Protein 1V9X (pdb70)

Organism: Arabidopsis thaliana (NCBI:txid3702)

Nearest PDB structures (foldseek):
  1v9x-assembly1_A  TM=8.102E-01  e=5.855E-21  Arabidopsis thaliana
  2dmj-assembly1_A  TM=7.346E-01  e=1.736E-09  Homo sapiens
  4dqy-assembly2_D  TM=8.410E-01  e=2.761E-08  Homo sapiens
  4oqa-assembly1_A  TM=8.417E-01  e=1.176E-07  Homo sapiens
  2l30-assembly1_A  TM=7.712E-01  e=5.699E-08  Homo sapiens

Foldseek 3Di:
DDDPPPDAFQKEWDFADAQPDAADLVRGTRGGPAIWMWGFDQDVVSPPTDTRIHRLVSQLQDAPRDQALVSYYCLVVDDPVSVCSGRVRNVDHRHDDPDDPDDDDDDDDDDDPD

Sequence (114 aa):
GSSGSSGHKPWRAEYAKSSRSSCKTCKSVINKENFRLGKLVQSTHFDGIMPMWNHASCILKKTKQIKSVDDVEGIESLRWEDQQKIRKYVESGAGSNTSTSTGTSTSSSGPSSGGSSGSSGHKPWRAEYAKSSRSSCKTCKSVINKENFRLGKLVQSTHFDGIMPMWNHASCILKKTKQIKSVDDVEGIESLRWEDQQKIRKYVESGAGSNTSTSTGTSTSSSGPSSGGSSGSSGHKPWRAEYAKSSRSSCKTCKSVINKENFRLGKLVQSTHFDGIMPMWNHASCILKKTKQIKSVDDVEGIESLRWEDQQKIRKYVESGAGSNTSTSTGTSTSSSGPSSGGSSGSSGHKPWRAEYAKSSRSSCKTCKSVINKENFRLGKLVQSTHFDGIMPMWNHASCILKKTKQIKSVDDVEGIESLRWEDQQKIRKYVESGAGSNTSTSTGTSTSSSGPSSGGSSGSSGHKPWRAEYAKSSRSSCKTCKSVINKENFRLGKLVQSTHFDGIMPMWNHASCILKKTKQIKSVDDVEGIESLRWEDQQKIRKYVESGAGSNTSTSTGTSTSSSGPSSGGSSGSSGHKPWRAEYAKSSRSSCKTCKSVINKENFRLGKLVQSTHFDGIMPMWNHASCILKKTKQIKSVDDVEGIESLRWEDQQKIRKYVESGAGSNTSTSTGTSTSSSGPSSGGSSGSSGHKPWRAEYAKSSRSSCKTCKSVINKENFRLGKLVQSTHFDGIMPMWNHASCILKKTKQIKSVDDVEGIESLRWEDQQKIRKYVESGAGSNTSTSTGTSTSSSGPSSGGSSGSSGHKPWRAEYAKSSRSSCKTCKSVINKENFRLGKLVQSTHFDGIMPMWNHASCILKKTKQIKSVDDVEGIESLRWEDQQKIRKYVESGAGSNTSTSTGTSTSSSGPSSGGSSGSSGHKPWRAEYAKSSRSSCKTCKSVINKENFRLGKLVQSTHFDGIMPMWNHASCILKKTKQIKSVDDVEGIESLRWEDQQKIRKYVESGAGSNTSTSTGTSTSSSGPSSGGSSGSSGHKPWRAEYAKSSRSSCKTCKSVINKENFRLGKLVQSTHFDGIMPMWNHASCILKKTKQIKSVDDVEGIESLRWEDQQKIRKYVESGAGSNTSTSTGTSTSSSGPSSGGSSGSSGHKPWRAEYAKSSRSSCKTCKSVINKENFRLGKLVQSTHFDGIMPMWNHASCILKKTKQIKSVDDVEGIESLRWEDQQKIRKYVESGAGSNTSTSTGTSTSSSGPSSGGSSGSSGHKPWRAEYAKSSRSSCKTCKSVINKENFRLGKLVQSTHFDGIMPMWNHASCILKKTKQIKSVDDVEGIESLRWEDQQKIRKYVESGAGSNTSTSTGTSTSSSGPSSGGSSGSSGHKPWRAEYAKSSRSSCKTCKSVINKENFRLGKLVQSTHFDGIMPMWNHASCILKKTKQIKSVDDVEGIESLRWEDQQKIRKYVESGAGSNTSTSTGTSTSSSGPSSGGSSGSSGHKPWRAEYAKSSRSSCKTCKSVINKENFRLGKLVQSTHFDGIMPMWNHASCILKKTKQIKSVDDVEGIESLRWEDQQKIRKYVESGAGSNTSTSTGTSTSSSGPSSGGSSGSSGHKPWRAEYAKSSRSSCKTCKSVINKENFRLGKLVQSTHFDGIMPMWNHASCILKKTKQIKSVDDVEGIESLRWEDQQKIRKYVESGAGSNTSTSTGTSTSSSGPSSGGSSGSSGHKPWRAEYAKSSRSSCKTCKSVINKENFRLGKLVQSTHFDGIMPMWNHASCILKKTKQIKSVDDVEGIESLRWEDQQKIRKYVESGAGSNTSTSTGTSTSSSGPSSGGSSGSSGHKPWRAEYAKSSRSSCKTCKSVINKENFRLGKLVQSTHFDGIMPMWNHASCILKKTKQIKSVDDVEGIESLRWEDQQKIRKYVESGAGSNTSTSTGTSTSSSGPSSGGSSGSSGHKPWRAEYAKSSRSSCKTCKSVINKENFRLGKLVQSTHFDGIMPMWNHASCILKKTKQIKSVDDVEGIESLRWEDQQKIRKYVESGAGSNTSTSTGTSTSSSGPSSGGSSGSSGHKPWRAEYAKSSRSSCKTCKSVINKENFRLGKLVQSTHFDGIMPMWNHASCILKKTKQIKSVDDVEGIESLRWEDQQKIRKYVESGAGSNTSTSTGTSTSSSGPSSGGSSGSSGHKPWRAEYAKSSRSSCKTCKSVINKENFRLGKLVQSTHFDGIMPMWNHASCILKKTKQIKSVDDVEGIESLRWEDQQKIRKYVESGAGSNTSTSTGTSTSSSGPSSG

Solvent-accessible surface area: 8678 Å² total; per-residue (Å²): 137,124,111,79,72,122,62,117,77,51,4,61,3,65,82,2,184,47,47,220,32,55,2,103,50,56,131,50,74,0,88,96,132,71,23,18,0,0,68,42,63,148,87,135,148,192,117,60,108,129,46,83,45,6,42,4,80,12,3,24,116,48,24,188,30,14,160,25,37,112,40,3,89,24,25,149,87,6,172,190,100,8,45,43,84,0,121,141,15,26,152,74,68,32,27,81,146,139,79,90,90,142,57,121,98,123,75,94,95,59,113,82,124,106

Structure (mmCIF, N/CA/C/O backbone):
data_1V9X
#
_entry.id   1V9X
#
loop_
_entity.id
_entity.type
_entity.pdbx_description
1 polymer 'poly (ADP-ribose) polymerase'
2 non-polymer 'ZINC ION'
#
loop_
_atom_site.group_PDB
_atom_site.id
_atom_site.type_symbol
_atom_site.label_atom_id
_atom_site.label_alt_id
_atom_site.label_comp_id
_atom_site.label_asym_id
_atom_site.label_entity_id
_atom_site.label_seq_id
_atom_site.pdbx_PDB_ins_code
_atom_site.Cartn_x
_atom_site.Cartn_y
_atom_site.Cartn_z
_atom_site.occupancy
_atom_site.B_iso_or_equiv
_atom_site.auth_seq_id
_atom_site.auth_comp_id
_atom_site.auth_asym_id
_atom_site.auth_atom_id
_atom_site.pdbx_PDB_model_num
ATOM 1 N N . GLY A 1 1 ? -3.907 21.243 9.790 1.00 0.00 1 GLY A N 1
ATOM 2 C CA . GLY A 1 1 ? -3.115 20.517 10.766 1.00 0.00 1 GLY A CA 1
ATOM 3 C C . GLY A 1 1 ? -1.731 21.109 10.946 1.00 0.00 1 GLY A C 1
ATOM 4 O O . GLY A 1 1 ? -1.104 21.544 9.980 1.00 0.00 1 GLY A O 1
ATOM 8 N N . SER A 1 2 ? -1.253 21.127 12.186 1.00 0.00 2 SER A N 1
ATOM 9 C CA . SER A 1 2 ? 0.063 21.675 12.490 1.00 0.00 2 SER A CA 1
ATOM 10 C C . SER A 1 2 ? 1.081 20.558 12.702 1.00 0.00 2 SER A C 1
ATOM 11 O O . SER A 1 2 ? 0.720 19.431 13.041 1.00 0.00 2 SER A O 1
ATOM 19 N N . SER A 1 3 ? 2.354 20.880 12.499 1.00 0.00 3 SER A N 1
ATOM 20 C CA . SER A 1 3 ? 3.425 19.904 12.664 1.00 0.00 3 SER A CA 1
ATOM 21 C C . SER A 1 3 ? 4.790 20.586 12.647 1.00 0.00 3 SER A C 1
ATOM 22 O O . SER A 1 3 ? 4.892 21.789 12.410 1.00 0.00 3 SER A O 1
ATOM 30 N N . GLY A 1 4 ? 5.837 19.807 12.901 1.00 0.00 4 GLY A N 1
ATOM 31 C CA . GLY A 1 4 ? 7.182 20.353 12.910 1.00 0.00 4 GLY A CA 1
ATOM 32 C C . GLY A 1 4 ? 8.246 19.273 12.871 1.00 0.00 4 GLY A C 1
ATOM 33 O O . GLY A 1 4 ? 9.060 19.161 13.787 1.00 0.00 4 GLY A O 1
ATOM 37 N N . SER A 1 5 ? 8.238 18.477 11.807 1.00 0.00 5 SER A N 1
ATOM 38 C CA . SER A 1 5 ? 9.207 17.397 11.654 1.00 0.00 5 SER A CA 1
ATOM 39 C C . SER A 1 5 ? 9.925 17.498 10.312 1.00 0.00 5 SER A C 1
ATOM 40 O O . SER A 1 5 ? 9.572 16.812 9.353 1.00 0.00 5 SER A O 1
ATOM 48 N N . SER A 1 6 ? 10.937 18.358 10.253 1.00 0.00 6 SER A N 1
ATOM 49 C CA . SER A 1 6 ? 11.704 18.553 9.028 1.00 0.00 6 SER A CA 1
ATOM 50 C C . SER A 1 6 ? 11.984 17.218 8.344 1.00 0.00 6 SER A C 1
ATOM 51 O O . SER A 1 6 ? 12.270 16.219 9.002 1.00 0.00 6 SER A O 1
ATOM 59 N N . GLY A 1 7 ? 11.899 17.210 7.017 1.00 0.00 7 GLY A N 1
ATOM 60 C CA . GLY A 1 7 ? 12.145 15.994 6.265 1.00 0.00 7 GLY A CA 1
ATOM 61 C C . GLY A 1 7 ? 10.930 15.089 6.211 1.00 0.00 7 GLY A C 1
ATOM 62 O O . GLY A 1 7 ? 10.373 14.771 7.261 1.00 0.00 7 GLY A O 1
ATOM 66 N N . HIS A 1 8 ? 10.542 14.697 5.007 1.00 0.00 8 HIS A N 1
ATOM 67 C CA . HIS A 1 8 ? 9.388 13.830 4.838 1.00 0.00 8 HIS A CA 1
ATOM 68 C C . HIS A 1 8 ? 9.605 12.917 3.629 1.00 0.00 8 HIS A C 1
ATOM 69 O O . HIS A 1 8 ? 9.933 13.358 2.527 1.00 0.00 8 HIS A O 1
ATOM 83 N N . LYS A 1 9 ? 9.412 11.623 3.861 1.00 0.00 9 LYS A N 1
ATOM 84 C CA . LYS A 1 9 ? 9.577 10.624 2.812 1.00 0.00 9 LYS A CA 1
ATOM 85 C C . LYS A 1 9 ? 8.527 10.803 1.720 1.00 0.00 9 LYS A C 1
ATOM 86 O O . LYS A 1 9 ? 7.381 11.171 1.982 1.00 0.00 9 LYS A O 1
ATOM 105 N N . PRO A 1 10 ? 8.922 10.535 0.467 1.00 0.00 10 PRO A N 1
ATOM 106 C CA . PRO A 1 10 ? 8.029 10.657 -0.689 1.00 0.00 10 PRO A CA 1
ATOM 107 C C . PRO A 1 10 ? 6.943 9.586 -0.698 1.00 0.00 10 PRO A C 1
ATOM 108 O O . PRO A 1 10 ? 5.803 9.849 -1.079 1.00 0.00 10 PRO A O 1
ATOM 119 N N . TRP A 1 11 ? 7.305 8.380 -0.276 1.00 0.00 11 TRP A N 1
ATOM 120 C CA . TRP A 1 11 ? 6.361 7.269 -0.235 1.00 0.00 11 TRP A CA 1
ATOM 121 C C . TRP A 1 11 ? 6.093 6.834 1.201 1.00 0.00 11 TRP A C 1
ATOM 122 O O . TRP A 1 11 ? 6.952 6.975 2.072 1.00 0.00 11 TRP A O 1
ATOM 143 N N . ARG A 1 12 ? 4.898 6.305 1.442 1.00 0.00 12 ARG A N 1
ATOM 144 C CA . ARG A 1 12 ? 4.519 5.850 2.774 1.00 0.00 12 ARG A CA 1
ATOM 145 C C . ARG A 1 12 ? 4.059 4.395 2.741 1.00 0.00 12 ARG A C 1
ATOM 146 O O . ARG A 1 12 ? 3.509 3.930 1.744 1.00 0.00 12 ARG A O 1
ATOM 167 N N . ALA A 1 13 ? 4.290 3.682 3.839 1.00 0.00 13 ALA A N 1
ATOM 168 C CA . ALA A 1 13 ? 3.899 2.282 3.937 1.00 0.00 13 ALA A CA 1
ATOM 169 C C . ALA A 1 13 ? 3.175 2.004 5.250 1.00 0.00 13 ALA A C 1
ATOM 170 O O . ALA A 1 13 ? 3.700 2.281 6.328 1.00 0.00 13 ALA A O 1
ATOM 177 N N . GLU A 1 14 ? 1.968 1.456 5.151 1.00 0.00 14 GLU A N 1
ATOM 178 C CA . GLU A 1 14 ? 1.173 1.143 6.332 1.00 0.00 14 GLU A CA 1
ATOM 179 C C . GLU A 1 14 ? -0.105 0.403 5.947 1.00 0.00 14 GLU A C 1
ATOM 180 O O . GLU A 1 14 ? -0.679 0.645 4.885 1.00 0.00 14 GLU A O 1
ATOM 192 N N . TYR A 1 15 ? -0.545 -0.498 6.818 1.00 0.00 15 TYR A N 1
ATOM 193 C CA . TYR A 1 15 ? -1.754 -1.275 6.569 1.00 0.00 15 TYR A CA 1
ATOM 194 C C . TYR A 1 15 ? -3.001 -0.413 6.740 1.00 0.00 15 TYR A C 1
ATOM 195 O O . TYR A 1 15 ? -3.219 0.180 7.796 1.00 0.00 15 TYR A O 1
ATOM 213 N N . ALA A 1 16 ? -3.816 -0.349 5.693 1.00 0.00 16 ALA A N 1
ATOM 214 C CA . ALA A 1 16 ? -5.043 0.437 5.727 1.00 0.00 16 ALA A CA 1
ATOM 215 C C . ALA A 1 16 ? -5.943 0.002 6.878 1.00 0.00 16 ALA A C 1
ATOM 216 O O . ALA A 1 16 ? -6.295 -1.172 6.995 1.00 0.00 16 ALA A O 1
ATOM 223 N N . LYS A 1 17 ? -6.312 0.954 7.728 1.00 0.00 17 LYS A N 1
ATOM 224 C CA . LYS A 1 17 ? -7.171 0.670 8.871 1.00 0.00 17 LYS A CA 1
ATOM 225 C C . LYS A 1 17 ? -8.638 0.898 8.519 1.00 0.00 17 LYS A C 1
ATOM 226 O O . LYS A 1 17 ? -9.458 1.182 9.391 1.00 0.00 17 LYS A O 1
ATOM 245 N N . SER A 1 18 ? -8.960 0.771 7.236 1.00 0.00 18 SER A N 1
ATOM 246 C CA . SER A 1 18 ? -10.328 0.966 6.769 1.00 0.00 18 SER A CA 1
ATOM 247 C C . SER A 1 18 ? -10.451 0.616 5.289 1.00 0.00 18 SER A C 1
ATOM 248 O O . SER A 1 18 ? -9.463 0.291 4.632 1.00 0.00 18 SER A O 1
ATOM 256 N N . SER A 1 19 ? -11.674 0.685 4.771 1.00 0.00 19 SER A N 1
ATOM 257 C CA . SER A 1 19 ? -11.929 0.372 3.370 1.00 0.00 19 SER A CA 1
ATOM 258 C C . SER A 1 19 ? -12.676 1.513 2.686 1.00 0.00 19 SER A C 1
ATOM 259 O O . SER A 1 19 ? -13.464 1.291 1.767 1.00 0.00 19 SER A O 1
ATOM 267 N N . ARG A 1 20 ? -12.421 2.735 3.141 1.00 0.00 20 ARG A N 1
ATOM 268 C CA . ARG A 1 20 ? -13.069 3.912 2.575 1.00 0.00 20 ARG A CA 1
ATOM 269 C C . ARG A 1 20 ? -12.257 4.474 1.412 1.00 0.00 20 ARG A C 1
ATOM 270 O O . ARG A 1 20 ? -12.815 4.972 0.435 1.00 0.00 20 ARG A O 1
ATOM 291 N N . SER A 1 21 ? -10.935 4.390 1.525 1.00 0.00 21 SER A N 1
ATOM 292 C CA . SER A 1 21 ? -10.045 4.894 0.486 1.00 0.00 21 SER A CA 1
ATOM 293 C C . SER A 1 21 ? -10.102 4.007 -0.754 1.00 0.00 21 SER A C 1
ATOM 294 O O . SER A 1 21 ? -10.335 2.802 -0.659 1.00 0.00 21 SER A O 1
ATOM 302 N N . SER A 1 22 ? -9.887 4.613 -1.918 1.00 0.00 22 SER A N 1
ATOM 303 C CA . SER A 1 22 ? -9.917 3.880 -3.178 1.00 0.00 22 SER A CA 1
ATOM 304 C C . SER A 1 22 ? -8.679 4.188 -4.015 1.00 0.00 22 SER A C 1
ATOM 305 O O . SER A 1 22 ? -8.329 5.350 -4.223 1.00 0.00 22 SER A O 1
ATOM 313 N N . CYS A 1 23 ? -8.019 3.138 -4.493 1.00 0.00 23 CYS A N 1
ATOM 314 C CA . CYS A 1 23 ? -6.819 3.293 -5.306 1.00 0.00 23 CYS A CA 1
ATOM 315 C C . CYS A 1 23 ? -7.062 4.271 -6.452 1.00 0.00 23 CYS A C 1
ATOM 316 O O . CYS A 1 23 ? -8.204 4.517 -6.842 1.00 0.00 23 CYS A O 1
ATOM 323 N N . LYS A 1 24 ? -5.981 4.826 -6.989 1.00 0.00 24 LYS A N 1
ATOM 324 C CA . LYS A 1 24 ? -6.074 5.775 -8.091 1.00 0.00 24 LYS A CA 1
ATOM 325 C C . LYS A 1 24 ? -5.590 5.146 -9.394 1.00 0.00 24 LYS A C 1
ATOM 326 O O . LYS A 1 24 ? -6.054 5.501 -10.478 1.00 0.00 24 LYS A O 1
ATOM 345 N N . THR A 1 25 ? -4.654 4.209 -9.281 1.00 0.00 25 THR A N 1
ATOM 346 C CA . THR A 1 25 ? -4.107 3.530 -10.449 1.00 0.00 25 THR A CA 1
ATOM 347 C C . THR A 1 25 ? -5.147 2.619 -11.092 1.00 0.00 25 THR A C 1
ATOM 348 O O . THR A 1 25 ? -5.357 2.658 -12.305 1.00 0.00 25 THR A O 1
ATOM 359 N N . CYS A 1 26 ? -5.796 1.799 -10.272 1.00 0.00 26 CYS A N 1
ATOM 360 C CA . CYS A 1 26 ? -6.815 0.877 -10.761 1.00 0.00 26 CYS A CA 1
ATOM 361 C C . CYS A 1 26 ? -8.215 1.423 -10.494 1.00 0.00 26 CYS A C 1
ATOM 362 O O . CYS A 1 26 ? -9.190 0.988 -11.107 1.00 0.00 26 CYS A O 1
ATOM 369 N N . LYS A 1 27 ? -8.306 2.379 -9.576 1.00 0.00 27 LYS A N 1
ATOM 370 C CA . LYS A 1 27 ? -9.585 2.987 -9.228 1.00 0.00 27 LYS A CA 1
ATOM 371 C C . LYS A 1 27 ? -10.481 1.990 -8.500 1.00 0.00 27 LYS A C 1
ATOM 372 O O . LYS A 1 27 ? -11.671 1.880 -8.794 1.00 0.00 27 LYS A O 1
ATOM 391 N N . SER A 1 28 ? -9.901 1.268 -7.546 1.00 0.00 28 SER A N 1
ATOM 392 C CA . SER A 1 28 ? -10.647 0.278 -6.777 1.00 0.00 28 SER A CA 1
ATOM 393 C C . SER A 1 28 ? -10.586 0.592 -5.285 1.00 0.00 28 SER A C 1
ATOM 394 O O . SER A 1 28 ? -9.898 1.521 -4.862 1.00 0.00 28 SER A O 1
ATOM 402 N N . VAL A 1 29 ? -11.313 -0.189 -4.492 1.00 0.00 29 VAL A N 1
ATOM 403 C CA . VAL A 1 29 ? -11.342 0.003 -3.048 1.00 0.00 29 VAL A CA 1
ATOM 404 C C . VAL A 1 29 ? -10.200 -0.746 -2.370 1.00 0.00 29 VAL A C 1
ATOM 405 O O . VAL A 1 29 ? -9.855 -1.860 -2.765 1.00 0.00 29 VAL A O 1
ATOM 418 N N . ILE A 1 30 ? -9.618 -0.128 -1.348 1.00 0.00 30 ILE A N 1
ATOM 419 C CA . ILE A 1 30 ? -8.515 -0.737 -0.615 1.00 0.00 30 ILE A CA 1
ATOM 420 C C . ILE A 1 30 ? -8.970 -1.222 0.758 1.00 0.00 30 ILE A C 1
ATOM 421 O O . ILE A 1 30 ? -8.900 -0.487 1.741 1.00 0.00 30 ILE A O 1
ATOM 437 N N . ASN A 1 31 ? -9.435 -2.466 0.816 1.00 0.00 31 ASN A N 1
ATOM 438 C CA . ASN A 1 31 ? -9.900 -3.050 2.069 1.00 0.00 31 ASN A CA 1
ATOM 439 C C . ASN A 1 31 ? -8.815 -2.977 3.139 1.00 0.00 31 ASN A C 1
ATOM 440 O O . ASN A 1 31 ? -7.634 -3.182 2.857 1.00 0.00 31 ASN A O 1
ATOM 451 N N . LYS A 1 32 ? -9.224 -2.683 4.369 1.00 0.00 32 LYS A N 1
ATOM 452 C CA . LYS A 1 32 ? -8.289 -2.584 5.483 1.00 0.00 32 LYS A CA 1
ATOM 453 C C . LYS A 1 32 ? -7.508 -3.883 5.656 1.00 0.00 32 LYS A C 1
ATOM 454 O O . LYS A 1 32 ? -7.896 -4.925 5.128 1.00 0.00 32 LYS A O 1
ATOM 473 N N . GLU A 1 33 ? -6.408 -3.814 6.399 1.00 0.00 33 GLU A N 1
ATOM 474 C CA . GLU A 1 33 ? -5.575 -4.986 6.641 1.00 0.00 33 GLU A CA 1
ATOM 475 C C . GLU A 1 33 ? -4.789 -5.362 5.389 1.00 0.00 33 GLU A C 1
ATOM 476 O O . GLU A 1 33 ? -4.402 -6.516 5.210 1.00 0.00 33 GLU A O 1
ATOM 488 N N . ASN A 1 34 ? -4.558 -4.379 4.524 1.00 0.00 34 ASN A N 1
ATOM 489 C CA . ASN A 1 34 ? -3.819 -4.606 3.288 1.00 0.00 34 ASN A CA 1
ATOM 490 C C . ASN A 1 34 ? -2.647 -3.637 3.168 1.00 0.00 34 ASN A C 1
ATOM 491 O O . ASN A 1 34 ? -2.683 -2.532 3.711 1.00 0.00 34 ASN A O 1
ATOM 502 N N . PHE A 1 35 ? -1.609 -4.058 2.453 1.00 0.00 35 PHE A N 1
ATOM 503 C CA . PHE A 1 35 ? -0.425 -3.227 2.262 1.00 0.00 35 PHE A CA 1
ATOM 504 C C . PHE A 1 35 ? -0.584 -2.327 1.041 1.00 0.00 35 PHE A C 1
ATOM 505 O O . PHE A 1 35 ? -0.661 -2.805 -0.091 1.00 0.00 35 PHE A O 1
ATOM 522 N N . ARG A 1 36 ? -0.633 -1.020 1.279 1.00 0.00 36 ARG A N 1
ATOM 523 C CA . ARG A 1 36 ? -0.785 -0.052 0.200 1.00 0.00 36 ARG A CA 1
ATOM 524 C C . ARG A 1 36 ? 0.383 0.929 0.181 1.00 0.00 36 ARG A C 1
ATOM 525 O O . ARG A 1 36 ? 1.273 0.868 1.031 1.00 0.00 36 ARG A O 1
ATOM 546 N N . LEU A 1 37 ? 0.375 1.833 -0.792 1.00 0.00 37 LEU A N 1
ATOM 547 C CA . LEU A 1 37 ? 1.434 2.827 -0.922 1.00 0.00 37 LEU A CA 1
ATOM 548 C C . LEU A 1 37 ? 0.852 4.212 -1.187 1.00 0.00 37 LEU A C 1
ATOM 549 O O . LEU A 1 37 ? -0.046 4.371 -2.012 1.00 0.00 37 LEU A O 1
ATOM 565 N N . GLY A 1 38 ? 1.371 5.212 -0.481 1.00 0.00 38 GLY A N 1
ATOM 566 C CA . GLY A 1 38 ? 0.892 6.571 -0.656 1.00 0.00 38 GLY A CA 1
ATOM 567 C C . GLY A 1 38 ? 1.984 7.516 -1.115 1.00 0.00 38 GLY A C 1
ATOM 568 O O . GLY A 1 38 ? 2.921 7.804 -0.369 1.00 0.00 38 GLY A O 1
ATOM 572 N N . LYS A 1 39 ? 1.866 8.000 -2.347 1.00 0.00 39 LYS A N 1
ATOM 573 C CA . LYS A 1 39 ? 2.851 8.918 -2.906 1.00 0.00 39 LYS A CA 1
ATOM 574 C C . LYS A 1 39 ? 2.591 10.347 -2.438 1.00 0.00 39 LYS A C 1
ATOM 575 O O . LYS A 1 39 ? 1.722 11.037 -2.971 1.00 0.00 39 LYS A O 1
ATOM 594 N N . LEU A 1 40 ? 3.349 10.784 -1.438 1.00 0.00 40 LEU A N 1
ATOM 595 C CA . LEU A 1 40 ? 3.201 12.131 -0.899 1.00 0.00 40 LEU A CA 1
ATOM 596 C C . LEU A 1 40 ? 3.789 13.167 -1.852 1.00 0.00 40 LEU A C 1
ATOM 597 O O . LEU A 1 40 ? 4.972 13.115 -2.190 1.00 0.00 40 LEU A O 1
ATOM 613 N N . VAL A 1 41 ? 2.955 14.109 -2.281 1.00 0.00 41 VAL A N 1
ATOM 614 C CA . VAL A 1 41 ? 3.393 15.159 -3.193 1.00 0.00 41 VAL A CA 1
ATOM 615 C C . VAL A 1 41 ? 3.132 16.541 -2.604 1.00 0.00 41 VAL A C 1
ATOM 616 O O . VAL A 1 41 ? 1.983 16.961 -2.467 1.00 0.00 41 VAL A O 1
ATOM 629 N N . GLN A 1 42 ? 4.206 17.244 -2.260 1.00 0.00 42 GLN A N 1
ATOM 630 C CA . GLN A 1 42 ? 4.093 18.580 -1.686 1.00 0.00 42 GLN A CA 1
ATOM 631 C C . GLN A 1 42 ? 3.529 19.564 -2.705 1.00 0.00 42 GLN A C 1
ATOM 632 O O . GLN A 1 42 ? 3.719 19.402 -3.910 1.00 0.00 42 GLN A O 1
ATOM 646 N N . SER A 1 43 ? 2.833 20.584 -2.213 1.00 0.00 43 SER A N 1
ATOM 647 C CA . SER A 1 43 ? 2.238 21.593 -3.081 1.00 0.00 43 SER A CA 1
ATOM 648 C C . SER A 1 43 ? 2.698 22.992 -2.683 1.00 0.00 43 SER A C 1
ATOM 649 O O . SER A 1 43 ? 3.307 23.183 -1.630 1.00 0.00 43 SER A O 1
ATOM 657 N N . THR A 1 44 ? 2.401 23.970 -3.534 1.00 0.00 44 THR A N 1
ATOM 658 C CA . THR A 1 44 ? 2.784 25.352 -3.273 1.00 0.00 44 THR A CA 1
ATOM 659 C C . THR A 1 44 ? 1.638 26.130 -2.636 1.00 0.00 44 THR A C 1
ATOM 660 O O . THR A 1 44 ? 1.893 27.064 -1.878 1.00 0.00 44 THR A O 1
ATOM 671 N N . HIS A 1 45 ? 0.414 25.732 -2.952 1.00 0.00 45 HIS A N 1
ATOM 672 C CA . HIS A 1 45 ? -0.754 26.399 -2.403 1.00 0.00 45 HIS A CA 1
ATOM 673 C C . HIS A 1 45 ? -1.023 25.882 -0.988 1.00 0.00 45 HIS A C 1
ATOM 674 O O . HIS A 1 45 ? -0.426 24.911 -0.523 1.00 0.00 45 HIS A O 1
ATOM 688 N N . PHE A 1 46 ? -1.943 26.558 -0.309 1.00 0.00 46 PHE A N 1
ATOM 689 C CA . PHE A 1 46 ? -2.312 26.190 1.053 1.00 0.00 46 PHE A CA 1
ATOM 690 C C . PHE A 1 46 ? -3.400 25.120 1.052 1.00 0.00 46 PHE A C 1
ATOM 691 O O . PHE A 1 46 ? -4.568 25.408 0.789 1.00 0.00 46 PHE A O 1
ATOM 708 N N . ASP A 1 47 ? -3.008 23.886 1.347 1.00 0.00 47 ASP A N 1
ATOM 709 C CA . ASP A 1 47 ? -3.948 22.772 1.380 1.00 0.00 47 ASP A CA 1
ATOM 710 C C . ASP A 1 47 ? -3.275 21.507 1.903 1.00 0.00 47 ASP A C 1
ATOM 711 O O . ASP A 1 47 ? -2.146 21.193 1.529 1.00 0.00 47 ASP A O 1
ATOM 720 N N . GLY A 1 48 ? -3.975 20.786 2.773 1.00 0.00 48 GLY A N 1
ATOM 721 C CA . GLY A 1 48 ? -3.429 19.564 3.334 1.00 0.00 48 GLY A CA 1
ATOM 722 C C . GLY A 1 48 ? -2.885 18.630 2.271 1.00 0.00 48 GLY A C 1
ATOM 723 O O . GLY A 1 48 ? -3.507 18.439 1.226 1.00 0.00 48 GLY A O 1
ATOM 727 N N . ILE A 1 49 ? -1.720 18.049 2.537 1.00 0.00 49 ILE A N 1
ATOM 728 C CA . ILE A 1 49 ? -1.093 17.130 1.594 1.00 0.00 49 ILE A CA 1
ATOM 729 C C . ILE A 1 49 ? -2.086 16.082 1.104 1.00 0.00 49 ILE A C 1
ATOM 730 O O . ILE A 1 49 ? -2.939 15.619 1.861 1.00 0.00 49 ILE A O 1
ATOM 746 N N . MET A 1 50 ? -1.968 15.712 -0.166 1.00 0.00 50 MET A N 1
ATOM 747 C CA . MET A 1 50 ? -2.854 14.715 -0.757 1.00 0.00 50 MET A CA 1
ATOM 748 C C . MET A 1 50 ? -2.097 13.425 -1.058 1.00 0.00 50 MET A C 1
ATOM 749 O O . MET A 1 50 ? -1.486 13.269 -2.116 1.00 0.00 50 MET A O 1
ATOM 763 N N . PRO A 1 51 ? -2.137 12.479 -0.109 1.00 0.00 51 PRO A N 1
ATOM 764 C CA . PRO A 1 51 ? -1.460 11.186 -0.251 1.00 0.00 51 PRO A CA 1
ATOM 765 C C . PRO A 1 51 ? -2.120 10.299 -1.301 1.00 0.00 51 PRO A C 1
ATOM 766 O O . PRO A 1 51 ? -3.213 9.775 -1.086 1.00 0.00 51 PRO A O 1
ATOM 777 N N . MET A 1 52 ? -1.449 10.134 -2.436 1.00 0.00 52 MET A N 1
ATOM 778 C CA . MET A 1 52 ? -1.970 9.308 -3.519 1.00 0.00 52 MET A CA 1
ATOM 779 C C . MET A 1 52 ? -2.034 7.842 -3.102 1.00 0.00 52 MET A C 1
ATOM 780 O O . MET A 1 52 ? -1.041 7.120 -3.184 1.00 0.00 52 MET A O 1
ATOM 794 N N . TRP A 1 53 ? -3.207 7.410 -2.654 1.00 0.00 53 TRP A N 1
ATOM 795 C CA . TRP A 1 53 ? -3.400 6.030 -2.224 1.00 0.00 53 TRP A CA 1
ATOM 796 C C . TRP A 1 53 ? -3.440 5.087 -3.421 1.00 0.00 53 TRP A C 1
ATOM 797 O O . TRP A 1 53 ? -4.248 5.261 -4.332 1.00 0.00 53 TRP A O 1
ATOM 818 N N . ASN A 1 54 ? -2.563 4.089 -3.412 1.00 0.00 54 ASN A N 1
ATOM 819 C CA . ASN A 1 54 ? -2.498 3.118 -4.499 1.00 0.00 54 ASN A CA 1
ATOM 820 C C . ASN A 1 54 ? -1.981 1.773 -3.997 1.00 0.00 54 ASN A C 1
ATOM 821 O O . ASN A 1 54 ? -0.984 1.741 -3.277 1.00 0.00 54 ASN A O 1
ATOM 832 N N . HIS A 1 55 ? -2.662 0.704 -4.384 1.00 0.00 55 HIS A N 1
ATOM 833 C CA . HIS A 1 55 ? -2.261 -0.629 -3.968 1.00 0.00 55 HIS A CA 1
ATOM 834 C C . HIS A 1 55 ? -0.755 -0.801 -4.176 1.00 0.00 55 HIS A C 1
ATOM 835 O O . HIS A 1 55 ? -0.182 -0.372 -5.177 1.00 0.00 55 HIS A O 1
ATOM 849 N N . ALA A 1 56 ? -0.123 -1.443 -3.199 1.00 0.00 56 ALA A N 1
ATOM 850 C CA . ALA A 1 56 ? 1.313 -1.688 -3.250 1.00 0.00 56 ALA A CA 1
ATOM 851 C C . ALA A 1 56 ? 1.696 -2.440 -4.520 1.00 0.00 56 ALA A C 1
ATOM 852 O O . ALA A 1 56 ? 2.856 -2.428 -4.933 1.00 0.00 56 ALA A O 1
ATOM 859 N N . SER A 1 57 ? 0.716 -3.095 -5.133 1.00 0.00 57 SER A N 1
ATOM 860 C CA . SER A 1 57 ? 0.952 -3.857 -6.354 1.00 0.00 57 SER A CA 1
ATOM 861 C C . SER A 1 57 ? 0.634 -3.019 -7.588 1.00 0.00 57 SER A C 1
ATOM 862 O O . SER A 1 57 ? 1.083 -3.324 -8.693 1.00 0.00 57 SER A O 1
ATOM 870 N N . CYS A 1 58 ? -0.144 -1.959 -7.392 1.00 0.00 58 CYS A N 1
ATOM 871 C CA . CYS A 1 58 ? -0.524 -1.075 -8.487 1.00 0.00 58 CYS A CA 1
ATOM 872 C C . CYS A 1 58 ? 0.612 -0.116 -8.831 1.00 0.00 58 CYS A C 1
ATOM 873 O O . CYS A 1 58 ? 0.720 0.353 -9.964 1.00 0.00 58 CYS A O 1
ATOM 880 N N . ILE A 1 59 ? 1.456 0.170 -7.845 1.00 0.00 59 ILE A N 1
ATOM 881 C CA . ILE A 1 59 ? 2.585 1.071 -8.044 1.00 0.00 59 ILE A CA 1
ATOM 882 C C . ILE A 1 59 ? 3.828 0.307 -8.485 1.00 0.00 59 ILE A C 1
ATOM 883 O O . ILE A 1 59 ? 4.473 0.665 -9.471 1.00 0.00 59 ILE A O 1
ATOM 899 N N . LEU A 1 60 ? 4.158 -0.749 -7.750 1.00 0.00 60 LEU A N 1
ATOM 900 C CA . LEU A 1 60 ? 5.324 -1.567 -8.066 1.00 0.00 60 LEU A CA 1
ATOM 901 C C . LEU A 1 60 ? 5.305 -1.999 -9.529 1.00 0.00 60 LEU A C 1
ATOM 902 O O . LEU A 1 60 ? 6.354 -2.147 -10.158 1.00 0.00 60 LEU A O 1
ATOM 918 N N . LYS A 1 61 ? 4.107 -2.199 -10.067 1.00 0.00 61 LYS A N 1
ATOM 919 C CA . LYS A 1 61 ? 3.950 -2.611 -11.457 1.00 0.00 61 LYS A CA 1
ATOM 920 C C . LYS A 1 61 ? 4.404 -1.506 -12.406 1.00 0.00 61 LYS A C 1
ATOM 921 O O . LYS A 1 61 ? 4.808 -1.773 -13.538 1.00 0.00 61 LYS A O 1
ATOM 940 N N . LYS A 1 62 ? 4.337 -0.265 -11.937 1.00 0.00 62 LYS A N 1
ATOM 941 C CA . LYS A 1 62 ? 4.744 0.881 -12.742 1.00 0.00 62 LYS A CA 1
ATOM 942 C C . LYS A 1 62 ? 6.260 1.049 -12.722 1.00 0.00 62 LYS A C 1
ATOM 943 O O . LYS A 1 62 ? 6.978 0.234 -12.142 1.00 0.00 62 LYS A O 1
ATOM 962 N N . THR A 1 63 ? 6.741 2.112 -13.359 1.00 0.00 63 THR A N 1
ATOM 963 C CA . THR A 1 63 ? 8.171 2.387 -13.414 1.00 0.00 63 THR A CA 1
ATOM 964 C C . THR A 1 63 ? 8.480 3.795 -12.918 1.00 0.00 63 THR A C 1
ATOM 965 O O . THR A 1 63 ? 7.603 4.659 -12.884 1.00 0.00 63 THR A O 1
ATOM 976 N N . LYS A 1 64 ? 9.732 4.021 -12.534 1.00 0.00 64 LYS A N 1
ATOM 977 C CA . LYS A 1 64 ? 10.158 5.326 -12.041 1.00 0.00 64 LYS A CA 1
ATOM 978 C C . LYS A 1 64 ? 9.195 5.847 -10.980 1.00 0.00 64 LYS A C 1
ATOM 979 O O . LYS A 1 64 ? 8.699 6.969 -11.077 1.00 0.00 64 LYS A O 1
ATOM 998 N N . GLN A 1 65 ? 8.937 5.026 -9.967 1.00 0.00 65 GLN A N 1
ATOM 999 C CA . GLN A 1 65 ? 8.034 5.407 -8.887 1.00 0.00 65 GLN A CA 1
ATOM 1000 C C . GLN A 1 65 ? 8.791 5.560 -7.572 1.00 0.00 65 GLN A C 1
ATOM 1001 O O . GLN A 1 65 ? 8.696 6.592 -6.907 1.00 0.00 65 GLN A O 1
ATOM 1015 N N . ILE A 1 66 ? 9.543 4.528 -7.205 1.00 0.00 66 ILE A N 1
ATOM 1016 C CA . ILE A 1 66 ? 10.317 4.549 -5.970 1.00 0.00 66 ILE A CA 1
ATOM 1017 C C . ILE A 1 66 ? 11.812 4.448 -6.256 1.00 0.00 66 ILE A C 1
ATOM 1018 O O . ILE A 1 66 ? 12.245 3.639 -7.077 1.00 0.00 66 ILE A O 1
ATOM 1034 N N . LYS A 1 67 ? 12.596 5.275 -5.573 1.00 0.00 67 LYS A N 1
ATOM 1035 C CA . LYS A 1 67 ? 14.044 5.278 -5.750 1.00 0.00 67 LYS A CA 1
ATOM 1036 C C . LYS A 1 67 ? 14.696 4.179 -4.918 1.00 0.00 67 LYS A C 1
ATOM 1037 O O . LYS A 1 67 ? 15.526 3.419 -5.418 1.00 0.00 67 LYS A O 1
ATOM 1056 N N . SER A 1 68 ? 14.315 4.099 -3.647 1.00 0.00 68 SER A N 1
ATOM 1057 C CA . SER A 1 68 ? 14.865 3.094 -2.746 1.00 0.00 68 SER A CA 1
ATOM 1058 C C . SER A 1 68 ? 13.942 2.872 -1.551 1.00 0.00 68 SER A C 1
ATOM 1059 O O . SER A 1 68 ? 13.131 3.733 -1.211 1.00 0.00 68 SER A O 1
ATOM 1067 N N . VAL A 1 69 ? 14.072 1.711 -0.918 1.00 0.00 69 VAL A N 1
ATOM 1068 C CA . VAL A 1 69 ? 13.252 1.374 0.239 1.00 0.00 69 VAL A CA 1
ATOM 1069 C C . VAL A 1 69 ? 13.382 2.430 1.330 1.00 0.00 69 VAL A C 1
ATOM 1070 O O . VAL A 1 69 ? 12.479 2.607 2.149 1.00 0.00 69 VAL A O 1
ATOM 1083 N N . ASP A 1 70 ? 14.510 3.131 1.336 1.00 0.00 70 ASP A N 1
ATOM 1084 C CA . ASP A 1 70 ? 14.758 4.173 2.327 1.00 0.00 70 ASP A CA 1
ATOM 1085 C C . ASP A 1 70 ? 13.782 5.332 2.153 1.00 0.00 70 ASP A C 1
ATOM 1086 O O . ASP A 1 70 ? 13.432 6.012 3.117 1.00 0.00 70 ASP A O 1
ATOM 1095 N N . ASP A 1 71 ? 13.347 5.552 0.917 1.00 0.00 71 ASP A N 1
ATOM 1096 C CA . ASP A 1 71 ? 12.411 6.629 0.616 1.00 0.00 71 ASP A CA 1
ATOM 1097 C C . ASP A 1 71 ? 11.018 6.301 1.144 1.00 0.00 71 ASP A C 1
ATOM 1098 O O . ASP A 1 71 ? 10.189 7.192 1.332 1.00 0.00 71 ASP A O 1
ATOM 1107 N N . VAL A 1 72 ? 10.767 5.018 1.381 1.00 0.00 72 VAL A N 1
ATOM 1108 C CA . VAL A 1 72 ? 9.474 4.572 1.887 1.00 0.00 72 VAL A CA 1
ATOM 1109 C C . VAL A 1 72 ? 9.424 4.649 3.409 1.00 0.00 72 VAL A C 1
ATOM 1110 O O . VAL A 1 72 ? 10.310 4.140 4.095 1.00 0.00 72 VAL A O 1
ATOM 1123 N N . GLU A 1 73 ? 8.381 5.287 3.930 1.00 0.00 73 GLU A N 1
ATOM 1124 C CA . GLU A 1 73 ? 8.216 5.430 5.372 1.00 0.00 73 GLU A CA 1
ATOM 1125 C C . GLU A 1 73 ? 7.334 4.317 5.931 1.00 0.00 73 GLU A C 1
ATOM 1126 O O . GLU A 1 73 ? 6.379 3.884 5.288 1.00 0.00 73 GLU A O 1
ATOM 1138 N N . GLY A 1 74 ? 7.662 3.859 7.136 1.00 0.00 74 GLY A N 1
ATOM 1139 C CA . GLY A 1 74 ? 6.891 2.800 7.762 1.00 0.00 74 GLY A CA 1
ATOM 1140 C C . GLY A 1 74 ? 7.055 1.469 7.057 1.00 0.00 74 GLY A C 1
ATOM 1141 O O . GLY A 1 74 ? 6.347 0.508 7.359 1.00 0.00 74 GLY A O 1
ATOM 1145 N N . ILE A 1 75 ? 7.990 1.411 6.114 1.00 0.00 75 ILE A N 1
ATOM 1146 C CA . ILE A 1 75 ? 8.244 0.187 5.364 1.00 0.00 75 ILE A CA 1
ATOM 1147 C C . ILE A 1 75 ? 8.686 -0.942 6.289 1.00 0.00 75 ILE A C 1
ATOM 1148 O O . ILE A 1 75 ? 8.566 -2.118 5.948 1.00 0.00 75 ILE A O 1
ATOM 1164 N N . GLU A 1 76 ? 9.197 -0.575 7.460 1.00 0.00 76 GLU A N 1
ATOM 1165 C CA . GLU A 1 76 ? 9.657 -1.558 8.434 1.00 0.00 76 GLU A CA 1
ATOM 1166 C C . GLU A 1 76 ? 8.477 -2.186 9.171 1.00 0.00 76 GLU A C 1
ATOM 1167 O O . GLU A 1 76 ? 8.626 -3.199 9.854 1.00 0.00 76 GLU A O 1
ATOM 1179 N N . SER A 1 77 ? 7.305 -1.577 9.027 1.00 0.00 77 SER A N 1
ATOM 1180 C CA . SER A 1 77 ? 6.100 -2.072 9.682 1.00 0.00 77 SER A CA 1
ATOM 1181 C C . SER A 1 77 ? 5.368 -3.070 8.790 1.00 0.00 77 SER A C 1
ATOM 1182 O O . SER A 1 77 ? 4.510 -3.823 9.254 1.00 0.00 77 SER A O 1
ATOM 1190 N N . LEU A 1 78 ? 5.712 -3.070 7.507 1.00 0.00 78 LEU A N 1
ATOM 1191 C CA . LEU A 1 78 ? 5.088 -3.974 6.548 1.00 0.00 78 LEU A CA 1
ATOM 1192 C C . LEU A 1 78 ? 5.579 -5.405 6.749 1.00 0.00 78 LEU A C 1
ATOM 1193 O O . LEU A 1 78 ? 6.627 -5.632 7.353 1.00 0.00 78 LEU A O 1
ATOM 1209 N N . ARG A 1 79 ? 4.815 -6.364 6.238 1.00 0.00 79 ARG A N 1
ATOM 1210 C CA . ARG A 1 79 ? 5.172 -7.772 6.362 1.00 0.00 79 ARG A CA 1
ATOM 1211 C C . ARG A 1 79 ? 6.412 -8.093 5.532 1.00 0.00 79 ARG A C 1
ATOM 1212 O O . ARG A 1 79 ? 6.636 -7.499 4.478 1.00 0.00 79 ARG A O 1
ATOM 1233 N N . TRP A 1 80 ? 7.213 -9.036 6.015 1.00 0.00 80 TRP A N 1
ATOM 1234 C CA . TRP A 1 80 ? 8.430 -9.435 5.319 1.00 0.00 80 TRP A CA 1
ATOM 1235 C C . TRP A 1 80 ? 8.205 -9.479 3.811 1.00 0.00 80 TRP A C 1
ATOM 1236 O O . TRP A 1 80 ? 8.870 -8.772 3.055 1.00 0.00 80 TRP A O 1
ATOM 1257 N N . GLU A 1 81 ? 7.264 -10.315 3.382 1.00 0.00 81 GLU A N 1
ATOM 1258 C CA . GLU A 1 81 ? 6.954 -10.450 1.963 1.00 0.00 81 GLU A CA 1
ATOM 1259 C C . GLU A 1 81 ? 6.746 -9.082 1.319 1.00 0.00 81 GLU A C 1
ATOM 1260 O O . GLU A 1 81 ? 7.190 -8.839 0.197 1.00 0.00 81 GLU A O 1
ATOM 1272 N N . ASP A 1 82 ? 6.068 -8.194 2.037 1.00 0.00 82 ASP A N 1
ATOM 1273 C CA . ASP A 1 82 ? 5.801 -6.850 1.536 1.00 0.00 82 ASP A CA 1
ATOM 1274 C C . ASP A 1 82 ? 7.095 -6.053 1.405 1.00 0.00 82 ASP A C 1
ATOM 1275 O O . ASP A 1 82 ? 7.396 -5.513 0.340 1.00 0.00 82 ASP A O 1
ATOM 1284 N N . GLN A 1 83 ? 7.854 -5.982 2.493 1.00 0.00 83 GLN A N 1
ATOM 1285 C CA . GLN A 1 83 ? 9.114 -5.248 2.499 1.00 0.00 83 GLN A CA 1
ATOM 1286 C C . GLN A 1 83 ? 10.002 -5.683 1.338 1.00 0.00 83 GLN A C 1
ATOM 1287 O O . GLN A 1 83 ? 10.754 -4.881 0.785 1.00 0.00 83 GLN A O 1
ATOM 1301 N N . GLN A 1 84 ? 9.911 -6.959 0.975 1.00 0.00 84 GLN A N 1
ATOM 1302 C CA . GLN A 1 84 ? 10.708 -7.500 -0.120 1.00 0.00 84 GLN A CA 1
ATOM 1303 C C . GLN A 1 84 ? 10.265 -6.914 -1.457 1.00 0.00 84 GLN A C 1
ATOM 1304 O O . GLN A 1 84 ? 11.089 -6.638 -2.329 1.00 0.00 84 GLN A O 1
ATOM 1318 N N . LYS A 1 85 ? 8.959 -6.726 -1.611 1.00 0.00 85 LYS A N 1
ATOM 1319 C CA . LYS A 1 85 ? 8.405 -6.172 -2.841 1.00 0.00 85 LYS A CA 1
ATOM 1320 C C . LYS A 1 85 ? 9.017 -4.810 -3.148 1.00 0.00 85 LYS A C 1
ATOM 1321 O O . LYS A 1 85 ? 9.117 -4.411 -4.309 1.00 0.00 85 LYS A O 1
ATOM 1340 N N . ILE A 1 86 ? 9.427 -4.101 -2.102 1.00 0.00 86 ILE A N 1
ATOM 1341 C CA . ILE A 1 86 ? 10.032 -2.784 -2.261 1.00 0.00 86 ILE A CA 1
ATOM 1342 C C . ILE A 1 86 ? 11.493 -2.898 -2.685 1.00 0.00 86 ILE A C 1
ATOM 1343 O O . ILE A 1 86 ? 11.858 -2.517 -3.797 1.00 0.00 86 ILE A O 1
ATOM 1359 N N . ARG A 1 87 ? 12.323 -3.426 -1.792 1.00 0.00 87 ARG A N 1
ATOM 1360 C CA . ARG A 1 87 ? 13.744 -3.591 -2.074 1.00 0.00 87 ARG A CA 1
ATOM 1361 C C . ARG A 1 87 ? 13.955 -4.371 -3.369 1.00 0.00 87 ARG A C 1
ATOM 1362 O O . ARG A 1 87 ? 14.839 -4.050 -4.163 1.00 0.00 87 ARG A O 1
ATOM 1383 N N . LYS A 1 88 ? 13.136 -5.397 -3.575 1.00 0.00 88 LYS A N 1
ATOM 1384 C CA . LYS 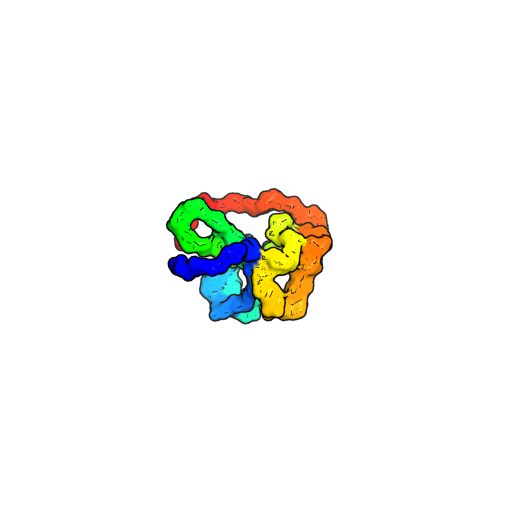A 1 88 ? 13.231 -6.223 -4.773 1.00 0.00 88 LYS A CA 1
ATOM 1385 C C . LYS A 1 88 ? 12.694 -5.478 -5.991 1.00 0.00 88 LYS A C 1
ATOM 1386 O O . LYS A 1 88 ? 12.642 -6.026 -7.092 1.00 0.00 88 LYS A O 1
ATOM 1405 N N . TYR A 1 89 ? 12.297 -4.227 -5.786 1.00 0.00 89 TYR A N 1
ATOM 1406 C CA . TYR A 1 89 ? 11.764 -3.408 -6.868 1.00 0.00 89 TYR A CA 1
ATOM 1407 C C . TYR A 1 89 ? 12.678 -2.221 -7.154 1.00 0.00 89 TYR A C 1
ATOM 1408 O O . TYR A 1 89 ? 12.902 -1.858 -8.309 1.00 0.00 89 TYR A O 1
ATOM 1426 N N . VAL A 1 90 ? 13.204 -1.618 -6.092 1.00 0.00 90 VAL A N 1
ATOM 1427 C CA . VAL A 1 90 ? 14.096 -0.473 -6.227 1.00 0.00 90 VAL A CA 1
ATOM 1428 C C . VAL A 1 90 ? 15.483 -0.907 -6.688 1.00 0.00 90 VAL A C 1
ATOM 1429 O O . VAL A 1 90 ? 16.158 -0.184 -7.420 1.00 0.00 90 VAL A O 1
ATOM 1442 N N . GLU A 1 91 ? 15.900 -2.092 -6.254 1.00 0.00 91 GLU A N 1
ATOM 1443 C CA . GLU A 1 91 ? 17.208 -2.622 -6.623 1.00 0.00 91 GLU A CA 1
ATOM 1444 C C . GLU A 1 91 ? 17.198 -3.144 -8.057 1.00 0.00 91 GLU A C 1
ATOM 1445 O O . GLU A 1 91 ? 18.069 -2.804 -8.858 1.00 0.00 91 GLU A O 1
ATOM 1457 N N . SER A 1 92 ? 16.208 -3.972 -8.373 1.00 0.00 92 SER A N 1
ATOM 1458 C CA . SER A 1 92 ? 16.087 -4.545 -9.708 1.00 0.00 92 SER A CA 1
ATOM 1459 C C . SER A 1 92 ? 15.359 -3.587 -10.647 1.00 0.00 92 SER A C 1
ATOM 1460 O O . SER A 1 92 ? 14.713 -2.638 -10.204 1.00 0.00 92 SER A O 1
ATOM 1468 N N . GLY A 1 93 ? 15.470 -3.843 -11.947 1.00 0.00 93 GLY A N 1
ATOM 1469 C CA . GLY A 1 93 ? 14.818 -2.995 -12.928 1.00 0.00 93 GLY A CA 1
ATOM 1470 C C . GLY A 1 93 ? 13.317 -2.928 -12.731 1.00 0.00 93 GLY A C 1
ATOM 1471 O O . GLY A 1 93 ? 12.602 -3.885 -13.027 1.00 0.00 93 GLY A O 1
ATOM 1475 N N . ALA A 1 94 ? 12.838 -1.796 -12.228 1.00 0.00 94 ALA A N 1
ATOM 1476 C CA . ALA A 1 94 ? 11.412 -1.608 -11.992 1.00 0.00 94 ALA A CA 1
ATOM 1477 C C . ALA A 1 94 ? 10.592 -2.050 -13.199 1.00 0.00 94 ALA A C 1
ATOM 1478 O O . ALA A 1 94 ? 10.940 -1.752 -14.341 1.00 0.00 94 ALA A O 1
ATOM 1485 N N . GLY A 1 95 ? 9.501 -2.764 -12.939 1.00 0.00 95 GLY A N 1
ATOM 1486 C CA . GLY A 1 95 ? 8.650 -3.237 -14.015 1.00 0.00 95 GLY A CA 1
ATOM 1487 C C . GLY A 1 95 ? 9.126 -4.554 -14.595 1.00 0.00 95 GLY A C 1
ATOM 1488 O O . GLY A 1 95 ? 10.287 -4.929 -14.430 1.00 0.00 95 GLY A O 1
ATOM 1492 N N . SER A 1 96 ? 8.227 -5.260 -15.274 1.00 0.00 96 SER A N 1
ATOM 1493 C CA . SER A 1 96 ? 8.560 -6.546 -15.875 1.00 0.00 96 SER A CA 1
ATOM 1494 C C . SER A 1 96 ? 8.396 -6.495 -17.391 1.00 0.00 96 SER A C 1
ATOM 1495 O O . SER A 1 96 ? 7.864 -5.529 -17.937 1.00 0.00 96 SER A O 1
ATOM 1503 N N . ASN A 1 97 ? 8.859 -7.543 -18.065 1.00 0.00 97 ASN A N 1
ATOM 1504 C CA . ASN A 1 97 ? 8.765 -7.619 -19.519 1.00 0.00 97 ASN A CA 1
ATOM 1505 C C . ASN A 1 97 ? 9.078 -6.268 -20.155 1.00 0.00 97 ASN A C 1
ATOM 1506 O O . ASN A 1 97 ? 8.368 -5.811 -21.051 1.00 0.00 97 ASN A O 1
ATOM 1517 N N . THR A 1 98 ? 10.148 -5.633 -19.686 1.00 0.00 98 THR A N 1
ATOM 1518 C CA . THR A 1 98 ? 10.557 -4.335 -20.208 1.00 0.00 98 THR A CA 1
ATOM 1519 C C . THR A 1 98 ? 9.346 -3.491 -20.590 1.00 0.00 98 THR A C 1
ATOM 1520 O O . THR A 1 98 ? 9.260 -2.981 -21.707 1.00 0.00 98 THR A O 1
ATOM 1531 N N . SER A 1 99 ? 8.413 -3.346 -19.655 1.00 0.00 99 SER A N 1
ATOM 1532 C CA . SER A 1 99 ? 7.205 -2.565 -19.894 1.00 0.00 99 SER A CA 1
ATOM 1533 C C . SER A 1 99 ? 7.289 -1.208 -19.202 1.00 0.00 99 SER A C 1
ATOM 1534 O O . SER A 1 99 ? 6.850 -1.050 -18.062 1.00 0.00 99 SER A O 1
ATOM 1542 N N . THR A 1 100 ? 7.857 -0.229 -19.900 1.00 0.00 100 THR A N 1
ATOM 1543 C CA . THR A 1 100 ? 8.001 1.114 -19.354 1.00 0.00 100 THR A CA 1
ATOM 1544 C C . THR A 1 100 ? 7.111 2.107 -20.094 1.00 0.00 100 THR A C 1
ATOM 1545 O O . THR A 1 100 ? 7.009 2.069 -21.320 1.00 0.00 100 THR A O 1
ATOM 1556 N N . SER A 1 101 ? 6.470 2.995 -19.341 1.00 0.00 101 SER A N 1
ATOM 1557 C CA . SER A 1 101 ? 5.586 3.996 -19.926 1.00 0.00 101 SER A CA 1
ATOM 1558 C C . SER A 1 101 ? 5.732 5.335 -19.209 1.00 0.00 101 SER A C 1
ATOM 1559 O O . SER A 1 101 ? 5.985 5.384 -18.005 1.00 0.00 101 SER A O 1
ATOM 1567 N N . THR A 1 102 ? 5.570 6.421 -19.959 1.00 0.00 102 THR A N 1
ATOM 1568 C CA . THR A 1 102 ? 5.685 7.761 -19.397 1.00 0.00 102 THR A CA 1
ATOM 1569 C C . THR A 1 102 ? 4.470 8.105 -18.544 1.00 0.00 102 THR A C 1
ATOM 1570 O O . THR A 1 102 ? 3.417 8.472 -19.064 1.00 0.00 102 THR A O 1
ATOM 1581 N N . GLY A 1 103 ? 4.623 7.986 -17.228 1.00 0.00 103 GLY A N 1
ATOM 1582 C CA . GLY A 1 103 ? 3.529 8.289 -16.324 1.00 0.00 103 GLY A CA 1
ATOM 1583 C C . GLY A 1 103 ? 2.224 7.651 -16.757 1.00 0.00 103 GLY A C 1
ATOM 1584 O O . GLY A 1 103 ? 2.219 6.693 -17.531 1.00 0.00 103 GLY A O 1
ATOM 1588 N N . THR A 1 104 ? 1.113 8.182 -16.257 1.00 0.00 104 THR A N 1
ATOM 1589 C CA . THR A 1 104 ? -0.204 7.658 -16.595 1.00 0.00 104 THR A CA 1
ATOM 1590 C C . THR A 1 104 ? -1.002 8.663 -17.418 1.00 0.00 104 THR A C 1
ATOM 1591 O O . THR A 1 104 ? -0.758 9.867 -17.350 1.00 0.00 104 THR A O 1
ATOM 1602 N N . SER A 1 105 ? -1.956 8.160 -18.195 1.00 0.00 105 SER A N 1
ATOM 1603 C CA . SER A 1 105 ? -2.788 9.014 -19.035 1.00 0.00 105 SER A CA 1
ATOM 1604 C C . SER A 1 105 ? -3.576 10.007 -18.186 1.00 0.00 105 SER A C 1
ATOM 1605 O O . SER A 1 105 ? -3.697 9.845 -16.971 1.00 0.00 105 SER A O 1
ATOM 1613 N N . THR A 1 106 ? -4.113 11.036 -18.835 1.00 0.00 106 THR A N 1
ATOM 1614 C CA . THR A 1 106 ? -4.889 12.056 -18.142 1.00 0.00 106 THR A CA 1
ATOM 1615 C C . THR A 1 106 ? -6.372 11.701 -18.124 1.00 0.00 106 THR A C 1
ATOM 1616 O O . THR A 1 106 ? -6.934 11.295 -19.141 1.00 0.00 106 THR A O 1
ATOM 1627 N N . SER A 1 107 ? -6.999 11.857 -16.963 1.00 0.00 107 SER A N 1
ATOM 1628 C CA . SER A 1 107 ? -8.417 11.550 -16.813 1.00 0.00 107 SER A CA 1
ATOM 1629 C C . SER A 1 107 ? -9.152 12.700 -16.131 1.00 0.00 107 SER A C 1
ATOM 1630 O O . SER A 1 107 ? -9.233 12.759 -14.904 1.00 0.00 107 SER A O 1
ATOM 1638 N N . SER A 1 108 ? -9.687 13.613 -16.936 1.00 0.00 108 SER A N 1
ATOM 1639 C CA . SER A 1 108 ? -10.413 14.763 -16.411 1.00 0.00 108 SER A CA 1
ATOM 1640 C C . SER A 1 108 ? -9.763 15.278 -15.130 1.00 0.00 108 SER A C 1
ATOM 1641 O O . SER A 1 108 ? -10.448 15.602 -14.160 1.00 0.00 108 SER A O 1
ATOM 1649 N N . SER A 1 109 ? -8.436 15.349 -15.135 1.00 0.00 109 SER A N 1
ATOM 1650 C CA . SER A 1 109 ? -7.691 15.820 -13.973 1.00 0.00 109 SER A CA 1
ATOM 1651 C C . SER A 1 109 ? -7.940 17.306 -13.735 1.00 0.00 109 SER A C 1
ATOM 1652 O O . SER A 1 109 ? -7.396 18.158 -14.436 1.00 0.00 109 SER A O 1
ATOM 1660 N N . GLY A 1 110 ? -8.767 17.610 -12.739 1.00 0.00 110 GLY A N 1
ATOM 1661 C CA . GLY A 1 110 ? -9.074 18.993 -12.425 1.00 0.00 110 GLY A CA 1
ATOM 1662 C C . GLY A 1 110 ? -10.344 19.134 -11.609 1.00 0.00 110 GLY A C 1
ATOM 1663 O O . GLY A 1 110 ? -10.308 19.320 -10.393 1.00 0.00 110 GLY A O 1
ATOM 1667 N N . PRO A 1 111 ? -11.499 19.046 -12.285 1.00 0.00 111 PRO A N 1
ATOM 1668 C CA . PRO A 1 111 ? -12.808 19.164 -11.635 1.00 0.00 111 PRO A CA 1
ATOM 1669 C C . PRO A 1 111 ? -13.124 17.966 -10.747 1.00 0.00 111 PRO A C 1
ATOM 1670 O O . PRO A 1 111 ? -14.203 17.883 -10.160 1.00 0.00 111 PRO A O 1
ATOM 1681 N N . SER A 1 112 ? -12.175 17.039 -10.652 1.00 0.00 112 SER A N 1
ATOM 1682 C CA . SER A 1 112 ? -12.354 15.843 -9.837 1.00 0.00 112 SER A CA 1
ATOM 1683 C C . SER A 1 112 ? -13.184 16.151 -8.595 1.00 0.00 112 SER A C 1
ATOM 1684 O O . SER A 1 112 ? -12.811 16.995 -7.779 1.00 0.00 112 SER A O 1
ATOM 1692 N N . SER A 1 113 ? -14.312 15.461 -8.457 1.00 0.00 113 SER A N 1
ATOM 1693 C CA . SER A 1 113 ? -15.197 15.663 -7.317 1.00 0.00 113 SER A CA 1
ATOM 1694 C C . SER A 1 113 ? -14.626 15.008 -6.063 1.00 0.00 113 SER A C 1
ATOM 1695 O O . SER A 1 113 ? -14.500 13.787 -5.989 1.00 0.00 113 SER A O 1
ATOM 1703 N N . GLY A 1 114 ? -14.282 15.831 -5.077 1.00 0.00 114 GLY A N 1
ATOM 1704 C CA . GLY A 1 114 ? -13.728 15.315 -3.839 1.00 0.00 114 GLY A CA 1
ATOM 1705 C C . GLY A 1 114 ? -12.218 15.439 -3.784 1.00 0.00 114 GLY A C 1
ATOM 1706 O O . GLY A 1 114 ? -11.553 14.482 -3.389 1.00 0.00 114 GLY A O 1
ATOM 1711 N N . GLY A 1 1 ? 3.980 22.416 17.751 1.00 0.00 1 GLY A N 2
ATOM 1712 C CA . GLY A 1 1 ? 4.033 23.698 18.429 1.00 0.00 1 GLY A CA 2
ATOM 1713 C C . GLY A 1 1 ? 5.319 24.450 18.148 1.00 0.00 1 GLY A C 2
ATOM 1714 O O . GLY A 1 1 ? 5.290 25.610 17.738 1.00 0.00 1 GLY A O 2
ATOM 1718 N N . SER A 1 2 ? 6.450 23.788 18.372 1.00 0.00 2 SER A N 2
ATOM 1719 C CA . SER A 1 2 ? 7.752 24.404 18.146 1.00 0.00 2 SER A CA 2
ATOM 1720 C C . SER A 1 2 ? 8.447 23.777 16.941 1.00 0.00 2 SER A C 2
ATOM 1721 O O . SER A 1 2 ? 8.987 24.480 16.087 1.00 0.00 2 SER A O 2
ATOM 1729 N N . SER A 1 3 ? 8.430 22.449 16.880 1.00 0.00 3 SER A N 2
ATOM 1730 C CA . SER A 1 3 ? 9.061 21.726 15.782 1.00 0.00 3 SER A CA 2
ATOM 1731 C C . SER A 1 3 ? 8.592 22.266 14.435 1.00 0.00 3 SER A C 2
ATOM 1732 O O . SER A 1 3 ? 7.606 22.998 14.356 1.00 0.00 3 SER A O 2
ATOM 1740 N N . GLY A 1 4 ? 9.306 21.898 13.376 1.00 0.00 4 GLY A N 2
ATOM 1741 C CA . GLY A 1 4 ? 8.949 22.354 12.045 1.00 0.00 4 GLY A CA 2
ATOM 1742 C C . GLY A 1 4 ? 9.791 21.706 10.964 1.00 0.00 4 GLY A C 2
ATOM 1743 O O . GLY A 1 4 ? 9.297 20.886 10.191 1.00 0.00 4 GLY A O 2
ATOM 1747 N N . SER A 1 5 ? 11.067 22.075 10.909 1.00 0.00 5 SER A N 2
ATOM 1748 C CA . SER A 1 5 ? 11.978 21.528 9.911 1.00 0.00 5 SER A CA 2
ATOM 1749 C C . SER A 1 5 ? 12.106 20.015 10.063 1.00 0.00 5 SER A C 2
ATOM 1750 O O . SER A 1 5 ? 12.476 19.516 11.126 1.00 0.00 5 SER A O 2
ATOM 1758 N N . SER A 1 6 ? 11.797 19.291 8.992 1.00 0.00 6 SER A N 2
ATOM 1759 C CA . SER A 1 6 ? 11.872 17.834 9.007 1.00 0.00 6 SER A CA 2
ATOM 1760 C C . SER A 1 6 ? 11.736 17.269 7.596 1.00 0.00 6 SER A C 2
ATOM 1761 O O . SER A 1 6 ? 10.845 17.659 6.843 1.00 0.00 6 SER A O 2
ATOM 1769 N N . GLY A 1 7 ? 12.628 16.347 7.246 1.00 0.00 7 GLY A N 2
ATOM 1770 C CA . GLY A 1 7 ? 12.592 15.743 5.927 1.00 0.00 7 GLY A CA 2
ATOM 1771 C C . GLY A 1 7 ? 11.601 14.599 5.841 1.00 0.00 7 GLY A C 2
ATOM 1772 O O . GLY A 1 7 ? 11.899 13.511 6.332 1.00 0.00 7 GLY A O 2
ATOM 1776 N N . HIS A 1 8 ? 10.455 14.858 5.229 1.00 0.00 8 HIS A N 2
ATOM 1777 C CA . HIS A 1 8 ? 9.432 13.835 5.091 1.00 0.00 8 HIS A CA 2
ATOM 1778 C C . HIS A 1 8 ? 9.755 12.945 3.889 1.00 0.00 8 HIS A C 2
ATOM 1779 O O . HIS A 1 8 ? 10.269 13.393 2.864 1.00 0.00 8 HIS A O 2
ATOM 1793 N N . LYS A 1 9 ? 9.441 11.663 4.039 1.00 0.00 9 LYS A N 2
ATOM 1794 C CA . LYS A 1 9 ? 9.685 10.687 2.984 1.00 0.00 9 LYS A CA 2
ATOM 1795 C C . LYS A 1 9 ? 8.654 10.822 1.868 1.00 0.00 9 LYS A C 2
ATOM 1796 O O . LYS A 1 9 ? 7.504 11.198 2.096 1.00 0.00 9 LYS A O 2
ATOM 1815 N N . PRO A 1 10 ? 9.072 10.509 0.633 1.00 0.00 10 PRO A N 2
ATOM 1816 C CA . PRO A 1 10 ? 8.200 10.586 -0.542 1.00 0.00 10 PRO A CA 2
ATOM 1817 C C . PRO A 1 10 ? 7.116 9.514 -0.531 1.00 0.00 10 PRO A C 2
ATOM 1818 O O . PRO A 1 10 ? 5.953 9.791 -0.823 1.00 0.00 10 PRO A O 2
ATOM 1829 N N . TRP A 1 11 ? 7.505 8.290 -0.191 1.00 0.00 11 TRP A N 2
ATOM 1830 C CA . TRP A 1 11 ? 6.565 7.176 -0.142 1.00 0.00 11 TRP A CA 2
ATOM 1831 C C . TRP A 1 11 ? 6.301 6.750 1.298 1.00 0.00 11 TRP A C 2
ATOM 1832 O O . TRP A 1 11 ? 7.166 6.885 2.164 1.00 0.00 11 TRP A O 2
ATOM 1853 N N . ARG A 1 12 ? 5.102 6.234 1.548 1.00 0.00 12 ARG A N 2
ATOM 1854 C CA . ARG A 1 12 ? 4.726 5.788 2.884 1.00 0.00 12 ARG A CA 2
ATOM 1855 C C . ARG A 1 12 ? 4.255 4.337 2.861 1.00 0.00 12 ARG A C 2
ATOM 1856 O O . ARG A 1 12 ? 3.768 3.848 1.842 1.00 0.00 12 ARG A O 2
ATOM 1877 N N . ALA A 1 13 ? 4.405 3.654 3.991 1.00 0.00 13 ALA A N 2
ATOM 1878 C CA . ALA A 1 13 ? 3.994 2.260 4.101 1.00 0.00 13 ALA A CA 2
ATOM 1879 C C . ALA A 1 13 ? 3.189 2.023 5.374 1.00 0.00 13 ALA A C 2
ATOM 1880 O O . ALA A 1 13 ? 3.655 2.310 6.476 1.00 0.00 13 ALA A O 2
ATOM 1887 N N . GLU A 1 14 ? 1.977 1.499 5.213 1.00 0.00 14 GLU A N 2
ATOM 1888 C CA . GLU A 1 14 ? 1.107 1.227 6.351 1.00 0.00 14 GLU A CA 2
ATOM 1889 C C . GLU A 1 14 ? -0.147 0.478 5.909 1.00 0.00 14 GLU A C 2
ATOM 1890 O O . GLU A 1 14 ? -0.638 0.669 4.796 1.00 0.00 14 GLU A O 2
ATOM 1902 N N . TYR A 1 15 ? -0.660 -0.376 6.788 1.00 0.00 15 TYR A N 2
ATOM 1903 C CA . TYR A 1 15 ? -1.855 -1.156 6.489 1.00 0.00 15 TYR A CA 2
ATOM 1904 C C . TYR A 1 15 ? -3.115 -0.318 6.681 1.00 0.00 15 TYR A C 2
ATOM 1905 O O . TYR A 1 15 ? -3.347 0.237 7.755 1.00 0.00 15 TYR A O 2
ATOM 1923 N N . ALA A 1 16 ? -3.926 -0.231 5.632 1.00 0.00 16 ALA A N 2
ATOM 1924 C CA . ALA A 1 16 ? -5.164 0.536 5.684 1.00 0.00 16 ALA A CA 2
ATOM 1925 C C . ALA A 1 16 ? -6.042 0.082 6.845 1.00 0.00 16 ALA A C 2
ATOM 1926 O O . ALA A 1 16 ? -6.227 -1.115 7.067 1.00 0.00 16 ALA A O 2
ATOM 1933 N N . LYS A 1 17 ? -6.582 1.045 7.584 1.00 0.00 17 LYS A N 2
ATOM 1934 C CA . LYS A 1 17 ? -7.442 0.746 8.723 1.00 0.00 17 LYS A CA 2
ATOM 1935 C C . LYS A 1 17 ? -8.910 0.945 8.363 1.00 0.00 17 LYS A C 2
ATOM 1936 O O . LYS A 1 17 ? -9.735 1.245 9.226 1.00 0.00 17 LYS A O 2
ATOM 1955 N N . SER A 1 18 ? -9.230 0.775 7.084 1.00 0.00 18 SER A N 2
ATOM 1956 C CA . SER A 1 18 ? -10.599 0.939 6.610 1.00 0.00 18 SER A CA 2
ATOM 1957 C C . SER A 1 18 ? -10.710 0.572 5.133 1.00 0.00 18 SER A C 2
ATOM 1958 O O . SER A 1 18 ? -9.727 0.182 4.503 1.00 0.00 18 SER A O 2
ATOM 1966 N N . SER A 1 19 ? -11.915 0.700 4.587 1.00 0.00 19 SER A N 2
ATOM 1967 C CA . SER A 1 19 ? -12.157 0.378 3.186 1.00 0.00 19 SER A CA 2
ATOM 1968 C C . SER A 1 19 ? -12.944 1.492 2.501 1.00 0.00 19 SER A C 2
ATOM 1969 O O . SER A 1 19 ? -13.760 1.236 1.615 1.00 0.00 19 SER A O 2
ATOM 1977 N N . ARG A 1 20 ? -12.692 2.728 2.918 1.00 0.00 20 ARG A N 2
ATOM 1978 C CA . ARG A 1 20 ? -13.377 3.882 2.346 1.00 0.00 20 ARG A CA 2
ATOM 1979 C C . ARG A 1 20 ? -12.581 4.464 1.182 1.00 0.00 20 ARG A C 2
ATOM 1980 O O . ARG A 1 20 ? -13.155 4.955 0.210 1.00 0.00 20 ARG A O 2
ATOM 2001 N N . SER A 1 21 ? -11.258 4.406 1.288 1.00 0.00 21 SER A N 2
ATOM 2002 C CA . SER A 1 21 ? -10.383 4.931 0.246 1.00 0.00 21 SER A CA 2
ATOM 2003 C C . SER A 1 21 ? -10.418 4.041 -0.992 1.00 0.00 21 SER A C 2
ATOM 2004 O O . SER A 1 21 ? -10.748 2.858 -0.910 1.00 0.00 21 SER A O 2
ATOM 2012 N N . SER A 1 22 ? -10.074 4.619 -2.139 1.00 0.00 22 SER A N 2
ATOM 2013 C CA . SER A 1 22 ? -10.069 3.879 -3.396 1.00 0.00 22 SER A CA 2
ATOM 2014 C C . SER A 1 22 ? -8.814 4.193 -4.205 1.00 0.00 22 SER A C 2
ATOM 2015 O O . SER A 1 22 ? -8.461 5.356 -4.399 1.00 0.00 22 SER A O 2
ATOM 2023 N N . CYS A 1 23 ? -8.144 3.146 -4.675 1.00 0.00 23 CYS A N 2
ATOM 2024 C CA . CYS A 1 23 ? -6.928 3.307 -5.463 1.00 0.00 23 CYS A CA 2
ATOM 2025 C C . CYS A 1 23 ? -7.160 4.258 -6.633 1.00 0.00 23 CYS A C 2
ATOM 2026 O O . CYS A 1 23 ? -8.300 4.534 -7.007 1.00 0.00 23 CYS A O 2
ATOM 2033 N N . LYS A 1 24 ? -6.071 4.757 -7.208 1.00 0.00 24 LYS A N 2
ATOM 2034 C CA . LYS A 1 24 ? -6.153 5.677 -8.336 1.00 0.00 24 LYS A CA 2
ATOM 2035 C C . LYS A 1 24 ? -5.642 5.018 -9.613 1.00 0.00 24 LYS A C 2
ATOM 2036 O O . LYS A 1 24 ? -6.112 5.318 -10.711 1.00 0.00 24 LYS A O 2
ATOM 2055 N N . THR A 1 25 ? -4.676 4.116 -9.463 1.00 0.00 25 THR A N 2
ATOM 2056 C CA . THR A 1 25 ? -4.102 3.415 -10.604 1.00 0.00 25 THR A CA 2
ATOM 2057 C C . THR A 1 25 ? -5.117 2.471 -11.238 1.00 0.00 25 THR A C 2
ATOM 2058 O O . THR A 1 25 ? -5.163 2.321 -12.459 1.00 0.00 25 THR A O 2
ATOM 2069 N N . CYS A 1 26 ? -5.932 1.837 -10.401 1.00 0.00 26 CYS A N 2
ATOM 2070 C CA . CYS A 1 26 ? -6.948 0.908 -10.879 1.00 0.00 26 CYS A CA 2
ATOM 2071 C C . CYS A 1 26 ? -8.350 1.451 -10.616 1.00 0.00 26 CYS A C 2
ATOM 2072 O O . CYS A 1 26 ? -9.320 1.028 -11.243 1.00 0.00 26 CYS A O 2
ATOM 2079 N N . LYS A 1 27 ? -8.447 2.393 -9.683 1.00 0.00 27 LYS A N 2
ATOM 2080 C CA . LYS A 1 27 ? -9.728 2.997 -9.336 1.00 0.00 27 LYS A CA 2
ATOM 2081 C C . LYS A 1 27 ? -10.615 2.002 -8.594 1.00 0.00 27 LYS A C 2
ATOM 2082 O O . LYS A 1 27 ? -11.812 1.901 -8.864 1.00 0.00 27 LYS A O 2
ATOM 2101 N N . SER A 1 28 ? -10.021 1.270 -7.657 1.00 0.00 28 SER A N 2
ATOM 2102 C CA . SER A 1 28 ? -10.757 0.282 -6.877 1.00 0.00 28 SER A CA 2
ATOM 2103 C C . SER A 1 28 ? -10.720 0.625 -5.391 1.00 0.00 28 SER A C 2
ATOM 2104 O O . SER A 1 28 ? -10.077 1.591 -4.981 1.00 0.00 28 SER A O 2
ATOM 2112 N N . VAL A 1 29 ? -11.415 -0.175 -4.588 1.00 0.00 29 VAL A N 2
ATOM 2113 C CA . VAL A 1 29 ? -11.461 0.041 -3.147 1.00 0.00 29 VAL A CA 2
ATOM 2114 C C . VAL A 1 29 ? -10.324 -0.691 -2.444 1.00 0.00 29 VAL A C 2
ATOM 2115 O O . VAL A 1 29 ? -10.014 -1.837 -2.772 1.00 0.00 29 VAL A O 2
ATOM 2128 N N . ILE A 1 30 ? -9.705 -0.022 -1.477 1.00 0.00 30 ILE A N 2
ATOM 2129 C CA . ILE A 1 30 ? -8.603 -0.610 -0.727 1.00 0.00 30 ILE A CA 2
ATOM 2130 C C . ILE A 1 30 ? -9.061 -1.073 0.652 1.00 0.00 30 ILE A C 2
ATOM 2131 O O . ILE A 1 30 ? -9.001 -0.320 1.623 1.00 0.00 30 ILE A O 2
ATOM 2147 N N . ASN A 1 31 ? -9.517 -2.319 0.730 1.00 0.00 31 ASN A N 2
ATOM 2148 C CA . ASN A 1 31 ? -9.985 -2.884 1.990 1.00 0.00 31 ASN A CA 2
ATOM 2149 C C . ASN A 1 31 ? -8.892 -2.823 3.053 1.00 0.00 31 ASN A C 2
ATOM 2150 O O . ASN A 1 31 ? -7.711 -3.009 2.757 1.00 0.00 31 ASN A O 2
ATOM 2161 N N . LYS A 1 32 ? -9.293 -2.562 4.292 1.00 0.00 32 LYS A N 2
ATOM 2162 C CA . LYS A 1 32 ? -8.350 -2.477 5.401 1.00 0.00 32 LYS A CA 2
ATOM 2163 C C . LYS A 1 32 ? -7.572 -3.780 5.553 1.00 0.00 32 LYS A C 2
ATOM 2164 O O . LYS A 1 32 ? -7.972 -4.817 5.025 1.00 0.00 32 LYS A O 2
ATOM 2183 N N . GLU A 1 33 ? -6.460 -3.719 6.279 1.00 0.00 33 GLU A N 2
ATOM 2184 C CA . GLU A 1 33 ? -5.627 -4.896 6.501 1.00 0.00 33 GLU A CA 2
ATOM 2185 C C . GLU A 1 33 ? -4.857 -5.263 5.236 1.00 0.00 33 GLU A C 2
ATOM 2186 O O . GLU A 1 33 ? -4.475 -6.416 5.042 1.00 0.00 33 GLU A O 2
ATOM 2198 N N . ASN A 1 34 ? -4.633 -4.273 4.378 1.00 0.00 34 ASN A N 2
ATOM 2199 C CA . ASN A 1 34 ? -3.910 -4.491 3.131 1.00 0.00 34 ASN A CA 2
ATOM 2200 C C . ASN A 1 34 ? -2.723 -3.539 3.016 1.00 0.00 34 ASN A C 2
ATOM 2201 O O . ASN A 1 34 ? -2.805 -2.377 3.415 1.00 0.00 34 ASN A O 2
ATOM 2212 N N . PHE A 1 35 ? -1.621 -4.040 2.468 1.00 0.00 35 PHE A N 2
ATOM 2213 C CA . PHE A 1 35 ? -0.416 -3.234 2.301 1.00 0.00 35 PHE A CA 2
ATOM 2214 C C . PHE A 1 35 ? -0.541 -2.315 1.090 1.00 0.00 35 PHE A C 2
ATOM 2215 O O . PHE A 1 35 ? -0.455 -2.762 -0.054 1.00 0.00 35 PHE A O 2
ATOM 2232 N N . ARG A 1 36 ? -0.745 -1.027 1.350 1.00 0.00 36 ARG A N 2
ATOM 2233 C CA . ARG A 1 36 ? -0.883 -0.044 0.283 1.00 0.00 36 ARG A CA 2
ATOM 2234 C C . ARG A 1 36 ? 0.298 0.921 0.276 1.00 0.00 36 ARG A C 2
ATOM 2235 O O . ARG A 1 36 ? 1.201 0.821 1.109 1.00 0.00 36 ARG A O 2
ATOM 2256 N N . LEU A 1 37 ? 0.287 1.856 -0.668 1.00 0.00 37 LEU A N 2
ATOM 2257 C CA . LEU A 1 37 ? 1.357 2.840 -0.783 1.00 0.00 37 LEU A CA 2
ATOM 2258 C C . LEU A 1 37 ? 0.794 4.223 -1.095 1.00 0.00 37 LEU A C 2
ATOM 2259 O O . LEU A 1 37 ? 0.001 4.388 -2.021 1.00 0.00 37 LEU A O 2
ATOM 2275 N N . GLY A 1 38 ? 1.212 5.216 -0.315 1.00 0.00 38 GLY A N 2
ATOM 2276 C CA . GLY A 1 38 ? 0.740 6.572 -0.525 1.00 0.00 38 GLY A CA 2
ATOM 2277 C C . GLY A 1 38 ? 1.844 7.506 -0.980 1.00 0.00 38 GLY A C 2
ATOM 2278 O O . GLY A 1 38 ? 2.732 7.856 -0.203 1.00 0.00 38 GLY A O 2
ATOM 2282 N N . LYS A 1 39 ? 1.791 7.909 -2.245 1.00 0.00 39 LYS A N 2
ATOM 2283 C CA . LYS A 1 39 ? 2.794 8.807 -2.805 1.00 0.00 39 LYS A CA 2
ATOM 2284 C C . LYS A 1 39 ? 2.564 10.240 -2.336 1.00 0.00 39 LYS A C 2
ATOM 2285 O O . LYS A 1 39 ? 1.699 10.944 -2.858 1.00 0.00 39 LYS A O 2
ATOM 2304 N N . LEU A 1 40 ? 3.345 10.667 -1.349 1.00 0.00 40 LEU A N 2
ATOM 2305 C CA . LEU A 1 40 ? 3.227 12.017 -0.810 1.00 0.00 40 LEU A CA 2
ATOM 2306 C C . LEU A 1 40 ? 3.800 13.044 -1.782 1.00 0.00 40 LEU A C 2
ATOM 2307 O O . LEU A 1 40 ? 4.985 13.007 -2.114 1.00 0.00 40 LEU A O 2
ATOM 2323 N N . VAL A 1 41 ? 2.951 13.961 -2.235 1.00 0.00 41 VAL A N 2
ATOM 2324 C CA . VAL A 1 41 ? 3.373 15.000 -3.167 1.00 0.00 41 VAL A CA 2
ATOM 2325 C C . VAL A 1 41 ? 3.015 16.386 -2.643 1.00 0.00 41 VAL A C 2
ATOM 2326 O O . VAL A 1 41 ? 1.871 16.641 -2.267 1.00 0.00 41 VAL A O 2
ATOM 2339 N N . GLN A 1 42 ? 4.001 17.277 -2.623 1.00 0.00 42 GLN A N 2
ATOM 2340 C CA . GLN A 1 42 ? 3.789 18.638 -2.145 1.00 0.00 42 GLN A CA 2
ATOM 2341 C C . GLN A 1 42 ? 3.123 19.495 -3.217 1.00 0.00 42 GLN A C 2
ATOM 2342 O O . GLN A 1 42 ? 3.644 19.637 -4.323 1.00 0.00 42 GLN A O 2
ATOM 2356 N N . SER A 1 43 ? 1.969 20.062 -2.882 1.00 0.00 43 SER A N 2
ATOM 2357 C CA . SER A 1 43 ? 1.230 20.901 -3.818 1.00 0.00 43 SER A CA 2
ATOM 2358 C C . SER A 1 43 ? 1.806 22.314 -3.853 1.00 0.00 43 SER A C 2
ATOM 2359 O O . SER A 1 43 ? 2.556 22.714 -2.962 1.00 0.00 43 SER A O 2
ATOM 2367 N N . THR A 1 44 ? 1.449 23.066 -4.889 1.00 0.00 44 THR A N 2
ATOM 2368 C CA . THR A 1 44 ? 1.929 24.434 -5.042 1.00 0.00 44 THR A CA 2
ATOM 2369 C C . THR A 1 44 ? 1.975 25.154 -3.700 1.00 0.00 44 THR A C 2
ATOM 2370 O O . THR A 1 44 ? 3.033 25.654 -3.320 1.00 0.00 44 THR A O 2
ATOM 2381 N N . HIS A 1 45 ? 0.839 25.193 -3.017 1.00 0.00 45 HIS A N 2
ATOM 2382 C CA . HIS A 1 45 ? 0.765 25.852 -1.725 1.00 0.00 45 HIS A CA 2
ATOM 2383 C C . HIS A 1 45 ? 0.830 24.806 -0.610 1.00 0.00 45 HIS A C 2
ATOM 2384 O O . HIS A 1 45 ? 0.922 23.602 -0.849 1.00 0.00 45 HIS A O 2
ATOM 2398 N N . PHE A 1 46 ? 0.779 25.297 0.624 1.00 0.00 46 PHE A N 2
ATOM 2399 C CA . PHE A 1 46 ? 0.831 24.429 1.794 1.00 0.00 46 PHE A CA 2
ATOM 2400 C C . PHE A 1 46 ? -0.565 24.206 2.369 1.00 0.00 46 PHE A C 2
ATOM 2401 O O . PHE A 1 46 ? -0.750 24.176 3.585 1.00 0.00 46 PHE A O 2
ATOM 2418 N N . ASP A 1 47 ? -1.544 24.050 1.484 1.00 0.00 47 ASP A N 2
ATOM 2419 C CA . ASP A 1 47 ? -2.923 23.830 1.902 1.00 0.00 47 ASP A CA 2
ATOM 2420 C C . ASP A 1 47 ? -3.170 22.355 2.205 1.00 0.00 47 ASP A C 2
ATOM 2421 O O . ASP A 1 47 ? -4.163 21.777 1.763 1.00 0.00 47 ASP A O 2
ATOM 2430 N N . GLY A 1 48 ? -2.259 21.751 2.961 1.00 0.00 48 GLY A N 2
ATOM 2431 C CA . GLY A 1 48 ? -2.395 20.348 3.309 1.00 0.00 48 GLY A CA 2
ATOM 2432 C C . GLY A 1 48 ? -1.664 19.437 2.343 1.00 0.00 48 GLY A C 2
ATOM 2433 O O . GLY A 1 48 ? -1.012 19.907 1.409 1.00 0.00 48 GLY A O 2
ATOM 2437 N N . ILE A 1 49 ? -1.772 18.132 2.566 1.00 0.00 49 ILE A N 2
ATOM 2438 C CA . ILE A 1 49 ? -1.115 17.154 1.708 1.00 0.00 49 ILE A CA 2
ATOM 2439 C C . ILE A 1 49 ? -2.118 16.149 1.152 1.00 0.00 49 ILE A C 2
ATOM 2440 O O . ILE A 1 49 ? -3.055 15.746 1.841 1.00 0.00 49 ILE A O 2
ATOM 2456 N N . MET A 1 50 ? -1.914 15.747 -0.098 1.00 0.00 50 MET A N 2
ATOM 2457 C CA . MET A 1 50 ? -2.799 14.786 -0.746 1.00 0.00 50 MET A CA 2
ATOM 2458 C C . MET A 1 50 ? -2.091 13.452 -0.960 1.00 0.00 50 MET A C 2
ATOM 2459 O O . MET A 1 50 ? -1.414 13.236 -1.965 1.00 0.00 50 MET A O 2
ATOM 2473 N N . PRO A 1 51 ? -2.248 12.536 0.007 1.00 0.00 51 PRO A N 2
ATOM 2474 C CA . PRO A 1 51 ? -1.630 11.208 -0.053 1.00 0.00 51 PRO A CA 2
ATOM 2475 C C . PRO A 1 51 ? -2.258 10.325 -1.127 1.00 0.00 51 PRO A C 2
ATOM 2476 O O . PRO A 1 51 ? -3.333 9.761 -0.929 1.00 0.00 51 PRO A O 2
ATOM 2487 N N . MET A 1 52 ? -1.579 10.210 -2.264 1.00 0.00 52 MET A N 2
ATOM 2488 C CA . MET A 1 52 ? -2.070 9.395 -3.368 1.00 0.00 52 MET A CA 2
ATOM 2489 C C . MET A 1 52 ? -2.092 7.918 -2.986 1.00 0.00 52 MET A C 2
ATOM 2490 O O . MET A 1 52 ? -1.078 7.227 -3.084 1.00 0.00 52 MET A O 2
ATOM 2504 N N . TRP A 1 53 ? -3.252 7.442 -2.550 1.00 0.00 53 TRP A N 2
ATOM 2505 C CA . TRP A 1 53 ? -3.405 6.047 -2.152 1.00 0.00 53 TRP A CA 2
ATOM 2506 C C . TRP A 1 53 ? -3.424 5.132 -3.372 1.00 0.00 53 TRP A C 2
ATOM 2507 O O . TRP A 1 53 ? -4.166 5.368 -4.324 1.00 0.00 53 TRP A O 2
ATOM 2528 N N . ASN A 1 54 ? -2.603 4.087 -3.336 1.00 0.00 54 ASN A N 2
ATOM 2529 C CA . ASN A 1 54 ? -2.527 3.137 -4.440 1.00 0.00 54 ASN A CA 2
ATOM 2530 C C . ASN A 1 54 ? -2.035 1.777 -3.954 1.00 0.00 54 ASN A C 2
ATOM 2531 O O . ASN A 1 54 ? -1.031 1.718 -3.245 1.00 0.00 54 ASN A O 2
ATOM 2542 N N . HIS A 1 55 ? -2.743 0.727 -4.341 1.00 0.00 55 HIS A N 2
ATOM 2543 C CA . HIS A 1 55 ? -2.368 -0.618 -3.940 1.00 0.00 55 HIS A CA 2
ATOM 2544 C C . HIS A 1 55 ? -0.861 -0.806 -4.119 1.00 0.00 55 HIS A C 2
ATOM 2545 O O . HIS A 1 55 ? -0.272 -0.424 -5.130 1.00 0.00 55 HIS A O 2
ATOM 2559 N N . ALA A 1 56 ? -0.245 -1.408 -3.107 1.00 0.00 56 ALA A N 2
ATOM 2560 C CA . ALA A 1 56 ? 1.190 -1.662 -3.128 1.00 0.00 56 ALA A CA 2
ATOM 2561 C C . ALA A 1 56 ? 1.594 -2.425 -4.384 1.00 0.00 56 ALA A C 2
ATOM 2562 O O . ALA A 1 56 ? 2.766 -2.440 -4.763 1.00 0.00 56 ALA A O 2
ATOM 2569 N N . SER A 1 57 ? 0.618 -3.059 -5.026 1.00 0.00 57 SER A N 2
ATOM 2570 C CA . SER A 1 57 ? 0.874 -3.829 -6.238 1.00 0.00 57 SER A CA 2
ATOM 2571 C C . SER A 1 57 ? 0.591 -2.993 -7.482 1.00 0.00 57 SER A C 2
ATOM 2572 O O . SER A 1 57 ? 1.093 -3.285 -8.568 1.00 0.00 57 SER A O 2
ATOM 2580 N N . CYS A 1 58 ? -0.217 -1.951 -7.316 1.00 0.00 58 CYS A N 2
ATOM 2581 C CA . CYS A 1 58 ? -0.568 -1.071 -8.424 1.00 0.00 58 CYS A CA 2
ATOM 2582 C C . CYS A 1 58 ? 0.573 -0.108 -8.738 1.00 0.00 58 CYS A C 2
ATOM 2583 O O . CYS A 1 58 ? 0.683 0.397 -9.855 1.00 0.00 58 CYS A O 2
ATOM 2590 N N . ILE A 1 59 ? 1.420 0.140 -7.744 1.00 0.00 59 ILE A N 2
ATOM 2591 C CA . ILE A 1 59 ? 2.554 1.040 -7.914 1.00 0.00 59 ILE A CA 2
ATOM 2592 C C . ILE A 1 59 ? 3.802 0.277 -8.343 1.00 0.00 59 ILE A C 2
ATOM 2593 O O . ILE A 1 59 ? 4.437 0.615 -9.343 1.00 0.00 59 ILE A O 2
ATOM 2609 N N . LEU A 1 60 ? 4.149 -0.754 -7.581 1.00 0.00 60 LEU A N 2
ATOM 2610 C CA . LEU A 1 60 ? 5.322 -1.568 -7.882 1.00 0.00 60 LEU A CA 2
ATOM 2611 C C . LEU A 1 60 ? 5.313 -2.016 -9.340 1.00 0.00 60 LEU A C 2
ATOM 2612 O O . LEU A 1 60 ? 6.366 -2.172 -9.959 1.00 0.00 60 LEU A O 2
ATOM 2628 N N . LYS A 1 61 ? 4.118 -2.220 -9.884 1.00 0.00 61 LYS A N 2
ATOM 2629 C CA . LYS A 1 61 ? 3.971 -2.647 -11.270 1.00 0.00 61 LYS A CA 2
ATOM 2630 C C . LYS A 1 61 ? 4.425 -1.550 -12.228 1.00 0.00 61 LYS A C 2
ATOM 2631 O O . LYS A 1 61 ? 4.951 -1.831 -13.306 1.00 0.00 61 LYS A O 2
ATOM 2650 N N . LYS A 1 62 ? 4.221 -0.300 -11.828 1.00 0.00 62 LYS A N 2
ATOM 2651 C CA . LYS A 1 62 ? 4.612 0.840 -12.649 1.00 0.00 62 LYS A CA 2
ATOM 2652 C C . LYS A 1 62 ? 6.127 1.016 -12.651 1.00 0.00 62 LYS A C 2
ATOM 2653 O O . LYS A 1 62 ? 6.858 0.202 -12.085 1.00 0.00 62 LYS A O 2
ATOM 2672 N N . THR A 1 63 ? 6.594 2.084 -13.289 1.00 0.00 63 THR A N 2
ATOM 2673 C CA . THR A 1 63 ? 8.022 2.367 -13.364 1.00 0.00 63 THR A CA 2
ATOM 2674 C C . THR A 1 63 ? 8.331 3.772 -12.861 1.00 0.00 63 THR A C 2
ATOM 2675 O O . THR A 1 63 ? 7.445 4.622 -12.778 1.00 0.00 63 THR A O 2
ATOM 2686 N N . LYS A 1 64 ? 9.595 4.012 -12.527 1.00 0.00 64 LYS A N 2
ATOM 2687 C CA . LYS A 1 64 ? 10.023 5.315 -12.035 1.00 0.00 64 LYS A CA 2
ATOM 2688 C C . LYS A 1 64 ? 9.097 5.809 -10.928 1.00 0.00 64 LYS A C 2
ATOM 2689 O O . LYS A 1 64 ? 8.624 6.945 -10.964 1.00 0.00 64 LYS A O 2
ATOM 2708 N N . GLN A 1 65 ? 8.845 4.950 -9.946 1.00 0.00 65 GLN A N 2
ATOM 2709 C CA . GLN A 1 65 ? 7.977 5.301 -8.828 1.00 0.00 65 GLN A CA 2
ATOM 2710 C C . GLN A 1 65 ? 8.785 5.492 -7.549 1.00 0.00 65 GLN A C 2
ATOM 2711 O O . GLN A 1 65 ? 8.682 6.525 -6.887 1.00 0.00 65 GLN A O 2
ATOM 2725 N N . ILE A 1 66 ? 9.589 4.491 -7.208 1.00 0.00 66 ILE A N 2
ATOM 2726 C CA . ILE A 1 66 ? 10.415 4.550 -6.009 1.00 0.00 66 ILE A CA 2
ATOM 2727 C C . ILE A 1 66 ? 11.897 4.464 -6.358 1.00 0.00 66 ILE A C 2
ATOM 2728 O O . ILE A 1 66 ? 12.286 3.775 -7.302 1.00 0.00 66 ILE A O 2
ATOM 2744 N N . LYS A 1 67 ? 12.722 5.165 -5.588 1.00 0.00 67 LYS A N 2
ATOM 2745 C CA . LYS A 1 67 ? 14.163 5.167 -5.812 1.00 0.00 67 LYS A CA 2
ATOM 2746 C C . LYS A 1 67 ? 14.848 4.105 -4.958 1.00 0.00 67 LYS A C 2
ATOM 2747 O O . LYS A 1 67 ? 15.678 3.340 -5.449 1.00 0.00 67 LYS A O 2
ATOM 2766 N N . SER A 1 68 ? 14.493 4.062 -3.678 1.00 0.00 68 SER A N 2
ATOM 2767 C CA . SER A 1 68 ? 15.076 3.095 -2.755 1.00 0.00 68 SER A CA 2
ATOM 2768 C C . SER A 1 68 ? 14.156 2.863 -1.560 1.00 0.00 68 SER A C 2
ATOM 2769 O O . SER A 1 68 ? 13.357 3.727 -1.199 1.00 0.00 68 SER A O 2
ATOM 2777 N N . VAL A 1 69 ? 14.275 1.688 -0.949 1.00 0.00 69 VAL A N 2
ATOM 2778 C CA . VAL A 1 69 ? 13.456 1.340 0.206 1.00 0.00 69 VAL A CA 2
ATOM 2779 C C . VAL A 1 69 ? 13.627 2.358 1.328 1.00 0.00 69 VAL A C 2
ATOM 2780 O O . VAL A 1 69 ? 12.797 2.447 2.232 1.00 0.00 69 VAL A O 2
ATOM 2793 N N . ASP A 1 70 ? 14.710 3.125 1.262 1.00 0.00 70 ASP A N 2
ATOM 2794 C CA . ASP A 1 70 ? 14.991 4.139 2.272 1.00 0.00 70 ASP A CA 2
ATOM 2795 C C . ASP A 1 70 ? 14.024 5.313 2.146 1.00 0.00 70 ASP A C 2
ATOM 2796 O O . ASP A 1 70 ? 13.751 6.012 3.122 1.00 0.00 70 ASP A O 2
ATOM 2805 N N . ASP A 1 71 ? 13.512 5.524 0.939 1.00 0.00 71 ASP A N 2
ATOM 2806 C CA . ASP A 1 71 ? 12.576 6.614 0.685 1.00 0.00 71 ASP A CA 2
ATOM 2807 C C . ASP A 1 71 ? 11.176 6.252 1.171 1.00 0.00 71 ASP A C 2
ATOM 2808 O O . ASP A 1 71 ? 10.295 7.107 1.251 1.00 0.00 71 ASP A O 2
ATOM 2817 N N . VAL A 1 72 ? 10.979 4.977 1.494 1.00 0.00 72 VAL A N 2
ATOM 2818 C CA . VAL A 1 72 ? 9.686 4.502 1.972 1.00 0.00 72 VAL A CA 2
ATOM 2819 C C . VAL A 1 72 ? 9.591 4.601 3.490 1.00 0.00 72 VAL A C 2
ATOM 2820 O O . VAL A 1 72 ? 10.456 4.102 4.210 1.00 0.00 72 VAL A O 2
ATOM 2833 N N . GLU A 1 73 ? 8.534 5.247 3.971 1.00 0.00 73 GLU A N 2
ATOM 2834 C CA . GLU A 1 73 ? 8.326 5.412 5.405 1.00 0.00 73 GLU A CA 2
ATOM 2835 C C . GLU A 1 73 ? 7.450 4.292 5.960 1.00 0.00 73 GLU A C 2
ATOM 2836 O O . GLU A 1 73 ? 6.495 3.859 5.316 1.00 0.00 73 GLU A O 2
ATOM 2848 N N . GLY A 1 74 ? 7.784 3.827 7.160 1.00 0.00 74 GLY A N 2
ATOM 2849 C CA . GLY A 1 74 ? 7.019 2.762 7.782 1.00 0.00 74 GLY A CA 2
ATOM 2850 C C . GLY A 1 74 ? 7.217 1.427 7.092 1.00 0.00 74 GLY A C 2
ATOM 2851 O O . GLY A 1 74 ? 6.484 0.472 7.351 1.00 0.00 74 GLY A O 2
ATOM 2855 N N . ILE A 1 75 ? 8.209 1.360 6.210 1.00 0.00 75 ILE A N 2
ATOM 2856 C CA . ILE A 1 75 ? 8.500 0.132 5.480 1.00 0.00 75 ILE A CA 2
ATOM 2857 C C . ILE A 1 75 ? 8.971 -0.969 6.424 1.00 0.00 75 ILE A C 2
ATOM 2858 O O . ILE A 1 75 ? 8.864 -2.154 6.112 1.00 0.00 75 ILE A O 2
ATOM 2874 N N . GLU A 1 76 ? 9.491 -0.568 7.580 1.00 0.00 76 GLU A N 2
ATOM 2875 C CA . GLU A 1 76 ? 9.978 -1.522 8.569 1.00 0.00 76 GLU A CA 2
ATOM 2876 C C . GLU A 1 76 ? 8.819 -2.128 9.357 1.00 0.00 76 GLU A C 2
ATOM 2877 O O . GLU A 1 76 ? 9.011 -3.037 10.164 1.00 0.00 76 GLU A O 2
ATOM 2889 N N . SER A 1 77 ? 7.616 -1.616 9.117 1.00 0.00 77 SER A N 2
ATOM 2890 C CA . SER A 1 77 ? 6.427 -2.102 9.806 1.00 0.00 77 SER A CA 2
ATOM 2891 C C . SER A 1 77 ? 5.672 -3.108 8.942 1.00 0.00 77 SER A C 2
ATOM 2892 O O . SER A 1 77 ? 4.782 -3.812 9.423 1.00 0.00 77 SER A O 2
ATOM 2900 N N . LEU A 1 78 ? 6.033 -3.170 7.666 1.00 0.00 78 LEU A N 2
ATOM 2901 C CA . LEU A 1 78 ? 5.390 -4.090 6.733 1.00 0.00 78 LEU A CA 2
ATOM 2902 C C . LEU A 1 78 ? 5.933 -5.505 6.903 1.00 0.00 78 LEU A C 2
ATOM 2903 O O . LEU A 1 78 ? 7.027 -5.702 7.432 1.00 0.00 78 LEU A O 2
ATOM 2919 N N . ARG A 1 79 ? 5.160 -6.488 6.451 1.00 0.00 79 ARG A N 2
ATOM 2920 C CA . ARG A 1 79 ? 5.564 -7.885 6.553 1.00 0.00 79 ARG A CA 2
ATOM 2921 C C . ARG A 1 79 ? 6.761 -8.173 5.651 1.00 0.00 79 ARG A C 2
ATOM 2922 O O . ARG A 1 79 ? 6.898 -7.584 4.579 1.00 0.00 79 ARG A O 2
ATOM 2943 N N . TRP A 1 80 ? 7.623 -9.080 6.094 1.00 0.00 80 TRP A N 2
ATOM 2944 C CA . TRP A 1 80 ? 8.809 -9.445 5.327 1.00 0.00 80 TRP A CA 2
ATOM 2945 C C . TRP A 1 80 ? 8.499 -9.494 3.835 1.00 0.00 80 TRP A C 2
ATOM 2946 O O . TRP A 1 80 ? 9.140 -8.812 3.036 1.00 0.00 80 TRP A O 2
ATOM 2967 N N . GLU A 1 81 ? 7.512 -10.305 3.466 1.00 0.00 81 GLU A N 2
ATOM 2968 C CA . GLU A 1 81 ? 7.118 -10.442 2.069 1.00 0.00 81 GLU A CA 2
ATOM 2969 C C . GLU A 1 81 ? 6.875 -9.075 1.435 1.00 0.00 81 GLU A C 2
ATOM 2970 O O . GLU A 1 81 ? 7.231 -8.843 0.280 1.00 0.00 81 GLU A O 2
ATOM 2982 N N . ASP A 1 82 ? 6.267 -8.175 2.200 1.00 0.00 82 ASP A N 2
ATOM 2983 C CA . ASP A 1 82 ? 5.976 -6.831 1.715 1.00 0.00 82 ASP A CA 2
ATOM 2984 C C . ASP A 1 82 ? 7.262 -6.033 1.523 1.00 0.00 82 ASP A C 2
ATOM 2985 O O . ASP A 1 82 ? 7.513 -5.493 0.446 1.00 0.00 82 ASP A O 2
ATOM 2994 N N . GLN A 1 83 ? 8.071 -5.962 2.576 1.00 0.00 83 GLN A N 2
ATOM 2995 C CA . GLN A 1 83 ? 9.330 -5.227 2.523 1.00 0.00 83 GLN A CA 2
ATOM 2996 C C . GLN A 1 83 ? 10.186 -5.699 1.353 1.00 0.00 83 GLN A C 2
ATOM 2997 O O . GLN A 1 83 ? 10.981 -4.935 0.806 1.00 0.00 83 GLN A O 2
ATOM 3011 N N . GLN A 1 84 ? 10.019 -6.962 0.974 1.00 0.00 84 GLN A N 2
ATOM 3012 C CA . GLN A 1 84 ? 10.778 -7.535 -0.131 1.00 0.00 84 GLN A CA 2
ATOM 3013 C C . GLN A 1 84 ? 10.335 -6.939 -1.463 1.00 0.00 84 GLN A C 2
ATOM 3014 O O . GLN A 1 84 ? 11.162 -6.614 -2.316 1.00 0.00 84 GLN A O 2
ATOM 3028 N N . LYS A 1 85 ? 9.025 -6.797 -1.636 1.00 0.00 85 LYS A N 2
ATOM 3029 C CA . LYS A 1 85 ? 8.471 -6.238 -2.863 1.00 0.00 85 LYS A CA 2
ATOM 3030 C C . LYS A 1 85 ? 9.071 -4.867 -3.157 1.00 0.00 85 LYS A C 2
ATOM 3031 O O . LYS A 1 85 ? 9.176 -4.460 -4.314 1.00 0.00 85 LYS A O 2
ATOM 3050 N N . ILE A 1 86 ? 9.464 -4.160 -2.102 1.00 0.00 86 ILE A N 2
ATOM 3051 C CA . ILE A 1 86 ? 10.055 -2.836 -2.249 1.00 0.00 86 ILE A CA 2
ATOM 3052 C C . ILE A 1 86 ? 11.502 -2.930 -2.723 1.00 0.00 86 ILE A C 2
ATOM 3053 O O . ILE A 1 86 ? 11.829 -2.515 -3.835 1.00 0.00 86 ILE A O 2
ATOM 3069 N N . ARG A 1 87 ? 12.363 -3.478 -1.873 1.00 0.00 87 ARG A N 2
ATOM 3070 C CA . ARG A 1 87 ? 13.775 -3.627 -2.205 1.00 0.00 87 ARG A CA 2
ATOM 3071 C C . ARG A 1 87 ? 13.947 -4.366 -3.529 1.00 0.00 87 ARG A C 2
ATOM 3072 O O . ARG A 1 87 ? 14.811 -4.024 -4.336 1.00 0.00 87 ARG A O 2
ATOM 3093 N N . LYS A 1 88 ? 13.118 -5.382 -3.746 1.00 0.00 88 LYS A N 2
ATOM 3094 C CA . LYS A 1 88 ? 13.176 -6.170 -4.971 1.00 0.00 88 LYS A CA 2
ATOM 3095 C C . LYS A 1 88 ? 12.596 -5.391 -6.147 1.00 0.00 88 LYS A C 2
ATOM 3096 O O . LYS A 1 88 ? 12.481 -5.915 -7.255 1.00 0.00 88 LYS A O 2
ATOM 3115 N N . TYR A 1 89 ? 12.232 -4.138 -5.899 1.00 0.00 89 TYR A N 2
ATOM 3116 C CA . TYR A 1 89 ? 11.663 -3.287 -6.937 1.00 0.00 89 TYR A CA 2
ATOM 3117 C C . TYR A 1 89 ? 12.569 -2.093 -7.221 1.00 0.00 89 TYR A C 2
ATOM 3118 O O . TYR A 1 89 ? 12.741 -1.688 -8.371 1.00 0.00 89 TYR A O 2
ATOM 3136 N N . VAL A 1 90 ? 13.147 -1.532 -6.163 1.00 0.00 90 VAL A N 2
ATOM 3137 C CA . VAL A 1 90 ? 14.037 -0.386 -6.296 1.00 0.00 90 VAL A CA 2
ATOM 3138 C C . VAL A 1 90 ? 15.419 -0.815 -6.776 1.00 0.00 90 VAL A C 2
ATOM 3139 O O . VAL A 1 90 ? 16.113 -0.060 -7.455 1.00 0.00 90 VAL A O 2
ATOM 3152 N N . GLU A 1 91 ? 15.811 -2.034 -6.418 1.00 0.00 91 GLU A N 2
ATOM 3153 C CA . GLU A 1 91 ? 17.111 -2.564 -6.812 1.00 0.00 91 GLU A CA 2
ATOM 3154 C C . GLU A 1 91 ? 17.077 -3.073 -8.250 1.00 0.00 91 GLU A C 2
ATOM 3155 O O . GLU A 1 91 ? 17.920 -2.707 -9.069 1.00 0.00 91 GLU A O 2
ATOM 3167 N N . SER A 1 92 ? 16.098 -3.921 -8.548 1.00 0.00 92 SER A N 2
ATOM 3168 C CA . SER A 1 92 ? 15.956 -4.485 -9.885 1.00 0.00 92 SER A CA 2
ATOM 3169 C C . SER A 1 92 ? 15.083 -3.592 -10.762 1.00 0.00 92 SER A C 2
ATOM 3170 O O . SER A 1 92 ? 14.663 -2.514 -10.345 1.00 0.00 92 SER A O 2
ATOM 3178 N N . GLY A 1 93 ? 14.813 -4.051 -11.980 1.00 0.00 93 GLY A N 2
ATOM 3179 C CA . GLY A 1 93 ? 13.991 -3.283 -12.897 1.00 0.00 93 GLY A CA 2
ATOM 3180 C C . GLY A 1 93 ? 12.558 -3.154 -12.422 1.00 0.00 93 GLY A C 2
ATOM 3181 O O . GLY A 1 93 ? 11.869 -4.154 -12.226 1.00 0.00 93 GLY A O 2
ATOM 3185 N N . ALA A 1 94 ? 12.108 -1.917 -12.234 1.00 0.00 94 ALA A N 2
ATOM 3186 C CA . ALA A 1 94 ? 10.747 -1.661 -11.779 1.00 0.00 94 ALA A CA 2
ATOM 3187 C C . ALA A 1 94 ? 9.732 -2.415 -12.631 1.00 0.00 94 ALA A C 2
ATOM 3188 O O . ALA A 1 94 ? 8.815 -3.047 -12.107 1.00 0.00 94 ALA A O 2
ATOM 3195 N N . GLY A 1 95 ? 9.902 -2.345 -13.948 1.00 0.00 95 GLY A N 2
ATOM 3196 C CA . GLY A 1 95 ? 8.992 -3.025 -14.851 1.00 0.00 95 GLY A CA 2
ATOM 3197 C C . GLY A 1 95 ? 9.548 -4.345 -15.348 1.00 0.00 95 GLY A C 2
ATOM 3198 O O . GLY A 1 95 ? 10.061 -5.144 -14.565 1.00 0.00 95 GLY A O 2
ATOM 3202 N N . SER A 1 96 ? 9.444 -4.575 -16.653 1.00 0.00 96 SER A N 2
ATOM 3203 C CA . SER A 1 96 ? 9.935 -5.810 -17.253 1.00 0.00 96 SER A CA 2
ATOM 3204 C C . SER A 1 96 ? 10.851 -5.512 -18.437 1.00 0.00 96 SER A C 2
ATOM 3205 O O . SER A 1 96 ? 11.948 -6.059 -18.540 1.00 0.00 96 SER A O 2
ATOM 3213 N N . ASN A 1 97 ? 10.390 -4.640 -19.328 1.00 0.00 97 ASN A N 2
ATOM 3214 C CA . ASN A 1 97 ? 11.167 -4.268 -20.505 1.00 0.00 97 ASN A CA 2
ATOM 3215 C C . ASN A 1 97 ? 11.743 -2.863 -20.356 1.00 0.00 97 ASN A C 2
ATOM 3216 O O . ASN A 1 97 ? 11.063 -1.870 -20.619 1.00 0.00 97 ASN A O 2
ATOM 3227 N N . THR A 1 98 ? 13.001 -2.787 -19.934 1.00 0.00 98 THR A N 2
ATOM 3228 C CA . THR A 1 98 ? 13.669 -1.505 -19.749 1.00 0.00 98 THR A CA 2
ATOM 3229 C C . THR A 1 98 ? 13.208 -0.490 -20.789 1.00 0.00 98 THR A C 2
ATOM 3230 O O . THR A 1 98 ? 12.705 0.580 -20.446 1.00 0.00 98 THR A O 2
ATOM 3241 N N . SER A 1 99 ? 13.382 -0.833 -22.061 1.00 0.00 99 SER A N 2
ATOM 3242 C CA . SER A 1 99 ? 12.986 0.050 -23.152 1.00 0.00 99 SER A CA 2
ATOM 3243 C C . SER A 1 99 ? 11.521 -0.163 -23.519 1.00 0.00 99 SER A C 2
ATOM 3244 O O . SER A 1 99 ? 11.190 -1.031 -24.328 1.00 0.00 99 SER A O 2
ATOM 3252 N N . THR A 1 100 ? 10.644 0.637 -22.919 1.00 0.00 100 THR A N 2
ATOM 3253 C CA . THR A 1 100 ? 9.214 0.537 -23.180 1.00 0.00 100 THR A CA 2
ATOM 3254 C C . THR A 1 100 ? 8.712 1.747 -23.959 1.00 0.00 100 THR A C 2
ATOM 3255 O O . THR A 1 100 ? 9.305 2.824 -23.901 1.00 0.00 100 THR A O 2
ATOM 3266 N N . SER A 1 101 ? 7.615 1.563 -24.686 1.00 0.00 101 SER A N 2
ATOM 3267 C CA . SER A 1 101 ? 7.034 2.640 -25.480 1.00 0.00 101 SER A CA 2
ATOM 3268 C C . SER A 1 101 ? 5.605 2.935 -25.032 1.00 0.00 101 SER A C 2
ATOM 3269 O O . SER A 1 101 ? 4.717 2.091 -25.153 1.00 0.00 101 SER A O 2
ATOM 3277 N N . THR A 1 102 ? 5.391 4.140 -24.513 1.00 0.00 102 THR A N 2
ATOM 3278 C CA . THR A 1 102 ? 4.072 4.547 -24.046 1.00 0.00 102 THR A CA 2
ATOM 3279 C C . THR A 1 102 ? 3.474 5.617 -24.952 1.00 0.00 102 THR A C 2
ATOM 3280 O O . THR A 1 102 ? 4.150 6.147 -25.833 1.00 0.00 102 THR A O 2
ATOM 3291 N N . GLY A 1 103 ? 2.201 5.930 -24.731 1.00 0.00 103 GLY A N 2
ATOM 3292 C CA . GLY A 1 103 ? 1.533 6.936 -25.536 1.00 0.00 103 GLY A CA 2
ATOM 3293 C C . GLY A 1 103 ? 0.530 7.744 -24.738 1.00 0.00 103 GLY A C 2
ATOM 3294 O O . GLY A 1 103 ? 0.781 8.902 -24.401 1.00 0.00 103 GLY A O 2
ATOM 3298 N N . THR A 1 104 ? -0.613 7.136 -24.437 1.00 0.00 104 THR A N 2
ATOM 3299 C CA . THR A 1 104 ? -1.659 7.807 -23.676 1.00 0.00 104 THR A CA 2
ATOM 3300 C C . THR A 1 104 ? -1.067 8.661 -22.562 1.00 0.00 104 THR A C 2
ATOM 3301 O O . THR A 1 104 ? 0.054 8.423 -22.113 1.00 0.00 104 THR A O 2
ATOM 3312 N N . SER A 1 105 ? -1.828 9.657 -22.117 1.00 0.00 105 SER A N 2
ATOM 3313 C CA . SER A 1 105 ? -1.376 10.549 -21.056 1.00 0.00 105 SER A CA 2
ATOM 3314 C C . SER A 1 105 ? -2.521 10.886 -20.106 1.00 0.00 105 SER A C 2
ATOM 3315 O O . SER A 1 105 ? -3.500 11.523 -20.495 1.00 0.00 105 SER A O 2
ATOM 3323 N N . THR A 1 106 ? -2.391 10.454 -18.855 1.00 0.00 106 THR A N 2
ATOM 3324 C CA . THR A 1 106 ? -3.413 10.708 -17.848 1.00 0.00 106 THR A CA 2
ATOM 3325 C C . THR A 1 106 ? -3.110 11.980 -17.065 1.00 0.00 106 THR A C 2
ATOM 3326 O O . THR A 1 106 ? -2.124 12.049 -16.332 1.00 0.00 106 THR A O 2
ATOM 3337 N N . SER A 1 107 ? -3.964 12.986 -17.226 1.00 0.00 107 SER A N 2
ATOM 3338 C CA . SER A 1 107 ? -3.785 14.258 -16.536 1.00 0.00 107 SER A CA 2
ATOM 3339 C C . SER A 1 107 ? -4.763 14.387 -15.372 1.00 0.00 107 SER A C 2
ATOM 3340 O O . SER A 1 107 ? -5.943 14.057 -15.498 1.00 0.00 107 SER A O 2
ATOM 3348 N N . SER A 1 108 ? -4.264 14.869 -14.238 1.00 0.00 108 SER A N 2
ATOM 3349 C CA . SER A 1 108 ? -5.091 15.038 -13.049 1.00 0.00 108 SER A CA 2
ATOM 3350 C C . SER A 1 108 ? -6.135 16.130 -13.264 1.00 0.00 108 SER A C 2
ATOM 3351 O O . SER A 1 108 ? -5.827 17.320 -13.197 1.00 0.00 108 SER A O 2
ATOM 3359 N N . SER A 1 109 ? -7.371 15.716 -13.523 1.00 0.00 109 SER A N 2
ATOM 3360 C CA . SER A 1 109 ? -8.460 16.657 -13.753 1.00 0.00 109 SER A CA 2
ATOM 3361 C C . SER A 1 109 ? -9.404 16.698 -12.554 1.00 0.00 109 SER A C 2
ATOM 3362 O O . SER A 1 109 ? -10.418 16.003 -12.525 1.00 0.00 109 SER A O 2
ATOM 3370 N N . GLY A 1 110 ? -9.061 17.520 -11.567 1.00 0.00 110 GLY A N 2
ATOM 3371 C CA . GLY A 1 110 ? -9.887 17.638 -10.379 1.00 0.00 110 GLY A CA 2
ATOM 3372 C C . GLY A 1 110 ? -9.166 17.185 -9.125 1.00 0.00 110 GLY A C 2
ATOM 3373 O O . GLY A 1 110 ? -9.469 16.137 -8.553 1.00 0.00 110 GLY A O 2
ATOM 3377 N N . PRO A 1 111 ? -8.186 17.984 -8.679 1.00 0.00 111 PRO A N 2
ATOM 3378 C CA . PRO A 1 111 ? -7.399 17.680 -7.481 1.00 0.00 111 PRO A CA 2
ATOM 3379 C C . PRO A 1 111 ? -8.219 17.807 -6.201 1.00 0.00 111 PRO A C 2
ATOM 3380 O O . PRO A 1 111 ? -8.446 18.911 -5.706 1.00 0.00 111 PRO A O 2
ATOM 3391 N N . SER A 1 112 ? -8.659 16.671 -5.670 1.00 0.00 112 SER A N 2
ATOM 3392 C CA . SER A 1 112 ? -9.457 16.657 -4.449 1.00 0.00 112 SER A CA 2
ATOM 3393 C C . SER A 1 112 ? -9.681 15.228 -3.964 1.00 0.00 112 SER A C 2
ATOM 3394 O O . SER A 1 112 ? -9.809 14.302 -4.764 1.00 0.00 112 SER A O 2
ATOM 3402 N N . SER A 1 113 ? -9.727 15.058 -2.646 1.00 0.00 113 SER A N 2
ATOM 3403 C CA . SER A 1 113 ? -9.931 13.742 -2.052 1.00 0.00 113 SER A CA 2
ATOM 3404 C C . SER A 1 113 ? -11.381 13.564 -1.612 1.00 0.00 113 SER A C 2
ATOM 3405 O O . SER A 1 113 ? -12.046 14.523 -1.224 1.00 0.00 113 SER A O 2
ATOM 3413 N N . GLY A 1 114 ? -11.865 12.327 -1.677 1.00 0.00 114 GLY A N 2
ATOM 3414 C CA . GLY A 1 114 ? -13.233 12.044 -1.284 1.00 0.00 114 GLY A CA 2
ATOM 3415 C C . GLY A 1 114 ? -13.312 11.236 -0.004 1.00 0.00 114 GLY A C 2
ATOM 3416 O O . GLY A 1 114 ? -12.712 10.165 0.067 1.00 0.00 114 GLY A O 2
ATOM 3421 N N . GLY A 1 1 ? 10.776 31.991 11.742 1.00 0.00 1 GLY A N 3
ATOM 3422 C CA . GLY A 1 1 ? 10.047 31.024 12.541 1.00 0.00 1 GLY A CA 3
ATOM 3423 C C . GLY A 1 1 ? 8.771 30.560 11.869 1.00 0.00 1 GLY A C 3
ATOM 3424 O O . GLY A 1 1 ? 7.694 30.612 12.462 1.00 0.00 1 GLY A O 3
ATOM 3428 N N . SER A 1 2 ? 8.890 30.106 10.625 1.00 0.00 2 SER A N 3
ATOM 3429 C CA . SER A 1 2 ? 7.736 29.637 9.868 1.00 0.00 2 SER A CA 3
ATOM 3430 C C . SER A 1 2 ? 7.567 28.127 10.016 1.00 0.00 2 SER A C 3
ATOM 3431 O O . SER A 1 2 ? 8.076 27.352 9.207 1.00 0.00 2 SER A O 3
ATOM 3439 N N . SER A 1 3 ? 6.848 27.718 11.056 1.00 0.00 3 SER A N 3
ATOM 3440 C CA . SER A 1 3 ? 6.614 26.302 11.314 1.00 0.00 3 SER A CA 3
ATOM 3441 C C . SER A 1 3 ? 6.058 25.609 10.074 1.00 0.00 3 SER A C 3
ATOM 3442 O O . SER A 1 3 ? 5.712 26.258 9.088 1.00 0.00 3 SER A O 3
ATOM 3450 N N . GLY A 1 4 ? 5.975 24.283 10.131 1.00 0.00 4 GLY A N 3
ATOM 3451 C CA . GLY A 1 4 ? 5.461 23.522 9.007 1.00 0.00 4 GLY A CA 3
ATOM 3452 C C . GLY A 1 4 ? 6.529 22.674 8.345 1.00 0.00 4 GLY A C 3
ATOM 3453 O O . GLY A 1 4 ? 6.396 21.453 8.258 1.00 0.00 4 GLY A O 3
ATOM 3457 N N . SER A 1 5 ? 7.589 23.322 7.874 1.00 0.00 5 SER A N 3
ATOM 3458 C CA . SER A 1 5 ? 8.681 22.620 7.210 1.00 0.00 5 SER A CA 3
ATOM 3459 C C . SER A 1 5 ? 9.055 21.353 7.972 1.00 0.00 5 SER A C 3
ATOM 3460 O O . SER A 1 5 ? 9.548 21.415 9.098 1.00 0.00 5 SER A O 3
ATOM 3468 N N . SER A 1 6 ? 8.816 20.203 7.349 1.00 0.00 6 SER A N 3
ATOM 3469 C CA . SER A 1 6 ? 9.124 18.919 7.969 1.00 0.00 6 SER A CA 3
ATOM 3470 C C . SER A 1 6 ? 9.918 18.032 7.015 1.00 0.00 6 SER A C 3
ATOM 3471 O O . SER A 1 6 ? 9.974 18.287 5.813 1.00 0.00 6 SER A O 3
ATOM 3479 N N . GLY A 1 7 ? 10.532 16.987 7.562 1.00 0.00 7 GLY A N 3
ATOM 3480 C CA . GLY A 1 7 ? 11.316 16.077 6.747 1.00 0.00 7 GLY A CA 3
ATOM 3481 C C . GLY A 1 7 ? 10.688 14.700 6.649 1.00 0.00 7 GLY A C 3
ATOM 3482 O O . GLY A 1 7 ? 11.161 13.778 7.311 1.00 0.00 7 GLY A O 3
ATOM 3486 N N . HIS A 1 8 ? 9.647 14.585 5.837 1.00 0.00 8 HIS A N 3
ATOM 3487 C CA . HIS A 1 8 ? 8.968 13.312 5.668 1.00 0.00 8 HIS A CA 3
ATOM 3488 C C . HIS A 1 8 ? 9.418 12.660 4.360 1.00 0.00 8 HIS A C 3
ATOM 3489 O O . HIS A 1 8 ? 9.886 13.316 3.429 1.00 0.00 8 HIS A O 3
ATOM 3503 N N . LYS A 1 9 ? 9.265 11.341 4.308 1.00 0.00 9 LYS A N 3
ATOM 3504 C CA . LYS A 1 9 ? 9.646 10.572 3.129 1.00 0.00 9 LYS A CA 3
ATOM 3505 C C . LYS A 1 9 ? 8.653 10.792 1.992 1.00 0.00 9 LYS A C 3
ATOM 3506 O O . LYS A 1 9 ? 7.507 11.190 2.204 1.00 0.00 9 LYS A O 3
ATOM 3525 N N . PRO A 1 10 ? 9.100 10.527 0.755 1.00 0.00 10 PRO A N 3
ATOM 3526 C CA . PRO A 1 10 ? 8.265 10.688 -0.439 1.00 0.00 10 PRO A CA 3
ATOM 3527 C C . PRO A 1 10 ? 7.153 9.648 -0.513 1.00 0.00 10 PRO A C 3
ATOM 3528 O O . PRO A 1 10 ? 6.033 9.952 -0.923 1.00 0.00 10 PRO A O 3
ATOM 3539 N N . TRP A 1 11 ? 7.468 8.421 -0.112 1.00 0.00 11 TRP A N 3
ATOM 3540 C CA . TRP A 1 11 ? 6.494 7.336 -0.133 1.00 0.00 11 TRP A CA 3
ATOM 3541 C C . TRP A 1 11 ? 6.131 6.904 1.284 1.00 0.00 11 TRP A C 3
ATOM 3542 O O . TRP A 1 11 ? 6.944 7.009 2.202 1.00 0.00 11 TRP A O 3
ATOM 3563 N N . ARG A 1 12 ? 4.906 6.417 1.454 1.00 0.00 12 ARG A N 3
ATOM 3564 C CA . ARG A 1 12 ? 4.437 5.969 2.760 1.00 0.00 12 ARG A CA 3
ATOM 3565 C C . ARG A 1 12 ? 3.983 4.513 2.704 1.00 0.00 12 ARG A C 3
ATOM 3566 O O . ARG A 1 12 ? 3.434 4.061 1.700 1.00 0.00 12 ARG A O 3
ATOM 3587 N N . ALA A 1 13 ? 4.217 3.784 3.791 1.00 0.00 13 ALA A N 3
ATOM 3588 C CA . ALA A 1 13 ? 3.832 2.381 3.866 1.00 0.00 13 ALA A CA 3
ATOM 3589 C C . ALA A 1 13 ? 3.102 2.081 5.172 1.00 0.00 13 ALA A C 3
ATOM 3590 O O . ALA A 1 13 ? 3.611 2.363 6.256 1.00 0.00 13 ALA A O 3
ATOM 3597 N N . GLU A 1 14 ? 1.907 1.510 5.059 1.00 0.00 14 GLU A N 3
ATOM 3598 C CA . GLU A 1 14 ? 1.108 1.174 6.232 1.00 0.00 14 GLU A CA 3
ATOM 3599 C C . GLU A 1 14 ? -0.160 0.425 5.830 1.00 0.00 14 GLU A C 3
ATOM 3600 O O . GLU A 1 14 ? -0.696 0.630 4.741 1.00 0.00 14 GLU A O 3
ATOM 3612 N N . TYR A 1 15 ? -0.633 -0.443 6.717 1.00 0.00 15 TYR A N 3
ATOM 3613 C CA . TYR A 1 15 ? -1.835 -1.225 6.455 1.00 0.00 15 TYR A CA 3
ATOM 3614 C C . TYR A 1 15 ? -3.090 -0.390 6.691 1.00 0.00 15 TYR A C 3
ATOM 3615 O O . TYR A 1 15 ? -3.264 0.202 7.756 1.00 0.00 15 TYR A O 3
ATOM 3633 N N . ALA A 1 16 ? -3.962 -0.349 5.690 1.00 0.00 16 ALA A N 3
ATOM 3634 C CA . ALA A 1 16 ? -5.203 0.410 5.788 1.00 0.00 16 ALA A CA 3
ATOM 3635 C C . ALA A 1 16 ? -5.998 0.005 7.024 1.00 0.00 16 ALA A C 3
ATOM 3636 O O . ALA A 1 16 ? -5.909 -1.132 7.487 1.00 0.00 16 ALA A O 3
ATOM 3643 N N . LYS A 1 17 ? -6.774 0.943 7.556 1.00 0.00 17 LYS A N 3
ATOM 3644 C CA . LYS A 1 17 ? -7.586 0.685 8.739 1.00 0.00 17 LYS A CA 3
ATOM 3645 C C . LYS A 1 17 ? -9.058 0.532 8.367 1.00 0.00 17 LYS A C 3
ATOM 3646 O O . LYS A 1 17 ? -9.846 -0.025 9.130 1.00 0.00 17 LYS A O 3
ATOM 3665 N N . SER A 1 18 ? -9.420 1.030 7.189 1.00 0.00 18 SER A N 3
ATOM 3666 C CA . SER A 1 18 ? -10.797 0.951 6.716 1.00 0.00 18 SER A CA 3
ATOM 3667 C C . SER A 1 18 ? -10.843 0.791 5.200 1.00 0.00 18 SER A C 3
ATOM 3668 O O . SER A 1 18 ? -9.829 0.941 4.518 1.00 0.00 18 SER A O 3
ATOM 3676 N N . SER A 1 19 ? -12.027 0.485 4.679 1.00 0.00 19 SER A N 3
ATOM 3677 C CA . SER A 1 19 ? -12.206 0.301 3.244 1.00 0.00 19 SER A CA 3
ATOM 3678 C C . SER A 1 19 ? -12.876 1.520 2.618 1.00 0.00 19 SER A C 3
ATOM 3679 O O . SER A 1 19 ? -13.738 1.391 1.750 1.00 0.00 19 SER A O 3
ATOM 3687 N N . ARG A 1 20 ? -12.472 2.704 3.067 1.00 0.00 20 ARG A N 3
ATOM 3688 C CA . ARG A 1 20 ? -13.033 3.948 2.554 1.00 0.00 20 ARG A CA 3
ATOM 3689 C C . ARG A 1 20 ? -12.192 4.489 1.401 1.00 0.00 20 ARG A C 3
ATOM 3690 O O . ARG A 1 20 ? -12.725 5.010 0.422 1.00 0.00 20 ARG A O 3
ATOM 3711 N N . SER A 1 21 ? -10.875 4.362 1.526 1.00 0.00 21 SER A N 3
ATOM 3712 C CA . SER A 1 21 ? -9.960 4.842 0.497 1.00 0.00 21 SER A CA 3
ATOM 3713 C C . SER A 1 21 ? -10.014 3.947 -0.738 1.00 0.00 21 SER A C 3
ATOM 3714 O O . SER A 1 21 ? -10.172 2.731 -0.631 1.00 0.00 21 SER A O 3
ATOM 3722 N N . SER A 1 22 ? -9.880 4.559 -1.910 1.00 0.00 22 SER A N 3
ATOM 3723 C CA . SER A 1 22 ? -9.918 3.820 -3.167 1.00 0.00 22 SER A CA 3
ATOM 3724 C C . SER A 1 22 ? -8.683 4.121 -4.010 1.00 0.00 22 SER A C 3
ATOM 3725 O O . SER A 1 22 ? -8.297 5.278 -4.179 1.00 0.00 22 SER A O 3
ATOM 3733 N N . CYS A 1 23 ? -8.065 3.070 -4.539 1.00 0.00 23 CYS A N 3
ATOM 3734 C CA . CYS A 1 23 ? -6.873 3.218 -5.365 1.00 0.00 23 CYS A CA 3
ATOM 3735 C C . CYS A 1 23 ? -7.133 4.168 -6.530 1.00 0.00 23 CYS A C 3
ATOM 3736 O O . CYS A 1 23 ? -8.280 4.391 -6.920 1.00 0.00 23 CYS A O 3
ATOM 3743 N N . LYS A 1 24 ? -6.061 4.726 -7.083 1.00 0.00 24 LYS A N 3
ATOM 3744 C CA . LYS A 1 24 ? -6.172 5.651 -8.204 1.00 0.00 24 LYS A CA 3
ATOM 3745 C C . LYS A 1 24 ? -5.699 4.995 -9.498 1.00 0.00 24 LYS A C 3
ATOM 3746 O O . LYS A 1 24 ? -6.156 5.345 -10.587 1.00 0.00 24 LYS A O 3
ATOM 3765 N N . THR A 1 25 ? -4.781 4.042 -9.373 1.00 0.00 25 THR A N 3
ATOM 3766 C CA . THR A 1 25 ? -4.247 3.338 -10.532 1.00 0.00 25 THR A CA 3
ATOM 3767 C C . THR A 1 25 ? -5.313 2.466 -11.184 1.00 0.00 25 THR A C 3
ATOM 3768 O O . THR A 1 25 ? -5.514 2.517 -12.398 1.00 0.00 25 THR A O 3
ATOM 3779 N N . CYS A 1 26 ? -5.995 1.665 -10.372 1.00 0.00 26 CYS A N 3
ATOM 3780 C CA . CYS A 1 26 ? -7.041 0.781 -10.870 1.00 0.00 26 CYS A CA 3
ATOM 3781 C C . CYS A 1 26 ? -8.424 1.357 -10.579 1.00 0.00 26 CYS A C 3
ATOM 3782 O O . CYS A 1 26 ? -9.421 0.937 -11.167 1.00 0.00 26 CYS A O 3
ATOM 3789 N N . LYS A 1 27 ? -8.477 2.322 -9.667 1.00 0.00 27 LYS A N 3
ATOM 3790 C CA . LYS A 1 27 ? -9.736 2.959 -9.298 1.00 0.00 27 LYS A CA 3
ATOM 3791 C C . LYS A 1 27 ? -10.625 1.994 -8.519 1.00 0.00 27 LYS A C 3
ATOM 3792 O O . LYS A 1 27 ? -11.836 1.942 -8.733 1.00 0.00 27 LYS A O 3
ATOM 3811 N N . SER A 1 28 ? -10.016 1.234 -7.615 1.00 0.00 28 SER A N 3
ATOM 3812 C CA . SER A 1 28 ? -10.753 0.270 -6.806 1.00 0.00 28 SER A CA 3
ATOM 3813 C C . SER A 1 28 ? -10.699 0.646 -5.329 1.00 0.00 28 SER A C 3
ATOM 3814 O O . SER A 1 28 ? -10.073 1.637 -4.951 1.00 0.00 28 SER A O 3
ATOM 3822 N N . VAL A 1 29 ? -11.360 -0.152 -4.496 1.00 0.00 29 VAL A N 3
ATOM 3823 C CA . VAL A 1 29 ? -11.387 0.095 -3.060 1.00 0.00 29 VAL A CA 3
ATOM 3824 C C . VAL A 1 29 ? -10.267 -0.659 -2.351 1.00 0.00 29 VAL A C 3
ATOM 3825 O O . VAL A 1 29 ? -9.965 -1.804 -2.689 1.00 0.00 29 VAL A O 3
ATOM 3838 N N . ILE A 1 30 ? -9.654 -0.009 -1.368 1.00 0.00 30 ILE A N 3
ATOM 3839 C CA . ILE A 1 30 ? -8.568 -0.619 -0.611 1.00 0.00 30 ILE A CA 3
ATOM 3840 C C . ILE A 1 30 ? -9.026 -1.010 0.790 1.00 0.00 30 ILE A C 3
ATOM 3841 O O . ILE A 1 30 ? -8.918 -0.225 1.731 1.00 0.00 30 ILE A O 3
ATOM 3857 N N . ASN A 1 31 ? -9.537 -2.230 0.921 1.00 0.00 31 ASN A N 3
ATOM 3858 C CA . ASN A 1 31 ? -10.011 -2.727 2.207 1.00 0.00 31 ASN A CA 3
ATOM 3859 C C . ASN A 1 31 ? -8.898 -2.687 3.250 1.00 0.00 31 ASN A C 3
ATOM 3860 O O . ASN A 1 31 ? -7.716 -2.773 2.916 1.00 0.00 31 ASN A O 3
ATOM 3871 N N . LYS A 1 32 ? -9.283 -2.556 4.514 1.00 0.00 32 LYS A N 3
ATOM 3872 C CA . LYS A 1 32 ? -8.320 -2.506 5.607 1.00 0.00 32 LYS A CA 3
ATOM 3873 C C . LYS A 1 32 ? -7.548 -3.818 5.712 1.00 0.00 32 LYS A C 3
ATOM 3874 O O . LYS A 1 32 ? -7.971 -4.841 5.176 1.00 0.00 32 LYS A O 3
ATOM 3893 N N . GLU A 1 33 ? -6.415 -3.779 6.407 1.00 0.00 33 GLU A N 3
ATOM 3894 C CA . GLU A 1 33 ? -5.586 -4.965 6.582 1.00 0.00 33 GLU A CA 3
ATOM 3895 C C . GLU A 1 33 ? -4.851 -5.311 5.289 1.00 0.00 33 GLU A C 3
ATOM 3896 O O . GLU A 1 33 ? -4.484 -6.462 5.061 1.00 0.00 33 GLU A O 3
ATOM 3908 N N . ASN A 1 34 ? -4.643 -4.304 4.447 1.00 0.00 34 ASN A N 3
ATOM 3909 C CA . ASN A 1 34 ? -3.954 -4.501 3.176 1.00 0.00 34 ASN A CA 3
ATOM 3910 C C . ASN A 1 34 ? -2.763 -3.556 3.051 1.00 0.00 34 ASN A C 3
ATOM 3911 O O . ASN A 1 34 ? -2.817 -2.410 3.498 1.00 0.00 34 ASN A O 3
ATOM 3922 N N . PHE A 1 35 ? -1.689 -4.044 2.439 1.00 0.00 35 PHE A N 3
ATOM 3923 C CA . PHE A 1 35 ? -0.484 -3.243 2.255 1.00 0.00 35 PHE A CA 3
ATOM 3924 C C . PHE A 1 35 ? -0.613 -2.340 1.032 1.00 0.00 35 PHE A C 3
ATOM 3925 O O . PHE A 1 35 ? -0.667 -2.817 -0.102 1.00 0.00 35 PHE A O 3
ATOM 3942 N N . ARG A 1 36 ? -0.663 -1.034 1.271 1.00 0.00 36 ARG A N 3
ATOM 3943 C CA . ARG A 1 36 ? -0.788 -0.063 0.190 1.00 0.00 36 ARG A CA 3
ATOM 3944 C C . ARG A 1 36 ? 0.369 0.932 0.217 1.00 0.00 36 ARG A C 3
ATOM 3945 O O . ARG A 1 36 ? 1.228 0.878 1.097 1.00 0.00 36 ARG A O 3
ATOM 3966 N N . LEU A 1 37 ? 0.384 1.838 -0.754 1.00 0.00 37 LEU A N 3
ATOM 3967 C CA . LEU A 1 37 ? 1.436 2.846 -0.843 1.00 0.00 37 LEU A CA 3
ATOM 3968 C C . LEU A 1 37 ? 0.845 4.226 -1.114 1.00 0.00 37 LEU A C 3
ATOM 3969 O O . LEU A 1 37 ? -0.027 4.383 -1.966 1.00 0.00 37 LEU A O 3
ATOM 3985 N N . GLY A 1 38 ? 1.330 5.226 -0.383 1.00 0.00 38 GLY A N 3
ATOM 3986 C CA . GLY A 1 38 ? 0.840 6.580 -0.560 1.00 0.00 38 GLY A CA 3
ATOM 3987 C C . GLY A 1 38 ? 1.942 7.549 -0.940 1.00 0.00 38 GLY A C 3
ATOM 3988 O O . GLY A 1 38 ? 2.868 7.785 -0.163 1.00 0.00 38 GLY A O 3
ATOM 3992 N N . LYS A 1 39 ? 1.845 8.113 -2.139 1.00 0.00 39 LYS A N 3
ATOM 3993 C CA . LYS A 1 39 ? 2.840 9.062 -2.622 1.00 0.00 39 LYS A CA 3
ATOM 3994 C C . LYS A 1 39 ? 2.571 10.460 -2.074 1.00 0.00 39 LYS A C 3
ATOM 3995 O O . LYS A 1 39 ? 1.569 11.089 -2.415 1.00 0.00 39 LYS A O 3
ATOM 4014 N N . LEU A 1 40 ? 3.471 10.940 -1.223 1.00 0.00 40 LEU A N 3
ATOM 4015 C CA . LEU A 1 40 ? 3.332 12.265 -0.628 1.00 0.00 40 LEU A CA 3
ATOM 4016 C C . LEU A 1 40 ? 3.848 13.344 -1.574 1.00 0.00 40 LEU A C 3
ATOM 4017 O O . LEU A 1 40 ? 5.055 13.498 -1.758 1.00 0.00 40 LEU A O 3
ATOM 4033 N N . VAL A 1 41 ? 2.924 14.091 -2.172 1.00 0.00 41 VAL A N 3
ATOM 4034 C CA . VAL A 1 41 ? 3.286 15.158 -3.097 1.00 0.00 41 VAL A CA 3
ATOM 4035 C C . VAL A 1 41 ? 2.860 16.519 -2.558 1.00 0.00 41 VAL A C 3
ATOM 4036 O O . VAL A 1 41 ? 1.669 16.797 -2.418 1.00 0.00 41 VAL A O 3
ATOM 4049 N N . GLN A 1 42 ? 3.841 17.365 -2.259 1.00 0.00 42 GLN A N 3
ATOM 4050 C CA . GLN A 1 42 ? 3.567 18.698 -1.735 1.00 0.00 42 GLN A CA 3
ATOM 4051 C C . GLN A 1 42 ? 3.260 19.674 -2.866 1.00 0.00 42 GLN A C 3
ATOM 4052 O O . GLN A 1 42 ? 4.156 20.092 -3.599 1.00 0.00 42 GLN A O 3
ATOM 4066 N N . SER A 1 43 ? 1.988 20.034 -3.002 1.00 0.00 43 SER A N 3
ATOM 4067 C CA . SER A 1 43 ? 1.562 20.958 -4.046 1.00 0.00 43 SER A CA 3
ATOM 4068 C C . SER A 1 43 ? 0.795 22.135 -3.450 1.00 0.00 43 SER A C 3
ATOM 4069 O O . SER A 1 43 ? 1.315 23.247 -3.355 1.00 0.00 43 SER A O 3
ATOM 4077 N N . THR A 1 44 ? -0.448 21.881 -3.050 1.00 0.00 44 THR A N 3
ATOM 4078 C CA . THR A 1 44 ? -1.288 22.918 -2.464 1.00 0.00 44 THR A CA 3
ATOM 4079 C C . THR A 1 44 ? -0.531 23.704 -1.400 1.00 0.00 44 THR A C 3
ATOM 4080 O O . THR A 1 44 ? -0.576 24.933 -1.414 1.00 0.00 44 THR A O 3
ATOM 4091 N N . HIS A 1 45 ? 0.141 22.987 -0.511 1.00 0.00 45 HIS A N 3
ATOM 4092 C CA . HIS A 1 45 ? 0.900 23.630 0.549 1.00 0.00 45 HIS A CA 3
ATOM 4093 C C . HIS A 1 45 ? -0.047 24.431 1.445 1.00 0.00 45 HIS A C 3
ATOM 4094 O O . HIS A 1 45 ? 0.294 25.488 1.976 1.00 0.00 45 HIS A O 3
ATOM 4108 N N . PHE A 1 46 ? -1.255 23.899 1.603 1.00 0.00 46 PHE A N 3
ATOM 4109 C CA . PHE A 1 46 ? -2.271 24.542 2.427 1.00 0.00 46 PHE A CA 3
ATOM 4110 C C . PHE A 1 46 ? -2.485 23.772 3.726 1.00 0.00 46 PHE A C 3
ATOM 4111 O O . PHE A 1 46 ? -3.619 23.486 4.112 1.00 0.00 46 PHE A O 3
ATOM 4128 N N . ASP A 1 47 ? -1.388 23.439 4.397 1.00 0.00 47 ASP A N 3
ATOM 4129 C CA . ASP A 1 47 ? -1.453 22.702 5.654 1.00 0.00 47 ASP A CA 3
ATOM 4130 C C . ASP A 1 47 ? -2.192 21.380 5.471 1.00 0.00 47 ASP A C 3
ATOM 4131 O O . ASP A 1 47 ? -2.945 20.952 6.344 1.00 0.00 47 ASP A O 3
ATOM 4140 N N . GLY A 1 48 ? -1.970 20.737 4.328 1.00 0.00 48 GLY A N 3
ATOM 4141 C CA . GLY A 1 48 ? -2.622 19.471 4.050 1.00 0.00 48 GLY A CA 3
ATOM 4142 C C . GLY A 1 48 ? -2.128 18.833 2.767 1.00 0.00 48 GLY A C 3
ATOM 4143 O O . GLY A 1 48 ? -2.318 19.380 1.681 1.00 0.00 48 GLY A O 3
ATOM 4147 N N . ILE A 1 49 ? -1.491 17.674 2.892 1.00 0.00 49 ILE A N 3
ATOM 4148 C CA . ILE A 1 49 ? -0.967 16.962 1.733 1.00 0.00 49 ILE A CA 3
ATOM 4149 C C . ILE A 1 49 ? -1.968 15.931 1.223 1.00 0.00 49 ILE A C 3
ATOM 4150 O O . ILE A 1 49 ? -2.833 15.470 1.967 1.00 0.00 49 ILE A O 3
ATOM 4166 N N . MET A 1 50 ? -1.843 15.573 -0.051 1.00 0.00 50 MET A N 3
ATOM 4167 C CA . MET A 1 50 ? -2.735 14.593 -0.660 1.00 0.00 50 MET A CA 3
ATOM 4168 C C . MET A 1 50 ? -1.975 13.326 -1.039 1.00 0.00 50 MET A C 3
ATOM 4169 O O . MET A 1 50 ? -1.449 13.196 -2.144 1.00 0.00 50 MET A O 3
ATOM 4183 N N . PRO A 1 51 ? -1.914 12.369 -0.102 1.00 0.00 51 PRO A N 3
ATOM 4184 C CA . PRO A 1 51 ? -1.220 11.095 -0.315 1.00 0.00 51 PRO A CA 3
ATOM 4185 C C . PRO A 1 51 ? -1.942 10.203 -1.319 1.00 0.00 51 PRO A C 3
ATOM 4186 O O . PRO A 1 51 ? -3.028 9.694 -1.042 1.00 0.00 51 PRO A O 3
ATOM 4197 N N . MET A 1 52 ? -1.331 10.017 -2.484 1.00 0.00 52 MET A N 3
ATOM 4198 C CA . MET A 1 52 ? -1.916 9.184 -3.529 1.00 0.00 52 MET A CA 3
ATOM 4199 C C . MET A 1 52 ? -1.974 7.724 -3.091 1.00 0.00 52 MET A C 3
ATOM 4200 O O . MET A 1 52 ? -0.991 6.993 -3.206 1.00 0.00 52 MET A O 3
ATOM 4214 N N . TRP A 1 53 ? -3.131 7.308 -2.589 1.00 0.00 53 TRP A N 3
ATOM 4215 C CA . TRP A 1 53 ? -3.316 5.935 -2.134 1.00 0.00 53 TRP A CA 3
ATOM 4216 C C . TRP A 1 53 ? -3.457 4.983 -3.317 1.00 0.00 53 TRP A C 3
ATOM 4217 O O . TRP A 1 53 ? -4.371 5.119 -4.128 1.00 0.00 53 TRP A O 3
ATOM 4238 N N . ASN A 1 54 ? -2.545 4.020 -3.408 1.00 0.00 54 ASN A N 3
ATOM 4239 C CA . ASN A 1 54 ? -2.568 3.046 -4.493 1.00 0.00 54 ASN A CA 3
ATOM 4240 C C . ASN A 1 54 ? -2.040 1.695 -4.022 1.00 0.00 54 ASN A C 3
ATOM 4241 O O . ASN A 1 54 ? -1.028 1.653 -3.324 1.00 0.00 54 ASN A O 3
ATOM 4252 N N . HIS A 1 55 ? -2.729 0.631 -4.409 1.00 0.00 55 HIS A N 3
ATOM 4253 C CA . HIS A 1 55 ? -2.319 -0.708 -4.021 1.00 0.00 55 HIS A CA 3
ATOM 4254 C C . HIS A 1 55 ? -0.816 -0.873 -4.254 1.00 0.00 55 HIS A C 3
ATOM 4255 O O . HIS A 1 55 ? -0.268 -0.472 -5.280 1.00 0.00 55 HIS A O 3
ATOM 4269 N N . ALA A 1 56 ? -0.158 -1.477 -3.271 1.00 0.00 56 ALA A N 3
ATOM 4270 C CA . ALA A 1 56 ? 1.279 -1.711 -3.344 1.00 0.00 56 ALA A CA 3
ATOM 4271 C C . ALA A 1 56 ? 1.652 -2.441 -4.630 1.00 0.00 56 ALA A C 3
ATOM 4272 O O . ALA A 1 56 ? 2.789 -2.361 -5.093 1.00 0.00 56 ALA A O 3
ATOM 4279 N N . SER A 1 57 ? 0.686 -3.153 -5.202 1.00 0.00 57 SER A N 3
ATOM 4280 C CA . SER A 1 57 ? 0.915 -3.902 -6.432 1.00 0.00 57 SER A CA 3
ATOM 4281 C C . SER A 1 57 ? 0.593 -3.048 -7.655 1.00 0.00 57 SER A C 3
ATOM 4282 O O . SER A 1 57 ? 1.049 -3.332 -8.763 1.00 0.00 57 SER A O 3
ATOM 4290 N N . CYS A 1 58 ? -0.196 -1.999 -7.445 1.00 0.00 58 CYS A N 3
ATOM 4291 C CA . CYS A 1 58 ? -0.581 -1.103 -8.529 1.00 0.00 58 CYS A CA 3
ATOM 4292 C C . CYS A 1 58 ? 0.551 -0.135 -8.862 1.00 0.00 58 CYS A C 3
ATOM 4293 O O . CYS A 1 58 ? 0.658 0.347 -9.990 1.00 0.00 58 CYS A O 3
ATOM 4300 N N . ILE A 1 59 ? 1.394 0.144 -7.873 1.00 0.00 59 ILE A N 3
ATOM 4301 C CA . ILE A 1 59 ? 2.518 1.053 -8.061 1.00 0.00 59 ILE A CA 3
ATOM 4302 C C . ILE A 1 59 ? 3.767 0.297 -8.501 1.00 0.00 59 ILE A C 3
ATOM 4303 O O . ILE A 1 59 ? 4.423 0.672 -9.474 1.00 0.00 59 ILE A O 3
ATOM 4319 N N . LEU A 1 60 ? 4.092 -0.769 -7.778 1.00 0.00 60 LEU A N 3
ATOM 4320 C CA . LEU A 1 60 ? 5.263 -1.580 -8.094 1.00 0.00 60 LEU A CA 3
ATOM 4321 C C . LEU A 1 60 ? 5.261 -1.990 -9.563 1.00 0.00 60 LEU A C 3
ATOM 4322 O O . LEU A 1 60 ? 6.307 -2.023 -10.211 1.00 0.00 60 LEU A O 3
ATOM 4338 N N . LYS A 1 61 ? 4.078 -2.299 -10.085 1.00 0.00 61 LYS A N 3
ATOM 4339 C CA . LYS A 1 61 ? 3.938 -2.703 -11.479 1.00 0.00 61 LYS A CA 3
ATOM 4340 C C . LYS A 1 61 ? 4.449 -1.613 -12.415 1.00 0.00 61 LYS A C 3
ATOM 4341 O O . LYS A 1 61 ? 4.892 -1.893 -13.529 1.00 0.00 61 LYS A O 3
ATOM 4360 N N . LYS A 1 62 ? 4.385 -0.367 -11.956 1.00 0.00 62 LYS A N 3
ATOM 4361 C CA . LYS A 1 62 ? 4.843 0.766 -12.751 1.00 0.00 62 LYS A CA 3
ATOM 4362 C C . LYS A 1 62 ? 6.354 0.936 -12.636 1.00 0.00 62 LYS A C 3
ATOM 4363 O O . LYS A 1 62 ? 7.032 0.138 -11.988 1.00 0.00 62 LYS A O 3
ATOM 4382 N N . THR A 1 63 ? 6.878 1.982 -13.268 1.00 0.00 63 THR A N 3
ATOM 4383 C CA . THR A 1 63 ? 8.309 2.256 -13.237 1.00 0.00 63 THR A CA 3
ATOM 4384 C C . THR A 1 63 ? 8.584 3.692 -12.803 1.00 0.00 63 THR A C 3
ATOM 4385 O O . THR A 1 63 ? 7.701 4.549 -12.861 1.00 0.00 63 THR A O 3
ATOM 4396 N N . LYS A 1 64 ? 9.813 3.948 -12.369 1.00 0.00 64 LYS A N 3
ATOM 4397 C CA . LYS A 1 64 ? 10.206 5.281 -11.927 1.00 0.00 64 LYS A CA 3
ATOM 4398 C C . LYS A 1 64 ? 9.264 5.795 -10.843 1.00 0.00 64 LYS A C 3
ATOM 4399 O O . LYS A 1 64 ? 8.782 6.925 -10.913 1.00 0.00 64 LYS A O 3
ATOM 4418 N N . GLN A 1 65 ? 9.007 4.958 -9.843 1.00 0.00 65 GLN A N 3
ATOM 4419 C CA . GLN A 1 65 ? 8.123 5.330 -8.745 1.00 0.00 65 GLN A CA 3
ATOM 4420 C C . GLN A 1 65 ? 8.901 5.459 -7.440 1.00 0.00 65 GLN A C 3
ATOM 4421 O O . GLN A 1 65 ? 8.779 6.457 -6.729 1.00 0.00 65 GLN A O 3
ATOM 4435 N N . ILE A 1 66 ? 9.701 4.444 -7.130 1.00 0.00 66 ILE A N 3
ATOM 4436 C CA . ILE A 1 66 ? 10.499 4.445 -5.911 1.00 0.00 66 ILE A CA 3
ATOM 4437 C C . ILE A 1 66 ? 11.982 4.283 -6.225 1.00 0.00 66 ILE A C 3
ATOM 4438 O O . ILE A 1 66 ? 12.375 3.399 -6.986 1.00 0.00 66 ILE A O 3
ATOM 4454 N N . LYS A 1 67 ? 12.804 5.143 -5.6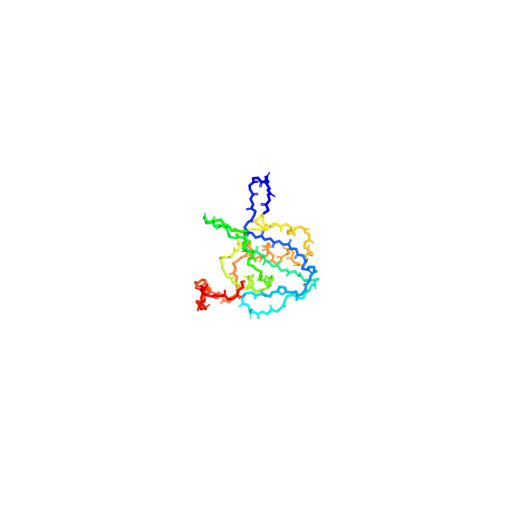32 1.00 0.00 67 LYS A N 3
ATOM 4455 C CA . LYS A 1 67 ? 14.246 5.095 -5.844 1.00 0.00 67 LYS A CA 3
ATOM 4456 C C . LYS A 1 67 ? 14.891 4.032 -4.961 1.00 0.00 67 LYS A C 3
ATOM 4457 O O . LYS A 1 67 ? 15.743 3.268 -5.415 1.00 0.00 67 LYS A O 3
ATOM 4476 N N . SER A 1 68 ? 14.479 3.989 -3.698 1.00 0.00 68 SER A N 3
ATOM 4477 C CA . SER A 1 68 ? 15.019 3.020 -2.751 1.00 0.00 68 SER A CA 3
ATOM 4478 C C . SER A 1 68 ? 14.082 2.845 -1.560 1.00 0.00 68 SER A C 3
ATOM 4479 O O . SER A 1 68 ? 13.317 3.748 -1.218 1.00 0.00 68 SER A O 3
ATOM 4487 N N . VAL A 1 69 ? 14.146 1.676 -0.931 1.00 0.00 69 VAL A N 3
ATOM 4488 C CA . VAL A 1 69 ? 13.305 1.381 0.223 1.00 0.00 69 VAL A CA 3
ATOM 4489 C C . VAL A 1 69 ? 13.485 2.428 1.316 1.00 0.00 69 VAL A C 3
ATOM 4490 O O . VAL A 1 69 ? 12.624 2.592 2.181 1.00 0.00 69 VAL A O 3
ATOM 4503 N N . ASP A 1 70 ? 14.608 3.136 1.271 1.00 0.00 70 ASP A N 3
ATOM 4504 C CA . ASP A 1 70 ? 14.901 4.170 2.257 1.00 0.00 70 ASP A CA 3
ATOM 4505 C C . ASP A 1 70 ? 13.942 5.347 2.110 1.00 0.00 70 ASP A C 3
ATOM 4506 O O . ASP A 1 70 ? 13.687 6.076 3.069 1.00 0.00 70 ASP A O 3
ATOM 4515 N N . ASP A 1 71 ? 13.415 5.527 0.904 1.00 0.00 71 ASP A N 3
ATOM 4516 C CA . ASP A 1 71 ? 12.484 6.616 0.632 1.00 0.00 71 ASP A CA 3
ATOM 4517 C C . ASP A 1 71 ? 11.067 6.239 1.053 1.00 0.00 71 ASP A C 3
ATOM 4518 O O . ASP A 1 71 ? 10.153 7.061 1.002 1.00 0.00 71 ASP A O 3
ATOM 4527 N N . VAL A 1 72 ? 10.892 4.988 1.469 1.00 0.00 72 VAL A N 3
ATOM 4528 C CA . VAL A 1 72 ? 9.587 4.501 1.899 1.00 0.00 72 VAL A CA 3
ATOM 4529 C C . VAL A 1 72 ? 9.457 4.545 3.417 1.00 0.00 72 VAL A C 3
ATOM 4530 O O . VAL A 1 72 ? 10.272 3.970 4.137 1.00 0.00 72 VAL A O 3
ATOM 4543 N N . GLU A 1 73 ? 8.426 5.233 3.897 1.00 0.00 73 GLU A N 3
ATOM 4544 C CA . GLU A 1 73 ? 8.189 5.353 5.331 1.00 0.00 73 GLU A CA 3
ATOM 4545 C C . GLU A 1 73 ? 7.389 4.162 5.852 1.00 0.00 73 GLU A C 3
ATOM 4546 O O . GLU A 1 73 ? 6.738 3.455 5.085 1.00 0.00 73 GLU A O 3
ATOM 4558 N N . GLY A 1 74 ? 7.445 3.948 7.163 1.00 0.00 74 GLY A N 3
ATOM 4559 C CA . GLY A 1 74 ? 6.723 2.842 7.765 1.00 0.00 74 GLY A CA 3
ATOM 4560 C C . GLY A 1 74 ? 6.909 1.545 7.003 1.00 0.00 74 GLY A C 3
ATOM 4561 O O . GLY A 1 74 ? 6.081 0.638 7.097 1.00 0.00 74 GLY A O 3
ATOM 4565 N N . ILE A 1 75 ? 7.997 1.456 6.246 1.00 0.00 75 ILE A N 3
ATOM 4566 C CA . ILE A 1 75 ? 8.288 0.261 5.464 1.00 0.00 75 ILE A CA 3
ATOM 4567 C C . ILE A 1 75 ? 8.807 -0.864 6.353 1.00 0.00 75 ILE A C 3
ATOM 4568 O O . ILE A 1 75 ? 8.719 -2.039 5.999 1.00 0.00 75 ILE A O 3
ATOM 4584 N N . GLU A 1 76 ? 9.347 -0.495 7.511 1.00 0.00 76 GLU A N 3
ATOM 4585 C CA . GLU A 1 76 ? 9.880 -1.474 8.451 1.00 0.00 76 GLU A CA 3
ATOM 4586 C C . GLU A 1 76 ? 8.758 -2.116 9.261 1.00 0.00 76 GLU A C 3
ATOM 4587 O O . GLU A 1 76 ? 8.985 -3.064 10.014 1.00 0.00 76 GLU A O 3
ATOM 4599 N N . SER A 1 77 ? 7.546 -1.593 9.102 1.00 0.00 77 SER A N 3
ATOM 4600 C CA . SER A 1 77 ? 6.389 -2.112 9.822 1.00 0.00 77 SER A CA 3
ATOM 4601 C C . SER A 1 77 ? 5.640 -3.138 8.978 1.00 0.00 77 SER A C 3
ATOM 4602 O O . SER A 1 77 ? 4.828 -3.909 9.492 1.00 0.00 77 SER A O 3
ATOM 4610 N N . LEU A 1 78 ? 5.918 -3.143 7.679 1.00 0.00 78 LEU A N 3
ATOM 4611 C CA . LEU A 1 78 ? 5.271 -4.074 6.761 1.00 0.00 78 LEU A CA 3
ATOM 4612 C C . LEU A 1 78 ? 5.827 -5.484 6.934 1.00 0.00 78 LEU A C 3
ATOM 4613 O O . LEU A 1 78 ? 6.913 -5.670 7.482 1.00 0.00 78 LEU A O 3
ATOM 4629 N N . ARG A 1 79 ? 5.075 -6.473 6.462 1.00 0.00 79 ARG A N 3
ATOM 4630 C CA . ARG A 1 79 ? 5.493 -7.866 6.564 1.00 0.00 79 ARG A CA 3
ATOM 4631 C C . ARG A 1 79 ? 6.677 -8.147 5.643 1.00 0.00 79 ARG A C 3
ATOM 4632 O O . ARG A 1 79 ? 6.793 -7.559 4.568 1.00 0.00 79 ARG A O 3
ATOM 4653 N N . TRP A 1 80 ? 7.553 -9.049 6.073 1.00 0.00 80 TRP A N 3
ATOM 4654 C CA . TRP A 1 80 ? 8.728 -9.407 5.287 1.00 0.00 80 TRP A CA 3
ATOM 4655 C C . TRP A 1 80 ? 8.400 -9.432 3.798 1.00 0.00 80 TRP A C 3
ATOM 4656 O O . TRP A 1 80 ? 9.035 -8.740 3.003 1.00 0.00 80 TRP A O 3
ATOM 4677 N N . GLU A 1 81 ? 7.407 -10.234 3.428 1.00 0.00 81 GLU A N 3
ATOM 4678 C CA . GLU A 1 81 ? 6.997 -10.348 2.034 1.00 0.00 81 GLU A CA 3
ATOM 4679 C C . GLU A 1 81 ? 6.794 -8.969 1.411 1.00 0.00 81 GLU A C 3
ATOM 4680 O O . GLU A 1 81 ? 7.211 -8.720 0.280 1.00 0.00 81 GLU A O 3
ATOM 4692 N N . ASP A 1 82 ? 6.152 -8.078 2.158 1.00 0.00 82 ASP A N 3
ATOM 4693 C CA . ASP A 1 82 ? 5.895 -6.724 1.682 1.00 0.00 82 ASP A CA 3
ATOM 4694 C C . ASP A 1 82 ? 7.200 -5.959 1.486 1.00 0.00 82 ASP A C 3
ATOM 4695 O O . ASP A 1 82 ? 7.473 -5.447 0.401 1.00 0.00 82 ASP A O 3
ATOM 4704 N N . GLN A 1 83 ? 8.001 -5.885 2.544 1.00 0.00 83 GLN A N 3
ATOM 4705 C CA . GLN A 1 83 ? 9.277 -5.181 2.489 1.00 0.00 83 GLN A CA 3
ATOM 4706 C C . GLN A 1 83 ? 10.116 -5.668 1.313 1.00 0.00 83 GLN A C 3
ATOM 4707 O O . GLN A 1 83 ? 10.948 -4.930 0.785 1.00 0.00 83 GLN A O 3
ATOM 4721 N N . GLN A 1 84 ? 9.893 -6.914 0.908 1.00 0.00 84 GLN A N 3
ATOM 4722 C CA . GLN A 1 84 ? 10.631 -7.500 -0.205 1.00 0.00 84 GLN A CA 3
ATOM 4723 C C . GLN A 1 84 ? 10.169 -6.910 -1.534 1.00 0.00 84 GLN A C 3
ATOM 4724 O O . GLN A 1 84 ? 10.982 -6.611 -2.409 1.00 0.00 84 GLN A O 3
ATOM 4738 N N . LYS A 1 85 ? 8.859 -6.746 -1.679 1.00 0.00 85 LYS A N 3
ATOM 4739 C CA . LYS A 1 85 ? 8.287 -6.192 -2.900 1.00 0.00 85 LYS A CA 3
ATOM 4740 C C . LYS A 1 85 ? 8.873 -4.816 -3.199 1.00 0.00 85 LYS A C 3
ATOM 4741 O O . LYS A 1 85 ? 8.902 -4.380 -4.351 1.00 0.00 85 LYS A O 3
ATOM 4760 N N . ILE A 1 86 ? 9.339 -4.137 -2.156 1.00 0.00 86 ILE A N 3
ATOM 4761 C CA . ILE A 1 86 ? 9.926 -2.811 -2.309 1.00 0.00 86 ILE A CA 3
ATOM 4762 C C . ILE A 1 86 ? 11.389 -2.903 -2.730 1.00 0.00 86 ILE A C 3
ATOM 4763 O O . ILE A 1 86 ? 11.756 -2.486 -3.829 1.00 0.00 86 ILE A O 3
ATOM 4779 N N . ARG A 1 87 ? 12.219 -3.454 -1.850 1.00 0.00 87 ARG A N 3
ATOM 4780 C CA . ARG A 1 87 ? 13.642 -3.601 -2.131 1.00 0.00 87 ARG A CA 3
ATOM 4781 C C . ARG A 1 87 ? 13.862 -4.342 -3.447 1.00 0.00 87 ARG A C 3
ATOM 4782 O O . ARG A 1 87 ? 14.746 -3.991 -4.229 1.00 0.00 87 ARG A O 3
ATOM 4803 N N . LYS A 1 88 ? 13.053 -5.369 -3.684 1.00 0.00 88 LYS A N 3
ATOM 4804 C CA . LYS A 1 88 ? 13.158 -6.160 -4.905 1.00 0.00 88 LYS A CA 3
ATOM 4805 C C . LYS A 1 88 ? 12.666 -5.367 -6.111 1.00 0.00 88 LYS A C 3
ATOM 4806 O O . LYS A 1 88 ? 12.676 -5.863 -7.238 1.00 0.00 88 LYS A O 3
ATOM 4825 N N . TYR A 1 89 ? 12.238 -4.134 -5.867 1.00 0.00 89 TYR A N 3
ATOM 4826 C CA . TYR A 1 89 ? 11.741 -3.272 -6.934 1.00 0.00 89 TYR A CA 3
ATOM 4827 C C . TYR A 1 89 ? 12.698 -2.111 -7.186 1.00 0.00 89 TYR A C 3
ATOM 4828 O O . TYR A 1 89 ? 12.961 -1.745 -8.332 1.00 0.00 89 TYR A O 3
ATOM 4846 N N . VAL A 1 90 ? 13.216 -1.534 -6.106 1.00 0.00 90 VAL A N 3
ATOM 4847 C CA . VAL A 1 90 ? 14.145 -0.415 -6.208 1.00 0.00 90 VAL A CA 3
ATOM 4848 C C . VAL A 1 90 ? 15.507 -0.876 -6.714 1.00 0.00 90 VAL A C 3
ATOM 4849 O O . VAL A 1 90 ? 16.222 -0.122 -7.373 1.00 0.00 90 VAL A O 3
ATOM 4862 N N . GLU A 1 91 ? 15.859 -2.119 -6.400 1.00 0.00 91 GLU A N 3
ATOM 4863 C CA . GLU A 1 91 ? 17.137 -2.680 -6.824 1.00 0.00 91 GLU A CA 3
ATOM 4864 C C . GLU A 1 91 ? 17.103 -3.056 -8.302 1.00 0.00 91 GLU A C 3
ATOM 4865 O O . GLU A 1 91 ? 18.005 -2.708 -9.063 1.00 0.00 91 GLU A O 3
ATOM 4877 N N . SER A 1 92 ? 16.055 -3.771 -8.700 1.00 0.00 92 SER A N 3
ATOM 4878 C CA . SER A 1 92 ? 15.904 -4.199 -10.086 1.00 0.00 92 SER A CA 3
ATOM 4879 C C . SER A 1 92 ? 15.998 -3.009 -11.036 1.00 0.00 92 SER A C 3
ATOM 4880 O O . SER A 1 92 ? 16.271 -1.885 -10.616 1.00 0.00 92 SER A O 3
ATOM 4888 N N . GLY A 1 93 ? 15.770 -3.265 -12.321 1.00 0.00 93 GLY A N 3
ATOM 4889 C CA . GLY A 1 93 ? 15.833 -2.206 -13.311 1.00 0.00 93 GLY A CA 3
ATOM 4890 C C . GLY A 1 93 ? 14.572 -1.367 -13.344 1.00 0.00 93 GLY A C 3
ATOM 4891 O O . GLY A 1 93 ? 14.101 -0.983 -14.415 1.00 0.00 93 GLY A O 3
ATOM 4895 N N . ALA A 1 94 ? 14.021 -1.081 -12.168 1.00 0.00 94 ALA A N 3
ATOM 4896 C CA . ALA A 1 94 ? 12.807 -0.282 -12.067 1.00 0.00 94 ALA A CA 3
ATOM 4897 C C . ALA A 1 94 ? 13.130 1.208 -12.046 1.00 0.00 94 ALA A C 3
ATOM 4898 O O . ALA A 1 94 ? 12.811 1.936 -12.984 1.00 0.00 94 ALA A O 3
ATOM 4905 N N . GLY A 1 95 ? 13.766 1.655 -10.967 1.00 0.00 95 GLY A N 3
ATOM 4906 C CA . GLY A 1 95 ? 14.121 3.057 -10.843 1.00 0.00 95 GLY A CA 3
ATOM 4907 C C . GLY A 1 95 ? 15.617 3.267 -10.714 1.00 0.00 95 GLY A C 3
ATOM 4908 O O . GLY A 1 95 ? 16.140 3.394 -9.607 1.00 0.00 95 GLY A O 3
ATOM 4912 N N . SER A 1 96 ? 16.308 3.302 -11.849 1.00 0.00 96 SER A N 3
ATOM 4913 C CA . SER A 1 96 ? 17.753 3.492 -11.859 1.00 0.00 96 SER A CA 3
ATOM 4914 C C . SER A 1 96 ? 18.208 4.138 -13.164 1.00 0.00 96 SER A C 3
ATOM 4915 O O . SER A 1 96 ? 17.424 4.292 -14.099 1.00 0.00 96 SER A O 3
ATOM 4923 N N . ASN A 1 97 ? 19.481 4.515 -13.218 1.00 0.00 97 ASN A N 3
ATOM 4924 C CA . ASN A 1 97 ? 20.042 5.146 -14.408 1.00 0.00 97 ASN A CA 3
ATOM 4925 C C . ASN A 1 97 ? 21.496 4.730 -14.610 1.00 0.00 97 ASN A C 3
ATOM 4926 O O . ASN A 1 97 ? 22.075 4.031 -13.778 1.00 0.00 97 ASN A O 3
ATOM 4937 N N . THR A 1 98 ? 22.081 5.166 -15.722 1.00 0.00 98 THR A N 3
ATOM 4938 C CA . THR A 1 98 ? 23.466 4.839 -16.034 1.00 0.00 98 THR A CA 3
ATOM 4939 C C . THR A 1 98 ? 24.426 5.819 -15.369 1.00 0.00 98 THR A C 3
ATOM 4940 O O . THR A 1 98 ? 24.572 6.958 -15.814 1.00 0.00 98 THR A O 3
ATOM 4951 N N . SER A 1 99 ? 25.078 5.370 -14.302 1.00 0.00 99 SER A N 3
ATOM 4952 C CA . SER A 1 99 ? 26.022 6.209 -13.573 1.00 0.00 99 SER A CA 3
ATOM 4953 C C . SER A 1 99 ? 27.069 5.357 -12.862 1.00 0.00 99 SER A C 3
ATOM 4954 O O . SER A 1 99 ? 26.748 4.577 -11.966 1.00 0.00 99 SER A O 3
ATOM 4962 N N . THR A 1 100 ? 28.326 5.513 -13.269 1.00 0.00 100 THR A N 3
ATOM 4963 C CA . THR A 1 100 ? 29.421 4.759 -12.673 1.00 0.00 100 THR A CA 3
ATOM 4964 C C . THR A 1 100 ? 29.225 4.600 -11.169 1.00 0.00 100 THR A C 3
ATOM 4965 O O . THR A 1 100 ? 28.554 5.411 -10.532 1.00 0.00 100 THR A O 3
ATOM 4976 N N . SER A 1 101 ? 29.815 3.549 -10.608 1.00 0.00 101 SER A N 3
ATOM 4977 C CA . SER A 1 101 ? 29.703 3.282 -9.179 1.00 0.00 101 SER A CA 3
ATOM 4978 C C . SER A 1 101 ? 31.080 3.234 -8.525 1.00 0.00 101 SER A C 3
ATOM 4979 O O . SER A 1 101 ? 31.390 4.034 -7.642 1.00 0.00 101 SER A O 3
ATOM 4987 N N . THR A 1 102 ? 31.905 2.289 -8.966 1.00 0.00 102 THR A N 3
ATOM 4988 C CA . THR A 1 102 ? 33.249 2.134 -8.424 1.00 0.00 102 THR A CA 3
ATOM 4989 C C . THR A 1 102 ? 34.171 1.452 -9.428 1.00 0.00 102 THR A C 3
ATOM 4990 O O . THR A 1 102 ? 33.924 0.322 -9.845 1.00 0.00 102 THR A O 3
ATOM 5001 N N . GLY A 1 103 ? 35.237 2.148 -9.813 1.00 0.00 103 GLY A N 3
ATOM 5002 C CA . GLY A 1 103 ? 36.181 1.593 -10.765 1.00 0.00 103 GLY A CA 3
ATOM 5003 C C . GLY A 1 103 ? 37.157 2.630 -11.285 1.00 0.00 103 GLY A C 3
ATOM 5004 O O . GLY A 1 103 ? 36.829 3.409 -12.180 1.00 0.00 103 GLY A O 3
ATOM 5008 N N . THR A 1 104 ? 38.362 2.641 -10.722 1.00 0.00 104 THR A N 3
ATOM 5009 C CA . THR A 1 104 ? 39.388 3.591 -11.132 1.00 0.00 104 THR A CA 3
ATOM 5010 C C . THR A 1 104 ? 40.436 2.922 -12.013 1.00 0.00 104 THR A C 3
ATOM 5011 O O . THR A 1 104 ? 40.880 3.494 -13.009 1.00 0.00 104 THR A O 3
ATOM 5022 N N . SER A 1 105 ? 40.828 1.708 -11.642 1.00 0.00 105 SER A N 3
ATOM 5023 C CA . SER A 1 105 ? 41.827 0.962 -12.398 1.00 0.00 105 SER A CA 3
ATOM 5024 C C . SER A 1 105 ? 41.488 -0.526 -12.425 1.00 0.00 105 SER A C 3
ATOM 5025 O O . SER A 1 105 ? 41.103 -1.107 -11.410 1.00 0.00 105 SER A O 3
ATOM 5033 N N . THR A 1 106 ? 41.634 -1.138 -13.596 1.00 0.00 106 THR A N 3
ATOM 5034 C CA . THR A 1 106 ? 41.343 -2.557 -13.759 1.00 0.00 106 THR A CA 3
ATOM 5035 C C . THR A 1 106 ? 42.399 -3.416 -13.073 1.00 0.00 106 THR A C 3
ATOM 5036 O O . THR A 1 106 ? 43.555 -3.013 -12.947 1.00 0.00 106 THR A O 3
ATOM 5047 N N . SER A 1 107 ? 41.994 -4.603 -12.632 1.00 0.00 107 SER A N 3
ATOM 5048 C CA . SER A 1 107 ? 42.905 -5.519 -11.956 1.00 0.00 107 SER A CA 3
ATOM 5049 C C . SER A 1 107 ? 43.715 -6.325 -12.968 1.00 0.00 107 SER A C 3
ATOM 5050 O O . SER A 1 107 ? 43.712 -7.555 -12.943 1.00 0.00 107 SER A O 3
ATOM 5058 N N . SER A 1 108 ? 44.408 -5.621 -13.857 1.00 0.00 108 SER A N 3
ATOM 5059 C CA . SER A 1 108 ? 45.221 -6.269 -14.880 1.00 0.00 108 SER A CA 3
ATOM 5060 C C . SER A 1 108 ? 46.174 -7.283 -14.255 1.00 0.00 108 SER A C 3
ATOM 5061 O O . SER A 1 108 ? 46.320 -8.401 -14.750 1.00 0.00 108 SER A O 3
ATOM 5069 N N . SER A 1 109 ? 46.820 -6.884 -13.164 1.00 0.00 109 SER A N 3
ATOM 5070 C CA . SER A 1 109 ? 47.762 -7.756 -12.472 1.00 0.00 109 SER A CA 3
ATOM 5071 C C . SER A 1 109 ? 47.361 -7.940 -11.012 1.00 0.00 109 SER A C 3
ATOM 5072 O O . SER A 1 109 ? 47.747 -7.156 -10.146 1.00 0.00 109 SER A O 3
ATOM 5080 N N . GLY A 1 110 ? 46.581 -8.984 -10.746 1.00 0.00 110 GLY A N 3
ATOM 5081 C CA . GLY A 1 110 ? 46.139 -9.254 -9.391 1.00 0.00 110 GLY A CA 3
ATOM 5082 C C . GLY A 1 110 ? 47.189 -9.979 -8.572 1.00 0.00 110 GLY A C 3
ATOM 5083 O O . GLY A 1 110 ? 48.357 -10.061 -8.953 1.00 0.00 110 GLY A O 3
ATOM 5087 N N . PRO A 1 111 ? 46.774 -10.521 -7.417 1.00 0.00 111 PRO A N 3
ATOM 5088 C CA . PRO A 1 111 ? 47.672 -11.252 -6.518 1.00 0.00 111 PRO A CA 3
ATOM 5089 C C . PRO A 1 111 ? 48.113 -12.590 -7.101 1.00 0.00 111 PRO A C 3
ATOM 5090 O O . PRO A 1 111 ? 47.406 -13.189 -7.911 1.00 0.00 111 PRO A O 3
ATOM 5101 N N . SER A 1 112 ? 49.286 -13.055 -6.683 1.00 0.00 112 SER A N 3
ATOM 5102 C CA . SER A 1 112 ? 49.823 -14.321 -7.167 1.00 0.00 112 SER A CA 3
ATOM 5103 C C . SER A 1 112 ? 50.069 -15.284 -6.009 1.00 0.00 112 SER A C 3
ATOM 5104 O O . SER A 1 112 ? 49.700 -16.457 -6.073 1.00 0.00 112 SER A O 3
ATOM 5112 N N . SER A 1 113 ? 50.696 -14.780 -4.951 1.00 0.00 113 SER A N 3
ATOM 5113 C CA . SER A 1 113 ? 50.996 -15.595 -3.780 1.00 0.00 113 SER A CA 3
ATOM 5114 C C . SER A 1 113 ? 49.802 -16.468 -3.406 1.00 0.00 113 SER A C 3
ATOM 5115 O O . SER A 1 113 ? 48.861 -16.010 -2.760 1.00 0.00 113 SER A O 3
ATOM 5123 N N . GLY A 1 114 ? 49.849 -17.732 -3.818 1.00 0.00 114 GLY A N 3
ATOM 5124 C CA . GLY A 1 114 ? 48.767 -18.651 -3.518 1.00 0.00 114 GLY A CA 3
ATOM 5125 C C . GLY A 1 114 ? 48.871 -19.945 -4.300 1.00 0.00 114 GLY A C 3
ATOM 5126 O O . GLY A 1 114 ? 48.179 -20.094 -5.306 1.00 0.00 114 GLY A O 3
ATOM 5131 N N . GLY A 1 1 ? 18.825 26.756 17.497 1.00 0.00 1 GLY A N 4
ATOM 5132 C CA . GLY A 1 1 ? 18.543 26.409 16.116 1.00 0.00 1 GLY A CA 4
ATOM 5133 C C . GLY A 1 1 ? 17.104 25.982 15.908 1.00 0.00 1 GLY A C 4
ATOM 5134 O O . GLY A 1 1 ? 16.525 25.296 16.750 1.00 0.00 1 GLY A O 4
ATOM 5138 N N . SER A 1 2 ? 16.524 26.388 14.783 1.00 0.00 2 SER A N 4
ATOM 5139 C CA . SER A 1 2 ? 15.141 26.048 14.470 1.00 0.00 2 SER A CA 4
ATOM 5140 C C . SER A 1 2 ? 15.073 25.100 13.276 1.00 0.00 2 SER A C 4
ATOM 5141 O O . SER A 1 2 ? 15.046 25.534 12.125 1.00 0.00 2 SER A O 4
ATOM 5149 N N . SER A 1 3 ? 15.045 23.802 13.560 1.00 0.00 3 SER A N 4
ATOM 5150 C CA . SER A 1 3 ? 14.984 22.791 12.511 1.00 0.00 3 SER A CA 4
ATOM 5151 C C . SER A 1 3 ? 13.635 22.078 12.522 1.00 0.00 3 SER A C 4
ATOM 5152 O O . SER A 1 3 ? 13.473 21.042 13.165 1.00 0.00 3 SER A O 4
ATOM 5160 N N . GLY A 1 4 ? 12.668 22.642 11.804 1.00 0.00 4 GLY A N 4
ATOM 5161 C CA . GLY A 1 4 ? 11.346 22.048 11.743 1.00 0.00 4 GLY A CA 4
ATOM 5162 C C . GLY A 1 4 ? 11.247 20.956 10.697 1.00 0.00 4 GLY A C 4
ATOM 5163 O O . GLY A 1 4 ? 11.651 19.818 10.937 1.00 0.00 4 GLY A O 4
ATOM 5167 N N . SER A 1 5 ? 10.708 21.301 9.532 1.00 0.00 5 SER A N 4
ATOM 5168 C CA . SER A 1 5 ? 10.553 20.340 8.446 1.00 0.00 5 SER A CA 4
ATOM 5169 C C . SER A 1 5 ? 11.741 20.403 7.491 1.00 0.00 5 SER A C 4
ATOM 5170 O O . SER A 1 5 ? 11.905 21.372 6.750 1.00 0.00 5 SER A O 4
ATOM 5178 N N . SER A 1 6 ? 12.567 19.362 7.515 1.00 0.00 6 SER A N 4
ATOM 5179 C CA . SER A 1 6 ? 13.743 19.300 6.654 1.00 0.00 6 SER A CA 4
ATOM 5180 C C . SER A 1 6 ? 13.443 18.513 5.381 1.00 0.00 6 SER A C 4
ATOM 5181 O O . SER A 1 6 ? 13.533 19.044 4.275 1.00 0.00 6 SER A O 4
ATOM 5189 N N . GLY A 1 7 ? 13.087 17.243 5.548 1.00 0.00 7 GLY A N 4
ATOM 5190 C CA . GLY A 1 7 ? 12.779 16.403 4.405 1.00 0.00 7 GLY A CA 4
ATOM 5191 C C . GLY A 1 7 ? 11.944 15.195 4.782 1.00 0.00 7 GLY A C 4
ATOM 5192 O O . GLY A 1 7 ? 12.401 14.375 5.576 1.00 0.00 7 GLY A O 4
ATOM 5196 N N . HIS A 1 8 ? 10.749 15.107 4.216 1.00 0.00 8 HIS A N 4
ATOM 5197 C CA . HIS A 1 8 ? 9.864 13.992 4.506 1.00 0.00 8 HIS A CA 4
ATOM 5198 C C . HIS A 1 8 ? 9.986 12.939 3.403 1.00 0.00 8 HIS A C 4
ATOM 5199 O O . HIS A 1 8 ? 10.520 13.185 2.321 1.00 0.00 8 HIS A O 4
ATOM 5213 N N . LYS A 1 9 ? 9.474 11.750 3.702 1.00 0.00 9 LYS A N 4
ATOM 5214 C CA . LYS A 1 9 ? 9.509 10.641 2.756 1.00 0.00 9 LYS A CA 4
ATOM 5215 C C . LYS A 1 9 ? 8.433 10.803 1.687 1.00 0.00 9 LYS A C 4
ATOM 5216 O O . LYS A 1 9 ? 7.284 11.141 1.975 1.00 0.00 9 LYS A O 4
ATOM 5235 N N . PRO A 1 10 ? 8.810 10.556 0.424 1.00 0.00 10 PRO A N 4
ATOM 5236 C CA . PRO A 1 10 ? 7.891 10.667 -0.713 1.00 0.00 10 PRO A CA 4
ATOM 5237 C C . PRO A 1 10 ? 6.832 9.569 -0.711 1.00 0.00 10 PRO A C 4
ATOM 5238 O O . PRO A 1 10 ? 5.666 9.819 -1.014 1.00 0.00 10 PRO A O 4
ATOM 5249 N N . TRP A 1 11 ? 7.246 8.355 -0.367 1.00 0.00 11 TRP A N 4
ATOM 5250 C CA . TRP A 1 11 ? 6.332 7.219 -0.326 1.00 0.00 11 TRP A CA 4
ATOM 5251 C C . TRP A 1 11 ? 6.093 6.766 1.110 1.00 0.00 11 TRP A C 4
ATOM 5252 O O . TRP A 1 11 ? 6.965 6.903 1.968 1.00 0.00 11 TRP A O 4
ATOM 5273 N N . ARG A 1 12 ? 4.906 6.224 1.365 1.00 0.00 12 ARG A N 4
ATOM 5274 C CA . ARG A 1 12 ? 4.553 5.751 2.698 1.00 0.00 12 ARG A CA 4
ATOM 5275 C C . ARG A 1 12 ? 4.035 4.317 2.647 1.00 0.00 12 ARG A C 4
ATOM 5276 O O . ARG A 1 12 ? 3.455 3.891 1.648 1.00 0.00 12 ARG A O 4
ATOM 5297 N N . ALA A 1 13 ? 4.250 3.576 3.729 1.00 0.00 13 ALA A N 4
ATOM 5298 C CA . ALA A 1 13 ? 3.804 2.191 3.808 1.00 0.00 13 ALA A CA 4
ATOM 5299 C C . ALA A 1 13 ? 3.101 1.915 5.133 1.00 0.00 13 ALA A C 4
ATOM 5300 O O . ALA A 1 13 ? 3.638 2.205 6.202 1.00 0.00 13 ALA A O 4
ATOM 5307 N N . GLU A 1 14 ? 1.899 1.353 5.055 1.00 0.00 14 GLU A N 4
ATOM 5308 C CA . GLU A 1 14 ? 1.123 1.040 6.249 1.00 0.00 14 GLU A CA 4
ATOM 5309 C C . GLU A 1 14 ? -0.158 0.295 5.886 1.00 0.00 14 GLU A C 4
ATOM 5310 O O . GLU A 1 14 ? -0.764 0.551 4.846 1.00 0.00 14 GLU A O 4
ATOM 5322 N N . TYR A 1 15 ? -0.563 -0.629 6.751 1.00 0.00 15 TYR A N 4
ATOM 5323 C CA . TYR A 1 15 ? -1.770 -1.414 6.521 1.00 0.00 15 TYR A CA 4
ATOM 5324 C C . TYR A 1 15 ? -3.020 -0.566 6.733 1.00 0.00 15 TYR A C 4
ATOM 5325 O O . TYR A 1 15 ? -3.211 0.021 7.797 1.00 0.00 15 TYR A O 4
ATOM 5343 N N . ALA A 1 16 ? -3.869 -0.509 5.712 1.00 0.00 16 ALA A N 4
ATOM 5344 C CA . ALA A 1 16 ? -5.102 0.264 5.787 1.00 0.00 16 ALA A CA 4
ATOM 5345 C C . ALA A 1 16 ? -5.927 -0.135 7.006 1.00 0.00 16 ALA A C 4
ATOM 5346 O O . ALA A 1 16 ? -5.969 -1.305 7.385 1.00 0.00 16 ALA A O 4
ATOM 5353 N N . LYS A 1 17 ? -6.582 0.846 7.618 1.00 0.00 17 LYS A N 4
ATOM 5354 C CA . LYS A 1 17 ? -7.406 0.599 8.794 1.00 0.00 17 LYS A CA 4
ATOM 5355 C C . LYS A 1 17 ? -8.886 0.566 8.425 1.00 0.00 17 LYS A C 4
ATOM 5356 O O . LYS A 1 17 ? -9.724 0.139 9.218 1.00 0.00 17 LYS A O 4
ATOM 5375 N N . SER A 1 18 ? -9.199 1.019 7.215 1.00 0.00 18 SER A N 4
ATOM 5376 C CA . SER A 1 18 ? -10.578 1.043 6.741 1.00 0.00 18 SER A CA 4
ATOM 5377 C C . SER A 1 18 ? -10.639 0.811 5.235 1.00 0.00 18 SER A C 4
ATOM 5378 O O . SER A 1 18 ? -9.609 0.679 4.574 1.00 0.00 18 SER A O 4
ATOM 5386 N N . SER A 1 19 ? -11.855 0.763 4.699 1.00 0.00 19 SER A N 4
ATOM 5387 C CA . SER A 1 19 ? -12.052 0.544 3.270 1.00 0.00 19 SER A CA 4
ATOM 5388 C C . SER A 1 19 ? -12.622 1.791 2.603 1.00 0.00 19 SER A C 4
ATOM 5389 O O . SER A 1 19 ? -13.421 1.700 1.671 1.00 0.00 19 SER A O 4
ATOM 5397 N N . ARG A 1 20 ? -12.205 2.957 3.086 1.00 0.00 20 ARG A N 4
ATOM 5398 C CA . ARG A 1 20 ? -12.674 4.224 2.538 1.00 0.00 20 ARG A CA 4
ATOM 5399 C C . ARG A 1 20 ? -11.775 4.688 1.396 1.00 0.00 20 ARG A C 4
ATOM 5400 O O . ARG A 1 20 ? -12.257 5.152 0.362 1.00 0.00 20 ARG A O 4
ATOM 5421 N N . SER A 1 21 ? -10.466 4.560 1.590 1.00 0.00 21 SER A N 4
ATOM 5422 C CA . SER A 1 21 ? -9.499 4.971 0.579 1.00 0.00 21 SER A CA 4
ATOM 5423 C C . SER A 1 21 ? -9.597 4.082 -0.658 1.00 0.00 21 SER A C 4
ATOM 5424 O O . SER A 1 21 ? -9.776 2.869 -0.551 1.00 0.00 21 SER A O 4
ATOM 5432 N N . SER A 1 22 ? -9.477 4.696 -1.831 1.00 0.00 22 SER A N 4
ATOM 5433 C CA . SER A 1 22 ? -9.556 3.963 -3.089 1.00 0.00 22 SER A CA 4
ATOM 5434 C C . SER A 1 22 ? -8.335 4.245 -3.959 1.00 0.00 22 SER A C 4
ATOM 5435 O O . SER A 1 22 ? -7.926 5.395 -4.122 1.00 0.00 22 SER A O 4
ATOM 5443 N N . CYS A 1 23 ? -7.756 3.187 -4.516 1.00 0.00 23 CYS A N 4
ATOM 5444 C CA . CYS A 1 23 ? -6.581 3.318 -5.370 1.00 0.00 23 CYS A CA 4
ATOM 5445 C C . CYS A 1 23 ? -6.851 4.282 -6.521 1.00 0.00 23 CYS A C 4
ATOM 5446 O O . CYS A 1 23 ? -8.001 4.527 -6.885 1.00 0.00 23 CYS A O 4
ATOM 5453 N N . LYS A 1 24 ? -5.782 4.827 -7.092 1.00 0.00 24 LYS A N 4
ATOM 5454 C CA . LYS A 1 24 ? -5.900 5.764 -8.203 1.00 0.00 24 LYS A CA 4
ATOM 5455 C C . LYS A 1 24 ? -5.453 5.117 -9.510 1.00 0.00 24 LYS A C 4
ATOM 5456 O O . LYS A 1 24 ? -5.943 5.461 -10.586 1.00 0.00 24 LYS A O 4
ATOM 5475 N N . THR A 1 25 ? -4.519 4.175 -9.410 1.00 0.00 25 THR A N 4
ATOM 5476 C CA . THR A 1 25 ? -4.006 3.480 -10.583 1.00 0.00 25 THR A CA 4
ATOM 5477 C C . THR A 1 25 ? -5.078 2.597 -11.212 1.00 0.00 25 THR A C 4
ATOM 5478 O O . THR A 1 25 ? -5.231 2.562 -12.434 1.00 0.00 25 THR A O 4
ATOM 5489 N N . CYS A 1 26 ? -5.820 1.885 -10.371 1.00 0.00 26 CYS A N 4
ATOM 5490 C CA . CYS A 1 26 ? -6.879 1.002 -10.843 1.00 0.00 26 CYS A CA 4
ATOM 5491 C C . CYS A 1 26 ? -8.254 1.604 -10.568 1.00 0.00 26 CYS A C 4
ATOM 5492 O O . CYS A 1 26 ? -9.253 1.195 -11.158 1.00 0.00 26 CYS A O 4
ATOM 5499 N N . LYS A 1 27 ? -8.296 2.579 -9.666 1.00 0.00 27 LYS A N 4
ATOM 5500 C CA . LYS A 1 27 ? -9.546 3.241 -9.312 1.00 0.00 27 LYS A CA 4
ATOM 5501 C C . LYS A 1 27 ? -10.451 2.304 -8.517 1.00 0.00 27 LYS A C 4
ATOM 5502 O O . LYS A 1 27 ? -11.669 2.309 -8.690 1.00 0.00 27 LYS A O 4
ATOM 5521 N N . SER A 1 28 ? -9.846 1.503 -7.646 1.00 0.00 28 SER A N 4
ATOM 5522 C CA . SER A 1 28 ? -10.598 0.560 -6.826 1.00 0.00 28 SER A CA 4
ATOM 5523 C C . SER A 1 28 ? -10.484 0.914 -5.347 1.00 0.00 28 SER A C 4
ATOM 5524 O O . SER A 1 28 ? -9.750 1.828 -4.970 1.00 0.00 28 SER A O 4
ATOM 5532 N N . VAL A 1 29 ? -11.216 0.184 -4.512 1.00 0.00 29 VAL A N 4
ATOM 5533 C CA . VAL A 1 29 ? -11.198 0.419 -3.073 1.00 0.00 29 VAL A CA 4
ATOM 5534 C C . VAL A 1 29 ? -10.107 -0.402 -2.396 1.00 0.00 29 VAL A C 4
ATOM 5535 O O . VAL A 1 29 ? -9.860 -1.550 -2.767 1.00 0.00 29 VAL A O 4
ATOM 5548 N N . ILE A 1 30 ? -9.457 0.193 -1.401 1.00 0.00 30 ILE A N 4
ATOM 5549 C CA . ILE A 1 30 ? -8.393 -0.485 -0.671 1.00 0.00 30 ILE A CA 4
ATOM 5550 C C . ILE A 1 30 ? -8.860 -0.902 0.720 1.00 0.00 30 ILE A C 4
ATOM 5551 O O . ILE A 1 30 ? -8.716 -0.153 1.684 1.00 0.00 30 ILE A O 4
ATOM 5567 N N . ASN A 1 31 ? -9.419 -2.104 0.814 1.00 0.00 31 ASN A N 4
ATOM 5568 C CA . ASN A 1 31 ? -9.906 -2.622 2.087 1.00 0.00 31 ASN A CA 4
ATOM 5569 C C . ASN A 1 31 ? -8.787 -2.660 3.124 1.00 0.00 31 ASN A C 4
ATOM 5570 O O . ASN A 1 31 ? -7.623 -2.880 2.789 1.00 0.00 31 ASN A O 4
ATOM 5581 N N . LYS A 1 32 ? -9.147 -2.443 4.384 1.00 0.00 32 LYS A N 4
ATOM 5582 C CA . LYS A 1 32 ? -8.176 -2.453 5.471 1.00 0.00 32 LYS A CA 4
ATOM 5583 C C . LYS A 1 32 ? -7.490 -3.812 5.575 1.00 0.00 32 LYS A C 4
ATOM 5584 O O . LYS A 1 32 ? -7.954 -4.796 5.001 1.00 0.00 32 LYS A O 4
ATOM 5603 N N . GLU A 1 33 ? -6.384 -3.857 6.311 1.00 0.00 33 GLU A N 4
ATOM 5604 C CA . GLU A 1 33 ? -5.636 -5.096 6.490 1.00 0.00 33 GLU A CA 4
ATOM 5605 C C . GLU A 1 33 ? -4.897 -5.475 5.210 1.00 0.00 33 GLU A C 4
ATOM 5606 O O . GLU A 1 33 ? -4.622 -6.648 4.964 1.00 0.00 33 GLU A O 4
ATOM 5618 N N . ASN A 1 34 ? -4.580 -4.471 4.398 1.00 0.00 34 ASN A N 4
ATOM 5619 C CA . ASN A 1 34 ? -3.874 -4.698 3.142 1.00 0.00 34 ASN A CA 4
ATOM 5620 C C . ASN A 1 34 ? -2.685 -3.752 3.007 1.00 0.00 34 ASN A C 4
ATOM 5621 O O . ASN A 1 34 ? -2.730 -2.611 3.468 1.00 0.00 34 ASN A O 4
ATOM 5632 N N . PHE A 1 35 ? -1.621 -4.234 2.373 1.00 0.00 35 PHE A N 4
ATOM 5633 C CA . PHE A 1 35 ? -0.419 -3.433 2.178 1.00 0.00 35 PHE A CA 4
ATOM 5634 C C . PHE A 1 35 ? -0.578 -2.495 0.984 1.00 0.00 35 PHE A C 4
ATOM 5635 O O . PHE A 1 35 ? -0.671 -2.941 -0.160 1.00 0.00 35 PHE A O 4
ATOM 5652 N N . ARG A 1 36 ? -0.608 -1.196 1.260 1.00 0.00 36 ARG A N 4
ATOM 5653 C CA . ARG A 1 36 ? -0.757 -0.195 0.210 1.00 0.00 36 ARG A CA 4
ATOM 5654 C C . ARG A 1 36 ? 0.400 0.799 0.238 1.00 0.00 36 ARG A C 4
ATOM 5655 O O . ARG A 1 36 ? 1.254 0.749 1.123 1.00 0.00 36 ARG A O 4
ATOM 5676 N N . LEU A 1 37 ? 0.421 1.701 -0.737 1.00 0.00 37 LEU A N 4
ATOM 5677 C CA . LEU A 1 37 ? 1.473 2.708 -0.825 1.00 0.00 37 LEU A CA 4
ATOM 5678 C C . LEU A 1 37 ? 0.881 4.097 -1.038 1.00 0.00 37 LEU A C 4
ATOM 5679 O O . LEU A 1 37 ? -0.046 4.274 -1.827 1.00 0.00 37 LEU A O 4
ATOM 5695 N N . GLY A 1 38 ? 1.426 5.082 -0.330 1.00 0.00 38 GLY A N 4
ATOM 5696 C CA . GLY A 1 38 ? 0.940 6.444 -0.457 1.00 0.00 38 GLY A CA 4
ATOM 5697 C C . GLY A 1 38 ? 2.015 7.400 -0.933 1.00 0.00 38 GLY A C 4
ATOM 5698 O O . GLY A 1 38 ? 2.943 7.724 -0.192 1.00 0.00 38 GLY A O 4
ATOM 5702 N N . LYS A 1 39 ? 1.892 7.854 -2.176 1.00 0.00 39 LYS A N 4
ATOM 5703 C CA . LYS A 1 39 ? 2.860 8.780 -2.752 1.00 0.00 39 LYS A CA 4
ATOM 5704 C C . LYS A 1 39 ? 2.574 10.212 -2.311 1.00 0.00 39 LYS A C 4
ATOM 5705 O O . LYS A 1 39 ? 1.774 10.915 -2.929 1.00 0.00 39 LYS A O 4
ATOM 5724 N N . LEU A 1 40 ? 3.234 10.638 -1.239 1.00 0.00 40 LEU A N 4
ATOM 5725 C CA . LEU A 1 40 ? 3.051 11.988 -0.716 1.00 0.00 40 LEU A CA 4
ATOM 5726 C C . LEU A 1 40 ? 3.552 13.030 -1.711 1.00 0.00 40 LEU A C 4
ATOM 5727 O O . LEU A 1 40 ? 4.732 13.054 -2.061 1.00 0.00 40 LEU A O 4
ATOM 5743 N N . VAL A 1 41 ? 2.646 13.892 -2.162 1.00 0.00 41 VAL A N 4
ATOM 5744 C CA . VAL A 1 41 ? 2.996 14.940 -3.114 1.00 0.00 41 VAL A CA 4
ATOM 5745 C C . VAL A 1 41 ? 2.868 16.321 -2.483 1.00 0.00 41 VAL A C 4
ATOM 5746 O O . VAL A 1 41 ? 1.944 16.579 -1.713 1.00 0.00 41 VAL A O 4
ATOM 5759 N N . GLN A 1 42 ? 3.802 17.206 -2.815 1.00 0.00 42 GLN A N 4
ATOM 5760 C CA . GLN A 1 42 ? 3.794 18.563 -2.280 1.00 0.00 42 GLN A CA 4
ATOM 5761 C C . GLN A 1 42 ? 3.149 19.532 -3.264 1.00 0.00 42 GLN A C 4
ATOM 5762 O O . GLN A 1 42 ? 3.659 19.746 -4.364 1.00 0.00 42 GLN A O 4
ATOM 5776 N N . SER A 1 43 ? 2.025 20.116 -2.862 1.00 0.00 43 SER A N 4
ATOM 5777 C CA . SER A 1 43 ? 1.307 21.060 -3.711 1.00 0.00 43 SER A CA 4
ATOM 5778 C C . SER A 1 43 ? 1.675 22.498 -3.355 1.00 0.00 43 SER A C 4
ATOM 5779 O O . SER A 1 43 ? 2.455 22.743 -2.434 1.00 0.00 43 SER A O 4
ATOM 5787 N N . THR A 1 44 ? 1.108 23.447 -4.094 1.00 0.00 44 THR A N 4
ATOM 5788 C CA . THR A 1 44 ? 1.375 24.860 -3.859 1.00 0.00 44 THR A CA 4
ATOM 5789 C C . THR A 1 44 ? 1.402 25.174 -2.368 1.00 0.00 44 THR A C 4
ATOM 5790 O O . THR A 1 44 ? 2.368 25.774 -1.896 1.00 0.00 44 THR A O 4
ATOM 5801 N N . HIS A 1 45 ? 0.355 24.768 -1.665 1.00 0.00 45 HIS A N 4
ATOM 5802 C CA . HIS A 1 45 ? 0.274 25.012 -0.235 1.00 0.00 45 HIS A CA 4
ATOM 5803 C C . HIS A 1 45 ? 1.329 24.175 0.490 1.00 0.00 45 HIS A C 4
ATOM 5804 O O . HIS A 1 45 ? 1.820 23.164 -0.014 1.00 0.00 45 HIS A O 4
ATOM 5818 N N . PHE A 1 46 ? 1.670 24.621 1.695 1.00 0.00 46 PHE A N 4
ATOM 5819 C CA . PHE A 1 46 ? 2.664 23.933 2.511 1.00 0.00 46 PHE A CA 4
ATOM 5820 C C . PHE A 1 46 ? 1.991 23.028 3.539 1.00 0.00 46 PHE A C 4
ATOM 5821 O O . PHE A 1 46 ? 2.340 21.855 3.671 1.00 0.00 46 PHE A O 4
ATOM 5838 N N . ASP A 1 47 ? 1.025 23.581 4.264 1.00 0.00 47 ASP A N 4
ATOM 5839 C CA . ASP A 1 47 ? 0.302 22.825 5.279 1.00 0.00 47 ASP A CA 4
ATOM 5840 C C . ASP A 1 47 ? -0.773 21.950 4.642 1.00 0.00 47 ASP A C 4
ATOM 5841 O O . ASP A 1 47 ? -1.677 22.448 3.973 1.00 0.00 47 ASP A O 4
ATOM 5850 N N . GLY A 1 48 ? -0.667 20.641 4.855 1.00 0.00 48 GLY A N 4
ATOM 5851 C CA . GLY A 1 48 ? -1.636 19.718 4.294 1.00 0.00 48 GLY A CA 4
ATOM 5852 C C . GLY A 1 48 ? -1.132 19.045 3.032 1.00 0.00 48 GLY A C 4
ATOM 5853 O O . GLY A 1 48 ? -0.745 19.716 2.075 1.00 0.00 48 GLY A O 4
ATOM 5857 N N . ILE A 1 49 ? -1.136 17.716 3.030 1.00 0.00 49 ILE A N 4
ATOM 5858 C CA . ILE A 1 49 ? -0.675 16.953 1.877 1.00 0.00 49 ILE A CA 4
ATOM 5859 C C . ILE A 1 49 ? -1.681 15.873 1.496 1.00 0.00 49 ILE A C 4
ATOM 5860 O O . ILE A 1 49 ? -2.330 15.282 2.359 1.00 0.00 49 ILE A O 4
ATOM 5876 N N . MET A 1 50 ? -1.805 15.619 0.197 1.00 0.00 50 MET A N 4
ATOM 5877 C CA . MET A 1 50 ? -2.730 14.606 -0.299 1.00 0.00 50 MET A CA 4
ATOM 5878 C C . MET A 1 50 ? -1.987 13.328 -0.675 1.00 0.00 50 MET A C 4
ATOM 5879 O O . MET A 1 50 ? -1.436 13.201 -1.768 1.00 0.00 50 MET A O 4
ATOM 5893 N N . PRO A 1 51 ? -1.969 12.358 0.252 1.00 0.00 51 PRO A N 4
ATOM 5894 C CA . PRO A 1 51 ? -1.297 11.073 0.040 1.00 0.00 51 PRO A CA 4
ATOM 5895 C C . PRO A 1 51 ? -2.012 10.208 -0.993 1.00 0.00 51 PRO A C 4
ATOM 5896 O O . PRO A 1 51 ? -3.118 9.725 -0.754 1.00 0.00 51 PRO A O 4
ATOM 5907 N N . MET A 1 52 ? -1.372 10.017 -2.143 1.00 0.00 52 MET A N 4
ATOM 5908 C CA . MET A 1 52 ? -1.947 9.209 -3.212 1.00 0.00 52 MET A CA 4
ATOM 5909 C C . MET A 1 52 ? -1.983 7.735 -2.819 1.00 0.00 52 MET A C 4
ATOM 5910 O O . MET A 1 52 ? -0.993 7.020 -2.968 1.00 0.00 52 MET A O 4
ATOM 5924 N N . TRP A 1 53 ? -3.129 7.289 -2.318 1.00 0.00 53 TRP A N 4
ATOM 5925 C CA . TRP A 1 53 ? -3.293 5.900 -1.904 1.00 0.00 53 TRP A CA 4
ATOM 5926 C C . TRP A 1 53 ? -3.392 4.979 -3.116 1.00 0.00 53 TRP A C 4
ATOM 5927 O O . TRP A 1 53 ? -4.271 5.143 -3.961 1.00 0.00 53 TRP A O 4
ATOM 5948 N N . ASN A 1 54 ? -2.484 4.011 -3.193 1.00 0.00 54 ASN A N 4
ATOM 5949 C CA . ASN A 1 54 ? -2.470 3.064 -4.302 1.00 0.00 54 ASN A CA 4
ATOM 5950 C C . ASN A 1 54 ? -1.984 1.694 -3.841 1.00 0.00 54 ASN A C 4
ATOM 5951 O O . ASN A 1 54 ? -1.051 1.622 -3.043 1.00 0.00 54 ASN A O 4
ATOM 5962 N N . HIS A 1 55 ? -2.620 0.647 -4.347 1.00 0.00 55 HIS A N 4
ATOM 5963 C CA . HIS A 1 55 ? -2.243 -0.707 -3.980 1.00 0.00 55 HIS A CA 4
ATOM 5964 C C . HIS A 1 55 ? -0.744 -0.903 -4.211 1.00 0.00 55 HIS A C 4
ATOM 5965 O O . HIS A 1 55 ? -0.175 -0.469 -5.212 1.00 0.00 55 HIS A O 4
ATOM 5979 N N . ALA A 1 56 ? -0.111 -1.572 -3.253 1.00 0.00 56 ALA A N 4
ATOM 5980 C CA . ALA A 1 56 ? 1.320 -1.842 -3.327 1.00 0.00 56 ALA A CA 4
ATOM 5981 C C . ALA A 1 56 ? 1.676 -2.565 -4.621 1.00 0.00 56 ALA A C 4
ATOM 5982 O O . ALA A 1 56 ? 2.820 -2.523 -5.073 1.00 0.00 56 ALA A O 4
ATOM 5989 N N . SER A 1 57 ? 0.688 -3.230 -5.213 1.00 0.00 57 SER A N 4
ATOM 5990 C CA . SER A 1 57 ? 0.899 -3.967 -6.454 1.00 0.00 57 SER A CA 4
ATOM 5991 C C . SER A 1 57 ? 0.630 -3.079 -7.665 1.00 0.00 57 SER A C 4
ATOM 5992 O O . SER A 1 57 ? 1.159 -3.314 -8.752 1.00 0.00 57 SER A O 4
ATOM 6000 N N . CYS A 1 58 ? -0.195 -2.056 -7.469 1.00 0.00 58 CYS A N 4
ATOM 6001 C CA . CYS A 1 58 ? -0.536 -1.132 -8.544 1.00 0.00 58 CYS A CA 4
ATOM 6002 C C . CYS A 1 58 ? 0.606 -0.154 -8.803 1.00 0.00 58 CYS A C 4
ATOM 6003 O O . CYS A 1 58 ? 0.751 0.369 -9.909 1.00 0.00 58 CYS A O 4
ATOM 6010 N N . ILE A 1 59 ? 1.415 0.088 -7.777 1.00 0.00 59 ILE A N 4
ATOM 6011 C CA . ILE A 1 59 ? 2.545 1.001 -7.894 1.00 0.00 59 ILE A CA 4
ATOM 6012 C C . ILE A 1 59 ? 3.809 0.260 -8.315 1.00 0.00 59 ILE A C 4
ATOM 6013 O O . ILE A 1 59 ? 4.464 0.630 -9.290 1.00 0.00 59 ILE A O 4
ATOM 6029 N N . LEU A 1 60 ? 4.147 -0.790 -7.574 1.00 0.00 60 LEU A N 4
ATOM 6030 C CA . LEU A 1 60 ? 5.333 -1.586 -7.870 1.00 0.00 60 LEU A CA 4
ATOM 6031 C C . LEU A 1 60 ? 5.307 -2.086 -9.311 1.00 0.00 60 LEU A C 4
ATOM 6032 O O . LEU A 1 60 ? 6.349 -2.218 -9.954 1.00 0.00 60 LEU A O 4
ATOM 6048 N N . LYS A 1 61 ? 4.108 -2.362 -9.814 1.00 0.00 61 LYS A N 4
ATOM 6049 C CA . LYS A 1 61 ? 3.944 -2.844 -11.181 1.00 0.00 61 LYS A CA 4
ATOM 6050 C C . LYS A 1 61 ? 4.358 -1.776 -12.188 1.00 0.00 61 LYS A C 4
ATOM 6051 O O . LYS A 1 61 ? 4.787 -2.089 -13.299 1.00 0.00 61 LYS A O 4
ATOM 6070 N N . LYS A 1 62 ? 4.228 -0.515 -11.793 1.00 0.00 62 LYS A N 4
ATOM 6071 C CA . LYS A 1 62 ? 4.591 0.600 -12.660 1.00 0.00 62 LYS A CA 4
ATOM 6072 C C . LYS A 1 62 ? 6.104 0.790 -12.697 1.00 0.00 62 LYS A C 4
ATOM 6073 O O . LYS A 1 62 ? 6.855 -0.002 -12.126 1.00 0.00 62 LYS A O 4
ATOM 6092 N N . THR A 1 63 ? 6.547 1.847 -13.371 1.00 0.00 63 THR A N 4
ATOM 6093 C CA . THR A 1 63 ? 7.971 2.141 -13.482 1.00 0.00 63 THR A CA 4
ATOM 6094 C C . THR A 1 63 ? 8.281 3.550 -12.989 1.00 0.00 63 THR A C 4
ATOM 6095 O O . THR A 1 63 ? 7.419 4.428 -13.004 1.00 0.00 63 THR A O 4
ATOM 6106 N N . LYS A 1 64 ? 9.518 3.759 -12.553 1.00 0.00 64 LYS A N 4
ATOM 6107 C CA . LYS A 1 64 ? 9.945 5.062 -12.056 1.00 0.00 64 LYS A CA 4
ATOM 6108 C C . LYS A 1 64 ? 8.991 5.574 -10.981 1.00 0.00 64 LYS A C 4
ATOM 6109 O O . LYS A 1 64 ? 8.515 6.707 -11.050 1.00 0.00 64 LYS A O 4
ATOM 6128 N N . GLN A 1 65 ? 8.717 4.731 -9.990 1.00 0.00 65 GLN A N 4
ATOM 6129 C CA . GLN A 1 65 ? 7.821 5.100 -8.901 1.00 0.00 65 GLN A CA 4
ATOM 6130 C C . GLN A 1 65 ? 8.603 5.374 -7.621 1.00 0.00 65 GLN A C 4
ATOM 6131 O O . GLN A 1 65 ? 8.432 6.416 -6.988 1.00 0.00 65 GLN A O 4
ATOM 6145 N N . ILE A 1 66 ? 9.461 4.431 -7.245 1.00 0.00 66 ILE A N 4
ATOM 6146 C CA . ILE A 1 66 ? 10.270 4.572 -6.040 1.00 0.00 66 ILE A CA 4
ATOM 6147 C C . ILE A 1 66 ? 11.757 4.457 -6.360 1.00 0.00 66 ILE A C 4
ATOM 6148 O O . ILE A 1 66 ? 12.160 3.671 -7.218 1.00 0.00 66 ILE A O 4
ATOM 6164 N N . LYS A 1 67 ? 12.569 5.244 -5.663 1.00 0.00 67 LYS A N 4
ATOM 6165 C CA . LYS A 1 67 ? 14.012 5.230 -5.869 1.00 0.00 67 LYS A CA 4
ATOM 6166 C C . LYS A 1 67 ? 14.675 4.164 -5.003 1.00 0.00 67 LYS A C 4
ATOM 6167 O O . LYS A 1 67 ? 15.496 3.382 -5.483 1.00 0.00 67 LYS A O 4
ATOM 6186 N N . SER A 1 68 ? 14.313 4.138 -3.724 1.00 0.00 68 SER A N 4
ATOM 6187 C CA . SER A 1 68 ? 14.875 3.169 -2.790 1.00 0.00 68 SER A CA 4
ATOM 6188 C C . SER A 1 68 ? 13.949 2.968 -1.594 1.00 0.00 68 SER A C 4
ATOM 6189 O O . SER A 1 68 ? 13.144 3.839 -1.264 1.00 0.00 68 SER A O 4
ATOM 6197 N N . VAL A 1 69 ? 14.070 1.813 -0.948 1.00 0.00 69 VAL A N 4
ATOM 6198 C CA . VAL A 1 69 ? 13.246 1.496 0.213 1.00 0.00 69 VAL A CA 4
ATOM 6199 C C . VAL A 1 69 ? 13.388 2.560 1.295 1.00 0.00 69 VAL A C 4
ATOM 6200 O O . VAL A 1 69 ? 12.528 2.694 2.165 1.00 0.00 69 VAL A O 4
ATOM 6213 N N . ASP A 1 70 ? 14.480 3.315 1.234 1.00 0.00 70 ASP A N 4
ATOM 6214 C CA . ASP A 1 70 ? 14.735 4.370 2.208 1.00 0.00 70 ASP A CA 4
ATOM 6215 C C . ASP A 1 70 ? 13.737 5.513 2.046 1.00 0.00 70 ASP A C 4
ATOM 6216 O O . ASP A 1 70 ? 13.444 6.235 3.000 1.00 0.00 70 ASP A O 4
ATOM 6225 N N . ASP A 1 71 ? 13.218 5.671 0.833 1.00 0.00 71 ASP A N 4
ATOM 6226 C CA . ASP A 1 71 ? 12.253 6.725 0.546 1.00 0.00 71 ASP A CA 4
ATOM 6227 C C . ASP A 1 71 ? 10.851 6.312 0.983 1.00 0.00 71 ASP A C 4
ATOM 6228 O O . ASP A 1 71 ? 9.948 7.144 1.074 1.00 0.00 71 ASP A O 4
ATOM 6237 N N . VAL A 1 72 ? 10.676 5.022 1.251 1.00 0.00 72 VAL A N 4
ATOM 6238 C CA . VAL A 1 72 ? 9.384 4.498 1.678 1.00 0.00 72 VAL A CA 4
ATOM 6239 C C . VAL A 1 72 ? 9.250 4.536 3.196 1.00 0.00 72 VAL A C 4
ATOM 6240 O O . VAL A 1 72 ? 10.104 4.020 3.916 1.00 0.00 72 VAL A O 4
ATOM 6253 N N . GLU A 1 73 ? 8.172 5.149 3.675 1.00 0.00 73 GLU A N 4
ATOM 6254 C CA . GLU A 1 73 ? 7.928 5.253 5.108 1.00 0.00 73 GLU A CA 4
ATOM 6255 C C . GLU A 1 73 ? 7.112 4.065 5.609 1.00 0.00 73 GLU A C 4
ATOM 6256 O O . GLU A 1 73 ? 6.543 3.312 4.820 1.00 0.00 73 GLU A O 4
ATOM 6268 N N . GLY A 1 74 ? 7.061 3.903 6.928 1.00 0.00 74 GLY A N 4
ATOM 6269 C CA . GLY A 1 74 ? 6.314 2.804 7.512 1.00 0.00 74 GLY A CA 4
ATOM 6270 C C . GLY A 1 74 ? 6.590 1.483 6.822 1.00 0.00 74 GLY A C 4
ATOM 6271 O O . GLY A 1 74 ? 5.806 0.541 6.935 1.00 0.00 74 GLY A O 4
ATOM 6275 N N . ILE A 1 75 ? 7.706 1.415 6.104 1.00 0.00 75 ILE A N 4
ATOM 6276 C CA . ILE A 1 75 ? 8.083 0.200 5.393 1.00 0.00 75 ILE A CA 4
ATOM 6277 C C . ILE A 1 75 ? 8.521 -0.892 6.363 1.00 0.00 75 ILE A C 4
ATOM 6278 O O . ILE A 1 75 ? 8.408 -2.081 6.067 1.00 0.00 75 ILE A O 4
ATOM 6294 N N . GLU A 1 76 ? 9.020 -0.479 7.524 1.00 0.00 76 GLU A N 4
ATOM 6295 C CA . GLU A 1 76 ? 9.474 -1.423 8.538 1.00 0.00 76 GLU A CA 4
ATOM 6296 C C . GLU A 1 76 ? 8.289 -2.071 9.249 1.00 0.00 76 GLU A C 4
ATOM 6297 O O . GLU A 1 76 ? 8.457 -2.999 10.039 1.00 0.00 76 GLU A O 4
ATOM 6309 N N . SER A 1 77 ? 7.091 -1.573 8.962 1.00 0.00 77 SER A N 4
ATOM 6310 C CA . SER A 1 77 ? 5.877 -2.099 9.575 1.00 0.00 77 SER A CA 4
ATOM 6311 C C . SER A 1 77 ? 5.227 -3.149 8.680 1.00 0.00 77 SER A C 4
ATOM 6312 O O . SER A 1 77 ? 4.374 -3.919 9.124 1.00 0.00 77 SER A O 4
ATOM 6320 N N . LEU A 1 78 ? 5.634 -3.173 7.416 1.00 0.00 78 LEU A N 4
ATOM 6321 C CA . LEU A 1 78 ? 5.092 -4.128 6.455 1.00 0.00 78 LEU A CA 4
ATOM 6322 C C . LEU A 1 78 ? 5.705 -5.510 6.656 1.00 0.00 78 LEU A C 4
ATOM 6323 O O . LEU A 1 78 ? 6.864 -5.634 7.053 1.00 0.00 78 LEU A O 4
ATOM 6339 N N . ARG A 1 79 ? 4.921 -6.546 6.376 1.00 0.00 79 ARG A N 4
ATOM 6340 C CA . ARG A 1 79 ? 5.388 -7.919 6.525 1.00 0.00 79 ARG A CA 4
ATOM 6341 C C . ARG A 1 79 ? 6.643 -8.160 5.691 1.00 0.00 79 ARG A C 4
ATOM 6342 O O . ARG A 1 79 ? 6.803 -7.589 4.612 1.00 0.00 79 ARG A O 4
ATOM 6363 N N . TRP A 1 80 ? 7.530 -9.008 6.199 1.00 0.00 80 TRP A N 4
ATOM 6364 C CA . TRP A 1 80 ? 8.772 -9.324 5.502 1.00 0.00 80 TRP A CA 4
ATOM 6365 C C . TRP A 1 80 ? 8.547 -9.398 3.996 1.00 0.00 80 TRP A C 4
ATOM 6366 O O . TRP A 1 80 ? 9.214 -8.708 3.226 1.00 0.00 80 TRP A O 4
ATOM 6387 N N . GLU A 1 81 ? 7.602 -10.237 3.583 1.00 0.00 81 GLU A N 4
ATOM 6388 C CA . GLU A 1 81 ? 7.291 -10.400 2.168 1.00 0.00 81 GLU A CA 4
ATOM 6389 C C . GLU A 1 81 ? 7.042 -9.048 1.507 1.00 0.00 81 GLU A C 4
ATOM 6390 O O . GLU A 1 81 ? 7.527 -8.785 0.406 1.00 0.00 81 GLU A O 4
ATOM 6402 N N . ASP A 1 82 ? 6.284 -8.194 2.186 1.00 0.00 82 ASP A N 4
ATOM 6403 C CA . ASP A 1 82 ? 5.970 -6.869 1.665 1.00 0.00 82 ASP A CA 4
ATOM 6404 C C . ASP A 1 82 ? 7.237 -6.032 1.510 1.00 0.00 82 ASP A C 4
ATOM 6405 O O . ASP A 1 82 ? 7.493 -5.469 0.446 1.00 0.00 82 ASP A O 4
ATOM 6414 N N . GLN A 1 83 ? 8.024 -5.956 2.579 1.00 0.00 83 GLN A N 4
ATOM 6415 C CA . GLN A 1 83 ? 9.262 -5.186 2.561 1.00 0.00 83 GLN A CA 4
ATOM 6416 C C . GLN A 1 83 ? 10.156 -5.620 1.404 1.00 0.00 83 GLN A C 4
ATOM 6417 O O . GLN A 1 83 ? 10.953 -4.832 0.895 1.00 0.00 83 GLN A O 4
ATOM 6431 N N . GLN A 1 84 ? 10.017 -6.877 0.994 1.00 0.00 84 GLN A N 4
ATOM 6432 C CA . GLN A 1 84 ? 10.813 -7.414 -0.102 1.00 0.00 84 GLN A CA 4
ATOM 6433 C C . GLN A 1 84 ? 10.336 -6.864 -1.443 1.00 0.00 84 GLN A C 4
ATOM 6434 O O . GLN A 1 84 ? 11.140 -6.580 -2.331 1.00 0.00 84 GLN A O 4
ATOM 6448 N N . LYS A 1 85 ? 9.023 -6.717 -1.582 1.00 0.00 85 LYS A N 4
ATOM 6449 C CA . LYS A 1 85 ? 8.437 -6.200 -2.813 1.00 0.00 85 LYS A CA 4
ATOM 6450 C C . LYS A 1 85 ? 8.981 -4.811 -3.133 1.00 0.00 85 LYS A C 4
ATOM 6451 O O . LYS A 1 85 ? 8.958 -4.376 -4.285 1.00 0.00 85 LYS A O 4
ATOM 6470 N N . ILE A 1 86 ? 9.471 -4.122 -2.109 1.00 0.00 86 ILE A N 4
ATOM 6471 C CA . ILE A 1 86 ? 10.024 -2.785 -2.283 1.00 0.00 86 ILE A CA 4
ATOM 6472 C C . ILE A 1 86 ? 11.485 -2.845 -2.713 1.00 0.00 86 ILE A C 4
ATOM 6473 O O . ILE A 1 86 ? 11.834 -2.439 -3.822 1.00 0.00 86 ILE A O 4
ATOM 6489 N N . ARG A 1 87 ? 12.336 -3.356 -1.830 1.00 0.00 87 ARG A N 4
ATOM 6490 C CA . ARG A 1 87 ? 13.761 -3.470 -2.118 1.00 0.00 87 ARG A CA 4
ATOM 6491 C C . ARG A 1 87 ? 13.992 -4.223 -3.425 1.00 0.00 87 ARG A C 4
ATOM 6492 O O . ARG A 1 87 ? 14.846 -3.848 -4.228 1.00 0.00 87 ARG A O 4
ATOM 6513 N N . LYS A 1 88 ? 13.224 -5.288 -3.632 1.00 0.00 88 LYS A N 4
ATOM 6514 C CA . LYS A 1 88 ? 13.344 -6.094 -4.841 1.00 0.00 88 LYS A CA 4
ATOM 6515 C C . LYS A 1 88 ? 12.742 -5.368 -6.041 1.00 0.00 88 LYS A C 4
ATOM 6516 O O . LYS A 1 88 ? 12.699 -5.907 -7.147 1.00 0.00 88 LYS A O 4
ATOM 6535 N N . TYR A 1 89 ? 12.282 -4.143 -5.815 1.00 0.00 89 TYR A N 4
ATOM 6536 C CA . TYR A 1 89 ? 11.682 -3.344 -6.877 1.00 0.00 89 TYR A CA 4
ATOM 6537 C C . TYR A 1 89 ? 12.515 -2.097 -7.157 1.00 0.00 89 TYR A C 4
ATOM 6538 O O . TYR A 1 89 ? 12.620 -1.650 -8.299 1.00 0.00 89 TYR A O 4
ATOM 6556 N N . VAL A 1 90 ? 13.107 -1.540 -6.105 1.00 0.00 90 VAL A N 4
ATOM 6557 C CA . VAL A 1 90 ? 13.933 -0.346 -6.236 1.00 0.00 90 VAL A CA 4
ATOM 6558 C C . VAL A 1 90 ? 15.343 -0.700 -6.697 1.00 0.00 90 VAL A C 4
ATOM 6559 O O . VAL A 1 90 ? 15.974 0.057 -7.434 1.00 0.00 90 VAL A O 4
ATOM 6572 N N . GLU A 1 91 ? 15.830 -1.857 -6.258 1.00 0.00 91 GLU A N 4
ATOM 6573 C CA . GLU A 1 91 ? 17.166 -2.311 -6.627 1.00 0.00 91 GLU A CA 4
ATOM 6574 C C . GLU A 1 91 ? 17.200 -2.780 -8.078 1.00 0.00 91 GLU A C 4
ATOM 6575 O O . GLU A 1 91 ? 18.079 -2.391 -8.847 1.00 0.00 91 GLU A O 4
ATOM 6587 N N . SER A 1 92 ? 16.236 -3.619 -8.446 1.00 0.00 92 SER A N 4
ATOM 6588 C CA . SER A 1 92 ? 16.158 -4.145 -9.804 1.00 0.00 92 SER A CA 4
ATOM 6589 C C . SER A 1 92 ? 15.276 -3.260 -10.679 1.00 0.00 92 SER A C 4
ATOM 6590 O O . SER A 1 92 ? 14.515 -2.434 -10.178 1.00 0.00 92 SER A O 4
ATOM 6598 N N . GLY A 1 93 ? 15.385 -3.441 -11.992 1.00 0.00 93 GLY A N 4
ATOM 6599 C CA . GLY A 1 93 ? 14.592 -2.653 -12.917 1.00 0.00 93 GLY A CA 4
ATOM 6600 C C . GLY A 1 93 ? 13.103 -2.818 -12.692 1.00 0.00 93 GLY A C 4
ATOM 6601 O O . GLY A 1 93 ? 12.562 -3.912 -12.848 1.00 0.00 93 GLY A O 4
ATOM 6605 N N . ALA A 1 94 ? 12.438 -1.728 -12.321 1.00 0.00 94 ALA A N 4
ATOM 6606 C CA . ALA A 1 94 ? 11.001 -1.757 -12.074 1.00 0.00 94 ALA A CA 4
ATOM 6607 C C . ALA A 1 94 ? 10.266 -2.490 -13.191 1.00 0.00 94 ALA A C 4
ATOM 6608 O O . ALA A 1 94 ? 10.856 -2.832 -14.215 1.00 0.00 94 ALA A O 4
ATOM 6615 N N . GLY A 1 95 ? 8.974 -2.728 -12.987 1.00 0.00 95 GLY A N 4
ATOM 6616 C CA . GLY A 1 95 ? 8.180 -3.419 -13.986 1.00 0.00 95 GLY A CA 4
ATOM 6617 C C . GLY A 1 95 ? 8.202 -2.719 -15.330 1.00 0.00 95 GLY A C 4
ATOM 6618 O O . GLY A 1 95 ? 9.243 -2.645 -15.982 1.00 0.00 95 GLY A O 4
ATOM 6622 N N . SER A 1 96 ? 7.049 -2.205 -15.746 1.00 0.00 96 SER A N 4
ATOM 6623 C CA . SER A 1 96 ? 6.938 -1.512 -17.025 1.00 0.00 96 SER A CA 4
ATOM 6624 C C . SER A 1 96 ? 5.660 -0.682 -17.084 1.00 0.00 96 SER A C 4
ATOM 6625 O O . SER A 1 96 ? 4.675 -0.990 -16.413 1.00 0.00 96 SER A O 4
ATOM 6633 N N . ASN A 1 97 ? 5.683 0.373 -17.892 1.00 0.00 97 ASN A N 4
ATOM 6634 C CA . ASN A 1 97 ? 4.527 1.249 -18.039 1.00 0.00 97 ASN A CA 4
ATOM 6635 C C . ASN A 1 97 ? 4.561 1.975 -19.380 1.00 0.00 97 ASN A C 4
ATOM 6636 O O . ASN A 1 97 ? 5.632 2.262 -19.917 1.00 0.00 97 ASN A O 4
ATOM 6647 N N . THR A 1 98 ? 3.382 2.271 -19.918 1.00 0.00 98 THR A N 4
ATOM 6648 C CA . THR A 1 98 ? 3.276 2.962 -21.196 1.00 0.00 98 THR A CA 4
ATOM 6649 C C . THR A 1 98 ? 2.844 4.411 -21.004 1.00 0.00 98 THR A C 4
ATOM 6650 O O . THR A 1 98 ? 2.607 4.854 -19.880 1.00 0.00 98 THR A O 4
ATOM 6661 N N . SER A 1 99 ? 2.742 5.146 -22.107 1.00 0.00 99 SER A N 4
ATOM 6662 C CA . SER A 1 99 ? 2.341 6.547 -22.059 1.00 0.00 99 SER A CA 4
ATOM 6663 C C . SER A 1 99 ? 0.965 6.696 -21.416 1.00 0.00 99 SER A C 4
ATOM 6664 O O . SER A 1 99 ? -0.002 6.060 -21.837 1.00 0.00 99 SER A O 4
ATOM 6672 N N . THR A 1 100 ? 0.885 7.541 -20.393 1.00 0.00 100 THR A N 4
ATOM 6673 C CA . THR A 1 100 ? -0.371 7.774 -19.691 1.00 0.00 100 THR A CA 4
ATOM 6674 C C . THR A 1 100 ? -0.448 9.202 -19.162 1.00 0.00 100 THR A C 4
ATOM 6675 O O . THR A 1 100 ? 0.433 9.652 -18.431 1.00 0.00 100 THR A O 4
ATOM 6686 N N . SER A 1 101 ? -1.509 9.909 -19.537 1.00 0.00 101 SER A N 4
ATOM 6687 C CA . SER A 1 101 ? -1.701 11.288 -19.103 1.00 0.00 101 SER A CA 4
ATOM 6688 C C . SER A 1 101 ? -1.858 11.364 -17.588 1.00 0.00 101 SER A C 4
ATOM 6689 O O . SER A 1 101 ? -2.783 10.785 -17.017 1.00 0.00 101 SER A O 4
ATOM 6697 N N . THR A 1 102 ? -0.946 12.082 -16.939 1.00 0.00 102 THR A N 4
ATOM 6698 C CA . THR A 1 102 ? -0.981 12.234 -15.490 1.00 0.00 102 THR A CA 4
ATOM 6699 C C . THR A 1 102 ? -2.047 13.239 -15.068 1.00 0.00 102 THR A C 4
ATOM 6700 O O . THR A 1 102 ? -2.214 14.282 -15.698 1.00 0.00 102 THR A O 4
ATOM 6711 N N . GLY A 1 103 ? -2.765 12.918 -13.996 1.00 0.00 103 GLY A N 4
ATOM 6712 C CA . GLY A 1 103 ? -3.806 13.804 -13.508 1.00 0.00 103 GLY A CA 4
ATOM 6713 C C . GLY A 1 103 ? -3.339 14.663 -12.349 1.00 0.00 103 GLY A C 4
ATOM 6714 O O . GLY A 1 103 ? -2.543 14.221 -11.520 1.00 0.00 103 GLY A O 4
ATOM 6718 N N . THR A 1 104 ? -3.835 15.895 -12.291 1.00 0.00 104 THR A N 4
ATOM 6719 C CA . THR A 1 104 ? -3.462 16.819 -11.227 1.00 0.00 104 THR A CA 4
ATOM 6720 C C . THR A 1 104 ? -4.576 16.947 -10.195 1.00 0.00 104 THR A C 4
ATOM 6721 O O . THR A 1 104 ? -5.752 16.770 -10.512 1.00 0.00 104 THR A O 4
ATOM 6732 N N . SER A 1 105 ? -4.199 17.257 -8.959 1.00 0.00 105 SER A N 4
ATOM 6733 C CA . SER A 1 105 ? -5.167 17.407 -7.879 1.00 0.00 105 SER A CA 4
ATOM 6734 C C . SER A 1 105 ? -5.872 18.757 -7.964 1.00 0.00 105 SER A C 4
ATOM 6735 O O . SER A 1 105 ? -5.314 19.787 -7.584 1.00 0.00 105 SER A O 4
ATOM 6743 N N . THR A 1 106 ? -7.103 18.745 -8.466 1.00 0.00 106 THR A N 4
ATOM 6744 C CA . THR A 1 106 ? -7.885 19.967 -8.603 1.00 0.00 106 THR A CA 4
ATOM 6745 C C . THR A 1 106 ? -9.294 19.783 -8.052 1.00 0.00 106 THR A C 4
ATOM 6746 O O . THR A 1 106 ? -9.992 18.834 -8.412 1.00 0.00 106 THR A O 4
ATOM 6757 N N . SER A 1 107 ? -9.708 20.695 -7.179 1.00 0.00 107 SER A N 4
ATOM 6758 C CA . SER A 1 107 ? -11.034 20.631 -6.576 1.00 0.00 107 SER A CA 4
ATOM 6759 C C . SER A 1 107 ? -11.401 21.962 -5.928 1.00 0.00 107 SER A C 4
ATOM 6760 O O . SER A 1 107 ? -10.745 22.408 -4.986 1.00 0.00 107 SER A O 4
ATOM 6768 N N . SER A 1 108 ? -12.454 22.592 -6.439 1.00 0.00 108 SER A N 4
ATOM 6769 C CA . SER A 1 108 ? -12.907 23.874 -5.913 1.00 0.00 108 SER A CA 4
ATOM 6770 C C . SER A 1 108 ? -14.075 23.684 -4.949 1.00 0.00 108 SER A C 4
ATOM 6771 O O . SER A 1 108 ? -15.074 24.399 -5.019 1.00 0.00 108 SER A O 4
ATOM 6779 N N . SER A 1 109 ? -13.940 22.714 -4.050 1.00 0.00 109 SER A N 4
ATOM 6780 C CA . SER A 1 109 ? -14.984 22.426 -3.074 1.00 0.00 109 SER A CA 4
ATOM 6781 C C . SER A 1 109 ? -14.541 22.827 -1.670 1.00 0.00 109 SER A C 4
ATOM 6782 O O . SER A 1 109 ? -13.390 22.621 -1.288 1.00 0.00 109 SER A O 4
ATOM 6790 N N . GLY A 1 110 ? -15.465 23.400 -0.905 1.00 0.00 110 GLY A N 4
ATOM 6791 C CA . GLY A 1 110 ? -15.152 23.821 0.448 1.00 0.00 110 GLY A CA 4
ATOM 6792 C C . GLY A 1 110 ? -14.199 25.000 0.483 1.00 0.00 110 GLY A C 4
ATOM 6793 O O . GLY A 1 110 ? -13.285 25.111 -0.335 1.00 0.00 110 GLY A O 4
ATOM 6797 N N . PRO A 1 111 ? -14.411 25.908 1.447 1.00 0.00 111 PRO A N 4
ATOM 6798 C CA . PRO A 1 111 ? -13.574 27.101 1.607 1.00 0.00 111 PRO A CA 4
ATOM 6799 C C . PRO A 1 111 ? -12.170 26.763 2.097 1.00 0.00 111 PRO A C 4
ATOM 6800 O O . PRO A 1 111 ? -11.180 27.261 1.561 1.00 0.00 111 PRO A O 4
ATOM 6811 N N . SER A 1 112 ? -12.092 25.915 3.117 1.00 0.00 112 SER A N 4
ATOM 6812 C CA . SER A 1 112 ? -10.808 25.513 3.680 1.00 0.00 112 SER A CA 4
ATOM 6813 C C . SER A 1 112 ? -9.812 25.176 2.576 1.00 0.00 112 SER A C 4
ATOM 6814 O O . SER A 1 112 ? -8.697 25.697 2.550 1.00 0.00 112 SER A O 4
ATOM 6822 N N . SER A 1 113 ? -10.222 24.299 1.665 1.00 0.00 113 SER A N 4
ATOM 6823 C CA . SER A 1 113 ? -9.365 23.888 0.559 1.00 0.00 113 SER A CA 4
ATOM 6824 C C . SER A 1 113 ? -8.094 23.221 1.076 1.00 0.00 113 SER A C 4
ATOM 6825 O O . SER A 1 113 ? -7.004 23.444 0.550 1.00 0.00 113 SER A O 4
ATOM 6833 N N . GLY A 1 114 ? -8.242 22.401 2.112 1.00 0.00 114 GLY A N 4
ATOM 6834 C CA . GLY A 1 114 ? -7.099 21.715 2.684 1.00 0.00 114 GLY A CA 4
ATOM 6835 C C . GLY A 1 114 ? -6.901 22.041 4.151 1.00 0.00 114 GLY A C 4
ATOM 6836 O O . GLY A 1 114 ? -7.855 21.941 4.922 1.00 0.00 114 GLY A O 4
ATOM 6841 N N . GLY A 1 1 ? -0.180 14.288 12.505 1.00 0.00 1 GLY A N 5
ATOM 6842 C CA . GLY A 1 1 ? -0.082 15.649 12.999 1.00 0.00 1 GLY A CA 5
ATOM 6843 C C . GLY A 1 1 ? 1.285 15.961 13.574 1.00 0.00 1 GLY A C 5
ATOM 6844 O O . GLY A 1 1 ? 2.183 16.398 12.855 1.00 0.00 1 GLY A O 5
ATOM 6848 N N . SER A 1 2 ? 1.444 15.737 14.875 1.00 0.00 2 SER A N 5
ATOM 6849 C CA . SER A 1 2 ? 2.710 16.003 15.547 1.00 0.00 2 SER A CA 5
ATOM 6850 C C . SER A 1 2 ? 3.845 15.215 14.899 1.00 0.00 2 SER A C 5
ATOM 6851 O O . SER A 1 2 ? 3.820 13.985 14.865 1.00 0.00 2 SER A O 5
ATOM 6859 N N . SER A 1 3 ? 4.838 15.934 14.386 1.00 0.00 3 SER A N 5
ATOM 6860 C CA . SER A 1 3 ? 5.981 15.303 13.735 1.00 0.00 3 SER A CA 5
ATOM 6861 C C . SER A 1 3 ? 7.239 15.450 14.585 1.00 0.00 3 SER A C 5
ATOM 6862 O O . SER A 1 3 ? 7.216 16.071 15.647 1.00 0.00 3 SER A O 5
ATOM 6870 N N . GLY A 1 4 ? 8.338 14.872 14.109 1.00 0.00 4 GLY A N 5
ATOM 6871 C CA . GLY A 1 4 ? 9.591 14.949 14.837 1.00 0.00 4 GLY A CA 5
ATOM 6872 C C . GLY A 1 4 ? 10.789 15.082 13.917 1.00 0.00 4 GLY A C 5
ATOM 6873 O O . GLY A 1 4 ? 11.207 16.192 13.587 1.00 0.00 4 GLY A O 5
ATOM 6877 N N . SER A 1 5 ? 11.344 13.947 13.503 1.00 0.00 5 SER A N 5
ATOM 6878 C CA . SER A 1 5 ? 12.504 13.941 12.620 1.00 0.00 5 SER A CA 5
ATOM 6879 C C . SER A 1 5 ? 12.265 14.829 11.403 1.00 0.00 5 SER A C 5
ATOM 6880 O O . SER A 1 5 ? 11.128 15.010 10.967 1.00 0.00 5 SER A O 5
ATOM 6888 N N . SER A 1 6 ? 13.345 15.380 10.859 1.00 0.00 6 SER A N 5
ATOM 6889 C CA . SER A 1 6 ? 13.254 16.252 9.694 1.00 0.00 6 SER A CA 5
ATOM 6890 C C . SER A 1 6 ? 13.215 15.436 8.406 1.00 0.00 6 SER A C 5
ATOM 6891 O O . SER A 1 6 ? 13.615 14.273 8.382 1.00 0.00 6 SER A O 5
ATOM 6899 N N . GLY A 1 7 ? 12.730 16.055 7.334 1.00 0.00 7 GLY A N 5
ATOM 6900 C CA . GLY A 1 7 ? 12.647 15.372 6.056 1.00 0.00 7 GLY A CA 5
ATOM 6901 C C . GLY A 1 7 ? 11.420 14.488 5.950 1.00 0.00 7 GLY A C 5
ATOM 6902 O O . GLY A 1 7 ? 11.200 13.661 6.834 1.00 0.00 7 GLY A O 5
ATOM 6906 N N . HIS A 1 8 ? 10.651 14.674 4.888 1.00 0.00 8 HIS A N 5
ATOM 6907 C CA . HIS A 1 8 ? 9.449 13.883 4.686 1.00 0.00 8 HIS A CA 5
ATOM 6908 C C . HIS A 1 8 ? 9.653 12.931 3.506 1.00 0.00 8 HIS A C 5
ATOM 6909 O O . HIS A 1 8 ? 9.959 13.337 2.384 1.00 0.00 8 HIS A O 5
ATOM 6923 N N . LYS A 1 9 ? 9.475 11.644 3.785 1.00 0.00 9 LYS A N 5
ATOM 6924 C CA . LYS A 1 9 ? 9.631 10.612 2.767 1.00 0.00 9 LYS A CA 5
ATOM 6925 C C . LYS A 1 9 ? 8.574 10.758 1.677 1.00 0.00 9 LYS A C 5
ATOM 6926 O O . LYS A 1 9 ? 7.430 11.134 1.934 1.00 0.00 9 LYS A O 5
ATOM 6945 N N . PRO A 1 10 ? 8.963 10.453 0.430 1.00 0.00 10 PRO A N 5
ATOM 6946 C CA . PRO A 1 10 ? 8.063 10.541 -0.724 1.00 0.00 10 PRO A CA 5
ATOM 6947 C C . PRO A 1 10 ? 6.978 9.471 -0.695 1.00 0.00 10 PRO A C 5
ATOM 6948 O O . PRO A 1 10 ? 5.800 9.762 -0.905 1.00 0.00 10 PRO A O 5
ATOM 6959 N N . TRP A 1 11 ? 7.381 8.232 -0.435 1.00 0.00 11 TRP A N 5
ATOM 6960 C CA . TRP A 1 11 ? 6.441 7.118 -0.379 1.00 0.00 11 TRP A CA 5
ATOM 6961 C C . TRP A 1 11 ? 6.186 6.694 1.063 1.00 0.00 11 TRP A C 5
ATOM 6962 O O . TRP A 1 11 ? 7.057 6.827 1.922 1.00 0.00 11 TRP A O 5
ATOM 6983 N N . ARG A 1 12 ? 4.987 6.182 1.321 1.00 0.00 12 ARG A N 5
ATOM 6984 C CA . ARG A 1 12 ? 4.618 5.738 2.660 1.00 0.00 12 ARG A CA 5
ATOM 6985 C C . ARG A 1 12 ? 4.107 4.301 2.635 1.00 0.00 12 ARG A C 5
ATOM 6986 O O . ARG A 1 12 ? 3.542 3.850 1.639 1.00 0.00 12 ARG A O 5
ATOM 7007 N N . ALA A 1 13 ? 4.310 3.587 3.737 1.00 0.00 13 ALA A N 5
ATOM 7008 C CA . ALA A 1 13 ? 3.869 2.202 3.842 1.00 0.00 13 ALA A CA 5
ATOM 7009 C C . ALA A 1 13 ? 3.131 1.958 5.155 1.00 0.00 13 ALA A C 5
ATOM 7010 O O . ALA A 1 13 ? 3.657 2.236 6.232 1.00 0.00 13 ALA A O 5
ATOM 7017 N N . GLU A 1 14 ? 1.912 1.439 5.056 1.00 0.00 14 GLU A N 5
ATOM 7018 C CA . GLU A 1 14 ? 1.103 1.160 6.236 1.00 0.00 14 GLU A CA 5
ATOM 7019 C C . GLU A 1 14 ? -0.181 0.427 5.856 1.00 0.00 14 GLU A C 5
ATOM 7020 O O . GLU A 1 14 ? -0.729 0.635 4.774 1.00 0.00 14 GLU A O 5
ATOM 7032 N N . TYR A 1 15 ? -0.652 -0.431 6.753 1.00 0.00 15 TYR A N 5
ATOM 7033 C CA . TYR A 1 15 ? -1.869 -1.198 6.512 1.00 0.00 15 TYR A CA 5
ATOM 7034 C C . TYR A 1 15 ? -3.108 -0.333 6.720 1.00 0.00 15 TYR A C 5
ATOM 7035 O O . TYR A 1 15 ? -3.248 0.333 7.746 1.00 0.00 15 TYR A O 5
ATOM 7053 N N . ALA A 1 16 ? -4.006 -0.350 5.740 1.00 0.00 16 ALA A N 5
ATOM 7054 C CA . ALA A 1 16 ? -5.235 0.429 5.816 1.00 0.00 16 ALA A CA 5
ATOM 7055 C C . ALA A 1 16 ? -6.059 0.037 7.038 1.00 0.00 16 ALA A C 5
ATOM 7056 O O . ALA A 1 16 ? -5.985 -1.097 7.512 1.00 0.00 16 ALA A O 5
ATOM 7063 N N . LYS A 1 17 ? -6.845 0.981 7.544 1.00 0.00 17 LYS A N 5
ATOM 7064 C CA . LYS A 1 17 ? -7.684 0.735 8.710 1.00 0.00 17 LYS A CA 5
ATOM 7065 C C . LYS A 1 17 ? -9.148 0.591 8.306 1.00 0.00 17 LYS A C 5
ATOM 7066 O O . LYS A 1 17 ? -9.951 0.016 9.041 1.00 0.00 17 LYS A O 5
ATOM 7085 N N . SER A 1 18 ? -9.488 1.116 7.133 1.00 0.00 18 SER A N 5
ATOM 7086 C CA . SER A 1 18 ? -10.856 1.047 6.633 1.00 0.00 18 SER A CA 5
ATOM 7087 C C . SER A 1 18 ? -10.873 0.930 5.112 1.00 0.00 18 SER A C 5
ATOM 7088 O O . SER A 1 18 ? -9.896 1.264 4.442 1.00 0.00 18 SER A O 5
ATOM 7096 N N . SER A 1 19 ? -11.991 0.453 4.574 1.00 0.00 19 SER A N 5
ATOM 7097 C CA . SER A 1 19 ? -12.136 0.288 3.132 1.00 0.00 19 SER A CA 5
ATOM 7098 C C . SER A 1 19 ? -12.770 1.525 2.505 1.00 0.00 19 SER A C 5
ATOM 7099 O O . SER A 1 19 ? -13.520 1.426 1.533 1.00 0.00 19 SER A O 5
ATOM 7107 N N . ARG A 1 20 ? -12.465 2.689 3.068 1.00 0.00 20 ARG A N 5
ATOM 7108 C CA . ARG A 1 20 ? -13.006 3.946 2.565 1.00 0.00 20 ARG A CA 5
ATOM 7109 C C . ARG A 1 20 ? -12.137 4.500 1.439 1.00 0.00 20 ARG A C 5
ATOM 7110 O O . ARG A 1 20 ? -12.645 5.067 0.471 1.00 0.00 20 ARG A O 5
ATOM 7131 N N . SER A 1 21 ? -10.826 4.334 1.574 1.00 0.00 21 SER A N 5
ATOM 7132 C CA . SER A 1 21 ? -9.886 4.821 0.571 1.00 0.00 21 SER A CA 5
ATOM 7133 C C . SER A 1 21 ? -9.975 3.990 -0.705 1.00 0.00 21 SER A C 5
ATOM 7134 O O . SER A 1 21 ? -10.232 2.787 -0.660 1.00 0.00 21 SER A O 5
ATOM 7142 N N . SER A 1 22 ? -9.759 4.641 -1.844 1.00 0.00 22 SER A N 5
ATOM 7143 C CA . SER A 1 22 ? -9.818 3.964 -3.134 1.00 0.00 22 SER A CA 5
ATOM 7144 C C . SER A 1 22 ? -8.571 4.261 -3.961 1.00 0.00 22 SER A C 5
ATOM 7145 O O . SER A 1 22 ? -8.144 5.411 -4.072 1.00 0.00 22 SER A O 5
ATOM 7153 N N . CYS A 1 23 ? -7.989 3.215 -4.540 1.00 0.00 23 CYS A N 5
ATOM 7154 C CA . CYS A 1 23 ? -6.790 3.361 -5.356 1.00 0.00 23 CYS A CA 5
ATOM 7155 C C . CYS A 1 23 ? -7.032 4.331 -6.509 1.00 0.00 23 CYS A C 5
ATOM 7156 O O . CYS A 1 23 ? -8.175 4.612 -6.870 1.00 0.00 23 CYS A O 5
ATOM 7163 N N . LYS A 1 24 ? -5.948 4.840 -7.084 1.00 0.00 24 LYS A N 5
ATOM 7164 C CA . LYS A 1 24 ? -6.040 5.777 -8.197 1.00 0.00 24 LYS A CA 5
ATOM 7165 C C . LYS A 1 24 ? -5.545 5.136 -9.490 1.00 0.00 24 LYS A C 5
ATOM 7166 O O . LYS A 1 24 ? -5.989 5.493 -10.582 1.00 0.00 24 LYS A O 5
ATOM 7185 N N . THR A 1 25 ? -4.625 4.186 -9.360 1.00 0.00 25 THR A N 5
ATOM 7186 C CA . THR A 1 25 ? -4.071 3.495 -10.518 1.00 0.00 25 THR A CA 5
ATOM 7187 C C . THR A 1 25 ? -5.110 2.588 -11.166 1.00 0.00 25 THR A C 5
ATOM 7188 O O . THR A 1 25 ? -5.214 2.522 -12.392 1.00 0.00 25 THR A O 5
ATOM 7199 N N . CYS A 1 26 ? -5.879 1.890 -10.337 1.00 0.00 26 CYS A N 5
ATOM 7200 C CA . CYS A 1 26 ? -6.912 0.987 -10.829 1.00 0.00 26 CYS A CA 5
ATOM 7201 C C . CYS A 1 26 ? -8.304 1.546 -10.549 1.00 0.00 26 CYS A C 5
ATOM 7202 O O . CYS A 1 26 ? -9.295 1.092 -11.120 1.00 0.00 26 CYS A O 5
ATOM 7209 N N . LYS A 1 27 ? -8.370 2.537 -9.666 1.00 0.00 27 LYS A N 5
ATOM 7210 C CA . LYS A 1 27 ? -9.638 3.161 -9.310 1.00 0.00 27 LYS A CA 5
ATOM 7211 C C . LYS A 1 27 ? -10.538 2.180 -8.565 1.00 0.00 27 LYS A C 5
ATOM 7212 O O . LYS A 1 27 ? -11.744 2.125 -8.804 1.00 0.00 27 LYS A O 5
ATOM 7231 N N . SER A 1 28 ? -9.943 1.407 -7.662 1.00 0.00 28 SER A N 5
ATOM 7232 C CA . SER A 1 28 ? -10.691 0.426 -6.884 1.00 0.00 28 SER A CA 5
ATOM 7233 C C . SER A 1 28 ? -10.655 0.769 -5.398 1.00 0.00 28 SER A C 5
ATOM 7234 O O . SER A 1 28 ? -10.027 1.747 -4.989 1.00 0.00 28 SER A O 5
ATOM 7242 N N . VAL A 1 29 ? -11.333 -0.043 -4.593 1.00 0.00 29 VAL A N 5
ATOM 7243 C CA . VAL A 1 29 ? -11.378 0.173 -3.151 1.00 0.00 29 VAL A CA 5
ATOM 7244 C C . VAL A 1 29 ? -10.257 -0.583 -2.447 1.00 0.00 29 VAL A C 5
ATOM 7245 O O . VAL A 1 29 ? -9.954 -1.726 -2.791 1.00 0.00 29 VAL A O 5
ATOM 7258 N N . ILE A 1 30 ? -9.646 0.062 -1.459 1.00 0.00 30 ILE A N 5
ATOM 7259 C CA . ILE A 1 30 ? -8.559 -0.551 -0.705 1.00 0.00 30 ILE A CA 5
ATOM 7260 C C . ILE A 1 30 ? -9.028 -0.988 0.678 1.00 0.00 30 ILE A C 5
ATOM 7261 O O . ILE A 1 30 ? -8.944 -0.227 1.642 1.00 0.00 30 ILE A O 5
ATOM 7277 N N . ASN A 1 31 ? -9.520 -2.219 0.769 1.00 0.00 31 ASN A N 5
ATOM 7278 C CA . ASN A 1 31 ? -10.001 -2.758 2.035 1.00 0.00 31 ASN A CA 5
ATOM 7279 C C . ASN A 1 31 ? -8.908 -2.708 3.099 1.00 0.00 31 ASN A C 5
ATOM 7280 O O . ASN A 1 31 ? -7.721 -2.803 2.789 1.00 0.00 31 ASN A O 5
ATOM 7291 N N . LYS A 1 32 ? -9.318 -2.558 4.354 1.00 0.00 32 LYS A N 5
ATOM 7292 C CA . LYS A 1 32 ? -8.376 -2.496 5.465 1.00 0.00 32 LYS A CA 5
ATOM 7293 C C . LYS A 1 32 ? -7.612 -3.809 5.604 1.00 0.00 32 LYS A C 5
ATOM 7294 O O . LYS A 1 32 ? -8.025 -4.837 5.067 1.00 0.00 32 LYS A O 5
ATOM 7313 N N . GLU A 1 33 ? -6.499 -3.767 6.329 1.00 0.00 33 GLU A N 5
ATOM 7314 C CA . GLU A 1 33 ? -5.679 -4.955 6.538 1.00 0.00 33 GLU A CA 5
ATOM 7315 C C . GLU A 1 33 ? -4.918 -5.321 5.267 1.00 0.00 33 GLU A C 5
ATOM 7316 O O . GLU A 1 33 ? -4.550 -6.478 5.063 1.00 0.00 33 GLU A O 5
ATOM 7328 N N . ASN A 1 34 ? -4.685 -4.327 4.416 1.00 0.00 34 ASN A N 5
ATOM 7329 C CA . ASN A 1 34 ? -3.969 -4.544 3.165 1.00 0.00 34 ASN A CA 5
ATOM 7330 C C . ASN A 1 34 ? -2.787 -3.588 3.042 1.00 0.00 34 ASN A C 5
ATOM 7331 O O . ASN A 1 34 ? -2.870 -2.426 3.442 1.00 0.00 34 ASN A O 5
ATOM 7342 N N . PHE A 1 35 ? -1.687 -4.084 2.485 1.00 0.00 35 PHE A N 5
ATOM 7343 C CA . PHE A 1 35 ? -0.487 -3.274 2.309 1.00 0.00 35 PHE A CA 5
ATOM 7344 C C . PHE A 1 35 ? -0.612 -2.375 1.082 1.00 0.00 35 PHE A C 5
ATOM 7345 O O . PHE A 1 35 ? -0.596 -2.851 -0.054 1.00 0.00 35 PHE A O 5
ATOM 7362 N N . ARG A 1 36 ? -0.738 -1.074 1.319 1.00 0.00 36 ARG A N 5
ATOM 7363 C CA . ARG A 1 36 ? -0.868 -0.108 0.234 1.00 0.00 36 ARG A CA 5
ATOM 7364 C C . ARG A 1 36 ? 0.306 0.866 0.230 1.00 0.00 36 ARG A C 5
ATOM 7365 O O . ARG A 1 36 ? 1.200 0.782 1.074 1.00 0.00 36 ARG A O 5
ATOM 7386 N N . LEU A 1 37 ? 0.298 1.790 -0.724 1.00 0.00 37 LEU A N 5
ATOM 7387 C CA . LEU A 1 37 ? 1.362 2.782 -0.839 1.00 0.00 37 LEU A CA 5
ATOM 7388 C C . LEU A 1 37 ? 0.785 4.176 -1.065 1.00 0.00 37 LEU A C 5
ATOM 7389 O O . LEU A 1 37 ? -0.059 4.375 -1.937 1.00 0.00 37 LEU A O 5
ATOM 7405 N N . GLY A 1 38 ? 1.250 5.138 -0.274 1.00 0.00 38 GLY A N 5
ATOM 7406 C CA . GLY A 1 38 ? 0.771 6.502 -0.405 1.00 0.00 38 GLY A CA 5
ATOM 7407 C C . GLY A 1 38 ? 1.843 7.447 -0.912 1.00 0.00 38 GLY A C 5
ATOM 7408 O O . GLY A 1 38 ? 2.739 7.839 -0.164 1.00 0.00 38 GLY A O 5
ATOM 7412 N N . LYS A 1 39 ? 1.753 7.812 -2.186 1.00 0.00 39 LYS A N 5
ATOM 7413 C CA . LYS A 1 39 ? 2.722 8.716 -2.793 1.00 0.00 39 LYS A CA 5
ATOM 7414 C C . LYS A 1 39 ? 2.475 10.155 -2.351 1.00 0.00 39 LYS A C 5
ATOM 7415 O O . LYS A 1 39 ? 1.596 10.836 -2.882 1.00 0.00 39 LYS A O 5
ATOM 7434 N N . LEU A 1 40 ? 3.255 10.613 -1.378 1.00 0.00 40 LEU A N 5
ATOM 7435 C CA . LEU A 1 40 ? 3.122 11.972 -0.866 1.00 0.00 40 LEU A CA 5
ATOM 7436 C C . LEU A 1 40 ? 3.666 12.987 -1.867 1.00 0.00 40 LEU A C 5
ATOM 7437 O O . LEU A 1 40 ? 4.849 12.969 -2.204 1.00 0.00 40 LEU A O 5
ATOM 7453 N N . VAL A 1 41 ? 2.793 13.872 -2.338 1.00 0.00 41 VAL A N 5
ATOM 7454 C CA . VAL A 1 41 ? 3.185 14.897 -3.297 1.00 0.00 41 VAL A CA 5
ATOM 7455 C C . VAL A 1 41 ? 2.929 16.295 -2.745 1.00 0.00 41 VAL A C 5
ATOM 7456 O O . VAL A 1 41 ? 2.218 16.459 -1.754 1.00 0.00 41 VAL A O 5
ATOM 7469 N N . GLN A 1 42 ? 3.511 17.298 -3.394 1.00 0.00 42 GLN A N 5
ATOM 7470 C CA . GLN A 1 42 ? 3.345 18.682 -2.967 1.00 0.00 42 GLN A CA 5
ATOM 7471 C C . GLN A 1 42 ? 2.551 19.478 -3.997 1.00 0.00 42 GLN A C 5
ATOM 7472 O O . GLN A 1 42 ? 3.070 19.835 -5.055 1.00 0.00 42 GLN A O 5
ATOM 7486 N N . SER A 1 43 ? 1.290 19.753 -3.681 1.00 0.00 43 SER A N 5
ATOM 7487 C CA . SER A 1 43 ? 0.422 20.503 -4.581 1.00 0.00 43 SER A CA 5
ATOM 7488 C C . SER A 1 43 ? 0.419 21.986 -4.222 1.00 0.00 43 SER A C 5
ATOM 7489 O O . SER A 1 43 ? 0.864 22.377 -3.142 1.00 0.00 43 SER A O 5
ATOM 7497 N N . THR A 1 44 ? -0.087 22.809 -5.135 1.00 0.00 44 THR A N 5
ATOM 7498 C CA . THR A 1 44 ? -0.148 24.249 -4.917 1.00 0.00 44 THR A CA 5
ATOM 7499 C C . THR A 1 44 ? -1.371 24.628 -4.089 1.00 0.00 44 THR A C 5
ATOM 7500 O O . THR A 1 44 ? -1.985 25.658 -4.361 1.00 0.00 44 THR A O 5
ATOM 7511 N N . HIS A 1 45 ? -1.694 23.799 -3.108 1.00 0.00 45 HIS A N 5
ATOM 7512 C CA . HIS A 1 45 ? -2.840 24.060 -2.254 1.00 0.00 45 HIS A CA 5
ATOM 7513 C C . HIS A 1 45 ? -2.361 24.385 -0.838 1.00 0.00 45 HIS A C 5
ATOM 7514 O O . HIS A 1 45 ? -1.303 23.944 -0.389 1.00 0.00 45 HIS A O 5
ATOM 7528 N N . PHE A 1 46 ? -3.170 25.174 -0.138 1.00 0.00 46 PHE A N 5
ATOM 7529 C CA . PHE A 1 46 ? -2.854 25.576 1.227 1.00 0.00 46 PHE A CA 5
ATOM 7530 C C . PHE A 1 46 ? -2.426 24.373 2.063 1.00 0.00 46 PHE A C 5
ATOM 7531 O O . PHE A 1 46 ? -2.588 23.226 1.647 1.00 0.00 46 PHE A O 5
ATOM 7548 N N . ASP A 1 47 ? -1.880 24.645 3.243 1.00 0.00 47 ASP A N 5
ATOM 7549 C CA . ASP A 1 47 ? -1.429 23.586 4.139 1.00 0.00 47 ASP A CA 5
ATOM 7550 C C . ASP A 1 47 ? -2.366 22.384 4.074 1.00 0.00 47 ASP A C 5
ATOM 7551 O O . ASP A 1 47 ? -3.482 22.425 4.591 1.00 0.00 47 ASP A O 5
ATOM 7560 N N . GLY A 1 48 ? -1.905 21.313 3.435 1.00 0.00 48 GLY A N 5
ATOM 7561 C CA . GLY A 1 48 ? -2.715 20.115 3.313 1.00 0.00 48 GLY A CA 5
ATOM 7562 C C . GLY A 1 48 ? -2.242 19.206 2.197 1.00 0.00 48 GLY A C 5
ATOM 7563 O O . GLY A 1 48 ? -2.611 19.393 1.037 1.00 0.00 48 GLY A O 5
ATOM 7567 N N . ILE A 1 49 ? -1.422 18.221 2.545 1.00 0.00 49 ILE A N 5
ATOM 7568 C CA . ILE A 1 49 ? -0.897 17.280 1.563 1.00 0.00 49 ILE A CA 5
ATOM 7569 C C . ILE A 1 49 ? -1.935 16.221 1.207 1.00 0.00 49 ILE A C 5
ATOM 7570 O O . ILE A 1 49 ? -2.745 15.825 2.045 1.00 0.00 49 ILE A O 5
ATOM 7586 N N . MET A 1 50 ? -1.904 15.765 -0.041 1.00 0.00 50 MET A N 5
ATOM 7587 C CA . MET A 1 50 ? -2.840 14.749 -0.507 1.00 0.00 50 MET A CA 5
ATOM 7588 C C . MET A 1 50 ? -2.125 13.426 -0.761 1.00 0.00 50 MET A C 5
ATOM 7589 O O . MET A 1 50 ? -1.484 13.228 -1.794 1.00 0.00 50 MET A O 5
ATOM 7603 N N . PRO A 1 51 ? -2.234 12.498 0.201 1.00 0.00 51 PRO A N 5
ATOM 7604 C CA . PRO A 1 51 ? -1.605 11.178 0.103 1.00 0.00 51 PRO A CA 5
ATOM 7605 C C . PRO A 1 51 ? -2.262 10.299 -0.956 1.00 0.00 51 PRO A C 5
ATOM 7606 O O . PRO A 1 51 ? -3.352 9.769 -0.746 1.00 0.00 51 PRO A O 5
ATOM 7617 N N . MET A 1 52 ? -1.590 10.148 -2.093 1.00 0.00 52 MET A N 5
ATOM 7618 C CA . MET A 1 52 ? -2.109 9.332 -3.184 1.00 0.00 52 MET A CA 5
ATOM 7619 C C . MET A 1 52 ? -2.104 7.854 -2.807 1.00 0.00 52 MET A C 5
ATOM 7620 O O . MET A 1 52 ? -1.081 7.178 -2.923 1.00 0.00 52 MET A O 5
ATOM 7634 N N . TRP A 1 53 ? -3.251 7.359 -2.355 1.00 0.00 53 TRP A N 5
ATOM 7635 C CA . TRP A 1 53 ? -3.377 5.961 -1.960 1.00 0.00 53 TRP A CA 5
ATOM 7636 C C . TRP A 1 53 ? -3.440 5.053 -3.184 1.00 0.00 53 TRP A C 5
ATOM 7637 O O . TRP A 1 53 ? -4.267 5.251 -4.073 1.00 0.00 53 TRP A O 5
ATOM 7658 N N . ASN A 1 54 ? -2.560 4.057 -3.223 1.00 0.00 54 ASN A N 5
ATOM 7659 C CA . ASN A 1 54 ? -2.516 3.120 -4.339 1.00 0.00 54 ASN A CA 5
ATOM 7660 C C . ASN A 1 54 ? -2.023 1.751 -3.880 1.00 0.00 54 ASN A C 5
ATOM 7661 O O . ASN A 1 54 ? -1.016 1.677 -3.178 1.00 0.00 54 ASN A O 5
ATOM 7672 N N . HIS A 1 55 ? -2.735 0.708 -4.283 1.00 0.00 55 HIS A N 5
ATOM 7673 C CA . HIS A 1 55 ? -2.359 -0.644 -3.907 1.00 0.00 55 HIS A CA 5
ATOM 7674 C C . HIS A 1 55 ? -0.852 -0.828 -4.092 1.00 0.00 55 HIS A C 5
ATOM 7675 O O . HIS A 1 55 ? -0.254 -0.373 -5.066 1.00 0.00 55 HIS A O 5
ATOM 7689 N N . ALA A 1 56 ? -0.247 -1.512 -3.126 1.00 0.00 56 ALA A N 5
ATOM 7690 C CA . ALA A 1 56 ? 1.187 -1.773 -3.158 1.00 0.00 56 ALA A CA 5
ATOM 7691 C C . ALA A 1 56 ? 1.577 -2.541 -4.417 1.00 0.00 56 ALA A C 5
ATOM 7692 O O . ALA A 1 56 ? 2.748 -2.579 -4.794 1.00 0.00 56 ALA A O 5
ATOM 7699 N N . SER A 1 57 ? 0.588 -3.151 -5.062 1.00 0.00 57 SER A N 5
ATOM 7700 C CA . SER A 1 57 ? 0.829 -3.922 -6.276 1.00 0.00 57 SER A CA 5
ATOM 7701 C C . SER A 1 57 ? 0.563 -3.077 -7.518 1.00 0.00 57 SER A C 5
ATOM 7702 O O . SER A 1 57 ? 1.052 -3.380 -8.607 1.00 0.00 57 SER A O 5
ATOM 7710 N N . CYS A 1 58 ? -0.215 -2.013 -7.347 1.00 0.00 58 CYS A N 5
ATOM 7711 C CA . CYS A 1 58 ? -0.548 -1.123 -8.452 1.00 0.00 58 CYS A CA 5
ATOM 7712 C C . CYS A 1 58 ? 0.617 -0.190 -8.769 1.00 0.00 58 CYS A C 5
ATOM 7713 O O . CYS A 1 58 ? 0.774 0.259 -9.905 1.00 0.00 58 CYS A O 5
ATOM 7720 N N . ILE A 1 59 ? 1.431 0.095 -7.759 1.00 0.00 59 ILE A N 5
ATOM 7721 C CA . ILE A 1 59 ? 2.583 0.973 -7.930 1.00 0.00 59 ILE A CA 5
ATOM 7722 C C . ILE A 1 59 ? 3.809 0.187 -8.383 1.00 0.00 59 ILE A C 5
ATOM 7723 O O . ILE A 1 59 ? 4.438 0.522 -9.387 1.00 0.00 59 ILE A O 5
ATOM 7739 N N . LEU A 1 60 ? 4.143 -0.859 -7.636 1.00 0.00 60 LEU A N 5
ATOM 7740 C CA . LEU A 1 60 ? 5.294 -1.695 -7.961 1.00 0.00 60 LEU A CA 5
ATOM 7741 C C . LEU A 1 60 ? 5.253 -2.134 -9.421 1.00 0.00 60 LEU A C 5
ATOM 7742 O O . LEU A 1 60 ? 6.285 -2.200 -10.090 1.00 0.00 60 LEU A O 5
ATOM 7758 N N . LYS A 1 61 ? 4.054 -2.432 -9.911 1.00 0.00 61 LYS A N 5
ATOM 7759 C CA . LYS A 1 61 ? 3.877 -2.861 -11.293 1.00 0.00 61 LYS A CA 5
ATOM 7760 C C . LYS A 1 61 ? 4.361 -1.788 -12.262 1.00 0.00 61 LYS A C 5
ATOM 7761 O O . LYS A 1 61 ? 4.755 -2.086 -13.390 1.00 0.00 61 LYS A O 5
ATOM 7780 N N . LYS A 1 62 ? 4.330 -0.536 -11.816 1.00 0.00 62 LYS A N 5
ATOM 7781 C CA . LYS A 1 62 ? 4.768 0.582 -12.643 1.00 0.00 62 LYS A CA 5
ATOM 7782 C C . LYS A 1 62 ? 6.283 0.748 -12.575 1.00 0.00 62 LYS A C 5
ATOM 7783 O O . LYS A 1 62 ? 6.979 -0.055 -11.953 1.00 0.00 62 LYS A O 5
ATOM 7802 N N . THR A 1 63 ? 6.788 1.796 -13.219 1.00 0.00 63 THR A N 5
ATOM 7803 C CA . THR A 1 63 ? 8.220 2.067 -13.232 1.00 0.00 63 THR A CA 5
ATOM 7804 C C . THR A 1 63 ? 8.508 3.518 -12.865 1.00 0.00 63 THR A C 5
ATOM 7805 O O . THR A 1 63 ? 7.632 4.378 -12.955 1.00 0.00 63 THR A O 5
ATOM 7816 N N . LYS A 1 64 ? 9.742 3.785 -12.451 1.00 0.00 64 LYS A N 5
ATOM 7817 C CA . LYS A 1 64 ? 10.148 5.133 -12.072 1.00 0.00 64 LYS A CA 5
ATOM 7818 C C . LYS A 1 64 ? 9.244 5.685 -10.974 1.00 0.00 64 LYS A C 5
ATOM 7819 O O . LYS A 1 64 ? 8.759 6.812 -11.066 1.00 0.00 64 LYS A O 5
ATOM 7838 N N . GLN A 1 65 ? 9.023 4.883 -9.937 1.00 0.00 65 GLN A N 5
ATOM 7839 C CA . GLN A 1 65 ? 8.178 5.293 -8.822 1.00 0.00 65 GLN A CA 5
ATOM 7840 C C . GLN A 1 65 ? 9.008 5.515 -7.562 1.00 0.00 65 GLN A C 5
ATOM 7841 O O . GLN A 1 65 ? 8.933 6.573 -6.937 1.00 0.00 65 GLN A O 5
ATOM 7855 N N . ILE A 1 66 ? 9.799 4.512 -7.196 1.00 0.00 66 ILE A N 5
ATOM 7856 C CA . ILE A 1 66 ? 10.644 4.600 -6.012 1.00 0.00 66 ILE A CA 5
ATOM 7857 C C . ILE A 1 66 ? 12.114 4.407 -6.370 1.00 0.00 66 ILE A C 5
ATOM 7858 O O . ILE A 1 66 ? 12.450 3.639 -7.272 1.00 0.00 66 ILE A O 5
ATOM 7874 N N . LYS A 1 67 ? 12.988 5.108 -5.656 1.00 0.00 67 LYS A N 5
ATOM 7875 C CA . LYS A 1 67 ? 14.423 5.014 -5.894 1.00 0.00 67 LYS A CA 5
ATOM 7876 C C . LYS A 1 67 ? 15.066 4.001 -4.952 1.00 0.00 67 LYS A C 5
ATOM 7877 O O . LYS A 1 67 ? 15.901 3.197 -5.365 1.00 0.00 67 LYS A O 5
ATOM 7896 N N . SER A 1 68 ? 14.670 4.045 -3.684 1.00 0.00 68 SER A N 5
ATOM 7897 C CA . SER A 1 68 ? 15.209 3.133 -2.682 1.00 0.00 68 SER A CA 5
ATOM 7898 C C . SER A 1 68 ? 14.222 2.940 -1.535 1.00 0.00 68 SER A C 5
ATOM 7899 O O . SER A 1 68 ? 13.462 3.847 -1.195 1.00 0.00 68 SER A O 5
ATOM 7907 N N . VAL A 1 69 ? 14.239 1.751 -0.942 1.00 0.00 69 VAL A N 5
ATOM 7908 C CA . VAL A 1 69 ? 13.346 1.437 0.168 1.00 0.00 69 VAL A CA 5
ATOM 7909 C C . VAL A 1 69 ? 13.462 2.477 1.277 1.00 0.00 69 VAL A C 5
ATOM 7910 O O . VAL A 1 69 ? 12.532 2.670 2.060 1.00 0.00 69 VAL A O 5
ATOM 7923 N N . ASP A 1 70 ? 14.610 3.144 1.338 1.00 0.00 70 ASP A N 5
ATOM 7924 C CA . ASP A 1 70 ? 14.848 4.166 2.350 1.00 0.00 70 ASP A CA 5
ATOM 7925 C C . ASP A 1 70 ? 13.866 5.323 2.195 1.00 0.00 70 ASP A C 5
ATOM 7926 O O . ASP A 1 70 ? 13.525 5.995 3.169 1.00 0.00 70 ASP A O 5
ATOM 7935 N N . ASP A 1 71 ? 13.415 5.550 0.966 1.00 0.00 71 ASP A N 5
ATOM 7936 C CA . ASP A 1 71 ? 12.473 6.625 0.684 1.00 0.00 71 ASP A CA 5
ATOM 7937 C C . ASP A 1 71 ? 11.072 6.261 1.166 1.00 0.00 71 ASP A C 5
ATOM 7938 O O . ASP A 1 71 ? 10.236 7.135 1.394 1.00 0.00 71 ASP A O 5
ATOM 7947 N N . VAL A 1 72 ? 10.822 4.964 1.317 1.00 0.00 72 VAL A N 5
ATOM 7948 C CA . VAL A 1 72 ? 9.523 4.484 1.772 1.00 0.00 72 VAL A CA 5
ATOM 7949 C C . VAL A 1 72 ? 9.432 4.502 3.294 1.00 0.00 72 VAL A C 5
ATOM 7950 O O . VAL A 1 72 ? 10.230 3.863 3.980 1.00 0.00 72 VAL A O 5
ATOM 7963 N N . GLU A 1 73 ? 8.455 5.237 3.815 1.00 0.00 73 GLU A N 5
ATOM 7964 C CA . GLU A 1 73 ? 8.260 5.337 5.256 1.00 0.00 73 GLU A CA 5
ATOM 7965 C C . GLU A 1 73 ? 7.392 4.192 5.769 1.00 0.00 73 GLU A C 5
ATOM 7966 O O . GLU A 1 73 ? 6.685 3.543 5.001 1.00 0.00 73 GLU A O 5
ATOM 7978 N N . GLY A 1 74 ? 7.451 3.951 7.076 1.00 0.00 74 GLY A N 5
ATOM 7979 C CA . GLY A 1 74 ? 6.666 2.885 7.670 1.00 0.00 74 GLY A CA 5
ATOM 7980 C C . GLY A 1 74 ? 6.818 1.572 6.929 1.00 0.00 74 GLY A C 5
ATOM 7981 O O . GLY A 1 74 ? 5.980 0.678 7.058 1.00 0.00 74 GLY A O 5
ATOM 7985 N N . ILE A 1 75 ? 7.888 1.454 6.150 1.00 0.00 75 ILE A N 5
ATOM 7986 C CA . ILE A 1 75 ? 8.146 0.240 5.385 1.00 0.00 75 ILE A CA 5
ATOM 7987 C C . ILE A 1 75 ? 8.686 -0.870 6.281 1.00 0.00 75 ILE A C 5
ATOM 7988 O O . ILE A 1 75 ? 8.585 -2.051 5.951 1.00 0.00 75 ILE A O 5
ATOM 8004 N N . GLU A 1 76 ? 9.260 -0.481 7.415 1.00 0.00 76 GLU A N 5
ATOM 8005 C CA . GLU A 1 76 ? 9.815 -1.443 8.359 1.00 0.00 76 GLU A CA 5
ATOM 8006 C C . GLU A 1 76 ? 8.706 -2.146 9.136 1.00 0.00 76 GLU A C 5
ATOM 8007 O O . GLU A 1 76 ? 8.929 -3.189 9.751 1.00 0.00 76 GLU A O 5
ATOM 8019 N N . SER A 1 77 ? 7.511 -1.566 9.105 1.00 0.00 77 SER A N 5
ATOM 8020 C CA . SER A 1 77 ? 6.367 -2.133 9.809 1.00 0.00 77 SER A CA 5
ATOM 8021 C C . SER A 1 77 ? 5.642 -3.153 8.937 1.00 0.00 77 SER A C 5
ATOM 8022 O O . SER A 1 77 ? 4.848 -3.956 9.429 1.00 0.00 77 SER A O 5
ATOM 8030 N N . LEU A 1 78 ? 5.921 -3.116 7.639 1.00 0.00 78 LEU A N 5
ATOM 8031 C CA . LEU A 1 78 ? 5.297 -4.037 6.695 1.00 0.00 78 LEU A CA 5
ATOM 8032 C C . LEU A 1 78 ? 5.858 -5.446 6.857 1.00 0.00 78 LEU A C 5
ATOM 8033 O O . LEU A 1 78 ? 6.980 -5.627 7.331 1.00 0.00 78 LEU A O 5
ATOM 8049 N N . ARG A 1 79 ? 5.071 -6.440 6.459 1.00 0.00 79 ARG A N 5
ATOM 8050 C CA . ARG A 1 79 ? 5.490 -7.833 6.559 1.00 0.00 79 ARG A CA 5
ATOM 8051 C C . ARG A 1 79 ? 6.694 -8.105 5.661 1.00 0.00 79 ARG A C 5
ATOM 8052 O O . ARG A 1 79 ? 6.817 -7.529 4.580 1.00 0.00 79 ARG A O 5
ATOM 8073 N N . TRP A 1 80 ? 7.578 -8.984 6.117 1.00 0.00 80 TRP A N 5
ATOM 8074 C CA . TRP A 1 80 ? 8.773 -9.332 5.356 1.00 0.00 80 TRP A CA 5
ATOM 8075 C C . TRP A 1 80 ? 8.467 -9.394 3.863 1.00 0.00 80 TRP A C 5
ATOM 8076 O O . TRP A 1 80 ? 9.055 -8.659 3.070 1.00 0.00 80 TRP A O 5
ATOM 8097 N N . GLU A 1 81 ? 7.546 -10.275 3.488 1.00 0.00 81 GLU A N 5
ATOM 8098 C CA . GLU A 1 81 ? 7.164 -10.432 2.089 1.00 0.00 81 GLU A CA 5
ATOM 8099 C C . GLU A 1 81 ? 6.914 -9.075 1.438 1.00 0.00 81 GLU A C 5
ATOM 8100 O O . GLU A 1 81 ? 7.310 -8.840 0.296 1.00 0.00 81 GLU A O 5
ATOM 8112 N N . ASP A 1 82 ? 6.255 -8.186 2.172 1.00 0.00 82 ASP A N 5
ATOM 8113 C CA . ASP A 1 82 ? 5.952 -6.852 1.667 1.00 0.00 82 ASP A CA 5
ATOM 8114 C C . ASP A 1 82 ? 7.229 -6.038 1.482 1.00 0.00 82 ASP A C 5
ATOM 8115 O O . ASP A 1 82 ? 7.487 -5.510 0.401 1.00 0.00 82 ASP A O 5
ATOM 8124 N N . GLN A 1 83 ? 8.022 -5.940 2.544 1.00 0.00 83 GLN A N 5
ATOM 8125 C CA . GLN A 1 83 ? 9.270 -5.189 2.498 1.00 0.00 83 GLN A CA 5
ATOM 8126 C C . GLN A 1 83 ? 10.150 -5.664 1.346 1.00 0.00 83 GLN A C 5
ATOM 8127 O O . GLN A 1 83 ? 10.923 -4.890 0.784 1.00 0.00 83 GLN A O 5
ATOM 8141 N N . GLN A 1 84 ? 10.025 -6.942 1.001 1.00 0.00 84 GLN A N 5
ATOM 8142 C CA . GLN A 1 84 ? 10.809 -7.520 -0.083 1.00 0.00 84 GLN A CA 5
ATOM 8143 C C . GLN A 1 84 ? 10.375 -6.954 -1.431 1.00 0.00 84 GLN A C 5
ATOM 8144 O O . GLN A 1 84 ? 11.208 -6.647 -2.285 1.00 0.00 84 GLN A O 5
ATOM 8158 N N . LYS A 1 85 ? 9.067 -6.818 -1.616 1.00 0.00 85 LYS A N 5
ATOM 8159 C CA . LYS A 1 85 ? 8.521 -6.288 -2.860 1.00 0.00 85 LYS A CA 5
ATOM 8160 C C . LYS A 1 85 ? 9.077 -4.897 -3.150 1.00 0.00 85 LYS A C 5
ATOM 8161 O O . LYS A 1 85 ? 9.190 -4.493 -4.307 1.00 0.00 85 LYS A O 5
ATOM 8180 N N . ILE A 1 86 ? 9.424 -4.172 -2.092 1.00 0.00 86 ILE A N 5
ATOM 8181 C CA . ILE A 1 86 ? 9.972 -2.828 -2.234 1.00 0.00 86 ILE A CA 5
ATOM 8182 C C . ILE A 1 86 ? 11.428 -2.873 -2.683 1.00 0.00 86 ILE A C 5
ATOM 8183 O O . ILE A 1 86 ? 11.763 -2.434 -3.784 1.00 0.00 86 ILE A O 5
ATOM 8199 N N . ARG A 1 87 ? 12.290 -3.408 -1.825 1.00 0.00 87 ARG A N 5
ATOM 8200 C CA . ARG A 1 87 ? 13.712 -3.511 -2.134 1.00 0.00 87 ARG A CA 5
ATOM 8201 C C . ARG A 1 87 ? 13.930 -4.247 -3.452 1.00 0.00 87 ARG A C 5
ATOM 8202 O O . ARG A 1 87 ? 14.822 -3.903 -4.228 1.00 0.00 87 ARG A O 5
ATOM 8223 N N . LYS A 1 88 ? 13.109 -5.262 -3.700 1.00 0.00 88 LYS A N 5
ATOM 8224 C CA . LYS A 1 88 ? 13.211 -6.048 -4.924 1.00 0.00 88 LYS A CA 5
ATOM 8225 C C . LYS A 1 88 ? 12.659 -5.272 -6.116 1.00 0.00 88 LYS A C 5
ATOM 8226 O O . LYS A 1 88 ? 12.615 -5.783 -7.235 1.00 0.00 88 LYS A O 5
ATOM 8245 N N . TYR A 1 89 ? 12.241 -4.036 -5.868 1.00 0.00 89 TYR A N 5
ATOM 8246 C CA . TYR A 1 89 ? 11.692 -3.190 -6.921 1.00 0.00 89 TYR A CA 5
ATOM 8247 C C . TYR A 1 89 ? 12.617 -2.011 -7.211 1.00 0.00 89 TYR A C 5
ATOM 8248 O O . TYR A 1 89 ? 12.843 -1.655 -8.368 1.00 0.00 89 TYR A O 5
ATOM 8266 N N . VAL A 1 90 ? 13.150 -1.411 -6.152 1.00 0.00 90 VAL A N 5
ATOM 8267 C CA . VAL A 1 90 ? 14.052 -0.274 -6.291 1.00 0.00 90 VAL A CA 5
ATOM 8268 C C . VAL A 1 90 ? 15.414 -0.715 -6.816 1.00 0.00 90 VAL A C 5
ATOM 8269 O O . VAL A 1 90 ? 16.096 0.040 -7.508 1.00 0.00 90 VAL A O 5
ATOM 8282 N N . GLU A 1 91 ? 15.803 -1.941 -6.483 1.00 0.00 91 GLU A N 5
ATOM 8283 C CA . GLU A 1 91 ? 17.084 -2.482 -6.921 1.00 0.00 91 GLU A CA 5
ATOM 8284 C C . GLU A 1 91 ? 17.045 -2.841 -8.403 1.00 0.00 91 GLU A C 5
ATOM 8285 O O . GLU A 1 91 ? 17.915 -2.438 -9.174 1.00 0.00 91 GLU A O 5
ATOM 8297 N N . SER A 1 92 ? 16.028 -3.603 -8.794 1.00 0.00 92 SER A N 5
ATOM 8298 C CA . SER A 1 92 ? 15.876 -4.021 -10.183 1.00 0.00 92 SER A CA 5
ATOM 8299 C C . SER A 1 92 ? 15.953 -2.822 -11.123 1.00 0.00 92 SER A C 5
ATOM 8300 O O . SER A 1 92 ? 16.220 -1.700 -10.696 1.00 0.00 92 SER A O 5
ATOM 8308 N N . GLY A 1 93 ? 15.716 -3.069 -12.408 1.00 0.00 93 GLY A N 5
ATOM 8309 C CA . GLY A 1 93 ? 15.763 -2.001 -13.390 1.00 0.00 93 GLY A CA 5
ATOM 8310 C C . GLY A 1 93 ? 14.805 -0.873 -13.065 1.00 0.00 93 GLY A C 5
ATOM 8311 O O . GLY A 1 93 ? 15.000 0.261 -13.502 1.00 0.00 93 GLY A O 5
ATOM 8315 N N . ALA A 1 94 ? 13.765 -1.184 -12.297 1.00 0.00 94 ALA A N 5
ATOM 8316 C CA . ALA A 1 94 ? 12.773 -0.187 -11.914 1.00 0.00 94 ALA A CA 5
ATOM 8317 C C . ALA A 1 94 ? 13.430 1.005 -11.227 1.00 0.00 94 ALA A C 5
ATOM 8318 O O . ALA A 1 94 ? 14.431 0.857 -10.527 1.00 0.00 94 ALA A O 5
ATOM 8325 N N . GLY A 1 95 ? 12.859 2.189 -11.431 1.00 0.00 95 GLY A N 5
ATOM 8326 C CA . GLY A 1 95 ? 13.403 3.389 -10.825 1.00 0.00 95 GLY A CA 5
ATOM 8327 C C . GLY A 1 95 ? 14.528 3.993 -11.642 1.00 0.00 95 GLY A C 5
ATOM 8328 O O . GLY A 1 95 ? 14.455 5.153 -12.049 1.00 0.00 95 GLY A O 5
ATOM 8332 N N . SER A 1 96 ? 15.572 3.206 -11.882 1.00 0.00 96 SER A N 5
ATOM 8333 C CA . SER A 1 96 ? 16.720 3.672 -12.652 1.00 0.00 96 SER A CA 5
ATOM 8334 C C . SER A 1 96 ? 16.439 3.590 -14.149 1.00 0.00 96 SER A C 5
ATOM 8335 O O . SER A 1 96 ? 15.355 3.187 -14.567 1.00 0.00 96 SER A O 5
ATOM 8343 N N . ASN A 1 97 ? 17.426 3.975 -14.951 1.00 0.00 97 ASN A N 5
ATOM 8344 C CA . ASN A 1 97 ? 17.286 3.946 -16.403 1.00 0.00 97 ASN A CA 5
ATOM 8345 C C . ASN A 1 97 ? 17.175 2.511 -16.910 1.00 0.00 97 ASN A C 5
ATOM 8346 O O . ASN A 1 97 ? 17.352 1.557 -16.152 1.00 0.00 97 ASN A O 5
ATOM 8357 N N . THR A 1 98 ? 16.880 2.366 -18.198 1.00 0.00 98 THR A N 5
ATOM 8358 C CA . THR A 1 98 ? 16.744 1.049 -18.808 1.00 0.00 98 THR A CA 5
ATOM 8359 C C . THR A 1 98 ? 17.622 0.924 -20.047 1.00 0.00 98 THR A C 5
ATOM 8360 O O . THR A 1 98 ? 18.127 -0.156 -20.355 1.00 0.00 98 THR A O 5
ATOM 8371 N N . SER A 1 99 ? 17.800 2.034 -20.756 1.00 0.00 99 SER A N 5
ATOM 8372 C CA . SER A 1 99 ? 18.615 2.047 -21.965 1.00 0.00 99 SER A CA 5
ATOM 8373 C C . SER A 1 99 ? 18.353 0.805 -22.810 1.00 0.00 99 SER A C 5
ATOM 8374 O O . SER A 1 99 ? 19.277 0.071 -23.162 1.00 0.00 99 SER A O 5
ATOM 8382 N N . THR A 1 100 ? 17.084 0.574 -23.134 1.00 0.00 100 THR A N 5
ATOM 8383 C CA . THR A 1 100 ? 16.697 -0.579 -23.937 1.00 0.00 100 THR A CA 5
ATOM 8384 C C . THR A 1 100 ? 15.557 -0.230 -24.887 1.00 0.00 100 THR A C 5
ATOM 8385 O O . THR A 1 100 ? 14.707 0.603 -24.572 1.00 0.00 100 THR A O 5
ATOM 8396 N N . SER A 1 101 ? 15.544 -0.874 -26.050 1.00 0.00 101 SER A N 5
ATOM 8397 C CA . SER A 1 101 ? 14.509 -0.629 -27.047 1.00 0.00 101 SER A CA 5
ATOM 8398 C C . SER A 1 101 ? 13.826 -1.931 -27.452 1.00 0.00 101 SER A C 5
ATOM 8399 O O . SER A 1 101 ? 14.449 -2.994 -27.471 1.00 0.00 101 SER A O 5
ATOM 8407 N N . THR A 1 102 ? 12.539 -1.842 -27.776 1.00 0.00 102 THR A N 5
ATOM 8408 C CA . THR A 1 102 ? 11.770 -3.012 -28.179 1.00 0.00 102 THR A CA 5
ATOM 8409 C C . THR A 1 102 ? 12.252 -3.551 -29.521 1.00 0.00 102 THR A C 5
ATOM 8410 O O . THR A 1 102 ? 11.917 -3.011 -30.575 1.00 0.00 102 THR A O 5
ATOM 8421 N N . GLY A 1 103 ? 13.040 -4.621 -29.475 1.00 0.00 103 GLY A N 5
ATOM 8422 C CA . GLY A 1 103 ? 13.555 -5.216 -30.694 1.00 0.00 103 GLY A CA 5
ATOM 8423 C C . GLY A 1 103 ? 12.550 -6.135 -31.360 1.00 0.00 103 GLY A C 5
ATOM 8424 O O . GLY A 1 103 ? 11.862 -6.906 -30.690 1.00 0.00 103 GLY A O 5
ATOM 8428 N N . THR A 1 104 ? 12.462 -6.053 -32.684 1.00 0.00 104 THR A N 5
ATOM 8429 C CA . THR A 1 104 ? 11.532 -6.881 -33.441 1.00 0.00 104 THR A CA 5
ATOM 8430 C C . THR A 1 104 ? 12.097 -8.279 -33.664 1.00 0.00 104 THR A C 5
ATOM 8431 O O . THR A 1 104 ? 13.303 -8.497 -33.550 1.00 0.00 104 THR A O 5
ATOM 8442 N N . SER A 1 105 ? 11.218 -9.223 -33.984 1.00 0.00 105 SER A N 5
ATOM 8443 C CA . SER A 1 105 ? 11.629 -10.602 -34.221 1.00 0.00 105 SER A CA 5
ATOM 8444 C C . SER A 1 105 ? 11.086 -11.110 -35.553 1.00 0.00 105 SER A C 5
ATOM 8445 O O . SER A 1 105 ? 9.906 -10.939 -35.862 1.00 0.00 105 SER A O 5
ATOM 8453 N N . THR A 1 106 ? 11.956 -11.737 -36.339 1.00 0.00 106 THR A N 5
ATOM 8454 C CA . THR A 1 106 ? 11.565 -12.269 -37.639 1.00 0.00 106 THR A CA 5
ATOM 8455 C C . THR A 1 106 ? 10.563 -13.408 -37.488 1.00 0.00 106 THR A C 5
ATOM 8456 O O . THR A 1 106 ? 10.862 -14.434 -36.878 1.00 0.00 106 THR A O 5
ATOM 8467 N N . SER A 1 107 ? 9.372 -13.219 -38.048 1.00 0.00 107 SER A N 5
ATOM 8468 C CA . SER A 1 107 ? 8.323 -14.230 -37.972 1.00 0.00 107 SER A CA 5
ATOM 8469 C C . SER A 1 107 ? 8.059 -14.842 -39.345 1.00 0.00 107 SER A C 5
ATOM 8470 O O . SER A 1 107 ? 8.124 -14.156 -40.365 1.00 0.00 107 SER A O 5
ATOM 8478 N N . SER A 1 108 ? 7.761 -16.137 -39.361 1.00 0.00 108 SER A N 5
ATOM 8479 C CA . SER A 1 108 ? 7.491 -16.844 -40.607 1.00 0.00 108 SER A CA 5
ATOM 8480 C C . SER A 1 108 ? 5.994 -17.079 -40.784 1.00 0.00 108 SER A C 5
ATOM 8481 O O . SER A 1 108 ? 5.210 -16.889 -39.854 1.00 0.00 108 SER A O 5
ATOM 8489 N N . SER A 1 109 ? 5.605 -17.494 -41.985 1.00 0.00 109 SER A N 5
ATOM 8490 C CA . SER A 1 109 ? 4.202 -17.752 -42.288 1.00 0.00 109 SER A CA 5
ATOM 8491 C C . SER A 1 109 ? 4.052 -18.409 -43.657 1.00 0.00 109 SER A C 5
ATOM 8492 O O . SER A 1 109 ? 4.924 -18.284 -44.516 1.00 0.00 109 SER A O 5
ATOM 8500 N N . GLY A 1 110 ? 2.940 -19.110 -43.852 1.00 0.00 110 GLY A N 5
ATOM 8501 C CA . GLY A 1 110 ? 2.695 -19.777 -45.117 1.00 0.00 110 GLY A CA 5
ATOM 8502 C C . GLY A 1 110 ? 2.002 -21.114 -44.944 1.00 0.00 110 GLY A C 5
ATOM 8503 O O . GLY A 1 110 ? 2.586 -22.174 -45.172 1.00 0.00 110 GLY A O 5
ATOM 8507 N N . PRO A 1 111 ? 0.727 -21.074 -44.530 1.00 0.00 111 PRO A N 5
ATOM 8508 C CA . PRO A 1 111 ? -0.074 -22.283 -44.316 1.00 0.00 111 PRO A CA 5
ATOM 8509 C C . PRO A 1 111 ? -0.417 -22.990 -45.623 1.00 0.00 111 PRO A C 5
ATOM 8510 O O . PRO A 1 111 ? -0.526 -24.216 -45.667 1.00 0.00 111 PRO A O 5
ATOM 8521 N N . SER A 1 112 ? -0.586 -22.210 -46.686 1.00 0.00 112 SER A N 5
ATOM 8522 C CA . SER A 1 112 ? -0.920 -22.762 -47.994 1.00 0.00 112 SER A CA 5
ATOM 8523 C C . SER A 1 112 ? -0.077 -23.998 -48.293 1.00 0.00 112 SER A C 5
ATOM 8524 O O . SER A 1 112 ? 1.151 -23.957 -48.221 1.00 0.00 112 SER A O 5
ATOM 8532 N N . SER A 1 113 ? -0.746 -25.095 -48.631 1.00 0.00 113 SER A N 5
ATOM 8533 C CA . SER A 1 113 ? -0.061 -26.345 -48.938 1.00 0.00 113 SER A CA 5
ATOM 8534 C C . SER A 1 113 ? -1.039 -27.383 -49.479 1.00 0.00 113 SER A C 5
ATOM 8535 O O . SER A 1 113 ? -2.248 -27.155 -49.513 1.00 0.00 113 SER A O 5
ATOM 8543 N N . GLY A 1 114 ? -0.507 -28.526 -49.900 1.00 0.00 114 GLY A N 5
ATOM 8544 C CA . GLY A 1 114 ? -1.346 -29.583 -50.433 1.00 0.00 114 GLY A CA 5
ATOM 8545 C C . GLY A 1 114 ? -0.655 -30.378 -51.523 1.00 0.00 114 GLY A C 5
ATOM 8546 O O . GLY A 1 114 ? -0.297 -29.802 -52.549 1.00 0.00 114 GLY A O 5
ATOM 8551 N N . GLY A 1 1 ? 2.948 14.856 18.140 1.00 0.00 1 GLY A N 6
ATOM 8552 C CA . GLY A 1 1 ? 2.660 16.040 18.927 1.00 0.00 1 GLY A CA 6
ATOM 8553 C C . GLY A 1 1 ? 3.162 17.310 18.268 1.00 0.00 1 GLY A C 6
ATOM 8554 O O . GLY A 1 1 ? 2.516 17.847 17.368 1.00 0.00 1 GLY A O 6
ATOM 8558 N N . SER A 1 2 ? 4.315 17.792 18.719 1.00 0.00 2 SER A N 6
ATOM 8559 C CA . SER A 1 2 ? 4.901 19.010 18.171 1.00 0.00 2 SER A CA 6
ATOM 8560 C C . SER A 1 2 ? 6.344 18.772 17.737 1.00 0.00 2 SER A C 6
ATOM 8561 O O . SER A 1 2 ? 7.276 18.945 18.521 1.00 0.00 2 SER A O 6
ATOM 8569 N N . SER A 1 3 ? 6.519 18.372 16.481 1.00 0.00 3 SER A N 6
ATOM 8570 C CA . SER A 1 3 ? 7.848 18.106 15.942 1.00 0.00 3 SER A CA 6
ATOM 8571 C C . SER A 1 3 ? 8.151 19.027 14.765 1.00 0.00 3 SER A C 6
ATOM 8572 O O . SER A 1 3 ? 7.269 19.723 14.263 1.00 0.00 3 SER A O 6
ATOM 8580 N N . GLY A 1 4 ? 9.407 19.026 14.329 1.00 0.00 4 GLY A N 6
ATOM 8581 C CA . GLY A 1 4 ? 9.807 19.866 13.214 1.00 0.00 4 GLY A CA 6
ATOM 8582 C C . GLY A 1 4 ? 9.440 19.261 11.873 1.00 0.00 4 GLY A C 6
ATOM 8583 O O . GLY A 1 4 ? 9.146 18.070 11.781 1.00 0.00 4 GLY A O 6
ATOM 8587 N N . SER A 1 5 ? 9.457 20.085 10.830 1.00 0.00 5 SER A N 6
ATOM 8588 C CA . SER A 1 5 ? 9.119 19.626 9.488 1.00 0.00 5 SER A CA 6
ATOM 8589 C C . SER A 1 5 ? 10.312 19.768 8.548 1.00 0.00 5 SER A C 6
ATOM 8590 O O . SER A 1 5 ? 10.523 20.823 7.949 1.00 0.00 5 SER A O 6
ATOM 8598 N N . SER A 1 6 ? 11.091 18.698 8.425 1.00 0.00 6 SER A N 6
ATOM 8599 C CA . SER A 1 6 ? 12.266 18.703 7.562 1.00 0.00 6 SER A CA 6
ATOM 8600 C C . SER A 1 6 ? 12.574 17.297 7.055 1.00 0.00 6 SER A C 6
ATOM 8601 O O . SER A 1 6 ? 12.330 16.309 7.745 1.00 0.00 6 SER A O 6
ATOM 8609 N N . GLY A 1 7 ? 13.112 17.217 5.842 1.00 0.00 7 GLY A N 6
ATOM 8610 C CA . GLY A 1 7 ? 13.444 15.929 5.261 1.00 0.00 7 GLY A CA 6
ATOM 8611 C C . GLY A 1 7 ? 12.389 14.877 5.541 1.00 0.00 7 GLY A C 6
ATOM 8612 O O . GLY A 1 7 ? 12.548 14.105 6.484 1.00 0.00 7 GLY A O 6
ATOM 8616 N N . HIS A 1 8 ? 11.342 14.865 4.729 1.00 0.00 8 HIS A N 6
ATOM 8617 C CA . HIS A 1 8 ? 10.269 13.900 4.906 1.00 0.00 8 HIS A CA 6
ATOM 8618 C C . HIS A 1 8 ? 10.301 12.882 3.764 1.00 0.00 8 HIS A C 6
ATOM 8619 O O . HIS A 1 8 ? 10.588 13.202 2.611 1.00 0.00 8 HIS A O 6
ATOM 8633 N N . LYS A 1 9 ? 9.998 11.637 4.114 1.00 0.00 9 LYS A N 6
ATOM 8634 C CA . LYS A 1 9 ? 9.982 10.551 3.142 1.00 0.00 9 LYS A CA 6
ATOM 8635 C C . LYS A 1 9 ? 8.892 10.770 2.098 1.00 0.00 9 LYS A C 6
ATOM 8636 O O . LYS A 1 9 ? 7.767 11.160 2.413 1.00 0.00 9 LYS A O 6
ATOM 8655 N N . PRO A 1 10 ? 9.229 10.513 0.826 1.00 0.00 10 PRO A N 6
ATOM 8656 C CA . PRO A 1 10 ? 8.291 10.674 -0.290 1.00 0.00 10 PRO A CA 6
ATOM 8657 C C . PRO A 1 10 ? 7.182 9.628 -0.269 1.00 0.00 10 PRO A C 6
ATOM 8658 O O . PRO A 1 10 ? 6.000 9.962 -0.345 1.00 0.00 10 PRO A O 6
ATOM 8669 N N . TRP A 1 11 ? 7.570 8.362 -0.166 1.00 0.00 11 TRP A N 6
ATOM 8670 C CA . TRP A 1 11 ? 6.607 7.267 -0.136 1.00 0.00 11 TRP A CA 6
ATOM 8671 C C . TRP A 1 11 ? 6.330 6.826 1.297 1.00 0.00 11 TRP A C 6
ATOM 8672 O O . TRP A 1 11 ? 7.169 6.996 2.182 1.00 0.00 11 TRP A O 6
ATOM 8693 N N . ARG A 1 12 ? 5.148 6.259 1.519 1.00 0.00 12 ARG A N 6
ATOM 8694 C CA . ARG A 1 12 ? 4.761 5.795 2.846 1.00 0.00 12 ARG A CA 6
ATOM 8695 C C . ARG A 1 12 ? 4.180 4.386 2.780 1.00 0.00 12 ARG A C 6
ATOM 8696 O O . ARG A 1 12 ? 3.603 3.988 1.768 1.00 0.00 12 ARG A O 6
ATOM 8717 N N . ALA A 1 13 ? 4.336 3.635 3.866 1.00 0.00 13 ALA A N 6
ATOM 8718 C CA . ALA A 1 13 ? 3.826 2.272 3.932 1.00 0.00 13 ALA A CA 6
ATOM 8719 C C . ALA A 1 13 ? 3.053 2.037 5.226 1.00 0.00 13 ALA A C 6
ATOM 8720 O O . ALA A 1 13 ? 3.532 2.360 6.312 1.00 0.00 13 ALA A O 6
ATOM 8727 N N . GLU A 1 14 ? 1.855 1.474 5.101 1.00 0.00 14 GLU A N 6
ATOM 8728 C CA . GLU A 1 14 ? 1.017 1.198 6.261 1.00 0.00 14 GLU A CA 6
ATOM 8729 C C . GLU A 1 14 ? -0.244 0.441 5.853 1.00 0.00 14 GLU A C 6
ATOM 8730 O O . GLU A 1 14 ? -0.768 0.631 4.755 1.00 0.00 14 GLU A O 6
ATOM 8742 N N . TYR A 1 15 ? -0.726 -0.418 6.745 1.00 0.00 15 TYR A N 6
ATOM 8743 C CA . TYR A 1 15 ? -1.923 -1.206 6.478 1.00 0.00 15 TYR A CA 6
ATOM 8744 C C . TYR A 1 15 ? -3.183 -0.373 6.691 1.00 0.00 15 TYR A C 6
ATOM 8745 O O . TYR A 1 15 ? -3.383 0.208 7.757 1.00 0.00 15 TYR A O 6
ATOM 8763 N N . ALA A 1 16 ? -4.029 -0.320 5.668 1.00 0.00 16 ALA A N 6
ATOM 8764 C CA . ALA A 1 16 ? -5.271 0.439 5.742 1.00 0.00 16 ALA A CA 6
ATOM 8765 C C . ALA A 1 16 ? -6.093 0.029 6.959 1.00 0.00 16 ALA A C 6
ATOM 8766 O O . ALA A 1 16 ? -6.039 -1.119 7.400 1.00 0.00 16 ALA A O 6
ATOM 8773 N N . LYS A 1 17 ? -6.854 0.975 7.499 1.00 0.00 17 LYS A N 6
ATOM 8774 C CA . LYS A 1 17 ? -7.689 0.713 8.665 1.00 0.00 17 LYS A CA 6
ATOM 8775 C C . LYS A 1 17 ? -9.153 0.566 8.264 1.00 0.00 17 LYS A C 6
ATOM 8776 O O . LYS A 1 17 ? -9.943 -0.050 8.979 1.00 0.00 17 LYS A O 6
ATOM 8795 N N . SER A 1 18 ? -9.508 1.136 7.117 1.00 0.00 18 SER A N 6
ATOM 8796 C CA . SER A 1 18 ? -10.878 1.070 6.622 1.00 0.00 18 SER A CA 6
ATOM 8797 C C . SER A 1 18 ? -10.901 0.904 5.106 1.00 0.00 18 SER A C 6
ATOM 8798 O O . SER A 1 18 ? -9.896 1.128 4.431 1.00 0.00 18 SER A O 6
ATOM 8806 N N . SER A 1 19 ? -12.055 0.510 4.577 1.00 0.00 19 SER A N 6
ATOM 8807 C CA . SER A 1 19 ? -12.210 0.310 3.141 1.00 0.00 19 SER A CA 6
ATOM 8808 C C . SER A 1 19 ? -12.844 1.534 2.487 1.00 0.00 19 SER A C 6
ATOM 8809 O O . SER A 1 19 ? -13.619 1.413 1.538 1.00 0.00 19 SER A O 6
ATOM 8817 N N . ARG A 1 20 ? -12.510 2.713 3.003 1.00 0.00 20 ARG A N 6
ATOM 8818 C CA . ARG A 1 20 ? -13.047 3.959 2.471 1.00 0.00 20 ARG A CA 6
ATOM 8819 C C . ARG A 1 20 ? -12.180 4.482 1.329 1.00 0.00 20 ARG A C 6
ATOM 8820 O O . ARG A 1 20 ? -12.692 4.964 0.319 1.00 0.00 20 ARG A O 6
ATOM 8841 N N . SER A 1 21 ? -10.866 4.382 1.498 1.00 0.00 21 SER A N 6
ATOM 8842 C CA . SER A 1 21 ? -9.927 4.849 0.484 1.00 0.00 21 SER A CA 6
ATOM 8843 C C . SER A 1 21 ? -10.006 3.981 -0.769 1.00 0.00 21 SER A C 6
ATOM 8844 O O . SER A 1 21 ? -10.271 2.782 -0.691 1.00 0.00 21 SER A O 6
ATOM 8852 N N . SER A 1 22 ? -9.774 4.597 -1.924 1.00 0.00 22 SER A N 6
ATOM 8853 C CA . SER A 1 22 ? -9.821 3.883 -3.194 1.00 0.00 22 SER A CA 6
ATOM 8854 C C . SER A 1 22 ? -8.576 4.172 -4.026 1.00 0.00 22 SER A C 6
ATOM 8855 O O . SER A 1 22 ? -8.146 5.320 -4.146 1.00 0.00 22 SER A O 6
ATOM 8863 N N . CYS A 1 23 ? -7.999 3.121 -4.600 1.00 0.00 23 CYS A N 6
ATOM 8864 C CA . CYS A 1 23 ? -6.802 3.258 -5.421 1.00 0.00 23 CYS A CA 6
ATOM 8865 C C . CYS A 1 23 ? -7.050 4.207 -6.590 1.00 0.00 23 CYS A C 6
ATOM 8866 O O . CYS A 1 23 ? -8.195 4.472 -6.957 1.00 0.00 23 CYS A O 6
ATOM 8873 N N . LYS A 1 24 ? -5.969 4.715 -7.172 1.00 0.00 24 LYS A N 6
ATOM 8874 C CA . LYS A 1 24 ? -6.068 5.633 -8.301 1.00 0.00 24 LYS A CA 6
ATOM 8875 C C . LYS A 1 24 ? -5.593 4.966 -9.588 1.00 0.00 24 LYS A C 6
ATOM 8876 O O . LYS A 1 24 ? -6.054 5.301 -10.680 1.00 0.00 24 LYS A O 6
ATOM 8895 N N . THR A 1 25 ? -4.671 4.018 -9.453 1.00 0.00 25 THR A N 6
ATOM 8896 C CA . THR A 1 25 ? -4.135 3.303 -10.604 1.00 0.00 25 THR A CA 6
ATOM 8897 C C . THR A 1 25 ? -5.195 2.411 -11.239 1.00 0.00 25 THR A C 6
ATOM 8898 O O . THR A 1 25 ? -5.327 2.360 -12.463 1.00 0.00 25 THR A O 6
ATOM 8909 N N . CYS A 1 26 ? -5.950 1.708 -10.401 1.00 0.00 26 CYS A N 6
ATOM 8910 C CA . CYS A 1 26 ? -6.999 0.817 -10.881 1.00 0.00 26 CYS A CA 6
ATOM 8911 C C . CYS A 1 26 ? -8.380 1.398 -10.592 1.00 0.00 26 CYS A C 6
ATOM 8912 O O . CYS A 1 26 ? -9.383 0.956 -11.154 1.00 0.00 26 CYS A O 6
ATOM 8919 N N . LYS A 1 27 ? -8.425 2.393 -9.713 1.00 0.00 27 LYS A N 6
ATOM 8920 C CA . LYS A 1 27 ? -9.682 3.038 -9.350 1.00 0.00 27 LYS A CA 6
ATOM 8921 C C . LYS A 1 27 ? -10.583 2.079 -8.579 1.00 0.00 27 LYS A C 6
ATOM 8922 O O . LYS A 1 27 ? -11.795 2.045 -8.791 1.00 0.00 27 LYS A O 6
ATOM 8941 N N . SER A 1 28 ? -9.983 1.301 -7.683 1.00 0.00 28 SER A N 6
ATOM 8942 C CA . SER A 1 28 ? -10.731 0.339 -6.883 1.00 0.00 28 SER A CA 6
ATOM 8943 C C . SER A 1 28 ? -10.678 0.706 -5.403 1.00 0.00 28 SER A C 6
ATOM 8944 O O . SER A 1 28 ? -10.012 1.665 -5.012 1.00 0.00 28 SER A O 6
ATOM 8952 N N . VAL A 1 29 ? -11.384 -0.065 -4.582 1.00 0.00 29 VAL A N 6
ATOM 8953 C CA . VAL A 1 29 ? -11.417 0.176 -3.145 1.00 0.00 29 VAL A CA 6
ATOM 8954 C C . VAL A 1 29 ? -10.305 -0.586 -2.434 1.00 0.00 29 VAL A C 6
ATOM 8955 O O . VAL A 1 29 ? -10.038 -1.747 -2.744 1.00 0.00 29 VAL A O 6
ATOM 8968 N N . ILE A 1 30 ? -9.659 0.075 -1.479 1.00 0.00 30 ILE A N 6
ATOM 8969 C CA . ILE A 1 30 ? -8.576 -0.541 -0.723 1.00 0.00 30 ILE A CA 6
ATOM 8970 C C . ILE A 1 30 ? -9.039 -0.939 0.675 1.00 0.00 30 ILE A C 6
ATOM 8971 O O . ILE A 1 30 ? -8.930 -0.160 1.621 1.00 0.00 30 ILE A O 6
ATOM 8987 N N . ASN A 1 31 ? -9.555 -2.158 0.797 1.00 0.00 31 ASN A N 6
ATOM 8988 C CA . ASN A 1 31 ? -10.033 -2.661 2.079 1.00 0.00 31 ASN A CA 6
ATOM 8989 C C . ASN A 1 31 ? -8.925 -2.619 3.127 1.00 0.00 31 ASN A C 6
ATOM 8990 O O . ASN A 1 31 ? -7.742 -2.720 2.801 1.00 0.00 31 ASN A O 6
ATOM 9001 N N . LYS A 1 32 ? -9.316 -2.471 4.388 1.00 0.00 32 LYS A N 6
ATOM 9002 C CA . LYS A 1 32 ? -8.358 -2.418 5.486 1.00 0.00 32 LYS A CA 6
ATOM 9003 C C . LYS A 1 32 ? -7.606 -3.738 5.616 1.00 0.00 32 LYS A C 6
ATOM 9004 O O . LYS A 1 32 ? -8.020 -4.755 5.060 1.00 0.00 32 LYS A O 6
ATOM 9023 N N . GLU A 1 33 ? -6.502 -3.715 6.356 1.00 0.00 33 GLU A N 6
ATOM 9024 C CA . GLU A 1 33 ? -5.694 -4.912 6.559 1.00 0.00 33 GLU A CA 6
ATOM 9025 C C . GLU A 1 33 ? -4.931 -5.275 5.288 1.00 0.00 33 GLU A C 6
ATOM 9026 O O . GLU A 1 33 ? -4.573 -6.433 5.076 1.00 0.00 33 GLU A O 6
ATOM 9038 N N . ASN A 1 34 ? -4.685 -4.277 4.446 1.00 0.00 34 ASN A N 6
ATOM 9039 C CA . ASN A 1 34 ? -3.966 -4.490 3.196 1.00 0.00 34 ASN A CA 6
ATOM 9040 C C . ASN A 1 34 ? -2.771 -3.548 3.088 1.00 0.00 34 ASN A C 6
ATOM 9041 O O . ASN A 1 34 ? -2.843 -2.388 3.494 1.00 0.00 34 ASN A O 6
ATOM 9052 N N . PHE A 1 35 ? -1.673 -4.054 2.536 1.00 0.00 35 PHE A N 6
ATOM 9053 C CA . PHE A 1 35 ? -0.462 -3.258 2.375 1.00 0.00 35 PHE A CA 6
ATOM 9054 C C . PHE A 1 35 ? -0.556 -2.370 1.137 1.00 0.00 35 PHE A C 6
ATOM 9055 O O . PHE A 1 35 ? -0.465 -2.850 0.007 1.00 0.00 35 PHE A O 6
ATOM 9072 N N . ARG A 1 36 ? -0.740 -1.072 1.360 1.00 0.00 36 ARG A N 6
ATOM 9073 C CA . ARG A 1 36 ? -0.848 -0.117 0.264 1.00 0.00 36 ARG A CA 6
ATOM 9074 C C . ARG A 1 36 ? 0.316 0.869 0.286 1.00 0.00 36 ARG A C 6
ATOM 9075 O O . ARG A 1 36 ? 1.145 0.848 1.196 1.00 0.00 36 ARG A O 6
ATOM 9096 N N . LEU A 1 37 ? 0.371 1.733 -0.722 1.00 0.00 37 LEU A N 6
ATOM 9097 C CA . LEU A 1 37 ? 1.434 2.728 -0.820 1.00 0.00 37 LEU A CA 6
ATOM 9098 C C . LEU A 1 37 ? 0.858 4.117 -1.073 1.00 0.00 37 LEU A C 6
ATOM 9099 O O . LEU A 1 37 ? -0.063 4.282 -1.872 1.00 0.00 37 LEU A O 6
ATOM 9115 N N . GLY A 1 38 ? 1.408 5.114 -0.388 1.00 0.00 38 GLY A N 6
ATOM 9116 C CA . GLY A 1 38 ? 0.938 6.477 -0.554 1.00 0.00 38 GLY A CA 6
ATOM 9117 C C . GLY A 1 38 ? 2.043 7.425 -0.975 1.00 0.00 38 GLY A C 6
ATOM 9118 O O . GLY A 1 38 ? 3.012 7.626 -0.242 1.00 0.00 38 GLY A O 6
ATOM 9122 N N . LYS A 1 39 ? 1.901 8.009 -2.160 1.00 0.00 39 LYS A N 6
ATOM 9123 C CA . LYS A 1 39 ? 2.895 8.941 -2.679 1.00 0.00 39 LYS A CA 6
ATOM 9124 C C . LYS A 1 39 ? 2.678 10.340 -2.111 1.00 0.00 39 LYS A C 6
ATOM 9125 O O . LYS A 1 39 ? 1.719 11.025 -2.471 1.00 0.00 39 LYS A O 6
ATOM 9144 N N . LEU A 1 40 ? 3.573 10.759 -1.224 1.00 0.00 40 LEU A N 6
ATOM 9145 C CA . LEU A 1 40 ? 3.480 12.078 -0.608 1.00 0.00 40 LEU A CA 6
ATOM 9146 C C . LEU A 1 40 ? 3.941 13.164 -1.574 1.00 0.00 40 LEU A C 6
ATOM 9147 O O . LEU A 1 40 ? 5.134 13.306 -1.843 1.00 0.00 40 LEU A O 6
ATOM 9163 N N . VAL A 1 41 ? 2.988 13.931 -2.093 1.00 0.00 41 VAL A N 6
ATOM 9164 C CA . VAL A 1 41 ? 3.296 15.008 -3.027 1.00 0.00 41 VAL A CA 6
ATOM 9165 C C . VAL A 1 41 ? 3.172 16.371 -2.355 1.00 0.00 41 VAL A C 6
ATOM 9166 O O . VAL A 1 41 ? 2.557 16.498 -1.297 1.00 0.00 41 VAL A O 6
ATOM 9179 N N . GLN A 1 42 ? 3.761 17.387 -2.977 1.00 0.00 42 GLN A N 6
ATOM 9180 C CA . GLN A 1 42 ? 3.717 18.741 -2.439 1.00 0.00 42 GLN A CA 6
ATOM 9181 C C . GLN A 1 42 ? 2.963 19.676 -3.378 1.00 0.00 42 GLN A C 6
ATOM 9182 O O . GLN A 1 42 ? 3.373 19.889 -4.519 1.00 0.00 42 GLN A O 6
ATOM 9196 N N . SER A 1 43 ? 1.857 20.231 -2.891 1.00 0.00 43 SER A N 6
ATOM 9197 C CA . SER A 1 43 ? 1.043 21.141 -3.689 1.00 0.00 43 SER A CA 6
ATOM 9198 C C . SER A 1 43 ? 0.663 22.379 -2.882 1.00 0.00 43 SER A C 6
ATOM 9199 O O . SER A 1 43 ? 0.906 22.449 -1.677 1.00 0.00 43 SER A O 6
ATOM 9207 N N . THR A 1 44 ? 0.064 23.356 -3.557 1.00 0.00 44 THR A N 6
ATOM 9208 C CA . THR A 1 44 ? -0.349 24.592 -2.905 1.00 0.00 44 THR A CA 6
ATOM 9209 C C . THR A 1 44 ? -1.345 24.317 -1.785 1.00 0.00 44 THR A C 6
ATOM 9210 O O . THR A 1 44 ? -2.548 24.297 -2.042 1.00 0.00 44 THR A O 6
ATOM 9221 N N . HIS A 1 45 ? -0.831 24.114 -0.581 1.00 0.00 45 HIS A N 6
ATOM 9222 C CA . HIS A 1 45 ? -1.687 23.844 0.562 1.00 0.00 45 HIS A CA 6
ATOM 9223 C C . HIS A 1 45 ? -0.919 24.122 1.855 1.00 0.00 45 HIS A C 6
ATOM 9224 O O . HIS A 1 45 ? 0.131 23.541 2.130 1.00 0.00 45 HIS A O 6
ATOM 9238 N N . PHE A 1 46 ? -1.469 25.033 2.651 1.00 0.00 46 PHE A N 6
ATOM 9239 C CA . PHE A 1 46 ? -0.858 25.411 3.920 1.00 0.00 46 PHE A CA 6
ATOM 9240 C C . PHE A 1 46 ? -0.813 24.223 4.877 1.00 0.00 46 PHE A C 6
ATOM 9241 O O . PHE A 1 46 ? -1.788 23.935 5.572 1.00 0.00 46 PHE A O 6
ATOM 9258 N N . ASP A 1 47 ? 0.324 23.537 4.906 1.00 0.00 47 ASP A N 6
ATOM 9259 C CA . ASP A 1 47 ? 0.496 22.380 5.777 1.00 0.00 47 ASP A CA 6
ATOM 9260 C C . ASP A 1 47 ? -0.458 21.257 5.384 1.00 0.00 47 ASP A C 6
ATOM 9261 O O . ASP A 1 47 ? -0.979 20.543 6.241 1.00 0.00 47 ASP A O 6
ATOM 9270 N N . GLY A 1 48 ? -0.683 21.106 4.083 1.00 0.00 48 GLY A N 6
ATOM 9271 C CA . GLY A 1 48 ? -1.576 20.068 3.599 1.00 0.00 48 GLY A CA 6
ATOM 9272 C C . GLY A 1 48 ? -0.930 19.194 2.543 1.00 0.00 48 GLY A C 6
ATOM 9273 O O . GLY A 1 48 ? -0.257 19.693 1.641 1.00 0.00 48 GLY A O 6
ATOM 9277 N N . ILE A 1 49 ? -1.133 17.885 2.656 1.00 0.00 49 ILE A N 6
ATOM 9278 C CA . ILE A 1 49 ? -0.565 16.940 1.703 1.00 0.00 49 ILE A CA 6
ATOM 9279 C C . ILE A 1 49 ? -1.605 15.921 1.253 1.00 0.00 49 ILE A C 6
ATOM 9280 O O . ILE A 1 49 ? -2.436 15.475 2.044 1.00 0.00 49 ILE A O 6
ATOM 9296 N N . MET A 1 50 ? -1.554 15.555 -0.024 1.00 0.00 50 MET A N 6
ATOM 9297 C CA . MET A 1 50 ? -2.490 14.585 -0.579 1.00 0.00 50 MET A CA 6
ATOM 9298 C C . MET A 1 50 ? -1.770 13.302 -0.982 1.00 0.00 50 MET A C 6
ATOM 9299 O O . MET A 1 50 ? -1.287 13.159 -2.105 1.00 0.00 50 MET A O 6
ATOM 9313 N N . PRO A 1 51 ? -1.695 12.345 -0.044 1.00 0.00 51 PRO A N 6
ATOM 9314 C CA . PRO A 1 51 ? -1.036 11.057 -0.279 1.00 0.00 51 PRO A CA 6
ATOM 9315 C C . PRO A 1 51 ? -1.811 10.178 -1.253 1.00 0.00 51 PRO A C 6
ATOM 9316 O O . PRO A 1 51 ? -2.899 9.697 -0.939 1.00 0.00 51 PRO A O 6
ATOM 9327 N N . MET A 1 52 ? -1.243 9.972 -2.437 1.00 0.00 52 MET A N 6
ATOM 9328 C CA . MET A 1 52 ? -1.882 9.148 -3.457 1.00 0.00 52 MET A CA 6
ATOM 9329 C C . MET A 1 52 ? -1.920 7.684 -3.029 1.00 0.00 52 MET A C 6
ATOM 9330 O O . MET A 1 52 ? -0.940 6.957 -3.184 1.00 0.00 52 MET A O 6
ATOM 9344 N N . TRP A 1 53 ? -3.058 7.261 -2.489 1.00 0.00 53 TRP A N 6
ATOM 9345 C CA . TRP A 1 53 ? -3.223 5.884 -2.038 1.00 0.00 53 TRP A CA 6
ATOM 9346 C C . TRP A 1 53 ? -3.384 4.938 -3.223 1.00 0.00 53 TRP A C 6
ATOM 9347 O O . TRP A 1 53 ? -4.325 5.064 -4.006 1.00 0.00 53 TRP A O 6
ATOM 9368 N N . ASN A 1 54 ? -2.460 3.991 -3.349 1.00 0.00 54 ASN A N 6
ATOM 9369 C CA . ASN A 1 54 ? -2.500 3.024 -4.440 1.00 0.00 54 ASN A CA 6
ATOM 9370 C C . ASN A 1 54 ? -1.996 1.661 -3.977 1.00 0.00 54 ASN A C 6
ATOM 9371 O O . ASN A 1 54 ? -0.977 1.596 -3.291 1.00 0.00 54 ASN A O 6
ATOM 9382 N N . HIS A 1 55 ? -2.711 0.613 -4.358 1.00 0.00 55 HIS A N 6
ATOM 9383 C CA . HIS A 1 55 ? -2.326 -0.735 -3.977 1.00 0.00 55 HIS A CA 6
ATOM 9384 C C . HIS A 1 55 ? -0.821 -0.918 -4.189 1.00 0.00 55 HIS A C 6
ATOM 9385 O O . HIS A 1 55 ? -0.254 -0.529 -5.209 1.00 0.00 55 HIS A O 6
ATOM 9399 N N . ALA A 1 56 ? -0.184 -1.525 -3.193 1.00 0.00 56 ALA A N 6
ATOM 9400 C CA . ALA A 1 56 ? 1.251 -1.775 -3.244 1.00 0.00 56 ALA A CA 6
ATOM 9401 C C . ALA A 1 56 ? 1.631 -2.536 -4.510 1.00 0.00 56 ALA A C 6
ATOM 9402 O O . ALA A 1 56 ? 2.789 -2.528 -4.927 1.00 0.00 56 ALA A O 6
ATOM 9409 N N . SER A 1 57 ? 0.648 -3.193 -5.118 1.00 0.00 57 SER A N 6
ATOM 9410 C CA . SER A 1 57 ? 0.880 -3.963 -6.334 1.00 0.00 57 SER A CA 6
ATOM 9411 C C . SER A 1 57 ? 0.569 -3.128 -7.573 1.00 0.00 57 SER A C 6
ATOM 9412 O O . SER A 1 57 ? 1.003 -3.451 -8.679 1.00 0.00 57 SER A O 6
ATOM 9420 N N . CYS A 1 58 ? -0.185 -2.051 -7.379 1.00 0.00 58 CYS A N 6
ATOM 9421 C CA . CYS A 1 58 ? -0.556 -1.169 -8.479 1.00 0.00 58 CYS A CA 6
ATOM 9422 C C . CYS A 1 58 ? 0.578 -0.201 -8.805 1.00 0.00 58 CYS A C 6
ATOM 9423 O O . CYS A 1 58 ? 0.679 0.296 -9.927 1.00 0.00 58 CYS A O 6
ATOM 9430 N N . ILE A 1 59 ? 1.428 0.060 -7.818 1.00 0.00 59 ILE A N 6
ATOM 9431 C CA . ILE A 1 59 ? 2.555 0.967 -8.001 1.00 0.00 59 ILE A CA 6
ATOM 9432 C C . ILE A 1 59 ? 3.805 0.209 -8.432 1.00 0.00 59 ILE A C 6
ATOM 9433 O O . ILE A 1 59 ? 4.462 0.576 -9.408 1.00 0.00 59 ILE A O 6
ATOM 9449 N N . LEU A 1 60 ? 4.130 -0.852 -7.701 1.00 0.00 60 LEU A N 6
ATOM 9450 C CA . LEU A 1 60 ? 5.302 -1.664 -8.009 1.00 0.00 60 LEU A CA 6
ATOM 9451 C C . LEU A 1 60 ? 5.278 -2.125 -9.462 1.00 0.00 60 LEU A C 6
ATOM 9452 O O . LEU A 1 60 ? 6.325 -2.315 -10.082 1.00 0.00 60 LEU A O 6
ATOM 9468 N N . LYS A 1 61 ? 4.077 -2.300 -10.003 1.00 0.00 61 LYS A N 6
ATOM 9469 C CA . LYS A 1 61 ? 3.915 -2.735 -11.385 1.00 0.00 61 LYS A CA 6
ATOM 9470 C C . LYS A 1 61 ? 4.365 -1.646 -12.354 1.00 0.00 61 LYS A C 6
ATOM 9471 O O . LYS A 1 61 ? 4.740 -1.929 -13.492 1.00 0.00 61 LYS A O 6
ATOM 9490 N N . LYS A 1 62 ? 4.327 -0.400 -11.895 1.00 0.00 62 LYS A N 6
ATOM 9491 C CA . LYS A 1 62 ? 4.733 0.732 -12.720 1.00 0.00 62 LYS A CA 6
ATOM 9492 C C . LYS A 1 62 ? 6.242 0.946 -12.645 1.00 0.00 62 LYS A C 6
ATOM 9493 O O . LYS A 1 62 ? 6.960 0.169 -12.015 1.00 0.00 62 LYS A O 6
ATOM 9512 N N . THR A 1 63 ? 6.717 2.007 -13.290 1.00 0.00 63 THR A N 6
ATOM 9513 C CA . THR A 1 63 ? 8.140 2.323 -13.297 1.00 0.00 63 THR A CA 6
ATOM 9514 C C . THR A 1 63 ? 8.387 3.754 -12.831 1.00 0.00 63 THR A C 6
ATOM 9515 O O . THR A 1 63 ? 7.475 4.580 -12.820 1.00 0.00 63 THR A O 6
ATOM 9526 N N . LYS A 1 64 ? 9.627 4.040 -12.448 1.00 0.00 64 LYS A N 6
ATOM 9527 C CA . LYS A 1 64 ? 9.996 5.372 -11.982 1.00 0.00 64 LYS A CA 6
ATOM 9528 C C . LYS A 1 64 ? 9.044 5.849 -10.890 1.00 0.00 64 LYS A C 6
ATOM 9529 O O . LYS A 1 64 ? 8.577 6.987 -10.917 1.00 0.00 64 LYS A O 6
ATOM 9548 N N . GLN A 1 65 ? 8.764 4.973 -9.931 1.00 0.00 65 GLN A N 6
ATOM 9549 C CA . GLN A 1 65 ? 7.869 5.307 -8.829 1.00 0.00 65 GLN A CA 6
ATOM 9550 C C . GLN A 1 65 ? 8.649 5.496 -7.532 1.00 0.00 65 GLN A C 6
ATOM 9551 O O . GLN A 1 65 ? 8.503 6.511 -6.851 1.00 0.00 65 GLN A O 6
ATOM 9565 N N . ILE A 1 66 ? 9.476 4.512 -7.197 1.00 0.00 66 ILE A N 6
ATOM 9566 C CA . ILE A 1 66 ? 10.279 4.570 -5.982 1.00 0.00 66 ILE A CA 6
ATOM 9567 C C . ILE A 1 66 ? 11.768 4.494 -6.303 1.00 0.00 66 ILE A C 6
ATOM 9568 O O . ILE A 1 66 ? 12.183 3.773 -7.211 1.00 0.00 66 ILE A O 6
ATOM 9584 N N . LYS A 1 67 ? 12.569 5.240 -5.550 1.00 0.00 67 LYS A N 6
ATOM 9585 C CA . LYS A 1 67 ? 14.013 5.256 -5.751 1.00 0.00 67 LYS A CA 6
ATOM 9586 C C . LYS A 1 67 ? 14.692 4.184 -4.903 1.00 0.00 67 LYS A C 6
ATOM 9587 O O . LYS A 1 67 ? 15.550 3.447 -5.389 1.00 0.00 67 LYS A O 6
ATOM 9606 N N . SER A 1 68 ? 14.300 4.102 -3.636 1.00 0.00 68 SER A N 6
ATOM 9607 C CA . SER A 1 68 ? 14.872 3.121 -2.721 1.00 0.00 68 SER A CA 6
ATOM 9608 C C . SER A 1 68 ? 13.975 2.926 -1.503 1.00 0.00 68 SER A C 6
ATOM 9609 O O . SER A 1 68 ? 13.225 3.824 -1.119 1.00 0.00 68 SER A O 6
ATOM 9617 N N . VAL A 1 69 ? 14.056 1.744 -0.899 1.00 0.00 69 VAL A N 6
ATOM 9618 C CA . VAL A 1 69 ? 13.253 1.429 0.276 1.00 0.00 69 VAL A CA 6
ATOM 9619 C C . VAL A 1 69 ? 13.418 2.493 1.356 1.00 0.00 69 VAL A C 6
ATOM 9620 O O . VAL A 1 69 ? 12.515 2.721 2.161 1.00 0.00 69 VAL A O 6
ATOM 9633 N N . ASP A 1 70 ? 14.578 3.140 1.368 1.00 0.00 70 ASP A N 6
ATOM 9634 C CA . ASP A 1 70 ? 14.863 4.182 2.348 1.00 0.00 70 ASP A CA 6
ATOM 9635 C C . ASP A 1 70 ? 13.884 5.344 2.206 1.00 0.00 70 ASP A C 6
ATOM 9636 O O . ASP A 1 70 ? 13.562 6.020 3.183 1.00 0.00 70 ASP A O 6
ATOM 9645 N N . ASP A 1 71 ? 13.416 5.570 0.984 1.00 0.00 71 ASP A N 6
ATOM 9646 C CA . ASP A 1 71 ? 12.475 6.651 0.714 1.00 0.00 71 ASP A CA 6
ATOM 9647 C C . ASP A 1 71 ? 11.068 6.270 1.163 1.00 0.00 71 ASP A C 6
ATOM 9648 O O . ASP A 1 71 ? 10.194 7.127 1.297 1.00 0.00 71 ASP A O 6
ATOM 9657 N N . VAL A 1 72 ? 10.854 4.978 1.394 1.00 0.00 72 VAL A N 6
ATOM 9658 C CA . VAL A 1 72 ? 9.554 4.484 1.828 1.00 0.00 72 VAL A CA 6
ATOM 9659 C C . VAL A 1 72 ? 9.418 4.552 3.345 1.00 0.00 72 VAL A C 6
ATOM 9660 O O . VAL A 1 72 ? 10.256 4.025 4.077 1.00 0.00 72 VAL A O 6
ATOM 9673 N N . GLU A 1 73 ? 8.358 5.205 3.811 1.00 0.00 73 GLU A N 6
ATOM 9674 C CA . GLU A 1 73 ? 8.114 5.342 5.242 1.00 0.00 73 GLU A CA 6
ATOM 9675 C C . GLU A 1 73 ? 7.278 4.177 5.765 1.00 0.00 73 GLU A C 6
ATOM 9676 O O . GLU A 1 73 ? 6.511 3.566 5.023 1.00 0.00 73 GLU A O 6
ATOM 9688 N N . GLY A 1 74 ? 7.435 3.874 7.050 1.00 0.00 74 GLY A N 6
ATOM 9689 C CA . GLY A 1 74 ? 6.690 2.783 7.652 1.00 0.00 74 GLY A CA 6
ATOM 9690 C C . GLY A 1 74 ? 6.912 1.466 6.935 1.00 0.00 74 GLY A C 6
ATOM 9691 O O . GLY A 1 74 ? 6.111 0.540 7.064 1.00 0.00 74 GLY A O 6
ATOM 9695 N N . ILE A 1 75 ? 8.000 1.382 6.178 1.00 0.00 75 ILE A N 6
ATOM 9696 C CA . ILE A 1 75 ? 8.323 0.168 5.438 1.00 0.00 75 ILE A CA 6
ATOM 9697 C C . ILE A 1 75 ? 8.760 -0.949 6.379 1.00 0.00 75 ILE A C 6
ATOM 9698 O O . ILE A 1 75 ? 8.411 -2.112 6.180 1.00 0.00 75 ILE A O 6
ATOM 9714 N N . GLU A 1 76 ? 9.524 -0.587 7.404 1.00 0.00 76 GLU A N 6
ATOM 9715 C CA . GLU A 1 76 ? 10.008 -1.560 8.377 1.00 0.00 76 GLU A CA 6
ATOM 9716 C C . GLU A 1 76 ? 8.853 -2.133 9.194 1.00 0.00 76 GLU A C 6
ATOM 9717 O O . GLU A 1 76 ? 9.032 -3.075 9.966 1.00 0.00 76 GLU A O 6
ATOM 9729 N N . SER A 1 77 ? 7.669 -1.556 9.018 1.00 0.00 77 SER A N 6
ATOM 9730 C CA . SER A 1 77 ? 6.485 -2.006 9.741 1.00 0.00 77 SER A CA 6
ATOM 9731 C C . SER A 1 77 ? 5.692 -3.012 8.913 1.00 0.00 77 SER A C 6
ATOM 9732 O O . SER A 1 77 ? 4.763 -3.649 9.411 1.00 0.00 77 SER A O 6
ATOM 9740 N N . LEU A 1 78 ? 6.064 -3.149 7.645 1.00 0.00 78 LEU A N 6
ATOM 9741 C CA . LEU A 1 78 ? 5.389 -4.078 6.746 1.00 0.00 78 LEU A CA 6
ATOM 9742 C C . LEU A 1 78 ? 5.934 -5.492 6.913 1.00 0.00 78 LEU A C 6
ATOM 9743 O O . LEU A 1 78 ? 7.037 -5.687 7.426 1.00 0.00 78 LEU A O 6
ATOM 9759 N N . ARG A 1 79 ? 5.157 -6.477 6.474 1.00 0.00 79 ARG A N 6
ATOM 9760 C CA . ARG A 1 79 ? 5.563 -7.874 6.574 1.00 0.00 79 ARG A CA 6
ATOM 9761 C C . ARG A 1 79 ? 6.763 -8.156 5.676 1.00 0.00 79 ARG A C 6
ATOM 9762 O O . ARG A 1 79 ? 6.891 -7.581 4.595 1.00 0.00 79 ARG A O 6
ATOM 9783 N N . TRP A 1 80 ? 7.639 -9.044 6.131 1.00 0.00 80 TRP A N 6
ATOM 9784 C CA . TRP A 1 80 ? 8.830 -9.403 5.368 1.00 0.00 80 TRP A CA 6
ATOM 9785 C C . TRP A 1 80 ? 8.526 -9.452 3.875 1.00 0.00 80 TRP A C 6
ATOM 9786 O O . TRP A 1 80 ? 9.148 -8.746 3.083 1.00 0.00 80 TRP A O 6
ATOM 9807 N N . GLU A 1 81 ? 7.564 -10.290 3.498 1.00 0.00 81 GLU A N 6
ATOM 9808 C CA . GLU A 1 81 ? 7.179 -10.430 2.099 1.00 0.00 81 GLU A CA 6
ATOM 9809 C C . GLU A 1 81 ? 6.933 -9.064 1.463 1.00 0.00 81 GLU A C 6
ATOM 9810 O O . GLU A 1 81 ? 7.308 -8.826 0.315 1.00 0.00 81 GLU A O 6
ATOM 9822 N N . ASP A 1 82 ? 6.301 -8.172 2.217 1.00 0.00 82 ASP A N 6
ATOM 9823 C CA . ASP A 1 82 ? 6.005 -6.831 1.729 1.00 0.00 82 ASP A CA 6
ATOM 9824 C C . ASP A 1 82 ? 7.287 -6.027 1.535 1.00 0.00 82 ASP A C 6
ATOM 9825 O O . ASP A 1 82 ? 7.542 -5.499 0.453 1.00 0.00 82 ASP A O 6
ATOM 9834 N N . GLN A 1 83 ? 8.090 -5.940 2.591 1.00 0.00 83 GLN A N 6
ATOM 9835 C CA . GLN A 1 83 ? 9.345 -5.199 2.537 1.00 0.00 83 GLN A CA 6
ATOM 9836 C C . GLN A 1 83 ? 10.201 -5.664 1.363 1.00 0.00 83 GLN A C 6
ATOM 9837 O O . GLN A 1 83 ? 10.986 -4.893 0.813 1.00 0.00 83 GLN A O 6
ATOM 9851 N N . GLN A 1 84 ? 10.043 -6.929 0.987 1.00 0.00 84 GLN A N 6
ATOM 9852 C CA . GLN A 1 84 ? 10.803 -7.496 -0.121 1.00 0.00 84 GLN A CA 6
ATOM 9853 C C . GLN A 1 84 ? 10.318 -6.940 -1.455 1.00 0.00 84 GLN A C 6
ATOM 9854 O O . GLN A 1 84 ? 11.110 -6.707 -2.368 1.00 0.00 84 GLN A O 6
ATOM 9868 N N . LYS A 1 85 ? 9.010 -6.730 -1.562 1.00 0.00 85 LYS A N 6
ATOM 9869 C CA . LYS A 1 85 ? 8.418 -6.200 -2.785 1.00 0.00 85 LYS A CA 6
ATOM 9870 C C . LYS A 1 85 ? 8.959 -4.808 -3.093 1.00 0.00 85 LYS A C 6
ATOM 9871 O O . LYS A 1 85 ? 8.925 -4.358 -4.238 1.00 0.00 85 LYS A O 6
ATOM 9890 N N . ILE A 1 86 ? 9.459 -4.131 -2.064 1.00 0.00 86 ILE A N 6
ATOM 9891 C CA . ILE A 1 86 ? 10.010 -2.792 -2.226 1.00 0.00 86 ILE A CA 6
ATOM 9892 C C . ILE A 1 86 ? 11.455 -2.846 -2.709 1.00 0.00 86 ILE A C 6
ATOM 9893 O O . ILE A 1 86 ? 11.767 -2.415 -3.819 1.00 0.00 86 ILE A O 6
ATOM 9909 N N . ARG A 1 87 ? 12.334 -3.381 -1.867 1.00 0.00 87 ARG A N 6
ATOM 9910 C CA . ARG A 1 87 ? 13.747 -3.493 -2.208 1.00 0.00 87 ARG A CA 6
ATOM 9911 C C . ARG A 1 87 ? 13.931 -4.224 -3.535 1.00 0.00 87 ARG A C 6
ATOM 9912 O O . ARG A 1 87 ? 14.776 -3.853 -4.349 1.00 0.00 87 ARG A O 6
ATOM 9933 N N . LYS A 1 88 ? 13.132 -5.265 -3.747 1.00 0.00 88 LYS A N 6
ATOM 9934 C CA . LYS A 1 88 ? 13.204 -6.048 -4.975 1.00 0.00 88 LYS A CA 6
ATOM 9935 C C . LYS A 1 88 ? 12.616 -5.273 -6.149 1.00 0.00 88 LYS A C 6
ATOM 9936 O O . LYS A 1 88 ? 12.539 -5.785 -7.267 1.00 0.00 88 LYS A O 6
ATOM 9955 N N . TYR A 1 89 ? 12.204 -4.037 -5.890 1.00 0.00 89 TYR A N 6
ATOM 9956 C CA . TYR A 1 89 ? 11.622 -3.192 -6.926 1.00 0.00 89 TYR A CA 6
ATOM 9957 C C . TYR A 1 89 ? 12.512 -1.985 -7.208 1.00 0.00 89 TYR A C 6
ATOM 9958 O O . TYR A 1 89 ? 12.669 -1.569 -8.356 1.00 0.00 89 TYR A O 6
ATOM 9976 N N . VAL A 1 90 ? 13.093 -1.426 -6.151 1.00 0.00 90 VAL A N 6
ATOM 9977 C CA . VAL A 1 90 ? 13.968 -0.268 -6.283 1.00 0.00 90 VAL A CA 6
ATOM 9978 C C . VAL A 1 90 ? 15.346 -0.676 -6.792 1.00 0.00 90 VAL A C 6
ATOM 9979 O O . VAL A 1 90 ? 16.051 0.121 -7.411 1.00 0.00 90 VAL A O 6
ATOM 9992 N N . GLU A 1 91 ? 15.724 -1.923 -6.527 1.00 0.00 91 GLU A N 6
ATOM 9993 C CA . GLU A 1 91 ? 17.019 -2.436 -6.959 1.00 0.00 91 GLU A CA 6
ATOM 9994 C C . GLU A 1 91 ? 16.951 -2.943 -8.397 1.00 0.00 91 GLU A C 6
ATOM 9995 O O . GLU A 1 91 ? 17.758 -2.555 -9.242 1.00 0.00 91 GLU A O 6
ATOM 10007 N N . SER A 1 92 ? 15.983 -3.814 -8.666 1.00 0.00 92 SER A N 6
ATOM 10008 C CA . SER A 1 92 ? 15.812 -4.378 -10.000 1.00 0.00 92 SER A CA 6
ATOM 10009 C C . SER A 1 92 ? 14.962 -3.460 -10.873 1.00 0.00 92 SER A C 6
ATOM 10010 O O . SER A 1 92 ? 14.448 -2.443 -10.408 1.00 0.00 92 SER A O 6
ATOM 10018 N N . GLY A 1 93 ? 14.818 -3.827 -12.143 1.00 0.00 93 GLY A N 6
ATOM 10019 C CA . GLY A 1 93 ? 14.030 -3.027 -13.062 1.00 0.00 93 GLY A CA 6
ATOM 10020 C C . GLY A 1 93 ? 12.588 -2.885 -12.617 1.00 0.00 93 GLY A C 6
ATOM 10021 O O . GLY A 1 93 ? 11.802 -3.826 -12.724 1.00 0.00 93 GLY A O 6
ATOM 10025 N N . ALA A 1 94 ? 12.239 -1.705 -12.115 1.00 0.00 94 ALA A N 6
ATOM 10026 C CA . ALA A 1 94 ? 10.882 -1.442 -11.652 1.00 0.00 94 ALA A CA 6
ATOM 10027 C C . ALA A 1 94 ? 9.853 -1.901 -12.680 1.00 0.00 94 ALA A C 6
ATOM 10028 O O . ALA A 1 94 ? 9.759 -1.341 -13.772 1.00 0.00 94 ALA A O 6
ATOM 10035 N N . GLY A 1 95 ? 9.083 -2.925 -12.324 1.00 0.00 95 GLY A N 6
ATOM 10036 C CA . GLY A 1 95 ? 8.071 -3.442 -13.227 1.00 0.00 95 GLY A CA 6
ATOM 10037 C C . GLY A 1 95 ? 8.621 -4.490 -14.174 1.00 0.00 95 GLY A C 6
ATOM 10038 O O . GLY A 1 95 ? 8.008 -5.538 -14.374 1.00 0.00 95 GLY A O 6
ATOM 10042 N N . SER A 1 96 ? 9.780 -4.206 -14.760 1.00 0.00 96 SER A N 6
ATOM 10043 C CA . SER A 1 96 ? 10.410 -5.130 -15.696 1.00 0.00 96 SER A CA 6
ATOM 10044 C C . SER A 1 96 ? 9.399 -5.641 -16.718 1.00 0.00 96 SER A C 6
ATOM 10045 O O . SER A 1 96 ? 9.458 -6.794 -17.143 1.00 0.00 96 SER A O 6
ATOM 10053 N N . ASN A 1 97 ? 8.472 -4.772 -17.109 1.00 0.00 97 ASN A N 6
ATOM 10054 C CA . ASN A 1 97 ? 7.447 -5.134 -18.081 1.00 0.00 97 ASN A CA 6
ATOM 10055 C C . ASN A 1 97 ? 7.369 -4.101 -19.201 1.00 0.00 97 ASN A C 6
ATOM 10056 O O . ASN A 1 97 ? 7.998 -3.044 -19.131 1.00 0.00 97 ASN A O 6
ATOM 10067 N N . THR A 1 98 ? 6.594 -4.413 -20.234 1.00 0.00 98 THR A N 6
ATOM 10068 C CA . THR A 1 98 ? 6.434 -3.513 -21.370 1.00 0.00 98 THR A CA 6
ATOM 10069 C C . THR A 1 98 ? 5.107 -2.768 -21.298 1.00 0.00 98 THR A C 6
ATOM 10070 O O . THR A 1 98 ? 4.238 -2.943 -22.153 1.00 0.00 98 THR A O 6
ATOM 10081 N N . SER A 1 99 ? 4.956 -1.935 -20.273 1.00 0.00 99 SER A N 6
ATOM 10082 C CA . SER A 1 99 ? 3.731 -1.164 -20.089 1.00 0.00 99 SER A CA 6
ATOM 10083 C C . SER A 1 99 ? 3.532 -0.178 -21.235 1.00 0.00 99 SER A C 6
ATOM 10084 O O . SER A 1 99 ? 2.487 -0.165 -21.886 1.00 0.00 99 SER A O 6
ATOM 10092 N N . THR A 1 100 ? 4.544 0.650 -21.478 1.00 0.00 100 THR A N 6
ATOM 10093 C CA . THR A 1 100 ? 4.482 1.642 -22.544 1.00 0.00 100 THR A CA 6
ATOM 10094 C C . THR A 1 100 ? 3.320 2.605 -22.331 1.00 0.00 100 THR A C 6
ATOM 10095 O O . THR A 1 100 ? 2.652 3.008 -23.284 1.00 0.00 100 THR A O 6
ATOM 10106 N N . SER A 1 101 ? 3.084 2.973 -21.076 1.00 0.00 101 SER A N 6
ATOM 10107 C CA . SER A 1 101 ? 2.000 3.888 -20.738 1.00 0.00 101 SER A CA 6
ATOM 10108 C C . SER A 1 101 ? 2.535 5.123 -20.020 1.00 0.00 101 SER A C 6
ATOM 10109 O O . SER A 1 101 ? 2.443 5.233 -18.796 1.00 0.00 101 SER A O 6
ATOM 10117 N N . THR A 1 102 ? 3.096 6.051 -20.789 1.00 0.00 102 THR A N 6
ATOM 10118 C CA . THR A 1 102 ? 3.647 7.277 -20.228 1.00 0.00 102 THR A CA 6
ATOM 10119 C C . THR A 1 102 ? 2.744 8.470 -20.520 1.00 0.00 102 THR A C 6
ATOM 10120 O O . THR A 1 102 ? 2.295 8.659 -21.650 1.00 0.00 102 THR A O 6
ATOM 10131 N N . GLY A 1 103 ? 2.483 9.274 -19.494 1.00 0.00 103 GLY A N 6
ATOM 10132 C CA . GLY A 1 103 ? 1.635 10.440 -19.662 1.00 0.00 103 GLY A CA 6
ATOM 10133 C C . GLY A 1 103 ? 0.616 10.581 -18.549 1.00 0.00 103 GLY A C 6
ATOM 10134 O O . GLY A 1 103 ? 0.574 9.765 -17.627 1.00 0.00 103 GLY A O 6
ATOM 10138 N N . THR A 1 104 ? -0.209 11.620 -18.632 1.00 0.00 104 THR A N 6
ATOM 10139 C CA . THR A 1 104 ? -1.231 11.867 -17.622 1.00 0.00 104 THR A CA 6
ATOM 10140 C C . THR A 1 104 ? -0.728 11.502 -16.230 1.00 0.00 104 THR A C 6
ATOM 10141 O O . THR A 1 104 ? -1.469 10.950 -15.417 1.00 0.00 104 THR A O 6
ATOM 10152 N N . SER A 1 105 ? 0.535 11.815 -15.961 1.00 0.00 105 SER A N 6
ATOM 10153 C CA . SER A 1 105 ? 1.138 11.517 -14.668 1.00 0.00 105 SER A CA 6
ATOM 10154 C C . SER A 1 105 ? 0.917 12.665 -13.688 1.00 0.00 105 SER A C 6
ATOM 10155 O O . SER A 1 105 ? 0.550 12.450 -12.532 1.00 0.00 105 SER A O 6
ATOM 10163 N N . THR A 1 106 ? 1.143 13.888 -14.158 1.00 0.00 106 THR A N 6
ATOM 10164 C CA . THR A 1 106 ? 0.971 15.071 -13.325 1.00 0.00 106 THR A CA 6
ATOM 10165 C C . THR A 1 106 ? -0.392 15.713 -13.557 1.00 0.00 106 THR A C 6
ATOM 10166 O O . THR A 1 106 ? -0.637 16.309 -14.606 1.00 0.00 106 THR A O 6
ATOM 10177 N N . SER A 1 107 ? -1.276 15.588 -12.573 1.00 0.00 107 SER A N 6
ATOM 10178 C CA . SER A 1 107 ? -2.616 16.155 -12.672 1.00 0.00 107 SER A CA 6
ATOM 10179 C C . SER A 1 107 ? -3.235 16.331 -11.289 1.00 0.00 107 SER A C 6
ATOM 10180 O O . SER A 1 107 ? -2.878 15.629 -10.343 1.00 0.00 107 SER A O 6
ATOM 10188 N N . SER A 1 108 ? -4.166 17.274 -11.180 1.00 0.00 108 SER A N 6
ATOM 10189 C CA . SER A 1 108 ? -4.833 17.546 -9.912 1.00 0.00 108 SER A CA 6
ATOM 10190 C C . SER A 1 108 ? -6.093 16.697 -9.768 1.00 0.00 108 SER A C 6
ATOM 10191 O O . SER A 1 108 ? -6.655 16.227 -10.757 1.00 0.00 108 SER A O 6
ATOM 10199 N N . SER A 1 109 ? -6.531 16.506 -8.528 1.00 0.00 109 SER A N 6
ATOM 10200 C CA . SER A 1 109 ? -7.722 15.711 -8.252 1.00 0.00 109 SER A CA 6
ATOM 10201 C C . SER A 1 109 ? -8.690 16.476 -7.355 1.00 0.00 109 SER A C 6
ATOM 10202 O O . SER A 1 109 ? -9.847 16.693 -7.713 1.00 0.00 109 SER A O 6
ATOM 10210 N N . GLY A 1 110 ? -8.207 16.883 -6.184 1.00 0.00 110 GLY A N 6
ATOM 10211 C CA . GLY A 1 110 ? -9.042 17.619 -5.253 1.00 0.00 110 GLY A CA 6
ATOM 10212 C C . GLY A 1 110 ? -8.855 17.161 -3.820 1.00 0.00 110 GLY A C 6
ATOM 10213 O O . GLY A 1 110 ? -7.833 16.577 -3.461 1.00 0.00 110 GLY A O 6
ATOM 10217 N N . PRO A 1 111 ? -9.860 17.429 -2.973 1.00 0.00 111 PRO A N 6
ATOM 10218 C CA . PRO A 1 111 ? -9.825 17.050 -1.558 1.00 0.00 111 PRO A CA 6
ATOM 10219 C C . PRO A 1 111 ? -9.930 15.542 -1.359 1.00 0.00 111 PRO A C 6
ATOM 10220 O O . PRO A 1 111 ? -10.365 14.817 -2.253 1.00 0.00 111 PRO A O 6
ATOM 10231 N N . SER A 1 112 ? -9.529 15.076 -0.180 1.00 0.00 112 SER A N 6
ATOM 10232 C CA . SER A 1 112 ? -9.575 13.653 0.135 1.00 0.00 112 SER A CA 6
ATOM 10233 C C . SER A 1 112 ? -10.521 13.385 1.301 1.00 0.00 112 SER A C 6
ATOM 10234 O O . SER A 1 112 ? -10.097 13.309 2.454 1.00 0.00 112 SER A O 6
ATOM 10242 N N . SER A 1 113 ? -11.806 13.243 0.992 1.00 0.00 113 SER A N 6
ATOM 10243 C CA . SER A 1 113 ? -12.814 12.987 2.013 1.00 0.00 113 SER A CA 6
ATOM 10244 C C . SER A 1 113 ? -12.818 11.516 2.417 1.00 0.00 113 SER A C 6
ATOM 10245 O O . SER A 1 113 ? -13.157 10.643 1.619 1.00 0.00 113 SER A O 6
ATOM 10253 N N . GLY A 1 114 ? -12.438 11.249 3.663 1.00 0.00 114 GLY A N 6
ATOM 10254 C CA . GLY A 1 114 ? -12.404 9.883 4.151 1.00 0.00 114 GLY A CA 6
ATOM 10255 C C . GLY A 1 114 ? -11.007 9.442 4.542 1.00 0.00 114 GLY A C 6
ATOM 10256 O O . GLY A 1 114 ? -10.038 10.005 4.037 1.00 0.00 114 GLY A O 6
ATOM 10261 N N . GLY A 1 1 ? 14.388 27.515 0.060 1.00 0.00 1 GLY A N 7
ATOM 10262 C CA . GLY A 1 1 ? 13.280 28.448 -0.033 1.00 0.00 1 GLY A CA 7
ATOM 10263 C C . GLY A 1 1 ? 12.095 27.868 -0.779 1.00 0.00 1 GLY A C 7
ATOM 10264 O O . GLY A 1 1 ? 11.041 27.625 -0.192 1.00 0.00 1 GLY A O 7
ATOM 10268 N N . SER A 1 2 ? 12.266 27.648 -2.079 1.00 0.00 2 SER A N 7
ATOM 10269 C CA . SER A 1 2 ? 11.200 27.099 -2.908 1.00 0.00 2 SER A CA 7
ATOM 10270 C C . SER A 1 2 ? 11.399 25.603 -3.128 1.00 0.00 2 SER A C 7
ATOM 10271 O O . SER A 1 2 ? 10.561 24.790 -2.738 1.00 0.00 2 SER A O 7
ATOM 10279 N N . SER A 1 3 ? 12.515 25.246 -3.756 1.00 0.00 3 SER A N 7
ATOM 10280 C CA . SER A 1 3 ? 12.823 23.848 -4.032 1.00 0.00 3 SER A CA 7
ATOM 10281 C C . SER A 1 3 ? 14.005 23.376 -3.190 1.00 0.00 3 SER A C 7
ATOM 10282 O O . SER A 1 3 ? 15.099 23.933 -3.269 1.00 0.00 3 SER A O 7
ATOM 10290 N N . GLY A 1 4 ? 13.774 22.344 -2.384 1.00 0.00 4 GLY A N 7
ATOM 10291 C CA . GLY A 1 4 ? 14.827 21.814 -1.538 1.00 0.00 4 GLY A CA 7
ATOM 10292 C C . GLY A 1 4 ? 14.325 21.424 -0.162 1.00 0.00 4 GLY A C 7
ATOM 10293 O O . GLY A 1 4 ? 14.159 22.276 0.710 1.00 0.00 4 GLY A O 7
ATOM 10297 N N . SER A 1 5 ? 14.080 20.132 0.032 1.00 0.00 5 SER A N 7
ATOM 10298 C CA . SER A 1 5 ? 13.588 19.631 1.310 1.00 0.00 5 SER A CA 7
ATOM 10299 C C . SER A 1 5 ? 14.255 18.306 1.668 1.00 0.00 5 SER A C 7
ATOM 10300 O O . SER A 1 5 ? 14.938 17.699 0.842 1.00 0.00 5 SER A O 7
ATOM 10308 N N . SER A 1 6 ? 14.053 17.863 2.905 1.00 0.00 6 SER A N 7
ATOM 10309 C CA . SER A 1 6 ? 14.637 16.613 3.374 1.00 0.00 6 SER A CA 7
ATOM 10310 C C . SER A 1 6 ? 13.951 16.138 4.652 1.00 0.00 6 SER A C 7
ATOM 10311 O O . SER A 1 6 ? 13.459 16.943 5.441 1.00 0.00 6 SER A O 7
ATOM 10319 N N . GLY A 1 7 ? 13.922 14.823 4.847 1.00 0.00 7 GLY A N 7
ATOM 10320 C CA . GLY A 1 7 ? 13.294 14.263 6.030 1.00 0.00 7 GLY A CA 7
ATOM 10321 C C . GLY A 1 7 ? 11.950 13.632 5.728 1.00 0.00 7 GLY A C 7
ATOM 10322 O O . GLY A 1 7 ? 11.758 12.456 6.032 1.00 0.00 7 GLY A O 7
ATOM 10326 N N . HIS A 1 8 ? 11.051 14.412 5.145 1.00 0.00 8 HIS A N 7
ATOM 10327 C CA . HIS A 1 8 ? 9.729 13.911 4.812 1.00 0.00 8 HIS A CA 7
ATOM 10328 C C . HIS A 1 8 ? 9.829 12.938 3.635 1.00 0.00 8 HIS A C 7
ATOM 10329 O O . HIS A 1 8 ? 10.051 13.323 2.486 1.00 0.00 8 HIS A O 7
ATOM 10343 N N . LYS A 1 9 ? 9.660 11.658 3.948 1.00 0.00 9 LYS A N 7
ATOM 10344 C CA . LYS A 1 9 ? 9.725 10.608 2.938 1.00 0.00 9 LYS A CA 7
ATOM 10345 C C . LYS A 1 9 ? 8.633 10.793 1.889 1.00 0.00 9 LYS A C 7
ATOM 10346 O O . LYS A 1 9 ? 7.488 11.123 2.202 1.00 0.00 9 LYS A O 7
ATOM 10365 N N . PRO A 1 10 ? 8.992 10.576 0.615 1.00 0.00 10 PRO A N 7
ATOM 10366 C CA . PRO A 1 10 ? 8.055 10.711 -0.505 1.00 0.00 10 PRO A CA 7
ATOM 10367 C C . PRO A 1 10 ? 6.998 9.612 -0.512 1.00 0.00 10 PRO A C 7
ATOM 10368 O O . PRO A 1 10 ? 5.838 9.857 -0.844 1.00 0.00 10 PRO A O 7
ATOM 10379 N N . TRP A 1 11 ? 7.405 8.403 -0.144 1.00 0.00 11 TRP A N 7
ATOM 10380 C CA . TRP A 1 11 ? 6.492 7.267 -0.108 1.00 0.00 11 TRP A CA 7
ATOM 10381 C C . TRP A 1 11 ? 6.257 6.802 1.325 1.00 0.00 11 TRP A C 7
ATOM 10382 O O . TRP A 1 11 ? 7.123 6.957 2.187 1.00 0.00 11 TRP A O 7
ATOM 10403 N N . ARG A 1 12 ? 5.083 6.231 1.573 1.00 0.00 12 ARG A N 7
ATOM 10404 C CA . ARG A 1 12 ? 4.736 5.745 2.903 1.00 0.00 12 ARG A CA 7
ATOM 10405 C C . ARG A 1 12 ? 4.224 4.309 2.840 1.00 0.00 12 ARG A C 7
ATOM 10406 O O . ARG A 1 12 ? 3.683 3.876 1.823 1.00 0.00 12 ARG A O 7
ATOM 10427 N N . ALA A 1 13 ? 4.399 3.575 3.934 1.00 0.00 13 ALA A N 7
ATOM 10428 C CA . ALA A 1 13 ? 3.954 2.188 4.003 1.00 0.00 13 ALA A CA 7
ATOM 10429 C C . ALA A 1 13 ? 3.184 1.923 5.293 1.00 0.00 13 ALA A C 7
ATOM 10430 O O . ALA A 1 13 ? 3.677 2.196 6.387 1.00 0.00 13 ALA A O 7
ATOM 10437 N N . GLU A 1 14 ? 1.974 1.390 5.156 1.00 0.00 14 GLU A N 7
ATOM 10438 C CA . GLU A 1 14 ? 1.137 1.089 6.311 1.00 0.00 14 GLU A CA 7
ATOM 10439 C C . GLU A 1 14 ? -0.126 0.344 5.889 1.00 0.00 14 GLU A C 7
ATOM 10440 O O . GLU A 1 14 ? -0.595 0.486 4.760 1.00 0.00 14 GLU A O 7
ATOM 10452 N N . TYR A 1 15 ? -0.670 -0.451 6.804 1.00 0.00 15 TYR A N 7
ATOM 10453 C CA . TYR A 1 15 ? -1.876 -1.221 6.526 1.00 0.00 15 TYR A CA 7
ATOM 10454 C C . TYR A 1 15 ? -3.126 -0.371 6.735 1.00 0.00 15 TYR A C 7
ATOM 10455 O O . TYR A 1 15 ? -3.278 0.287 7.764 1.00 0.00 15 TYR A O 7
ATOM 10473 N N . ALA A 1 16 ? -4.018 -0.391 5.750 1.00 0.00 16 ALA A N 7
ATOM 10474 C CA . ALA A 1 16 ? -5.256 0.375 5.826 1.00 0.00 16 ALA A CA 7
ATOM 10475 C C . ALA A 1 16 ? -6.085 -0.040 7.036 1.00 0.00 16 ALA A C 7
ATOM 10476 O O . ALA A 1 16 ? -5.933 -1.145 7.557 1.00 0.00 16 ALA A O 7
ATOM 10483 N N . LYS A 1 17 ? -6.963 0.854 7.481 1.00 0.00 17 LYS A N 7
ATOM 10484 C CA . LYS A 1 17 ? -7.818 0.581 8.630 1.00 0.00 17 LYS A CA 7
ATOM 10485 C C . LYS A 1 17 ? -9.291 0.671 8.246 1.00 0.00 17 LYS A C 7
ATOM 10486 O O . LYS A 1 17 ? -10.166 0.237 8.995 1.00 0.00 17 LYS A O 7
ATOM 10505 N N . SER A 1 18 ? -9.559 1.236 7.073 1.00 0.00 18 SER A N 7
ATOM 10506 C CA . SER A 1 18 ? -10.927 1.385 6.590 1.00 0.00 18 SER A CA 7
ATOM 10507 C C . SER A 1 18 ? -10.992 1.205 5.077 1.00 0.00 18 SER A C 7
ATOM 10508 O O . SER A 1 18 ? -10.082 1.609 4.353 1.00 0.00 18 SER A O 7
ATOM 10516 N N . SER A 1 19 ? -12.074 0.594 4.606 1.00 0.00 19 SER A N 7
ATOM 10517 C CA . SER A 1 19 ? -12.258 0.356 3.179 1.00 0.00 19 SER A CA 7
ATOM 10518 C C . SER A 1 19 ? -12.931 1.551 2.511 1.00 0.00 19 SER A C 7
ATOM 10519 O O . SER A 1 19 ? -13.748 1.390 1.604 1.00 0.00 19 SER A O 7
ATOM 10527 N N . ARG A 1 20 ? -12.582 2.750 2.966 1.00 0.00 20 ARG A N 7
ATOM 10528 C CA . ARG A 1 20 ? -13.153 3.973 2.415 1.00 0.00 20 ARG A CA 7
ATOM 10529 C C . ARG A 1 20 ? -12.282 4.519 1.287 1.00 0.00 20 ARG A C 7
ATOM 10530 O O . ARG A 1 20 ? -12.786 5.089 0.320 1.00 0.00 20 ARG A O 7
ATOM 10551 N N . SER A 1 21 ? -10.971 4.341 1.420 1.00 0.00 21 SER A N 7
ATOM 10552 C CA . SER A 1 21 ? -10.030 4.819 0.415 1.00 0.00 21 SER A CA 7
ATOM 10553 C C . SER A 1 21 ? -10.118 3.980 -0.856 1.00 0.00 21 SER A C 7
ATOM 10554 O O . SER A 1 21 ? -10.596 2.846 -0.832 1.00 0.00 21 SER A O 7
ATOM 10562 N N . SER A 1 22 ? -9.653 4.546 -1.965 1.00 0.00 22 SER A N 7
ATOM 10563 C CA . SER A 1 22 ? -9.682 3.852 -3.248 1.00 0.00 22 SER A CA 7
ATOM 10564 C C . SER A 1 22 ? -8.422 4.148 -4.054 1.00 0.00 22 SER A C 7
ATOM 10565 O O . SER A 1 22 ? -8.015 5.302 -4.191 1.00 0.00 22 SER A O 7
ATOM 10573 N N . CYS A 1 23 ? -7.807 3.097 -4.587 1.00 0.00 23 CYS A N 7
ATOM 10574 C CA . CYS A 1 23 ? -6.593 3.242 -5.381 1.00 0.00 23 CYS A CA 7
ATOM 10575 C C . CYS A 1 23 ? -6.813 4.209 -6.540 1.00 0.00 23 CYS A C 7
ATOM 10576 O O . CYS A 1 23 ? -7.947 4.460 -6.948 1.00 0.00 23 CYS A O 7
ATOM 10583 N N . LYS A 1 24 ? -5.719 4.749 -7.068 1.00 0.00 24 LYS A N 7
ATOM 10584 C CA . LYS A 1 24 ? -5.790 5.687 -8.182 1.00 0.00 24 LYS A CA 7
ATOM 10585 C C . LYS A 1 24 ? -5.241 5.058 -9.459 1.00 0.00 24 LYS A C 7
ATOM 10586 O O . LYS A 1 24 ? -5.688 5.376 -10.562 1.00 0.00 24 LYS A O 7
ATOM 10605 N N . THR A 1 25 ? -4.271 4.163 -9.303 1.00 0.00 25 THR A N 7
ATOM 10606 C CA . THR A 1 25 ? -3.662 3.490 -10.443 1.00 0.00 25 THR A CA 7
ATOM 10607 C C . THR A 1 25 ? -4.649 2.541 -11.113 1.00 0.00 25 THR A C 7
ATOM 10608 O O . THR A 1 25 ? -4.655 2.397 -12.336 1.00 0.00 25 THR A O 7
ATOM 10619 N N . CYS A 1 26 ? -5.484 1.896 -10.305 1.00 0.00 26 CYS A N 7
ATOM 10620 C CA . CYS A 1 26 ? -6.477 0.961 -10.819 1.00 0.00 26 CYS A CA 7
ATOM 10621 C C . CYS A 1 26 ? -7.889 1.508 -10.629 1.00 0.00 26 CYS A C 7
ATOM 10622 O O . CYS A 1 26 ? -8.837 1.044 -11.263 1.00 0.00 26 CYS A O 7
ATOM 10629 N N . LYS A 1 27 ? -8.021 2.496 -9.752 1.00 0.00 27 LYS A N 7
ATOM 10630 C CA . LYS A 1 27 ? -9.316 3.109 -9.477 1.00 0.00 27 LYS A CA 7
ATOM 10631 C C . LYS A 1 27 ? -10.241 2.129 -8.763 1.00 0.00 27 LYS A C 7
ATOM 10632 O O . LYS A 1 27 ? -11.411 1.992 -9.120 1.00 0.00 27 LYS A O 7
ATOM 10651 N N . SER A 1 28 ? -9.709 1.451 -7.750 1.00 0.00 28 SER A N 7
ATOM 10652 C CA . SER A 1 28 ? -10.487 0.482 -6.987 1.00 0.00 28 SER A CA 7
ATOM 10653 C C . SER A 1 28 ? -10.454 0.812 -5.497 1.00 0.00 28 SER A C 7
ATOM 10654 O O . SER A 1 28 ? -9.811 1.774 -5.077 1.00 0.00 28 SER A O 7
ATOM 10662 N N . VAL A 1 29 ? -11.152 0.006 -4.704 1.00 0.00 29 VAL A N 7
ATOM 10663 C CA . VAL A 1 29 ? -11.202 0.210 -3.261 1.00 0.00 29 VAL A CA 7
ATOM 10664 C C . VAL A 1 29 ? -10.106 -0.579 -2.555 1.00 0.00 29 VAL A C 7
ATOM 10665 O O . VAL A 1 29 ? -9.799 -1.710 -2.934 1.00 0.00 29 VAL A O 7
ATOM 10678 N N . ILE A 1 30 ? -9.518 0.024 -1.527 1.00 0.00 30 ILE A N 7
ATOM 10679 C CA . ILE A 1 30 ? -8.456 -0.624 -0.768 1.00 0.00 30 ILE A CA 7
ATOM 10680 C C . ILE A 1 30 ? -8.959 -1.087 0.596 1.00 0.00 30 ILE A C 7
ATOM 10681 O O . ILE A 1 30 ? -8.882 -0.352 1.579 1.00 0.00 30 ILE A O 7
ATOM 10697 N N . ASN A 1 31 ? -9.473 -2.311 0.646 1.00 0.00 31 ASN A N 7
ATOM 10698 C CA . ASN A 1 31 ? -9.988 -2.874 1.889 1.00 0.00 31 ASN A CA 7
ATOM 10699 C C . ASN A 1 31 ? -8.930 -2.823 2.988 1.00 0.00 31 ASN A C 7
ATOM 10700 O O . ASN A 1 31 ? -7.782 -3.215 2.779 1.00 0.00 31 ASN A O 7
ATOM 10711 N N . LYS A 1 32 ? -9.326 -2.338 4.160 1.00 0.00 32 LYS A N 7
ATOM 10712 C CA . LYS A 1 32 ? -8.415 -2.237 5.294 1.00 0.00 32 LYS A CA 7
ATOM 10713 C C . LYS A 1 32 ? -7.703 -3.563 5.540 1.00 0.00 32 LYS A C 7
ATOM 10714 O O . LYS A 1 32 ? -8.131 -4.608 5.049 1.00 0.00 32 LYS A O 7
ATOM 10733 N N . GLU A 1 33 ? -6.615 -3.514 6.303 1.00 0.00 33 GLU A N 7
ATOM 10734 C CA . GLU A 1 33 ? -5.845 -4.713 6.613 1.00 0.00 33 GLU A CA 7
ATOM 10735 C C . GLU A 1 33 ? -5.044 -5.174 5.399 1.00 0.00 33 GLU A C 7
ATOM 10736 O O . GLU A 1 33 ? -4.708 -6.351 5.275 1.00 0.00 33 GLU A O 7
ATOM 10748 N N . ASN A 1 34 ? -4.743 -4.238 4.505 1.00 0.00 34 ASN A N 7
ATOM 10749 C CA . ASN A 1 34 ? -3.983 -4.548 3.300 1.00 0.00 34 ASN A CA 7
ATOM 10750 C C . ASN A 1 34 ? -2.799 -3.598 3.144 1.00 0.00 34 ASN A C 7
ATOM 10751 O O . ASN A 1 34 ? -2.870 -2.432 3.531 1.00 0.00 34 ASN A O 7
ATOM 10762 N N . PHE A 1 35 ? -1.711 -4.107 2.576 1.00 0.00 35 PHE A N 7
ATOM 10763 C CA . PHE A 1 35 ? -0.510 -3.305 2.369 1.00 0.00 35 PHE A CA 7
ATOM 10764 C C . PHE A 1 35 ? -0.671 -2.387 1.161 1.00 0.00 35 PHE A C 7
ATOM 10765 O O . PHE A 1 35 ? -0.761 -2.850 0.024 1.00 0.00 35 PHE A O 7
ATOM 10782 N N . ARG A 1 36 ? -0.707 -1.083 1.417 1.00 0.00 36 ARG A N 7
ATOM 10783 C CA . ARG A 1 36 ? -0.859 -0.100 0.351 1.00 0.00 36 ARG A CA 7
ATOM 10784 C C . ARG A 1 36 ? 0.331 0.855 0.319 1.00 0.00 36 ARG A C 7
ATOM 10785 O O . ARG A 1 36 ? 1.247 0.750 1.136 1.00 0.00 36 ARG A O 7
ATOM 10806 N N . LEU A 1 37 ? 0.312 1.785 -0.629 1.00 0.00 37 LEU A N 7
ATOM 10807 C CA . LEU A 1 37 ? 1.389 2.758 -0.769 1.00 0.00 37 LEU A CA 7
ATOM 10808 C C . LEU A 1 37 ? 0.832 4.152 -1.040 1.00 0.00 37 LEU A C 7
ATOM 10809 O O . LEU A 1 37 ? -0.044 4.328 -1.886 1.00 0.00 37 LEU A O 7
ATOM 10825 N N . GLY A 1 38 ? 1.349 5.142 -0.317 1.00 0.00 38 GLY A N 7
ATOM 10826 C CA . GLY A 1 38 ? 0.892 6.507 -0.495 1.00 0.00 38 GLY A CA 7
ATOM 10827 C C . GLY A 1 38 ? 1.995 7.429 -0.977 1.00 0.00 38 GLY A C 7
ATOM 10828 O O . GLY A 1 38 ? 2.963 7.680 -0.258 1.00 0.00 38 GLY A O 7
ATOM 10832 N N . LYS A 1 39 ? 1.851 7.934 -2.197 1.00 0.00 39 LYS A N 7
ATOM 10833 C CA . LYS A 1 39 ? 2.843 8.833 -2.776 1.00 0.00 39 LYS A CA 7
ATOM 10834 C C . LYS A 1 39 ? 2.613 10.268 -2.312 1.00 0.00 39 LYS A C 7
ATOM 10835 O O . LYS A 1 39 ? 1.756 10.974 -2.846 1.00 0.00 39 LYS A O 7
ATOM 10854 N N . LEU A 1 40 ? 3.383 10.694 -1.317 1.00 0.00 40 LEU A N 7
ATOM 10855 C CA . LEU A 1 40 ? 3.264 12.046 -0.783 1.00 0.00 40 LEU A CA 7
ATOM 10856 C C . LEU A 1 40 ? 3.822 13.071 -1.765 1.00 0.00 40 LEU A C 7
ATOM 10857 O O . LEU A 1 40 ? 5.018 13.083 -2.054 1.00 0.00 40 LEU A O 7
ATOM 10873 N N . VAL A 1 41 ? 2.947 13.932 -2.275 1.00 0.00 41 VAL A N 7
ATOM 10874 C CA . VAL A 1 41 ? 3.352 14.964 -3.222 1.00 0.00 41 VAL A CA 7
ATOM 10875 C C . VAL A 1 41 ? 2.970 16.352 -2.720 1.00 0.00 41 VAL A C 7
ATOM 10876 O O . VAL A 1 41 ? 1.912 16.535 -2.120 1.00 0.00 41 VAL A O 7
ATOM 10889 N N . GLN A 1 42 ? 3.839 17.326 -2.972 1.00 0.00 42 GLN A N 7
ATOM 10890 C CA . GLN A 1 42 ? 3.592 18.698 -2.545 1.00 0.00 42 GLN A CA 7
ATOM 10891 C C . GLN A 1 42 ? 3.485 19.631 -3.746 1.00 0.00 42 GLN A C 7
ATOM 10892 O O . GLN A 1 42 ? 4.462 19.853 -4.461 1.00 0.00 42 GLN A O 7
ATOM 10906 N N . SER A 1 43 ? 2.291 20.174 -3.963 1.00 0.00 43 SER A N 7
ATOM 10907 C CA . SER A 1 43 ? 2.055 21.080 -5.080 1.00 0.00 43 SER A CA 7
ATOM 10908 C C . SER A 1 43 ? 2.200 22.534 -4.641 1.00 0.00 43 SER A C 7
ATOM 10909 O O . SER A 1 43 ? 1.427 23.400 -5.052 1.00 0.00 43 SER A O 7
ATOM 10917 N N . THR A 1 44 ? 3.198 22.796 -3.803 1.00 0.00 44 THR A N 7
ATOM 10918 C CA . THR A 1 44 ? 3.445 24.143 -3.306 1.00 0.00 44 THR A CA 7
ATOM 10919 C C . THR A 1 44 ? 2.141 24.912 -3.127 1.00 0.00 44 THR A C 7
ATOM 10920 O O . THR A 1 44 ? 2.099 26.104 -3.428 1.00 0.00 44 THR A O 7
ATOM 10931 N N . HIS A 1 45 ? 1.116 24.222 -2.648 1.00 0.00 45 HIS A N 7
ATOM 10932 C CA . HIS A 1 45 ? -0.176 24.852 -2.436 1.00 0.00 45 HIS A CA 7
ATOM 10933 C C . HIS A 1 45 ? -0.268 25.363 -0.997 1.00 0.00 45 HIS A C 7
ATOM 10934 O O . HIS A 1 45 ? -0.188 26.561 -0.723 1.00 0.00 45 HIS A O 7
ATOM 10948 N N . PHE A 1 46 ? -0.439 24.421 -0.076 1.00 0.00 46 PHE A N 7
ATOM 10949 C CA . PHE A 1 46 ? -0.546 24.747 1.341 1.00 0.00 46 PHE A CA 7
ATOM 10950 C C . PHE A 1 46 ? -0.565 23.480 2.192 1.00 0.00 46 PHE A C 7
ATOM 10951 O O . PHE A 1 46 ? -0.535 22.367 1.667 1.00 0.00 46 PHE A O 7
ATOM 10968 N N . ASP A 1 47 ? -0.613 23.659 3.507 1.00 0.00 47 ASP A N 7
ATOM 10969 C CA . ASP A 1 47 ? -0.636 22.531 4.431 1.00 0.00 47 ASP A CA 7
ATOM 10970 C C . ASP A 1 47 ? -1.811 21.606 4.130 1.00 0.00 47 ASP A C 7
ATOM 10971 O O . ASP A 1 47 ? -2.954 22.048 4.035 1.00 0.00 47 ASP A O 7
ATOM 10980 N N . GLY A 1 48 ? -1.519 20.317 3.981 1.00 0.00 48 GLY A N 7
ATOM 10981 C CA . GLY A 1 48 ? -2.561 19.349 3.691 1.00 0.00 48 GLY A CA 7
ATOM 10982 C C . GLY A 1 48 ? -2.182 18.408 2.565 1.00 0.00 48 GLY A C 7
ATOM 10983 O O . GLY A 1 48 ? -3.016 18.064 1.727 1.00 0.00 48 GLY A O 7
ATOM 10987 N N . ILE A 1 49 ? -0.920 17.992 2.544 1.00 0.00 49 ILE A N 7
ATOM 10988 C CA . ILE A 1 49 ? -0.432 17.086 1.512 1.00 0.00 49 ILE A CA 7
ATOM 10989 C C . ILE A 1 49 ? -1.502 16.073 1.119 1.00 0.00 49 ILE A C 7
ATOM 10990 O O . ILE A 1 49 ? -2.341 15.693 1.935 1.00 0.00 49 ILE A O 7
ATOM 11006 N N . MET A 1 50 ? -1.466 15.639 -0.136 1.00 0.00 50 MET A N 7
ATOM 11007 C CA . MET A 1 50 ? -2.431 14.667 -0.637 1.00 0.00 50 MET A CA 7
ATOM 11008 C C . MET A 1 50 ? -1.757 13.329 -0.924 1.00 0.00 50 MET A C 7
ATOM 11009 O O . MET A 1 50 ? -1.175 13.116 -1.988 1.00 0.00 50 MET A O 7
ATOM 11023 N N . PRO A 1 51 ? -1.835 12.406 0.045 1.00 0.00 51 PRO A N 7
ATOM 11024 C CA . PRO A 1 51 ? -1.238 11.073 -0.081 1.00 0.00 51 PRO A CA 7
ATOM 11025 C C . PRO A 1 51 ? -1.967 10.205 -1.101 1.00 0.00 51 PRO A C 7
ATOM 11026 O O . PRO A 1 51 ? -3.066 9.715 -0.841 1.00 0.00 51 PRO A O 7
ATOM 11037 N N . MET A 1 52 ? -1.349 10.019 -2.262 1.00 0.00 52 MET A N 7
ATOM 11038 C CA . MET A 1 52 ? -1.939 9.208 -3.321 1.00 0.00 52 MET A CA 7
ATOM 11039 C C . MET A 1 52 ? -1.979 7.737 -2.921 1.00 0.00 52 MET A C 7
ATOM 11040 O O . MET A 1 52 ? -0.993 7.016 -3.075 1.00 0.00 52 MET A O 7
ATOM 11054 N N . TRP A 1 53 ? -3.122 7.298 -2.408 1.00 0.00 53 TRP A N 7
ATOM 11055 C CA . TRP A 1 53 ? -3.289 5.912 -1.986 1.00 0.00 53 TRP A CA 7
ATOM 11056 C C . TRP A 1 53 ? -3.369 4.982 -3.191 1.00 0.00 53 TRP A C 7
ATOM 11057 O O . TRP A 1 53 ? -4.212 5.160 -4.069 1.00 0.00 53 TRP A O 7
ATOM 11078 N N . ASN A 1 54 ? -2.486 3.989 -3.227 1.00 0.00 54 ASN A N 7
ATOM 11079 C CA . ASN A 1 54 ? -2.457 3.031 -4.326 1.00 0.00 54 ASN A CA 7
ATOM 11080 C C . ASN A 1 54 ? -1.962 1.669 -3.848 1.00 0.00 54 ASN A C 7
ATOM 11081 O O . ASN A 1 54 ? -0.976 1.610 -3.115 1.00 0.00 54 ASN A O 7
ATOM 11092 N N . HIS A 1 55 ? -2.649 0.617 -4.268 1.00 0.00 55 HIS A N 7
ATOM 11093 C CA . HIS A 1 55 ? -2.268 -0.730 -3.877 1.00 0.00 55 HIS A CA 7
ATOM 11094 C C . HIS A 1 55 ? -0.760 -0.911 -4.059 1.00 0.00 55 HIS A C 7
ATOM 11095 O O . HIS A 1 55 ? -0.165 -0.472 -5.043 1.00 0.00 55 HIS A O 7
ATOM 11109 N N . ALA A 1 56 ? -0.152 -1.574 -3.081 1.00 0.00 56 ALA A N 7
ATOM 11110 C CA . ALA A 1 56 ? 1.283 -1.830 -3.109 1.00 0.00 56 ALA A CA 7
ATOM 11111 C C . ALA A 1 56 ? 1.676 -2.614 -4.357 1.00 0.00 56 ALA A C 7
ATOM 11112 O O . ALA A 1 56 ? 2.845 -2.642 -4.741 1.00 0.00 56 ALA A O 7
ATOM 11119 N N . SER A 1 57 ? 0.692 -3.251 -4.984 1.00 0.00 57 SER A N 7
ATOM 11120 C CA . SER A 1 57 ? 0.937 -4.040 -6.186 1.00 0.00 57 SER A CA 7
ATOM 11121 C C . SER A 1 57 ? 0.663 -3.217 -7.441 1.00 0.00 57 SER A C 7
ATOM 11122 O O . SER A 1 57 ? 1.112 -3.563 -8.534 1.00 0.00 57 SER A O 7
ATOM 11130 N N . CYS A 1 58 ? -0.078 -2.127 -7.276 1.00 0.00 58 CYS A N 7
ATOM 11131 C CA . CYS A 1 58 ? -0.413 -1.253 -8.394 1.00 0.00 58 CYS A CA 7
ATOM 11132 C C . CYS A 1 58 ? 0.742 -0.308 -8.712 1.00 0.00 58 CYS A C 7
ATOM 11133 O O . CYS A 1 58 ? 0.942 0.079 -9.863 1.00 0.00 58 CYS A O 7
ATOM 11140 N N . ILE A 1 59 ? 1.498 0.060 -7.683 1.00 0.00 59 ILE A N 7
ATOM 11141 C CA . ILE A 1 59 ? 2.634 0.958 -7.853 1.00 0.00 59 ILE A CA 7
ATOM 11142 C C . ILE A 1 59 ? 3.870 0.198 -8.320 1.00 0.00 59 ILE A C 7
ATOM 11143 O O . ILE A 1 59 ? 4.485 0.551 -9.327 1.00 0.00 59 ILE A O 7
ATOM 11159 N N . LEU A 1 60 ? 4.229 -0.847 -7.583 1.00 0.00 60 LEU A N 7
ATOM 11160 C CA . LEU A 1 60 ? 5.392 -1.660 -7.923 1.00 0.00 60 LEU A CA 7
ATOM 11161 C C . LEU A 1 60 ? 5.331 -2.118 -9.376 1.00 0.00 60 LEU A C 7
ATOM 11162 O O . LEU A 1 60 ? 6.351 -2.177 -10.064 1.00 0.00 60 LEU A O 7
ATOM 11178 N N . LYS A 1 61 ? 4.128 -2.439 -9.840 1.00 0.00 61 LYS A N 7
ATOM 11179 C CA . LYS A 1 61 ? 3.931 -2.888 -11.213 1.00 0.00 61 LYS A CA 7
ATOM 11180 C C . LYS A 1 61 ? 4.250 -1.772 -12.202 1.00 0.00 61 LYS A C 7
ATOM 11181 O O . LYS A 1 61 ? 4.516 -2.026 -13.377 1.00 0.00 61 LYS A O 7
ATOM 11200 N N . LYS A 1 62 ? 4.224 -0.534 -11.719 1.00 0.00 62 LYS A N 7
ATOM 11201 C CA . LYS A 1 62 ? 4.513 0.622 -12.559 1.00 0.00 62 LYS A CA 7
ATOM 11202 C C . LYS A 1 62 ? 6.007 0.930 -12.565 1.00 0.00 62 LYS A C 7
ATOM 11203 O O . LYS A 1 62 ? 6.798 0.233 -11.928 1.00 0.00 62 LYS A O 7
ATOM 11222 N N . THR A 1 63 ? 6.388 1.979 -13.287 1.00 0.00 63 THR A N 7
ATOM 11223 C CA . THR A 1 63 ? 7.786 2.380 -13.376 1.00 0.00 63 THR A CA 7
ATOM 11224 C C . THR A 1 63 ? 7.990 3.788 -12.828 1.00 0.00 63 THR A C 7
ATOM 11225 O O . THR A 1 63 ? 7.040 4.561 -12.704 1.00 0.00 63 THR A O 7
ATOM 11236 N N . LYS A 1 64 ? 9.236 4.116 -12.503 1.00 0.00 64 LYS A N 7
ATOM 11237 C CA . LYS A 1 64 ? 9.567 5.432 -11.971 1.00 0.00 64 LYS A CA 7
ATOM 11238 C C . LYS A 1 64 ? 8.629 5.808 -10.827 1.00 0.00 64 LYS A C 7
ATOM 11239 O O . LYS A 1 64 ? 8.080 6.909 -10.801 1.00 0.00 64 LYS A O 7
ATOM 11258 N N . GLN A 1 65 ? 8.454 4.887 -9.885 1.00 0.00 65 GLN A N 7
ATOM 11259 C CA . GLN A 1 65 ? 7.584 5.123 -8.739 1.00 0.00 65 GLN A CA 7
ATOM 11260 C C . GLN A 1 65 ? 8.402 5.369 -7.476 1.00 0.00 65 GLN A C 7
ATOM 11261 O O . GLN A 1 65 ? 8.225 6.382 -6.798 1.00 0.00 65 GLN A O 7
ATOM 11275 N N . ILE A 1 66 ? 9.296 4.437 -7.165 1.00 0.00 66 ILE A N 7
ATOM 11276 C CA . ILE A 1 66 ? 10.141 4.553 -5.984 1.00 0.00 66 ILE A CA 7
ATOM 11277 C C . ILE A 1 66 ? 11.615 4.395 -6.344 1.00 0.00 66 ILE A C 7
ATOM 11278 O O . ILE A 1 66 ? 11.973 3.584 -7.198 1.00 0.00 66 ILE A O 7
ATOM 11294 N N . LYS A 1 67 ? 12.466 5.175 -5.686 1.00 0.00 67 LYS A N 7
ATOM 11295 C CA . LYS A 1 67 ? 13.902 5.120 -5.933 1.00 0.00 67 LYS A CA 7
ATOM 11296 C C . LYS A 1 67 ? 14.565 4.062 -5.057 1.00 0.00 67 LYS A C 7
ATOM 11297 O O . LYS A 1 67 ? 15.362 3.256 -5.537 1.00 0.00 67 LYS A O 7
ATOM 11316 N N . SER A 1 68 ? 14.229 4.070 -3.771 1.00 0.00 68 SER A N 7
ATOM 11317 C CA . SER A 1 68 ? 14.794 3.112 -2.828 1.00 0.00 68 SER A CA 7
ATOM 11318 C C . SER A 1 68 ? 13.906 2.975 -1.595 1.00 0.00 68 SER A C 7
ATOM 11319 O O . SER A 1 68 ? 13.159 3.890 -1.249 1.00 0.00 68 SER A O 7
ATOM 11327 N N . VAL A 1 69 ? 13.993 1.824 -0.936 1.00 0.00 69 VAL A N 7
ATOM 11328 C CA . VAL A 1 69 ? 13.199 1.565 0.259 1.00 0.00 69 VAL A CA 7
ATOM 11329 C C . VAL A 1 69 ? 13.403 2.659 1.301 1.00 0.00 69 VAL A C 7
ATOM 11330 O O . VAL A 1 69 ? 12.503 2.957 2.087 1.00 0.00 69 VAL A O 7
ATOM 11343 N N . ASP A 1 70 ? 14.591 3.253 1.302 1.00 0.00 70 ASP A N 7
ATOM 11344 C CA . ASP A 1 70 ? 14.913 4.316 2.247 1.00 0.00 70 ASP A CA 7
ATOM 11345 C C . ASP A 1 70 ? 13.957 5.494 2.088 1.00 0.00 70 ASP A C 7
ATOM 11346 O O . ASP A 1 70 ? 13.738 6.260 3.027 1.00 0.00 70 ASP A O 7
ATOM 11355 N N . ASP A 1 71 ? 13.391 5.632 0.894 1.00 0.00 71 ASP A N 7
ATOM 11356 C CA . ASP A 1 71 ? 12.458 6.717 0.611 1.00 0.00 71 ASP A CA 7
ATOM 11357 C C . ASP A 1 71 ? 11.068 6.392 1.149 1.00 0.00 71 ASP A C 7
ATOM 11358 O O . ASP A 1 71 ? 10.267 7.289 1.413 1.00 0.00 71 ASP A O 7
ATOM 11367 N N . VAL A 1 72 ? 10.787 5.102 1.308 1.00 0.00 72 VAL A N 7
ATOM 11368 C CA . VAL A 1 72 ? 9.494 4.658 1.814 1.00 0.00 72 VAL A CA 7
ATOM 11369 C C . VAL A 1 72 ? 9.449 4.720 3.337 1.00 0.00 72 VAL A C 7
ATOM 11370 O O . VAL A 1 72 ? 10.390 4.304 4.012 1.00 0.00 72 VAL A O 7
ATOM 11383 N N . GLU A 1 73 ? 8.349 5.242 3.871 1.00 0.00 73 GLU A N 7
ATOM 11384 C CA . GLU A 1 73 ? 8.182 5.358 5.315 1.00 0.00 73 GLU A CA 7
ATOM 11385 C C . GLU A 1 73 ? 7.373 4.187 5.865 1.00 0.00 73 GLU A C 7
ATOM 11386 O O . GLU A 1 73 ? 6.587 3.569 5.147 1.00 0.00 73 GLU A O 7
ATOM 11398 N N . GLY A 1 74 ? 7.572 3.887 7.145 1.00 0.00 74 GLY A N 7
ATOM 11399 C CA . GLY A 1 74 ? 6.855 2.791 7.770 1.00 0.00 74 GLY A CA 7
ATOM 11400 C C . GLY A 1 74 ? 6.999 1.491 7.003 1.00 0.00 74 GLY A C 7
ATOM 11401 O O . GLY A 1 74 ? 6.184 0.581 7.152 1.00 0.00 74 GLY A O 7
ATOM 11405 N N . ILE A 1 75 ? 8.037 1.405 6.178 1.00 0.00 75 ILE A N 7
ATOM 11406 C CA . ILE A 1 75 ? 8.284 0.208 5.384 1.00 0.00 75 ILE A CA 7
ATOM 11407 C C . ILE A 1 75 ? 8.848 -0.917 6.246 1.00 0.00 75 ILE A C 7
ATOM 11408 O O . ILE A 1 75 ? 8.786 -2.088 5.873 1.00 0.00 75 ILE A O 7
ATOM 11424 N N . GLU A 1 76 ? 9.396 -0.552 7.401 1.00 0.00 76 GLU A N 7
ATOM 11425 C CA . GLU A 1 76 ? 9.970 -1.531 8.316 1.00 0.00 76 GLU A CA 7
ATOM 11426 C C . GLU A 1 76 ? 8.877 -2.234 9.116 1.00 0.00 76 GLU A C 7
ATOM 11427 O O . GLU A 1 76 ? 9.117 -3.267 9.741 1.00 0.00 76 GLU A O 7
ATOM 11439 N N . SER A 1 77 ? 7.676 -1.665 9.093 1.00 0.00 77 SER A N 7
ATOM 11440 C CA . SER A 1 77 ? 6.547 -2.234 9.819 1.00 0.00 77 SER A CA 7
ATOM 11441 C C . SER A 1 77 ? 5.799 -3.245 8.956 1.00 0.00 77 SER A C 7
ATOM 11442 O O . SER A 1 77 ? 5.054 -4.083 9.465 1.00 0.00 77 SER A O 7
ATOM 11450 N N . LEU A 1 78 ? 6.004 -3.162 7.646 1.00 0.00 78 LEU A N 7
ATOM 11451 C CA . LEU A 1 78 ? 5.350 -4.069 6.710 1.00 0.00 78 LEU A CA 7
ATOM 11452 C C . LEU A 1 78 ? 5.890 -5.488 6.860 1.00 0.00 78 LEU A C 7
ATOM 11453 O O . LEU A 1 78 ? 7.005 -5.691 7.342 1.00 0.00 78 LEU A O 7
ATOM 11469 N N . ARG A 1 79 ? 5.094 -6.466 6.441 1.00 0.00 79 ARG A N 7
ATOM 11470 C CA . ARG A 1 79 ? 5.493 -7.866 6.528 1.00 0.00 79 ARG A CA 7
ATOM 11471 C C . ARG A 1 79 ? 6.712 -8.139 5.652 1.00 0.00 79 ARG A C 7
ATOM 11472 O O . ARG A 1 79 ? 6.855 -7.563 4.573 1.00 0.00 79 ARG A O 7
ATOM 11493 N N . TRP A 1 80 ? 7.586 -9.021 6.122 1.00 0.00 80 TRP A N 7
ATOM 11494 C CA . TRP A 1 80 ? 8.793 -9.371 5.382 1.00 0.00 80 TRP A CA 7
ATOM 11495 C C . TRP A 1 80 ? 8.515 -9.429 3.884 1.00 0.00 80 TRP A C 7
ATOM 11496 O O . TRP A 1 80 ? 9.134 -8.710 3.101 1.00 0.00 80 TRP A O 7
ATOM 11517 N N . GLU A 1 81 ? 7.580 -10.290 3.493 1.00 0.00 81 GLU A N 7
ATOM 11518 C CA . GLU A 1 81 ? 7.222 -10.441 2.087 1.00 0.00 81 GLU A CA 7
ATOM 11519 C C . GLU A 1 81 ? 6.972 -9.082 1.440 1.00 0.00 81 GLU A C 7
ATOM 11520 O O . GLU A 1 81 ? 7.393 -8.834 0.310 1.00 0.00 81 GLU A O 7
ATOM 11532 N N . ASP A 1 82 ? 6.284 -8.207 2.165 1.00 0.00 82 ASP A N 7
ATOM 11533 C CA . ASP A 1 82 ? 5.977 -6.872 1.663 1.00 0.00 82 ASP A CA 7
ATOM 11534 C C . ASP A 1 82 ? 7.252 -6.057 1.472 1.00 0.00 82 ASP A C 7
ATOM 11535 O O . ASP A 1 82 ? 7.509 -5.534 0.388 1.00 0.00 82 ASP A O 7
ATOM 11544 N N . GLN A 1 83 ? 8.046 -5.953 2.533 1.00 0.00 83 GLN A N 7
ATOM 11545 C CA . GLN A 1 83 ? 9.293 -5.199 2.483 1.00 0.00 83 GLN A CA 7
ATOM 11546 C C . GLN A 1 83 ? 10.145 -5.636 1.295 1.00 0.00 83 GLN A C 7
ATOM 11547 O O . GLN A 1 83 ? 10.872 -4.832 0.713 1.00 0.00 83 GLN A O 7
ATOM 11561 N N . GLN A 1 84 ? 10.050 -6.914 0.943 1.00 0.00 84 GLN A N 7
ATOM 11562 C CA . GLN A 1 84 ? 10.813 -7.457 -0.174 1.00 0.00 84 GLN A CA 7
ATOM 11563 C C . GLN A 1 84 ? 10.299 -6.910 -1.502 1.00 0.00 84 GLN A C 7
ATOM 11564 O O . GLN A 1 84 ? 11.079 -6.605 -2.405 1.00 0.00 84 GLN A O 7
ATOM 11578 N N . LYS A 1 85 ? 8.980 -6.787 -1.614 1.00 0.00 85 LYS A N 7
ATOM 11579 C CA . LYS A 1 85 ? 8.360 -6.275 -2.831 1.00 0.00 85 LYS A CA 7
ATOM 11580 C C . LYS A 1 85 ? 8.895 -4.888 -3.173 1.00 0.00 85 LYS A C 7
ATOM 11581 O O . LYS A 1 85 ? 8.882 -4.476 -4.333 1.00 0.00 85 LYS A O 7
ATOM 11600 N N . ILE A 1 86 ? 9.367 -4.174 -2.156 1.00 0.00 86 ILE A N 7
ATOM 11601 C CA . ILE A 1 86 ? 9.909 -2.835 -2.350 1.00 0.00 86 ILE A CA 7
ATOM 11602 C C . ILE A 1 86 ? 11.363 -2.891 -2.805 1.00 0.00 86 ILE A C 7
ATOM 11603 O O . ILE A 1 86 ? 11.692 -2.482 -3.919 1.00 0.00 86 ILE A O 7
ATOM 11619 N N . ARG A 1 87 ? 12.230 -3.401 -1.937 1.00 0.00 87 ARG A N 7
ATOM 11620 C CA . ARG A 1 87 ? 13.649 -3.512 -2.250 1.00 0.00 87 ARG A CA 7
ATOM 11621 C C . ARG A 1 87 ? 13.860 -4.260 -3.563 1.00 0.00 87 ARG A C 7
ATOM 11622 O O . ARG A 1 87 ? 14.719 -3.896 -4.366 1.00 0.00 87 ARG A O 7
ATOM 11643 N N . LYS A 1 88 ? 13.071 -5.308 -3.773 1.00 0.00 88 LYS A N 7
ATOM 11644 C CA . LYS A 1 88 ? 13.170 -6.108 -4.988 1.00 0.00 88 LYS A CA 7
ATOM 11645 C C . LYS A 1 88 ? 12.598 -5.354 -6.184 1.00 0.00 88 LYS A C 7
ATOM 11646 O O . LYS A 1 88 ? 12.535 -5.886 -7.293 1.00 0.00 88 LYS A O 7
ATOM 11665 N N . TYR A 1 89 ? 12.182 -4.114 -5.952 1.00 0.00 89 TYR A N 7
ATOM 11666 C CA . TYR A 1 89 ? 11.615 -3.288 -7.011 1.00 0.00 89 TYR A CA 7
ATOM 11667 C C . TYR A 1 89 ? 12.490 -2.067 -7.278 1.00 0.00 89 TYR A C 7
ATOM 11668 O O . TYR A 1 89 ? 12.629 -1.625 -8.418 1.00 0.00 89 TYR A O 7
ATOM 11686 N N . VAL A 1 90 ? 13.080 -1.527 -6.216 1.00 0.00 90 VAL A N 7
ATOM 11687 C CA . VAL A 1 90 ? 13.944 -0.358 -6.334 1.00 0.00 90 VAL A CA 7
ATOM 11688 C C . VAL A 1 90 ? 15.338 -0.751 -6.811 1.00 0.00 90 VAL A C 7
ATOM 11689 O O . VAL A 1 90 ? 16.043 0.049 -7.425 1.00 0.00 90 VAL A O 7
ATOM 11702 N N . GLU A 1 91 ? 15.729 -1.989 -6.523 1.00 0.00 91 GLU A N 7
ATOM 11703 C CA . GLU A 1 91 ? 17.039 -2.487 -6.923 1.00 0.00 91 GLU A CA 7
ATOM 11704 C C . GLU A 1 91 ? 17.036 -2.914 -8.388 1.00 0.00 91 GLU A C 7
ATOM 11705 O O . GLU A 1 91 ? 17.896 -2.505 -9.167 1.00 0.00 91 GLU A O 7
ATOM 11717 N N . SER A 1 92 ? 16.061 -3.740 -8.755 1.00 0.00 92 SER A N 7
ATOM 11718 C CA . SER A 1 92 ? 15.947 -4.227 -10.125 1.00 0.00 92 SER A CA 7
ATOM 11719 C C . SER A 1 92 ? 15.312 -3.171 -11.025 1.00 0.00 92 SER A C 7
ATOM 11720 O O . SER A 1 92 ? 14.888 -2.115 -10.559 1.00 0.00 92 SER A O 7
ATOM 11728 N N . GLY A 1 93 ? 15.251 -3.466 -12.320 1.00 0.00 93 GLY A N 7
ATOM 11729 C CA . GLY A 1 93 ? 14.666 -2.534 -13.267 1.00 0.00 93 GLY A CA 7
ATOM 11730 C C . GLY A 1 93 ? 13.232 -2.182 -12.924 1.00 0.00 93 GLY A C 7
ATOM 11731 O O . GLY A 1 93 ? 12.345 -3.031 -12.992 1.00 0.00 93 GLY A O 7
ATOM 11735 N N . ALA A 1 94 ? 13.006 -0.926 -12.553 1.00 0.00 94 ALA A N 7
ATOM 11736 C CA . ALA A 1 94 ? 11.670 -0.464 -12.198 1.00 0.00 94 ALA A CA 7
ATOM 11737 C C . ALA A 1 94 ? 10.639 -0.926 -13.223 1.00 0.00 94 ALA A C 7
ATOM 11738 O O . ALA A 1 94 ? 10.858 -0.821 -14.429 1.00 0.00 94 ALA A O 7
ATOM 11745 N N . GLY A 1 95 ? 9.514 -1.438 -12.734 1.00 0.00 95 GLY A N 7
ATOM 11746 C CA . GLY A 1 95 ? 8.466 -1.909 -13.621 1.00 0.00 95 GLY A CA 7
ATOM 11747 C C . GLY A 1 95 ? 8.895 -3.113 -14.437 1.00 0.00 95 GLY A C 7
ATOM 11748 O O . GLY A 1 95 ? 9.238 -2.984 -15.612 1.00 0.00 95 GLY A O 7
ATOM 11752 N N . SER A 1 96 ? 8.879 -4.286 -13.812 1.00 0.00 96 SER A N 7
ATOM 11753 C CA . SER A 1 96 ? 9.274 -5.517 -14.486 1.00 0.00 96 SER A CA 7
ATOM 11754 C C . SER A 1 96 ? 8.689 -5.577 -15.893 1.00 0.00 96 SER A C 7
ATOM 11755 O O . SER A 1 96 ? 9.422 -5.643 -16.880 1.00 0.00 96 SER A O 7
ATOM 11763 N N . ASN A 1 97 ? 7.363 -5.555 -15.978 1.00 0.00 97 ASN A N 7
ATOM 11764 C CA . ASN A 1 97 ? 6.678 -5.608 -17.264 1.00 0.00 97 ASN A CA 7
ATOM 11765 C C . ASN A 1 97 ? 6.172 -4.227 -17.668 1.00 0.00 97 ASN A C 7
ATOM 11766 O O . ASN A 1 97 ? 6.031 -3.335 -16.831 1.00 0.00 97 ASN A O 7
ATOM 11777 N N . THR A 1 98 ? 5.900 -4.056 -18.959 1.00 0.00 98 THR A N 7
ATOM 11778 C CA . THR A 1 98 ? 5.411 -2.785 -19.475 1.00 0.00 98 THR A CA 7
ATOM 11779 C C . THR A 1 98 ? 4.452 -2.124 -18.492 1.00 0.00 98 THR A C 7
ATOM 11780 O O . THR A 1 98 ? 3.608 -2.790 -17.892 1.00 0.00 98 THR A O 7
ATOM 11791 N N . SER A 1 99 ? 4.586 -0.812 -18.331 1.00 0.00 99 SER A N 7
ATOM 11792 C CA . SER A 1 99 ? 3.732 -0.062 -17.418 1.00 0.00 99 SER A CA 7
ATOM 11793 C C . SER A 1 99 ? 2.787 0.856 -18.187 1.00 0.00 99 SER A C 7
ATOM 11794 O O . SER A 1 99 ? 3.096 2.023 -18.431 1.00 0.00 99 SER A O 7
ATOM 11802 N N . THR A 1 100 ? 1.632 0.320 -18.569 1.00 0.00 100 THR A N 7
ATOM 11803 C CA . THR A 1 100 ? 0.641 1.088 -19.311 1.00 0.00 100 THR A CA 7
ATOM 11804 C C . THR A 1 100 ? -0.506 1.525 -18.408 1.00 0.00 100 THR A C 7
ATOM 11805 O O . THR A 1 100 ? -1.508 0.822 -18.277 1.00 0.00 100 THR A O 7
ATOM 11816 N N . SER A 1 101 ? -0.353 2.690 -17.786 1.00 0.00 101 SER A N 7
ATOM 11817 C CA . SER A 1 101 ? -1.376 3.219 -16.892 1.00 0.00 101 SER A CA 7
ATOM 11818 C C . SER A 1 101 ? -1.481 4.735 -17.024 1.00 0.00 101 SER A C 7
ATOM 11819 O O . SER A 1 101 ? -0.538 5.465 -16.715 1.00 0.00 101 SER A O 7
ATOM 11827 N N . THR A 1 102 ? -2.637 5.204 -17.485 1.00 0.00 102 THR A N 7
ATOM 11828 C CA . THR A 1 102 ? -2.866 6.633 -17.660 1.00 0.00 102 THR A CA 7
ATOM 11829 C C . THR A 1 102 ? -3.693 7.201 -16.512 1.00 0.00 102 THR A C 7
ATOM 11830 O O . THR A 1 102 ? -4.845 6.818 -16.314 1.00 0.00 102 THR A O 7
ATOM 11841 N N . GLY A 1 103 ? -3.097 8.119 -15.756 1.00 0.00 103 GLY A N 7
ATOM 11842 C CA . GLY A 1 103 ? -3.793 8.725 -14.637 1.00 0.00 103 GLY A CA 7
ATOM 11843 C C . GLY A 1 103 ? -3.467 10.197 -14.480 1.00 0.00 103 GLY A C 7
ATOM 11844 O O . GLY A 1 103 ? -2.591 10.724 -15.167 1.00 0.00 103 GLY A O 7
ATOM 11848 N N . THR A 1 104 ? -4.174 10.865 -13.574 1.00 0.00 104 THR A N 7
ATOM 11849 C CA . THR A 1 104 ? -3.958 12.286 -13.331 1.00 0.00 104 THR A CA 7
ATOM 11850 C C . THR A 1 104 ? -4.421 12.682 -11.934 1.00 0.00 104 THR A C 7
ATOM 11851 O O . THR A 1 104 ? -5.343 12.081 -11.382 1.00 0.00 104 THR A O 7
ATOM 11862 N N . SER A 1 105 ? -3.776 13.696 -11.367 1.00 0.00 105 SER A N 7
ATOM 11863 C CA . SER A 1 105 ? -4.121 14.170 -10.031 1.00 0.00 105 SER A CA 7
ATOM 11864 C C . SER A 1 105 ? -5.290 15.149 -10.087 1.00 0.00 105 SER A C 7
ATOM 11865 O O . SER A 1 105 ? -5.557 15.758 -11.124 1.00 0.00 105 SER A O 7
ATOM 11873 N N . THR A 1 106 ? -5.985 15.296 -8.964 1.00 0.00 106 THR A N 7
ATOM 11874 C CA . THR A 1 106 ? -7.126 16.199 -8.883 1.00 0.00 106 THR A CA 7
ATOM 11875 C C . THR A 1 106 ? -6.692 17.596 -8.454 1.00 0.00 106 THR A C 7
ATOM 11876 O O . THR A 1 106 ? -7.166 18.596 -8.993 1.00 0.00 106 THR A O 7
ATOM 11887 N N . SER A 1 107 ? -5.788 17.657 -7.482 1.00 0.00 107 SER A N 7
ATOM 11888 C CA . SER A 1 107 ? -5.292 18.933 -6.979 1.00 0.00 107 SER A CA 7
ATOM 11889 C C . SER A 1 107 ? -6.416 19.735 -6.331 1.00 0.00 107 SER A C 7
ATOM 11890 O O . SER A 1 107 ? -6.667 20.883 -6.699 1.00 0.00 107 SER A O 7
ATOM 11898 N N . SER A 1 108 ? -7.091 19.122 -5.363 1.00 0.00 108 SER A N 7
ATOM 11899 C CA . SER A 1 108 ? -8.191 19.776 -4.665 1.00 0.00 108 SER A CA 7
ATOM 11900 C C . SER A 1 108 ? -7.966 19.757 -3.157 1.00 0.00 108 SER A C 7
ATOM 11901 O O . SER A 1 108 ? -7.607 18.728 -2.585 1.00 0.00 108 SER A O 7
ATOM 11909 N N . SER A 1 109 ? -8.180 20.903 -2.518 1.00 0.00 109 SER A N 7
ATOM 11910 C CA . SER A 1 109 ? -7.997 21.020 -1.076 1.00 0.00 109 SER A CA 7
ATOM 11911 C C . SER A 1 109 ? -9.024 20.176 -0.328 1.00 0.00 109 SER A C 7
ATOM 11912 O O . SER A 1 109 ? -8.820 19.813 0.830 1.00 0.00 109 SER A O 7
ATOM 11920 N N . GLY A 1 110 ? -10.130 19.868 -0.999 1.00 0.00 110 GLY A N 7
ATOM 11921 C CA . GLY A 1 110 ? -11.173 19.069 -0.382 1.00 0.00 110 GLY A CA 7
ATOM 11922 C C . GLY A 1 110 ? -11.324 19.356 1.098 1.00 0.00 110 GLY A C 7
ATOM 11923 O O . GLY A 1 110 ? -11.037 20.456 1.572 1.00 0.00 110 GLY A O 7
ATOM 11927 N N . PRO A 1 111 ? -11.788 18.351 1.855 1.00 0.00 111 PRO A N 7
ATOM 11928 C CA . PRO A 1 111 ? -11.989 18.477 3.302 1.00 0.00 111 PRO A CA 7
ATOM 11929 C C . PRO A 1 111 ? -10.672 18.573 4.064 1.00 0.00 111 PRO A C 7
ATOM 11930 O O . PRO A 1 111 ? -9.702 17.890 3.736 1.00 0.00 111 PRO A O 7
ATOM 11941 N N . SER A 1 112 ? -10.644 19.426 5.083 1.00 0.00 112 SER A N 7
ATOM 11942 C CA . SER A 1 112 ? -9.444 19.615 5.890 1.00 0.00 112 SER A CA 7
ATOM 11943 C C . SER A 1 112 ? -8.689 18.300 6.054 1.00 0.00 112 SER A C 7
ATOM 11944 O O . SER A 1 112 ? -7.478 18.236 5.842 1.00 0.00 112 SER A O 7
ATOM 11952 N N . SER A 1 113 ? -9.412 17.252 6.434 1.00 0.00 113 SER A N 7
ATOM 11953 C CA . SER A 1 113 ? -8.811 15.938 6.631 1.00 0.00 113 SER A CA 7
ATOM 11954 C C . SER A 1 113 ? -7.895 15.580 5.465 1.00 0.00 113 SER A C 7
ATOM 11955 O O . SER A 1 113 ? -6.745 15.188 5.661 1.00 0.00 113 SER A O 7
ATOM 11963 N N . GLY A 1 114 ? -8.414 15.717 4.248 1.00 0.00 114 GLY A N 7
ATOM 11964 C CA . GLY A 1 114 ? -7.630 15.404 3.068 1.00 0.00 114 GLY A CA 7
ATOM 11965 C C . GLY A 1 114 ? -6.877 14.095 3.202 1.00 0.00 114 GLY A C 7
ATOM 11966 O O . GLY A 1 114 ? -5.963 13.847 2.417 1.00 0.00 114 GLY A O 7
ATOM 11971 N N . GLY A 1 1 ? 7.131 24.226 6.385 1.00 0.00 1 GLY A N 8
ATOM 11972 C CA . GLY A 1 1 ? 6.954 23.439 7.592 1.00 0.00 1 GLY A CA 8
ATOM 11973 C C . GLY A 1 1 ? 8.130 23.559 8.540 1.00 0.00 1 GLY A C 8
ATOM 11974 O O . GLY A 1 1 ? 8.873 24.540 8.498 1.00 0.00 1 GLY A O 8
ATOM 11978 N N . SER A 1 2 ? 8.300 22.559 9.400 1.00 0.00 2 SER A N 8
ATOM 11979 C CA . SER A 1 2 ? 9.391 22.560 10.367 1.00 0.00 2 SER A CA 8
ATOM 11980 C C . SER A 1 2 ? 10.699 22.990 9.710 1.00 0.00 2 SER A C 8
ATOM 11981 O O . SER A 1 2 ? 11.267 22.261 8.897 1.00 0.00 2 SER A O 8
ATOM 11989 N N . SER A 1 3 ? 11.172 24.179 10.070 1.00 0.00 3 SER A N 8
ATOM 11990 C CA . SER A 1 3 ? 12.411 24.709 9.513 1.00 0.00 3 SER A CA 8
ATOM 11991 C C . SER A 1 3 ? 13.621 24.177 10.276 1.00 0.00 3 SER A C 8
ATOM 11992 O O . SER A 1 3 ? 14.556 24.918 10.573 1.00 0.00 3 SER A O 8
ATOM 12000 N N . GLY A 1 4 ? 13.593 22.885 10.590 1.00 0.00 4 GLY A N 8
ATOM 12001 C CA . GLY A 1 4 ? 14.692 22.275 11.316 1.00 0.00 4 GLY A CA 8
ATOM 12002 C C . GLY A 1 4 ? 15.435 21.247 10.485 1.00 0.00 4 GLY A C 8
ATOM 12003 O O . GLY A 1 4 ? 15.806 21.514 9.342 1.00 0.00 4 GLY A O 8
ATOM 12007 N N . SER A 1 5 ? 15.654 20.070 11.062 1.00 0.00 5 SER A N 8
ATOM 12008 C CA . SER A 1 5 ? 16.364 19.000 10.369 1.00 0.00 5 SER A CA 8
ATOM 12009 C C . SER A 1 5 ? 15.477 17.767 10.222 1.00 0.00 5 SER A C 8
ATOM 12010 O O . SER A 1 5 ? 15.443 16.905 11.100 1.00 0.00 5 SER A O 8
ATOM 12018 N N . SER A 1 6 ? 14.760 17.692 9.105 1.00 0.00 6 SER A N 8
ATOM 12019 C CA . SER A 1 6 ? 13.870 16.567 8.843 1.00 0.00 6 SER A CA 8
ATOM 12020 C C . SER A 1 6 ? 13.490 16.507 7.367 1.00 0.00 6 SER A C 8
ATOM 12021 O O . SER A 1 6 ? 13.111 17.514 6.770 1.00 0.00 6 SER A O 8
ATOM 12029 N N . GLY A 1 7 ? 13.596 15.317 6.783 1.00 0.00 7 GLY A N 8
ATOM 12030 C CA . GLY A 1 7 ? 13.261 15.146 5.381 1.00 0.00 7 GLY A CA 8
ATOM 12031 C C . GLY A 1 7 ? 12.131 14.158 5.171 1.00 0.00 7 GLY A C 8
ATOM 12032 O O . GLY A 1 7 ? 12.379 12.954 5.180 1.00 0.00 7 GLY A O 8
ATOM 12036 N N . HIS A 1 8 ? 10.924 14.675 4.990 1.00 0.00 8 HIS A N 8
ATOM 12037 C CA . HIS A 1 8 ? 9.768 13.820 4.782 1.00 0.00 8 HIS A CA 8
ATOM 12038 C C . HIS A 1 8 ? 10.047 12.851 3.631 1.00 0.00 8 HIS A C 8
ATOM 12039 O O . HIS A 1 8 ? 10.742 13.166 2.665 1.00 0.00 8 HIS A O 8
ATOM 12053 N N . LYS A 1 9 ? 9.484 11.654 3.756 1.00 0.00 9 LYS A N 8
ATOM 12054 C CA . LYS A 1 9 ? 9.653 10.619 2.743 1.00 0.00 9 LYS A CA 8
ATOM 12055 C C . LYS A 1 9 ? 8.622 10.774 1.629 1.00 0.00 9 LYS A C 8
ATOM 12056 O O . LYS A 1 9 ? 7.471 11.145 1.863 1.00 0.00 9 LYS A O 8
ATOM 12075 N N . PRO A 1 10 ? 9.040 10.482 0.389 1.00 0.00 10 PRO A N 8
ATOM 12076 C CA . PRO A 1 10 ? 8.168 10.579 -0.785 1.00 0.00 10 PRO A CA 8
ATOM 12077 C C . PRO A 1 10 ? 7.084 9.506 -0.792 1.00 0.00 10 PRO A C 8
ATOM 12078 O O . PRO A 1 10 ? 5.969 9.741 -1.256 1.00 0.00 10 PRO A O 8
ATOM 12089 N N . TRP A 1 11 ? 7.420 8.330 -0.275 1.00 0.00 11 TRP A N 8
ATOM 12090 C CA . TRP A 1 11 ? 6.475 7.221 -0.223 1.00 0.00 11 TRP A CA 8
ATOM 12091 C C . TRP A 1 11 ? 6.231 6.781 1.217 1.00 0.00 11 TRP A C 8
ATOM 12092 O O . TRP A 1 11 ? 7.122 6.871 2.062 1.00 0.00 11 TRP A O 8
ATOM 12113 N N . ARG A 1 12 ? 5.020 6.307 1.489 1.00 0.00 12 ARG A N 8
ATOM 12114 C CA . ARG A 1 12 ? 4.659 5.855 2.828 1.00 0.00 12 ARG A CA 8
ATOM 12115 C C . ARG A 1 12 ? 4.184 4.405 2.802 1.00 0.00 12 ARG A C 8
ATOM 12116 O O . ARG A 1 12 ? 3.670 3.928 1.791 1.00 0.00 12 ARG A O 8
ATOM 12137 N N . ALA A 1 13 ? 4.360 3.710 3.921 1.00 0.00 13 ALA A N 8
ATOM 12138 C CA . ALA A 1 13 ? 3.949 2.316 4.028 1.00 0.00 13 ALA A CA 8
ATOM 12139 C C . ALA A 1 13 ? 3.170 2.070 5.316 1.00 0.00 13 ALA A C 8
ATOM 12140 O O . ALA A 1 13 ? 3.665 2.336 6.410 1.00 0.00 13 ALA A O 8
ATOM 12147 N N . GLU A 1 14 ? 1.949 1.563 5.176 1.00 0.00 14 GLU A N 8
ATOM 12148 C CA . GLU A 1 14 ? 1.102 1.284 6.330 1.00 0.00 14 GLU A CA 8
ATOM 12149 C C . GLU A 1 14 ? -0.160 0.536 5.910 1.00 0.00 14 GLU A C 8
ATOM 12150 O O . GLU A 1 14 ? -0.674 0.733 4.809 1.00 0.00 14 GLU A O 8
ATOM 12162 N N . TYR A 1 15 ? -0.653 -0.323 6.795 1.00 0.00 15 TYR A N 8
ATOM 12163 C CA . TYR A 1 15 ? -1.853 -1.103 6.516 1.00 0.00 15 TYR A CA 8
ATOM 12164 C C . TYR A 1 15 ? -3.109 -0.264 6.725 1.00 0.00 15 TYR A C 8
ATOM 12165 O O . TYR A 1 15 ? -3.277 0.375 7.764 1.00 0.00 15 TYR A O 8
ATOM 12183 N N . ALA A 1 16 ? -3.990 -0.271 5.730 1.00 0.00 16 ALA A N 8
ATOM 12184 C CA . ALA A 1 16 ? -5.233 0.487 5.804 1.00 0.00 16 ALA A CA 8
ATOM 12185 C C . ALA A 1 16 ? -6.028 0.118 7.051 1.00 0.00 16 ALA A C 8
ATOM 12186 O O . ALA A 1 16 ? -5.916 -0.996 7.564 1.00 0.00 16 ALA A O 8
ATOM 12193 N N . LYS A 1 17 ? -6.830 1.059 7.537 1.00 0.00 17 LYS A N 8
ATOM 12194 C CA . LYS A 1 17 ? -7.645 0.833 8.725 1.00 0.00 17 LYS A CA 8
ATOM 12195 C C . LYS A 1 17 ? -9.124 0.748 8.362 1.00 0.00 17 LYS A C 8
ATOM 12196 O O . LYS A 1 17 ? -9.956 0.385 9.192 1.00 0.00 17 LYS A O 8
ATOM 12215 N N . SER A 1 18 ? -9.443 1.085 7.116 1.00 0.00 18 SER A N 8
ATOM 12216 C CA . SER A 1 18 ? -10.822 1.049 6.644 1.00 0.00 18 SER A CA 8
ATOM 12217 C C . SER A 1 18 ? -10.875 0.837 5.134 1.00 0.00 18 SER A C 8
ATOM 12218 O O . SER A 1 18 ? -9.874 1.006 4.438 1.00 0.00 18 SER A O 8
ATOM 12226 N N . SER A 1 19 ? -12.049 0.465 4.636 1.00 0.00 19 SER A N 8
ATOM 12227 C CA . SER A 1 19 ? -12.233 0.225 3.209 1.00 0.00 19 SER A CA 8
ATOM 12228 C C . SER A 1 19 ? -12.901 1.421 2.539 1.00 0.00 19 SER A C 8
ATOM 12229 O O . SER A 1 19 ? -13.669 1.266 1.589 1.00 0.00 19 SER A O 8
ATOM 12237 N N . ARG A 1 20 ? -12.603 2.615 3.040 1.00 0.00 20 ARG A N 8
ATOM 12238 C CA . ARG A 1 20 ? -13.176 3.839 2.492 1.00 0.00 20 ARG A CA 8
ATOM 12239 C C . ARG A 1 20 ? -12.320 4.373 1.347 1.00 0.00 20 ARG A C 8
ATOM 12240 O O . ARG A 1 20 ? -12.842 4.845 0.337 1.00 0.00 20 ARG A O 8
ATOM 12261 N N . SER A 1 21 ? -11.004 4.296 1.512 1.00 0.00 21 SER A N 8
ATOM 12262 C CA . SER A 1 21 ? -10.076 4.776 0.495 1.00 0.00 21 SER A CA 8
ATOM 12263 C C . SER A 1 21 ? -10.220 3.972 -0.794 1.00 0.00 21 SER A C 8
ATOM 12264 O O . SER A 1 21 ? -10.779 2.876 -0.795 1.00 0.00 21 SER A O 8
ATOM 12272 N N . SER A 1 22 ? -9.711 4.526 -1.889 1.00 0.00 22 SER A N 8
ATOM 12273 C CA . SER A 1 22 ? -9.785 3.864 -3.186 1.00 0.00 22 SER A CA 8
ATOM 12274 C C . SER A 1 22 ? -8.540 4.158 -4.019 1.00 0.00 22 SER A C 8
ATOM 12275 O O . SER A 1 22 ? -8.110 5.306 -4.130 1.00 0.00 22 SER A O 8
ATOM 12283 N N . CYS A 1 23 ? -7.966 3.111 -4.602 1.00 0.00 23 CYS A N 8
ATOM 12284 C CA . CYS A 1 23 ? -6.771 3.254 -5.424 1.00 0.00 23 CYS A CA 8
ATOM 12285 C C . CYS A 1 23 ? -7.025 4.200 -6.594 1.00 0.00 23 CYS A C 8
ATOM 12286 O O . CYS A 1 23 ? -8.172 4.452 -6.966 1.00 0.00 23 CYS A O 8
ATOM 12293 N N . LYS A 1 24 ? -5.948 4.722 -7.171 1.00 0.00 24 LYS A N 8
ATOM 12294 C CA . LYS A 1 24 ? -6.052 5.639 -8.300 1.00 0.00 24 LYS A CA 8
ATOM 12295 C C . LYS A 1 24 ? -5.555 4.981 -9.583 1.00 0.00 24 LYS A C 8
ATOM 12296 O O . LYS A 1 24 ? -5.964 5.354 -10.683 1.00 0.00 24 LYS A O 8
ATOM 12315 N N . THR A 1 25 ? -4.671 4.000 -9.435 1.00 0.00 25 THR A N 8
ATOM 12316 C CA . THR A 1 25 ? -4.118 3.290 -10.582 1.00 0.00 25 THR A CA 8
ATOM 12317 C C . THR A 1 25 ? -5.138 2.324 -11.175 1.00 0.00 25 THR A C 8
ATOM 12318 O O . THR A 1 25 ? -5.113 2.036 -12.372 1.00 0.00 25 THR A O 8
ATOM 12329 N N . CYS A 1 26 ? -6.035 1.827 -10.330 1.00 0.00 26 CYS A N 8
ATOM 12330 C CA . CYS A 1 26 ? -7.065 0.893 -10.770 1.00 0.00 26 CYS A CA 8
ATOM 12331 C C . CYS A 1 26 ? -8.456 1.415 -10.423 1.00 0.00 26 CYS A C 8
ATOM 12332 O O . CYS A 1 26 ? -9.467 0.849 -10.842 1.00 0.00 26 CYS A O 8
ATOM 12339 N N . LYS A 1 27 ? -8.501 2.498 -9.654 1.00 0.00 27 LYS A N 8
ATOM 12340 C CA . LYS A 1 27 ? -9.767 3.099 -9.251 1.00 0.00 27 LYS A CA 8
ATOM 12341 C C . LYS A 1 27 ? -10.628 2.095 -8.491 1.00 0.00 27 LYS A C 8
ATOM 12342 O O . LYS A 1 27 ? -11.844 2.042 -8.675 1.00 0.00 27 LYS A O 8
ATOM 12361 N N . SER A 1 28 ? -9.990 1.302 -7.637 1.00 0.00 28 SER A N 8
ATOM 12362 C CA . SER A 1 28 ? -10.698 0.298 -6.851 1.00 0.00 28 SER A CA 8
ATOM 12363 C C . SER A 1 28 ? -10.668 0.650 -5.366 1.00 0.00 28 SER A C 8
ATOM 12364 O O . SER A 1 28 ? -10.029 1.620 -4.959 1.00 0.00 28 SER A O 8
ATOM 12372 N N . VAL A 1 29 ? -11.365 -0.146 -4.562 1.00 0.00 29 VAL A N 8
ATOM 12373 C CA . VAL A 1 29 ? -11.419 0.079 -3.122 1.00 0.00 29 VAL A CA 8
ATOM 12374 C C . VAL A 1 29 ? -10.284 -0.648 -2.410 1.00 0.00 29 VAL A C 8
ATOM 12375 O O . VAL A 1 29 ? -9.974 -1.796 -2.727 1.00 0.00 29 VAL A O 8
ATOM 12388 N N . ILE A 1 30 ? -9.669 0.029 -1.446 1.00 0.00 30 ILE A N 8
ATOM 12389 C CA . ILE A 1 30 ? -8.569 -0.554 -0.687 1.00 0.00 30 ILE A CA 8
ATOM 12390 C C . ILE A 1 30 ? -9.030 -0.994 0.699 1.00 0.00 30 ILE A C 8
ATOM 12391 O O . ILE A 1 30 ? -8.965 -0.227 1.658 1.00 0.00 30 ILE A O 8
ATOM 12407 N N . ASN A 1 31 ? -9.494 -2.236 0.795 1.00 0.00 31 ASN A N 8
ATOM 12408 C CA . ASN A 1 31 ? -9.965 -2.780 2.064 1.00 0.00 31 ASN A CA 8
ATOM 12409 C C . ASN A 1 31 ? -8.871 -2.707 3.125 1.00 0.00 31 ASN A C 8
ATOM 12410 O O . ASN A 1 31 ? -7.683 -2.802 2.817 1.00 0.00 31 ASN A O 8
ATOM 12421 N N . LYS A 1 32 ? -9.281 -2.540 4.378 1.00 0.00 32 LYS A N 8
ATOM 12422 C CA . LYS A 1 32 ? -8.339 -2.457 5.487 1.00 0.00 32 LYS A CA 8
ATOM 12423 C C . LYS A 1 32 ? -7.563 -3.761 5.641 1.00 0.00 32 LYS A C 8
ATOM 12424 O O . LYS A 1 32 ? -7.970 -4.800 5.123 1.00 0.00 32 LYS A O 8
ATOM 12443 N N . GLU A 1 33 ? -6.445 -3.699 6.357 1.00 0.00 33 GLU A N 8
ATOM 12444 C CA . GLU A 1 33 ? -5.613 -4.876 6.579 1.00 0.00 33 GLU A CA 8
ATOM 12445 C C . GLU A 1 33 ? -4.866 -5.262 5.305 1.00 0.00 33 GLU A C 8
ATOM 12446 O O . GLU A 1 33 ? -4.493 -6.419 5.119 1.00 0.00 33 GLU A O 8
ATOM 12458 N N . ASN A 1 34 ? -4.653 -4.283 4.432 1.00 0.00 34 ASN A N 8
ATOM 12459 C CA . ASN A 1 34 ? -3.952 -4.520 3.175 1.00 0.00 34 ASN A CA 8
ATOM 12460 C C . ASN A 1 34 ? -2.741 -3.600 3.046 1.00 0.00 34 ASN A C 8
ATOM 12461 O O . ASN A 1 34 ? -2.770 -2.452 3.491 1.00 0.00 34 ASN A O 8
ATOM 12472 N N . PHE A 1 35 ? -1.679 -4.111 2.433 1.00 0.00 35 PHE A N 8
ATOM 12473 C CA . PHE A 1 35 ? -0.458 -3.336 2.245 1.00 0.00 35 PHE A CA 8
ATOM 12474 C C . PHE A 1 35 ? -0.583 -2.409 1.040 1.00 0.00 35 PHE A C 8
ATOM 12475 O O . PHE A 1 35 ? -0.523 -2.852 -0.107 1.00 0.00 35 PHE A O 8
ATOM 12492 N N . ARG A 1 36 ? -0.758 -1.119 1.309 1.00 0.00 36 ARG A N 8
ATOM 12493 C CA . ARG A 1 36 ? -0.893 -0.129 0.248 1.00 0.00 36 ARG A CA 8
ATOM 12494 C C . ARG A 1 36 ? 0.274 0.854 0.269 1.00 0.00 36 ARG A C 8
ATOM 12495 O O . ARG A 1 36 ? 1.189 0.731 1.085 1.00 0.00 36 ARG A O 8
ATOM 12516 N N . LEU A 1 37 ? 0.237 1.829 -0.633 1.00 0.00 37 LEU A N 8
ATOM 12517 C CA . LEU A 1 37 ? 1.292 2.833 -0.718 1.00 0.00 37 LEU A CA 8
ATOM 12518 C C . LEU A 1 37 ? 0.708 4.211 -1.011 1.00 0.00 37 LEU A C 8
ATOM 12519 O O . LEU A 1 37 ? -0.197 4.352 -1.833 1.00 0.00 37 LEU A O 8
ATOM 12535 N N . GLY A 1 38 ? 1.235 5.227 -0.334 1.00 0.00 38 GLY A N 8
ATOM 12536 C CA . GLY A 1 38 ? 0.756 6.582 -0.537 1.00 0.00 38 GLY A CA 8
ATOM 12537 C C . GLY A 1 38 ? 1.859 7.528 -0.971 1.00 0.00 38 GLY A C 8
ATOM 12538 O O . GLY A 1 38 ? 2.704 7.919 -0.166 1.00 0.00 38 GLY A O 8
ATOM 12542 N N . LYS A 1 39 ? 1.852 7.897 -2.248 1.00 0.00 39 LYS A N 8
ATOM 12543 C CA . LYS A 1 39 ? 2.858 8.802 -2.788 1.00 0.00 39 LYS A CA 8
ATOM 12544 C C . LYS A 1 39 ? 2.598 10.236 -2.338 1.00 0.00 39 LYS A C 8
ATOM 12545 O O . LYS A 1 39 ? 1.655 10.881 -2.798 1.00 0.00 39 LYS A O 8
ATOM 12564 N N . LEU A 1 40 ? 3.440 10.731 -1.437 1.00 0.00 40 LEU A N 8
ATOM 12565 C CA . LEU A 1 40 ? 3.302 12.090 -0.926 1.00 0.00 40 LEU A CA 8
ATOM 12566 C C . LEU A 1 40 ? 3.893 13.102 -1.903 1.00 0.00 40 LEU A C 8
ATOM 12567 O O . LEU A 1 40 ? 5.093 13.088 -2.177 1.00 0.00 40 LEU A O 8
ATOM 12583 N N . VAL A 1 41 ? 3.042 13.981 -2.423 1.00 0.00 41 VAL A N 8
ATOM 12584 C CA . VAL A 1 41 ? 3.480 15.002 -3.367 1.00 0.00 41 VAL A CA 8
ATOM 12585 C C . VAL A 1 41 ? 3.144 16.400 -2.858 1.00 0.00 41 VAL A C 8
ATOM 12586 O O . VAL A 1 41 ? 2.089 16.617 -2.262 1.00 0.00 41 VAL A O 8
ATOM 12599 N N . GLN A 1 42 ? 4.047 17.344 -3.099 1.00 0.00 42 GLN A N 8
ATOM 12600 C CA . GLN A 1 42 ? 3.846 18.722 -2.665 1.00 0.00 42 GLN A CA 8
ATOM 12601 C C . GLN A 1 42 ? 3.089 19.520 -3.721 1.00 0.00 42 GLN A C 8
ATOM 12602 O O . GLN A 1 42 ? 3.549 19.662 -4.854 1.00 0.00 42 GLN A O 8
ATOM 12616 N N . SER A 1 43 ? 1.925 20.039 -3.342 1.00 0.00 43 SER A N 8
ATOM 12617 C CA . SER A 1 43 ? 1.102 20.819 -4.258 1.00 0.00 43 SER A CA 8
ATOM 12618 C C . SER A 1 43 ? 0.869 22.226 -3.715 1.00 0.00 43 SER A C 8
ATOM 12619 O O . SER A 1 43 ? 1.173 22.516 -2.557 1.00 0.00 43 SER A O 8
ATOM 12627 N N . THR A 1 44 ? 0.326 23.098 -4.559 1.00 0.00 44 THR A N 8
ATOM 12628 C CA . THR A 1 44 ? 0.053 24.474 -4.166 1.00 0.00 44 THR A CA 8
ATOM 12629 C C . THR A 1 44 ? -0.663 24.530 -2.822 1.00 0.00 44 THR A C 8
ATOM 12630 O O . THR A 1 44 ? -0.294 25.345 -1.977 1.00 0.00 44 THR A O 8
ATOM 12641 N N . HIS A 1 45 ? -1.659 23.673 -2.653 1.00 0.00 45 HIS A N 8
ATOM 12642 C CA . HIS A 1 45 ? -2.412 23.636 -1.411 1.00 0.00 45 HIS A CA 8
ATOM 12643 C C . HIS A 1 45 ? -1.469 23.323 -0.248 1.00 0.00 45 HIS A C 8
ATOM 12644 O O . HIS A 1 45 ? -1.176 22.168 0.062 1.00 0.00 45 HIS A O 8
ATOM 12658 N N . PHE A 1 46 ? -0.997 24.386 0.394 1.00 0.00 46 PHE A N 8
ATOM 12659 C CA . PHE A 1 46 ? -0.086 24.253 1.525 1.00 0.00 46 PHE A CA 8
ATOM 12660 C C . PHE A 1 46 ? -0.831 23.789 2.773 1.00 0.00 46 PHE A C 8
ATOM 12661 O O . PHE A 1 46 ? -2.038 23.995 2.901 1.00 0.00 46 PHE A O 8
ATOM 12678 N N . ASP A 1 47 ? -0.103 23.161 3.690 1.00 0.00 47 ASP A N 8
ATOM 12679 C CA . ASP A 1 47 ? -0.694 22.667 4.928 1.00 0.00 47 ASP A CA 8
ATOM 12680 C C . ASP A 1 47 ? -1.802 21.660 4.638 1.00 0.00 47 ASP A C 8
ATOM 12681 O O . ASP A 1 47 ? -2.841 21.657 5.296 1.00 0.00 47 ASP A O 8
ATOM 12690 N N . GLY A 1 48 ? -1.573 20.804 3.646 1.00 0.00 48 GLY A N 8
ATOM 12691 C CA . GLY A 1 48 ? -2.561 19.805 3.285 1.00 0.00 48 GLY A CA 8
ATOM 12692 C C . GLY A 1 48 ? -2.115 18.943 2.120 1.00 0.00 48 GLY A C 8
ATOM 12693 O O . GLY A 1 48 ? -2.625 19.080 1.007 1.00 0.00 48 GLY A O 8
ATOM 12697 N N . ILE A 1 49 ? -1.160 18.055 2.374 1.00 0.00 49 ILE A N 8
ATOM 12698 C CA . ILE A 1 49 ? -0.646 17.169 1.338 1.00 0.00 49 ILE A CA 8
ATOM 12699 C C . ILE A 1 49 ? -1.677 16.113 0.956 1.00 0.00 49 ILE A C 8
ATOM 12700 O O . ILE A 1 49 ? -2.415 15.615 1.806 1.00 0.00 49 ILE A O 8
ATOM 12716 N N . MET A 1 50 ? -1.721 15.774 -0.329 1.00 0.00 50 MET A N 8
ATOM 12717 C CA . MET A 1 50 ? -2.661 14.774 -0.823 1.00 0.00 50 MET A CA 8
ATOM 12718 C C . MET A 1 50 ? -1.964 13.435 -1.042 1.00 0.00 50 MET A C 8
ATOM 12719 O O . MET A 1 50 ? -1.296 13.213 -2.052 1.00 0.00 50 MET A O 8
ATOM 12733 N N . PRO A 1 51 ? -2.121 12.520 -0.074 1.00 0.00 51 PRO A N 8
ATOM 12734 C CA . PRO A 1 51 ? -1.514 11.187 -0.138 1.00 0.00 51 PRO A CA 8
ATOM 12735 C C . PRO A 1 51 ? -2.156 10.309 -1.207 1.00 0.00 51 PRO A C 8
ATOM 12736 O O . PRO A 1 51 ? -3.242 9.766 -1.008 1.00 0.00 51 PRO A O 8
ATOM 12747 N N . MET A 1 52 ? -1.477 10.174 -2.342 1.00 0.00 52 MET A N 8
ATOM 12748 C CA . MET A 1 52 ? -1.982 9.361 -3.442 1.00 0.00 52 MET A CA 8
ATOM 12749 C C . MET A 1 52 ? -2.030 7.887 -3.050 1.00 0.00 52 MET A C 8
ATOM 12750 O O . MET A 1 52 ? -1.028 7.178 -3.141 1.00 0.00 52 MET A O 8
ATOM 12764 N N . TRP A 1 53 ? -3.200 7.434 -2.615 1.00 0.00 53 TRP A N 8
ATOM 12765 C CA . TRP A 1 53 ? -3.378 6.044 -2.209 1.00 0.00 53 TRP A CA 8
ATOM 12766 C C . TRP A 1 53 ? -3.376 5.119 -3.420 1.00 0.00 53 TRP A C 8
ATOM 12767 O O . TRP A 1 53 ? -4.096 5.350 -4.391 1.00 0.00 53 TRP A O 8
ATOM 12788 N N . ASN A 1 54 ? -2.562 4.070 -3.357 1.00 0.00 54 ASN A N 8
ATOM 12789 C CA . ASN A 1 54 ? -2.467 3.109 -4.451 1.00 0.00 54 ASN A CA 8
ATOM 12790 C C . ASN A 1 54 ? -1.956 1.762 -3.949 1.00 0.00 54 ASN A C 8
ATOM 12791 O O . ASN A 1 54 ? -0.941 1.724 -3.255 1.00 0.00 54 ASN A O 8
ATOM 12802 N N . HIS A 1 55 ? -2.661 0.699 -4.307 1.00 0.00 55 HIS A N 8
ATOM 12803 C CA . HIS A 1 55 ? -2.267 -0.635 -3.887 1.00 0.00 55 HIS A CA 8
ATOM 12804 C C . HIS A 1 55 ? -0.758 -0.808 -4.074 1.00 0.00 55 HIS A C 8
ATOM 12805 O O . HIS A 1 55 ? -0.177 -0.414 -5.084 1.00 0.00 55 HIS A O 8
ATOM 12819 N N . ALA A 1 56 ? -0.134 -1.410 -3.067 1.00 0.00 56 ALA A N 8
ATOM 12820 C CA . ALA A 1 56 ? 1.304 -1.651 -3.095 1.00 0.00 56 ALA A CA 8
ATOM 12821 C C . ALA A 1 56 ? 1.705 -2.437 -4.338 1.00 0.00 56 ALA A C 8
ATOM 12822 O O . ALA A 1 56 ? 2.879 -2.480 -4.706 1.00 0.00 56 ALA A O 8
ATOM 12829 N N . SER A 1 57 ? 0.723 -3.060 -4.982 1.00 0.00 57 SER A N 8
ATOM 12830 C CA . SER A 1 57 ? 0.975 -3.849 -6.182 1.00 0.00 57 SER A CA 8
ATOM 12831 C C . SER A 1 57 ? 0.661 -3.043 -7.438 1.00 0.00 57 SER A C 8
ATOM 12832 O O . SER A 1 57 ? 1.125 -3.369 -8.531 1.00 0.00 57 SER A O 8
ATOM 12840 N N . CYS A 1 58 ? -0.130 -1.988 -7.274 1.00 0.00 58 CYS A N 8
ATOM 12841 C CA . CYS A 1 58 ? -0.507 -1.133 -8.393 1.00 0.00 58 CYS A CA 8
ATOM 12842 C C . CYS A 1 58 ? 0.609 -0.147 -8.726 1.00 0.00 58 CYS A C 8
ATOM 12843 O O . CYS A 1 58 ? 0.698 0.351 -9.849 1.00 0.00 58 CYS A O 8
ATOM 12850 N N . ILE A 1 59 ? 1.459 0.129 -7.742 1.00 0.00 59 ILE A N 8
ATOM 12851 C CA . ILE A 1 59 ? 2.570 1.054 -7.930 1.00 0.00 59 ILE A CA 8
ATOM 12852 C C . ILE A 1 59 ? 3.824 0.320 -8.391 1.00 0.00 59 ILE A C 8
ATOM 12853 O O . ILE A 1 59 ? 4.523 0.771 -9.299 1.00 0.00 59 ILE A O 8
ATOM 12869 N N . LEU A 1 60 ? 4.103 -0.815 -7.760 1.00 0.00 60 LEU A N 8
ATOM 12870 C CA . LEU A 1 60 ? 5.274 -1.615 -8.105 1.00 0.00 60 LEU A CA 8
ATOM 12871 C C . LEU A 1 60 ? 5.233 -2.034 -9.571 1.00 0.00 60 LEU A C 8
ATOM 12872 O O . LEU A 1 60 ? 6.269 -2.135 -10.229 1.00 0.00 60 LEU A O 8
ATOM 12888 N N . LYS A 1 61 ? 4.029 -2.274 -10.080 1.00 0.00 61 LYS A N 8
ATOM 12889 C CA . LYS A 1 61 ? 3.852 -2.679 -11.469 1.00 0.00 61 LYS A CA 8
ATOM 12890 C C . LYS A 1 61 ? 4.323 -1.583 -12.419 1.00 0.00 61 LYS A C 8
ATOM 12891 O O . LYS A 1 61 ? 4.679 -1.852 -13.567 1.00 0.00 61 LYS A O 8
ATOM 12910 N N . LYS A 1 62 ? 4.323 -0.345 -11.934 1.00 0.00 62 LYS A N 8
ATOM 12911 C CA . LYS A 1 62 ? 4.753 0.792 -12.739 1.00 0.00 62 LYS A CA 8
ATOM 12912 C C . LYS A 1 62 ? 6.262 0.990 -12.638 1.00 0.00 62 LYS A C 8
ATOM 12913 O O . LYS A 1 62 ? 6.954 0.233 -11.957 1.00 0.00 62 LYS A O 8
ATOM 12932 N N . THR A 1 63 ? 6.766 2.015 -13.319 1.00 0.00 63 THR A N 8
ATOM 12933 C CA . THR A 1 63 ? 8.193 2.313 -13.306 1.00 0.00 63 THR A CA 8
ATOM 12934 C C . THR A 1 63 ? 8.457 3.712 -12.762 1.00 0.00 63 THR A C 8
ATOM 12935 O O . THR A 1 63 ? 7.545 4.532 -12.659 1.00 0.00 63 THR A O 8
ATOM 12946 N N . LYS A 1 64 ? 9.712 3.979 -12.415 1.00 0.00 64 LYS A N 8
ATOM 12947 C CA . LYS A 1 64 ? 10.098 5.281 -11.883 1.00 0.00 64 LYS A CA 8
ATOM 12948 C C . LYS A 1 64 ? 9.129 5.734 -10.796 1.00 0.00 64 LYS A C 8
ATOM 12949 O O . LYS A 1 64 ? 8.657 6.870 -10.808 1.00 0.00 64 LYS A O 8
ATOM 12968 N N . GLN A 1 65 ? 8.837 4.838 -9.859 1.00 0.00 65 GLN A N 8
ATOM 12969 C CA . GLN A 1 65 ? 7.925 5.147 -8.765 1.00 0.00 65 GLN A CA 8
ATOM 12970 C C . GLN A 1 65 ? 8.692 5.403 -7.472 1.00 0.00 65 GLN A C 8
ATOM 12971 O O . GLN A 1 65 ? 8.482 6.416 -6.805 1.00 0.00 65 GLN A O 8
ATOM 12985 N N . ILE A 1 66 ? 9.581 4.479 -7.124 1.00 0.00 66 ILE A N 8
ATOM 12986 C CA . ILE A 1 66 ? 10.380 4.606 -5.911 1.00 0.00 66 ILE A CA 8
ATOM 12987 C C . ILE A 1 66 ? 11.870 4.511 -6.222 1.00 0.00 66 ILE A C 8
ATOM 12988 O O . ILE A 1 66 ? 12.283 3.776 -7.119 1.00 0.00 66 ILE A O 8
ATOM 13004 N N . LYS A 1 67 ? 12.673 5.258 -5.473 1.00 0.00 67 LYS A N 8
ATOM 13005 C CA . LYS A 1 67 ? 14.119 5.257 -5.665 1.00 0.00 67 LYS A CA 8
ATOM 13006 C C . LYS A 1 67 ? 14.776 4.152 -4.844 1.00 0.00 67 LYS A C 8
ATOM 13007 O O . LYS A 1 67 ? 15.633 3.422 -5.342 1.00 0.00 67 LYS A O 8
ATOM 13026 N N . SER A 1 68 ? 14.368 4.035 -3.584 1.00 0.00 68 SER A N 8
ATOM 13027 C CA . SER A 1 68 ? 14.919 3.020 -2.694 1.00 0.00 68 SER A CA 8
ATOM 13028 C C . SER A 1 68 ? 14.053 2.862 -1.448 1.00 0.00 68 SER A C 8
ATOM 13029 O O . SER A 1 68 ? 13.339 3.784 -1.053 1.00 0.00 68 SER A O 8
ATOM 13037 N N . VAL A 1 69 ? 14.122 1.686 -0.832 1.00 0.00 69 VAL A N 8
ATOM 13038 C CA . VAL A 1 69 ? 13.346 1.406 0.370 1.00 0.00 69 VAL A CA 8
ATOM 13039 C C . VAL A 1 69 ? 13.504 2.520 1.398 1.00 0.00 69 VAL A C 8
ATOM 13040 O O . VAL A 1 69 ? 12.572 2.830 2.141 1.00 0.00 69 VAL A O 8
ATOM 13053 N N . ASP A 1 70 ? 14.688 3.120 1.435 1.00 0.00 70 ASP A N 8
ATOM 13054 C CA . ASP A 1 70 ? 14.969 4.202 2.371 1.00 0.00 70 ASP A CA 8
ATOM 13055 C C . ASP A 1 70 ? 13.987 5.354 2.181 1.00 0.00 70 ASP A C 8
ATOM 13056 O O . ASP A 1 70 ? 13.652 6.061 3.132 1.00 0.00 70 ASP A O 8
ATOM 13065 N N . ASP A 1 71 ? 13.529 5.536 0.948 1.00 0.00 71 ASP A N 8
ATOM 13066 C CA . ASP A 1 71 ? 12.585 6.602 0.632 1.00 0.00 71 ASP A CA 8
ATOM 13067 C C . ASP A 1 71 ? 11.191 6.265 1.153 1.00 0.00 71 ASP A C 8
ATOM 13068 O O . ASP A 1 71 ? 10.366 7.153 1.369 1.00 0.00 71 ASP A O 8
ATOM 13077 N N . VAL A 1 72 ? 10.934 4.976 1.352 1.00 0.00 72 VAL A N 8
ATOM 13078 C CA . VAL A 1 72 ? 9.641 4.521 1.847 1.00 0.00 72 VAL A CA 8
ATOM 13079 C C . VAL A 1 72 ? 9.586 4.573 3.369 1.00 0.00 72 VAL A C 8
ATOM 13080 O O . VAL A 1 72 ? 10.491 4.090 4.049 1.00 0.00 72 VAL A O 8
ATOM 13093 N N . GLU A 1 73 ? 8.518 5.161 3.898 1.00 0.00 73 GLU A N 8
ATOM 13094 C CA . GLU A 1 73 ? 8.345 5.276 5.342 1.00 0.00 73 GLU A CA 8
ATOM 13095 C C . GLU A 1 73 ? 7.548 4.096 5.890 1.00 0.00 73 GLU A C 8
ATOM 13096 O O . GLU A 1 73 ? 6.939 3.340 5.135 1.00 0.00 73 GLU A O 8
ATOM 13108 N N . GLY A 1 74 ? 7.559 3.945 7.211 1.00 0.00 74 GLY A N 8
ATOM 13109 C CA . GLY A 1 74 ? 6.835 2.855 7.839 1.00 0.00 74 GLY A CA 8
ATOM 13110 C C . GLY A 1 74 ? 6.973 1.552 7.076 1.00 0.00 74 GLY A C 8
ATOM 13111 O O . GLY A 1 74 ? 6.111 0.677 7.169 1.00 0.00 74 GLY A O 8
ATOM 13115 N N . ILE A 1 75 ? 8.057 1.423 6.320 1.00 0.00 75 ILE A N 8
ATOM 13116 C CA . ILE A 1 75 ? 8.304 0.218 5.538 1.00 0.00 75 ILE A CA 8
ATOM 13117 C C . ILE A 1 75 ? 8.758 -0.932 6.430 1.00 0.00 75 ILE A C 8
ATOM 13118 O O . ILE A 1 75 ? 8.595 -2.101 6.083 1.00 0.00 75 ILE A O 8
ATOM 13134 N N . GLU A 1 76 ? 9.327 -0.592 7.582 1.00 0.00 76 GLU A N 8
ATOM 13135 C CA . GLU A 1 76 ? 9.804 -1.597 8.525 1.00 0.00 76 GLU A CA 8
ATOM 13136 C C . GLU A 1 76 ? 8.637 -2.254 9.257 1.00 0.00 76 GLU A C 8
ATOM 13137 O O . GLU A 1 76 ? 8.809 -3.260 9.945 1.00 0.00 76 GLU A O 8
ATOM 13149 N N . SER A 1 77 ? 7.450 -1.676 9.104 1.00 0.00 77 SER A N 8
ATOM 13150 C CA . SER A 1 77 ? 6.255 -2.201 9.753 1.00 0.00 77 SER A CA 8
ATOM 13151 C C . SER A 1 77 ? 5.543 -3.205 8.851 1.00 0.00 77 SER A C 8
ATOM 13152 O O . SER A 1 77 ? 4.720 -3.997 9.313 1.00 0.00 77 SER A O 8
ATOM 13160 N N . LEU A 1 78 ? 5.867 -3.167 7.564 1.00 0.00 78 LEU A N 8
ATOM 13161 C CA . LEU A 1 78 ? 5.260 -4.074 6.595 1.00 0.00 78 LEU A CA 8
ATOM 13162 C C . LEU A 1 78 ? 5.781 -5.495 6.779 1.00 0.00 78 LEU A C 8
ATOM 13163 O O . LEU A 1 78 ? 6.849 -5.706 7.354 1.00 0.00 78 LEU A O 8
ATOM 13179 N N . ARG A 1 79 ? 5.020 -6.467 6.286 1.00 0.00 79 ARG A N 8
ATOM 13180 C CA . ARG A 1 79 ? 5.405 -7.869 6.395 1.00 0.00 79 ARG A CA 8
ATOM 13181 C C . ARG A 1 79 ? 6.628 -8.166 5.532 1.00 0.00 79 ARG A C 8
ATOM 13182 O O . ARG A 1 79 ? 6.809 -7.571 4.470 1.00 0.00 79 ARG A O 8
ATOM 13203 N N . TRP A 1 80 ? 7.464 -9.087 5.996 1.00 0.00 80 TRP A N 8
ATOM 13204 C CA . TRP A 1 80 ? 8.670 -9.462 5.267 1.00 0.00 80 TRP A CA 8
ATOM 13205 C C . TRP A 1 80 ? 8.417 -9.470 3.763 1.00 0.00 80 TRP A C 8
ATOM 13206 O O . TRP A 1 80 ? 9.066 -8.743 3.013 1.00 0.00 80 TRP A O 8
ATOM 13227 N N . GLU A 1 81 ? 7.470 -10.297 3.331 1.00 0.00 81 GLU A N 8
ATOM 13228 C CA . GLU A 1 81 ? 7.132 -10.398 1.916 1.00 0.00 81 GLU A CA 8
ATOM 13229 C C . GLU A 1 81 ? 6.936 -9.015 1.303 1.00 0.00 81 GLU A C 8
ATOM 13230 O O . GLU A 1 81 ? 7.373 -8.753 0.182 1.00 0.00 81 GLU A O 8
ATOM 13242 N N . ASP A 1 82 ? 6.276 -8.134 2.046 1.00 0.00 82 ASP A N 8
ATOM 13243 C CA . ASP A 1 82 ? 6.021 -6.776 1.577 1.00 0.00 82 ASP A CA 8
ATOM 13244 C C . ASP A 1 82 ? 7.324 -5.995 1.442 1.00 0.00 82 ASP A C 8
ATOM 13245 O O . ASP A 1 82 ? 7.620 -5.442 0.383 1.00 0.00 82 ASP A O 8
ATOM 13254 N N . GLN A 1 83 ? 8.098 -5.952 2.522 1.00 0.00 83 GLN A N 8
ATOM 13255 C CA . GLN A 1 83 ? 9.368 -5.236 2.524 1.00 0.00 83 GLN A CA 8
ATOM 13256 C C . GLN A 1 83 ? 10.257 -5.703 1.376 1.00 0.00 83 GLN A C 8
ATOM 13257 O O . GLN A 1 83 ? 11.098 -4.951 0.885 1.00 0.00 83 GLN A O 8
ATOM 13271 N N . GLN A 1 84 ? 10.066 -6.949 0.954 1.00 0.00 84 GLN A N 8
ATOM 13272 C CA . GLN A 1 84 ? 10.852 -7.516 -0.135 1.00 0.00 84 GLN A CA 8
ATOM 13273 C C . GLN A 1 84 ? 10.395 -6.962 -1.481 1.00 0.00 84 GLN A C 8
ATOM 13274 O O . GLN A 1 84 ? 11.210 -6.708 -2.368 1.00 0.00 84 GLN A O 8
ATOM 13288 N N . LYS A 1 85 ? 9.088 -6.777 -1.626 1.00 0.00 85 LYS A N 8
ATOM 13289 C CA . LYS A 1 85 ? 8.521 -6.253 -2.863 1.00 0.00 85 LYS A CA 8
ATOM 13290 C C . LYS A 1 85 ? 9.075 -4.865 -3.170 1.00 0.00 85 LYS A C 8
ATOM 13291 O O . LYS A 1 85 ? 9.101 -4.438 -4.324 1.00 0.00 85 LYS A O 8
ATOM 13310 N N . ILE A 1 86 ? 9.516 -4.166 -2.129 1.00 0.00 86 ILE A N 8
ATOM 13311 C CA . ILE A 1 86 ? 10.071 -2.828 -2.288 1.00 0.00 86 ILE A CA 8
ATOM 13312 C C . ILE A 1 86 ? 11.520 -2.886 -2.759 1.00 0.00 86 ILE A C 8
ATOM 13313 O O . ILE A 1 86 ? 11.837 -2.477 -3.876 1.00 0.00 86 ILE A O 8
ATOM 13329 N N . ARG A 1 87 ? 12.395 -3.398 -1.901 1.00 0.00 87 ARG A N 8
ATOM 13330 C CA . ARG A 1 87 ? 13.811 -3.511 -2.229 1.00 0.00 87 ARG A CA 8
ATOM 13331 C C . ARG A 1 87 ? 14.006 -4.255 -3.547 1.00 0.00 87 ARG A C 8
ATOM 13332 O O . ARG A 1 87 ? 14.843 -3.878 -4.368 1.00 0.00 87 ARG A O 8
ATOM 13353 N N . LYS A 1 88 ? 13.229 -5.315 -3.743 1.00 0.00 88 LYS A N 8
ATOM 13354 C CA . LYS A 1 88 ? 13.314 -6.113 -4.960 1.00 0.00 88 LYS A CA 8
ATOM 13355 C C . LYS A 1 88 ? 12.740 -5.352 -6.151 1.00 0.00 88 LYS A C 8
ATOM 13356 O O . LYS A 1 88 ? 12.699 -5.867 -7.268 1.00 0.00 88 LYS A O 8
ATOM 13375 N N . TYR A 1 89 ? 12.298 -4.123 -5.904 1.00 0.00 89 TYR A N 8
ATOM 13376 C CA . TYR A 1 89 ? 11.725 -3.292 -6.956 1.00 0.00 89 TYR A CA 8
ATOM 13377 C C . TYR A 1 89 ? 12.596 -2.067 -7.218 1.00 0.00 89 TYR A C 8
ATOM 13378 O O . TYR A 1 89 ? 12.747 -1.630 -8.359 1.00 0.00 89 TYR A O 8
ATOM 13396 N N . VAL A 1 90 ? 13.168 -1.517 -6.151 1.00 0.00 90 VAL A N 8
ATOM 13397 C CA . VAL A 1 90 ? 14.026 -0.344 -6.264 1.00 0.00 90 VAL A CA 8
ATOM 13398 C C . VAL A 1 90 ? 15.427 -0.730 -6.726 1.00 0.00 90 VAL A C 8
ATOM 13399 O O . VAL A 1 90 ? 16.171 0.102 -7.244 1.00 0.00 90 VAL A O 8
ATOM 13412 N N . GLU A 1 91 ? 15.779 -1.997 -6.535 1.00 0.00 91 GLU A N 8
ATOM 13413 C CA . GLU A 1 91 ? 17.092 -2.493 -6.933 1.00 0.00 91 GLU A CA 8
ATOM 13414 C C . GLU A 1 91 ? 17.067 -3.008 -8.369 1.00 0.00 91 GLU A C 8
ATOM 13415 O O . GLU A 1 91 ? 17.905 -2.633 -9.189 1.00 0.00 91 GLU A O 8
ATOM 13427 N N . SER A 1 92 ? 16.099 -3.870 -8.665 1.00 0.00 92 SER A N 8
ATOM 13428 C CA . SER A 1 92 ? 15.967 -4.441 -10.001 1.00 0.00 92 SER A CA 8
ATOM 13429 C C . SER A 1 92 ? 14.992 -3.626 -10.845 1.00 0.00 92 SER A C 8
ATOM 13430 O O . SER A 1 92 ? 14.488 -2.592 -10.408 1.00 0.00 92 SER A O 8
ATOM 13438 N N . GLY A 1 93 ? 14.731 -4.101 -12.060 1.00 0.00 93 GLY A N 8
ATOM 13439 C CA . GLY A 1 93 ? 13.818 -3.405 -12.947 1.00 0.00 93 GLY A CA 8
ATOM 13440 C C . GLY A 1 93 ? 12.436 -3.242 -12.346 1.00 0.00 93 GLY A C 8
ATOM 13441 O O . GLY A 1 93 ? 11.767 -4.226 -12.035 1.00 0.00 93 GLY A O 8
ATOM 13445 N N . ALA A 1 94 ? 12.008 -1.994 -12.181 1.00 0.00 94 ALA A N 8
ATOM 13446 C CA . ALA A 1 94 ? 10.697 -1.706 -11.613 1.00 0.00 94 ALA A CA 8
ATOM 13447 C C . ALA A 1 94 ? 9.598 -2.454 -12.360 1.00 0.00 94 ALA A C 8
ATOM 13448 O O . ALA A 1 94 ? 8.699 -3.029 -11.748 1.00 0.00 94 ALA A O 8
ATOM 13455 N N . GLY A 1 95 ? 9.677 -2.442 -13.687 1.00 0.00 95 GLY A N 8
ATOM 13456 C CA . GLY A 1 95 ? 8.682 -3.122 -14.495 1.00 0.00 95 GLY A CA 8
ATOM 13457 C C . GLY A 1 95 ? 9.137 -3.322 -15.927 1.00 0.00 95 GLY A C 8
ATOM 13458 O O . GLY A 1 95 ? 10.298 -3.647 -16.177 1.00 0.00 95 GLY A O 8
ATOM 13462 N N . SER A 1 96 ? 8.220 -3.131 -16.870 1.00 0.00 96 SER A N 8
ATOM 13463 C CA . SER A 1 96 ? 8.532 -3.298 -18.285 1.00 0.00 96 SER A CA 8
ATOM 13464 C C . SER A 1 96 ? 7.733 -2.316 -19.137 1.00 0.00 96 SER A C 8
ATOM 13465 O O . SER A 1 96 ? 6.787 -1.691 -18.660 1.00 0.00 96 SER A O 8
ATOM 13473 N N . ASN A 1 97 ? 8.122 -2.188 -20.401 1.00 0.00 97 ASN A N 8
ATOM 13474 C CA . ASN A 1 97 ? 7.443 -1.282 -21.321 1.00 0.00 97 ASN A CA 8
ATOM 13475 C C . ASN A 1 97 ? 5.928 -1.424 -21.206 1.00 0.00 97 ASN A C 8
ATOM 13476 O O . ASN A 1 97 ? 5.380 -2.513 -21.377 1.00 0.00 97 ASN A O 8
ATOM 13487 N N . THR A 1 98 ? 5.256 -0.315 -20.914 1.00 0.00 98 THR A N 8
ATOM 13488 C CA . THR A 1 98 ? 3.805 -0.314 -20.775 1.00 0.00 98 THR A CA 8
ATOM 13489 C C . THR A 1 98 ? 3.176 0.818 -21.578 1.00 0.00 98 THR A C 8
ATOM 13490 O O . THR A 1 98 ? 3.733 1.912 -21.668 1.00 0.00 98 THR A O 8
ATOM 13501 N N . SER A 1 99 ? 2.011 0.549 -22.159 1.00 0.00 99 SER A N 8
ATOM 13502 C CA . SER A 1 99 ? 1.307 1.546 -22.957 1.00 0.00 99 SER A CA 8
ATOM 13503 C C . SER A 1 99 ? 0.389 2.394 -22.082 1.00 0.00 99 SER A C 8
ATOM 13504 O O . SER A 1 99 ? -0.795 2.093 -21.928 1.00 0.00 99 SER A O 8
ATOM 13512 N N . THR A 1 100 ? 0.945 3.457 -21.509 1.00 0.00 100 THR A N 8
ATOM 13513 C CA . THR A 1 100 ? 0.179 4.349 -20.648 1.00 0.00 100 THR A CA 8
ATOM 13514 C C . THR A 1 100 ? -1.241 4.533 -21.171 1.00 0.00 100 THR A C 8
ATOM 13515 O O . THR A 1 100 ? -1.453 4.704 -22.371 1.00 0.00 100 THR A O 8
ATOM 13526 N N . SER A 1 101 ? -2.211 4.498 -20.263 1.00 0.00 101 SER A N 8
ATOM 13527 C CA . SER A 1 101 ? -3.612 4.658 -20.634 1.00 0.00 101 SER A CA 8
ATOM 13528 C C . SER A 1 101 ? -4.145 6.010 -20.171 1.00 0.00 101 SER A C 8
ATOM 13529 O O . SER A 1 101 ? -4.509 6.183 -19.008 1.00 0.00 101 SER A O 8
ATOM 13537 N N . THR A 1 102 ? -4.189 6.968 -21.092 1.00 0.00 102 THR A N 8
ATOM 13538 C CA . THR A 1 102 ? -4.676 8.306 -20.780 1.00 0.00 102 THR A CA 8
ATOM 13539 C C . THR A 1 102 ? -6.196 8.374 -20.876 1.00 0.00 102 THR A C 8
ATOM 13540 O O . THR A 1 102 ? -6.753 8.533 -21.961 1.00 0.00 102 THR A O 8
ATOM 13551 N N . GLY A 1 103 ? -6.863 8.253 -19.732 1.00 0.00 103 GLY A N 8
ATOM 13552 C CA . GLY A 1 103 ? -8.313 8.304 -19.709 1.00 0.00 103 GLY A CA 8
ATOM 13553 C C . GLY A 1 103 ? -8.841 9.378 -18.779 1.00 0.00 103 GLY A C 8
ATOM 13554 O O . GLY A 1 103 ? -8.196 10.407 -18.576 1.00 0.00 103 GLY A O 8
ATOM 13558 N N . THR A 1 104 ? -10.020 9.140 -18.211 1.00 0.00 104 THR A N 8
ATOM 13559 C CA . THR A 1 104 ? -10.636 10.096 -17.300 1.00 0.00 104 THR A CA 8
ATOM 13560 C C . THR A 1 104 ? -11.147 9.404 -16.042 1.00 0.00 104 THR A C 8
ATOM 13561 O O . THR A 1 104 ? -11.965 8.487 -16.115 1.00 0.00 104 THR A O 8
ATOM 13572 N N . SER A 1 105 ? -10.662 9.850 -14.887 1.00 0.00 105 SER A N 8
ATOM 13573 C CA . SER A 1 105 ? -11.068 9.271 -13.612 1.00 0.00 105 SER A CA 8
ATOM 13574 C C . SER A 1 105 ? -11.928 10.252 -12.820 1.00 0.00 105 SER A C 8
ATOM 13575 O O . SER A 1 105 ? -12.125 11.396 -13.230 1.00 0.00 105 SER A O 8
ATOM 13583 N N . THR A 1 106 ? -12.439 9.794 -11.681 1.00 0.00 106 THR A N 8
ATOM 13584 C CA . THR A 1 106 ? -13.279 10.629 -10.831 1.00 0.00 106 THR A CA 8
ATOM 13585 C C . THR A 1 106 ? -12.648 10.825 -9.458 1.00 0.00 106 THR A C 8
ATOM 13586 O O . THR A 1 106 ? -12.888 10.045 -8.536 1.00 0.00 106 THR A O 8
ATOM 13597 N N . SER A 1 107 ? -11.840 11.873 -9.327 1.00 0.00 107 SER A N 8
ATOM 13598 C CA . SER A 1 107 ? -11.172 12.170 -8.066 1.00 0.00 107 SER A CA 8
ATOM 13599 C C . SER A 1 107 ? -12.190 12.396 -6.952 1.00 0.00 107 SER A C 8
ATOM 13600 O O . SER A 1 107 ? -13.383 12.554 -7.209 1.00 0.00 107 SER A O 8
ATOM 13608 N N . SER A 1 108 ? -11.708 12.411 -5.713 1.00 0.00 108 SER A N 8
ATOM 13609 C CA . SER A 1 108 ? -12.575 12.615 -4.558 1.00 0.00 108 SER A CA 8
ATOM 13610 C C . SER A 1 108 ? -12.405 14.021 -3.992 1.00 0.00 108 SER A C 8
ATOM 13611 O O . SER A 1 108 ? -11.436 14.714 -4.303 1.00 0.00 108 SER A O 8
ATOM 13619 N N . SER A 1 109 ? -13.354 14.436 -3.159 1.00 0.00 109 SER A N 8
ATOM 13620 C CA . SER A 1 109 ? -13.313 15.761 -2.552 1.00 0.00 109 SER A CA 8
ATOM 13621 C C . SER A 1 109 ? -13.191 15.660 -1.035 1.00 0.00 109 SER A C 8
ATOM 13622 O O . SER A 1 109 ? -14.097 15.175 -0.359 1.00 0.00 109 SER A O 8
ATOM 13630 N N . GLY A 1 110 ? -12.062 16.121 -0.506 1.00 0.00 110 GLY A N 8
ATOM 13631 C CA . GLY A 1 110 ? -11.840 16.074 0.927 1.00 0.00 110 GLY A CA 8
ATOM 13632 C C . GLY A 1 110 ? -11.239 14.757 1.378 1.00 0.00 110 GLY A C 8
ATOM 13633 O O . GLY A 1 110 ? -11.949 13.813 1.724 1.00 0.00 110 GLY A O 8
ATOM 13637 N N . PRO A 1 111 ? -9.900 14.682 1.375 1.00 0.00 111 PRO A N 8
ATOM 13638 C CA . PRO A 1 111 ? -9.174 13.475 1.783 1.00 0.00 111 PRO A CA 8
ATOM 13639 C C . PRO A 1 111 ? -9.284 13.211 3.280 1.00 0.00 111 PRO A C 8
ATOM 13640 O O . PRO A 1 111 ? -9.415 14.141 4.076 1.00 0.00 111 PRO A O 8
ATOM 13651 N N . SER A 1 112 ? -9.229 11.938 3.658 1.00 0.00 112 SER A N 8
ATOM 13652 C CA . SER A 1 112 ? -9.326 11.551 5.061 1.00 0.00 112 SER A CA 8
ATOM 13653 C C . SER A 1 112 ? -7.945 11.512 5.709 1.00 0.00 112 SER A C 8
ATOM 13654 O O . SER A 1 112 ? -7.042 10.825 5.231 1.00 0.00 112 SER A O 8
ATOM 13662 N N . SER A 1 113 ? -7.790 12.253 6.802 1.00 0.00 113 SER A N 8
ATOM 13663 C CA . SER A 1 113 ? -6.519 12.306 7.515 1.00 0.00 113 SER A CA 8
ATOM 13664 C C . SER A 1 113 ? -6.012 10.902 7.826 1.00 0.00 113 SER A C 8
ATOM 13665 O O . SER A 1 113 ? -6.795 9.992 8.097 1.00 0.00 113 SER A O 8
ATOM 13673 N N . GLY A 1 114 ? -4.693 10.733 7.785 1.00 0.00 114 GLY A N 8
ATOM 13674 C CA . GLY A 1 114 ? -4.102 9.437 8.064 1.00 0.00 114 GLY A CA 8
ATOM 13675 C C . GLY A 1 114 ? -3.994 9.157 9.550 1.00 0.00 114 GLY A C 8
ATOM 13676 O O . GLY A 1 114 ? -4.288 10.045 10.350 1.00 0.00 114 GLY A O 8
ATOM 13681 N N . GLY A 1 1 ? 5.230 20.151 7.633 1.00 0.00 1 GLY A N 9
ATOM 13682 C CA . GLY A 1 1 ? 4.390 21.313 7.411 1.00 0.00 1 GLY A CA 9
ATOM 13683 C C . GLY A 1 1 ? 4.840 22.515 8.217 1.00 0.00 1 GLY A C 9
ATOM 13684 O O . GLY A 1 1 ? 5.973 22.563 8.695 1.00 0.00 1 GLY A O 9
ATOM 13688 N N . SER A 1 2 ? 3.949 23.491 8.368 1.00 0.00 2 SER A N 9
ATOM 13689 C CA . SER A 1 2 ? 4.262 24.702 9.118 1.00 0.00 2 SER A CA 9
ATOM 13690 C C . SER A 1 2 ? 5.651 25.221 8.757 1.00 0.00 2 SER A C 9
ATOM 13691 O O . SER A 1 2 ? 6.414 25.641 9.627 1.00 0.00 2 SER A O 9
ATOM 13699 N N . SER A 1 3 ? 5.971 25.188 7.468 1.00 0.00 3 SER A N 9
ATOM 13700 C CA . SER A 1 3 ? 7.269 25.651 6.990 1.00 0.00 3 SER A CA 9
ATOM 13701 C C . SER A 1 3 ? 8.398 25.074 7.840 1.00 0.00 3 SER A C 9
ATOM 13702 O O . SER A 1 3 ? 9.349 25.773 8.186 1.00 0.00 3 SER A O 9
ATOM 13710 N N . GLY A 1 4 ? 8.284 23.792 8.173 1.00 0.00 4 GLY A N 9
ATOM 13711 C CA . GLY A 1 4 ? 9.300 23.141 8.979 1.00 0.00 4 GLY A CA 9
ATOM 13712 C C . GLY A 1 4 ? 10.460 22.631 8.148 1.00 0.00 4 GLY A C 9
ATOM 13713 O O . GLY A 1 4 ? 10.349 22.498 6.929 1.00 0.00 4 GLY A O 9
ATOM 13717 N N . SER A 1 5 ? 11.578 22.345 8.808 1.00 0.00 5 SER A N 9
ATOM 13718 C CA . SER A 1 5 ? 12.766 21.852 8.121 1.00 0.00 5 SER A CA 9
ATOM 13719 C C . SER A 1 5 ? 12.965 20.362 8.382 1.00 0.00 5 SER A C 9
ATOM 13720 O O . SER A 1 5 ? 13.439 19.964 9.446 1.00 0.00 5 SER A O 9
ATOM 13728 N N . SER A 1 6 ? 12.599 19.542 7.401 1.00 0.00 6 SER A N 9
ATOM 13729 C CA . SER A 1 6 ? 12.732 18.095 7.525 1.00 0.00 6 SER A CA 9
ATOM 13730 C C . SER A 1 6 ? 12.714 17.429 6.152 1.00 0.00 6 SER A C 9
ATOM 13731 O O . SER A 1 6 ? 12.286 18.026 5.166 1.00 0.00 6 SER A O 9
ATOM 13739 N N . GLY A 1 7 ? 13.182 16.186 6.099 1.00 0.00 7 GLY A N 9
ATOM 13740 C CA . GLY A 1 7 ? 13.211 15.458 4.843 1.00 0.00 7 GLY A CA 9
ATOM 13741 C C . GLY A 1 7 ? 12.129 14.400 4.762 1.00 0.00 7 GLY A C 9
ATOM 13742 O O . GLY A 1 7 ? 12.453 13.221 4.624 1.00 0.00 7 GLY A O 9
ATOM 13746 N N . HIS A 1 8 ? 10.879 14.830 4.848 1.00 0.00 8 HIS A N 9
ATOM 13747 C CA . HIS A 1 8 ? 9.762 13.902 4.783 1.00 0.00 8 HIS A CA 9
ATOM 13748 C C . HIS A 1 8 ? 9.945 12.961 3.591 1.00 0.00 8 HIS A C 9
ATOM 13749 O O . HIS A 1 8 ? 10.293 13.370 2.483 1.00 0.00 8 HIS A O 9
ATOM 13763 N N . LYS A 1 9 ? 9.701 11.680 3.844 1.00 0.00 9 LYS A N 9
ATOM 13764 C CA . LYS A 1 9 ? 9.829 10.658 2.812 1.00 0.00 9 LYS A CA 9
ATOM 13765 C C . LYS A 1 9 ? 8.785 10.855 1.718 1.00 0.00 9 LYS A C 9
ATOM 13766 O O . LYS A 1 9 ? 7.644 11.237 1.978 1.00 0.00 9 LYS A O 9
ATOM 13785 N N . PRO A 1 10 ? 9.181 10.588 0.465 1.00 0.00 10 PRO A N 9
ATOM 13786 C CA . PRO A 1 10 ? 8.294 10.727 -0.693 1.00 0.00 10 PRO A CA 9
ATOM 13787 C C . PRO A 1 10 ? 7.194 9.670 -0.711 1.00 0.00 10 PRO A C 9
ATOM 13788 O O . PRO A 1 10 ? 6.069 9.939 -1.131 1.00 0.00 10 PRO A O 9
ATOM 13799 N N . TRP A 1 11 ? 7.528 8.469 -0.253 1.00 0.00 11 TRP A N 9
ATOM 13800 C CA . TRP A 1 11 ? 6.568 7.372 -0.217 1.00 0.00 11 TRP A CA 9
ATOM 13801 C C . TRP A 1 11 ? 6.334 6.900 1.214 1.00 0.00 11 TRP A C 9
ATOM 13802 O O . TRP A 1 11 ? 7.212 7.023 2.069 1.00 0.00 11 TRP A O 9
ATOM 13823 N N . ARG A 1 12 ? 5.147 6.360 1.468 1.00 0.00 12 ARG A N 9
ATOM 13824 C CA . ARG A 1 12 ? 4.799 5.871 2.797 1.00 0.00 12 ARG A CA 9
ATOM 13825 C C . ARG A 1 12 ? 4.286 4.435 2.731 1.00 0.00 12 ARG A C 9
ATOM 13826 O O . ARG A 1 12 ? 3.761 4.000 1.706 1.00 0.00 12 ARG A O 9
ATOM 13847 N N . ALA A 1 13 ? 4.442 3.705 3.830 1.00 0.00 13 ALA A N 9
ATOM 13848 C CA . ALA A 1 13 ? 3.994 2.320 3.897 1.00 0.00 13 ALA A CA 9
ATOM 13849 C C . ALA A 1 13 ? 3.233 2.051 5.191 1.00 0.00 13 ALA A C 9
ATOM 13850 O O . ALA A 1 13 ? 3.744 2.294 6.283 1.00 0.00 13 ALA A O 9
ATOM 13857 N N . GLU A 1 14 ? 2.010 1.548 5.059 1.00 0.00 14 GLU A N 9
ATOM 13858 C CA . GLU A 1 14 ? 1.179 1.249 6.219 1.00 0.00 14 GLU A CA 9
ATOM 13859 C C . GLU A 1 14 ? -0.105 0.537 5.800 1.00 0.00 14 GLU A C 9
ATOM 13860 O O . GLU A 1 14 ? -0.641 0.786 4.721 1.00 0.00 14 GLU A O 9
ATOM 13872 N N . TYR A 1 15 ? -0.590 -0.350 6.662 1.00 0.00 15 TYR A N 9
ATOM 13873 C CA . TYR A 1 15 ? -1.808 -1.101 6.380 1.00 0.00 15 TYR A CA 9
ATOM 13874 C C . TYR A 1 15 ? -3.045 -0.239 6.614 1.00 0.00 15 TYR A C 9
ATOM 13875 O O . TYR A 1 15 ? -3.231 0.320 7.695 1.00 0.00 15 TYR A O 9
ATOM 13893 N N . ALA A 1 16 ? -3.889 -0.137 5.592 1.00 0.00 16 ALA A N 9
ATOM 13894 C CA . ALA A 1 16 ? -5.110 0.653 5.685 1.00 0.00 16 ALA A CA 9
ATOM 13895 C C . ALA A 1 16 ? -5.986 0.177 6.839 1.00 0.00 16 ALA A C 9
ATOM 13896 O O . ALA A 1 16 ? -6.127 -1.024 7.070 1.00 0.00 16 ALA A O 9
ATOM 13903 N N . LYS A 1 17 ? -6.572 1.125 7.562 1.00 0.00 17 LYS A N 9
ATOM 13904 C CA . LYS A 1 17 ? -7.435 0.803 8.692 1.00 0.00 17 LYS A CA 9
ATOM 13905 C C . LYS A 1 17 ? -8.901 1.037 8.341 1.00 0.00 17 LYS A C 9
ATOM 13906 O O . LYS A 1 17 ? -9.703 1.408 9.198 1.00 0.00 17 LYS A O 9
ATOM 13925 N N . SER A 1 18 ? -9.245 0.818 7.076 1.00 0.00 18 SER A N 9
ATOM 13926 C CA . SER A 1 18 ? -10.614 1.008 6.611 1.00 0.00 18 SER A CA 9
ATOM 13927 C C . SER A 1 18 ? -10.758 0.580 5.154 1.00 0.00 18 SER A C 9
ATOM 13928 O O . SER A 1 18 ? -9.799 0.120 4.533 1.00 0.00 18 SER A O 9
ATOM 13936 N N . SER A 1 19 ? -11.963 0.735 4.615 1.00 0.00 19 SER A N 9
ATOM 13937 C CA . SER A 1 19 ? -12.235 0.361 3.232 1.00 0.00 19 SER A CA 9
ATOM 13938 C C . SER A 1 19 ? -12.890 1.513 2.476 1.00 0.00 19 SER A C 9
ATOM 13939 O O . SER A 1 19 ? -13.590 1.301 1.486 1.00 0.00 19 SER A O 9
ATOM 13947 N N . ARG A 1 20 ? -12.658 2.732 2.952 1.00 0.00 20 ARG A N 9
ATOM 13948 C CA . ARG A 1 20 ? -13.226 3.918 2.323 1.00 0.00 20 ARG A CA 9
ATOM 13949 C C . ARG A 1 20 ? -12.346 4.399 1.173 1.00 0.00 20 ARG A C 9
ATOM 13950 O O . ARG A 1 20 ? -12.842 4.749 0.103 1.00 0.00 20 ARG A O 9
ATOM 13971 N N . SER A 1 21 ? -11.037 4.414 1.404 1.00 0.00 21 SER A N 9
ATOM 13972 C CA . SER A 1 21 ? -10.088 4.855 0.389 1.00 0.00 21 SER A CA 9
ATOM 13973 C C . SER A 1 21 ? -10.124 3.935 -0.827 1.00 0.00 21 SER A C 9
ATOM 13974 O O . SER A 1 21 ? -10.368 2.734 -0.703 1.00 0.00 21 SER A O 9
ATOM 13982 N N . SER A 1 22 ? -9.880 4.506 -2.002 1.00 0.00 22 SER A N 9
ATOM 13983 C CA . SER A 1 22 ? -9.888 3.739 -3.242 1.00 0.00 22 SER A CA 9
ATOM 13984 C C . SER A 1 22 ? -8.662 4.062 -4.089 1.00 0.00 22 SER A C 9
ATOM 13985 O O . SER A 1 22 ? -8.316 5.228 -4.284 1.00 0.00 22 SER A O 9
ATOM 13993 N N . CYS A 1 23 ? -8.006 3.021 -4.592 1.00 0.00 23 CYS A N 9
ATOM 13994 C CA . CYS A 1 23 ? -6.818 3.191 -5.418 1.00 0.00 23 CYS A CA 9
ATOM 13995 C C . CYS A 1 23 ? -7.101 4.122 -6.594 1.00 0.00 23 CYS A C 9
ATOM 13996 O O . CYS A 1 23 ? -8.254 4.332 -6.970 1.00 0.00 23 CYS A O 9
ATOM 14003 N N . LYS A 1 24 ? -6.041 4.678 -7.170 1.00 0.00 24 LYS A N 9
ATOM 14004 C CA . LYS A 1 24 ? -6.173 5.585 -8.304 1.00 0.00 24 LYS A CA 9
ATOM 14005 C C . LYS A 1 24 ? -5.687 4.924 -9.590 1.00 0.00 24 LYS A C 9
ATOM 14006 O O . LYS A 1 24 ? -6.206 5.192 -10.674 1.00 0.00 24 LYS A O 9
ATOM 14025 N N . THR A 1 25 ? -4.688 4.056 -9.462 1.00 0.00 25 THR A N 9
ATOM 14026 C CA . THR A 1 25 ? -4.132 3.356 -10.614 1.00 0.00 25 THR A CA 9
ATOM 14027 C C . THR A 1 25 ? -5.157 2.412 -11.231 1.00 0.00 25 THR A C 9
ATOM 14028 O O . THR A 1 25 ? -5.270 2.315 -12.454 1.00 0.00 25 THR A O 9
ATOM 14039 N N . CYS A 1 26 ? -5.904 1.718 -10.379 1.00 0.00 26 CYS A N 9
ATOM 14040 C CA . CYS A 1 26 ? -6.922 0.782 -10.841 1.00 0.00 26 CYS A CA 9
ATOM 14041 C C . CYS A 1 26 ? -8.323 1.323 -10.570 1.00 0.00 26 CYS A C 9
ATOM 14042 O O . CYS A 1 26 ? -9.304 0.853 -11.145 1.00 0.00 26 CYS A O 9
ATOM 14049 N N . LYS A 1 27 ? -8.407 2.315 -9.690 1.00 0.00 27 LYS A N 9
ATOM 14050 C CA . LYS A 1 27 ? -9.686 2.923 -9.342 1.00 0.00 27 LYS A CA 9
ATOM 14051 C C . LYS A 1 27 ? -10.575 1.933 -8.597 1.00 0.00 27 LYS A C 9
ATOM 14052 O O . LYS A 1 27 ? -11.764 1.808 -8.891 1.00 0.00 27 LYS A O 9
ATOM 14071 N N . SER A 1 28 ? -9.991 1.232 -7.630 1.00 0.00 28 SER A N 9
ATOM 14072 C CA . SER A 1 28 ? -10.730 0.251 -6.844 1.00 0.00 28 SER A CA 9
ATOM 14073 C C . SER A 1 28 ? -10.676 0.593 -5.359 1.00 0.00 28 SER A C 9
ATOM 14074 O O . SER A 1 28 ? -9.984 1.525 -4.949 1.00 0.00 28 SER A O 9
ATOM 14082 N N . VAL A 1 29 ? -11.412 -0.168 -4.555 1.00 0.00 29 VAL A N 9
ATOM 14083 C CA . VAL A 1 29 ? -11.449 0.053 -3.115 1.00 0.00 29 VAL A CA 9
ATOM 14084 C C . VAL A 1 29 ? -10.312 -0.685 -2.417 1.00 0.00 29 VAL A C 9
ATOM 14085 O O . VAL A 1 29 ? -10.001 -1.828 -2.754 1.00 0.00 29 VAL A O 9
ATOM 14098 N N . ILE A 1 30 ? -9.695 -0.025 -1.442 1.00 0.00 30 ILE A N 9
ATOM 14099 C CA . ILE A 1 30 ? -8.594 -0.619 -0.696 1.00 0.00 30 ILE A CA 9
ATOM 14100 C C . ILE A 1 30 ? -9.056 -1.101 0.675 1.00 0.00 30 ILE A C 9
ATOM 14101 O O . ILE A 1 30 ? -9.003 -0.359 1.655 1.00 0.00 30 ILE A O 9
ATOM 14117 N N . ASN A 1 31 ? -9.507 -2.350 0.736 1.00 0.00 31 ASN A N 9
ATOM 14118 C CA . ASN A 1 31 ? -9.977 -2.932 1.988 1.00 0.00 31 ASN A CA 9
ATOM 14119 C C . ASN A 1 31 ? -8.904 -2.838 3.068 1.00 0.00 31 ASN A C 9
ATOM 14120 O O . ASN A 1 31 ? -7.716 -3.011 2.796 1.00 0.00 31 ASN A O 9
ATOM 14131 N N . LYS A 1 32 ? -9.331 -2.564 4.296 1.00 0.00 32 LYS A N 9
ATOM 14132 C CA . LYS A 1 32 ? -8.409 -2.449 5.420 1.00 0.00 32 LYS A CA 9
ATOM 14133 C C . LYS A 1 32 ? -7.617 -3.739 5.608 1.00 0.00 32 LYS A C 9
ATOM 14134 O O . LYS A 1 32 ? -8.030 -4.803 5.149 1.00 0.00 32 LYS A O 9
ATOM 14153 N N . GLU A 1 33 ? -6.478 -3.636 6.287 1.00 0.00 33 GLU A N 9
ATOM 14154 C CA . GLU A 1 33 ? -5.630 -4.795 6.535 1.00 0.00 33 GLU A CA 9
ATOM 14155 C C . GLU A 1 33 ? -4.875 -5.198 5.272 1.00 0.00 33 GLU A C 9
ATOM 14156 O O . GLU A 1 33 ? -4.528 -6.364 5.089 1.00 0.00 33 GLU A O 9
ATOM 14168 N N . ASN A 1 34 ? -4.625 -4.224 4.403 1.00 0.00 34 ASN A N 9
ATOM 14169 C CA . ASN A 1 34 ? -3.912 -4.476 3.156 1.00 0.00 34 ASN A CA 9
ATOM 14170 C C . ASN A 1 34 ? -2.708 -3.548 3.020 1.00 0.00 34 ASN A C 9
ATOM 14171 O O . ASN A 1 34 ? -2.753 -2.391 3.438 1.00 0.00 34 ASN A O 9
ATOM 14182 N N . PHE A 1 35 ? -1.634 -4.065 2.434 1.00 0.00 35 PHE A N 9
ATOM 14183 C CA . PHE A 1 35 ? -0.417 -3.283 2.243 1.00 0.00 35 PHE A CA 9
ATOM 14184 C C . PHE A 1 35 ? -0.546 -2.363 1.032 1.00 0.00 35 PHE A C 9
ATOM 14185 O O . PHE A 1 35 ? -0.553 -2.820 -0.111 1.00 0.00 35 PHE A O 9
ATOM 14202 N N . ARG A 1 36 ? -0.649 -1.064 1.293 1.00 0.00 36 ARG A N 9
ATOM 14203 C CA . ARG A 1 36 ? -0.780 -0.079 0.226 1.00 0.00 36 ARG A CA 9
ATOM 14204 C C . ARG A 1 36 ? 0.390 0.900 0.244 1.00 0.00 36 ARG A C 9
ATOM 14205 O O . ARG A 1 36 ? 1.319 0.759 1.040 1.00 0.00 36 ARG A O 9
ATOM 14226 N N . LEU A 1 37 ? 0.339 1.891 -0.640 1.00 0.00 37 LEU A N 9
ATOM 14227 C CA . LEU A 1 37 ? 1.395 2.894 -0.727 1.00 0.00 37 LEU A CA 9
ATOM 14228 C C . LEU A 1 37 ? 0.814 4.272 -1.026 1.00 0.00 37 LEU A C 9
ATOM 14229 O O . LEU A 1 37 ? -0.075 4.413 -1.865 1.00 0.00 37 LEU A O 9
ATOM 14245 N N . GLY A 1 38 ? 1.324 5.287 -0.335 1.00 0.00 38 GLY A N 9
ATOM 14246 C CA . GLY A 1 38 ? 0.845 6.641 -0.543 1.00 0.00 38 GLY A CA 9
ATOM 14247 C C . GLY A 1 38 ? 1.949 7.587 -0.970 1.00 0.00 38 GLY A C 9
ATOM 14248 O O . GLY A 1 38 ? 2.954 7.736 -0.274 1.00 0.00 38 GLY A O 9
ATOM 14252 N N . LYS A 1 39 ? 1.764 8.229 -2.118 1.00 0.00 39 LYS A N 9
ATOM 14253 C CA . LYS A 1 39 ? 2.753 9.167 -2.639 1.00 0.00 39 LYS A CA 9
ATOM 14254 C C . LYS A 1 39 ? 2.576 10.547 -2.013 1.00 0.00 39 LYS A C 9
ATOM 14255 O O . LYS A 1 39 ? 1.703 11.315 -2.417 1.00 0.00 39 LYS A O 9
ATOM 14274 N N . LEU A 1 40 ? 3.411 10.855 -1.027 1.00 0.00 40 LEU A N 9
ATOM 14275 C CA . LEU A 1 40 ? 3.348 12.144 -0.347 1.00 0.00 40 LEU A CA 9
ATOM 14276 C C . LEU A 1 40 ? 3.775 13.273 -1.279 1.00 0.00 40 LEU A C 9
ATOM 14277 O O . LEU A 1 40 ? 4.958 13.431 -1.580 1.00 0.00 40 LEU A O 9
ATOM 14293 N N . VAL A 1 41 ? 2.803 14.059 -1.732 1.00 0.00 41 VAL A N 9
ATOM 14294 C CA . VAL A 1 41 ? 3.077 15.176 -2.628 1.00 0.00 41 VAL A CA 9
ATOM 14295 C C . VAL A 1 41 ? 2.900 16.510 -1.912 1.00 0.00 41 VAL A C 9
ATOM 14296 O O . VAL A 1 41 ? 1.790 16.875 -1.526 1.00 0.00 41 VAL A O 9
ATOM 14309 N N . GLN A 1 42 ? 4.001 17.234 -1.739 1.00 0.00 42 GLN A N 9
ATOM 14310 C CA . GLN A 1 42 ? 3.967 18.528 -1.069 1.00 0.00 42 GLN A CA 9
ATOM 14311 C C . GLN A 1 42 ? 3.701 19.651 -2.067 1.00 0.00 42 GLN A C 9
ATOM 14312 O O . GLN A 1 42 ? 4.613 20.117 -2.749 1.00 0.00 42 GLN A O 9
ATOM 14326 N N . SER A 1 43 ? 2.445 20.080 -2.147 1.00 0.00 43 SER A N 9
ATOM 14327 C CA . SER A 1 43 ? 2.058 21.145 -3.064 1.00 0.00 43 SER A CA 9
ATOM 14328 C C . SER A 1 43 ? 2.586 22.494 -2.585 1.00 0.00 43 SER A C 9
ATOM 14329 O O . SER A 1 43 ? 2.692 22.741 -1.383 1.00 0.00 43 SER A O 9
ATOM 14337 N N . THR A 1 44 ? 2.916 23.364 -3.534 1.00 0.00 44 THR A N 9
ATOM 14338 C CA . THR A 1 44 ? 3.434 24.687 -3.210 1.00 0.00 44 THR A CA 9
ATOM 14339 C C . THR A 1 44 ? 2.593 25.358 -2.130 1.00 0.00 44 THR A C 9
ATOM 14340 O O . THR A 1 44 ? 3.155 25.942 -1.205 1.00 0.00 44 THR A O 9
ATOM 14351 N N . HIS A 1 45 ? 1.278 25.262 -2.269 1.00 0.00 45 HIS A N 9
ATOM 14352 C CA . HIS A 1 45 ? 0.378 25.863 -1.299 1.00 0.00 45 HIS A CA 9
ATOM 14353 C C . HIS A 1 45 ? 0.333 24.999 -0.037 1.00 0.00 45 HIS A C 9
ATOM 14354 O O . HIS A 1 45 ? 0.824 23.871 0.000 1.00 0.00 45 HIS A O 9
ATOM 14368 N N . PHE A 1 46 ? -0.274 25.558 1.005 1.00 0.00 46 PHE A N 9
ATOM 14369 C CA . PHE A 1 46 ? -0.398 24.863 2.281 1.00 0.00 46 PHE A CA 9
ATOM 14370 C C . PHE A 1 46 ? -1.632 23.966 2.293 1.00 0.00 46 PHE A C 9
ATOM 14371 O O . PHE A 1 46 ? -2.329 23.864 3.302 1.00 0.00 46 PHE A O 9
ATOM 14388 N N . ASP A 1 47 ? -1.896 23.318 1.163 1.00 0.00 47 ASP A N 9
ATOM 14389 C CA . ASP A 1 47 ? -3.045 22.428 1.043 1.00 0.00 47 ASP A CA 9
ATOM 14390 C C . ASP A 1 47 ? -2.754 21.074 1.682 1.00 0.00 47 ASP A C 9
ATOM 14391 O O . ASP A 1 47 ? -3.033 20.028 1.098 1.00 0.00 47 ASP A O 9
ATOM 14400 N N . GLY A 1 48 ? -2.189 21.103 2.885 1.00 0.00 48 GLY A N 9
ATOM 14401 C CA . GLY A 1 48 ? -1.867 19.872 3.583 1.00 0.00 48 GLY A CA 9
ATOM 14402 C C . GLY A 1 48 ? -1.093 18.899 2.716 1.00 0.00 48 GLY A C 9
ATOM 14403 O O . GLY A 1 48 ? -0.244 19.305 1.923 1.00 0.00 48 GLY A O 9
ATOM 14407 N N . ILE A 1 49 ? -1.386 17.611 2.868 1.00 0.00 49 ILE A N 9
ATOM 14408 C CA . ILE A 1 49 ? -0.710 16.578 2.093 1.00 0.00 49 ILE A CA 9
ATOM 14409 C C . ILE A 1 49 ? -1.715 15.698 1.357 1.00 0.00 49 ILE A C 9
ATOM 14410 O O . ILE A 1 49 ? -2.727 15.286 1.924 1.00 0.00 49 ILE A O 9
ATOM 14426 N N . MET A 1 50 ? -1.428 15.413 0.091 1.00 0.00 50 MET A N 9
ATOM 14427 C CA . MET A 1 50 ? -2.305 14.578 -0.722 1.00 0.00 50 MET A CA 9
ATOM 14428 C C . MET A 1 50 ? -1.687 13.203 -0.952 1.00 0.00 50 MET A C 9
ATOM 14429 O O . MET A 1 50 ? -1.084 12.933 -1.992 1.00 0.00 50 MET A O 9
ATOM 14443 N N . PRO A 1 51 ? -1.837 12.312 0.039 1.00 0.00 51 PRO A N 9
ATOM 14444 C CA . PRO A 1 51 ? -1.301 10.949 -0.033 1.00 0.00 51 PRO A CA 9
ATOM 14445 C C . PRO A 1 51 ? -2.040 10.088 -1.052 1.00 0.00 51 PRO A C 9
ATOM 14446 O O . PRO A 1 51 ? -3.108 9.549 -0.764 1.00 0.00 51 PRO A O 9
ATOM 14457 N N . MET A 1 52 ? -1.464 9.963 -2.243 1.00 0.00 52 MET A N 9
ATOM 14458 C CA . MET A 1 52 ? -2.069 9.166 -3.304 1.00 0.00 52 MET A CA 9
ATOM 14459 C C . MET A 1 52 ? -2.104 7.690 -2.921 1.00 0.00 52 MET A C 9
ATOM 14460 O O . MET A 1 52 ? -1.124 6.968 -3.104 1.00 0.00 52 MET A O 9
ATOM 14474 N N . TRP A 1 53 ? -3.238 7.248 -2.389 1.00 0.00 53 TRP A N 9
ATOM 14475 C CA . TRP A 1 53 ? -3.400 5.858 -1.980 1.00 0.00 53 TRP A CA 9
ATOM 14476 C C . TRP A 1 53 ? -3.478 4.939 -3.194 1.00 0.00 53 TRP A C 9
ATOM 14477 O O . TRP A 1 53 ? -4.369 5.076 -4.031 1.00 0.00 53 TRP A O 9
ATOM 14498 N N . ASN A 1 54 ? -2.540 4.001 -3.282 1.00 0.00 54 ASN A N 9
ATOM 14499 C CA . ASN A 1 54 ? -2.504 3.060 -4.395 1.00 0.00 54 ASN A CA 9
ATOM 14500 C C . ASN A 1 54 ? -2.004 1.693 -3.936 1.00 0.00 54 ASN A C 9
ATOM 14501 O O . ASN A 1 54 ? -0.978 1.623 -3.261 1.00 0.00 54 ASN A O 9
ATOM 14512 N N . HIS A 1 55 ? -2.731 0.650 -4.307 1.00 0.00 55 HIS A N 9
ATOM 14513 C CA . HIS A 1 55 ? -2.351 -0.700 -3.928 1.00 0.00 55 HIS A CA 9
ATOM 14514 C C . HIS A 1 55 ? -0.849 -0.890 -4.144 1.00 0.00 55 HIS A C 9
ATOM 14515 O O . HIS A 1 55 ? -0.293 -0.559 -5.191 1.00 0.00 55 HIS A O 9
ATOM 14529 N N . ALA A 1 56 ? -0.199 -1.436 -3.121 1.00 0.00 56 ALA A N 9
ATOM 14530 C CA . ALA A 1 56 ? 1.237 -1.684 -3.172 1.00 0.00 56 ALA A CA 9
ATOM 14531 C C . ALA A 1 56 ? 1.617 -2.442 -4.439 1.00 0.00 56 ALA A C 9
ATOM 14532 O O . ALA A 1 56 ? 2.773 -2.421 -4.863 1.00 0.00 56 ALA A O 9
ATOM 14539 N N . SER A 1 57 ? 0.639 -3.112 -5.039 1.00 0.00 57 SER A N 9
ATOM 14540 C CA . SER A 1 57 ? 0.873 -3.881 -6.255 1.00 0.00 57 SER A CA 9
ATOM 14541 C C . SER A 1 57 ? 0.597 -3.035 -7.495 1.00 0.00 57 SER A C 9
ATOM 14542 O O . SER A 1 57 ? 1.126 -3.303 -8.574 1.00 0.00 57 SER A O 9
ATOM 14550 N N . CYS A 1 58 ? -0.235 -2.013 -7.332 1.00 0.00 58 CYS A N 9
ATOM 14551 C CA . CYS A 1 58 ? -0.584 -1.126 -8.436 1.00 0.00 58 CYS A CA 9
ATOM 14552 C C . CYS A 1 58 ? 0.557 -0.158 -8.736 1.00 0.00 58 CYS A C 9
ATOM 14553 O O . CYS A 1 58 ? 0.676 0.349 -9.852 1.00 0.00 58 CYS A O 9
ATOM 14560 N N . ILE A 1 59 ? 1.392 0.093 -7.734 1.00 0.00 59 ILE A N 9
ATOM 14561 C CA . ILE A 1 59 ? 2.523 0.999 -7.891 1.00 0.00 59 ILE A CA 9
ATOM 14562 C C . ILE A 1 59 ? 3.776 0.244 -8.323 1.00 0.00 59 ILE A C 9
ATOM 14563 O O . ILE A 1 59 ? 4.405 0.585 -9.326 1.00 0.00 59 ILE A O 9
ATOM 14579 N N . LEU A 1 60 ? 4.132 -0.785 -7.562 1.00 0.00 60 LEU A N 9
ATOM 14580 C CA . LEU A 1 60 ? 5.309 -1.591 -7.867 1.00 0.00 60 LEU A CA 9
ATOM 14581 C C . LEU A 1 60 ? 5.298 -2.041 -9.324 1.00 0.00 60 LEU A C 9
ATOM 14582 O O . LEU A 1 60 ? 6.349 -2.170 -9.954 1.00 0.00 60 LEU A O 9
ATOM 14598 N N . LYS A 1 61 ? 4.104 -2.277 -9.856 1.00 0.00 61 LYS A N 9
ATOM 14599 C CA . LYS A 1 61 ? 3.955 -2.709 -11.241 1.00 0.00 61 LYS A CA 9
ATOM 14600 C C . LYS A 1 61 ? 4.414 -1.619 -12.204 1.00 0.00 61 LYS A C 9
ATOM 14601 O O . LYS A 1 61 ? 4.921 -1.907 -13.288 1.00 0.00 61 LYS A O 9
ATOM 14620 N N . LYS A 1 62 ? 4.236 -0.366 -11.800 1.00 0.00 62 LYS A N 9
ATOM 14621 C CA . LYS A 1 62 ? 4.634 0.768 -12.625 1.00 0.00 62 LYS A CA 9
ATOM 14622 C C . LYS A 1 62 ? 6.146 0.965 -12.585 1.00 0.00 62 LYS A C 9
ATOM 14623 O O . LYS A 1 62 ? 6.872 0.165 -11.994 1.00 0.00 62 LYS A O 9
ATOM 14642 N N . THR A 1 63 ? 6.616 2.037 -13.217 1.00 0.00 63 THR A N 9
ATOM 14643 C CA . THR A 1 63 ? 8.041 2.339 -13.253 1.00 0.00 63 THR A CA 9
ATOM 14644 C C . THR A 1 63 ? 8.313 3.766 -12.790 1.00 0.00 63 THR A C 9
ATOM 14645 O O . THR A 1 63 ? 7.404 4.595 -12.732 1.00 0.00 63 THR A O 9
ATOM 14656 N N . LYS A 1 64 ? 9.569 4.048 -12.462 1.00 0.00 64 LYS A N 9
ATOM 14657 C CA . LYS A 1 64 ? 9.962 5.376 -12.006 1.00 0.00 64 LYS A CA 9
ATOM 14658 C C . LYS A 1 64 ? 9.037 5.866 -10.896 1.00 0.00 64 LYS A C 9
ATOM 14659 O O . LYS A 1 64 ? 8.524 6.983 -10.952 1.00 0.00 64 LYS A O 9
ATOM 14678 N N . GLN A 1 65 ? 8.831 5.023 -9.889 1.00 0.00 65 GLN A N 9
ATOM 14679 C CA . GLN A 1 65 ? 7.969 5.372 -8.766 1.00 0.00 65 GLN A CA 9
ATOM 14680 C C . GLN A 1 65 ? 8.785 5.562 -7.492 1.00 0.00 65 GLN A C 9
ATOM 14681 O O . GLN A 1 65 ? 8.701 6.603 -6.839 1.00 0.00 65 GLN A O 9
ATOM 14695 N N . ILE A 1 66 ? 9.574 4.552 -7.144 1.00 0.00 66 ILE A N 9
ATOM 14696 C CA . ILE A 1 66 ? 10.406 4.609 -5.949 1.00 0.00 66 ILE A CA 9
ATOM 14697 C C . ILE A 1 66 ? 11.879 4.422 -6.294 1.00 0.00 66 ILE A C 9
ATOM 14698 O O . ILE A 1 66 ? 12.224 3.671 -7.207 1.00 0.00 66 ILE A O 9
ATOM 14714 N N . LYS A 1 67 ? 12.746 5.109 -5.557 1.00 0.00 67 LYS A N 9
ATOM 14715 C CA . LYS A 1 67 ? 14.184 5.017 -5.783 1.00 0.00 67 LYS A CA 9
ATOM 14716 C C . LYS A 1 67 ? 14.803 3.931 -4.908 1.00 0.00 67 LYS A C 9
ATOM 14717 O O . LYS A 1 67 ? 15.616 3.134 -5.376 1.00 0.00 67 LYS A O 9
ATOM 14736 N N . SER A 1 68 ? 14.413 3.906 -3.638 1.00 0.00 68 SER A N 9
ATOM 14737 C CA . SER A 1 68 ? 14.932 2.920 -2.698 1.00 0.00 68 SER A CA 9
ATOM 14738 C C . SER A 1 68 ? 14.037 2.819 -1.467 1.00 0.00 68 SER A C 9
ATOM 14739 O O . SER A 1 68 ? 13.327 3.764 -1.122 1.00 0.00 68 SER A O 9
ATOM 14747 N N . VAL A 1 69 ? 14.076 1.666 -0.807 1.00 0.00 69 VAL A N 9
ATOM 14748 C CA . VAL A 1 69 ? 13.270 1.440 0.387 1.00 0.00 69 VAL A CA 9
ATOM 14749 C C . VAL A 1 69 ? 13.500 2.537 1.420 1.00 0.00 69 VAL A C 9
ATOM 14750 O O . VAL A 1 69 ? 12.633 2.815 2.249 1.00 0.00 69 VAL A O 9
ATOM 14763 N N . ASP A 1 70 ? 14.673 3.157 1.365 1.00 0.00 70 ASP A N 9
ATOM 14764 C CA . ASP A 1 70 ? 15.017 4.226 2.296 1.00 0.00 70 ASP A CA 9
ATOM 14765 C C . ASP A 1 70 ? 14.062 5.406 2.145 1.00 0.00 70 ASP A C 9
ATOM 14766 O O . ASP A 1 70 ? 13.808 6.138 3.102 1.00 0.00 70 ASP A O 9
ATOM 14775 N N . ASP A 1 71 ? 13.537 5.585 0.939 1.00 0.00 71 ASP A N 9
ATOM 14776 C CA . ASP A 1 71 ? 12.609 6.676 0.663 1.00 0.00 71 ASP A CA 9
ATOM 14777 C C . ASP A 1 71 ? 11.207 6.336 1.159 1.00 0.00 71 ASP A C 9
ATOM 14778 O O . ASP A 1 71 ? 10.373 7.221 1.349 1.00 0.00 71 ASP A O 9
ATOM 14787 N N . VAL A 1 72 ? 10.954 5.048 1.366 1.00 0.00 72 VAL A N 9
ATOM 14788 C CA . VAL A 1 72 ? 9.653 4.590 1.840 1.00 0.00 72 VAL A CA 9
ATOM 14789 C C . VAL A 1 72 ? 9.580 4.626 3.362 1.00 0.00 72 VAL A C 9
ATOM 14790 O O . VAL A 1 72 ? 10.433 4.063 4.047 1.00 0.00 72 VAL A O 9
ATOM 14803 N N . GLU A 1 73 ? 8.554 5.290 3.884 1.00 0.00 73 GLU A N 9
ATOM 14804 C CA . GLU A 1 73 ? 8.369 5.398 5.327 1.00 0.00 73 GLU A CA 9
ATOM 14805 C C . GLU A 1 73 ? 7.448 4.296 5.842 1.00 0.00 73 GLU A C 9
ATOM 14806 O O . GLU A 1 73 ? 6.594 3.794 5.112 1.00 0.00 73 GLU A O 9
ATOM 14818 N N . GLY A 1 74 ? 7.629 3.924 7.105 1.00 0.00 74 GLY A N 9
ATOM 14819 C CA . GLY A 1 74 ? 6.809 2.883 7.697 1.00 0.00 74 GLY A CA 9
ATOM 14820 C C . GLY A 1 74 ? 6.980 1.546 7.004 1.00 0.00 74 GLY A C 9
ATOM 14821 O O . GLY A 1 74 ? 6.216 0.611 7.247 1.00 0.00 74 GLY A O 9
ATOM 14825 N N . ILE A 1 75 ? 7.983 1.454 6.138 1.00 0.00 75 ILE A N 9
ATOM 14826 C CA . ILE A 1 75 ? 8.251 0.221 5.408 1.00 0.00 75 ILE A CA 9
ATOM 14827 C C . ILE A 1 75 ? 8.643 -0.906 6.357 1.00 0.00 75 ILE A C 9
ATOM 14828 O O . ILE A 1 75 ? 8.253 -2.057 6.163 1.00 0.00 75 ILE A O 9
ATOM 14844 N N . GLU A 1 76 ? 9.416 -0.566 7.384 1.00 0.00 76 GLU A N 9
ATOM 14845 C CA . GLU A 1 76 ? 9.859 -1.550 8.364 1.00 0.00 76 GLU A CA 9
ATOM 14846 C C . GLU A 1 76 ? 8.676 -2.106 9.151 1.00 0.00 76 GLU A C 9
ATOM 14847 O O . GLU A 1 76 ? 8.821 -3.053 9.924 1.00 0.00 76 GLU A O 9
ATOM 14859 N N . SER A 1 77 ? 7.506 -1.510 8.948 1.00 0.00 77 SER A N 9
ATOM 14860 C CA . SER A 1 77 ? 6.297 -1.941 9.641 1.00 0.00 77 SER A CA 9
ATOM 14861 C C . SER A 1 77 ? 5.532 -2.968 8.811 1.00 0.00 77 SER A C 9
ATOM 14862 O O . SER A 1 77 ? 4.618 -3.627 9.307 1.00 0.00 77 SER A O 9
ATOM 14870 N N . LEU A 1 78 ? 5.914 -3.098 7.546 1.00 0.00 78 LEU A N 9
ATOM 14871 C CA . LEU A 1 78 ? 5.265 -4.044 6.645 1.00 0.00 78 LEU A CA 9
ATOM 14872 C C . LEU A 1 78 ? 5.782 -5.460 6.877 1.00 0.00 78 LEU A C 9
ATOM 14873 O O . LEU A 1 78 ? 6.789 -5.660 7.557 1.00 0.00 78 LEU A O 9
ATOM 14889 N N . ARG A 1 79 ? 5.088 -6.440 6.307 1.00 0.00 79 ARG A N 9
ATOM 14890 C CA . ARG A 1 79 ? 5.478 -7.837 6.451 1.00 0.00 79 ARG A CA 9
ATOM 14891 C C . ARG A 1 79 ? 6.673 -8.163 5.561 1.00 0.00 79 ARG A C 9
ATOM 14892 O O . ARG A 1 79 ? 6.818 -7.607 4.472 1.00 0.00 79 ARG A O 9
ATOM 14913 N N . TRP A 1 80 ? 7.526 -9.065 6.032 1.00 0.00 80 TRP A N 9
ATOM 14914 C CA . TRP A 1 80 ? 8.710 -9.464 5.279 1.00 0.00 80 TRP A CA 9
ATOM 14915 C C . TRP A 1 80 ? 8.409 -9.527 3.786 1.00 0.00 80 TRP A C 9
ATOM 14916 O O . TRP A 1 80 ? 9.022 -8.816 2.990 1.00 0.00 80 TRP A O 9
ATOM 14937 N N . GLU A 1 81 ? 7.463 -10.382 3.413 1.00 0.00 81 GLU A N 9
ATOM 14938 C CA . GLU A 1 81 ? 7.082 -10.537 2.013 1.00 0.00 81 GLU A CA 9
ATOM 14939 C C . GLU A 1 81 ? 6.834 -9.179 1.364 1.00 0.00 81 GLU A C 9
ATOM 14940 O O . GLU A 1 81 ? 7.224 -8.945 0.220 1.00 0.00 81 GLU A O 9
ATOM 14952 N N . ASP A 1 82 ? 6.181 -8.287 2.102 1.00 0.00 82 ASP A N 9
ATOM 14953 C CA . ASP A 1 82 ? 5.880 -6.952 1.599 1.00 0.00 82 ASP A CA 9
ATOM 14954 C C . ASP A 1 82 ? 7.158 -6.137 1.422 1.00 0.00 82 ASP A C 9
ATOM 14955 O O . ASP A 1 82 ? 7.430 -5.620 0.339 1.00 0.00 82 ASP A O 9
ATOM 14964 N N . GLN A 1 83 ? 7.936 -6.026 2.494 1.00 0.00 83 GLN A N 9
ATOM 14965 C CA . GLN A 1 83 ? 9.184 -5.272 2.457 1.00 0.00 83 GLN A CA 9
ATOM 14966 C C . GLN A 1 83 ? 10.054 -5.718 1.287 1.00 0.00 83 GLN A C 9
ATOM 14967 O O . GLN A 1 83 ? 10.828 -4.930 0.743 1.00 0.00 83 GLN A O 9
ATOM 14981 N N . GLN A 1 84 ? 9.922 -6.984 0.905 1.00 0.00 84 GLN A N 9
ATOM 14982 C CA . GLN A 1 84 ? 10.698 -7.533 -0.200 1.00 0.00 84 GLN A CA 9
ATOM 14983 C C . GLN A 1 84 ? 10.238 -6.948 -1.531 1.00 0.00 84 GLN A C 9
ATOM 14984 O O . GLN A 1 84 ? 11.055 -6.603 -2.386 1.00 0.00 84 GLN A O 9
ATOM 14998 N N . LYS A 1 85 ? 8.925 -6.840 -1.702 1.00 0.00 85 LYS A N 9
ATOM 14999 C CA . LYS A 1 85 ? 8.355 -6.297 -2.929 1.00 0.00 85 LYS A CA 9
ATOM 15000 C C . LYS A 1 85 ? 8.914 -4.908 -3.220 1.00 0.00 85 LYS A C 9
ATOM 15001 O O . LYS A 1 85 ? 8.917 -4.458 -4.367 1.00 0.00 85 LYS A O 9
ATOM 15020 N N . ILE A 1 86 ? 9.387 -4.235 -2.177 1.00 0.00 86 ILE A N 9
ATOM 15021 C CA . ILE A 1 86 ? 9.951 -2.899 -2.322 1.00 0.00 86 ILE A CA 9
ATOM 15022 C C . ILE A 1 86 ? 11.414 -2.963 -2.750 1.00 0.00 86 ILE A C 9
ATOM 15023 O O . ILE A 1 86 ? 11.767 -2.545 -3.853 1.00 0.00 86 ILE A O 9
ATOM 15039 N N . ARG A 1 87 ? 12.259 -3.491 -1.871 1.00 0.00 87 ARG A N 9
ATOM 15040 C CA . ARG A 1 87 ? 13.683 -3.611 -2.158 1.00 0.00 87 ARG A CA 9
ATOM 15041 C C . ARG A 1 87 ? 13.913 -4.350 -3.473 1.00 0.00 87 ARG A C 9
ATOM 15042 O O . ARG A 1 87 ? 14.781 -3.979 -4.263 1.00 0.00 87 ARG A O 9
ATOM 15063 N N . LYS A 1 88 ? 13.129 -5.399 -3.701 1.00 0.00 88 LYS A N 9
ATOM 15064 C CA . LYS A 1 88 ? 13.245 -6.191 -4.920 1.00 0.00 88 LYS A CA 9
ATOM 15065 C C . LYS A 1 88 ? 12.697 -5.426 -6.120 1.00 0.00 88 LYS A C 9
ATOM 15066 O O . LYS A 1 88 ? 12.664 -5.944 -7.236 1.00 0.00 88 LYS A O 9
ATOM 15085 N N . TYR A 1 89 ? 12.269 -4.191 -5.883 1.00 0.00 89 TYR A N 9
ATOM 15086 C CA . TYR A 1 89 ? 11.722 -3.355 -6.945 1.00 0.00 89 TYR A CA 9
ATOM 15087 C C . TYR A 1 89 ? 12.615 -2.145 -7.201 1.00 0.00 89 TYR A C 9
ATOM 15088 O O . TYR A 1 89 ? 12.805 -1.730 -8.345 1.00 0.00 89 TYR A O 9
ATOM 15106 N N . VAL A 1 90 ? 13.163 -1.584 -6.128 1.00 0.00 90 VAL A N 9
ATOM 15107 C CA . VAL A 1 90 ? 14.039 -0.423 -6.235 1.00 0.00 90 VAL A CA 9
ATOM 15108 C C . VAL A 1 90 ? 15.425 -0.824 -6.728 1.00 0.00 90 VAL A C 9
ATOM 15109 O O . VAL A 1 90 ? 16.077 -0.074 -7.454 1.00 0.00 90 VAL A O 9
ATOM 15122 N N . GLU A 1 91 ? 15.869 -2.012 -6.329 1.00 0.00 91 GLU A N 9
ATOM 15123 C CA . GLU A 1 91 ? 17.178 -2.512 -6.730 1.00 0.00 91 GLU A CA 9
ATOM 15124 C C . GLU A 1 91 ? 17.179 -2.914 -8.202 1.00 0.00 91 GLU A C 9
ATOM 15125 O O . GLU A 1 91 ? 18.035 -2.481 -8.974 1.00 0.00 91 GLU A O 9
ATOM 15137 N N . SER A 1 92 ? 16.214 -3.744 -8.584 1.00 0.00 92 SER A N 9
ATOM 15138 C CA . SER A 1 92 ? 16.105 -4.208 -9.962 1.00 0.00 92 SER A CA 9
ATOM 15139 C C . SER A 1 92 ? 15.158 -3.318 -10.762 1.00 0.00 92 SER A C 9
ATOM 15140 O O . SER A 1 92 ? 14.451 -2.482 -10.201 1.00 0.00 92 SER A O 9
ATOM 15148 N N . GLY A 1 93 ? 15.151 -3.505 -12.078 1.00 0.00 93 GLY A N 9
ATOM 15149 C CA . GLY A 1 93 ? 14.289 -2.712 -12.935 1.00 0.00 93 GLY A CA 9
ATOM 15150 C C . GLY A 1 93 ? 12.823 -2.863 -12.580 1.00 0.00 93 GLY A C 9
ATOM 15151 O O . GLY A 1 93 ? 12.278 -3.966 -12.617 1.00 0.00 93 GLY A O 9
ATOM 15155 N N . ALA A 1 94 ? 12.182 -1.751 -12.234 1.00 0.00 94 ALA A N 9
ATOM 15156 C CA . ALA A 1 94 ? 10.771 -1.764 -11.872 1.00 0.00 94 ALA A CA 9
ATOM 15157 C C . ALA A 1 94 ? 9.955 -2.578 -12.870 1.00 0.00 94 ALA A C 9
ATOM 15158 O O . ALA A 1 94 ? 10.457 -2.974 -13.920 1.00 0.00 94 ALA A O 9
ATOM 15165 N N . GLY A 1 95 ? 8.692 -2.825 -12.533 1.00 0.00 95 GLY A N 9
ATOM 15166 C CA . GLY A 1 95 ? 7.827 -3.593 -13.411 1.00 0.00 95 GLY A CA 9
ATOM 15167 C C . GLY A 1 95 ? 7.713 -2.980 -14.792 1.00 0.00 95 GLY A C 9
ATOM 15168 O O . GLY A 1 95 ? 8.528 -2.142 -15.177 1.00 0.00 95 GLY A O 9
ATOM 15172 N N . SER A 1 96 ? 6.698 -3.400 -15.542 1.00 0.00 96 SER A N 9
ATOM 15173 C CA . SER A 1 96 ? 6.483 -2.891 -16.891 1.00 0.00 96 SER A CA 9
ATOM 15174 C C . SER A 1 96 ? 5.010 -2.982 -17.278 1.00 0.00 96 SER A C 9
ATOM 15175 O O . SER A 1 96 ? 4.227 -3.669 -16.623 1.00 0.00 96 SER A O 9
ATOM 15183 N N . ASN A 1 97 ? 4.640 -2.284 -18.347 1.00 0.00 97 ASN A N 9
ATOM 15184 C CA . ASN A 1 97 ? 3.261 -2.286 -18.821 1.00 0.00 97 ASN A CA 9
ATOM 15185 C C . ASN A 1 97 ? 3.136 -1.514 -20.132 1.00 0.00 97 ASN A C 9
ATOM 15186 O O . ASN A 1 97 ? 4.098 -0.905 -20.601 1.00 0.00 97 ASN A O 9
ATOM 15197 N N . THR A 1 98 ? 1.944 -1.544 -20.718 1.00 0.00 98 THR A N 9
ATOM 15198 C CA . THR A 1 98 ? 1.692 -0.848 -21.974 1.00 0.00 98 THR A CA 9
ATOM 15199 C C . THR A 1 98 ? 0.380 -0.075 -21.920 1.00 0.00 98 THR A C 9
ATOM 15200 O O . THR A 1 98 ? -0.370 -0.037 -22.896 1.00 0.00 98 THR A O 9
ATOM 15211 N N . SER A 1 99 ? 0.108 0.542 -20.775 1.00 0.00 99 SER A N 9
ATOM 15212 C CA . SER A 1 99 ? -1.117 1.313 -20.594 1.00 0.00 99 SER A CA 9
ATOM 15213 C C . SER A 1 99 ? -0.849 2.573 -19.776 1.00 0.00 99 SER A C 9
ATOM 15214 O O . SER A 1 99 ? 0.244 2.761 -19.241 1.00 0.00 99 SER A O 9
ATOM 15222 N N . THR A 1 100 ? -1.857 3.436 -19.683 1.00 0.00 100 THR A N 9
ATOM 15223 C CA . THR A 1 100 ? -1.732 4.679 -18.932 1.00 0.00 100 THR A CA 9
ATOM 15224 C C . THR A 1 100 ? -3.023 5.005 -18.191 1.00 0.00 100 THR A C 9
ATOM 15225 O O . THR A 1 100 ? -4.056 4.375 -18.417 1.00 0.00 100 THR A O 9
ATOM 15236 N N . SER A 1 101 ? -2.958 5.995 -17.306 1.00 0.00 101 SER A N 9
ATOM 15237 C CA . SER A 1 101 ? -4.122 6.403 -16.529 1.00 0.00 101 SER A CA 9
ATOM 15238 C C . SER A 1 101 ? -4.806 7.608 -17.167 1.00 0.00 101 SER A C 9
ATOM 15239 O O . SER A 1 101 ? -4.326 8.738 -17.062 1.00 0.00 101 SER A O 9
ATOM 15247 N N . THR A 1 102 ? -5.931 7.360 -17.831 1.00 0.00 102 THR A N 9
ATOM 15248 C CA . THR A 1 102 ? -6.681 8.423 -18.488 1.00 0.00 102 THR A CA 9
ATOM 15249 C C . THR A 1 102 ? -8.144 8.408 -18.060 1.00 0.00 102 THR A C 9
ATOM 15250 O O . THR A 1 102 ? -8.615 7.445 -17.457 1.00 0.00 102 THR A O 9
ATOM 15261 N N . GLY A 1 103 ? -8.860 9.483 -18.377 1.00 0.00 103 GLY A N 9
ATOM 15262 C CA . GLY A 1 103 ? -10.263 9.572 -18.018 1.00 0.00 103 GLY A CA 9
ATOM 15263 C C . GLY A 1 103 ? -10.533 10.665 -17.003 1.00 0.00 103 GLY A C 9
ATOM 15264 O O . GLY A 1 103 ? -9.609 11.334 -16.538 1.00 0.00 103 GLY A O 9
ATOM 15268 N N . THR A 1 104 ? -11.804 10.851 -16.659 1.00 0.00 104 THR A N 9
ATOM 15269 C CA . THR A 1 104 ? -12.194 11.872 -15.696 1.00 0.00 104 THR A CA 9
ATOM 15270 C C . THR A 1 104 ? -11.473 11.678 -14.366 1.00 0.00 104 THR A C 9
ATOM 15271 O O . THR A 1 104 ? -11.304 10.551 -13.900 1.00 0.00 104 THR A O 9
ATOM 15282 N N . SER A 1 105 ? -11.051 12.783 -13.760 1.00 0.00 105 SER A N 9
ATOM 15283 C CA . SER A 1 105 ? -10.345 12.733 -12.485 1.00 0.00 105 SER A CA 9
ATOM 15284 C C . SER A 1 105 ? -11.330 12.691 -11.320 1.00 0.00 105 SER A C 9
ATOM 15285 O O . SER A 1 105 ? -12.219 13.536 -11.212 1.00 0.00 105 SER A O 9
ATOM 15293 N N . THR A 1 106 ? -11.166 11.699 -10.450 1.00 0.00 106 THR A N 9
ATOM 15294 C CA . THR A 1 106 ? -12.039 11.544 -9.294 1.00 0.00 106 THR A CA 9
ATOM 15295 C C . THR A 1 106 ? -11.698 12.558 -8.207 1.00 0.00 106 THR A C 9
ATOM 15296 O O . THR A 1 106 ? -12.570 13.277 -7.720 1.00 0.00 106 THR A O 9
ATOM 15307 N N . SER A 1 107 ? -10.424 12.610 -7.832 1.00 0.00 107 SER A N 9
ATOM 15308 C CA . SER A 1 107 ? -9.969 13.534 -6.801 1.00 0.00 107 SER A CA 9
ATOM 15309 C C . SER A 1 107 ? -10.744 13.326 -5.504 1.00 0.00 107 SER A C 9
ATOM 15310 O O . SER A 1 107 ? -11.157 14.286 -4.853 1.00 0.00 107 SER A O 9
ATOM 15318 N N . SER A 1 108 ? -10.939 12.064 -5.134 1.00 0.00 108 SER A N 9
ATOM 15319 C CA . SER A 1 108 ? -11.669 11.728 -3.917 1.00 0.00 108 SER A CA 9
ATOM 15320 C C . SER A 1 108 ? -10.722 11.196 -2.845 1.00 0.00 108 SER A C 9
ATOM 15321 O O . SER A 1 108 ? -10.514 9.989 -2.728 1.00 0.00 108 SER A O 9
ATOM 15329 N N . SER A 1 109 ? -10.150 12.108 -2.065 1.00 0.00 109 SER A N 9
ATOM 15330 C CA . SER A 1 109 ? -9.222 11.733 -1.005 1.00 0.00 109 SER A CA 9
ATOM 15331 C C . SER A 1 109 ? -9.450 12.582 0.242 1.00 0.00 109 SER A C 9
ATOM 15332 O O . SER A 1 109 ? -10.001 13.679 0.167 1.00 0.00 109 SER A O 9
ATOM 15340 N N . GLY A 1 110 ? -9.021 12.065 1.389 1.00 0.00 110 GLY A N 9
ATOM 15341 C CA . GLY A 1 110 ? -9.187 12.787 2.637 1.00 0.00 110 GLY A CA 9
ATOM 15342 C C . GLY A 1 110 ? -8.209 13.937 2.776 1.00 0.00 110 GLY A C 9
ATOM 15343 O O . GLY A 1 110 ? -7.005 13.783 2.572 1.00 0.00 110 GLY A O 9
ATOM 15347 N N . PRO A 1 111 ? -8.729 15.121 3.130 1.00 0.00 111 PRO A N 9
ATOM 15348 C CA . PRO A 1 111 ? -7.910 16.325 3.303 1.00 0.00 111 PRO A CA 9
ATOM 15349 C C . PRO A 1 111 ? -7.010 16.242 4.531 1.00 0.00 111 PRO A C 9
ATOM 15350 O O . PRO A 1 111 ? -5.845 16.637 4.485 1.00 0.00 111 PRO A O 9
ATOM 15361 N N . SER A 1 112 ? -7.557 15.727 5.627 1.00 0.00 112 SER A N 9
ATOM 15362 C CA . SER A 1 112 ? -6.804 15.596 6.868 1.00 0.00 112 SER A CA 9
ATOM 15363 C C . SER A 1 112 ? -6.635 14.128 7.249 1.00 0.00 112 SER A C 9
ATOM 15364 O O . SER A 1 112 ? -7.598 13.361 7.248 1.00 0.00 112 SER A O 9
ATOM 15372 N N . SER A 1 113 ? -5.405 13.745 7.574 1.00 0.00 113 SER A N 9
ATOM 15373 C CA . SER A 1 113 ? -5.108 12.368 7.954 1.00 0.00 113 SER A CA 9
ATOM 15374 C C . SER A 1 113 ? -4.531 12.306 9.365 1.00 0.00 113 SER A C 9
ATOM 15375 O O . SER A 1 113 ? -3.430 12.792 9.620 1.00 0.00 113 SER A O 9
ATOM 15383 N N . GLY A 1 114 ? -5.285 11.704 10.280 1.00 0.00 114 GLY A N 9
ATOM 15384 C CA . GLY A 1 114 ? -4.834 11.589 11.654 1.00 0.00 114 GLY A CA 9
ATOM 15385 C C . GLY A 1 114 ? -4.265 10.218 11.965 1.00 0.00 114 GLY A C 9
ATOM 15386 O O . GLY A 1 114 ? -4.505 9.704 13.056 1.00 0.00 114 GLY A O 9
ATOM 15391 N N . GLY A 1 1 ? 2.914 24.741 1.745 1.00 0.00 1 GLY A N 10
ATOM 15392 C CA . GLY A 1 1 ? 4.112 23.943 1.563 1.00 0.00 1 GLY A CA 10
ATOM 15393 C C . GLY A 1 1 ? 5.147 24.638 0.701 1.00 0.00 1 GLY A C 10
ATOM 15394 O O . GLY A 1 1 ? 5.528 25.776 0.974 1.00 0.00 1 GLY A O 10
ATOM 15398 N N . SER A 1 2 ? 5.604 23.953 -0.342 1.00 0.00 2 SER A N 10
ATOM 15399 C CA . SER A 1 2 ? 6.605 24.510 -1.244 1.00 0.00 2 SER A CA 10
ATOM 15400 C C . SER A 1 2 ? 7.661 25.290 -0.467 1.00 0.00 2 SER A C 10
ATOM 15401 O O . SER A 1 2 ? 8.078 26.372 -0.880 1.00 0.00 2 SER A O 10
ATOM 15409 N N . SER A 1 3 ? 8.091 24.732 0.660 1.00 0.00 3 SER A N 10
ATOM 15410 C CA . SER A 1 3 ? 9.096 25.376 1.498 1.00 0.00 3 SER A CA 10
ATOM 15411 C C . SER A 1 3 ? 10.471 24.755 1.272 1.00 0.00 3 SER A C 10
ATOM 15412 O O . SER A 1 3 ? 11.417 25.438 0.882 1.00 0.00 3 SER A O 10
ATOM 15420 N N . GLY A 1 4 ? 10.573 23.452 1.520 1.00 0.00 4 GLY A N 10
ATOM 15421 C CA . GLY A 1 4 ? 11.835 22.759 1.339 1.00 0.00 4 GLY A CA 10
ATOM 15422 C C . GLY A 1 4 ? 12.429 22.284 2.650 1.00 0.00 4 GLY A C 10
ATOM 15423 O O . GLY A 1 4 ? 12.939 21.167 2.739 1.00 0.00 4 GLY A O 10
ATOM 15427 N N . SER A 1 5 ? 12.364 23.134 3.670 1.00 0.00 5 SER A N 10
ATOM 15428 C CA . SER A 1 5 ? 12.905 22.797 4.981 1.00 0.00 5 SER A CA 10
ATOM 15429 C C . SER A 1 5 ? 12.286 21.506 5.509 1.00 0.00 5 SER A C 10
ATOM 15430 O O . SER A 1 5 ? 12.988 20.626 6.007 1.00 0.00 5 SER A O 10
ATOM 15438 N N . SER A 1 6 ? 10.966 21.401 5.395 1.00 0.00 6 SER A N 10
ATOM 15439 C CA . SER A 1 6 ? 10.250 20.220 5.863 1.00 0.00 6 SER A CA 10
ATOM 15440 C C . SER A 1 6 ? 11.005 18.946 5.497 1.00 0.00 6 SER A C 10
ATOM 15441 O O . SER A 1 6 ? 11.691 18.889 4.477 1.00 0.00 6 SER A O 10
ATOM 15449 N N . GLY A 1 7 ? 10.873 17.924 6.338 1.00 0.00 7 GLY A N 10
ATOM 15450 C CA . GLY A 1 7 ? 11.548 16.664 6.086 1.00 0.00 7 GLY A CA 10
ATOM 15451 C C . GLY A 1 7 ? 10.615 15.474 6.199 1.00 0.00 7 GLY A C 10
ATOM 15452 O O . GLY A 1 7 ? 10.414 14.974 7.305 1.00 0.00 7 GLY A O 10
ATOM 15456 N N . HIS A 1 8 ? 10.068 15.047 5.071 1.00 0.00 8 HIS A N 10
ATOM 15457 C CA . HIS A 1 8 ? 9.157 13.914 5.064 1.00 0.00 8 HIS A CA 10
ATOM 15458 C C . HIS A 1 8 ? 9.475 13.009 3.872 1.00 0.00 8 HIS A C 10
ATOM 15459 O O . HIS A 1 8 ? 9.858 13.459 2.792 1.00 0.00 8 HIS A O 10
ATOM 15473 N N . LYS A 1 9 ? 9.305 11.710 4.094 1.00 0.00 9 LYS A N 10
ATOM 15474 C CA . LYS A 1 9 ? 9.564 10.716 3.058 1.00 0.00 9 LYS A CA 10
ATOM 15475 C C . LYS A 1 9 ? 8.572 10.857 1.909 1.00 0.00 9 LYS A C 10
ATOM 15476 O O . LYS A 1 9 ? 7.415 11.236 2.098 1.00 0.00 9 LYS A O 10
ATOM 15495 N N . PRO A 1 10 ? 9.031 10.545 0.688 1.00 0.00 10 PRO A N 10
ATOM 15496 C CA . PRO A 1 10 ? 8.198 10.627 -0.516 1.00 0.00 10 PRO A CA 10
ATOM 15497 C C . PRO A 1 10 ? 7.112 9.557 -0.543 1.00 0.00 10 PRO A C 10
ATOM 15498 O O . PRO A 1 10 ? 5.943 9.853 -0.795 1.00 0.00 10 PRO A O 10
ATOM 15509 N N . TRP A 1 11 ? 7.504 8.315 -0.283 1.00 0.00 11 TRP A N 10
ATOM 15510 C CA . TRP A 1 11 ? 6.562 7.202 -0.278 1.00 0.00 11 TRP A CA 10
ATOM 15511 C C . TRP A 1 11 ? 6.250 6.760 1.148 1.00 0.00 11 TRP A C 10
ATOM 15512 O O . TRP A 1 11 ? 7.113 6.804 2.024 1.00 0.00 11 TRP A O 10
ATOM 15533 N N . ARG A 1 12 ? 5.011 6.334 1.372 1.00 0.00 12 ARG A N 10
ATOM 15534 C CA . ARG A 1 12 ? 4.586 5.885 2.693 1.00 0.00 12 ARG A CA 10
ATOM 15535 C C . ARG A 1 12 ? 4.092 4.442 2.643 1.00 0.00 12 ARG A C 10
ATOM 15536 O O . ARG A 1 12 ? 3.543 3.997 1.636 1.00 0.00 12 ARG A O 10
ATOM 15557 N N . ALA A 1 13 ? 4.294 3.715 3.737 1.00 0.00 13 ALA A N 10
ATOM 15558 C CA . ALA A 1 13 ? 3.868 2.323 3.819 1.00 0.00 13 ALA A CA 10
ATOM 15559 C C . ALA A 1 13 ? 3.156 2.043 5.138 1.00 0.00 13 ALA A C 10
ATOM 15560 O O . ALA A 1 13 ? 3.733 2.210 6.212 1.00 0.00 13 ALA A O 10
ATOM 15567 N N . GLU A 1 14 ? 1.900 1.619 5.049 1.00 0.00 14 GLU A N 10
ATOM 15568 C CA . GLU A 1 14 ? 1.109 1.318 6.237 1.00 0.00 14 GLU A CA 10
ATOM 15569 C C . GLU A 1 14 ? -0.134 0.512 5.873 1.00 0.00 14 GLU A C 10
ATOM 15570 O O . GLU A 1 14 ? -0.655 0.621 4.763 1.00 0.00 14 GLU A O 10
ATOM 15582 N N . TYR A 1 15 ? -0.603 -0.298 6.816 1.00 0.00 15 TYR A N 10
ATOM 15583 C CA . TYR A 1 15 ? -1.783 -1.125 6.595 1.00 0.00 15 TYR A CA 10
ATOM 15584 C C . TYR A 1 15 ? -3.061 -0.312 6.779 1.00 0.00 15 TYR A C 10
ATOM 15585 O O . TYR A 1 15 ? -3.256 0.335 7.807 1.00 0.00 15 TYR A O 10
ATOM 15603 N N . ALA A 1 16 ? -3.929 -0.351 5.773 1.00 0.00 16 ALA A N 10
ATOM 15604 C CA . ALA A 1 16 ? -5.190 0.379 5.823 1.00 0.00 16 ALA A CA 10
ATOM 15605 C C . ALA A 1 16 ? -6.001 -0.011 7.054 1.00 0.00 16 ALA A C 10
ATOM 15606 O O . ALA A 1 16 ? -5.887 -1.128 7.558 1.00 0.00 16 ALA A O 10
ATOM 15613 N N . LYS A 1 17 ? -6.822 0.917 7.534 1.00 0.00 17 LYS A N 10
ATOM 15614 C CA . LYS A 1 17 ? -7.654 0.672 8.706 1.00 0.00 17 LYS A CA 10
ATOM 15615 C C . LYS A 1 17 ? -9.110 0.461 8.305 1.00 0.00 17 LYS A C 10
ATOM 15616 O O . LYS A 1 17 ? -9.852 -0.255 8.978 1.00 0.00 17 LYS A O 10
ATOM 15635 N N . SER A 1 18 ? -9.513 1.088 7.204 1.00 0.00 18 SER A N 10
ATOM 15636 C CA . SER A 1 18 ? -10.881 0.971 6.715 1.00 0.00 18 SER A CA 10
ATOM 15637 C C . SER A 1 18 ? -10.907 0.869 5.193 1.00 0.00 18 SER A C 10
ATOM 15638 O O . SER A 1 18 ? -10.000 1.348 4.512 1.00 0.00 18 SER A O 10
ATOM 15646 N N . SER A 1 19 ? -11.954 0.243 4.666 1.00 0.00 19 SER A N 10
ATOM 15647 C CA . SER A 1 19 ? -12.098 0.074 3.225 1.00 0.00 19 SER A CA 10
ATOM 15648 C C . SER A 1 19 ? -12.771 1.292 2.599 1.00 0.00 19 SER A C 10
ATOM 15649 O O . SER A 1 19 ? -13.556 1.166 1.659 1.00 0.00 19 SER A O 10
ATOM 15657 N N . ARG A 1 20 ? -12.458 2.470 3.129 1.00 0.00 20 ARG A N 10
ATOM 15658 C CA . ARG A 1 20 ? -13.033 3.711 2.624 1.00 0.00 20 ARG A CA 10
ATOM 15659 C C . ARG A 1 20 ? -12.192 4.275 1.483 1.00 0.00 20 ARG A C 10
ATOM 15660 O O . ARG A 1 20 ? -12.727 4.754 0.483 1.00 0.00 20 ARG A O 10
ATOM 15681 N N . SER A 1 21 ? -10.874 4.216 1.640 1.00 0.00 21 SER A N 10
ATOM 15682 C CA . SER A 1 21 ? -9.959 4.725 0.625 1.00 0.00 21 SER A CA 10
ATOM 15683 C C . SER A 1 21 ? -10.042 3.889 -0.649 1.00 0.00 21 SER A C 10
ATOM 15684 O O . SER A 1 21 ? -10.283 2.683 -0.599 1.00 0.00 21 SER A O 10
ATOM 15692 N N . SER A 1 22 ? -9.842 4.541 -1.790 1.00 0.00 22 SER A N 10
ATOM 15693 C CA . SER A 1 22 ? -9.898 3.861 -3.079 1.00 0.00 22 SER A CA 10
ATOM 15694 C C . SER A 1 22 ? -8.658 4.173 -3.912 1.00 0.00 22 SER A C 10
ATOM 15695 O O . SER A 1 22 ? -8.260 5.330 -4.044 1.00 0.00 22 SER A O 10
ATOM 15703 N N . CYS A 1 23 ? -8.053 3.131 -4.473 1.00 0.00 23 CYS A N 10
ATOM 15704 C CA . CYS A 1 23 ? -6.858 3.291 -5.293 1.00 0.00 23 CYS A CA 10
ATOM 15705 C C . CYS A 1 23 ? -7.117 4.255 -6.448 1.00 0.00 23 CYS A C 10
ATOM 15706 O O . CYS A 1 23 ? -8.263 4.499 -6.823 1.00 0.00 23 CYS A O 10
ATOM 15713 N N . LYS A 1 24 ? -6.042 4.801 -7.007 1.00 0.00 24 LYS A N 10
ATOM 15714 C CA . LYS A 1 24 ? -6.150 5.737 -8.119 1.00 0.00 24 LYS A CA 10
ATOM 15715 C C . LYS A 1 24 ? -5.647 5.105 -9.413 1.00 0.00 24 LYS A C 10
ATOM 15716 O O . LYS A 1 24 ? -6.100 5.454 -10.504 1.00 0.00 24 LYS A O 10
ATOM 15735 N N . THR A 1 25 ? -4.709 4.172 -9.285 1.00 0.00 25 THR A N 10
ATOM 15736 C CA . THR A 1 25 ? -4.145 3.491 -10.443 1.00 0.00 25 THR A CA 10
ATOM 15737 C C . THR A 1 25 ? -5.179 2.591 -11.110 1.00 0.00 25 THR A C 10
ATOM 15738 O O . THR A 1 25 ? -5.288 2.555 -12.336 1.00 0.00 25 THR A O 10
ATOM 15749 N N . CYS A 1 26 ? -5.938 1.865 -10.295 1.00 0.00 26 CYS A N 10
ATOM 15750 C CA . CYS A 1 26 ? -6.965 0.965 -10.805 1.00 0.00 26 CYS A CA 10
ATOM 15751 C C . CYS A 1 26 ? -8.360 1.502 -10.499 1.00 0.00 26 CYS A C 10
ATOM 15752 O O . CYS A 1 26 ? -9.353 1.034 -11.056 1.00 0.00 26 CYS A O 10
ATOM 15759 N N . LYS A 1 27 ? -8.426 2.487 -9.610 1.00 0.00 27 LYS A N 10
ATOM 15760 C CA . LYS A 1 27 ? -9.698 3.090 -9.229 1.00 0.00 27 LYS A CA 10
ATOM 15761 C C . LYS A 1 27 ? -10.575 2.087 -8.486 1.00 0.00 27 LYS A C 10
ATOM 15762 O O . LYS A 1 27 ? -11.782 2.012 -8.718 1.00 0.00 27 LYS A O 10
ATOM 15781 N N . SER A 1 28 ? -9.961 1.319 -7.592 1.00 0.00 28 SER A N 10
ATOM 15782 C CA . SER A 1 28 ? -10.686 0.319 -6.816 1.00 0.00 28 SER A CA 10
ATOM 15783 C C . SER A 1 28 ? -10.647 0.653 -5.328 1.00 0.00 28 SER A C 10
ATOM 15784 O O . SER A 1 28 ? -10.095 1.677 -4.923 1.00 0.00 28 SER A O 10
ATOM 15792 N N . VAL A 1 29 ? -11.238 -0.218 -4.517 1.00 0.00 29 VAL A N 10
ATOM 15793 C CA . VAL A 1 29 ? -11.272 -0.018 -3.073 1.00 0.00 29 VAL A CA 10
ATOM 15794 C C . VAL A 1 29 ? -10.126 -0.756 -2.389 1.00 0.00 29 VAL A C 10
ATOM 15795 O O . VAL A 1 29 ? -9.753 -1.857 -2.796 1.00 0.00 29 VAL A O 10
ATOM 15808 N N . ILE A 1 30 ? -9.573 -0.143 -1.348 1.00 0.00 30 ILE A N 10
ATOM 15809 C CA . ILE A 1 30 ? -8.471 -0.743 -0.607 1.00 0.00 30 ILE A CA 10
ATOM 15810 C C . ILE A 1 30 ? -8.924 -1.205 0.774 1.00 0.00 30 ILE A C 10
ATOM 15811 O O . ILE A 1 30 ? -8.849 -0.454 1.746 1.00 0.00 30 ILE A O 10
ATOM 15827 N N . ASN A 1 31 ? -9.393 -2.446 0.853 1.00 0.00 31 ASN A N 10
ATOM 15828 C CA . ASN A 1 31 ? -9.857 -3.008 2.116 1.00 0.00 31 ASN A CA 10
ATOM 15829 C C . ASN A 1 31 ? -8.782 -2.892 3.192 1.00 0.00 31 ASN A C 10
ATOM 15830 O O . ASN A 1 31 ? -7.587 -2.948 2.899 1.00 0.00 31 ASN A O 10
ATOM 15841 N N . LYS A 1 32 ? -9.214 -2.731 4.438 1.00 0.00 32 LYS A N 10
ATOM 15842 C CA . LYS A 1 32 ? -8.289 -2.609 5.559 1.00 0.00 32 LYS A CA 10
ATOM 15843 C C . LYS A 1 32 ? -7.485 -3.891 5.743 1.00 0.00 32 LYS A C 10
ATOM 15844 O O . LYS A 1 32 ? -7.850 -4.944 5.221 1.00 0.00 32 LYS A O 10
ATOM 15863 N N . GLU A 1 33 ? -6.389 -3.795 6.489 1.00 0.00 33 GLU A N 10
ATOM 15864 C CA . GLU A 1 33 ? -5.534 -4.949 6.741 1.00 0.00 33 GLU A CA 10
ATOM 15865 C C . GLU A 1 33 ? -4.765 -5.342 5.483 1.00 0.00 33 GLU A C 10
ATOM 15866 O O . GLU A 1 33 ? -4.364 -6.494 5.323 1.00 0.00 33 GLU A O 10
ATOM 15878 N N . ASN A 1 34 ? -4.564 -4.376 4.593 1.00 0.00 34 ASN A N 10
ATOM 15879 C CA . ASN A 1 34 ? -3.845 -4.620 3.348 1.00 0.00 34 ASN A CA 10
ATOM 15880 C C . ASN A 1 34 ? -2.663 -3.666 3.207 1.00 0.00 34 ASN A C 10
ATOM 15881 O O . ASN A 1 34 ? -2.681 -2.555 3.736 1.00 0.00 34 ASN A O 10
ATOM 15892 N N . PHE A 1 35 ? -1.636 -4.108 2.488 1.00 0.00 35 PHE A N 10
ATOM 15893 C CA . PHE A 1 35 ? -0.444 -3.294 2.277 1.00 0.00 35 PHE A CA 10
ATOM 15894 C C . PHE A 1 35 ? -0.619 -2.377 1.069 1.00 0.00 35 PHE A C 10
ATOM 15895 O O . PHE A 1 35 ? -0.727 -2.842 -0.066 1.00 0.00 35 PHE A O 10
ATOM 15912 N N . ARG A 1 36 ? -0.647 -1.073 1.323 1.00 0.00 36 ARG A N 10
ATOM 15913 C CA . ARG A 1 36 ? -0.811 -0.091 0.259 1.00 0.00 36 ARG A CA 10
ATOM 15914 C C . ARG A 1 36 ? 0.333 0.919 0.270 1.00 0.00 36 ARG A C 10
ATOM 15915 O O . ARG A 1 36 ? 1.175 0.910 1.169 1.00 0.00 36 ARG A O 10
ATOM 15936 N N . LEU A 1 37 ? 0.357 1.789 -0.734 1.00 0.00 37 LEU A N 10
ATOM 15937 C CA . LEU A 1 37 ? 1.398 2.806 -0.840 1.00 0.00 37 LEU A CA 10
ATOM 15938 C C . LEU A 1 37 ? 0.788 4.193 -1.018 1.00 0.00 37 LEU A C 10
ATOM 15939 O O . LEU A 1 37 ? -0.229 4.353 -1.692 1.00 0.00 37 LEU A O 10
ATOM 15955 N N . GLY A 1 38 ? 1.419 5.193 -0.411 1.00 0.00 38 GLY A N 10
ATOM 15956 C CA . GLY A 1 38 ? 0.925 6.554 -0.516 1.00 0.00 38 GLY A CA 10
ATOM 15957 C C . GLY A 1 38 ? 1.996 7.526 -0.969 1.00 0.00 38 GLY A C 10
ATOM 15958 O O . GLY A 1 38 ? 2.916 7.844 -0.215 1.00 0.00 38 GLY A O 10
ATOM 15962 N N . LYS A 1 39 ? 1.880 7.998 -2.206 1.00 0.00 39 LYS A N 10
ATOM 15963 C CA . LYS A 1 39 ? 2.846 8.939 -2.760 1.00 0.00 39 LYS A CA 10
ATOM 15964 C C . LYS A 1 39 ? 2.547 10.361 -2.297 1.00 0.00 39 LYS A C 10
ATOM 15965 O O . LYS A 1 39 ? 1.608 10.997 -2.777 1.00 0.00 39 LYS A O 10
ATOM 15984 N N . LEU A 1 40 ? 3.353 10.856 -1.363 1.00 0.00 40 LEU A N 10
ATOM 15985 C CA . LEU A 1 40 ? 3.175 12.204 -0.836 1.00 0.00 40 LEU A CA 10
ATOM 15986 C C . LEU A 1 40 ? 3.692 13.247 -1.823 1.00 0.00 40 LEU A C 10
ATOM 15987 O O . LEU A 1 40 ? 4.885 13.299 -2.119 1.00 0.00 40 LEU A O 10
ATOM 16003 N N . VAL A 1 41 ? 2.785 14.078 -2.327 1.00 0.00 41 VAL A N 10
ATOM 16004 C CA . VAL A 1 41 ? 3.149 15.122 -3.277 1.00 0.00 41 VAL A CA 10
ATOM 16005 C C . VAL A 1 41 ? 2.850 16.506 -2.714 1.00 0.00 41 VAL A C 10
ATOM 16006 O O . VAL A 1 41 ? 1.721 16.797 -2.322 1.00 0.00 41 VAL A O 10
ATOM 16019 N N . GLN A 1 42 ? 3.872 17.357 -2.676 1.00 0.00 42 GLN A N 10
ATOM 16020 C CA . GLN A 1 42 ? 3.718 18.712 -2.160 1.00 0.00 42 GLN A CA 10
ATOM 16021 C C . GLN A 1 42 ? 3.030 19.609 -3.183 1.00 0.00 42 GLN A C 10
ATOM 16022 O O . GLN A 1 42 ? 3.320 19.542 -4.377 1.00 0.00 42 GLN A O 10
ATOM 16036 N N . SER A 1 43 ? 2.116 20.448 -2.706 1.00 0.00 43 SER A N 10
ATOM 16037 C CA . SER A 1 43 ? 1.383 21.357 -3.580 1.00 0.00 43 SER A CA 10
ATOM 16038 C C . SER A 1 43 ? 2.152 22.659 -3.778 1.00 0.00 43 SER A C 10
ATOM 16039 O O . SER A 1 43 ? 3.049 22.989 -3.002 1.00 0.00 43 SER A O 10
ATOM 16047 N N . THR A 1 44 ? 1.794 23.398 -4.825 1.00 0.00 44 THR A N 10
ATOM 16048 C CA . THR A 1 44 ? 2.450 24.663 -5.127 1.00 0.00 44 THR A CA 10
ATOM 16049 C C . THR A 1 44 ? 1.755 25.824 -4.426 1.00 0.00 44 THR A C 10
ATOM 16050 O O . THR A 1 44 ? 1.618 26.892 -5.021 1.00 0.00 44 THR A O 10
ATOM 16061 N N . HIS A 1 45 ? 1.335 25.595 -3.190 1.00 0.00 45 HIS A N 10
ATOM 16062 C CA . HIS A 1 45 ? 0.659 26.630 -2.426 1.00 0.00 45 HIS A CA 10
ATOM 16063 C C . HIS A 1 45 ? 0.424 26.140 -0.995 1.00 0.00 45 HIS A C 10
ATOM 16064 O O . HIS A 1 45 ? 0.499 24.949 -0.693 1.00 0.00 45 HIS A O 10
ATOM 16078 N N . PHE A 1 46 ? 0.137 27.093 -0.115 1.00 0.00 46 PHE A N 10
ATOM 16079 C CA . PHE A 1 46 ? -0.113 26.787 1.289 1.00 0.00 46 PHE A CA 10
ATOM 16080 C C . PHE A 1 46 ? -1.347 25.903 1.441 1.00 0.00 46 PHE A C 10
ATOM 16081 O O . PHE A 1 46 ? -2.479 26.386 1.401 1.00 0.00 46 PHE A O 10
ATOM 16098 N N . ASP A 1 47 ? -1.120 24.606 1.616 1.00 0.00 47 ASP A N 10
ATOM 16099 C CA . ASP A 1 47 ? -2.212 23.653 1.776 1.00 0.00 47 ASP A CA 10
ATOM 16100 C C . ASP A 1 47 ? -1.704 22.336 2.354 1.00 0.00 47 ASP A C 10
ATOM 16101 O O . ASP A 1 47 ? -0.505 22.063 2.343 1.00 0.00 47 ASP A O 10
ATOM 16110 N N . GLY A 1 48 ? -2.626 21.522 2.859 1.00 0.00 48 GLY A N 10
ATOM 16111 C CA . GLY A 1 48 ? -2.252 20.244 3.435 1.00 0.00 48 GLY A CA 10
ATOM 16112 C C . GLY A 1 48 ? -1.530 19.351 2.446 1.00 0.00 48 GLY A C 10
ATOM 16113 O O . GLY A 1 48 ? -0.874 19.838 1.525 1.00 0.00 48 GLY A O 10
ATOM 16117 N N . ILE A 1 49 ? -1.649 18.041 2.637 1.00 0.00 49 ILE A N 10
ATOM 16118 C CA . ILE A 1 49 ? -1.002 17.079 1.754 1.00 0.00 49 ILE A CA 10
ATOM 16119 C C . ILE A 1 49 ? -1.991 16.023 1.272 1.00 0.00 49 ILE A C 10
ATOM 16120 O O . ILE A 1 49 ? -2.786 15.502 2.053 1.00 0.00 49 ILE A O 10
ATOM 16136 N N . MET A 1 50 ? -1.933 15.711 -0.018 1.00 0.00 50 MET A N 10
ATOM 16137 C CA . MET A 1 50 ? -2.821 14.714 -0.604 1.00 0.00 50 MET A CA 10
ATOM 16138 C C . MET A 1 50 ? -2.072 13.416 -0.885 1.00 0.00 50 MET A C 10
ATOM 16139 O O . MET A 1 50 ? -1.451 13.244 -1.935 1.00 0.00 50 MET A O 10
ATOM 16153 N N . PRO A 1 51 ? -2.128 12.479 0.073 1.00 0.00 51 PRO A N 10
ATOM 16154 C CA . PRO A 1 51 ? -1.460 11.180 -0.049 1.00 0.00 51 PRO A CA 10
ATOM 16155 C C . PRO A 1 51 ? -2.116 10.287 -1.097 1.00 0.00 51 PRO A C 10
ATOM 16156 O O . PRO A 1 51 ? -3.195 9.741 -0.872 1.00 0.00 51 PRO A O 10
ATOM 16167 N N . MET A 1 52 ? -1.456 10.144 -2.242 1.00 0.00 52 MET A N 10
ATOM 16168 C CA . MET A 1 52 ? -1.976 9.315 -3.324 1.00 0.00 52 MET A CA 10
ATOM 16169 C C . MET A 1 52 ? -2.003 7.845 -2.918 1.00 0.00 52 MET A C 10
ATOM 16170 O O . MET A 1 52 ? -0.996 7.144 -3.025 1.00 0.00 52 MET A O 10
ATOM 16184 N N . TRP A 1 53 ? -3.158 7.385 -2.453 1.00 0.00 53 TRP A N 10
ATOM 16185 C CA . TRP A 1 53 ? -3.315 5.998 -2.031 1.00 0.00 53 TRP A CA 10
ATOM 16186 C C . TRP A 1 53 ? -3.425 5.071 -3.237 1.00 0.00 53 TRP A C 10
ATOM 16187 O O . TRP A 1 53 ? -4.311 5.233 -4.076 1.00 0.00 53 TRP A O 10
ATOM 16208 N N . ASN A 1 54 ? -2.521 4.101 -3.317 1.00 0.00 54 ASN A N 10
ATOM 16209 C CA . ASN A 1 54 ? -2.518 3.148 -4.421 1.00 0.00 54 ASN A CA 10
ATOM 16210 C C . ASN A 1 54 ? -1.981 1.793 -3.970 1.00 0.00 54 ASN A C 10
ATOM 16211 O O . ASN A 1 54 ? -0.956 1.747 -3.291 1.00 0.00 54 ASN A O 10
ATOM 16222 N N . HIS A 1 55 ? -2.677 0.733 -4.352 1.00 0.00 55 HIS A N 10
ATOM 16223 C CA . HIS A 1 55 ? -2.260 -0.609 -3.981 1.00 0.00 55 HIS A CA 10
ATOM 16224 C C . HIS A 1 55 ? -0.753 -0.757 -4.201 1.00 0.00 55 HIS A C 10
ATOM 16225 O O . HIS A 1 55 ? -0.193 -0.313 -5.202 1.00 0.00 55 HIS A O 10
ATOM 16239 N N . ALA A 1 56 ? -0.105 -1.398 -3.233 1.00 0.00 56 ALA A N 10
ATOM 16240 C CA . ALA A 1 56 ? 1.334 -1.622 -3.296 1.00 0.00 56 ALA A CA 10
ATOM 16241 C C . ALA A 1 56 ? 1.720 -2.354 -4.577 1.00 0.00 56 ALA A C 10
ATOM 16242 O O . ALA A 1 56 ? 2.866 -2.287 -5.020 1.00 0.00 56 ALA A O 10
ATOM 16249 N N . SER A 1 57 ? 0.756 -3.053 -5.167 1.00 0.00 57 SER A N 10
ATOM 16250 C CA . SER A 1 57 ? 0.996 -3.802 -6.395 1.00 0.00 57 SER A CA 10
ATOM 16251 C C . SER A 1 57 ? 0.692 -2.947 -7.621 1.00 0.00 57 SER A C 10
ATOM 16252 O O . SER A 1 57 ? 1.171 -3.224 -8.721 1.00 0.00 57 SER A O 10
ATOM 16260 N N . CYS A 1 58 ? -0.110 -1.905 -7.424 1.00 0.00 58 CYS A N 10
ATOM 16261 C CA . CYS A 1 58 ? -0.481 -1.008 -8.511 1.00 0.00 58 CYS A CA 10
ATOM 16262 C C . CYS A 1 58 ? 0.666 -0.059 -8.849 1.00 0.00 58 CYS A C 10
ATOM 16263 O O . CYS A 1 58 ? 0.784 0.410 -9.981 1.00 0.00 58 CYS A O 10
ATOM 16270 N N . ILE A 1 59 ? 1.507 0.218 -7.859 1.00 0.00 59 ILE A N 10
ATOM 16271 C CA . ILE A 1 59 ? 2.645 1.109 -8.051 1.00 0.00 59 ILE A CA 10
ATOM 16272 C C . ILE A 1 59 ? 3.887 0.332 -8.472 1.00 0.00 59 ILE A C 10
ATOM 16273 O O . ILE A 1 59 ? 4.515 0.644 -9.485 1.00 0.00 59 ILE A O 10
ATOM 16289 N N . LEU A 1 60 ? 4.237 -0.682 -7.688 1.00 0.00 60 LEU A N 10
ATOM 16290 C CA . LEU A 1 60 ? 5.404 -1.507 -7.980 1.00 0.00 60 LEU A CA 10
ATOM 16291 C C . LEU A 1 60 ? 5.363 -2.021 -9.416 1.00 0.00 60 LEU A C 10
ATOM 16292 O O . LEU A 1 60 ? 6.402 -2.214 -10.048 1.00 0.00 60 LEU A O 10
ATOM 16308 N N . LYS A 1 61 ? 4.156 -2.238 -9.927 1.00 0.00 61 LYS A N 10
ATOM 16309 C CA . LYS A 1 61 ? 3.977 -2.726 -11.289 1.00 0.00 61 LYS A CA 10
ATOM 16310 C C . LYS A 1 61 ? 4.420 -1.677 -12.305 1.00 0.00 61 LYS A C 10
ATOM 16311 O O . LYS A 1 61 ? 4.825 -2.009 -13.419 1.00 0.00 61 LYS A O 10
ATOM 16330 N N . LYS A 1 62 ? 4.343 -0.410 -11.912 1.00 0.00 62 LYS A N 10
ATOM 16331 C CA . LYS A 1 62 ? 4.739 0.688 -12.787 1.00 0.00 62 LYS A CA 10
ATOM 16332 C C . LYS A 1 62 ? 6.251 0.882 -12.766 1.00 0.00 62 LYS A C 10
ATOM 16333 O O . LYS A 1 62 ? 6.979 0.105 -12.146 1.00 0.00 62 LYS A O 10
ATOM 16352 N N . THR A 1 63 ? 6.719 1.924 -13.446 1.00 0.00 63 THR A N 10
ATOM 16353 C CA . THR A 1 63 ? 8.145 2.220 -13.505 1.00 0.00 63 THR A CA 10
ATOM 16354 C C . THR A 1 63 ? 8.433 3.636 -13.020 1.00 0.00 63 THR A C 10
ATOM 16355 O O . THR A 1 63 ? 7.535 4.476 -12.952 1.00 0.00 63 THR A O 10
ATOM 16366 N N . LYS A 1 64 ? 9.692 3.897 -12.683 1.00 0.00 64 LYS A N 10
ATOM 16367 C CA . LYS A 1 64 ? 10.100 5.213 -12.205 1.00 0.00 64 LYS A CA 10
ATOM 16368 C C . LYS A 1 64 ? 9.153 5.715 -11.120 1.00 0.00 64 LYS A C 10
ATOM 16369 O O . LYS A 1 64 ? 8.595 6.807 -11.229 1.00 0.00 64 LYS A O 10
ATOM 16388 N N . GLN A 1 65 ? 8.979 4.913 -10.075 1.00 0.00 65 GLN A N 10
ATOM 16389 C CA . GLN A 1 65 ? 8.100 5.278 -8.970 1.00 0.00 65 GLN A CA 10
ATOM 16390 C C . GLN A 1 65 ? 8.898 5.494 -7.688 1.00 0.00 65 GLN A C 10
ATOM 16391 O O . GLN A 1 65 ? 8.777 6.533 -7.038 1.00 0.00 65 GLN A O 10
ATOM 16405 N N . ILE A 1 66 ? 9.713 4.507 -7.331 1.00 0.00 66 ILE A N 10
ATOM 16406 C CA . ILE A 1 66 ? 10.531 4.590 -6.127 1.00 0.00 66 ILE A CA 10
ATOM 16407 C C . ILE A 1 66 ? 12.016 4.518 -6.466 1.00 0.00 66 ILE A C 10
ATOM 16408 O O . ILE A 1 66 ? 12.410 3.892 -7.450 1.00 0.00 66 ILE A O 10
ATOM 16424 N N . LYS A 1 67 ? 12.837 5.161 -5.642 1.00 0.00 67 LYS A N 10
ATOM 16425 C CA . LYS A 1 67 ? 14.280 5.167 -5.851 1.00 0.00 67 LYS A CA 10
ATOM 16426 C C . LYS A 1 67 ? 14.963 4.134 -4.961 1.00 0.00 67 LYS A C 10
ATOM 16427 O O . LYS A 1 67 ? 15.847 3.403 -5.408 1.00 0.00 67 LYS A O 10
ATOM 16446 N N . SER A 1 68 ? 14.547 4.078 -3.700 1.00 0.00 68 SER A N 10
ATOM 16447 C CA . SER A 1 68 ? 15.120 3.135 -2.747 1.00 0.00 68 SER A CA 10
ATOM 16448 C C . SER A 1 68 ? 14.212 2.970 -1.532 1.00 0.00 68 SER A C 10
ATOM 16449 O O . SER A 1 68 ? 13.485 3.890 -1.157 1.00 0.00 68 SER A O 10
ATOM 16457 N N . VAL A 1 69 ? 14.260 1.791 -0.920 1.00 0.00 69 VAL A N 10
ATOM 16458 C CA . VAL A 1 69 ? 13.444 1.504 0.253 1.00 0.00 69 VAL A CA 10
ATOM 16459 C C . VAL A 1 69 ? 13.684 2.531 1.354 1.00 0.00 69 VAL A C 10
ATOM 16460 O O . VAL A 1 69 ? 12.876 2.672 2.272 1.00 0.00 69 VAL A O 10
ATOM 16473 N N . ASP A 1 70 ? 14.799 3.247 1.255 1.00 0.00 70 ASP A N 10
ATOM 16474 C CA . ASP A 1 70 ? 15.145 4.263 2.242 1.00 0.00 70 ASP A CA 10
ATOM 16475 C C . ASP A 1 70 ? 14.199 5.456 2.148 1.00 0.00 70 ASP A C 10
ATOM 16476 O O . ASP A 1 70 ? 14.090 6.249 3.083 1.00 0.00 70 ASP A O 10
ATOM 16485 N N . ASP A 1 71 ? 13.519 5.577 1.014 1.00 0.00 71 ASP A N 10
ATOM 16486 C CA . ASP A 1 71 ? 12.582 6.674 0.797 1.00 0.00 71 ASP A CA 10
ATOM 16487 C C . ASP A 1 71 ? 11.182 6.294 1.269 1.00 0.00 71 ASP A C 10
ATOM 16488 O O . ASP A 1 71 ? 10.348 7.160 1.534 1.00 0.00 71 ASP A O 10
ATOM 16497 N N . VAL A 1 72 ? 10.931 4.992 1.372 1.00 0.00 72 VAL A N 10
ATOM 16498 C CA . VAL A 1 72 ? 9.632 4.497 1.812 1.00 0.00 72 VAL A CA 10
ATOM 16499 C C . VAL A 1 72 ? 9.502 4.567 3.330 1.00 0.00 72 VAL A C 10
ATOM 16500 O O . VAL A 1 72 ? 10.357 4.067 4.059 1.00 0.00 72 VAL A O 10
ATOM 16513 N N . GLU A 1 73 ? 8.426 5.192 3.798 1.00 0.00 73 GLU A N 10
ATOM 16514 C CA . GLU A 1 73 ? 8.185 5.328 5.229 1.00 0.00 73 GLU A CA 10
ATOM 16515 C C . GLU A 1 73 ? 7.376 4.148 5.759 1.00 0.00 73 GLU A C 10
ATOM 16516 O O . GLU A 1 73 ? 6.808 3.374 4.989 1.00 0.00 73 GLU A O 10
ATOM 16528 N N . GLY A 1 74 ? 7.329 4.016 7.082 1.00 0.00 74 GLY A N 10
ATOM 16529 C CA . GLY A 1 74 ? 6.588 2.928 7.693 1.00 0.00 74 GLY A CA 10
ATOM 16530 C C . GLY A 1 74 ? 6.743 1.624 6.935 1.00 0.00 74 GLY A C 10
ATOM 16531 O O . GLY A 1 74 ? 5.874 0.753 7.002 1.00 0.00 74 GLY A O 10
ATOM 16535 N N . ILE A 1 75 ? 7.849 1.489 6.212 1.00 0.00 75 ILE A N 10
ATOM 16536 C CA . ILE A 1 75 ? 8.113 0.283 5.438 1.00 0.00 75 ILE A CA 10
ATOM 16537 C C . ILE A 1 75 ? 8.505 -0.878 6.346 1.00 0.00 75 ILE A C 10
ATOM 16538 O O . ILE A 1 75 ? 8.243 -2.039 6.034 1.00 0.00 75 ILE A O 10
ATOM 16554 N N . GLU A 1 76 ? 9.133 -0.555 7.473 1.00 0.00 76 GLU A N 10
ATOM 16555 C CA . GLU A 1 76 ? 9.560 -1.572 8.427 1.00 0.00 76 GLU A CA 10
ATOM 16556 C C . GLU A 1 76 ? 8.360 -2.190 9.137 1.00 0.00 76 GLU A C 10
ATOM 16557 O O . GLU A 1 76 ? 8.484 -3.207 9.818 1.00 0.00 76 GLU A O 10
ATOM 16569 N N . SER A 1 77 ? 7.197 -1.567 8.972 1.00 0.00 77 SER A N 10
ATOM 16570 C CA . SER A 1 77 ? 5.974 -2.053 9.600 1.00 0.00 77 SER A CA 10
ATOM 16571 C C . SER A 1 77 ? 5.244 -3.031 8.685 1.00 0.00 77 SER A C 10
ATOM 16572 O O . SER A 1 77 ? 4.316 -3.722 9.108 1.00 0.00 77 SER A O 10
ATOM 16580 N N . LEU A 1 78 ? 5.669 -3.084 7.427 1.00 0.00 78 LEU A N 10
ATOM 16581 C CA . LEU A 1 78 ? 5.057 -3.977 6.449 1.00 0.00 78 LEU A CA 10
ATOM 16582 C C . LEU A 1 78 ? 5.584 -5.400 6.607 1.00 0.00 78 LEU A C 10
ATOM 16583 O O . LEU A 1 78 ? 6.733 -5.607 6.998 1.00 0.00 78 LEU A O 10
ATOM 16599 N N . ARG A 1 79 ? 4.738 -6.376 6.297 1.00 0.00 79 ARG A N 10
ATOM 16600 C CA . ARG A 1 79 ? 5.118 -7.779 6.403 1.00 0.00 79 ARG A CA 10
ATOM 16601 C C . ARG A 1 79 ? 6.367 -8.068 5.575 1.00 0.00 79 ARG A C 10
ATOM 16602 O O . ARG A 1 79 ? 6.556 -7.499 4.500 1.00 0.00 79 ARG A O 10
ATOM 16623 N N . TRP A 1 80 ? 7.215 -8.955 6.084 1.00 0.00 80 TRP A N 10
ATOM 16624 C CA . TRP A 1 80 ? 8.446 -9.318 5.391 1.00 0.00 80 TRP A CA 10
ATOM 16625 C C . TRP A 1 80 ? 8.225 -9.382 3.884 1.00 0.00 80 TRP A C 10
ATOM 16626 O O . TRP A 1 80 ? 8.928 -8.725 3.117 1.00 0.00 80 TRP A O 10
ATOM 16647 N N . GLU A 1 81 ? 7.243 -10.176 3.467 1.00 0.00 81 GLU A N 10
ATOM 16648 C CA . GLU A 1 81 ? 6.931 -10.324 2.051 1.00 0.00 81 GLU A CA 10
ATOM 16649 C C . GLU A 1 81 ? 6.743 -8.961 1.389 1.00 0.00 81 GLU A C 10
ATOM 16650 O O . GLU A 1 81 ? 7.217 -8.728 0.277 1.00 0.00 81 GLU A O 10
ATOM 16662 N N . ASP A 1 82 ? 6.048 -8.066 2.081 1.00 0.00 82 ASP A N 10
ATOM 16663 C CA . ASP A 1 82 ? 5.797 -6.726 1.563 1.00 0.00 82 ASP A CA 10
ATOM 16664 C C . ASP A 1 82 ? 7.101 -5.952 1.404 1.00 0.00 82 ASP A C 10
ATOM 16665 O O . ASP A 1 82 ? 7.387 -5.411 0.337 1.00 0.00 82 ASP A O 10
ATOM 16674 N N . GLN A 1 83 ? 7.888 -5.902 2.475 1.00 0.00 83 GLN A N 10
ATOM 16675 C CA . GLN A 1 83 ? 9.161 -5.192 2.454 1.00 0.00 83 GLN A CA 10
ATOM 16676 C C . GLN A 1 83 ? 10.030 -5.665 1.293 1.00 0.00 83 GLN A C 10
ATOM 16677 O O . GLN A 1 83 ? 10.812 -4.894 0.738 1.00 0.00 83 GLN A O 10
ATOM 16691 N N . GLN A 1 84 ? 9.886 -6.936 0.932 1.00 0.00 84 GLN A N 10
ATOM 16692 C CA . GLN A 1 84 ? 10.658 -7.511 -0.163 1.00 0.00 84 GLN A CA 10
ATOM 16693 C C . GLN A 1 84 ? 10.215 -6.935 -1.503 1.00 0.00 84 GLN A C 10
ATOM 16694 O O . GLN A 1 84 ? 11.036 -6.688 -2.387 1.00 0.00 84 GLN A O 10
ATOM 16708 N N . LYS A 1 85 ? 8.911 -6.722 -1.648 1.00 0.00 85 LYS A N 10
ATOM 16709 C CA . LYS A 1 85 ? 8.357 -6.174 -2.881 1.00 0.00 85 LYS A CA 10
ATOM 16710 C C . LYS A 1 85 ? 8.956 -4.805 -3.185 1.00 0.00 85 LYS A C 10
ATOM 16711 O O . LYS A 1 85 ? 9.019 -4.388 -4.341 1.00 0.00 85 LYS A O 10
ATOM 16730 N N . ILE A 1 86 ? 9.395 -4.111 -2.140 1.00 0.00 86 ILE A N 10
ATOM 16731 C CA . ILE A 1 86 ? 9.991 -2.790 -2.296 1.00 0.00 86 ILE A CA 10
ATOM 16732 C C . ILE A 1 86 ? 11.453 -2.893 -2.720 1.00 0.00 86 ILE A C 10
ATOM 16733 O O . ILE A 1 86 ? 11.818 -2.497 -3.827 1.00 0.00 86 ILE A O 10
ATOM 16749 N N . ARG A 1 87 ? 12.284 -3.429 -1.832 1.00 0.00 87 ARG A N 10
ATOM 16750 C CA . ARG A 1 87 ? 13.706 -3.585 -2.114 1.00 0.00 87 ARG A CA 10
ATOM 16751 C C . ARG A 1 87 ? 13.921 -4.337 -3.424 1.00 0.00 87 ARG A C 10
ATOM 16752 O O . ARG A 1 87 ? 14.785 -3.977 -4.224 1.00 0.00 87 ARG A O 10
ATOM 16773 N N . LYS A 1 88 ? 13.130 -5.383 -3.637 1.00 0.00 88 LYS A N 10
ATOM 16774 C CA . LYS A 1 88 ? 13.232 -6.185 -4.850 1.00 0.00 88 LYS A CA 10
ATOM 16775 C C . LYS A 1 88 ? 12.749 -5.399 -6.065 1.00 0.00 88 LYS A C 10
ATOM 16776 O O . LYS A 1 88 ? 12.775 -5.899 -7.190 1.00 0.00 88 LYS A O 10
ATOM 16795 N N . TYR A 1 89 ? 12.310 -4.168 -5.831 1.00 0.00 89 TYR A N 10
ATOM 16796 C CA . TYR A 1 89 ? 11.821 -3.313 -6.906 1.00 0.00 89 TYR A CA 10
ATOM 16797 C C . TYR A 1 89 ? 12.776 -2.150 -7.156 1.00 0.00 89 TYR A C 10
ATOM 16798 O O . TYR A 1 89 ? 12.982 -1.734 -8.296 1.00 0.00 89 TYR A O 10
ATOM 16816 N N . VAL A 1 90 ? 13.357 -1.629 -6.080 1.00 0.00 90 VAL A N 10
ATOM 16817 C CA . VAL A 1 90 ? 14.292 -0.515 -6.180 1.00 0.00 90 VAL A CA 10
ATOM 16818 C C . VAL A 1 90 ? 15.676 -0.995 -6.604 1.00 0.00 90 VAL A C 10
ATOM 16819 O O . VAL A 1 90 ? 16.476 -0.224 -7.133 1.00 0.00 90 VAL A O 10
ATOM 16832 N N . GLU A 1 91 ? 15.950 -2.274 -6.368 1.00 0.00 91 GLU A N 10
ATOM 16833 C CA . GLU A 1 91 ? 17.238 -2.857 -6.726 1.00 0.00 91 GLU A CA 10
ATOM 16834 C C . GLU A 1 91 ? 17.273 -3.234 -8.204 1.00 0.00 91 GLU A C 10
ATOM 16835 O O . GLU A 1 91 ? 18.224 -2.910 -8.916 1.00 0.00 91 GLU A O 10
ATOM 16847 N N . SER A 1 92 ? 16.230 -3.920 -8.659 1.00 0.00 92 SER A N 10
ATOM 16848 C CA . SER A 1 92 ? 16.142 -4.346 -10.051 1.00 0.00 92 SER A CA 10
ATOM 16849 C C . SER A 1 92 ? 15.128 -3.500 -10.814 1.00 0.00 92 SER A C 10
ATOM 16850 O O . SER A 1 92 ? 15.358 -3.118 -11.961 1.00 0.00 92 SER A O 10
ATOM 16858 N N . GLY A 1 93 ? 14.002 -3.211 -10.168 1.00 0.00 93 GLY A N 10
ATOM 16859 C CA . GLY A 1 93 ? 12.968 -2.413 -10.801 1.00 0.00 93 GLY A CA 10
ATOM 16860 C C . GLY A 1 93 ? 13.371 -0.961 -10.958 1.00 0.00 93 GLY A C 10
ATOM 16861 O O . GLY A 1 93 ? 14.436 -0.661 -11.497 1.00 0.00 93 GLY A O 10
ATOM 16865 N N . ALA A 1 94 ? 12.518 -0.057 -10.489 1.00 0.00 94 ALA A N 10
ATOM 16866 C CA . ALA A 1 94 ? 12.792 1.372 -10.580 1.00 0.00 94 ALA A CA 10
ATOM 16867 C C . ALA A 1 94 ? 13.635 1.846 -9.401 1.00 0.00 94 ALA A C 10
ATOM 16868 O O . ALA A 1 94 ? 13.207 1.774 -8.250 1.00 0.00 94 ALA A O 10
ATOM 16875 N N . GLY A 1 95 ? 14.838 2.330 -9.696 1.00 0.00 95 GLY A N 10
ATOM 16876 C CA . GLY A 1 95 ? 15.723 2.807 -8.650 1.00 0.00 95 GLY A CA 10
ATOM 16877 C C . GLY A 1 95 ? 16.799 3.735 -9.178 1.00 0.00 95 GLY A C 10
ATOM 16878 O O . GLY A 1 95 ? 16.519 4.878 -9.540 1.00 0.00 95 GLY A O 10
ATOM 16882 N N . SER A 1 96 ? 18.033 3.243 -9.222 1.00 0.00 96 SER A N 10
ATOM 16883 C CA . SER A 1 96 ? 19.156 4.038 -9.706 1.00 0.00 96 SER A CA 10
ATOM 16884 C C . SER A 1 96 ? 18.819 4.701 -11.038 1.00 0.00 96 SER A C 10
ATOM 16885 O O . SER A 1 96 ? 17.990 4.204 -11.799 1.00 0.00 96 SER A O 10
ATOM 16893 N N . ASN A 1 97 ? 19.468 5.827 -11.312 1.00 0.00 97 ASN A N 10
ATOM 16894 C CA . ASN A 1 97 ? 19.238 6.560 -12.552 1.00 0.00 97 ASN A CA 10
ATOM 16895 C C . ASN A 1 97 ? 19.782 5.787 -13.750 1.00 0.00 97 ASN A C 10
ATOM 16896 O O . ASN A 1 97 ? 20.995 5.661 -13.923 1.00 0.00 97 ASN A O 10
ATOM 16907 N N . THR A 1 98 ? 18.877 5.272 -14.576 1.00 0.00 98 THR A N 10
ATOM 16908 C CA . THR A 1 98 ? 19.265 4.511 -15.757 1.00 0.00 98 THR A CA 10
ATOM 16909 C C . THR A 1 98 ? 19.481 5.429 -16.955 1.00 0.00 98 THR A C 10
ATOM 16910 O O . THR A 1 98 ? 20.450 5.277 -17.698 1.00 0.00 98 THR A O 10
ATOM 16921 N N . SER A 1 99 ? 18.572 6.381 -17.137 1.00 0.00 99 SER A N 10
ATOM 16922 C CA . SER A 1 99 ? 18.662 7.322 -18.247 1.00 0.00 99 SER A CA 10
ATOM 16923 C C . SER A 1 99 ? 17.606 8.416 -18.120 1.00 0.00 99 SER A C 10
ATOM 16924 O O . SER A 1 99 ? 16.474 8.158 -17.709 1.00 0.00 99 SER A O 10
ATOM 16932 N N . THR A 1 100 ? 17.984 9.639 -18.476 1.00 0.00 100 THR A N 10
ATOM 16933 C CA . THR A 1 100 ? 17.072 10.774 -18.401 1.00 0.00 100 THR A CA 10
ATOM 16934 C C . THR A 1 100 ? 16.064 10.595 -17.271 1.00 0.00 100 THR A C 10
ATOM 16935 O O . THR A 1 100 ? 14.859 10.748 -17.471 1.00 0.00 100 THR A O 10
ATOM 16946 N N . SER A 1 101 ? 16.565 10.271 -16.083 1.00 0.00 101 SER A N 10
ATOM 16947 C CA . SER A 1 101 ? 15.708 10.069 -14.921 1.00 0.00 101 SER A CA 10
ATOM 16948 C C . SER A 1 101 ? 15.038 11.376 -14.506 1.00 0.00 101 SER A C 10
ATOM 16949 O O . SER A 1 101 ? 15.705 12.389 -14.294 1.00 0.00 101 SER A O 10
ATOM 16957 N N . THR A 1 102 ? 13.714 11.345 -14.391 1.00 0.00 102 THR A N 10
ATOM 16958 C CA . THR A 1 102 ? 12.953 12.525 -14.003 1.00 0.00 102 THR A CA 10
ATOM 16959 C C . THR A 1 102 ? 13.026 12.756 -12.498 1.00 0.00 102 THR A C 10
ATOM 16960 O O . THR A 1 102 ? 13.552 11.926 -11.758 1.00 0.00 102 THR A O 10
ATOM 16971 N N . GLY A 1 103 ? 12.493 13.889 -12.051 1.00 0.00 103 GLY A N 10
ATOM 16972 C CA . GLY A 1 103 ? 12.508 14.208 -10.635 1.00 0.00 103 GLY A CA 10
ATOM 16973 C C . GLY A 1 103 ? 12.444 15.700 -10.376 1.00 0.00 103 GLY A C 10
ATOM 16974 O O . GLY A 1 103 ? 13.334 16.268 -9.742 1.00 0.00 103 GLY A O 10
ATOM 16978 N N . THR A 1 104 ? 11.388 16.340 -10.869 1.00 0.00 104 THR A N 10
ATOM 16979 C CA . THR A 1 104 ? 11.211 17.775 -10.690 1.00 0.00 104 THR A CA 10
ATOM 16980 C C . THR A 1 104 ? 9.759 18.116 -10.376 1.00 0.00 104 THR A C 10
ATOM 16981 O O . THR A 1 104 ? 8.882 17.256 -10.442 1.00 0.00 104 THR A O 10
ATOM 16992 N N . SER A 1 105 ? 9.513 19.377 -10.034 1.00 0.00 105 SER A N 10
ATOM 16993 C CA . SER A 1 105 ? 8.166 19.831 -9.707 1.00 0.00 105 SER A CA 10
ATOM 16994 C C . SER A 1 105 ? 7.159 19.332 -10.738 1.00 0.00 105 SER A C 10
ATOM 16995 O O . SER A 1 105 ? 7.487 19.158 -11.912 1.00 0.00 105 SER A O 10
ATOM 17003 N N . THR A 1 106 ? 5.928 19.102 -10.290 1.00 0.00 106 THR A N 10
ATOM 17004 C CA . THR A 1 106 ? 4.872 18.621 -11.171 1.00 0.00 106 THR A CA 10
ATOM 17005 C C . THR A 1 106 ? 3.703 19.598 -11.212 1.00 0.00 106 THR A C 10
ATOM 17006 O O . THR A 1 106 ? 2.951 19.722 -10.245 1.00 0.00 106 THR A O 10
ATOM 17017 N N . SER A 1 107 ? 3.554 20.290 -12.337 1.00 0.00 107 SER A N 10
ATOM 17018 C CA . SER A 1 107 ? 2.478 21.260 -12.502 1.00 0.00 107 SER A CA 10
ATOM 17019 C C . SER A 1 107 ? 1.117 20.600 -12.300 1.00 0.00 107 SER A C 10
ATOM 17020 O O . SER A 1 107 ? 0.761 19.657 -13.008 1.00 0.00 107 SER A O 10
ATOM 17028 N N . SER A 1 108 ? 0.361 21.102 -11.329 1.00 0.00 108 SER A N 10
ATOM 17029 C CA . SER A 1 108 ? -0.959 20.560 -11.030 1.00 0.00 108 SER A CA 10
ATOM 17030 C C . SER A 1 108 ? -1.972 21.681 -10.819 1.00 0.00 108 SER A C 10
ATOM 17031 O O . SER A 1 108 ? -1.691 22.666 -10.135 1.00 0.00 108 SER A O 10
ATOM 17039 N N . SER A 1 109 ? -3.151 21.524 -11.412 1.00 0.00 109 SER A N 10
ATOM 17040 C CA . SER A 1 109 ? -4.206 22.525 -11.293 1.00 0.00 109 SER A CA 10
ATOM 17041 C C . SER A 1 109 ? -5.108 22.224 -10.100 1.00 0.00 109 SER A C 10
ATOM 17042 O O . SER A 1 109 ? -5.061 21.134 -9.531 1.00 0.00 109 SER A O 10
ATOM 17050 N N . GLY A 1 110 ? -5.929 23.200 -9.726 1.00 0.00 110 GLY A N 10
ATOM 17051 C CA . GLY A 1 110 ? -6.831 23.022 -8.602 1.00 0.00 110 GLY A CA 10
ATOM 17052 C C . GLY A 1 110 ? -7.069 24.310 -7.840 1.00 0.00 110 GLY A C 10
ATOM 17053 O O . GLY A 1 110 ? -6.405 24.599 -6.845 1.00 0.00 110 GLY A O 10
ATOM 17057 N N . PRO A 1 111 ? -8.037 25.110 -8.310 1.00 0.00 111 PRO A N 10
ATOM 17058 C CA . PRO A 1 111 ? -8.383 26.388 -7.682 1.00 0.00 111 PRO A CA 10
ATOM 17059 C C . PRO A 1 111 ? -9.059 26.204 -6.327 1.00 0.00 111 PRO A C 10
ATOM 17060 O O . PRO A 1 111 ? -9.432 27.177 -5.671 1.00 0.00 111 PRO A O 10
ATOM 17071 N N . SER A 1 112 ? -9.212 24.950 -5.913 1.00 0.00 112 SER A N 10
ATOM 17072 C CA . SER A 1 112 ? -9.846 24.639 -4.637 1.00 0.00 112 SER A CA 10
ATOM 17073 C C . SER A 1 112 ? -8.800 24.459 -3.541 1.00 0.00 112 SER A C 10
ATOM 17074 O O . SER A 1 112 ? -7.740 23.876 -3.768 1.00 0.00 112 SER A O 10
ATOM 17082 N N . SER A 1 113 ? -9.107 24.965 -2.351 1.00 0.00 113 SER A N 10
ATOM 17083 C CA . SER A 1 113 ? -8.193 24.865 -1.219 1.00 0.00 113 SER A CA 10
ATOM 17084 C C . SER A 1 113 ? -8.941 24.464 0.049 1.00 0.00 113 SER A C 10
ATOM 17085 O O . SER A 1 113 ? -10.160 24.604 0.135 1.00 0.00 113 SER A O 10
ATOM 17093 N N . GLY A 1 114 ? -8.199 23.963 1.033 1.00 0.00 114 GLY A N 10
ATOM 17094 C CA . GLY A 1 114 ? -8.808 23.549 2.284 1.00 0.00 114 GLY A CA 10
ATOM 17095 C C . GLY A 1 114 ? -7.927 23.843 3.482 1.00 0.00 114 GLY A C 10
ATOM 17096 O O . GLY A 1 114 ? -6.709 23.914 3.328 1.00 0.00 114 GLY A O 10
ATOM 17101 N N . GLY A 1 1 ? 5.097 27.643 6.557 1.00 0.00 1 GLY A N 11
ATOM 17102 C CA . GLY A 1 1 ? 6.229 28.261 5.892 1.00 0.00 1 GLY A CA 11
ATOM 17103 C C . GLY A 1 1 ? 7.459 28.320 6.775 1.00 0.00 1 GLY A C 11
ATOM 17104 O O . GLY A 1 1 ? 7.941 29.403 7.108 1.00 0.00 1 GLY A O 11
ATOM 17108 N N . SER A 1 2 ? 7.967 27.153 7.159 1.00 0.00 2 SER A N 11
ATOM 17109 C CA . SER A 1 2 ? 9.145 27.077 8.014 1.00 0.00 2 SER A CA 11
ATOM 17110 C C . SER A 1 2 ? 10.239 26.239 7.359 1.00 0.00 2 SER A C 11
ATOM 17111 O O . SER A 1 2 ? 11.371 26.694 7.195 1.00 0.00 2 SER A O 11
ATOM 17119 N N . SER A 1 3 ? 9.891 25.011 6.987 1.00 0.00 3 SER A N 11
ATOM 17120 C CA . SER A 1 3 ? 10.843 24.106 6.353 1.00 0.00 3 SER A CA 11
ATOM 17121 C C . SER A 1 3 ? 12.081 23.922 7.225 1.00 0.00 3 SER A C 11
ATOM 17122 O O . SER A 1 3 ? 13.208 23.912 6.730 1.00 0.00 3 SER A O 11
ATOM 17130 N N . GLY A 1 4 ? 11.863 23.775 8.529 1.00 0.00 4 GLY A N 11
ATOM 17131 C CA . GLY A 1 4 ? 12.969 23.593 9.451 1.00 0.00 4 GLY A CA 11
ATOM 17132 C C . GLY A 1 4 ? 12.795 22.371 10.330 1.00 0.00 4 GLY A C 11
ATOM 17133 O O . GLY A 1 4 ? 11.681 22.047 10.741 1.00 0.00 4 GLY A O 11
ATOM 17137 N N . SER A 1 5 ? 13.900 21.689 10.618 1.00 0.00 5 SER A N 11
ATOM 17138 C CA . SER A 1 5 ? 13.864 20.492 11.449 1.00 0.00 5 SER A CA 11
ATOM 17139 C C . SER A 1 5 ? 12.760 19.544 10.990 1.00 0.00 5 SER A C 11
ATOM 17140 O O . SER A 1 5 ? 11.998 19.021 11.803 1.00 0.00 5 SER A O 11
ATOM 17148 N N . SER A 1 6 ? 12.682 19.328 9.681 1.00 0.00 6 SER A N 11
ATOM 17149 C CA . SER A 1 6 ? 11.670 18.446 9.111 1.00 0.00 6 SER A CA 11
ATOM 17150 C C . SER A 1 6 ? 12.294 17.478 8.110 1.00 0.00 6 SER A C 11
ATOM 17151 O O . SER A 1 6 ? 13.319 17.775 7.499 1.00 0.00 6 SER A O 11
ATOM 17159 N N . GLY A 1 7 ? 11.666 16.317 7.949 1.00 0.00 7 GLY A N 11
ATOM 17160 C CA . GLY A 1 7 ? 12.172 15.322 7.021 1.00 0.00 7 GLY A CA 11
ATOM 17161 C C . GLY A 1 7 ? 11.204 14.175 6.816 1.00 0.00 7 GLY A C 11
ATOM 17162 O O . GLY A 1 7 ? 11.177 13.259 7.636 1.00 0.00 7 GLY A O 11
ATOM 17166 N N . HIS A 1 8 ? 10.433 14.241 5.740 1.00 0.00 8 HIS A N 11
ATOM 17167 C CA . HIS A 1 8 ? 9.467 13.196 5.446 1.00 0.00 8 HIS A CA 11
ATOM 17168 C C . HIS A 1 8 ? 9.818 12.534 4.112 1.00 0.00 8 HIS A C 11
ATOM 17169 O O . HIS A 1 8 ? 10.324 13.164 3.183 1.00 0.00 8 HIS A O 11
ATOM 17183 N N . LYS A 1 9 ? 9.535 11.238 4.037 1.00 0.00 9 LYS A N 11
ATOM 17184 C CA . LYS A 1 9 ? 9.808 10.464 2.832 1.00 0.00 9 LYS A CA 11
ATOM 17185 C C . LYS A 1 9 ? 8.741 10.714 1.771 1.00 0.00 9 LYS A C 11
ATOM 17186 O O . LYS A 1 9 ? 7.610 11.095 2.071 1.00 0.00 9 LYS A O 11
ATOM 17205 N N . PRO A 1 10 ? 9.107 10.495 0.499 1.00 0.00 10 PRO A N 11
ATOM 17206 C CA . PRO A 1 10 ? 8.195 10.689 -0.632 1.00 0.00 10 PRO A CA 11
ATOM 17207 C C . PRO A 1 10 ? 7.086 9.644 -0.668 1.00 0.00 10 PRO A C 11
ATOM 17208 O O . PRO A 1 10 ? 5.963 9.931 -1.083 1.00 0.00 10 PRO A O 11
ATOM 17219 N N . TRP A 1 11 ? 7.407 8.432 -0.231 1.00 0.00 11 TRP A N 11
ATOM 17220 C CA . TRP A 1 11 ? 6.436 7.343 -0.213 1.00 0.00 11 TRP A CA 11
ATOM 17221 C C . TRP A 1 11 ? 6.124 6.916 1.217 1.00 0.00 11 TRP A C 11
ATOM 17222 O O . TRP A 1 11 ? 6.963 7.041 2.109 1.00 0.00 11 TRP A O 11
ATOM 17243 N N . ARG A 1 12 ? 4.912 6.412 1.428 1.00 0.00 12 ARG A N 11
ATOM 17244 C CA . ARG A 1 12 ? 4.490 5.967 2.751 1.00 0.00 12 ARG A CA 11
ATOM 17245 C C . ARG A 1 12 ? 4.041 4.509 2.717 1.00 0.00 12 ARG A C 11
ATOM 17246 O O . ARG A 1 12 ? 3.493 4.041 1.719 1.00 0.00 12 ARG A O 11
ATOM 17267 N N . ALA A 1 13 ? 4.278 3.797 3.813 1.00 0.00 13 ALA A N 11
ATOM 17268 C CA . ALA A 1 13 ? 3.897 2.393 3.909 1.00 0.00 13 ALA A CA 11
ATOM 17269 C C . ALA A 1 13 ? 3.169 2.110 5.219 1.00 0.00 13 ALA A C 11
ATOM 17270 O O . ALA A 1 13 ? 3.751 2.215 6.298 1.00 0.00 13 ALA A O 11
ATOM 17277 N N . GLU A 1 14 ? 1.893 1.751 5.116 1.00 0.00 14 GLU A N 11
ATOM 17278 C CA . GLU A 1 14 ? 1.086 1.455 6.293 1.00 0.00 14 GLU A CA 11
ATOM 17279 C C . GLU A 1 14 ? -0.143 0.631 5.918 1.00 0.00 14 GLU A C 11
ATOM 17280 O O . GLU A 1 14 ? -0.658 0.737 4.805 1.00 0.00 14 GLU A O 11
ATOM 17292 N N . TYR A 1 15 ? -0.606 -0.189 6.854 1.00 0.00 15 TYR A N 11
ATOM 17293 C CA . TYR A 1 15 ? -1.771 -1.034 6.622 1.00 0.00 15 TYR A CA 11
ATOM 17294 C C . TYR A 1 15 ? -3.062 -0.238 6.789 1.00 0.00 15 TYR A C 11
ATOM 17295 O O . TYR A 1 15 ? -3.259 0.443 7.795 1.00 0.00 15 TYR A O 11
ATOM 17313 N N . ALA A 1 16 ? -3.940 -0.332 5.796 1.00 0.00 16 ALA A N 11
ATOM 17314 C CA . ALA A 1 16 ? -5.214 0.376 5.833 1.00 0.00 16 ALA A CA 11
ATOM 17315 C C . ALA A 1 16 ? -6.013 0.003 7.078 1.00 0.00 16 ALA A C 11
ATOM 17316 O O . ALA A 1 16 ? -5.886 -1.104 7.601 1.00 0.00 16 ALA A O 11
ATOM 17323 N N . LYS A 1 17 ? -6.836 0.935 7.548 1.00 0.00 17 LYS A N 11
ATOM 17324 C CA . LYS A 1 17 ? -7.656 0.705 8.731 1.00 0.00 17 LYS A CA 11
ATOM 17325 C C . LYS A 1 17 ? -9.117 0.493 8.347 1.00 0.00 17 LYS A C 11
ATOM 17326 O O . LYS A 1 17 ? -9.888 -0.097 9.104 1.00 0.00 17 LYS A O 11
ATOM 17345 N N . SER A 1 18 ? -9.490 0.977 7.166 1.00 0.00 18 SER A N 11
ATOM 17346 C CA . SER A 1 18 ? -10.859 0.842 6.683 1.00 0.00 18 SER A CA 11
ATOM 17347 C C . SER A 1 18 ? -10.889 0.707 5.164 1.00 0.00 18 SER A C 11
ATOM 17348 O O . SER A 1 18 ? -9.973 1.153 4.472 1.00 0.00 18 SER A O 11
ATOM 17356 N N . SER A 1 19 ? -11.947 0.089 4.651 1.00 0.00 19 SER A N 11
ATOM 17357 C CA . SER A 1 19 ? -12.096 -0.109 3.214 1.00 0.00 19 SER A CA 11
ATOM 17358 C C . SER A 1 19 ? -12.760 1.102 2.565 1.00 0.00 19 SER A C 11
ATOM 17359 O O . SER A 1 19 ? -13.519 0.966 1.605 1.00 0.00 19 SER A O 11
ATOM 17367 N N . ARG A 1 20 ? -12.467 2.284 3.095 1.00 0.00 20 ARG A N 11
ATOM 17368 C CA . ARG A 1 20 ? -13.036 3.519 2.569 1.00 0.00 20 ARG A CA 11
ATOM 17369 C C . ARG A 1 20 ? -12.176 4.077 1.439 1.00 0.00 20 ARG A C 11
ATOM 17370 O O . ARG A 1 20 ? -12.692 4.530 0.418 1.00 0.00 20 ARG A O 11
ATOM 17391 N N . SER A 1 21 ? -10.861 4.040 1.631 1.00 0.00 21 SER A N 11
ATOM 17392 C CA . SER A 1 21 ? -9.928 4.545 0.630 1.00 0.00 21 SER A CA 11
ATOM 17393 C C . SER A 1 21 ? -10.029 3.739 -0.662 1.00 0.00 21 SER A C 11
ATOM 17394 O O . SER A 1 21 ? -10.406 2.568 -0.648 1.00 0.00 21 SER A O 11
ATOM 17402 N N . SER A 1 22 ? -9.688 4.377 -1.777 1.00 0.00 22 SER A N 11
ATOM 17403 C CA . SER A 1 22 ? -9.743 3.722 -3.079 1.00 0.00 22 SER A CA 11
ATOM 17404 C C . SER A 1 22 ? -8.505 4.055 -3.907 1.00 0.00 22 SER A C 11
ATOM 17405 O O . SER A 1 22 ? -8.096 5.212 -3.995 1.00 0.00 22 SER A O 11
ATOM 17413 N N . CYS A 1 23 ? -7.914 3.031 -4.513 1.00 0.00 23 CYS A N 11
ATOM 17414 C CA . CYS A 1 23 ? -6.723 3.212 -5.335 1.00 0.00 23 CYS A CA 11
ATOM 17415 C C . CYS A 1 23 ? -6.999 4.172 -6.488 1.00 0.00 23 CYS A C 11
ATOM 17416 O O . CYS A 1 23 ? -8.151 4.409 -6.852 1.00 0.00 23 CYS A O 11
ATOM 17423 N N . LYS A 1 24 ? -5.933 4.722 -7.060 1.00 0.00 24 LYS A N 11
ATOM 17424 C CA . LYS A 1 24 ? -6.057 5.656 -8.173 1.00 0.00 24 LYS A CA 11
ATOM 17425 C C . LYS A 1 24 ? -5.535 5.035 -9.464 1.00 0.00 24 LYS A C 11
ATOM 17426 O O . LYS A 1 24 ? -5.992 5.372 -10.557 1.00 0.00 24 LYS A O 11
ATOM 17445 N N . THR A 1 25 ? -4.574 4.125 -9.332 1.00 0.00 25 THR A N 11
ATOM 17446 C CA . THR A 1 25 ? -3.990 3.457 -10.488 1.00 0.00 25 THR A CA 11
ATOM 17447 C C . THR A 1 25 ? -4.974 2.472 -11.110 1.00 0.00 25 THR A C 11
ATOM 17448 O O . THR A 1 25 ? -4.916 2.194 -12.308 1.00 0.00 25 THR A O 11
ATOM 17459 N N . CYS A 1 26 ? -5.877 1.948 -10.288 1.00 0.00 26 CYS A N 11
ATOM 17460 C CA . CYS A 1 26 ? -6.875 0.994 -10.757 1.00 0.00 26 CYS A CA 11
ATOM 17461 C C . CYS A 1 26 ? -8.285 1.479 -10.434 1.00 0.00 26 CYS A C 11
ATOM 17462 O O . CYS A 1 26 ? -9.272 0.923 -10.918 1.00 0.00 26 CYS A O 11
ATOM 17469 N N . LYS A 1 27 ? -8.374 2.519 -9.612 1.00 0.00 27 LYS A N 11
ATOM 17470 C CA . LYS A 1 27 ? -9.662 3.082 -9.224 1.00 0.00 27 LYS A CA 11
ATOM 17471 C C . LYS A 1 27 ? -10.516 2.041 -8.508 1.00 0.00 27 LYS A C 11
ATOM 17472 O O . LYS A 1 27 ? -11.709 1.909 -8.782 1.00 0.00 27 LYS A O 11
ATOM 17491 N N . SER A 1 28 ? -9.899 1.305 -7.590 1.00 0.00 28 SER A N 11
ATOM 17492 C CA . SER A 1 28 ? -10.603 0.274 -6.836 1.00 0.00 28 SER A CA 11
ATOM 17493 C C . SER A 1 28 ? -10.572 0.578 -5.342 1.00 0.00 28 SER A C 11
ATOM 17494 O O . SER A 1 28 ? -9.943 1.541 -4.905 1.00 0.00 28 SER A O 11
ATOM 17502 N N . VAL A 1 29 ? -11.258 -0.252 -4.561 1.00 0.00 29 VAL A N 11
ATOM 17503 C CA . VAL A 1 29 ? -11.309 -0.075 -3.115 1.00 0.00 29 VAL A CA 11
ATOM 17504 C C . VAL A 1 29 ? -10.159 -0.804 -2.431 1.00 0.00 29 VAL A C 11
ATOM 17505 O O . VAL A 1 29 ? -9.813 -1.926 -2.803 1.00 0.00 29 VAL A O 11
ATOM 17518 N N . ILE A 1 30 ? -9.571 -0.161 -1.428 1.00 0.00 30 ILE A N 11
ATOM 17519 C CA . ILE A 1 30 ? -8.460 -0.750 -0.690 1.00 0.00 30 ILE A CA 11
ATOM 17520 C C . ILE A 1 30 ? -8.901 -1.200 0.699 1.00 0.00 30 ILE A C 11
ATOM 17521 O O . ILE A 1 30 ? -8.821 -0.441 1.663 1.00 0.00 30 ILE A O 11
ATOM 17537 N N . ASN A 1 31 ? -9.364 -2.443 0.792 1.00 0.00 31 ASN A N 11
ATOM 17538 C CA . ASN A 1 31 ? -9.816 -2.996 2.064 1.00 0.00 31 ASN A CA 11
ATOM 17539 C C . ASN A 1 31 ? -8.721 -2.894 3.122 1.00 0.00 31 ASN A C 11
ATOM 17540 O O . ASN A 1 31 ? -7.532 -2.952 2.808 1.00 0.00 31 ASN A O 11
ATOM 17551 N N . LYS A 1 32 ? -9.131 -2.741 4.376 1.00 0.00 32 LYS A N 11
ATOM 17552 C CA . LYS A 1 32 ? -8.187 -2.632 5.482 1.00 0.00 32 LYS A CA 11
ATOM 17553 C C . LYS A 1 32 ? -7.383 -3.919 5.639 1.00 0.00 32 LYS A C 11
ATOM 17554 O O . LYS A 1 32 ? -7.753 -4.962 5.102 1.00 0.00 32 LYS A O 11
ATOM 17573 N N . GLU A 1 33 ? -6.282 -3.837 6.381 1.00 0.00 33 GLU A N 11
ATOM 17574 C CA . GLU A 1 33 ? -5.427 -4.996 6.608 1.00 0.00 33 GLU A CA 11
ATOM 17575 C C . GLU A 1 33 ? -4.660 -5.363 5.342 1.00 0.00 33 GLU A C 11
ATOM 17576 O O . GLU A 1 33 ? -4.259 -6.512 5.157 1.00 0.00 33 GLU A O 11
ATOM 17588 N N . ASN A 1 34 ? -4.459 -4.379 4.472 1.00 0.00 34 ASN A N 11
ATOM 17589 C CA . ASN A 1 34 ? -3.741 -4.598 3.221 1.00 0.00 34 ASN A CA 11
ATOM 17590 C C . ASN A 1 34 ? -2.569 -3.630 3.090 1.00 0.00 34 ASN A C 11
ATOM 17591 O O . ASN A 1 34 ? -2.627 -2.499 3.574 1.00 0.00 34 ASN A O 11
ATOM 17602 N N . PHE A 1 35 ? -1.506 -4.081 2.433 1.00 0.00 35 PHE A N 11
ATOM 17603 C CA . PHE A 1 35 ? -0.320 -3.256 2.238 1.00 0.00 35 PHE A CA 11
ATOM 17604 C C . PHE A 1 35 ? -0.504 -2.310 1.056 1.00 0.00 35 PHE A C 11
ATOM 17605 O O . PHE A 1 35 ? -0.545 -2.740 -0.097 1.00 0.00 35 PHE A O 11
ATOM 17622 N N . ARG A 1 36 ? -0.615 -1.019 1.350 1.00 0.00 36 ARG A N 11
ATOM 17623 C CA . ARG A 1 36 ? -0.797 -0.011 0.313 1.00 0.00 36 ARG A CA 11
ATOM 17624 C C . ARG A 1 36 ? 0.340 1.007 0.339 1.00 0.00 36 ARG A C 11
ATOM 17625 O O . ARG A 1 36 ? 1.167 1.007 1.251 1.00 0.00 36 ARG A O 11
ATOM 17646 N N . LEU A 1 37 ? 0.374 1.873 -0.668 1.00 0.00 37 LEU A N 11
ATOM 17647 C CA . LEU A 1 37 ? 1.409 2.897 -0.761 1.00 0.00 37 LEU A CA 11
ATOM 17648 C C . LEU A 1 37 ? 0.796 4.270 -1.015 1.00 0.00 37 LEU A C 11
ATOM 17649 O O . LEU A 1 37 ? -0.148 4.406 -1.792 1.00 0.00 37 LEU A O 11
ATOM 17665 N N . GLY A 1 38 ? 1.340 5.287 -0.354 1.00 0.00 38 GLY A N 11
ATOM 17666 C CA . GLY A 1 38 ? 0.835 6.637 -0.523 1.00 0.00 38 GLY A CA 11
ATOM 17667 C C . GLY A 1 38 ? 1.914 7.611 -0.952 1.00 0.00 38 GLY A C 11
ATOM 17668 O O . GLY A 1 38 ? 2.845 7.892 -0.196 1.00 0.00 38 GLY A O 11
ATOM 17672 N N . LYS A 1 39 ? 1.793 8.127 -2.171 1.00 0.00 39 LYS A N 11
ATOM 17673 C CA . LYS A 1 39 ? 2.766 9.074 -2.702 1.00 0.00 39 LYS A CA 11
ATOM 17674 C C . LYS A 1 39 ? 2.535 10.469 -2.129 1.00 0.00 39 LYS A C 11
ATOM 17675 O O . LYS A 1 39 ? 1.593 11.162 -2.515 1.00 0.00 39 LYS A O 11
ATOM 17694 N N . LEU A 1 40 ? 3.401 10.875 -1.207 1.00 0.00 40 LEU A N 11
ATOM 17695 C CA . LEU A 1 40 ? 3.292 12.189 -0.581 1.00 0.00 40 LEU A CA 11
ATOM 17696 C C . LEU A 1 40 ? 3.778 13.283 -1.526 1.00 0.00 40 LEU A C 11
ATOM 17697 O O . LEU A 1 40 ? 4.979 13.436 -1.752 1.00 0.00 40 LEU A O 11
ATOM 17713 N N . VAL A 1 41 ? 2.837 14.045 -2.075 1.00 0.00 41 VAL A N 11
ATOM 17714 C CA . VAL A 1 41 ? 3.169 15.128 -2.993 1.00 0.00 41 VAL A CA 11
ATOM 17715 C C . VAL A 1 41 ? 3.003 16.487 -2.322 1.00 0.00 41 VAL A C 11
ATOM 17716 O O . VAL A 1 41 ? 2.083 16.691 -1.531 1.00 0.00 41 VAL A O 11
ATOM 17729 N N . GLN A 1 42 ? 3.901 17.413 -2.643 1.00 0.00 42 GLN A N 11
ATOM 17730 C CA . GLN A 1 42 ? 3.854 18.753 -2.071 1.00 0.00 42 GLN A CA 11
ATOM 17731 C C . GLN A 1 42 ? 3.122 19.716 -2.999 1.00 0.00 42 GLN A C 11
ATOM 17732 O O . GLN A 1 42 ? 3.439 19.812 -4.185 1.00 0.00 42 GLN A O 11
ATOM 17746 N N . SER A 1 43 ? 2.142 20.428 -2.452 1.00 0.00 43 SER A N 11
ATOM 17747 C CA . SER A 1 43 ? 1.362 21.381 -3.233 1.00 0.00 43 SER A CA 11
ATOM 17748 C C . SER A 1 43 ? 1.739 22.815 -2.874 1.00 0.00 43 SER A C 11
ATOM 17749 O O . SER A 1 43 ? 2.051 23.118 -1.722 1.00 0.00 43 SER A O 11
ATOM 17757 N N . THR A 1 44 ? 1.708 23.696 -3.869 1.00 0.00 44 THR A N 11
ATOM 17758 C CA . THR A 1 44 ? 2.047 25.098 -3.661 1.00 0.00 44 THR A CA 11
ATOM 17759 C C . THR A 1 44 ? 0.793 25.951 -3.511 1.00 0.00 44 THR A C 11
ATOM 17760 O O . THR A 1 44 ? 0.765 26.835 -2.657 1.00 0.00 44 THR A O 11
ATOM 17771 N N . HIS A 1 45 ? -0.207 25.670 -4.334 1.00 0.00 45 HIS A N 11
ATOM 17772 C CA . HIS A 1 45 ? -1.452 26.418 -4.281 1.00 0.00 45 HIS A CA 11
ATOM 17773 C C . HIS A 1 45 ? -2.316 25.896 -3.133 1.00 0.00 45 HIS A C 11
ATOM 17774 O O . HIS A 1 45 ? -2.632 26.606 -2.177 1.00 0.00 45 HIS A O 11
ATOM 17788 N N . PHE A 1 46 ? -2.695 24.627 -3.247 1.00 0.00 46 PHE A N 11
ATOM 17789 C CA . PHE A 1 46 ? -3.523 23.982 -2.234 1.00 0.00 46 PHE A CA 11
ATOM 17790 C C . PHE A 1 46 ? -2.742 23.785 -0.939 1.00 0.00 46 PHE A C 11
ATOM 17791 O O . PHE A 1 46 ? -1.525 23.965 -0.901 1.00 0.00 46 PHE A O 11
ATOM 17808 N N . ASP A 1 47 ? -3.451 23.413 0.122 1.00 0.00 47 ASP A N 11
ATOM 17809 C CA . ASP A 1 47 ? -2.826 23.190 1.420 1.00 0.00 47 ASP A CA 11
ATOM 17810 C C . ASP A 1 47 ? -2.858 21.711 1.792 1.00 0.00 47 ASP A C 11
ATOM 17811 O O . ASP A 1 47 ? -3.646 20.940 1.246 1.00 0.00 47 ASP A O 11
ATOM 17820 N N . GLY A 1 48 ? -1.993 21.322 2.723 1.00 0.00 48 GLY A N 11
ATOM 17821 C CA . GLY A 1 48 ? -1.937 19.936 3.151 1.00 0.00 48 GLY A CA 11
ATOM 17822 C C . GLY A 1 48 ? -1.404 19.017 2.070 1.00 0.00 48 GLY A C 11
ATOM 17823 O O . GLY A 1 48 ? -1.465 19.342 0.884 1.00 0.00 48 GLY A O 11
ATOM 17827 N N . ILE A 1 49 ? -0.879 17.867 2.479 1.00 0.00 49 ILE A N 11
ATOM 17828 C CA . ILE A 1 49 ? -0.333 16.898 1.536 1.00 0.00 49 ILE A CA 11
ATOM 17829 C C . ILE A 1 49 ? -1.403 15.912 1.079 1.00 0.00 49 ILE A C 11
ATOM 17830 O O . ILE A 1 49 ? -2.231 15.467 1.874 1.00 0.00 49 ILE A O 11
ATOM 17846 N N . MET A 1 50 ? -1.378 15.574 -0.206 1.00 0.00 50 MET A N 11
ATOM 17847 C CA . MET A 1 50 ? -2.344 14.637 -0.768 1.00 0.00 50 MET A CA 11
ATOM 17848 C C . MET A 1 50 ? -1.693 13.287 -1.048 1.00 0.00 50 MET A C 11
ATOM 17849 O O . MET A 1 50 ? -1.138 13.049 -2.121 1.00 0.00 50 MET A O 11
ATOM 17863 N N . PRO A 1 51 ? -1.760 12.380 -0.062 1.00 0.00 51 PRO A N 11
ATOM 17864 C CA . PRO A 1 51 ? -1.182 11.038 -0.179 1.00 0.00 51 PRO A CA 11
ATOM 17865 C C . PRO A 1 51 ? -1.944 10.163 -1.168 1.00 0.00 51 PRO A C 11
ATOM 17866 O O . PRO A 1 51 ? -3.023 9.657 -0.860 1.00 0.00 51 PRO A O 11
ATOM 17877 N N . MET A 1 52 ? -1.377 9.989 -2.357 1.00 0.00 52 MET A N 11
ATOM 17878 C CA . MET A 1 52 ? -2.003 9.173 -3.390 1.00 0.00 52 MET A CA 11
ATOM 17879 C C . MET A 1 52 ? -2.048 7.707 -2.973 1.00 0.00 52 MET A C 11
ATOM 17880 O O . MET A 1 52 ? -1.074 6.974 -3.143 1.00 0.00 52 MET A O 11
ATOM 17894 N N . TRP A 1 53 ? -3.183 7.286 -2.426 1.00 0.00 53 TRP A N 11
ATOM 17895 C CA . TRP A 1 53 ? -3.353 5.907 -1.983 1.00 0.00 53 TRP A CA 11
ATOM 17896 C C . TRP A 1 53 ? -3.466 4.963 -3.176 1.00 0.00 53 TRP A C 11
ATOM 17897 O O . TRP A 1 53 ? -4.390 5.073 -3.980 1.00 0.00 53 TRP A O 11
ATOM 17918 N N . ASN A 1 54 ? -2.520 4.036 -3.283 1.00 0.00 54 ASN A N 11
ATOM 17919 C CA . ASN A 1 54 ? -2.514 3.073 -4.378 1.00 0.00 54 ASN A CA 11
ATOM 17920 C C . ASN A 1 54 ? -1.956 1.730 -3.918 1.00 0.00 54 ASN A C 11
ATOM 17921 O O . ASN A 1 54 ? -0.934 1.705 -3.233 1.00 0.00 54 ASN A O 11
ATOM 17932 N N . HIS A 1 55 ? -2.629 0.655 -4.301 1.00 0.00 55 HIS A N 11
ATOM 17933 C CA . HIS A 1 55 ? -2.190 -0.678 -3.923 1.00 0.00 55 HIS A CA 11
ATOM 17934 C C . HIS A 1 55 ? -0.678 -0.797 -4.126 1.00 0.00 55 HIS A C 11
ATOM 17935 O O . HIS A 1 55 ? -0.113 -0.321 -5.110 1.00 0.00 55 HIS A O 11
ATOM 17949 N N . ALA A 1 56 ? -0.032 -1.448 -3.165 1.00 0.00 56 ALA A N 11
ATOM 17950 C CA . ALA A 1 56 ? 1.412 -1.648 -3.215 1.00 0.00 56 ALA A CA 11
ATOM 17951 C C . ALA A 1 56 ? 1.821 -2.383 -4.486 1.00 0.00 56 ALA A C 11
ATOM 17952 O O . ALA A 1 56 ? 2.982 -2.343 -4.892 1.00 0.00 56 ALA A O 11
ATOM 17959 N N . SER A 1 57 ? 0.860 -3.056 -5.110 1.00 0.00 57 SER A N 11
ATOM 17960 C CA . SER A 1 57 ? 1.121 -3.806 -6.334 1.00 0.00 57 SER A CA 11
ATOM 17961 C C . SER A 1 57 ? 0.787 -2.969 -7.565 1.00 0.00 57 SER A C 11
ATOM 17962 O O . SER A 1 57 ? 1.251 -3.255 -8.669 1.00 0.00 57 SER A O 11
ATOM 17970 N N . CYS A 1 58 ? -0.022 -1.934 -7.367 1.00 0.00 58 CYS A N 11
ATOM 17971 C CA . CYS A 1 58 ? -0.421 -1.055 -8.459 1.00 0.00 58 CYS A CA 11
ATOM 17972 C C . CYS A 1 58 ? 0.690 -0.063 -8.793 1.00 0.00 58 CYS A C 11
ATOM 17973 O O . CYS A 1 58 ? 0.792 0.412 -9.925 1.00 0.00 58 CYS A O 11
ATOM 17980 N N . ILE A 1 59 ? 1.519 0.243 -7.801 1.00 0.00 59 ILE A N 11
ATOM 17981 C CA . ILE A 1 59 ? 2.623 1.176 -7.990 1.00 0.00 59 ILE A CA 11
ATOM 17982 C C . ILE A 1 59 ? 3.881 0.452 -8.456 1.00 0.00 59 ILE A C 11
ATOM 17983 O O . ILE A 1 59 ? 4.514 0.852 -9.435 1.00 0.00 59 ILE A O 11
ATOM 17999 N N . LEU A 1 60 ? 4.238 -0.616 -7.752 1.00 0.00 60 LEU A N 11
ATOM 18000 C CA . LEU A 1 60 ? 5.420 -1.398 -8.094 1.00 0.00 60 LEU A CA 11
ATOM 18001 C C . LEU A 1 60 ? 5.393 -1.811 -9.562 1.00 0.00 60 LEU A C 11
ATOM 18002 O O . LEU A 1 60 ? 6.436 -1.917 -10.208 1.00 0.00 60 LEU A O 11
ATOM 18018 N N . LYS A 1 61 ? 4.194 -2.042 -10.085 1.00 0.00 61 LYS A N 11
ATOM 18019 C CA . LYS A 1 61 ? 4.029 -2.440 -11.478 1.00 0.00 61 LYS A CA 11
ATOM 18020 C C . LYS A 1 61 ? 4.416 -1.302 -12.418 1.00 0.00 61 LYS A C 11
ATOM 18021 O O . LYS A 1 61 ? 4.774 -1.532 -13.573 1.00 0.00 61 LYS A O 11
ATOM 18040 N N . LYS A 1 62 ? 4.343 -0.075 -11.915 1.00 0.00 62 LYS A N 11
ATOM 18041 C CA . LYS A 1 62 ? 4.688 1.099 -12.708 1.00 0.00 62 LYS A CA 11
ATOM 18042 C C . LYS A 1 62 ? 6.200 1.290 -12.768 1.00 0.00 62 LYS A C 11
ATOM 18043 O O . LYS A 1 62 ? 6.961 0.480 -12.237 1.00 0.00 62 LYS A O 11
ATOM 18062 N N . THR A 1 63 ? 6.631 2.367 -13.418 1.00 0.00 63 THR A N 11
ATOM 18063 C CA . THR A 1 63 ? 8.052 2.665 -13.546 1.00 0.00 63 THR A CA 11
ATOM 18064 C C . THR A 1 63 ? 8.387 4.022 -12.938 1.00 0.00 63 THR A C 11
ATOM 18065 O O . THR A 1 63 ? 7.527 4.896 -12.833 1.00 0.00 63 THR A O 11
ATOM 18076 N N . LYS A 1 64 ? 9.643 4.192 -12.540 1.00 0.00 64 LYS A N 11
ATOM 18077 C CA . LYS A 1 64 ? 10.093 5.444 -11.943 1.00 0.00 64 LYS A CA 11
ATOM 18078 C C . LYS A 1 64 ? 9.176 5.864 -10.799 1.00 0.00 64 LYS A C 11
ATOM 18079 O O . LYS A 1 64 ? 8.753 7.017 -10.723 1.00 0.00 64 LYS A O 11
ATOM 18098 N N . GLN A 1 65 ? 8.874 4.920 -9.913 1.00 0.00 65 GLN A N 11
ATOM 18099 C CA . GLN A 1 65 ? 8.007 5.194 -8.773 1.00 0.00 65 GLN A CA 11
ATOM 18100 C C . GLN A 1 65 ? 8.827 5.418 -7.507 1.00 0.00 65 GLN A C 11
ATOM 18101 O O . GLN A 1 65 ? 8.674 6.435 -6.829 1.00 0.00 65 GLN A O 11
ATOM 18115 N N . ILE A 1 66 ? 9.695 4.463 -7.193 1.00 0.00 66 ILE A N 11
ATOM 18116 C CA . ILE A 1 66 ? 10.540 4.558 -6.009 1.00 0.00 66 ILE A CA 11
ATOM 18117 C C . ILE A 1 66 ? 12.003 4.301 -6.355 1.00 0.00 66 ILE A C 11
ATOM 18118 O O . ILE A 1 66 ? 12.317 3.431 -7.167 1.00 0.00 66 ILE A O 11
ATOM 18134 N N . LYS A 1 67 ? 12.894 5.064 -5.732 1.00 0.00 67 LYS A N 11
ATOM 18135 C CA . LYS A 1 67 ? 14.326 4.919 -5.970 1.00 0.00 67 LYS A CA 11
ATOM 18136 C C . LYS A 1 67 ? 14.924 3.855 -5.055 1.00 0.00 67 LYS A C 11
ATOM 18137 O O . LYS A 1 67 ? 15.697 3.006 -5.498 1.00 0.00 67 LYS A O 11
ATOM 18156 N N . SER A 1 68 ? 14.560 3.906 -3.778 1.00 0.00 68 SER A N 11
ATOM 18157 C CA . SER A 1 68 ? 15.063 2.948 -2.800 1.00 0.00 68 SER A CA 11
ATOM 18158 C C . SER A 1 68 ? 14.119 2.844 -1.606 1.00 0.00 68 SER A C 11
ATOM 18159 O O . SER A 1 68 ? 13.395 3.787 -1.288 1.00 0.00 68 SER A O 11
ATOM 18167 N N . VAL A 1 69 ? 14.134 1.689 -0.948 1.00 0.00 69 VAL A N 11
ATOM 18168 C CA . VAL A 1 69 ? 13.281 1.460 0.212 1.00 0.00 69 VAL A CA 11
ATOM 18169 C C . VAL A 1 69 ? 13.417 2.590 1.226 1.00 0.00 69 VAL A C 11
ATOM 18170 O O . VAL A 1 69 ? 12.486 2.880 1.978 1.00 0.00 69 VAL A O 11
ATOM 18183 N N . ASP A 1 70 ? 14.583 3.226 1.242 1.00 0.00 70 ASP A N 11
ATOM 18184 C CA . ASP A 1 70 ? 14.842 4.327 2.163 1.00 0.00 70 ASP A CA 11
ATOM 18185 C C . ASP A 1 70 ? 13.853 5.466 1.939 1.00 0.00 70 ASP A C 11
ATOM 18186 O O . ASP A 1 70 ? 13.515 6.200 2.869 1.00 0.00 70 ASP A O 11
ATOM 18195 N N . ASP A 1 71 ? 13.394 5.609 0.701 1.00 0.00 71 ASP A N 11
ATOM 18196 C CA . ASP A 1 71 ? 12.444 6.660 0.355 1.00 0.00 71 ASP A CA 11
ATOM 18197 C C . ASP A 1 71 ? 11.029 6.272 0.772 1.00 0.00 71 ASP A C 11
ATOM 18198 O O . ASP A 1 71 ? 10.082 7.036 0.582 1.00 0.00 71 ASP A O 11
ATOM 18207 N N . VAL A 1 72 ? 10.891 5.079 1.342 1.00 0.00 72 VAL A N 11
ATOM 18208 C CA . VAL A 1 72 ? 9.592 4.589 1.787 1.00 0.00 72 VAL A CA 11
ATOM 18209 C C . VAL A 1 72 ? 9.504 4.569 3.309 1.00 0.00 72 VAL A C 11
ATOM 18210 O O . VAL A 1 72 ? 10.243 3.843 3.973 1.00 0.00 72 VAL A O 11
ATOM 18223 N N . GLU A 1 73 ? 8.595 5.371 3.854 1.00 0.00 73 GLU A N 11
ATOM 18224 C CA . GLU A 1 73 ? 8.410 5.444 5.299 1.00 0.00 73 GLU A CA 11
ATOM 18225 C C . GLU A 1 73 ? 7.534 4.298 5.795 1.00 0.00 73 GLU A C 11
ATOM 18226 O O . GLU A 1 73 ? 6.815 3.671 5.018 1.00 0.00 73 GLU A O 11
ATOM 18238 N N . GLY A 1 74 ? 7.601 4.029 7.096 1.00 0.00 74 GLY A N 11
ATOM 18239 C CA . GLY A 1 74 ? 6.810 2.959 7.674 1.00 0.00 74 GLY A CA 11
ATOM 18240 C C . GLY A 1 74 ? 6.939 1.661 6.901 1.00 0.00 74 GLY A C 11
ATOM 18241 O O . GLY A 1 74 ? 6.043 0.817 6.939 1.00 0.00 74 GLY A O 11
ATOM 18245 N N . ILE A 1 75 ? 8.055 1.501 6.198 1.00 0.00 75 ILE A N 11
ATOM 18246 C CA . ILE A 1 75 ? 8.296 0.297 5.413 1.00 0.00 75 ILE A CA 11
ATOM 18247 C C . ILE A 1 75 ? 8.672 -0.878 6.310 1.00 0.00 75 ILE A C 11
ATOM 18248 O O . ILE A 1 75 ? 8.475 -2.037 5.946 1.00 0.00 75 ILE A O 11
ATOM 18264 N N . GLU A 1 76 ? 9.213 -0.570 7.485 1.00 0.00 76 GLU A N 11
ATOM 18265 C CA . GLU A 1 76 ? 9.615 -1.601 8.434 1.00 0.00 76 GLU A CA 11
ATOM 18266 C C . GLU A 1 76 ? 8.399 -2.195 9.139 1.00 0.00 76 GLU A C 11
ATOM 18267 O O . GLU A 1 76 ? 8.490 -3.242 9.781 1.00 0.00 76 GLU A O 11
ATOM 18279 N N . SER A 1 77 ? 7.261 -1.519 9.015 1.00 0.00 77 SER A N 11
ATOM 18280 C CA . SER A 1 77 ? 6.028 -1.976 9.644 1.00 0.00 77 SER A CA 11
ATOM 18281 C C . SER A 1 77 ? 5.291 -2.962 8.742 1.00 0.00 77 SER A C 11
ATOM 18282 O O . SER A 1 77 ? 4.400 -3.685 9.189 1.00 0.00 77 SER A O 11
ATOM 18290 N N . LEU A 1 78 ? 5.670 -2.985 7.469 1.00 0.00 78 LEU A N 11
ATOM 18291 C CA . LEU A 1 78 ? 5.047 -3.882 6.501 1.00 0.00 78 LEU A CA 11
ATOM 18292 C C . LEU A 1 78 ? 5.560 -5.308 6.672 1.00 0.00 78 LEU A C 11
ATOM 18293 O O . LEU A 1 78 ? 6.685 -5.524 7.123 1.00 0.00 78 LEU A O 11
ATOM 18309 N N . ARG A 1 79 ? 4.729 -6.278 6.306 1.00 0.00 79 ARG A N 11
ATOM 18310 C CA . ARG A 1 79 ? 5.098 -7.684 6.417 1.00 0.00 79 ARG A CA 11
ATOM 18311 C C . ARG A 1 79 ? 6.328 -7.992 5.567 1.00 0.00 79 ARG A C 11
ATOM 18312 O O . ARG A 1 79 ? 6.508 -7.424 4.490 1.00 0.00 79 ARG A O 11
ATOM 18333 N N . TRP A 1 80 ? 7.170 -8.892 6.060 1.00 0.00 80 TRP A N 11
ATOM 18334 C CA . TRP A 1 80 ? 8.383 -9.275 5.346 1.00 0.00 80 TRP A CA 11
ATOM 18335 C C . TRP A 1 80 ? 8.138 -9.323 3.842 1.00 0.00 80 TRP A C 11
ATOM 18336 O O . TRP A 1 80 ? 8.840 -8.672 3.069 1.00 0.00 80 TRP A O 11
ATOM 18357 N N . GLU A 1 81 ? 7.137 -10.098 3.435 1.00 0.00 81 GLU A N 11
ATOM 18358 C CA . GLU A 1 81 ? 6.801 -10.230 2.022 1.00 0.00 81 GLU A CA 11
ATOM 18359 C C . GLU A 1 81 ? 6.624 -8.860 1.374 1.00 0.00 81 GLU A C 11
ATOM 18360 O O . GLU A 1 81 ? 7.103 -8.619 0.266 1.00 0.00 81 GLU A O 11
ATOM 18372 N N . ASP A 1 82 ? 5.933 -7.966 2.073 1.00 0.00 82 ASP A N 11
ATOM 18373 C CA . ASP A 1 82 ? 5.692 -6.620 1.568 1.00 0.00 82 ASP A CA 11
ATOM 18374 C C . ASP A 1 82 ? 7.003 -5.854 1.417 1.00 0.00 82 ASP A C 11
ATOM 18375 O O . ASP A 1 82 ? 7.294 -5.308 0.353 1.00 0.00 82 ASP A O 11
ATOM 18384 N N . GLN A 1 83 ? 7.788 -5.818 2.489 1.00 0.00 83 GLN A N 11
ATOM 18385 C CA . GLN A 1 83 ? 9.066 -5.117 2.475 1.00 0.00 83 GLN A CA 11
ATOM 18386 C C . GLN A 1 83 ? 9.948 -5.615 1.336 1.00 0.00 83 GLN A C 11
ATOM 18387 O O . GLN A 1 83 ? 10.741 -4.859 0.776 1.00 0.00 83 GLN A O 11
ATOM 18401 N N . GLN A 1 84 ? 9.805 -6.893 0.998 1.00 0.00 84 GLN A N 11
ATOM 18402 C CA . GLN A 1 84 ? 10.590 -7.492 -0.075 1.00 0.00 84 GLN A CA 11
ATOM 18403 C C . GLN A 1 84 ? 10.155 -6.954 -1.434 1.00 0.00 84 GLN A C 11
ATOM 18404 O O . GLN A 1 84 ? 10.981 -6.731 -2.319 1.00 0.00 84 GLN A O 11
ATOM 18418 N N . LYS A 1 85 ? 8.852 -6.747 -1.593 1.00 0.00 85 LYS A N 11
ATOM 18419 C CA . LYS A 1 85 ? 8.306 -6.234 -2.844 1.00 0.00 85 LYS A CA 11
ATOM 18420 C C . LYS A 1 85 ? 8.908 -4.874 -3.183 1.00 0.00 85 LYS A C 11
ATOM 18421 O O . LYS A 1 85 ? 8.994 -4.498 -4.352 1.00 0.00 85 LYS A O 11
ATOM 18440 N N . ILE A 1 86 ? 9.323 -4.143 -2.155 1.00 0.00 86 ILE A N 11
ATOM 18441 C CA . ILE A 1 86 ? 9.919 -2.826 -2.345 1.00 0.00 86 ILE A CA 11
ATOM 18442 C C . ILE A 1 86 ? 11.379 -2.940 -2.769 1.00 0.00 86 ILE A C 11
ATOM 18443 O O . ILE A 1 86 ? 11.743 -2.565 -3.884 1.00 0.00 86 ILE A O 11
ATOM 18459 N N . ARG A 1 87 ? 12.211 -3.461 -1.873 1.00 0.00 87 ARG A N 11
ATOM 18460 C CA . ARG A 1 87 ? 13.632 -3.625 -2.154 1.00 0.00 87 ARG A CA 11
ATOM 18461 C C . ARG A 1 87 ? 13.843 -4.396 -3.454 1.00 0.00 87 ARG A C 11
ATOM 18462 O O . ARG A 1 87 ? 14.717 -4.059 -4.254 1.00 0.00 87 ARG A O 11
ATOM 18483 N N . LYS A 1 88 ? 13.038 -5.433 -3.658 1.00 0.00 88 LYS A N 11
ATOM 18484 C CA . LYS A 1 88 ? 13.136 -6.252 -4.860 1.00 0.00 88 LYS A CA 11
ATOM 18485 C C . LYS A 1 88 ? 12.622 -5.493 -6.079 1.00 0.00 88 LYS A C 11
ATOM 18486 O O . LYS A 1 88 ? 12.588 -6.029 -7.187 1.00 0.00 88 LYS A O 11
ATOM 18505 N N . TYR A 1 89 ? 12.226 -4.243 -5.868 1.00 0.00 89 TYR A N 11
ATOM 18506 C CA . TYR A 1 89 ? 11.714 -3.410 -6.950 1.00 0.00 89 TYR A CA 11
ATOM 18507 C C . TYR A 1 89 ? 12.636 -2.222 -7.206 1.00 0.00 89 TYR A C 11
ATOM 18508 O O . TYR A 1 89 ? 12.833 -1.809 -8.349 1.00 0.00 89 TYR A O 11
ATOM 18526 N N . VAL A 1 90 ? 13.200 -1.677 -6.133 1.00 0.00 90 VAL A N 11
ATOM 18527 C CA . VAL A 1 90 ? 14.104 -0.537 -6.240 1.00 0.00 90 VAL A CA 11
ATOM 18528 C C . VAL A 1 90 ? 15.511 -0.985 -6.620 1.00 0.00 90 VAL A C 11
ATOM 18529 O O . VAL A 1 90 ? 16.329 -0.181 -7.064 1.00 0.00 90 VAL A O 11
ATOM 18542 N N . GLU A 1 91 ? 15.784 -2.274 -6.443 1.00 0.00 91 GLU A N 11
ATOM 18543 C CA . GLU A 1 91 ? 17.093 -2.828 -6.767 1.00 0.00 91 GLU A CA 11
ATOM 18544 C C . GLU A 1 91 ? 17.073 -3.506 -8.134 1.00 0.00 91 GLU A C 11
ATOM 18545 O O . GLU A 1 91 ? 17.944 -3.267 -8.970 1.00 0.00 91 GLU A O 11
ATOM 18557 N N . SER A 1 92 ? 16.073 -4.354 -8.353 1.00 0.00 92 SER A N 11
ATOM 18558 C CA . SER A 1 92 ? 15.941 -5.070 -9.616 1.00 0.00 92 SER A CA 11
ATOM 18559 C C . SER A 1 92 ? 14.864 -4.436 -10.491 1.00 0.00 92 SER A C 11
ATOM 18560 O O . SER A 1 92 ? 15.120 -4.052 -11.631 1.00 0.00 92 SER A O 11
ATOM 18568 N N . GLY A 1 93 ? 13.655 -4.330 -9.947 1.00 0.00 93 GLY A N 11
ATOM 18569 C CA . GLY A 1 93 ? 12.556 -3.743 -10.690 1.00 0.00 93 GLY A CA 11
ATOM 18570 C C . GLY A 1 93 ? 12.855 -2.329 -11.147 1.00 0.00 93 GLY A C 11
ATOM 18571 O O . GLY A 1 93 ? 14.015 -1.926 -11.222 1.00 0.00 93 GLY A O 11
ATOM 18575 N N . ALA A 1 94 ? 11.806 -1.573 -11.455 1.00 0.00 94 ALA A N 11
ATOM 18576 C CA . ALA A 1 94 ? 11.962 -0.196 -11.906 1.00 0.00 94 ALA A CA 11
ATOM 18577 C C . ALA A 1 94 ? 12.487 0.693 -10.785 1.00 0.00 94 ALA A C 11
ATOM 18578 O O . ALA A 1 94 ? 11.909 0.747 -9.700 1.00 0.00 94 ALA A O 11
ATOM 18585 N N . GLY A 1 95 ? 13.587 1.390 -11.053 1.00 0.00 95 GLY A N 11
ATOM 18586 C CA . GLY A 1 95 ? 14.172 2.267 -10.056 1.00 0.00 95 GLY A CA 11
ATOM 18587 C C . GLY A 1 95 ? 15.622 1.932 -9.768 1.00 0.00 95 GLY A C 11
ATOM 18588 O O . GLY A 1 95 ? 16.040 1.899 -8.610 1.00 0.00 95 GLY A O 11
ATOM 18592 N N . SER A 1 96 ? 16.391 1.680 -10.822 1.00 0.00 96 SER A N 11
ATOM 18593 C CA . SER A 1 96 ? 17.801 1.340 -10.676 1.00 0.00 96 SER A CA 11
ATOM 18594 C C . SER A 1 96 ? 18.652 2.599 -10.535 1.00 0.00 96 SER A C 11
ATOM 18595 O O . SER A 1 96 ? 18.386 3.616 -11.174 1.00 0.00 96 SER A O 11
ATOM 18603 N N . ASN A 1 97 ? 19.676 2.521 -9.692 1.00 0.00 97 ASN A N 11
ATOM 18604 C CA . ASN A 1 97 ? 20.567 3.654 -9.465 1.00 0.00 97 ASN A CA 11
ATOM 18605 C C . ASN A 1 97 ? 21.830 3.531 -10.312 1.00 0.00 97 ASN A C 11
ATOM 18606 O O . ASN A 1 97 ? 22.202 4.459 -11.031 1.00 0.00 97 ASN A O 11
ATOM 18617 N N . THR A 1 98 ? 22.486 2.378 -10.223 1.00 0.00 98 THR A N 11
ATOM 18618 C CA . THR A 1 98 ? 23.707 2.134 -10.979 1.00 0.00 98 THR A CA 11
ATOM 18619 C C . THR A 1 98 ? 23.574 2.630 -12.414 1.00 0.00 98 THR A C 11
ATOM 18620 O O . THR A 1 98 ? 24.293 3.535 -12.838 1.00 0.00 98 THR A O 11
ATOM 18631 N N . SER A 1 99 ? 22.648 2.033 -13.159 1.00 0.00 99 SER A N 11
ATOM 18632 C CA . SER A 1 99 ? 22.422 2.413 -14.548 1.00 0.00 99 SER A CA 11
ATOM 18633 C C . SER A 1 99 ? 21.819 3.811 -14.638 1.00 0.00 99 SER A C 11
ATOM 18634 O O . SER A 1 99 ? 20.601 3.971 -14.721 1.00 0.00 99 SER A O 11
ATOM 18642 N N . THR A 1 100 ? 22.681 4.823 -14.620 1.00 0.00 100 THR A N 11
ATOM 18643 C CA . THR A 1 100 ? 22.235 6.209 -14.698 1.00 0.00 100 THR A CA 11
ATOM 18644 C C . THR A 1 100 ? 21.533 6.487 -16.022 1.00 0.00 100 THR A C 11
ATOM 18645 O O . THR A 1 100 ? 22.181 6.741 -17.037 1.00 0.00 100 THR A O 11
ATOM 18656 N N . SER A 1 101 ? 20.205 6.438 -16.005 1.00 0.00 101 SER A N 11
ATOM 18657 C CA . SER A 1 101 ? 19.415 6.682 -17.206 1.00 0.00 101 SER A CA 11
ATOM 18658 C C . SER A 1 101 ? 19.265 8.178 -17.463 1.00 0.00 101 SER A C 11
ATOM 18659 O O . SER A 1 101 ? 18.338 8.816 -16.964 1.00 0.00 101 SER A O 11
ATOM 18667 N N . THR A 1 102 ? 20.185 8.733 -18.246 1.00 0.00 102 THR A N 11
ATOM 18668 C CA . THR A 1 102 ? 20.157 10.154 -18.569 1.00 0.00 102 THR A CA 11
ATOM 18669 C C . THR A 1 102 ? 18.829 10.548 -19.204 1.00 0.00 102 THR A C 11
ATOM 18670 O O . THR A 1 102 ? 18.326 9.860 -20.091 1.00 0.00 102 THR A O 11
ATOM 18681 N N . GLY A 1 103 ? 18.264 11.660 -18.743 1.00 0.00 103 GLY A N 11
ATOM 18682 C CA . GLY A 1 103 ? 16.998 12.126 -19.278 1.00 0.00 103 GLY A CA 11
ATOM 18683 C C . GLY A 1 103 ? 16.145 12.816 -18.232 1.00 0.00 103 GLY A C 11
ATOM 18684 O O . GLY A 1 103 ? 16.378 12.667 -17.032 1.00 0.00 103 GLY A O 11
ATOM 18688 N N . THR A 1 104 ? 15.154 13.576 -18.686 1.00 0.00 104 THR A N 11
ATOM 18689 C CA . THR A 1 104 ? 14.265 14.294 -17.782 1.00 0.00 104 THR A CA 11
ATOM 18690 C C . THR A 1 104 ? 13.083 13.425 -17.366 1.00 0.00 104 THR A C 11
ATOM 18691 O O . THR A 1 104 ? 12.650 12.550 -18.117 1.00 0.00 104 THR A O 11
ATOM 18702 N N . SER A 1 105 ? 12.566 13.671 -16.167 1.00 0.00 105 SER A N 11
ATOM 18703 C CA . SER A 1 105 ? 11.436 12.908 -15.651 1.00 0.00 105 SER A CA 11
ATOM 18704 C C . SER A 1 105 ? 10.186 13.151 -16.492 1.00 0.00 105 SER A C 11
ATOM 18705 O O . SER A 1 105 ? 9.998 14.234 -17.047 1.00 0.00 105 SER A O 11
ATOM 18713 N N . THR A 1 106 ? 9.334 12.135 -16.582 1.00 0.00 106 THR A N 11
ATOM 18714 C CA . THR A 1 106 ? 8.103 12.236 -17.355 1.00 0.00 106 THR A CA 11
ATOM 18715 C C . THR A 1 106 ? 7.231 13.381 -16.853 1.00 0.00 106 THR A C 11
ATOM 18716 O O . THR A 1 106 ? 7.222 13.692 -15.662 1.00 0.00 106 THR A O 11
ATOM 18727 N N . SER A 1 107 ? 6.497 14.006 -17.769 1.00 0.00 107 SER A N 11
ATOM 18728 C CA . SER A 1 107 ? 5.623 15.119 -17.419 1.00 0.00 107 SER A CA 11
ATOM 18729 C C . SER A 1 107 ? 4.156 14.716 -17.535 1.00 0.00 107 SER A C 11
ATOM 18730 O O . SER A 1 107 ? 3.694 14.313 -18.603 1.00 0.00 107 SER A O 11
ATOM 18738 N N . SER A 1 108 ? 3.429 14.827 -16.428 1.00 0.00 108 SER A N 11
ATOM 18739 C CA . SER A 1 108 ? 2.015 14.470 -16.403 1.00 0.00 108 SER A CA 11
ATOM 18740 C C . SER A 1 108 ? 1.157 15.678 -16.040 1.00 0.00 108 SER A C 11
ATOM 18741 O O . SER A 1 108 ? 1.651 16.661 -15.488 1.00 0.00 108 SER A O 11
ATOM 18749 N N . SER A 1 109 ? -0.132 15.596 -16.355 1.00 0.00 109 SER A N 11
ATOM 18750 C CA . SER A 1 109 ? -1.060 16.683 -16.066 1.00 0.00 109 SER A CA 11
ATOM 18751 C C . SER A 1 109 ? -2.307 16.160 -15.361 1.00 0.00 109 SER A C 11
ATOM 18752 O O . SER A 1 109 ? -2.794 16.764 -14.406 1.00 0.00 109 SER A O 11
ATOM 18760 N N . GLY A 1 110 ? -2.821 15.030 -15.839 1.00 0.00 110 GLY A N 11
ATOM 18761 C CA . GLY A 1 110 ? -4.007 14.444 -15.244 1.00 0.00 110 GLY A CA 11
ATOM 18762 C C . GLY A 1 110 ? -5.273 15.190 -15.617 1.00 0.00 110 GLY A C 11
ATOM 18763 O O . GLY A 1 110 ? -5.234 16.231 -16.272 1.00 0.00 110 GLY A O 11
ATOM 18767 N N . PRO A 1 111 ? -6.427 14.651 -15.197 1.00 0.00 111 PRO A N 11
ATOM 18768 C CA . PRO A 1 111 ? -7.732 15.256 -15.480 1.00 0.00 111 PRO A CA 11
ATOM 18769 C C . PRO A 1 111 ? -7.946 16.558 -14.715 1.00 0.00 111 PRO A C 11
ATOM 18770 O O . PRO A 1 111 ? -7.711 16.625 -13.508 1.00 0.00 111 PRO A O 11
ATOM 18781 N N . SER A 1 112 ? -8.395 17.589 -15.423 1.00 0.00 112 SER A N 11
ATOM 18782 C CA . SER A 1 112 ? -8.638 18.889 -14.811 1.00 0.00 112 SER A CA 11
ATOM 18783 C C . SER A 1 112 ? -9.988 18.911 -14.100 1.00 0.00 112 SER A C 11
ATOM 18784 O O . SER A 1 112 ? -10.962 18.329 -14.576 1.00 0.00 112 SER A O 11
ATOM 18792 N N . SER A 1 113 ? -10.036 19.588 -12.957 1.00 0.00 113 SER A N 11
ATOM 18793 C CA . SER A 1 113 ? -11.265 19.684 -12.177 1.00 0.00 113 SER A CA 11
ATOM 18794 C C . SER A 1 113 ? -11.138 20.748 -11.092 1.00 0.00 113 SER A C 11
ATOM 18795 O O . SER A 1 113 ? -10.052 21.270 -10.842 1.00 0.00 113 SER A O 11
ATOM 18803 N N . GLY A 1 114 ? -12.257 21.065 -10.448 1.00 0.00 114 GLY A N 11
ATOM 18804 C CA . GLY A 1 114 ? -12.251 22.066 -9.397 1.00 0.00 114 GLY A CA 11
ATOM 18805 C C . GLY A 1 114 ? -11.127 21.855 -8.402 1.00 0.00 114 GLY A C 11
ATOM 18806 O O . GLY A 1 114 ? -10.847 20.711 -8.049 1.00 0.00 114 GLY A O 11
ATOM 18811 N N . GLY A 1 1 ? 3.826 16.824 18.054 1.00 0.00 1 GLY A N 12
ATOM 18812 C CA . GLY A 1 1 ? 4.994 17.058 17.226 1.00 0.00 1 GLY A CA 12
ATOM 18813 C C . GLY A 1 1 ? 4.934 18.387 16.499 1.00 0.00 1 GLY A C 12
ATOM 18814 O O . GLY A 1 1 ? 3.869 18.996 16.395 1.00 0.00 1 GLY A O 12
ATOM 18818 N N . SER A 1 2 ? 6.079 18.838 15.998 1.00 0.00 2 SER A N 12
ATOM 18819 C CA . SER A 1 2 ? 6.153 20.106 15.282 1.00 0.00 2 SER A CA 12
ATOM 18820 C C . SER A 1 2 ? 5.015 20.227 14.273 1.00 0.00 2 SER A C 12
ATOM 18821 O O . SER A 1 2 ? 4.440 19.226 13.845 1.00 0.00 2 SER A O 12
ATOM 18829 N N . SER A 1 3 ? 4.696 21.461 13.896 1.00 0.00 3 SER A N 12
ATOM 18830 C CA . SER A 1 3 ? 3.625 21.716 12.939 1.00 0.00 3 SER A CA 12
ATOM 18831 C C . SER A 1 3 ? 4.104 21.477 11.511 1.00 0.00 3 SER A C 12
ATOM 18832 O O . SER A 1 3 ? 4.622 22.383 10.859 1.00 0.00 3 SER A O 12
ATOM 18840 N N . GLY A 1 4 ? 3.927 20.250 11.031 1.00 0.00 4 GLY A N 12
ATOM 18841 C CA . GLY A 1 4 ? 4.347 19.913 9.683 1.00 0.00 4 GLY A CA 12
ATOM 18842 C C . GLY A 1 4 ? 5.808 20.231 9.434 1.00 0.00 4 GLY A C 12
ATOM 18843 O O . GLY A 1 4 ? 6.474 20.827 10.281 1.00 0.00 4 GLY A O 12
ATOM 18847 N N . SER A 1 5 ? 6.309 19.830 8.270 1.00 0.00 5 SER A N 12
ATOM 18848 C CA . SER A 1 5 ? 7.703 20.071 7.914 1.00 0.00 5 SER A CA 12
ATOM 18849 C C . SER A 1 5 ? 7.965 19.694 6.459 1.00 0.00 5 SER A C 12
ATOM 18850 O O . SER A 1 5 ? 7.091 19.159 5.778 1.00 0.00 5 SER A O 12
ATOM 18858 N N . SER A 1 6 ? 9.176 19.978 5.990 1.00 0.00 6 SER A N 12
ATOM 18859 C CA . SER A 1 6 ? 9.553 19.674 4.615 1.00 0.00 6 SER A CA 12
ATOM 18860 C C . SER A 1 6 ? 10.265 18.326 4.533 1.00 0.00 6 SER A C 12
ATOM 18861 O O . SER A 1 6 ? 9.884 17.458 3.749 1.00 0.00 6 SER A O 12
ATOM 18869 N N . GLY A 1 7 ? 11.302 18.161 5.348 1.00 0.00 7 GLY A N 12
ATOM 18870 C CA . GLY A 1 7 ? 12.051 16.918 5.353 1.00 0.00 7 GLY A CA 12
ATOM 18871 C C . GLY A 1 7 ? 11.182 15.719 5.679 1.00 0.00 7 GLY A C 12
ATOM 18872 O O . GLY A 1 7 ? 11.045 15.381 6.854 1.00 0.00 7 GLY A O 12
ATOM 18876 N N . HIS A 1 8 ? 10.616 15.105 4.651 1.00 0.00 8 HIS A N 12
ATOM 18877 C CA . HIS A 1 8 ? 9.763 13.946 4.848 1.00 0.00 8 HIS A CA 12
ATOM 18878 C C . HIS A 1 8 ? 9.928 12.980 3.673 1.00 0.00 8 HIS A C 12
ATOM 18879 O O . HIS A 1 8 ? 10.289 13.361 2.560 1.00 0.00 8 HIS A O 12
ATOM 18893 N N . LYS A 1 9 ? 9.654 11.709 3.948 1.00 0.00 9 LYS A N 12
ATOM 18894 C CA . LYS A 1 9 ? 9.762 10.666 2.935 1.00 0.00 9 LYS A CA 12
ATOM 18895 C C . LYS A 1 9 ? 8.715 10.858 1.842 1.00 0.00 9 LYS A C 12
ATOM 18896 O O . LYS A 1 9 ? 7.581 11.262 2.100 1.00 0.00 9 LYS A O 12
ATOM 18915 N N . PRO A 1 10 ? 9.102 10.563 0.593 1.00 0.00 10 PRO A N 12
ATOM 18916 C CA . PRO A 1 10 ? 8.211 10.693 -0.564 1.00 0.00 10 PRO A CA 12
ATOM 18917 C C . PRO A 1 10 ? 7.096 9.652 -0.558 1.00 0.00 10 PRO A C 12
ATOM 18918 O O . PRO A 1 10 ? 5.951 9.954 -0.893 1.00 0.00 10 PRO A O 12
ATOM 18929 N N . TRP A 1 11 ? 7.439 8.428 -0.173 1.00 0.00 11 TRP A N 12
ATOM 18930 C CA . TRP A 1 11 ? 6.466 7.343 -0.123 1.00 0.00 11 TRP A CA 12
ATOM 18931 C C . TRP A 1 11 ? 6.234 6.886 1.313 1.00 0.00 11 TRP A C 12
ATOM 18932 O O . TRP A 1 11 ? 7.095 7.059 2.176 1.00 0.00 11 TRP A O 12
ATOM 18953 N N . ARG A 1 12 ? 5.066 6.303 1.562 1.00 0.00 12 ARG A N 12
ATOM 18954 C CA . ARG A 1 12 ? 4.721 5.823 2.895 1.00 0.00 12 ARG A CA 12
ATOM 18955 C C . ARG A 1 12 ? 4.238 4.376 2.843 1.00 0.00 12 ARG A C 12
ATOM 18956 O O . ARG A 1 12 ? 3.728 3.918 1.822 1.00 0.00 12 ARG A O 12
ATOM 18977 N N . ALA A 1 13 ? 4.404 3.663 3.952 1.00 0.00 13 ALA A N 12
ATOM 18978 C CA . ALA A 1 13 ? 3.985 2.270 4.034 1.00 0.00 13 ALA A CA 12
ATOM 18979 C C . ALA A 1 13 ? 3.198 2.007 5.313 1.00 0.00 13 ALA A C 12
ATOM 18980 O O . ALA A 1 13 ? 3.679 2.273 6.414 1.00 0.00 13 ALA A O 12
ATOM 18987 N N . GLU A 1 14 ? 1.985 1.485 5.160 1.00 0.00 14 GLU A N 12
ATOM 18988 C CA . GLU A 1 14 ? 1.131 1.189 6.305 1.00 0.00 14 GLU A CA 12
ATOM 18989 C C . GLU A 1 14 ? -0.137 0.464 5.864 1.00 0.00 14 GLU A C 12
ATOM 18990 O O . GLU A 1 14 ? -0.645 0.690 4.765 1.00 0.00 14 GLU A O 12
ATOM 19002 N N . TYR A 1 15 ? -0.644 -0.408 6.729 1.00 0.00 15 TYR A N 12
ATOM 19003 C CA . TYR A 1 15 ? -1.850 -1.169 6.429 1.00 0.00 15 TYR A CA 12
ATOM 19004 C C . TYR A 1 15 ? -3.099 -0.319 6.645 1.00 0.00 15 TYR A C 12
ATOM 19005 O O . TYR A 1 15 ? -3.259 0.314 7.688 1.00 0.00 15 TYR A O 12
ATOM 19023 N N . ALA A 1 16 ? -3.980 -0.310 5.650 1.00 0.00 16 ALA A N 12
ATOM 19024 C CA . ALA A 1 16 ? -5.215 0.459 5.731 1.00 0.00 16 ALA A CA 12
ATOM 19025 C C . ALA A 1 16 ? -6.024 0.072 6.964 1.00 0.00 16 ALA A C 12
ATOM 19026 O O . ALA A 1 16 ? -5.984 -1.075 7.411 1.00 0.00 16 ALA A O 12
ATOM 19033 N N . LYS A 1 17 ? -6.757 1.036 7.512 1.00 0.00 17 LYS A N 12
ATOM 19034 C CA . LYS A 1 17 ? -7.576 0.796 8.694 1.00 0.00 17 LYS A CA 12
ATOM 19035 C C . LYS A 1 17 ? -9.034 0.571 8.309 1.00 0.00 17 LYS A C 12
ATOM 19036 O O . LYS A 1 17 ? -9.761 -0.153 8.989 1.00 0.00 17 LYS A O 12
ATOM 19055 N N . SER A 1 18 ? -9.456 1.195 7.214 1.00 0.00 18 SER A N 12
ATOM 19056 C CA . SER A 1 18 ? -10.829 1.064 6.740 1.00 0.00 18 SER A CA 12
ATOM 19057 C C . SER A 1 18 ? -10.869 0.943 5.220 1.00 0.00 18 SER A C 12
ATOM 19058 O O . SER A 1 18 ? -9.904 1.279 4.533 1.00 0.00 18 SER A O 12
ATOM 19066 N N . SER A 1 19 ? -11.994 0.461 4.700 1.00 0.00 19 SER A N 12
ATOM 19067 C CA . SER A 1 19 ? -12.160 0.291 3.262 1.00 0.00 19 SER A CA 12
ATOM 19068 C C . SER A 1 19 ? -12.810 1.524 2.641 1.00 0.00 19 SER A C 12
ATOM 19069 O O . SER A 1 19 ? -13.668 1.412 1.765 1.00 0.00 19 SER A O 12
ATOM 19077 N N . ARG A 1 20 ? -12.396 2.700 3.102 1.00 0.00 20 ARG A N 12
ATOM 19078 C CA . ARG A 1 20 ? -12.938 3.954 2.594 1.00 0.00 20 ARG A CA 12
ATOM 19079 C C . ARG A 1 20 ? -12.093 4.483 1.439 1.00 0.00 20 ARG A C 12
ATOM 19080 O O . ARG A 1 20 ? -12.624 4.975 0.443 1.00 0.00 20 ARG A O 12
ATOM 19101 N N . SER A 1 21 ? -10.776 4.379 1.579 1.00 0.00 21 SER A N 12
ATOM 19102 C CA . SER A 1 21 ? -9.857 4.851 0.550 1.00 0.00 21 SER A CA 12
ATOM 19103 C C . SER A 1 21 ? -9.967 3.996 -0.709 1.00 0.00 21 SER A C 12
ATOM 19104 O O . SER A 1 21 ? -10.354 2.829 -0.649 1.00 0.00 21 SER A O 12
ATOM 19112 N N . SER A 1 22 ? -9.623 4.586 -1.849 1.00 0.00 22 SER A N 12
ATOM 19113 C CA . SER A 1 22 ? -9.686 3.882 -3.124 1.00 0.00 22 SER A CA 12
ATOM 19114 C C . SER A 1 22 ? -8.442 4.163 -3.963 1.00 0.00 22 SER A C 12
ATOM 19115 O O . SER A 1 22 ? -7.959 5.294 -4.018 1.00 0.00 22 SER A O 12
ATOM 19123 N N . CYS A 1 23 ? -7.929 3.125 -4.614 1.00 0.00 23 CYS A N 12
ATOM 19124 C CA . CYS A 1 23 ? -6.741 3.258 -5.450 1.00 0.00 23 CYS A CA 12
ATOM 19125 C C . CYS A 1 23 ? -7.004 4.198 -6.622 1.00 0.00 23 CYS A C 12
ATOM 19126 O O . CYS A 1 23 ? -8.152 4.431 -7.001 1.00 0.00 23 CYS A O 12
ATOM 19133 N N . LYS A 1 24 ? -5.931 4.736 -7.193 1.00 0.00 24 LYS A N 12
ATOM 19134 C CA . LYS A 1 24 ? -6.043 5.651 -8.323 1.00 0.00 24 LYS A CA 12
ATOM 19135 C C . LYS A 1 24 ? -5.569 4.984 -9.611 1.00 0.00 24 LYS A C 12
ATOM 19136 O O . LYS A 1 24 ? -6.058 5.293 -10.699 1.00 0.00 24 LYS A O 12
ATOM 19155 N N . THR A 1 25 ? -4.616 4.067 -9.481 1.00 0.00 25 THR A N 12
ATOM 19156 C CA . THR A 1 25 ? -4.076 3.357 -10.634 1.00 0.00 25 THR A CA 12
ATOM 19157 C C . THR A 1 25 ? -5.124 2.438 -11.253 1.00 0.00 25 THR A C 12
ATOM 19158 O O . THR A 1 25 ? -5.337 2.451 -12.466 1.00 0.00 25 THR A O 12
ATOM 19169 N N . CYS A 1 26 ? -5.776 1.641 -10.413 1.00 0.00 26 CYS A N 12
ATOM 19170 C CA . CYS A 1 26 ? -6.802 0.716 -10.877 1.00 0.00 26 CYS A CA 12
ATOM 19171 C C . CYS A 1 26 ? -8.197 1.279 -10.625 1.00 0.00 26 CYS A C 12
ATOM 19172 O O . CYS A 1 26 ? -9.177 0.833 -11.223 1.00 0.00 26 CYS A O 12
ATOM 19179 N N . LYS A 1 27 ? -8.280 2.263 -9.737 1.00 0.00 27 LYS A N 12
ATOM 19180 C CA . LYS A 1 27 ? -9.554 2.891 -9.405 1.00 0.00 27 LYS A CA 12
ATOM 19181 C C . LYS A 1 27 ? -10.460 1.920 -8.655 1.00 0.00 27 LYS A C 12
ATOM 19182 O O . LYS A 1 27 ? -11.647 1.803 -8.959 1.00 0.00 27 LYS A O 12
ATOM 19201 N N . SER A 1 28 ? -9.893 1.226 -7.674 1.00 0.00 28 SER A N 12
ATOM 19202 C CA . SER A 1 28 ? -10.649 0.263 -6.882 1.00 0.00 28 SER A CA 12
ATOM 19203 C C . SER A 1 28 ? -10.612 0.629 -5.401 1.00 0.00 28 SER A C 12
ATOM 19204 O O . SER A 1 28 ? -9.967 1.600 -5.006 1.00 0.00 28 SER A O 12
ATOM 19212 N N . VAL A 1 29 ? -11.309 -0.156 -4.586 1.00 0.00 29 VAL A N 12
ATOM 19213 C CA . VAL A 1 29 ? -11.356 0.083 -3.148 1.00 0.00 29 VAL A CA 12
ATOM 19214 C C . VAL A 1 29 ? -10.223 -0.644 -2.433 1.00 0.00 29 VAL A C 12
ATOM 19215 O O . VAL A 1 29 ? -9.922 -1.798 -2.738 1.00 0.00 29 VAL A O 12
ATOM 19228 N N . ILE A 1 30 ? -9.598 0.039 -1.480 1.00 0.00 30 ILE A N 12
ATOM 19229 C CA . ILE A 1 30 ? -8.498 -0.542 -0.720 1.00 0.00 30 ILE A CA 12
ATOM 19230 C C . ILE A 1 30 ? -8.954 -0.959 0.674 1.00 0.00 30 ILE A C 12
ATOM 19231 O O . ILE A 1 30 ? -8.874 -0.180 1.623 1.00 0.00 30 ILE A O 12
ATOM 19247 N N . ASN A 1 31 ? -9.430 -2.195 0.790 1.00 0.00 31 ASN A N 12
ATOM 19248 C CA . ASN A 1 31 ? -9.898 -2.716 2.070 1.00 0.00 31 ASN A CA 12
ATOM 19249 C C . ASN A 1 31 ? -8.788 -2.668 3.115 1.00 0.00 31 ASN A C 12
ATOM 19250 O O . ASN A 1 31 ? -7.606 -2.772 2.788 1.00 0.00 31 ASN A O 12
ATOM 19261 N N . LYS A 1 32 ? -9.177 -2.510 4.376 1.00 0.00 32 LYS A N 12
ATOM 19262 C CA . LYS A 1 32 ? -8.216 -2.449 5.471 1.00 0.00 32 LYS A CA 12
ATOM 19263 C C . LYS A 1 32 ? -7.450 -3.762 5.597 1.00 0.00 32 LYS A C 12
ATOM 19264 O O . LYS A 1 32 ? -7.843 -4.777 5.023 1.00 0.00 32 LYS A O 12
ATOM 19283 N N . GLU A 1 33 ? -6.357 -3.734 6.352 1.00 0.00 33 GLU A N 12
ATOM 19284 C CA . GLU A 1 33 ? -5.537 -4.923 6.552 1.00 0.00 33 GLU A CA 12
ATOM 19285 C C . GLU A 1 33 ? -4.786 -5.288 5.275 1.00 0.00 33 GLU A C 12
ATOM 19286 O O . GLU A 1 33 ? -4.422 -6.444 5.065 1.00 0.00 33 GLU A O 12
ATOM 19298 N N . ASN A 1 34 ? -4.559 -4.293 4.424 1.00 0.00 34 ASN A N 12
ATOM 19299 C CA . ASN A 1 34 ? -3.853 -4.508 3.166 1.00 0.00 34 ASN A CA 12
ATOM 19300 C C . ASN A 1 34 ? -2.675 -3.548 3.032 1.00 0.00 34 ASN A C 12
ATOM 19301 O O . ASN A 1 34 ? -2.760 -2.385 3.426 1.00 0.00 34 ASN A O 12
ATOM 19312 N N . PHE A 1 35 ? -1.576 -4.044 2.474 1.00 0.00 35 PHE A N 12
ATOM 19313 C CA . PHE A 1 35 ? -0.379 -3.232 2.288 1.00 0.00 35 PHE A CA 12
ATOM 19314 C C . PHE A 1 35 ? -0.528 -2.313 1.079 1.00 0.00 35 PHE A C 12
ATOM 19315 O O . PHE A 1 35 ? -0.541 -2.771 -0.064 1.00 0.00 35 PHE A O 12
ATOM 19332 N N . ARG A 1 36 ? -0.641 -1.015 1.340 1.00 0.00 36 ARG A N 12
ATOM 19333 C CA . ARG A 1 36 ? -0.790 -0.032 0.274 1.00 0.00 36 ARG A CA 12
ATOM 19334 C C . ARG A 1 36 ? 0.371 0.958 0.280 1.00 0.00 36 ARG A C 12
ATOM 19335 O O . ARG A 1 36 ? 1.270 0.872 1.117 1.00 0.00 36 ARG A O 12
ATOM 19356 N N . LEU A 1 37 ? 0.347 1.897 -0.660 1.00 0.00 37 LEU A N 12
ATOM 19357 C CA . LEU A 1 37 ? 1.398 2.903 -0.764 1.00 0.00 37 LEU A CA 12
ATOM 19358 C C . LEU A 1 37 ? 0.809 4.275 -1.075 1.00 0.00 37 LEU A C 12
ATOM 19359 O O . LEU A 1 37 ? -0.081 4.404 -1.915 1.00 0.00 37 LEU A O 12
ATOM 19375 N N . GLY A 1 38 ? 1.315 5.299 -0.394 1.00 0.00 38 GLY A N 12
ATOM 19376 C CA . GLY A 1 38 ? 0.828 6.649 -0.614 1.00 0.00 38 GLY A CA 12
ATOM 19377 C C . GLY A 1 38 ? 1.937 7.609 -0.995 1.00 0.00 38 GLY A C 12
ATOM 19378 O O . GLY A 1 38 ? 2.837 7.878 -0.199 1.00 0.00 38 GLY A O 12
ATOM 19382 N N . LYS A 1 39 ? 1.875 8.128 -2.217 1.00 0.00 39 LYS A N 12
ATOM 19383 C CA . LYS A 1 39 ? 2.881 9.064 -2.703 1.00 0.00 39 LYS A CA 12
ATOM 19384 C C . LYS A 1 39 ? 2.650 10.458 -2.128 1.00 0.00 39 LYS A C 12
ATOM 19385 O O . LYS A 1 39 ? 1.859 11.237 -2.661 1.00 0.00 39 LYS A O 12
ATOM 19404 N N . LEU A 1 40 ? 3.346 10.767 -1.040 1.00 0.00 40 LEU A N 12
ATOM 19405 C CA . LEU A 1 40 ? 3.218 12.068 -0.393 1.00 0.00 40 LEU A CA 12
ATOM 19406 C C . LEU A 1 40 ? 3.720 13.182 -1.307 1.00 0.00 40 LEU A C 12
ATOM 19407 O O . LEU A 1 40 ? 4.918 13.295 -1.566 1.00 0.00 40 LEU A O 12
ATOM 19423 N N . VAL A 1 41 ? 2.795 14.004 -1.792 1.00 0.00 41 VAL A N 12
ATOM 19424 C CA . VAL A 1 41 ? 3.143 15.111 -2.675 1.00 0.00 41 VAL A CA 12
ATOM 19425 C C . VAL A 1 41 ? 2.791 16.452 -2.040 1.00 0.00 41 VAL A C 12
ATOM 19426 O O . VAL A 1 41 ? 1.877 16.540 -1.220 1.00 0.00 41 VAL A O 12
ATOM 19439 N N . GLN A 1 42 ? 3.522 17.493 -2.424 1.00 0.00 42 GLN A N 12
ATOM 19440 C CA . GLN A 1 42 ? 3.286 18.830 -1.892 1.00 0.00 42 GLN A CA 12
ATOM 19441 C C . GLN A 1 42 ? 2.676 19.739 -2.954 1.00 0.00 42 GLN A C 12
ATOM 19442 O O . GLN A 1 42 ? 3.385 20.292 -3.794 1.00 0.00 42 GLN A O 12
ATOM 19456 N N . SER A 1 43 ? 1.355 19.888 -2.910 1.00 0.00 43 SER A N 12
ATOM 19457 C CA . SER A 1 43 ? 0.649 20.727 -3.871 1.00 0.00 43 SER A CA 12
ATOM 19458 C C . SER A 1 43 ? 0.796 22.203 -3.515 1.00 0.00 43 SER A C 12
ATOM 19459 O O . SER A 1 43 ? 0.901 23.059 -4.394 1.00 0.00 43 SER A O 12
ATOM 19467 N N . THR A 1 44 ? 0.803 22.495 -2.218 1.00 0.00 44 THR A N 12
ATOM 19468 C CA . THR A 1 44 ? 0.935 23.866 -1.743 1.00 0.00 44 THR A CA 12
ATOM 19469 C C . THR A 1 44 ? 1.876 23.946 -0.546 1.00 0.00 44 THR A C 12
ATOM 19470 O O . THR A 1 44 ? 2.008 22.963 0.182 1.00 0.00 44 THR A O 12
ATOM 19481 N N . HIS A 1 45 ? 2.502 25.100 -0.370 1.00 0.00 45 HIS A N 12
ATOM 19482 C CA . HIS A 1 45 ? 3.422 25.290 0.739 1.00 0.00 45 HIS A CA 12
ATOM 19483 C C . HIS A 1 45 ? 2.637 25.650 2.001 1.00 0.00 45 HIS A C 12
ATOM 19484 O O . HIS A 1 45 ? 2.906 26.644 2.676 1.00 0.00 45 HIS A O 12
ATOM 19498 N N . PHE A 1 46 ? 1.653 24.812 2.308 1.00 0.00 46 PHE A N 12
ATOM 19499 C CA . PHE A 1 46 ? 0.811 25.018 3.482 1.00 0.00 46 PHE A CA 12
ATOM 19500 C C . PHE A 1 46 ? 0.203 23.701 3.953 1.00 0.00 46 PHE A C 12
ATOM 19501 O O . PHE A 1 46 ? 0.190 22.712 3.218 1.00 0.00 46 PHE A O 12
ATOM 19518 N N . ASP A 1 47 ? -0.300 23.694 5.182 1.00 0.00 47 ASP A N 12
ATOM 19519 C CA . ASP A 1 47 ? -0.910 22.499 5.753 1.00 0.00 47 ASP A CA 12
ATOM 19520 C C . ASP A 1 47 ? -1.920 21.890 4.785 1.00 0.00 47 ASP A C 12
ATOM 19521 O O . ASP A 1 47 ? -3.034 22.391 4.636 1.00 0.00 47 ASP A O 12
ATOM 19530 N N . GLY A 1 48 ? -1.521 20.805 4.127 1.00 0.00 48 GLY A N 12
ATOM 19531 C CA . GLY A 1 48 ? -2.402 20.146 3.180 1.00 0.00 48 GLY A CA 12
ATOM 19532 C C . GLY A 1 48 ? -1.652 19.241 2.223 1.00 0.00 48 GLY A C 12
ATOM 19533 O O . GLY A 1 48 ? -1.001 19.716 1.292 1.00 0.00 48 GLY A O 12
ATOM 19537 N N . ILE A 1 49 ? -1.741 17.936 2.453 1.00 0.00 49 ILE A N 12
ATOM 19538 C CA . ILE A 1 49 ? -1.064 16.963 1.604 1.00 0.00 49 ILE A CA 12
ATOM 19539 C C . ILE A 1 49 ? -2.055 15.967 1.012 1.00 0.00 49 ILE A C 12
ATOM 19540 O O . ILE A 1 49 ? -2.974 15.512 1.692 1.00 0.00 49 ILE A O 12
ATOM 19556 N N . MET A 1 50 ? -1.861 15.632 -0.259 1.00 0.00 50 MET A N 12
ATOM 19557 C CA . MET A 1 50 ? -2.736 14.687 -0.943 1.00 0.00 50 MET A CA 12
ATOM 19558 C C . MET A 1 50 ? -2.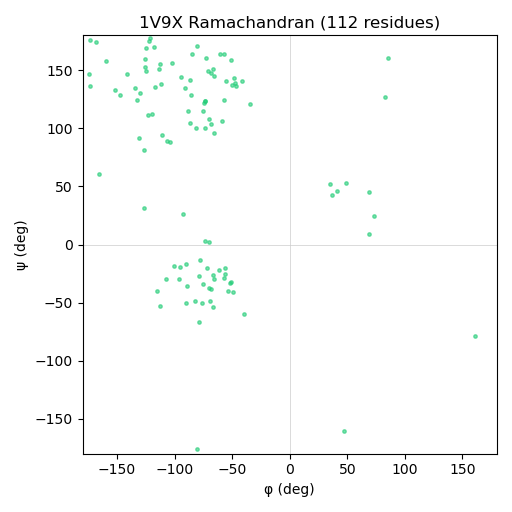014 13.369 -1.206 1.00 0.00 50 MET A C 12
ATOM 19559 O O . MET A 1 50 ? -1.396 13.171 -2.252 1.00 0.00 50 MET A O 12
ATOM 19573 N N . PRO A 1 51 ? -2.092 12.446 -0.236 1.00 0.00 51 PRO A N 12
ATOM 19574 C CA . PRO A 1 51 ? -1.451 11.132 -0.340 1.00 0.00 51 PRO A CA 12
ATOM 19575 C C . PRO A 1 51 ? -2.125 10.240 -1.377 1.00 0.00 51 PRO A C 12
ATOM 19576 O O . PRO A 1 51 ? -3.226 9.738 -1.156 1.00 0.00 51 PRO A O 12
ATOM 19587 N N . MET A 1 52 ? -1.455 10.046 -2.509 1.00 0.00 52 MET A N 12
ATOM 19588 C CA . MET A 1 52 ? -1.989 9.212 -3.579 1.00 0.00 52 MET A CA 12
ATOM 19589 C C . MET A 1 52 ? -2.068 7.753 -3.144 1.00 0.00 52 MET A C 12
ATOM 19590 O O . MET A 1 52 ? -1.083 7.019 -3.218 1.00 0.00 52 MET A O 12
ATOM 19604 N N . TRP A 1 53 ? -3.246 7.339 -2.689 1.00 0.00 53 TRP A N 12
ATOM 19605 C CA . TRP A 1 53 ? -3.452 5.967 -2.241 1.00 0.00 53 TRP A CA 12
ATOM 19606 C C . TRP A 1 53 ? -3.504 5.009 -3.426 1.00 0.00 53 TRP A C 12
ATOM 19607 O O . TRP A 1 53 ? -4.385 5.110 -4.279 1.00 0.00 53 TRP A O 12
ATOM 19628 N N . ASN A 1 54 ? -2.555 4.080 -3.472 1.00 0.00 54 ASN A N 12
ATOM 19629 C CA . ASN A 1 54 ? -2.494 3.104 -4.554 1.00 0.00 54 ASN A CA 12
ATOM 19630 C C . ASN A 1 54 ? -1.985 1.758 -4.045 1.00 0.00 54 ASN A C 12
ATOM 19631 O O . ASN A 1 54 ? -0.981 1.723 -3.335 1.00 0.00 54 ASN A O 12
ATOM 19642 N N . HIS A 1 55 ? -2.681 0.693 -4.414 1.00 0.00 55 HIS A N 12
ATOM 19643 C CA . HIS A 1 55 ? -2.290 -0.640 -3.990 1.00 0.00 55 HIS A CA 12
ATOM 19644 C C . HIS A 1 55 ? -0.785 -0.824 -4.197 1.00 0.00 55 HIS A C 12
ATOM 19645 O O . HIS A 1 55 ? -0.222 -0.477 -5.235 1.00 0.00 55 HIS A O 12
ATOM 19659 N N . ALA A 1 56 ? -0.142 -1.384 -3.177 1.00 0.00 56 ALA A N 12
ATOM 19660 C CA . ALA A 1 56 ? 1.294 -1.628 -3.222 1.00 0.00 56 ALA A CA 12
ATOM 19661 C C . ALA A 1 56 ? 1.681 -2.398 -4.480 1.00 0.00 56 ALA A C 12
ATOM 19662 O O . ALA A 1 56 ? 2.838 -2.376 -4.902 1.00 0.00 56 ALA A O 12
ATOM 19669 N N . SER A 1 57 ? 0.707 -3.079 -5.075 1.00 0.00 57 SER A N 12
ATOM 19670 C CA . SER A 1 57 ? 0.947 -3.860 -6.283 1.00 0.00 57 SER A CA 12
ATOM 19671 C C . SER A 1 57 ? 0.656 -3.033 -7.531 1.00 0.00 57 SER A C 12
ATOM 19672 O O . SER A 1 57 ? 1.153 -3.331 -8.618 1.00 0.00 57 SER A O 12
ATOM 19680 N N . CYS A 1 58 ? -0.155 -1.993 -7.368 1.00 0.00 58 CYS A N 12
ATOM 19681 C CA . CYS A 1 58 ? -0.515 -1.121 -8.480 1.00 0.00 58 CYS A CA 12
ATOM 19682 C C . CYS A 1 58 ? 0.627 -0.166 -8.814 1.00 0.00 58 CYS A C 12
ATOM 19683 O O . CYS A 1 58 ? 0.732 0.324 -9.939 1.00 0.00 58 CYS A O 12
ATOM 19690 N N . ILE A 1 59 ? 1.480 0.095 -7.829 1.00 0.00 59 ILE A N 12
ATOM 19691 C CA . ILE A 1 59 ? 2.615 0.990 -8.018 1.00 0.00 59 ILE A CA 12
ATOM 19692 C C . ILE A 1 59 ? 3.850 0.223 -8.477 1.00 0.00 59 ILE A C 12
ATOM 19693 O O . ILE A 1 59 ? 4.521 0.619 -9.432 1.00 0.00 59 ILE A O 12
ATOM 19709 N N . LEU A 1 60 ? 4.144 -0.877 -7.793 1.00 0.00 60 LEU A N 12
ATOM 19710 C CA . LEU A 1 60 ? 5.299 -1.702 -8.132 1.00 0.00 60 LEU A CA 12
ATOM 19711 C C . LEU A 1 60 ? 5.234 -2.160 -9.585 1.00 0.00 60 LEU A C 12
ATOM 19712 O O . LEU A 1 60 ? 6.263 -2.350 -10.234 1.00 0.00 60 LEU A O 12
ATOM 19728 N N . LYS A 1 61 ? 4.018 -2.332 -10.092 1.00 0.00 61 LYS A N 12
ATOM 19729 C CA . LYS A 1 61 ? 3.817 -2.764 -11.470 1.00 0.00 61 LYS A CA 12
ATOM 19730 C C . LYS A 1 61 ? 4.264 -1.683 -12.449 1.00 0.00 61 LYS A C 12
ATOM 19731 O O . LYS A 1 61 ? 4.572 -1.967 -13.607 1.00 0.00 61 LYS A O 12
ATOM 19750 N N . LYS A 1 62 ? 4.299 -0.441 -11.977 1.00 0.00 62 LYS A N 12
ATOM 19751 C CA . LYS A 1 62 ? 4.711 0.683 -12.809 1.00 0.00 62 LYS A CA 12
ATOM 19752 C C . LYS A 1 62 ? 6.206 0.949 -12.663 1.00 0.00 62 LYS A C 12
ATOM 19753 O O . LYS A 1 62 ? 6.908 0.231 -11.951 1.00 0.00 62 LYS A O 12
ATOM 19772 N N . THR A 1 63 ? 6.686 1.988 -13.340 1.00 0.00 63 THR A N 12
ATOM 19773 C CA . THR A 1 63 ? 8.097 2.349 -13.284 1.00 0.00 63 THR A CA 12
ATOM 19774 C C . THR A 1 63 ? 8.277 3.797 -12.842 1.00 0.00 63 THR A C 12
ATOM 19775 O O . THR A 1 63 ? 7.340 4.594 -12.894 1.00 0.00 63 THR A O 12
ATOM 19786 N N . LYS A 1 64 ? 9.487 4.132 -12.408 1.00 0.00 64 LYS A N 12
ATOM 19787 C CA . LYS A 1 64 ? 9.792 5.485 -11.958 1.00 0.00 64 LYS A CA 12
ATOM 19788 C C . LYS A 1 64 ? 8.841 5.915 -10.846 1.00 0.00 64 LYS A C 12
ATOM 19789 O O . LYS A 1 64 ? 8.281 7.010 -10.886 1.00 0.00 64 LYS A O 12
ATOM 19808 N N . GLN A 1 65 ? 8.665 5.047 -9.855 1.00 0.00 65 GLN A N 12
ATOM 19809 C CA . GLN A 1 65 ? 7.783 5.339 -8.731 1.00 0.00 65 GLN A CA 12
ATOM 19810 C C . GLN A 1 65 ? 8.583 5.539 -7.448 1.00 0.00 65 GLN A C 12
ATOM 19811 O O . GLN A 1 65 ? 8.458 6.566 -6.781 1.00 0.00 65 GLN A O 12
ATOM 19825 N N . ILE A 1 66 ? 9.404 4.551 -7.109 1.00 0.00 66 ILE A N 12
ATOM 19826 C CA . ILE A 1 66 ? 10.224 4.619 -5.906 1.00 0.00 66 ILE A CA 12
ATOM 19827 C C . ILE A 1 66 ? 11.708 4.538 -6.248 1.00 0.00 66 ILE A C 12
ATOM 19828 O O . ILE A 1 66 ? 12.110 3.802 -7.149 1.00 0.00 66 ILE A O 12
ATOM 19844 N N . LYS A 1 67 ? 12.519 5.299 -5.520 1.00 0.00 67 LYS A N 12
ATOM 19845 C CA . LYS A 1 67 ? 13.960 5.312 -5.743 1.00 0.00 67 LYS A CA 12
ATOM 19846 C C . LYS A 1 67 ? 14.648 4.230 -4.916 1.00 0.00 67 LYS A C 12
ATOM 19847 O O . LYS A 1 67 ? 15.460 3.463 -5.434 1.00 0.00 67 LYS A O 12
ATOM 19866 N N . SER A 1 68 ? 14.318 4.174 -3.630 1.00 0.00 68 SER A N 12
ATOM 19867 C CA . SER A 1 68 ? 14.906 3.187 -2.732 1.00 0.00 68 SER A CA 12
ATOM 19868 C C . SER A 1 68 ? 14.010 2.954 -1.520 1.00 0.00 68 SER A C 12
ATOM 19869 O O . SER A 1 68 ? 13.249 3.834 -1.117 1.00 0.00 68 SER A O 12
ATOM 19877 N N . VAL A 1 69 ? 14.106 1.761 -0.942 1.00 0.00 69 VAL A N 12
ATOM 19878 C CA . VAL A 1 69 ? 13.305 1.410 0.225 1.00 0.00 69 VAL A CA 12
ATOM 19879 C C . VAL A 1 69 ? 13.479 2.436 1.340 1.00 0.00 69 VAL A C 12
ATOM 19880 O O . VAL A 1 69 ? 12.589 2.625 2.168 1.00 0.00 69 VAL A O 12
ATOM 19893 N N . ASP A 1 70 ? 14.632 3.096 1.353 1.00 0.00 70 ASP A N 12
ATOM 19894 C CA . ASP A 1 70 ? 14.923 4.105 2.365 1.00 0.00 70 ASP A CA 12
ATOM 19895 C C . ASP A 1 70 ? 13.986 5.300 2.227 1.00 0.00 70 ASP A C 12
ATOM 19896 O O . ASP A 1 70 ? 13.747 6.029 3.189 1.00 0.00 70 ASP A O 12
ATOM 19905 N N . ASP A 1 71 ? 13.459 5.496 1.023 1.00 0.00 71 ASP A N 12
ATOM 19906 C CA . ASP A 1 71 ? 12.548 6.603 0.758 1.00 0.00 71 ASP A CA 12
ATOM 19907 C C . ASP A 1 71 ? 11.146 6.286 1.268 1.00 0.00 71 ASP A C 12
ATOM 19908 O O . ASP A 1 71 ? 10.351 7.189 1.531 1.00 0.00 71 ASP A O 12
ATOM 19917 N N . VAL A 1 72 ? 10.848 4.998 1.405 1.00 0.00 72 VAL A N 12
ATOM 19918 C CA . VAL A 1 72 ? 9.541 4.562 1.884 1.00 0.00 72 VAL A CA 12
ATOM 19919 C C . VAL A 1 72 ? 9.450 4.667 3.403 1.00 0.00 72 VAL A C 12
ATOM 19920 O O . VAL A 1 72 ? 10.357 4.245 4.119 1.00 0.00 72 VAL A O 12
ATOM 19933 N N . GLU A 1 73 ? 8.348 5.232 3.886 1.00 0.00 73 GLU A N 12
ATOM 19934 C CA . GLU A 1 73 ? 8.139 5.392 5.320 1.00 0.00 73 GLU A CA 12
ATOM 19935 C C . GLU A 1 73 ? 7.339 4.223 5.887 1.00 0.00 73 GLU A C 12
ATOM 19936 O O . GLU A 1 73 ? 6.576 3.574 5.173 1.00 0.00 73 GLU A O 12
ATOM 19948 N N . GLY A 1 74 ? 7.520 3.960 7.178 1.00 0.00 74 GLY A N 12
ATOM 19949 C CA . GLY A 1 74 ? 6.809 2.870 7.820 1.00 0.00 74 GLY A CA 12
ATOM 19950 C C . GLY A 1 74 ? 6.909 1.574 7.039 1.00 0.00 74 GLY A C 12
ATOM 19951 O O . GLY A 1 74 ? 6.057 0.695 7.172 1.00 0.00 74 GLY A O 12
ATOM 19955 N N . ILE A 1 75 ? 7.950 1.456 6.222 1.00 0.00 75 ILE A N 12
ATOM 19956 C CA . ILE A 1 75 ? 8.157 0.259 5.416 1.00 0.00 75 ILE A CA 12
ATOM 19957 C C . ILE A 1 75 ? 8.626 -0.908 6.278 1.00 0.00 75 ILE A C 12
ATOM 19958 O O . ILE A 1 75 ? 8.288 -2.062 6.014 1.00 0.00 75 ILE A O 12
ATOM 19974 N N . GLU A 1 76 ? 9.406 -0.600 7.309 1.00 0.00 76 GLU A N 12
ATOM 19975 C CA . GLU A 1 76 ? 9.921 -1.624 8.210 1.00 0.00 76 GLU A CA 12
ATOM 19976 C C . GLU A 1 76 ? 8.794 -2.243 9.031 1.00 0.00 76 GLU A C 12
ATOM 19977 O O . GLU A 1 76 ? 8.987 -3.252 9.710 1.00 0.00 76 GLU A O 12
ATOM 19989 N N . SER A 1 77 ? 7.616 -1.631 8.964 1.00 0.00 77 SER A N 12
ATOM 19990 C CA . SER A 1 77 ? 6.458 -2.119 9.704 1.00 0.00 77 SER A CA 12
ATOM 19991 C C . SER A 1 77 ? 5.683 -3.147 8.885 1.00 0.00 77 SER A C 12
ATOM 19992 O O . SER A 1 77 ? 4.875 -3.905 9.423 1.00 0.00 77 SER A O 12
ATOM 20000 N N . LEU A 1 78 ? 5.935 -3.166 7.581 1.00 0.00 78 LEU A N 12
ATOM 20001 C CA . LEU A 1 78 ? 5.262 -4.100 6.685 1.00 0.00 78 LEU A CA 12
ATOM 20002 C C . LEU A 1 78 ? 5.772 -5.522 6.898 1.00 0.00 78 LEU A C 12
ATOM 20003 O O . LEU A 1 78 ? 6.807 -5.732 7.530 1.00 0.00 78 LEU A O 12
ATOM 20019 N N . ARG A 1 79 ? 5.040 -6.494 6.364 1.00 0.00 79 ARG A N 12
ATOM 20020 C CA . ARG A 1 79 ? 5.419 -7.895 6.494 1.00 0.00 79 ARG A CA 12
ATOM 20021 C C . ARG A 1 79 ? 6.622 -8.217 5.611 1.00 0.00 79 ARG A C 12
ATOM 20022 O O . ARG A 1 79 ? 6.779 -7.651 4.529 1.00 0.00 79 ARG A O 12
ATOM 20043 N N . TRP A 1 80 ? 7.466 -9.129 6.080 1.00 0.00 80 TRP A N 12
ATOM 20044 C CA . TRP A 1 80 ? 8.654 -9.525 5.333 1.00 0.00 80 TRP A CA 12
ATOM 20045 C C . TRP A 1 80 ? 8.368 -9.566 3.836 1.00 0.00 80 TRP A C 12
ATOM 20046 O O . TRP A 1 80 ? 9.018 -8.874 3.053 1.00 0.00 80 TRP A O 12
ATOM 20067 N N . GLU A 1 81 ? 7.393 -10.381 3.446 1.00 0.00 81 GLU A N 12
ATOM 20068 C CA . GLU A 1 81 ? 7.022 -10.510 2.042 1.00 0.00 81 GLU A CA 12
ATOM 20069 C C . GLU A 1 81 ? 6.806 -9.140 1.407 1.00 0.00 81 GLU A C 12
ATOM 20070 O O . GLU A 1 81 ? 7.201 -8.903 0.265 1.00 0.00 81 GLU A O 12
ATOM 20082 N N . ASP A 1 82 ? 6.177 -8.241 2.156 1.00 0.00 82 ASP A N 12
ATOM 20083 C CA . ASP A 1 82 ? 5.908 -6.893 1.668 1.00 0.00 82 ASP A CA 12
ATOM 20084 C C . ASP A 1 82 ? 7.204 -6.107 1.500 1.00 0.00 82 ASP A C 12
ATOM 20085 O O . ASP A 1 82 ? 7.489 -5.586 0.422 1.00 0.00 82 ASP A O 12
ATOM 20094 N N . GLN A 1 83 ? 7.984 -6.026 2.573 1.00 0.00 83 GLN A N 12
ATOM 20095 C CA . GLN A 1 83 ? 9.249 -5.301 2.544 1.00 0.00 83 GLN A CA 12
ATOM 20096 C C . GLN A 1 83 ? 10.109 -5.754 1.368 1.00 0.00 83 GLN A C 12
ATOM 20097 O O . GLN A 1 83 ? 10.857 -4.964 0.794 1.00 0.00 83 GLN A O 12
ATOM 20111 N N . GLN A 1 84 ? 9.996 -7.031 1.016 1.00 0.00 84 GLN A N 12
ATOM 20112 C CA . GLN A 1 84 ? 10.764 -7.589 -0.091 1.00 0.00 84 GLN A CA 12
ATOM 20113 C C . GLN A 1 84 ? 10.326 -6.980 -1.419 1.00 0.00 84 GLN A C 12
ATOM 20114 O O . GLN A 1 84 ? 11.155 -6.643 -2.264 1.00 0.00 84 GLN A O 12
ATOM 20128 N N . LYS A 1 85 ? 9.016 -6.842 -1.597 1.00 0.00 85 LYS A N 12
ATOM 20129 C CA . LYS A 1 85 ? 8.466 -6.274 -2.822 1.00 0.00 85 LYS A CA 12
ATOM 20130 C C . LYS A 1 85 ? 9.054 -4.893 -3.093 1.00 0.00 85 LYS A C 12
ATOM 20131 O O . LYS A 1 85 ? 9.170 -4.473 -4.244 1.00 0.00 85 LYS A O 12
ATOM 20150 N N . ILE A 1 86 ? 9.425 -4.193 -2.026 1.00 0.00 86 ILE A N 12
ATOM 20151 C CA . ILE A 1 86 ? 10.004 -2.861 -2.150 1.00 0.00 86 ILE A CA 12
ATOM 20152 C C . ILE A 1 86 ? 11.454 -2.933 -2.616 1.00 0.00 86 ILE A C 12
ATOM 20153 O O . ILE A 1 86 ? 11.782 -2.516 -3.727 1.00 0.00 86 ILE A O 12
ATOM 20169 N N . ARG A 1 87 ? 12.319 -3.466 -1.759 1.00 0.00 87 ARG A N 12
ATOM 20170 C CA . ARG A 1 87 ? 13.735 -3.594 -2.083 1.00 0.00 87 ARG A CA 12
ATOM 20171 C C . ARG A 1 87 ? 13.926 -4.332 -3.404 1.00 0.00 87 ARG A C 12
ATOM 20172 O O . ARG A 1 87 ? 14.792 -3.979 -4.206 1.00 0.00 87 ARG A O 12
ATOM 20193 N N . LYS A 1 88 ? 13.113 -5.359 -3.626 1.00 0.00 88 LYS A N 12
ATOM 20194 C CA . LYS A 1 88 ? 13.190 -6.147 -4.850 1.00 0.00 88 LYS A CA 12
ATOM 20195 C C . LYS A 1 88 ? 12.633 -5.366 -6.036 1.00 0.00 88 LYS A C 12
ATOM 20196 O O . LYS A 1 88 ? 12.557 -5.883 -7.151 1.00 0.00 88 LYS A O 12
ATOM 20215 N N . TYR A 1 89 ? 12.247 -4.120 -5.789 1.00 0.00 89 TYR A N 12
ATOM 20216 C CA . TYR A 1 89 ? 11.696 -3.268 -6.837 1.00 0.00 89 TYR A CA 12
ATOM 20217 C C . TYR A 1 89 ? 12.619 -2.087 -7.120 1.00 0.00 89 TYR A C 12
ATOM 20218 O O . TYR A 1 89 ? 12.804 -1.690 -8.270 1.00 0.00 89 TYR A O 12
ATOM 20236 N N . VAL A 1 90 ? 13.196 -1.528 -6.061 1.00 0.00 90 VAL A N 12
ATOM 20237 C CA . VAL A 1 90 ? 14.102 -0.393 -6.193 1.00 0.00 90 VAL A CA 12
ATOM 20238 C C . VAL A 1 90 ? 15.447 -0.827 -6.765 1.00 0.00 90 VAL A C 12
ATOM 20239 O O . VAL A 1 90 ? 16.127 -0.050 -7.434 1.00 0.00 90 VAL A O 12
ATOM 20252 N N . GLU A 1 91 ? 15.823 -2.073 -6.497 1.00 0.00 91 GLU A N 12
ATOM 20253 C CA . GLU A 1 91 ? 17.088 -2.610 -6.986 1.00 0.00 91 GLU A CA 12
ATOM 20254 C C . GLU A 1 91 ? 16.958 -3.079 -8.432 1.00 0.00 91 GLU A C 12
ATOM 20255 O O . GLU A 1 91 ? 17.748 -2.696 -9.294 1.00 0.00 91 GLU A O 12
ATOM 20267 N N . SER A 1 92 ? 15.954 -3.913 -8.689 1.00 0.00 92 SER A N 12
ATOM 20268 C CA . SER A 1 92 ? 15.722 -4.439 -10.029 1.00 0.00 92 SER A CA 12
ATOM 20269 C C . SER A 1 92 ? 14.800 -3.517 -10.822 1.00 0.00 92 SER A C 12
ATOM 20270 O O . SER A 1 92 ? 14.126 -2.658 -10.256 1.00 0.00 92 SER A O 12
ATOM 20278 N N . GLY A 1 93 ? 14.777 -3.704 -12.139 1.00 0.00 93 GLY A N 12
ATOM 20279 C CA . GLY A 1 93 ? 13.935 -2.883 -12.989 1.00 0.00 93 GLY A CA 12
ATOM 20280 C C . GLY A 1 93 ? 12.469 -2.971 -12.613 1.00 0.00 93 GLY A C 12
ATOM 20281 O O . GLY A 1 93 ? 11.850 -4.026 -12.745 1.00 0.00 93 GLY A O 12
ATOM 20285 N N . ALA A 1 94 ? 11.913 -1.860 -12.142 1.00 0.00 94 ALA A N 12
ATOM 20286 C CA . ALA A 1 94 ? 10.511 -1.816 -11.745 1.00 0.00 94 ALA A CA 12
ATOM 20287 C C . ALA A 1 94 ? 9.623 -2.476 -12.795 1.00 0.00 94 ALA A C 12
ATOM 20288 O O . ALA A 1 94 ? 9.805 -2.270 -13.994 1.00 0.00 94 ALA A O 12
ATOM 20295 N N . GLY A 1 95 ? 8.662 -3.271 -12.335 1.00 0.00 95 GLY A N 12
ATOM 20296 C CA . GLY A 1 95 ? 7.760 -3.950 -13.249 1.00 0.00 95 GLY A CA 12
ATOM 20297 C C . GLY A 1 95 ? 8.482 -4.922 -14.160 1.00 0.00 95 GLY A C 12
ATOM 20298 O O . GLY A 1 95 ? 9.671 -4.760 -14.435 1.00 0.00 95 GLY A O 12
ATOM 20302 N N . SER A 1 96 ? 7.763 -5.937 -14.629 1.00 0.00 96 SER A N 12
ATOM 20303 C CA . SER A 1 96 ? 8.344 -6.942 -15.511 1.00 0.00 96 SER A CA 12
ATOM 20304 C C . SER A 1 96 ? 8.057 -6.614 -16.973 1.00 0.00 96 SER A C 12
ATOM 20305 O O . SER A 1 96 ? 8.953 -6.646 -17.815 1.00 0.00 96 SER A O 12
ATOM 20313 N N . ASN A 1 97 ? 6.799 -6.299 -17.266 1.00 0.00 97 ASN A N 12
ATOM 20314 C CA . ASN A 1 97 ? 6.393 -5.965 -18.627 1.00 0.00 97 ASN A CA 12
ATOM 20315 C C . ASN A 1 97 ? 6.846 -4.557 -19.000 1.00 0.00 97 ASN A C 12
ATOM 20316 O O . ASN A 1 97 ? 7.302 -3.793 -18.148 1.00 0.00 97 ASN A O 12
ATOM 20327 N N . THR A 1 98 ? 6.716 -4.219 -20.279 1.00 0.00 98 THR A N 12
ATOM 20328 C CA . THR A 1 98 ? 7.112 -2.903 -20.765 1.00 0.00 98 THR A CA 12
ATOM 20329 C C . THR A 1 98 ? 6.022 -1.869 -20.504 1.00 0.00 98 THR A C 12
ATOM 20330 O O . THR A 1 98 ? 5.741 -1.022 -21.351 1.00 0.00 98 THR A O 12
ATOM 20341 N N . SER A 1 99 ? 5.413 -1.944 -19.324 1.00 0.00 99 SER A N 12
ATOM 20342 C CA . SER A 1 99 ? 4.352 -1.016 -18.952 1.00 0.00 99 SER A CA 12
ATOM 20343 C C . SER A 1 99 ? 4.841 0.427 -19.028 1.00 0.00 99 SER A C 12
ATOM 20344 O O . SER A 1 99 ? 6.029 0.704 -18.852 1.00 0.00 99 SER A O 12
ATOM 20352 N N . THR A 1 100 ? 3.917 1.346 -19.291 1.00 0.00 100 THR A N 12
ATOM 20353 C CA . THR A 1 100 ? 4.253 2.761 -19.392 1.00 0.00 100 THR A CA 12
ATOM 20354 C C . THR A 1 100 ? 3.663 3.550 -18.228 1.00 0.00 100 THR A C 12
ATOM 20355 O O . THR A 1 100 ? 2.737 3.090 -17.560 1.00 0.00 100 THR A O 12
ATOM 20366 N N . SER A 1 101 ? 4.205 4.740 -17.991 1.00 0.00 101 SER A N 12
ATOM 20367 C CA . SER A 1 101 ? 3.734 5.592 -16.906 1.00 0.00 101 SER A CA 12
ATOM 20368 C C . SER A 1 101 ? 2.600 6.496 -17.378 1.00 0.00 101 SER A C 12
ATOM 20369 O O . SER A 1 101 ? 2.765 7.287 -18.308 1.00 0.00 101 SER A O 12
ATOM 20377 N N . THR A 1 102 ? 1.445 6.374 -16.730 1.00 0.00 102 THR A N 12
ATOM 20378 C CA . THR A 1 102 ? 0.282 7.178 -17.083 1.00 0.00 102 THR A CA 12
ATOM 20379 C C . THR A 1 102 ? 0.207 8.440 -16.231 1.00 0.00 102 THR A C 12
ATOM 20380 O O . THR A 1 102 ? 0.180 9.553 -16.753 1.00 0.00 102 THR A O 12
ATOM 20391 N N . GLY A 1 103 ? 0.174 8.258 -14.914 1.00 0.00 103 GLY A N 12
ATOM 20392 C CA . GLY A 1 103 ? 0.103 9.392 -14.010 1.00 0.00 103 GLY A CA 12
ATOM 20393 C C . GLY A 1 103 ? -1.224 10.120 -14.096 1.00 0.00 103 GLY A C 12
ATOM 20394 O O . GLY A 1 103 ? -2.176 9.622 -14.698 1.00 0.00 103 GLY A O 12
ATOM 20398 N N . THR A 1 104 ? -1.289 11.302 -13.491 1.00 0.00 104 THR A N 12
ATOM 20399 C CA . THR A 1 104 ? -2.509 12.098 -13.499 1.00 0.00 104 THR A CA 12
ATOM 20400 C C . THR A 1 104 ? -2.783 12.670 -14.886 1.00 0.00 104 THR A C 12
ATOM 20401 O O . THR A 1 104 ? -2.250 13.717 -15.252 1.00 0.00 104 THR A O 12
ATOM 20412 N N . SER A 1 105 ? -3.618 11.977 -15.653 1.00 0.00 105 SER A N 12
ATOM 20413 C CA . SER A 1 105 ? -3.960 12.415 -17.001 1.00 0.00 105 SER A CA 12
ATOM 20414 C C . SER A 1 105 ? -5.359 13.024 -17.035 1.00 0.00 105 SER A C 12
ATOM 20415 O O . SER A 1 105 ? -5.541 14.167 -17.456 1.00 0.00 105 SER A O 12
ATOM 20423 N N . THR A 1 106 ? -6.345 12.252 -16.590 1.00 0.00 106 THR A N 12
ATOM 20424 C CA . THR A 1 106 ? -7.728 12.713 -16.571 1.00 0.00 106 THR A CA 12
ATOM 20425 C C . THR A 1 106 ? -7.986 13.624 -15.376 1.00 0.00 106 THR A C 12
ATOM 20426 O O . THR A 1 106 ? -8.581 14.693 -15.516 1.00 0.00 106 THR A O 12
ATOM 20437 N N . SER A 1 107 ? -7.535 13.196 -14.202 1.00 0.00 107 SER A N 12
ATOM 20438 C CA . SER A 1 107 ? -7.721 13.972 -12.982 1.00 0.00 107 SER A CA 12
ATOM 20439 C C . SER A 1 107 ? -6.416 14.643 -12.561 1.00 0.00 107 SER A C 12
ATOM 20440 O O . SER A 1 107 ? -5.521 13.996 -12.018 1.00 0.00 107 SER A O 12
ATOM 20448 N N . SER A 1 108 ? -6.317 15.943 -12.816 1.00 0.00 108 SER A N 12
ATOM 20449 C CA . SER A 1 108 ? -5.122 16.702 -12.468 1.00 0.00 108 SER A CA 12
ATOM 20450 C C . SER A 1 108 ? -4.858 16.640 -10.966 1.00 0.00 108 SER A C 12
ATOM 20451 O O . SER A 1 108 ? -3.741 16.356 -10.532 1.00 0.00 108 SER A O 12
ATOM 20459 N N . SER A 1 109 ? -5.894 16.908 -10.178 1.00 0.00 109 SER A N 12
ATOM 20460 C CA . SER A 1 109 ? -5.774 16.887 -8.725 1.00 0.00 109 SER A CA 12
ATOM 20461 C C . SER A 1 109 ? -6.993 16.225 -8.089 1.00 0.00 109 SER A C 12
ATOM 20462 O O . SER A 1 109 ? -8.120 16.691 -8.248 1.00 0.00 109 SER A O 12
ATOM 20470 N N . GLY A 1 110 ? -6.756 15.134 -7.366 1.00 0.00 110 GLY A N 12
ATOM 20471 C CA . GLY A 1 110 ? -7.843 14.425 -6.717 1.00 0.00 110 GLY A CA 12
ATOM 20472 C C . GLY A 1 110 ? -8.732 15.345 -5.904 1.00 0.00 110 GLY A C 12
ATOM 20473 O O . GLY A 1 110 ? -8.417 16.515 -5.687 1.00 0.00 110 GLY A O 12
ATOM 20477 N N . PRO A 1 111 ? -9.873 14.814 -5.440 1.00 0.00 111 PRO A N 12
ATOM 20478 C CA . PRO A 1 111 ? -10.834 15.578 -4.640 1.00 0.00 111 PRO A CA 12
ATOM 20479 C C . PRO A 1 111 ? -10.303 15.900 -3.248 1.00 0.00 111 PRO A C 12
ATOM 20480 O O . PRO A 1 111 ? -9.839 15.014 -2.530 1.00 0.00 111 PRO A O 12
ATOM 20491 N N . SER A 1 112 ? -10.375 17.173 -2.871 1.00 0.00 112 SER A N 12
ATOM 20492 C CA . SER A 1 112 ? -9.899 17.612 -1.565 1.00 0.00 112 SER A CA 12
ATOM 20493 C C . SER A 1 112 ? -10.239 16.585 -0.489 1.00 0.00 112 SER A C 12
ATOM 20494 O O . SER A 1 112 ? -9.409 16.263 0.361 1.00 0.00 112 SER A O 12
ATOM 20502 N N . SER A 1 113 ? -11.465 16.075 -0.534 1.00 0.00 113 SER A N 12
ATOM 20503 C CA . SER A 1 113 ? -11.918 15.087 0.439 1.00 0.00 113 SER A CA 12
ATOM 20504 C C . SER A 1 113 ? -12.231 13.758 -0.242 1.00 0.00 113 SER A C 12
ATOM 20505 O O . SER A 1 113 ? -13.373 13.494 -0.616 1.00 0.00 113 SER A O 12
ATOM 20513 N N . GLY A 1 114 ? -11.207 12.925 -0.400 1.00 0.00 114 GLY A N 12
ATOM 20514 C CA . GLY A 1 114 ? -11.392 11.634 -1.035 1.00 0.00 114 GLY A CA 12
ATOM 20515 C C . GLY A 1 114 ? -11.305 10.485 -0.050 1.00 0.00 114 GLY A C 12
ATOM 20516 O O . GLY A 1 114 ? -12.344 9.983 0.377 1.00 0.00 114 GLY A O 12
ATOM 20521 N N . GLY A 1 1 ? 7.448 11.613 14.590 1.00 0.00 1 GLY A N 13
ATOM 20522 C CA . GLY A 1 1 ? 6.368 10.761 14.127 1.00 0.00 1 GLY A CA 13
ATOM 20523 C C . GLY A 1 1 ? 5.058 11.510 13.988 1.00 0.00 1 GLY A C 13
ATOM 20524 O O . GLY A 1 1 ? 4.343 11.346 12.999 1.00 0.00 1 GLY A O 13
ATOM 20528 N N . SER A 1 2 ? 4.740 12.333 14.982 1.00 0.00 2 SER A N 13
ATOM 20529 C CA . SER A 1 2 ? 3.504 13.106 14.969 1.00 0.00 2 SER A CA 13
ATOM 20530 C C . SER A 1 2 ? 3.794 14.598 15.099 1.00 0.00 2 SER A C 13
ATOM 20531 O O . SER A 1 2 ? 3.287 15.410 14.326 1.00 0.00 2 SER A O 13
ATOM 20539 N N . SER A 1 3 ? 4.614 14.951 16.084 1.00 0.00 3 SER A N 13
ATOM 20540 C CA . SER A 1 3 ? 4.970 16.345 16.319 1.00 0.00 3 SER A CA 13
ATOM 20541 C C . SER A 1 3 ? 6.485 16.521 16.350 1.00 0.00 3 SER A C 13
ATOM 20542 O O . SER A 1 3 ? 7.201 15.735 16.969 1.00 0.00 3 SER A O 13
ATOM 20550 N N . GLY A 1 4 ? 6.968 17.561 15.675 1.00 0.00 4 GLY A N 13
ATOM 20551 C CA . GLY A 1 4 ? 8.395 17.822 15.637 1.00 0.00 4 GLY A CA 13
ATOM 20552 C C . GLY A 1 4 ? 9.170 16.710 14.958 1.00 0.00 4 GLY A C 13
ATOM 20553 O O . GLY A 1 4 ? 9.182 15.574 15.431 1.00 0.00 4 GLY A O 13
ATOM 20557 N N . SER A 1 5 ? 9.818 17.038 13.845 1.00 0.00 5 SER A N 13
ATOM 20558 C CA . SER A 1 5 ? 10.595 16.056 13.096 1.00 0.00 5 SER A CA 13
ATOM 20559 C C . SER A 1 5 ? 11.344 16.720 11.945 1.00 0.00 5 SER A C 13
ATOM 20560 O O . SER A 1 5 ? 11.165 17.908 11.676 1.00 0.00 5 SER A O 13
ATOM 20568 N N . SER A 1 6 ? 12.184 15.944 11.268 1.00 0.00 6 SER A N 13
ATOM 20569 C CA . SER A 1 6 ? 12.964 16.457 10.147 1.00 0.00 6 SER A CA 13
ATOM 20570 C C . SER A 1 6 ? 12.913 15.494 8.964 1.00 0.00 6 SER A C 13
ATOM 20571 O O . SER A 1 6 ? 12.783 14.284 9.140 1.00 0.00 6 SER A O 13
ATOM 20579 N N . GLY A 1 7 ? 13.015 16.043 7.758 1.00 0.00 7 GLY A N 13
ATOM 20580 C CA . GLY A 1 7 ? 12.979 15.221 6.563 1.00 0.00 7 GLY A CA 13
ATOM 20581 C C . GLY A 1 7 ? 11.646 14.522 6.381 1.00 0.00 7 GLY A C 13
ATOM 20582 O O . GLY A 1 7 ? 11.069 14.066 7.367 1.00 0.00 7 GLY A O 13
ATOM 20586 N N . HIS A 1 8 ? 11.183 14.451 5.141 1.00 0.00 8 HIS A N 13
ATOM 20587 C CA . HIS A 1 8 ? 9.914 13.804 4.852 1.00 0.00 8 HIS A CA 13
ATOM 20588 C C . HIS A 1 8 ? 10.075 12.875 3.648 1.00 0.00 8 HIS A C 13
ATOM 20589 O O . HIS A 1 8 ? 10.486 13.279 2.560 1.00 0.00 8 HIS A O 13
ATOM 20603 N N . LYS A 1 9 ? 9.739 11.608 3.867 1.00 0.00 9 LYS A N 13
ATOM 20604 C CA . LYS A 1 9 ? 9.833 10.598 2.820 1.00 0.00 9 LYS A CA 13
ATOM 20605 C C . LYS A 1 9 ? 8.726 10.781 1.786 1.00 0.00 9 LYS A C 13
ATOM 20606 O O . LYS A 1 9 ? 7.586 11.110 2.114 1.00 0.00 9 LYS A O 13
ATOM 20625 N N . PRO A 1 10 ? 9.067 10.561 0.508 1.00 0.00 10 PRO A N 13
ATOM 20626 C CA . PRO A 1 10 ? 8.115 10.693 -0.599 1.00 0.00 10 PRO A CA 13
ATOM 20627 C C . PRO A 1 10 ? 7.059 9.594 -0.589 1.00 0.00 10 PRO A C 13
ATOM 20628 O O . PRO A 1 10 ? 5.890 9.841 -0.886 1.00 0.00 10 PRO A O 13
ATOM 20639 N N . TRP A 1 11 ? 7.477 8.381 -0.246 1.00 0.00 11 TRP A N 13
ATOM 20640 C CA . TRP A 1 11 ? 6.565 7.243 -0.198 1.00 0.00 11 TRP A CA 13
ATOM 20641 C C . TRP A 1 11 ? 6.348 6.780 1.239 1.00 0.00 11 TRP A C 13
ATOM 20642 O O . TRP A 1 11 ? 7.218 6.952 2.094 1.00 0.00 11 TRP A O 13
ATOM 20663 N N . ARG A 1 12 ? 5.184 6.194 1.498 1.00 0.00 12 ARG A N 13
ATOM 20664 C CA . ARG A 1 12 ? 4.854 5.707 2.832 1.00 0.00 12 ARG A CA 13
ATOM 20665 C C . ARG A 1 12 ? 4.359 4.265 2.777 1.00 0.00 12 ARG A C 13
ATOM 20666 O O . ARG A 1 12 ? 3.834 3.816 1.758 1.00 0.00 12 ARG A O 13
ATOM 20687 N N . ALA A 1 13 ? 4.530 3.544 3.880 1.00 0.00 13 ALA A N 13
ATOM 20688 C CA . ALA A 1 13 ? 4.099 2.153 3.959 1.00 0.00 13 ALA A CA 13
ATOM 20689 C C . ALA A 1 13 ? 3.311 1.894 5.238 1.00 0.00 13 ALA A C 13
ATOM 20690 O O . ALA A 1 13 ? 3.793 2.160 6.339 1.00 0.00 13 ALA A O 13
ATOM 20697 N N . GLU A 1 14 ? 2.097 1.374 5.085 1.00 0.00 14 GLU A N 13
ATOM 20698 C CA . GLU A 1 14 ? 1.242 1.081 6.229 1.00 0.00 14 GLU A CA 13
ATOM 20699 C C . GLU A 1 14 ? -0.014 0.333 5.792 1.00 0.00 14 GLU A C 13
ATOM 20700 O O . GLU A 1 14 ? -0.433 0.423 4.638 1.00 0.00 14 GLU A O 13
ATOM 20712 N N . TYR A 1 15 ? -0.609 -0.405 6.722 1.00 0.00 15 TYR A N 13
ATOM 20713 C CA . TYR A 1 15 ? -1.816 -1.171 6.434 1.00 0.00 15 TYR A CA 13
ATOM 20714 C C . TYR A 1 15 ? -3.064 -0.317 6.634 1.00 0.00 15 TYR A C 13
ATOM 20715 O O . TYR A 1 15 ? -3.200 0.379 7.640 1.00 0.00 15 TYR A O 13
ATOM 20733 N N . ALA A 1 16 ? -3.975 -0.376 5.668 1.00 0.00 16 ALA A N 13
ATOM 20734 C CA . ALA A 1 16 ? -5.214 0.389 5.738 1.00 0.00 16 ALA A CA 13
ATOM 20735 C C . ALA A 1 16 ? -6.019 0.018 6.979 1.00 0.00 16 ALA A C 13
ATOM 20736 O O . ALA A 1 16 ? -5.900 -1.091 7.500 1.00 0.00 16 ALA A O 13
ATOM 20743 N N . LYS A 1 17 ? -6.837 0.954 7.449 1.00 0.00 17 LYS A N 13
ATOM 20744 C CA . LYS A 1 17 ? -7.662 0.726 8.629 1.00 0.00 17 LYS A CA 13
ATOM 20745 C C . LYS A 1 17 ? -9.124 0.528 8.240 1.00 0.00 17 LYS A C 13
ATOM 20746 O O . LYS A 1 17 ? -9.881 -0.131 8.952 1.00 0.00 17 LYS A O 13
ATOM 20765 N N . SER A 1 18 ? -9.513 1.101 7.106 1.00 0.00 18 SER A N 13
ATOM 20766 C CA . SER A 1 18 ? -10.885 0.988 6.624 1.00 0.00 18 SER A CA 13
ATOM 20767 C C . SER A 1 18 ? -10.917 0.848 5.105 1.00 0.00 18 SER A C 13
ATOM 20768 O O . SER A 1 18 ? -9.943 1.161 4.421 1.00 0.00 18 SER A O 13
ATOM 20776 N N . SER A 1 19 ? -12.045 0.375 4.585 1.00 0.00 19 SER A N 13
ATOM 20777 C CA . SER A 1 19 ? -12.205 0.188 3.148 1.00 0.00 19 SER A CA 13
ATOM 20778 C C . SER A 1 19 ? -12.882 1.400 2.515 1.00 0.00 19 SER A C 13
ATOM 20779 O O . SER A 1 19 ? -13.735 1.261 1.638 1.00 0.00 19 SER A O 13
ATOM 20787 N N . ARG A 1 20 ? -12.496 2.589 2.966 1.00 0.00 20 ARG A N 13
ATOM 20788 C CA . ARG A 1 20 ? -13.066 3.826 2.446 1.00 0.00 20 ARG A CA 13
ATOM 20789 C C . ARG A 1 20 ? -12.227 4.368 1.292 1.00 0.00 20 ARG A C 13
ATOM 20790 O O . ARG A 1 20 ? -12.763 4.785 0.265 1.00 0.00 20 ARG A O 13
ATOM 20811 N N . SER A 1 21 ? -10.910 4.359 1.469 1.00 0.00 21 SER A N 13
ATOM 20812 C CA . SER A 1 21 ? -9.998 4.854 0.445 1.00 0.00 21 SER A CA 13
ATOM 20813 C C . SER A 1 21 ? -10.034 3.961 -0.792 1.00 0.00 21 SER A C 13
ATOM 20814 O O . SER A 1 21 ? -10.234 2.750 -0.691 1.00 0.00 21 SER A O 13
ATOM 20822 N N . SER A 1 22 ? -9.837 4.567 -1.958 1.00 0.00 22 SER A N 13
ATOM 20823 C CA . SER A 1 22 ? -9.851 3.829 -3.215 1.00 0.00 22 SER A CA 13
ATOM 20824 C C . SER A 1 22 ? -8.610 4.147 -4.045 1.00 0.00 22 SER A C 13
ATOM 20825 O O . SER A 1 22 ? -8.232 5.308 -4.199 1.00 0.00 22 SER A O 13
ATOM 20833 N N . CYS A 1 23 ? -7.981 3.105 -4.578 1.00 0.00 23 CYS A N 13
ATOM 20834 C CA . CYS A 1 23 ? -6.782 3.270 -5.392 1.00 0.00 23 CYS A CA 13
ATOM 20835 C C . CYS A 1 23 ? -7.029 4.256 -6.530 1.00 0.00 23 CYS A C 13
ATOM 20836 O O . CYS A 1 23 ? -8.174 4.540 -6.883 1.00 0.00 23 CYS A O 13
ATOM 20843 N N . LYS A 1 24 ? -5.948 4.774 -7.102 1.00 0.00 24 LYS A N 13
ATOM 20844 C CA . LYS A 1 24 ? -6.045 5.726 -8.202 1.00 0.00 24 LYS A CA 13
ATOM 20845 C C . LYS A 1 24 ? -5.532 5.112 -9.501 1.00 0.00 24 LYS A C 13
ATOM 20846 O O . LYS A 1 24 ? -5.963 5.489 -10.591 1.00 0.00 24 LYS A O 13
ATOM 20865 N N . THR A 1 25 ? -4.610 4.162 -9.377 1.00 0.00 25 THR A N 13
ATOM 20866 C CA . THR A 1 25 ? -4.039 3.495 -10.541 1.00 0.00 25 THR A CA 13
ATOM 20867 C C . THR A 1 25 ? -5.054 2.565 -11.195 1.00 0.00 25 THR A C 13
ATOM 20868 O O . THR A 1 25 ? -5.198 2.548 -12.418 1.00 0.00 25 THR A O 13
ATOM 20879 N N . CYS A 1 26 ? -5.757 1.793 -10.373 1.00 0.00 26 CYS A N 13
ATOM 20880 C CA . CYS A 1 26 ? -6.760 0.859 -10.872 1.00 0.00 26 CYS A CA 13
ATOM 20881 C C . CYS A 1 26 ? -8.168 1.398 -10.638 1.00 0.00 26 CYS A C 13
ATOM 20882 O O . CYS A 1 26 ? -9.129 0.948 -11.263 1.00 0.00 26 CYS A O 13
ATOM 20889 N N . LYS A 1 27 ? -8.283 2.365 -9.734 1.00 0.00 27 LYS A N 13
ATOM 20890 C CA . LYS A 1 27 ? -9.572 2.968 -9.418 1.00 0.00 27 LYS A CA 13
ATOM 20891 C C . LYS A 1 27 ? -10.470 1.979 -8.681 1.00 0.00 27 LYS A C 13
ATOM 20892 O O . LYS A 1 27 ? -11.655 1.854 -8.988 1.00 0.00 27 LYS A O 13
ATOM 20911 N N . SER A 1 28 ? -9.896 1.279 -7.708 1.00 0.00 28 SER A N 13
ATOM 20912 C CA . SER A 1 28 ? -10.644 0.298 -6.929 1.00 0.00 28 SER A CA 13
ATOM 20913 C C . SER A 1 28 ? -10.594 0.634 -5.442 1.00 0.00 28 SER A C 13
ATOM 20914 O O . SER A 1 28 ? -9.904 1.565 -5.026 1.00 0.00 28 SER A O 13
ATOM 20922 N N . VAL A 1 29 ? -11.330 -0.133 -4.643 1.00 0.00 29 VAL A N 13
ATOM 20923 C CA . VAL A 1 29 ? -11.370 0.081 -3.202 1.00 0.00 29 VAL A CA 13
ATOM 20924 C C . VAL A 1 29 ? -10.226 -0.649 -2.507 1.00 0.00 29 VAL A C 13
ATOM 20925 O O . VAL A 1 29 ? -9.864 -1.762 -2.888 1.00 0.00 29 VAL A O 13
ATOM 20938 N N . ILE A 1 30 ? -9.661 -0.014 -1.485 1.00 0.00 30 ILE A N 13
ATOM 20939 C CA . ILE A 1 30 ? -8.558 -0.603 -0.736 1.00 0.00 30 ILE A CA 13
ATOM 20940 C C . ILE A 1 30 ? -9.007 -1.032 0.657 1.00 0.00 30 ILE A C 13
ATOM 20941 O O . ILE A 1 30 ? -8.923 -0.261 1.612 1.00 0.00 30 ILE A O 13
ATOM 20957 N N . ASN A 1 31 ? -9.483 -2.268 0.765 1.00 0.00 31 ASN A N 13
ATOM 20958 C CA . ASN A 1 31 ? -9.945 -2.800 2.042 1.00 0.00 31 ASN A CA 13
ATOM 20959 C C . ASN A 1 31 ? -8.839 -2.735 3.091 1.00 0.00 31 ASN A C 13
ATOM 20960 O O . ASN A 1 31 ? -7.655 -2.833 2.768 1.00 0.00 31 ASN A O 13
ATOM 20971 N N . LYS A 1 32 ? -9.233 -2.568 4.349 1.00 0.00 32 LYS A N 13
ATOM 20972 C CA . LYS A 1 32 ? -8.276 -2.491 5.447 1.00 0.00 32 LYS A CA 13
ATOM 20973 C C . LYS A 1 32 ? -7.501 -3.797 5.585 1.00 0.00 32 LYS A C 13
ATOM 20974 O O . LYS A 1 32 ? -7.906 -4.829 5.052 1.00 0.00 32 LYS A O 13
ATOM 20993 N N . GLU A 1 33 ? -6.385 -3.744 6.306 1.00 0.00 33 GLU A N 13
ATOM 20994 C CA . GLU A 1 33 ? -5.554 -4.925 6.514 1.00 0.00 33 GLU A CA 13
ATOM 20995 C C . GLU A 1 33 ? -4.794 -5.287 5.241 1.00 0.00 33 GLU A C 13
ATOM 20996 O O . GLU A 1 33 ? -4.418 -6.440 5.038 1.00 0.00 33 GLU A O 13
ATOM 21008 N N . ASN A 1 34 ? -4.574 -4.292 4.388 1.00 0.00 34 ASN A N 13
ATOM 21009 C CA . ASN A 1 34 ? -3.860 -4.505 3.134 1.00 0.00 34 ASN A CA 13
ATOM 21010 C C . ASN A 1 34 ? -2.685 -3.540 3.006 1.00 0.00 34 ASN A C 13
ATOM 21011 O O . ASN A 1 34 ? -2.786 -2.370 3.374 1.00 0.00 34 ASN A O 13
ATOM 21022 N N . PHE A 1 35 ? -1.571 -4.040 2.481 1.00 0.00 35 PHE A N 13
ATOM 21023 C CA . PHE A 1 35 ? -0.376 -3.223 2.304 1.00 0.00 35 PHE A CA 13
ATOM 21024 C C . PHE A 1 35 ? -0.507 -2.327 1.076 1.00 0.00 35 PHE A C 13
ATOM 21025 O O . PHE A 1 35 ? -0.447 -2.800 -0.059 1.00 0.00 35 PHE A O 13
ATOM 21042 N N . ARG A 1 36 ? -0.685 -1.032 1.312 1.00 0.00 36 ARG A N 13
ATOM 21043 C CA . ARG A 1 36 ? -0.826 -0.070 0.225 1.00 0.00 36 ARG A CA 13
ATOM 21044 C C . ARG A 1 36 ? 0.359 0.892 0.194 1.00 0.00 36 ARG A C 13
ATOM 21045 O O . ARG A 1 36 ? 1.293 0.770 0.988 1.00 0.00 36 ARG A O 13
ATOM 21066 N N . LEU A 1 37 ? 0.315 1.846 -0.729 1.00 0.00 37 LEU A N 13
ATOM 21067 C CA . LEU A 1 37 ? 1.385 2.829 -0.865 1.00 0.00 37 LEU A CA 13
ATOM 21068 C C . LEU A 1 37 ? 0.817 4.220 -1.128 1.00 0.00 37 LEU A C 13
ATOM 21069 O O . LEU A 1 37 ? -0.018 4.403 -2.013 1.00 0.00 37 LEU A O 13
ATOM 21085 N N . GLY A 1 38 ? 1.278 5.198 -0.354 1.00 0.00 38 GLY A N 13
ATOM 21086 C CA . GLY A 1 38 ? 0.806 6.560 -0.521 1.00 0.00 38 GLY A CA 13
ATOM 21087 C C . GLY A 1 38 ? 1.909 7.507 -0.949 1.00 0.00 38 GLY A C 13
ATOM 21088 O O . GLY A 1 38 ? 2.919 7.650 -0.259 1.00 0.00 38 GLY A O 13
ATOM 21092 N N . LYS A 1 39 ? 1.719 8.156 -2.093 1.00 0.00 39 LYS A N 13
ATOM 21093 C CA . LYS A 1 39 ? 2.705 9.095 -2.614 1.00 0.00 39 LYS A CA 13
ATOM 21094 C C . LYS A 1 39 ? 2.517 10.479 -2.000 1.00 0.00 39 LYS A C 13
ATOM 21095 O O . LYS A 1 39 ? 1.630 11.233 -2.403 1.00 0.00 39 LYS A O 13
ATOM 21114 N N . LEU A 1 40 ? 3.357 10.807 -1.024 1.00 0.00 40 LEU A N 13
ATOM 21115 C CA . LEU A 1 40 ? 3.284 12.102 -0.356 1.00 0.00 40 LEU A CA 13
ATOM 21116 C C . LEU A 1 40 ? 3.780 13.216 -1.271 1.00 0.00 40 LEU A C 13
ATOM 21117 O O . LEU A 1 40 ? 4.978 13.336 -1.529 1.00 0.00 40 LEU A O 13
ATOM 21133 N N . VAL A 1 41 ? 2.851 14.032 -1.760 1.00 0.00 41 VAL A N 13
ATOM 21134 C CA . VAL A 1 41 ? 3.194 15.139 -2.644 1.00 0.00 41 VAL A CA 13
ATOM 21135 C C . VAL A 1 41 ? 2.901 16.481 -1.983 1.00 0.00 41 VAL A C 13
ATOM 21136 O O . VAL A 1 41 ? 1.864 16.656 -1.343 1.00 0.00 41 VAL A O 13
ATOM 21149 N N . GLN A 1 42 ? 3.822 17.426 -2.142 1.00 0.00 42 GLN A N 13
ATOM 21150 C CA . GLN A 1 42 ? 3.663 18.754 -1.560 1.00 0.00 42 GLN A CA 13
ATOM 21151 C C . GLN A 1 42 ? 2.882 19.669 -2.497 1.00 0.00 42 GLN A C 13
ATOM 21152 O O . GLN A 1 42 ? 3.437 20.220 -3.447 1.00 0.00 42 GLN A O 13
ATOM 21166 N N . SER A 1 43 ? 1.591 19.826 -2.223 1.00 0.00 43 SER A N 13
ATOM 21167 C CA . SER A 1 43 ? 0.732 20.672 -3.044 1.00 0.00 43 SER A CA 13
ATOM 21168 C C . SER A 1 43 ? 0.882 22.139 -2.655 1.00 0.00 43 SER A C 13
ATOM 21169 O O . SER A 1 43 ? 1.639 22.479 -1.744 1.00 0.00 43 SER A O 13
ATOM 21177 N N . THR A 1 44 ? 0.155 23.007 -3.352 1.00 0.00 44 THR A N 13
ATOM 21178 C CA . THR A 1 44 ? 0.206 24.438 -3.081 1.00 0.00 44 THR A CA 13
ATOM 21179 C C . THR A 1 44 ? 0.165 24.716 -1.583 1.00 0.00 44 THR A C 13
ATOM 21180 O O . THR A 1 44 ? -0.478 23.967 -0.849 1.00 0.00 44 THR A O 13
ATOM 21191 N N . HIS A 1 45 ? 0.844 25.775 -1.165 1.00 0.00 45 HIS A N 13
ATOM 21192 C CA . HIS A 1 45 ? 0.875 26.136 0.242 1.00 0.00 45 HIS A CA 13
ATOM 21193 C C . HIS A 1 45 ? -0.544 26.100 0.813 1.00 0.00 45 HIS A C 13
ATOM 21194 O O . HIS A 1 45 ? -0.814 25.498 1.852 1.00 0.00 45 HIS A O 13
ATOM 21208 N N . PHE A 1 46 ? -1.451 26.764 0.104 1.00 0.00 46 PHE A N 13
ATOM 21209 C CA . PHE A 1 46 ? -2.848 26.824 0.517 1.00 0.00 46 PHE A CA 13
ATOM 21210 C C . PHE A 1 46 ? -3.300 25.491 1.105 1.00 0.00 46 PHE A C 13
ATOM 21211 O O . PHE A 1 46 ? -3.829 25.437 2.215 1.00 0.00 46 PHE A O 13
ATOM 21228 N N . ASP A 1 47 ? -3.089 24.417 0.351 1.00 0.00 47 ASP A N 13
ATOM 21229 C CA . ASP A 1 47 ? -3.474 23.083 0.796 1.00 0.00 47 ASP A CA 13
ATOM 21230 C C . ASP A 1 47 ? -2.282 22.347 1.400 1.00 0.00 47 ASP A C 13
ATOM 21231 O O . ASP A 1 47 ? -1.139 22.781 1.267 1.00 0.00 47 ASP A O 13
ATOM 21240 N N . GLY A 1 48 ? -2.559 21.230 2.066 1.00 0.00 48 GLY A N 13
ATOM 21241 C CA . GLY A 1 48 ? -1.499 20.452 2.682 1.00 0.00 48 GLY A CA 13
ATOM 21242 C C . GLY A 1 48 ? -0.914 19.420 1.738 1.00 0.00 48 GLY A C 13
ATOM 21243 O O . GLY A 1 48 ? -0.466 19.756 0.641 1.00 0.00 48 GLY A O 13
ATOM 21247 N N . ILE A 1 49 ? -0.916 18.162 2.164 1.00 0.00 49 ILE A N 13
ATOM 21248 C CA . ILE A 1 49 ? -0.380 17.079 1.349 1.00 0.00 49 ILE A CA 13
ATOM 21249 C C . ILE A 1 49 ? -1.431 16.000 1.109 1.00 0.00 49 ILE A C 13
ATOM 21250 O O . ILE A 1 49 ? -2.002 15.455 2.053 1.00 0.00 49 ILE A O 13
ATOM 21266 N N . MET A 1 50 ? -1.680 15.697 -0.161 1.00 0.00 50 MET A N 13
ATOM 21267 C CA . MET A 1 50 ? -2.660 14.681 -0.525 1.00 0.00 50 MET A CA 13
ATOM 21268 C C . MET A 1 50 ? -1.979 13.348 -0.820 1.00 0.00 50 MET A C 13
ATOM 21269 O O . MET A 1 50 ? -1.386 13.148 -1.881 1.00 0.00 50 MET A O 13
ATOM 21283 N N . PRO A 1 51 ? -2.062 12.414 0.139 1.00 0.00 51 PRO A N 13
ATOM 21284 C CA . PRO A 1 51 ? -1.459 11.085 0.004 1.00 0.00 51 PRO A CA 13
ATOM 21285 C C . PRO A 1 51 ? -2.176 10.226 -1.032 1.00 0.00 51 PRO A C 13
ATOM 21286 O O . PRO A 1 51 ? -3.274 9.728 -0.787 1.00 0.00 51 PRO A O 13
ATOM 21297 N N . MET A 1 52 ? -1.546 10.055 -2.190 1.00 0.00 52 MET A N 13
ATOM 21298 C CA . MET A 1 52 ? -2.124 9.254 -3.263 1.00 0.00 52 MET A CA 13
ATOM 21299 C C . MET A 1 52 ? -2.128 7.773 -2.894 1.00 0.00 52 MET A C 13
ATOM 21300 O O . MET A 1 52 ? -1.127 7.078 -3.068 1.00 0.00 52 MET A O 13
ATOM 21314 N N . TRP A 1 53 ? -3.259 7.299 -2.384 1.00 0.00 53 TRP A N 13
ATOM 21315 C CA . TRP A 1 53 ? -3.392 5.901 -1.990 1.00 0.00 53 TRP A CA 13
ATOM 21316 C C . TRP A 1 53 ? -3.454 4.994 -3.214 1.00 0.00 53 TRP A C 13
ATOM 21317 O O . TRP A 1 53 ? -4.273 5.199 -4.109 1.00 0.00 53 TRP A O 13
ATOM 21338 N N . ASN A 1 54 ? -2.583 3.991 -3.247 1.00 0.00 54 ASN A N 13
ATOM 21339 C CA . ASN A 1 54 ? -2.540 3.053 -4.363 1.00 0.00 54 ASN A CA 13
ATOM 21340 C C . ASN A 1 54 ? -2.020 1.692 -3.910 1.00 0.00 54 ASN A C 13
ATOM 21341 O O . ASN A 1 54 ? -1.034 1.637 -3.177 1.00 0.00 54 ASN A O 13
ATOM 21352 N N . HIS A 1 55 ? -2.688 0.635 -4.350 1.00 0.00 55 HIS A N 13
ATOM 21353 C CA . HIS A 1 55 ? -2.283 -0.711 -3.983 1.00 0.00 55 HIS A CA 13
ATOM 21354 C C . HIS A 1 55 ? -0.778 -0.872 -4.201 1.00 0.00 55 HIS A C 13
ATOM 21355 O O . HIS A 1 55 ? -0.228 -0.522 -5.244 1.00 0.00 55 HIS A O 13
ATOM 21369 N N . ALA A 1 56 ? -0.118 -1.416 -3.183 1.00 0.00 56 ALA A N 13
ATOM 21370 C CA . ALA A 1 56 ? 1.321 -1.638 -3.237 1.00 0.00 56 ALA A CA 13
ATOM 21371 C C . ALA A 1 56 ? 1.716 -2.377 -4.511 1.00 0.00 56 ALA A C 13
ATOM 21372 O O . ALA A 1 56 ? 2.864 -2.310 -4.949 1.00 0.00 56 ALA A O 13
ATOM 21379 N N . SER A 1 57 ? 0.757 -3.083 -5.101 1.00 0.00 57 SER A N 13
ATOM 21380 C CA . SER A 1 57 ? 1.005 -3.839 -6.322 1.00 0.00 57 SER A CA 13
ATOM 21381 C C . SER A 1 57 ? 0.715 -2.990 -7.556 1.00 0.00 57 SER A C 13
ATOM 21382 O O . SER A 1 57 ? 1.243 -3.245 -8.638 1.00 0.00 57 SER A O 13
ATOM 21390 N N . CYS A 1 58 ? -0.130 -1.978 -7.384 1.00 0.00 58 CYS A N 13
ATOM 21391 C CA . CYS A 1 58 ? -0.493 -1.090 -8.482 1.00 0.00 58 CYS A CA 13
ATOM 21392 C C . CYS A 1 58 ? 0.644 -0.122 -8.797 1.00 0.00 58 CYS A C 13
ATOM 21393 O O . CYS A 1 58 ? 0.792 0.329 -9.933 1.00 0.00 58 CYS A O 13
ATOM 21400 N N . ILE A 1 59 ? 1.445 0.191 -7.784 1.00 0.00 59 ILE A N 13
ATOM 21401 C CA . ILE A 1 59 ? 2.569 1.104 -7.953 1.00 0.00 59 ILE A CA 13
ATOM 21402 C C . ILE A 1 59 ? 3.833 0.351 -8.354 1.00 0.00 59 ILE A C 13
ATOM 21403 O O . ILE A 1 59 ? 4.459 0.661 -9.368 1.00 0.00 59 ILE A O 13
ATOM 21419 N N . LEU A 1 60 ? 4.202 -0.642 -7.552 1.00 0.00 60 LEU A N 13
ATOM 21420 C CA . LEU A 1 60 ? 5.391 -1.442 -7.823 1.00 0.00 60 LEU A CA 13
ATOM 21421 C C . LEU A 1 60 ? 5.396 -1.939 -9.266 1.00 0.00 60 LEU A C 13
ATOM 21422 O O . LEU A 1 60 ? 6.454 -2.110 -9.871 1.00 0.00 60 LEU A O 13
ATOM 21438 N N . LYS A 1 61 ? 4.206 -2.166 -9.812 1.00 0.00 61 LYS A N 13
ATOM 21439 C CA . LYS A 1 61 ? 4.072 -2.639 -11.184 1.00 0.00 61 LYS A CA 13
ATOM 21440 C C . LYS A 1 61 ? 4.451 -1.544 -12.177 1.00 0.00 61 LYS A C 13
ATOM 21441 O O . LYS A 1 61 ? 4.923 -1.827 -13.278 1.00 0.00 61 LYS A O 13
ATOM 21460 N N . LYS A 1 62 ? 4.245 -0.293 -11.779 1.00 0.00 62 LYS A N 13
ATOM 21461 C CA . LYS A 1 62 ? 4.568 0.845 -12.631 1.00 0.00 62 LYS A CA 13
ATOM 21462 C C . LYS A 1 62 ? 6.076 1.066 -12.694 1.00 0.00 62 LYS A C 13
ATOM 21463 O O . LYS A 1 62 ? 6.852 0.290 -12.137 1.00 0.00 62 LYS A O 13
ATOM 21482 N N . THR A 1 63 ? 6.485 2.132 -13.376 1.00 0.00 63 THR A N 13
ATOM 21483 C CA . THR A 1 63 ? 7.899 2.456 -13.511 1.00 0.00 63 THR A CA 13
ATOM 21484 C C . THR A 1 63 ? 8.200 3.846 -12.961 1.00 0.00 63 THR A C 13
ATOM 21485 O O . THR A 1 63 ? 7.322 4.708 -12.909 1.00 0.00 63 THR A O 13
ATOM 21496 N N . LYS A 1 64 ? 9.446 4.058 -12.551 1.00 0.00 64 LYS A N 13
ATOM 21497 C CA . LYS A 1 64 ? 9.864 5.344 -12.007 1.00 0.00 64 LYS A CA 13
ATOM 21498 C C . LYS A 1 64 ? 8.922 5.796 -10.895 1.00 0.00 64 LYS A C 13
ATOM 21499 O O . LYS A 1 64 ? 8.407 6.913 -10.924 1.00 0.00 64 LYS A O 13
ATOM 21518 N N . GLN A 1 65 ? 8.704 4.922 -9.918 1.00 0.00 65 GLN A N 13
ATOM 21519 C CA . GLN A 1 65 ? 7.825 5.233 -8.798 1.00 0.00 65 GLN A CA 13
ATOM 21520 C C . GLN A 1 65 ? 8.629 5.458 -7.521 1.00 0.00 65 GLN A C 13
ATOM 21521 O O . GLN A 1 65 ? 8.454 6.465 -6.835 1.00 0.00 65 GLN A O 13
ATOM 21535 N N . ILE A 1 66 ? 9.509 4.513 -7.208 1.00 0.00 66 ILE A N 13
ATOM 21536 C CA . ILE A 1 66 ? 10.340 4.609 -6.015 1.00 0.00 66 ILE A CA 13
ATOM 21537 C C . ILE A 1 66 ? 11.821 4.508 -6.366 1.00 0.00 66 ILE A C 13
ATOM 21538 O O . ILE A 1 66 ? 12.208 3.761 -7.265 1.00 0.00 66 ILE A O 13
ATOM 21554 N N . LYS A 1 67 ? 12.646 5.264 -5.649 1.00 0.00 67 LYS A N 13
ATOM 21555 C CA . LYS A 1 67 ? 14.085 5.259 -5.882 1.00 0.00 67 LYS A CA 13
ATOM 21556 C C . LYS A 1 67 ? 14.768 4.186 -5.039 1.00 0.00 67 LYS A C 13
ATOM 21557 O O . LYS A 1 67 ? 15.623 3.449 -5.530 1.00 0.00 67 LYS A O 13
ATOM 21576 N N . SER A 1 68 ? 14.385 4.105 -3.769 1.00 0.00 68 SER A N 13
ATOM 21577 C CA . SER A 1 68 ? 14.963 3.124 -2.858 1.00 0.00 68 SER A CA 13
ATOM 21578 C C . SER A 1 68 ? 14.062 2.913 -1.645 1.00 0.00 68 SER A C 13
ATOM 21579 O O . SER A 1 68 ? 13.279 3.789 -1.279 1.00 0.00 68 SER A O 13
ATOM 21587 N N . VAL A 1 69 ? 14.179 1.742 -1.025 1.00 0.00 69 VAL A N 13
ATOM 21588 C CA . VAL A 1 69 ? 13.377 1.415 0.147 1.00 0.00 69 VAL A CA 13
ATOM 21589 C C . VAL A 1 69 ? 13.547 2.464 1.240 1.00 0.00 69 VAL A C 13
ATOM 21590 O O . VAL A 1 69 ? 12.717 2.576 2.143 1.00 0.00 69 VAL A O 13
ATOM 21603 N N . ASP A 1 70 ? 14.628 3.231 1.153 1.00 0.00 70 ASP A N 13
ATOM 21604 C CA . ASP A 1 70 ? 14.907 4.274 2.134 1.00 0.00 70 ASP A CA 13
ATOM 21605 C C . ASP A 1 70 ? 13.950 5.450 1.964 1.00 0.00 70 ASP A C 13
ATOM 21606 O O . ASP A 1 70 ? 13.693 6.195 2.910 1.00 0.00 70 ASP A O 13
ATOM 21615 N N . ASP A 1 71 ? 13.427 5.610 0.753 1.00 0.00 71 ASP A N 13
ATOM 21616 C CA . ASP A 1 71 ? 12.499 6.696 0.460 1.00 0.00 71 ASP A CA 13
ATOM 21617 C C . ASP A 1 71 ? 11.098 6.364 0.964 1.00 0.00 71 ASP A C 13
ATOM 21618 O O . ASP A 1 71 ? 10.234 7.237 1.048 1.00 0.00 71 ASP A O 13
ATOM 21627 N N . VAL A 1 72 ? 10.880 5.096 1.298 1.00 0.00 72 VAL A N 13
ATOM 21628 C CA . VAL A 1 72 ? 9.584 4.649 1.795 1.00 0.00 72 VAL A CA 13
ATOM 21629 C C . VAL A 1 72 ? 9.555 4.631 3.319 1.00 0.00 72 VAL A C 13
ATOM 21630 O O . VAL A 1 72 ? 10.411 4.021 3.958 1.00 0.00 72 VAL A O 13
ATOM 21643 N N . GLU A 1 73 ? 8.565 5.305 3.895 1.00 0.00 73 GLU A N 13
ATOM 21644 C CA . GLU A 1 73 ? 8.425 5.367 5.345 1.00 0.00 73 GLU A CA 13
ATOM 21645 C C . GLU A 1 73 ? 7.514 4.253 5.852 1.00 0.00 73 GLU A C 13
ATOM 21646 O O . GLU A 1 73 ? 6.691 3.722 5.107 1.00 0.00 73 GLU A O 13
ATOM 21658 N N . GLY A 1 74 ? 7.668 3.903 7.125 1.00 0.00 74 GLY A N 13
ATOM 21659 C CA . GLY A 1 74 ? 6.854 2.854 7.710 1.00 0.00 74 GLY A CA 13
ATOM 21660 C C . GLY A 1 74 ? 7.036 1.521 7.012 1.00 0.00 74 GLY A C 13
ATOM 21661 O O . GLY A 1 74 ? 6.289 0.575 7.262 1.00 0.00 74 GLY A O 13
ATOM 21665 N N . ILE A 1 75 ? 8.030 1.446 6.133 1.00 0.00 75 ILE A N 13
ATOM 21666 C CA . ILE A 1 75 ? 8.307 0.219 5.396 1.00 0.00 75 ILE A CA 13
ATOM 21667 C C . ILE A 1 75 ? 8.767 -0.893 6.333 1.00 0.00 75 ILE A C 13
ATOM 21668 O O . ILE A 1 75 ? 8.672 -2.074 6.002 1.00 0.00 75 ILE A O 13
ATOM 21684 N N . GLU A 1 76 ? 9.264 -0.505 7.503 1.00 0.00 76 GLU A N 13
ATOM 21685 C CA . GLU A 1 76 ? 9.738 -1.471 8.488 1.00 0.00 76 GLU A CA 13
ATOM 21686 C C . GLU A 1 76 ? 8.568 -2.110 9.230 1.00 0.00 76 GLU A C 13
ATOM 21687 O O . GLU A 1 76 ? 8.727 -3.130 9.901 1.00 0.00 76 GLU A O 13
ATOM 21699 N N . SER A 1 77 ? 7.392 -1.503 9.104 1.00 0.00 77 SER A N 13
ATOM 21700 C CA . SER A 1 77 ? 6.195 -2.009 9.766 1.00 0.00 77 SER A CA 13
ATOM 21701 C C . SER A 1 77 ? 5.446 -2.984 8.862 1.00 0.00 77 SER A C 13
ATOM 21702 O O . SER A 1 77 ? 4.483 -3.625 9.283 1.00 0.00 77 SER A O 13
ATOM 21710 N N . LEU A 1 78 ? 5.896 -3.091 7.616 1.00 0.00 78 LEU A N 13
ATOM 21711 C CA . LEU A 1 78 ? 5.270 -3.987 6.651 1.00 0.00 78 LEU A CA 13
ATOM 21712 C C . LEU A 1 78 ? 5.781 -5.414 6.821 1.00 0.00 78 LEU A C 13
ATOM 21713 O O . LEU A 1 78 ? 6.883 -5.633 7.323 1.00 0.00 78 LEU A O 13
ATOM 21729 N N . ARG A 1 79 ? 4.973 -6.381 6.399 1.00 0.00 79 ARG A N 13
ATOM 21730 C CA . ARG A 1 79 ? 5.344 -7.787 6.503 1.00 0.00 79 ARG A CA 13
ATOM 21731 C C . ARG A 1 79 ? 6.567 -8.092 5.644 1.00 0.00 79 ARG A C 13
ATOM 21732 O O . ARG A 1 79 ? 6.743 -7.515 4.571 1.00 0.00 79 ARG A O 13
ATOM 21753 N N . TRP A 1 80 ? 7.409 -9.001 6.124 1.00 0.00 80 TRP A N 13
ATOM 21754 C CA . TRP A 1 80 ? 8.616 -9.382 5.400 1.00 0.00 80 TRP A CA 13
ATOM 21755 C C . TRP A 1 80 ? 8.360 -9.420 3.897 1.00 0.00 80 TRP A C 13
ATOM 21756 O O . TRP A 1 80 ? 9.004 -8.704 3.131 1.00 0.00 80 TRP A O 13
ATOM 21777 N N . GLU A 1 81 ? 7.417 -10.260 3.483 1.00 0.00 81 GLU A N 13
ATOM 21778 C CA . GLU A 1 81 ? 7.078 -10.391 2.071 1.00 0.00 81 GLU A CA 13
ATOM 21779 C C . GLU A 1 81 ? 6.858 -9.022 1.435 1.00 0.00 81 GLU A C 13
ATOM 21780 O O . GLU A 1 81 ? 7.267 -8.780 0.299 1.00 0.00 81 GLU A O 13
ATOM 21792 N N . ASP A 1 82 ? 6.209 -8.130 2.175 1.00 0.00 82 ASP A N 13
ATOM 21793 C CA . ASP A 1 82 ? 5.934 -6.784 1.685 1.00 0.00 82 ASP A CA 13
ATOM 21794 C C . ASP A 1 82 ? 7.227 -5.991 1.520 1.00 0.00 82 ASP A C 13
ATOM 21795 O O . ASP A 1 82 ? 7.495 -5.438 0.454 1.00 0.00 82 ASP A O 13
ATOM 21804 N N . GLN A 1 83 ? 8.024 -5.941 2.583 1.00 0.00 83 GLN A N 13
ATOM 21805 C CA . GLN A 1 83 ? 9.288 -5.214 2.556 1.00 0.00 83 GLN A CA 13
ATOM 21806 C C . GLN A 1 83 ? 10.163 -5.687 1.401 1.00 0.00 83 GLN A C 13
ATOM 21807 O O . GLN A 1 83 ? 11.002 -4.939 0.899 1.00 0.00 83 GLN A O 13
ATOM 21821 N N . GLN A 1 84 ? 9.962 -6.933 0.984 1.00 0.00 84 GLN A N 13
ATOM 21822 C CA . GLN A 1 84 ? 10.735 -7.506 -0.112 1.00 0.00 84 GLN A CA 13
ATOM 21823 C C . GLN A 1 84 ? 10.296 -6.921 -1.451 1.00 0.00 84 GLN A C 13
ATOM 21824 O O . GLN A 1 84 ? 11.122 -6.652 -2.323 1.00 0.00 84 GLN A O 13
ATOM 21838 N N . LYS A 1 85 ? 8.991 -6.728 -1.607 1.00 0.00 85 LYS A N 13
ATOM 21839 C CA . LYS A 1 85 ? 8.441 -6.174 -2.839 1.00 0.00 85 LYS A CA 13
ATOM 21840 C C . LYS A 1 85 ? 9.052 -4.810 -3.142 1.00 0.00 85 LYS A C 13
ATOM 21841 O O . LYS A 1 85 ? 9.166 -4.416 -4.303 1.00 0.00 85 LYS A O 13
ATOM 21860 N N . ILE A 1 86 ? 9.443 -4.095 -2.093 1.00 0.00 86 ILE A N 13
ATOM 21861 C CA . ILE A 1 86 ? 10.044 -2.777 -2.249 1.00 0.00 86 ILE A CA 13
ATOM 21862 C C . ILE A 1 86 ? 11.494 -2.884 -2.711 1.00 0.00 86 ILE A C 13
ATOM 21863 O O . ILE A 1 86 ? 11.829 -2.498 -3.830 1.00 0.00 86 ILE A O 13
ATOM 21879 N N . ARG A 1 87 ? 12.348 -3.414 -1.841 1.00 0.00 87 ARG A N 13
ATOM 21880 C CA . ARG A 1 87 ? 13.762 -3.574 -2.160 1.00 0.00 87 ARG A CA 13
ATOM 21881 C C . ARG A 1 87 ? 13.941 -4.347 -3.464 1.00 0.00 87 ARG A C 13
ATOM 21882 O O . ARG A 1 87 ? 14.797 -4.013 -4.284 1.00 0.00 87 ARG A O 13
ATOM 21903 N N . LYS A 1 88 ? 13.129 -5.381 -3.648 1.00 0.00 88 LYS A N 13
ATOM 21904 C CA . LYS A 1 88 ? 13.196 -6.202 -4.852 1.00 0.00 88 LYS A CA 13
ATOM 21905 C C . LYS A 1 88 ? 12.640 -5.449 -6.056 1.00 0.00 88 LYS A C 13
ATOM 21906 O O . LYS A 1 88 ? 12.584 -5.984 -7.163 1.00 0.00 88 LYS A O 13
ATOM 21925 N N . TYR A 1 89 ? 12.232 -4.205 -5.833 1.00 0.00 89 TYR A N 13
ATOM 21926 C CA . TYR A 1 89 ? 11.680 -3.379 -6.900 1.00 0.00 89 TYR A CA 13
ATOM 21927 C C . TYR A 1 89 ? 12.597 -2.199 -7.206 1.00 0.00 89 TYR A C 13
ATOM 21928 O O . TYR A 1 89 ? 12.783 -1.826 -8.364 1.00 0.00 89 TYR A O 13
ATOM 21946 N N . VAL A 1 90 ? 13.170 -1.616 -6.157 1.00 0.00 90 VAL A N 13
ATOM 21947 C CA . VAL A 1 90 ? 14.071 -0.480 -6.312 1.00 0.00 90 VAL A CA 13
ATOM 21948 C C . VAL A 1 90 ? 15.457 -0.934 -6.754 1.00 0.00 90 VAL A C 13
ATOM 21949 O O . VAL A 1 90 ? 16.214 -0.163 -7.343 1.00 0.00 90 VAL A O 13
ATOM 21962 N N . GLU A 1 91 ? 15.783 -2.190 -6.466 1.00 0.00 91 GLU A N 13
ATOM 21963 C CA . GLU A 1 91 ? 17.079 -2.746 -6.834 1.00 0.00 91 GLU A CA 13
ATOM 21964 C C . GLU A 1 91 ? 17.027 -3.375 -8.223 1.00 0.00 91 GLU A C 13
ATOM 21965 O O . GLU A 1 91 ? 17.867 -3.091 -9.077 1.00 0.00 91 GLU A O 13
ATOM 21977 N N . SER A 1 92 ? 16.034 -4.231 -8.442 1.00 0.00 92 SER A N 13
ATOM 21978 C CA . SER A 1 92 ? 15.874 -4.904 -9.726 1.00 0.00 92 SER A CA 13
ATOM 21979 C C . SER A 1 92 ? 14.726 -4.290 -10.521 1.00 0.00 92 SER A C 13
ATOM 21980 O O . SER A 1 92 ? 14.886 -3.932 -11.687 1.00 0.00 92 SER A O 13
ATOM 21988 N N . GLY A 1 93 ? 13.567 -4.172 -9.881 1.00 0.00 93 GLY A N 13
ATOM 21989 C CA . GLY A 1 93 ? 12.408 -3.601 -10.543 1.00 0.00 93 GLY A CA 13
ATOM 21990 C C . GLY A 1 93 ? 12.652 -2.183 -11.018 1.00 0.00 93 GLY A C 13
ATOM 21991 O O . GLY A 1 93 ? 13.795 -1.781 -11.232 1.00 0.00 93 GLY A O 13
ATOM 21995 N N . ALA A 1 94 ? 11.575 -1.423 -11.185 1.00 0.00 94 ALA A N 13
ATOM 21996 C CA . ALA A 1 94 ? 11.677 -0.041 -11.637 1.00 0.00 94 ALA A CA 13
ATOM 21997 C C . ALA A 1 94 ? 12.138 0.874 -10.507 1.00 0.00 94 ALA A C 13
ATOM 21998 O O . ALA A 1 94 ? 11.338 1.302 -9.676 1.00 0.00 94 ALA A O 13
ATOM 22005 N N . GLY A 1 95 ? 13.435 1.169 -10.482 1.00 0.00 95 GLY A N 13
ATOM 22006 C CA . GLY A 1 95 ? 13.980 2.030 -9.449 1.00 0.00 95 GLY A CA 13
ATOM 22007 C C . GLY A 1 95 ? 15.075 2.939 -9.971 1.00 0.00 95 GLY A C 13
ATOM 22008 O O . GLY A 1 95 ? 15.090 4.135 -9.679 1.00 0.00 95 GLY A O 13
ATOM 22012 N N . SER A 1 96 ? 15.995 2.371 -10.743 1.00 0.00 96 SER A N 13
ATOM 22013 C CA . SER A 1 96 ? 17.103 3.137 -11.302 1.00 0.00 96 SER A CA 13
ATOM 22014 C C . SER A 1 96 ? 16.588 4.309 -12.133 1.00 0.00 96 SER A C 13
ATOM 22015 O O . SER A 1 96 ? 15.384 4.457 -12.339 1.00 0.00 96 SER A O 13
ATOM 22023 N N . ASN A 1 97 ? 17.511 5.140 -12.607 1.00 0.00 97 ASN A N 13
ATOM 22024 C CA . ASN A 1 97 ? 17.151 6.300 -13.415 1.00 0.00 97 ASN A CA 13
ATOM 22025 C C . ASN A 1 97 ? 17.515 6.076 -14.880 1.00 0.00 97 ASN A C 13
ATOM 22026 O O . ASN A 1 97 ? 18.691 6.057 -15.244 1.00 0.00 97 ASN A O 13
ATOM 22037 N N . THR A 1 98 ? 16.496 5.907 -15.718 1.00 0.00 98 THR A N 13
ATOM 22038 C CA . THR A 1 98 ? 16.707 5.684 -17.142 1.00 0.00 98 THR A CA 13
ATOM 22039 C C . THR A 1 98 ? 16.000 6.747 -17.976 1.00 0.00 98 THR A C 13
ATOM 22040 O O . THR A 1 98 ? 14.871 7.136 -17.675 1.00 0.00 98 THR A O 13
ATOM 22051 N N . SER A 1 99 ? 16.670 7.212 -19.025 1.00 0.00 99 SER A N 13
ATOM 22052 C CA . SER A 1 99 ? 16.106 8.233 -19.901 1.00 0.00 99 SER A CA 13
ATOM 22053 C C . SER A 1 99 ? 15.472 7.599 -21.135 1.00 0.00 99 SER A C 13
ATOM 22054 O O . SER A 1 99 ? 16.161 7.256 -22.096 1.00 0.00 99 SER A O 13
ATOM 22062 N N . THR A 1 100 ? 14.151 7.446 -21.102 1.00 0.00 100 THR A N 13
ATOM 22063 C CA . THR A 1 100 ? 13.422 6.853 -22.216 1.00 0.00 100 THR A CA 13
ATOM 22064 C C . THR A 1 100 ? 12.186 7.674 -22.563 1.00 0.00 100 THR A C 13
ATOM 22065 O O . THR A 1 100 ? 11.390 8.015 -21.688 1.00 0.00 100 THR A O 13
ATOM 22076 N N . SER A 1 101 ? 12.031 7.988 -23.845 1.00 0.00 101 SER A N 13
ATOM 22077 C CA . SER A 1 101 ? 10.892 8.773 -24.308 1.00 0.00 101 SER A CA 13
ATOM 22078 C C . SER A 1 101 ? 9.577 8.115 -23.898 1.00 0.00 101 SER A C 13
ATOM 22079 O O . SER A 1 101 ? 8.773 8.704 -23.174 1.00 0.00 101 SER A O 13
ATOM 22087 N N . THR A 1 102 ? 9.364 6.889 -24.367 1.00 0.00 102 THR A N 13
ATOM 22088 C CA . THR A 1 102 ? 8.148 6.151 -24.052 1.00 0.00 102 THR A CA 13
ATOM 22089 C C . THR A 1 102 ? 8.191 5.602 -22.630 1.00 0.00 102 THR A C 13
ATOM 22090 O O . THR A 1 102 ? 8.920 4.654 -22.343 1.00 0.00 102 THR A O 13
ATOM 22101 N N . GLY A 1 103 ? 7.403 6.204 -21.744 1.00 0.00 103 GLY A N 13
ATOM 22102 C CA . GLY A 1 103 ? 7.367 5.760 -20.363 1.00 0.00 103 GLY A CA 13
ATOM 22103 C C . GLY A 1 103 ? 6.355 6.527 -19.534 1.00 0.00 103 GLY A C 13
ATOM 22104 O O . GLY A 1 103 ? 5.147 6.392 -19.732 1.00 0.00 103 GLY A O 13
ATOM 22108 N N . THR A 1 104 ? 6.848 7.336 -18.601 1.00 0.00 104 THR A N 13
ATOM 22109 C CA . THR A 1 104 ? 5.979 8.125 -17.737 1.00 0.00 104 THR A CA 13
ATOM 22110 C C . THR A 1 104 ? 4.858 8.780 -18.536 1.00 0.00 104 THR A C 13
ATOM 22111 O O . THR A 1 104 ? 4.923 8.862 -19.762 1.00 0.00 104 THR A O 13
ATOM 22122 N N . SER A 1 105 ? 3.831 9.246 -17.833 1.00 0.00 105 SER A N 13
ATOM 22123 C CA . SER A 1 105 ? 2.693 9.892 -18.477 1.00 0.00 105 SER A CA 13
ATOM 22124 C C . SER A 1 105 ? 2.663 11.383 -18.159 1.00 0.00 105 SER A C 13
ATOM 22125 O O . SER A 1 105 ? 3.475 11.881 -17.377 1.00 0.00 105 SER A O 13
ATOM 22133 N N . THR A 1 106 ? 1.721 12.094 -18.771 1.00 0.00 106 THR A N 13
ATOM 22134 C CA . THR A 1 106 ? 1.584 13.529 -18.556 1.00 0.00 106 THR A CA 13
ATOM 22135 C C . THR A 1 106 ? 0.225 13.868 -17.955 1.00 0.00 106 THR A C 13
ATOM 22136 O O . THR A 1 106 ? -0.815 13.491 -18.497 1.00 0.00 106 THR A O 13
ATOM 22147 N N . SER A 1 107 ? 0.239 14.581 -16.834 1.00 0.00 107 SER A N 13
ATOM 22148 C CA . SER A 1 107 ? -0.993 14.968 -16.158 1.00 0.00 107 SER A CA 13
ATOM 22149 C C . SER A 1 107 ? -1.517 16.294 -16.700 1.00 0.00 107 SER A C 13
ATOM 22150 O O . SER A 1 107 ? -0.841 16.970 -17.476 1.00 0.00 107 SER A O 13
ATOM 22158 N N . SER A 1 108 ? -2.725 16.660 -16.285 1.00 0.00 108 SER A N 13
ATOM 22159 C CA . SER A 1 108 ? -3.342 17.904 -16.731 1.00 0.00 108 SER A CA 13
ATOM 22160 C C . SER A 1 108 ? -4.562 18.241 -15.879 1.00 0.00 108 SER A C 13
ATOM 22161 O O . SER A 1 108 ? -4.925 17.494 -14.971 1.00 0.00 108 SER A O 13
ATOM 22169 N N . SER A 1 109 ? -5.192 19.372 -16.180 1.00 0.00 109 SER A N 13
ATOM 22170 C CA . SER A 1 109 ? -6.369 19.812 -15.441 1.00 0.00 109 SER A CA 13
ATOM 22171 C C . SER A 1 109 ? -7.054 20.975 -16.152 1.00 0.00 109 SER A C 13
ATOM 22172 O O . SER A 1 109 ? -6.440 21.674 -16.957 1.00 0.00 109 SER A O 13
ATOM 22180 N N . GLY A 1 110 ? -8.333 21.176 -15.847 1.00 0.00 110 GLY A N 13
ATOM 22181 C CA . GLY A 1 110 ? -9.082 22.255 -16.465 1.00 0.00 110 GLY A CA 13
ATOM 22182 C C . GLY A 1 110 ? -9.059 23.525 -15.638 1.00 0.00 110 GLY A C 13
ATOM 22183 O O . GLY A 1 110 ? -9.161 23.494 -14.411 1.00 0.00 110 GLY A O 13
ATOM 22187 N N . PRO A 1 111 ? -8.921 24.675 -16.315 1.00 0.00 111 PRO A N 13
ATOM 22188 C CA . PRO A 1 111 ? -8.880 25.982 -15.654 1.00 0.00 111 PRO A CA 13
ATOM 22189 C C . PRO A 1 111 ? -10.231 26.377 -15.066 1.00 0.00 111 PRO A C 13
ATOM 22190 O O . PRO A 1 111 ? -11.231 25.690 -15.269 1.00 0.00 111 PRO A O 13
ATOM 22201 N N . SER A 1 112 ? -10.252 27.488 -14.337 1.00 0.00 112 SER A N 13
ATOM 22202 C CA . SER A 1 112 ? -11.479 27.973 -13.717 1.00 0.00 112 SER A CA 13
ATOM 22203 C C . SER A 1 112 ? -12.086 29.113 -14.530 1.00 0.00 112 SER A C 13
ATOM 22204 O O . SER A 1 112 ? -11.394 30.060 -14.903 1.00 0.00 112 SER A O 13
ATOM 22212 N N . SER A 1 113 ? -13.383 29.014 -14.800 1.00 0.00 113 SER A N 13
ATOM 22213 C CA . SER A 1 113 ? -14.083 30.034 -15.572 1.00 0.00 113 SER A CA 13
ATOM 22214 C C . SER A 1 113 ? -14.042 31.380 -14.856 1.00 0.00 113 SER A C 13
ATOM 22215 O O . SER A 1 113 ? -13.345 32.301 -15.282 1.00 0.00 113 SER A O 13
ATOM 22223 N N . GLY A 1 114 ? -14.794 31.487 -13.765 1.00 0.00 114 GLY A N 13
ATOM 22224 C CA . GLY A 1 114 ? -14.829 32.724 -13.006 1.00 0.00 114 GLY A CA 13
ATOM 22225 C C . GLY A 1 114 ? -15.463 33.862 -13.782 1.00 0.00 114 GLY A C 13
ATOM 22226 O O . GLY A 1 114 ? -15.668 33.724 -14.987 1.00 0.00 114 GLY A O 13
ATOM 22231 N N . GLY A 1 1 ? 0.403 22.982 14.172 1.00 0.00 1 GLY A N 14
ATOM 22232 C CA . GLY A 1 1 ? 1.556 23.315 14.987 1.00 0.00 1 GLY A CA 14
ATOM 22233 C C . GLY A 1 1 ? 2.490 22.137 15.179 1.00 0.00 1 GLY A C 14
ATOM 22234 O O . GLY A 1 1 ? 2.255 21.282 16.033 1.00 0.00 1 GLY A O 14
ATOM 22238 N N . SER A 1 2 ? 3.552 22.090 14.381 1.00 0.00 2 SER A N 14
ATOM 22239 C CA . SER A 1 2 ? 4.522 21.004 14.463 1.00 0.00 2 SER A CA 14
ATOM 22240 C C . SER A 1 2 ? 5.942 21.529 14.273 1.00 0.00 2 SER A C 14
ATOM 22241 O O . SER A 1 2 ? 6.143 22.674 13.867 1.00 0.00 2 SER A O 14
ATOM 22249 N N . SER A 1 3 ? 6.924 20.683 14.569 1.00 0.00 3 SER A N 14
ATOM 22250 C CA . SER A 1 3 ? 8.325 21.062 14.435 1.00 0.00 3 SER A CA 14
ATOM 22251 C C . SER A 1 3 ? 8.700 21.248 12.968 1.00 0.00 3 SER A C 14
ATOM 22252 O O . SER A 1 3 ? 9.184 22.306 12.568 1.00 0.00 3 SER A O 14
ATOM 22260 N N . GLY A 1 4 ? 8.472 20.210 12.169 1.00 0.00 4 GLY A N 14
ATOM 22261 C CA . GLY A 1 4 ? 8.791 20.277 10.755 1.00 0.00 4 GLY A CA 14
ATOM 22262 C C . GLY A 1 4 ? 10.273 20.106 10.486 1.00 0.00 4 GLY A C 14
ATOM 22263 O O . GLY A 1 4 ? 11.107 20.450 11.324 1.00 0.00 4 GLY A O 14
ATOM 22267 N N . SER A 1 5 ? 10.602 19.569 9.315 1.00 0.00 5 SER A N 14
ATOM 22268 C CA . SER A 1 5 ? 11.994 19.347 8.941 1.00 0.00 5 SER A CA 14
ATOM 22269 C C . SER A 1 5 ? 12.106 18.972 7.466 1.00 0.00 5 SER A C 14
ATOM 22270 O O . SER A 1 5 ? 11.163 18.447 6.874 1.00 0.00 5 SER A O 14
ATOM 22278 N N . SER A 1 6 ? 13.267 19.245 6.879 1.00 0.00 6 SER A N 14
ATOM 22279 C CA . SER A 1 6 ? 13.503 18.940 5.473 1.00 0.00 6 SER A CA 14
ATOM 22280 C C . SER A 1 6 ? 14.003 17.508 5.304 1.00 0.00 6 SER A C 14
ATOM 22281 O O . SER A 1 6 ? 15.139 17.190 5.653 1.00 0.00 6 SER A O 14
ATOM 22289 N N . GLY A 1 7 ? 13.144 16.648 4.765 1.00 0.00 7 GLY A N 14
ATOM 22290 C CA . GLY A 1 7 ? 13.515 15.261 4.558 1.00 0.00 7 GLY A CA 14
ATOM 22291 C C . GLY A 1 7 ? 12.335 14.319 4.692 1.00 0.00 7 GLY A C 14
ATOM 22292 O O . GLY A 1 7 ? 12.497 13.229 5.238 1.00 0.00 7 GLY A O 14
ATOM 22296 N N . HIS A 1 8 ? 11.181 14.747 4.201 1.00 0.00 8 HIS A N 14
ATOM 22297 C CA . HIS A 1 8 ? 9.984 13.927 4.276 1.00 0.00 8 HIS A CA 14
ATOM 22298 C C . HIS A 1 8 ? 10.008 12.881 3.160 1.00 0.00 8 HIS A C 14
ATOM 22299 O O . HIS A 1 8 ? 10.275 13.174 1.995 1.00 0.00 8 HIS A O 14
ATOM 22313 N N . LYS A 1 9 ? 9.720 11.642 3.545 1.00 0.00 9 LYS A N 14
ATOM 22314 C CA . LYS A 1 9 ? 9.699 10.532 2.600 1.00 0.00 9 LYS A CA 14
ATOM 22315 C C . LYS A 1 9 ? 8.594 10.719 1.565 1.00 0.00 9 LYS A C 14
ATOM 22316 O O . LYS A 1 9 ? 7.454 11.050 1.892 1.00 0.00 9 LYS A O 14
ATOM 22335 N N . PRO A 1 10 ? 8.936 10.502 0.287 1.00 0.00 10 PRO A N 14
ATOM 22336 C CA . PRO A 1 10 ? 7.987 10.639 -0.821 1.00 0.00 10 PRO A CA 14
ATOM 22337 C C . PRO A 1 10 ? 6.927 9.542 -0.816 1.00 0.00 10 PRO A C 14
ATOM 22338 O O . PRO A 1 10 ? 5.795 9.757 -1.248 1.00 0.00 10 PRO A O 14
ATOM 22349 N N . TRP A 1 11 ? 7.302 8.366 -0.324 1.00 0.00 11 TRP A N 14
ATOM 22350 C CA . TRP A 1 11 ? 6.383 7.236 -0.263 1.00 0.00 11 TRP A CA 14
ATOM 22351 C C . TRP A 1 11 ? 6.181 6.777 1.177 1.00 0.00 11 TRP A C 14
ATOM 22352 O O . TRP A 1 11 ? 7.065 6.935 2.019 1.00 0.00 11 TRP A O 14
ATOM 22373 N N . ARG A 1 12 ? 5.012 6.207 1.453 1.00 0.00 12 ARG A N 14
ATOM 22374 C CA . ARG A 1 12 ? 4.694 5.726 2.792 1.00 0.00 12 ARG A CA 14
ATOM 22375 C C . ARG A 1 12 ? 4.186 4.288 2.747 1.00 0.00 12 ARG A C 14
ATOM 22376 O O . ARG A 1 12 ? 3.637 3.845 1.739 1.00 0.00 12 ARG A O 14
ATOM 22397 N N . ALA A 1 13 ? 4.373 3.565 3.846 1.00 0.00 13 ALA A N 14
ATOM 22398 C CA . ALA A 1 13 ? 3.933 2.178 3.932 1.00 0.00 13 ALA A CA 14
ATOM 22399 C C . ALA A 1 13 ? 3.163 1.926 5.225 1.00 0.00 13 ALA A C 14
ATOM 22400 O O . ALA A 1 13 ? 3.664 2.191 6.317 1.00 0.00 13 ALA A O 14
ATOM 22407 N N . GLU A 1 14 ? 1.944 1.413 5.091 1.00 0.00 14 GLU A N 14
ATOM 22408 C CA . GLU A 1 14 ? 1.105 1.128 6.250 1.00 0.00 14 GLU A CA 14
ATOM 22409 C C . GLU A 1 14 ? -0.185 0.430 5.829 1.00 0.00 14 GLU A C 14
ATOM 22410 O O . GLU A 1 14 ? -0.735 0.709 4.763 1.00 0.00 14 GLU A O 14
ATOM 22422 N N . TYR A 1 15 ? -0.661 -0.479 6.672 1.00 0.00 15 TYR A N 14
ATOM 22423 C CA . TYR A 1 15 ? -1.885 -1.219 6.387 1.00 0.00 15 TYR A CA 14
ATOM 22424 C C . TYR A 1 15 ? -3.114 -0.336 6.581 1.00 0.00 15 TYR A C 14
ATOM 22425 O O . TYR A 1 15 ? -3.312 0.245 7.648 1.00 0.00 15 TYR A O 14
ATOM 22443 N N . ALA A 1 16 ? -3.936 -0.241 5.542 1.00 0.00 16 ALA A N 14
ATOM 22444 C CA . ALA A 1 16 ? -5.148 0.567 5.598 1.00 0.00 16 ALA A CA 14
ATOM 22445 C C . ALA A 1 16 ? -6.052 0.123 6.742 1.00 0.00 16 ALA A C 14
ATOM 22446 O O . ALA A 1 16 ? -6.393 -1.054 6.857 1.00 0.00 16 ALA A O 14
ATOM 22453 N N . LYS A 1 17 ? -6.439 1.073 7.587 1.00 0.00 17 LYS A N 14
ATOM 22454 C CA . LYS A 1 17 ? -7.305 0.780 8.723 1.00 0.00 17 LYS A CA 14
ATOM 22455 C C . LYS A 1 17 ? -8.766 1.046 8.376 1.00 0.00 17 LYS A C 14
ATOM 22456 O O . LYS A 1 17 ? -9.572 1.371 9.248 1.00 0.00 17 LYS A O 14
ATOM 22475 N N . SER A 1 18 ? -9.101 0.904 7.097 1.00 0.00 18 SER A N 14
ATOM 22476 C CA . SER A 1 18 ? -10.465 1.131 6.635 1.00 0.00 18 SER A CA 14
ATOM 22477 C C . SER A 1 18 ? -10.607 0.767 5.160 1.00 0.00 18 SER A C 14
ATOM 22478 O O . SER A 1 18 ? -9.630 0.410 4.501 1.00 0.00 18 SER A O 14
ATOM 22486 N N . SER A 1 19 ? -11.830 0.860 4.649 1.00 0.00 19 SER A N 14
ATOM 22487 C CA . SER A 1 19 ? -12.101 0.537 3.253 1.00 0.00 19 SER A CA 14
ATOM 22488 C C . SER A 1 19 ? -12.897 1.652 2.582 1.00 0.00 19 SER A C 14
ATOM 22489 O O . SER A 1 19 ? -13.762 1.396 1.745 1.00 0.00 19 SER A O 14
ATOM 22497 N N . ARG A 1 20 ? -12.597 2.892 2.956 1.00 0.00 20 ARG A N 14
ATOM 22498 C CA . ARG A 1 20 ? -13.284 4.047 2.392 1.00 0.00 20 ARG A CA 14
ATOM 22499 C C . ARG A 1 20 ? -12.515 4.608 1.200 1.00 0.00 20 ARG A C 14
ATOM 22500 O O . ARG A 1 20 ? -13.109 5.014 0.201 1.00 0.00 20 ARG A O 14
ATOM 22521 N N . SER A 1 21 ? -11.191 4.629 1.312 1.00 0.00 21 SER A N 14
ATOM 22522 C CA . SER A 1 21 ? -10.341 5.144 0.245 1.00 0.00 21 SER A CA 14
ATOM 22523 C C . SER A 1 21 ? -10.395 4.236 -0.979 1.00 0.00 21 SER A C 14
ATOM 22524 O O . SER A 1 21 ? -10.813 3.081 -0.891 1.00 0.00 21 SER A O 14
ATOM 22532 N N . SER A 1 22 ? -9.971 4.767 -2.122 1.00 0.00 22 SER A N 14
ATOM 22533 C CA . SER A 1 22 ? -9.975 4.006 -3.366 1.00 0.00 22 SER A CA 14
ATOM 22534 C C . SER A 1 22 ? -8.707 4.277 -4.171 1.00 0.00 22 SER A C 14
ATOM 22535 O O . SER A 1 22 ? -8.340 5.429 -4.405 1.00 0.00 22 SER A O 14
ATOM 22543 N N . CYS A 1 23 ? -8.043 3.207 -4.594 1.00 0.00 23 CYS A N 14
ATOM 22544 C CA . CYS A 1 23 ? -6.816 3.326 -5.373 1.00 0.00 23 CYS A CA 14
ATOM 22545 C C . CYS A 1 23 ? -6.996 4.313 -6.522 1.00 0.00 23 CYS A C 14
ATOM 22546 O O . CYS A 1 23 ? -8.118 4.595 -6.944 1.00 0.00 23 CYS A O 14
ATOM 22553 N N . LYS A 1 24 ? -5.883 4.836 -7.025 1.00 0.00 24 LYS A N 14
ATOM 22554 C CA . LYS A 1 24 ? -5.915 5.791 -8.127 1.00 0.00 24 LYS A CA 14
ATOM 22555 C C . LYS A 1 24 ? -5.465 5.135 -9.428 1.00 0.00 24 LYS A C 14
ATOM 22556 O O . LYS A 1 24 ? -5.889 5.531 -10.515 1.00 0.00 24 LYS A O 14
ATOM 22575 N N . THR A 1 25 ? -4.604 4.128 -9.312 1.00 0.00 25 THR A N 14
ATOM 22576 C CA . THR A 1 25 ? -4.097 3.418 -10.479 1.00 0.00 25 THR A CA 14
ATOM 22577 C C . THR A 1 25 ? -5.185 2.562 -11.117 1.00 0.00 25 THR A C 14
ATOM 22578 O O . THR A 1 25 ? -5.426 2.642 -12.322 1.00 0.00 25 THR A O 14
ATOM 22589 N N . CYS A 1 26 ? -5.841 1.743 -10.302 1.00 0.00 26 CYS A N 14
ATOM 22590 C CA . CYS A 1 26 ? -6.905 0.872 -10.786 1.00 0.00 26 CYS A CA 14
ATOM 22591 C C . CYS A 1 26 ? -8.274 1.501 -10.550 1.00 0.00 26 CYS A C 14
ATOM 22592 O O . CYS A 1 26 ? -9.267 1.104 -11.159 1.00 0.00 26 CYS A O 14
ATOM 22599 N N . LYS A 1 27 ? -8.320 2.487 -9.660 1.00 0.00 27 LYS A N 14
ATOM 22600 C CA . LYS A 1 27 ? -9.566 3.175 -9.342 1.00 0.00 27 LYS A CA 14
ATOM 22601 C C . LYS A 1 27 ? -10.534 2.242 -8.621 1.00 0.00 27 LYS A C 14
ATOM 22602 O O . LYS A 1 27 ? -11.725 2.210 -8.929 1.00 0.00 27 LYS A O 14
ATOM 22621 N N . SER A 1 28 ? -10.014 1.484 -7.661 1.00 0.00 28 SER A N 14
ATOM 22622 C CA . SER A 1 28 ? -10.832 0.549 -6.898 1.00 0.00 28 SER A CA 14
ATOM 22623 C C . SER A 1 28 ? -10.756 0.853 -5.405 1.00 0.00 28 SER A C 14
ATOM 22624 O O . SER A 1 28 ? -10.107 1.812 -4.987 1.00 0.00 28 SER A O 14
ATOM 22632 N N . VAL A 1 29 ? -11.425 0.029 -4.605 1.00 0.00 29 VAL A N 14
ATOM 22633 C CA . VAL A 1 29 ? -11.434 0.208 -3.158 1.00 0.00 29 VAL A CA 14
ATOM 22634 C C . VAL A 1 29 ? -10.300 -0.570 -2.501 1.00 0.00 29 VAL A C 14
ATOM 22635 O O . VAL A 1 29 ? -9.963 -1.675 -2.927 1.00 0.00 29 VAL A O 14
ATOM 22648 N N . ILE A 1 30 ? -9.714 0.014 -1.461 1.00 0.00 30 ILE A N 14
ATOM 22649 C CA . ILE A 1 30 ? -8.617 -0.625 -0.744 1.00 0.00 30 ILE A CA 14
ATOM 22650 C C . ILE A 1 30 ? -9.078 -1.145 0.613 1.00 0.00 30 ILE A C 14
ATOM 22651 O O . ILE A 1 30 ? -9.002 -0.438 1.618 1.00 0.00 30 ILE A O 14
ATOM 22667 N N . ASN A 1 31 ? -9.553 -2.386 0.636 1.00 0.00 31 ASN A N 14
ATOM 22668 C CA . ASN A 1 31 ? -10.024 -3.002 1.871 1.00 0.00 31 ASN A CA 14
ATOM 22669 C C . ASN A 1 31 ? -8.948 -2.949 2.950 1.00 0.00 31 ASN A C 14
ATOM 22670 O O . ASN A 1 31 ? -7.787 -3.277 2.703 1.00 0.00 31 ASN A O 14
ATOM 22681 N N . LYS A 1 32 ? -9.341 -2.534 4.150 1.00 0.00 32 LYS A N 14
ATOM 22682 C CA . LYS A 1 32 ? -8.412 -2.439 5.269 1.00 0.00 32 LYS A CA 14
ATOM 22683 C C . LYS A 1 32 ? -7.650 -3.747 5.457 1.00 0.00 32 LYS A C 14
ATOM 22684 O O . LYS A 1 32 ? -8.044 -4.785 4.928 1.00 0.00 32 LYS A O 14
ATOM 22703 N N . GLU A 1 33 ? -6.558 -3.687 6.213 1.00 0.00 33 GLU A N 14
ATOM 22704 C CA . GLU A 1 33 ? -5.742 -4.868 6.470 1.00 0.00 33 GLU A CA 14
ATOM 22705 C C . GLU A 1 33 ? -4.957 -5.269 5.224 1.00 0.00 33 GLU A C 14
ATOM 22706 O O . GLU A 1 33 ? -4.586 -6.430 5.058 1.00 0.00 33 GLU A O 14
ATOM 22718 N N . ASN A 1 34 ? -4.709 -4.298 4.351 1.00 0.00 34 ASN A N 14
ATOM 22719 C CA . ASN A 1 34 ? -3.970 -4.548 3.119 1.00 0.00 34 ASN A CA 14
ATOM 22720 C C . ASN A 1 34 ? -2.786 -3.595 2.991 1.00 0.00 34 ASN A C 14
ATOM 22721 O O . ASN A 1 34 ? -2.877 -2.423 3.357 1.00 0.00 34 ASN A O 14
ATOM 22732 N N . PHE A 1 35 ? -1.675 -4.105 2.470 1.00 0.00 35 PHE A N 14
ATOM 22733 C CA . PHE A 1 35 ? -0.473 -3.299 2.294 1.00 0.00 35 PHE A CA 14
ATOM 22734 C C . PHE A 1 35 ? -0.608 -2.376 1.087 1.00 0.00 35 PHE A C 14
ATOM 22735 O O . PHE A 1 35 ? -0.642 -2.833 -0.056 1.00 0.00 35 PHE A O 14
ATOM 22752 N N . ARG A 1 36 ? -0.686 -1.076 1.349 1.00 0.00 36 ARG A N 14
ATOM 22753 C CA . ARG A 1 36 ? -0.819 -0.088 0.285 1.00 0.00 36 ARG A CA 14
ATOM 22754 C C . ARG A 1 36 ? 0.375 0.862 0.273 1.00 0.00 36 ARG A C 14
ATOM 22755 O O . ARG A 1 36 ? 1.280 0.750 1.101 1.00 0.00 36 ARG A O 14
ATOM 22776 N N . LEU A 1 37 ? 0.370 1.797 -0.671 1.00 0.00 37 LEU A N 14
ATOM 22777 C CA . LEU A 1 37 ? 1.452 2.768 -0.791 1.00 0.00 37 LEU A CA 14
ATOM 22778 C C . LEU A 1 37 ? 0.903 4.165 -1.060 1.00 0.00 37 LEU A C 14
ATOM 22779 O O . LEU A 1 37 ? 0.098 4.363 -1.969 1.00 0.00 37 LEU A O 14
ATOM 22795 N N . GLY A 1 38 ? 1.346 5.133 -0.263 1.00 0.00 38 GLY A N 14
ATOM 22796 C CA . GLY A 1 38 ? 0.890 6.501 -0.433 1.00 0.00 38 GLY A CA 14
ATOM 22797 C C . GLY A 1 38 ? 1.994 7.425 -0.906 1.00 0.00 38 GLY A C 14
ATOM 22798 O O . GLY A 1 38 ? 2.970 7.656 -0.193 1.00 0.00 38 GLY A O 14
ATOM 22802 N N . LYS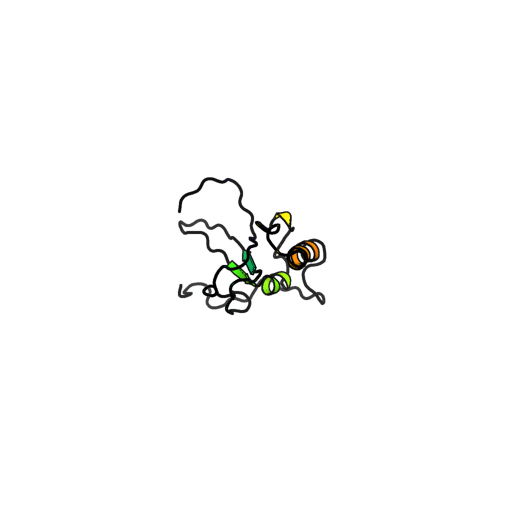 A 1 39 ? 1.841 7.956 -2.115 1.00 0.00 39 LYS A N 14
ATOM 22803 C CA . LYS A 1 39 ? 2.832 8.861 -2.685 1.00 0.00 39 LYS A CA 14
ATOM 22804 C C . LYS A 1 39 ? 2.643 10.278 -2.155 1.00 0.00 39 LYS A C 14
ATOM 22805 O O . LYS A 1 39 ? 1.822 11.040 -2.669 1.00 0.00 39 LYS A O 14
ATOM 22824 N N . LEU A 1 40 ? 3.407 10.627 -1.126 1.00 0.00 40 LEU A N 14
ATOM 22825 C CA . LEU A 1 40 ? 3.325 11.955 -0.528 1.00 0.00 40 LEU A CA 14
ATOM 22826 C C . LEU A 1 40 ? 3.755 13.029 -1.523 1.00 0.00 40 LEU A C 14
ATOM 22827 O O . LEU A 1 40 ? 4.941 13.178 -1.817 1.00 0.00 40 LEU A O 14
ATOM 22843 N N . VAL A 1 41 ? 2.782 13.775 -2.037 1.00 0.00 41 VAL A N 14
ATOM 22844 C CA . VAL A 1 41 ? 3.060 14.837 -2.996 1.00 0.00 41 VAL A CA 14
ATOM 22845 C C . VAL A 1 41 ? 2.811 16.211 -2.382 1.00 0.00 41 VAL A C 14
ATOM 22846 O O . VAL A 1 41 ? 2.095 16.337 -1.390 1.00 0.00 41 VAL A O 14
ATOM 22859 N N . GLN A 1 42 ? 3.407 17.237 -2.981 1.00 0.00 42 GLN A N 14
ATOM 22860 C CA . GLN A 1 42 ? 3.250 18.602 -2.493 1.00 0.00 42 GLN A CA 14
ATOM 22861 C C . GLN A 1 42 ? 2.302 19.394 -3.387 1.00 0.00 42 GLN A C 14
ATOM 22862 O O . GLN A 1 42 ? 2.477 19.444 -4.604 1.00 0.00 42 GLN A O 14
ATOM 22876 N N . SER A 1 43 ? 1.296 20.012 -2.775 1.00 0.00 43 SER A N 14
ATOM 22877 C CA . SER A 1 43 ? 0.318 20.798 -3.516 1.00 0.00 43 SER A CA 14
ATOM 22878 C C . SER A 1 43 ? 1.008 21.843 -4.388 1.00 0.00 43 SER A C 14
ATOM 22879 O O . SER A 1 43 ? 0.903 21.814 -5.614 1.00 0.00 43 SER A O 14
ATOM 22887 N N . THR A 1 44 ? 1.716 22.767 -3.745 1.00 0.00 44 THR A N 14
ATOM 22888 C CA . THR A 1 44 ? 2.423 23.822 -4.460 1.00 0.00 44 THR A CA 14
ATOM 22889 C C . THR A 1 44 ? 3.930 23.704 -4.264 1.00 0.00 44 THR A C 14
ATOM 22890 O O . THR A 1 44 ? 4.642 23.418 -5.226 1.00 0.00 44 THR A O 14
ATOM 22901 N N . HIS A 1 45 ? 4.380 23.923 -3.037 1.00 0.00 45 HIS A N 14
ATOM 22902 C CA . HIS A 1 45 ? 5.798 23.837 -2.733 1.00 0.00 45 HIS A CA 14
ATOM 22903 C C . HIS A 1 45 ? 6.005 22.968 -1.491 1.00 0.00 45 HIS A C 14
ATOM 22904 O O . HIS A 1 45 ? 6.514 21.848 -1.554 1.00 0.00 45 HIS A O 14
ATOM 22918 N N . PHE A 1 46 ? 5.597 23.513 -0.350 1.00 0.00 46 PHE A N 14
ATOM 22919 C CA . PHE A 1 46 ? 5.726 22.811 0.922 1.00 0.00 46 PHE A CA 14
ATOM 22920 C C . PHE A 1 46 ? 4.442 22.925 1.739 1.00 0.00 46 PHE A C 14
ATOM 22921 O O . PHE A 1 46 ? 4.474 23.277 2.918 1.00 0.00 46 PHE A O 14
ATOM 22938 N N . ASP A 1 47 ? 3.315 22.626 1.103 1.00 0.00 47 ASP A N 14
ATOM 22939 C CA . ASP A 1 47 ? 2.020 22.694 1.770 1.00 0.00 47 ASP A CA 14
ATOM 22940 C C . ASP A 1 47 ? 1.040 21.699 1.156 1.00 0.00 47 ASP A C 14
ATOM 22941 O O . ASP A 1 47 ? 1.263 21.189 0.059 1.00 0.00 47 ASP A O 14
ATOM 22950 N N . GLY A 1 48 ? -0.047 21.427 1.872 1.00 0.00 48 GLY A N 14
ATOM 22951 C CA . GLY A 1 48 ? -1.044 20.494 1.382 1.00 0.00 48 GLY A CA 14
ATOM 22952 C C . GLY A 1 48 ? -0.428 19.217 0.844 1.00 0.00 48 GLY A C 14
ATOM 22953 O O . GLY A 1 48 ? 0.014 19.170 -0.304 1.00 0.00 48 GLY A O 14
ATOM 22957 N N . ILE A 1 49 ? -0.398 18.181 1.675 1.00 0.00 49 ILE A N 14
ATOM 22958 C CA . ILE A 1 49 ? 0.169 16.899 1.275 1.00 0.00 49 ILE A CA 14
ATOM 22959 C C . ILE A 1 49 ? -0.922 15.851 1.083 1.00 0.00 49 ILE A C 14
ATOM 22960 O O . ILE A 1 49 ? -1.570 15.432 2.042 1.00 0.00 49 ILE A O 14
ATOM 22976 N N . MET A 1 50 ? -1.120 15.431 -0.162 1.00 0.00 50 MET A N 14
ATOM 22977 C CA . MET A 1 50 ? -2.131 14.430 -0.480 1.00 0.00 50 MET A CA 14
ATOM 22978 C C . MET A 1 50 ? -1.482 13.100 -0.850 1.00 0.00 50 MET A C 14
ATOM 22979 O O . MET A 1 50 ? -1.007 12.904 -1.969 1.00 0.00 50 MET A O 14
ATOM 22993 N N . PRO A 1 51 ? -1.460 12.164 0.110 1.00 0.00 51 PRO A N 14
ATOM 22994 C CA . PRO A 1 51 ? -0.871 10.836 -0.093 1.00 0.00 51 PRO A CA 14
ATOM 22995 C C . PRO A 1 51 ? -1.693 9.978 -1.048 1.00 0.00 51 PRO A C 14
ATOM 22996 O O . PRO A 1 51 ? -2.766 9.490 -0.692 1.00 0.00 51 PRO A O 14
ATOM 23007 N N . MET A 1 52 ? -1.183 9.797 -2.262 1.00 0.00 52 MET A N 14
ATOM 23008 C CA . MET A 1 52 ? -1.870 8.995 -3.267 1.00 0.00 52 MET A CA 14
ATOM 23009 C C . MET A 1 52 ? -1.943 7.532 -2.840 1.00 0.00 52 MET A C 14
ATOM 23010 O O . MET A 1 52 ? -0.999 6.769 -3.045 1.00 0.00 52 MET A O 14
ATOM 23024 N N . TRP A 1 53 ? -3.067 7.149 -2.245 1.00 0.00 53 TRP A N 14
ATOM 23025 C CA . TRP A 1 53 ? -3.261 5.778 -1.789 1.00 0.00 53 TRP A CA 14
ATOM 23026 C C . TRP A 1 53 ? -3.450 4.832 -2.970 1.00 0.00 53 TRP A C 14
ATOM 23027 O O . TRP A 1 53 ? -4.474 4.872 -3.651 1.00 0.00 53 TRP A O 14
ATOM 23048 N N . ASN A 1 54 ? -2.455 3.984 -3.209 1.00 0.00 54 ASN A N 14
ATOM 23049 C CA . ASN A 1 54 ? -2.512 3.028 -4.309 1.00 0.00 54 ASN A CA 14
ATOM 23050 C C . ASN A 1 54 ? -2.012 1.657 -3.866 1.00 0.00 54 ASN A C 14
ATOM 23051 O O . ASN A 1 54 ? -0.997 1.581 -3.174 1.00 0.00 54 ASN A O 14
ATOM 23062 N N . HIS A 1 55 ? -2.725 0.616 -4.268 1.00 0.00 55 HIS A N 14
ATOM 23063 C CA . HIS A 1 55 ? -2.343 -0.739 -3.907 1.00 0.00 55 HIS A CA 14
ATOM 23064 C C . HIS A 1 55 ? -0.842 -0.926 -4.134 1.00 0.00 55 HIS A C 14
ATOM 23065 O O . HIS A 1 55 ? -0.286 -0.551 -5.166 1.00 0.00 55 HIS A O 14
ATOM 23079 N N . ALA A 1 56 ? -0.193 -1.519 -3.137 1.00 0.00 56 ALA A N 14
ATOM 23080 C CA . ALA A 1 56 ? 1.241 -1.771 -3.202 1.00 0.00 56 ALA A CA 14
ATOM 23081 C C . ALA A 1 56 ? 1.611 -2.515 -4.482 1.00 0.00 56 ALA A C 14
ATOM 23082 O O . ALA A 1 56 ? 2.757 -2.470 -4.928 1.00 0.00 56 ALA A O 14
ATOM 23089 N N . SER A 1 57 ? 0.632 -3.199 -5.066 1.00 0.00 57 SER A N 14
ATOM 23090 C CA . SER A 1 57 ? 0.856 -3.956 -6.292 1.00 0.00 57 SER A CA 14
ATOM 23091 C C . SER A 1 57 ? 0.572 -3.097 -7.521 1.00 0.00 57 SER A C 14
ATOM 23092 O O . SER A 1 57 ? 1.088 -3.358 -8.608 1.00 0.00 57 SER A O 14
ATOM 23100 N N . CYS A 1 58 ? -0.252 -2.071 -7.340 1.00 0.00 58 CYS A N 14
ATOM 23101 C CA . CYS A 1 58 ? -0.606 -1.172 -8.432 1.00 0.00 58 CYS A CA 14
ATOM 23102 C C . CYS A 1 58 ? 0.548 -0.227 -8.754 1.00 0.00 58 CYS A C 14
ATOM 23103 O O . CYS A 1 58 ? 0.675 0.253 -9.881 1.00 0.00 58 CYS A O 14
ATOM 23110 N N . ILE A 1 59 ? 1.386 0.037 -7.757 1.00 0.00 59 ILE A N 14
ATOM 23111 C CA . ILE A 1 59 ? 2.529 0.923 -7.935 1.00 0.00 59 ILE A CA 14
ATOM 23112 C C . ILE A 1 59 ? 3.765 0.145 -8.375 1.00 0.00 59 ILE A C 14
ATOM 23113 O O . ILE A 1 59 ? 4.412 0.493 -9.364 1.00 0.00 59 ILE A O 14
ATOM 23129 N N . LEU A 1 60 ? 4.086 -0.911 -7.636 1.00 0.00 60 LEU A N 14
ATOM 23130 C CA . LEU A 1 60 ? 5.244 -1.741 -7.951 1.00 0.00 60 LEU A CA 14
ATOM 23131 C C . LEU A 1 60 ? 5.197 -2.214 -9.401 1.00 0.00 60 LEU A C 14
ATOM 23132 O O . LEU A 1 60 ? 6.232 -2.376 -10.046 1.00 0.00 60 LEU A O 14
ATOM 23148 N N . LYS A 1 61 ? 3.988 -2.432 -9.907 1.00 0.00 61 LYS A N 14
ATOM 23149 C CA . LYS A 1 61 ? 3.804 -2.882 -11.282 1.00 0.00 61 LYS A CA 14
ATOM 23150 C C . LYS A 1 61 ? 4.257 -1.813 -12.270 1.00 0.00 61 LYS A C 14
ATOM 23151 O O . LYS A 1 61 ? 4.599 -2.114 -13.414 1.00 0.00 61 LYS A O 14
ATOM 23170 N N . LYS A 1 62 ? 4.259 -0.562 -11.822 1.00 0.00 62 LYS A N 14
ATOM 23171 C CA . LYS A 1 62 ? 4.673 0.553 -12.666 1.00 0.00 62 LYS A CA 14
ATOM 23172 C C . LYS A 1 62 ? 6.172 0.804 -12.539 1.00 0.00 62 LYS A C 14
ATOM 23173 O O . LYS A 1 62 ? 6.877 0.076 -11.840 1.00 0.00 62 LYS A O 14
ATOM 23192 N N . THR A 1 63 ? 6.654 1.840 -13.219 1.00 0.00 63 THR A N 14
ATOM 23193 C CA . THR A 1 63 ? 8.069 2.187 -13.182 1.00 0.00 63 THR A CA 14
ATOM 23194 C C . THR A 1 63 ? 8.266 3.654 -12.820 1.00 0.00 63 THR A C 14
ATOM 23195 O O . THR A 1 63 ? 7.339 4.459 -12.918 1.00 0.00 63 THR A O 14
ATOM 23206 N N . LYS A 1 64 ? 9.479 3.997 -12.400 1.00 0.00 64 LYS A N 14
ATOM 23207 C CA . LYS A 1 64 ? 9.800 5.369 -12.025 1.00 0.00 64 LYS A CA 14
ATOM 23208 C C . LYS A 1 64 ? 8.885 5.855 -10.905 1.00 0.00 64 LYS A C 14
ATOM 23209 O O . LYS A 1 64 ? 8.386 6.979 -10.944 1.00 0.00 64 LYS A O 14
ATOM 23228 N N . GLN A 1 65 ? 8.670 5.000 -9.910 1.00 0.00 65 GLN A N 14
ATOM 23229 C CA . GLN A 1 65 ? 7.816 5.344 -8.780 1.00 0.00 65 GLN A CA 14
ATOM 23230 C C . GLN A 1 65 ? 8.643 5.555 -7.516 1.00 0.00 65 GLN A C 14
ATOM 23231 O O . GLN A 1 65 ? 8.548 6.597 -6.867 1.00 0.00 65 GLN A O 14
ATOM 23245 N N . ILE A 1 66 ? 9.453 4.559 -7.172 1.00 0.00 66 ILE A N 14
ATOM 23246 C CA . ILE A 1 66 ? 10.297 4.636 -5.987 1.00 0.00 66 ILE A CA 14
ATOM 23247 C C . ILE A 1 66 ? 11.771 4.496 -6.351 1.00 0.00 66 ILE A C 14
ATOM 23248 O O . ILE A 1 66 ? 12.134 3.713 -7.230 1.00 0.00 66 ILE A O 14
ATOM 23264 N N . LYS A 1 67 ? 12.619 5.260 -5.670 1.00 0.00 67 LYS A N 14
ATOM 23265 C CA . LYS A 1 67 ? 14.055 5.220 -5.918 1.00 0.00 67 LYS A CA 14
ATOM 23266 C C . LYS A 1 67 ? 14.732 4.180 -5.031 1.00 0.00 67 LYS A C 14
ATOM 23267 O O . LYS A 1 67 ? 15.519 3.362 -5.508 1.00 0.00 67 LYS A O 14
ATOM 23286 N N . SER A 1 68 ? 14.419 4.216 -3.740 1.00 0.00 68 SER A N 14
ATOM 23287 C CA . SER A 1 68 ? 14.999 3.277 -2.786 1.00 0.00 68 SER A CA 14
ATOM 23288 C C . SER A 1 68 ? 14.049 3.033 -1.618 1.00 0.00 68 SER A C 14
ATOM 23289 O O . SER A 1 68 ? 13.228 3.886 -1.281 1.00 0.00 68 SER A O 14
ATOM 23297 N N . VAL A 1 69 ? 14.167 1.860 -1.003 1.00 0.00 69 VAL A N 14
ATOM 23298 C CA . VAL A 1 69 ? 13.320 1.502 0.128 1.00 0.00 69 VAL A CA 14
ATOM 23299 C C . VAL A 1 69 ? 13.408 2.549 1.233 1.00 0.00 69 VAL A C 14
ATOM 23300 O O . VAL A 1 69 ? 12.470 2.724 2.012 1.00 0.00 69 VAL A O 14
ATOM 23313 N N . ASP A 1 70 ? 14.539 3.243 1.295 1.00 0.00 70 ASP A N 14
ATOM 23314 C CA . ASP A 1 70 ? 14.749 4.274 2.304 1.00 0.00 70 ASP A CA 14
ATOM 23315 C C . ASP A 1 70 ? 13.756 5.419 2.126 1.00 0.00 70 ASP A C 14
ATOM 23316 O O . ASP A 1 70 ? 13.338 6.049 3.097 1.00 0.00 70 ASP A O 14
ATOM 23325 N N . ASP A 1 71 ? 13.384 5.683 0.878 1.00 0.00 71 ASP A N 14
ATOM 23326 C CA . ASP A 1 71 ? 12.440 6.752 0.572 1.00 0.00 71 ASP A CA 14
ATOM 23327 C C . ASP A 1 71 ? 11.039 6.396 1.059 1.00 0.00 71 ASP A C 14
ATOM 23328 O O . ASP A 1 71 ? 10.176 7.265 1.188 1.00 0.00 71 ASP A O 14
ATOM 23337 N N . VAL A 1 72 ? 10.820 5.113 1.329 1.00 0.00 72 VAL A N 14
ATOM 23338 C CA . VAL A 1 72 ? 9.524 4.642 1.802 1.00 0.00 72 VAL A CA 14
ATOM 23339 C C . VAL A 1 72 ? 9.448 4.680 3.325 1.00 0.00 72 VAL A C 14
ATOM 23340 O O . VAL A 1 72 ? 10.351 4.205 4.012 1.00 0.00 72 VAL A O 14
ATOM 23353 N N . GLU A 1 73 ? 8.364 5.248 3.844 1.00 0.00 73 GLU A N 14
ATOM 23354 C CA . GLU A 1 73 ? 8.171 5.347 5.286 1.00 0.00 73 GLU A CA 14
ATOM 23355 C C . GLU A 1 73 ? 7.334 4.182 5.804 1.00 0.00 73 GLU A C 14
ATOM 23356 O O . GLU A 1 73 ? 6.521 3.614 5.076 1.00 0.00 73 GLU A O 14
ATOM 23368 N N . GLY A 1 74 ? 7.540 3.829 7.070 1.00 0.00 74 GLY A N 14
ATOM 23369 C CA . GLY A 1 74 ? 6.798 2.733 7.665 1.00 0.00 74 GLY A CA 14
ATOM 23370 C C . GLY A 1 74 ? 6.987 1.430 6.914 1.00 0.00 74 GLY A C 14
ATOM 23371 O O . GLY A 1 74 ? 6.176 0.512 7.037 1.00 0.00 74 GLY A O 14
ATOM 23375 N N . ILE A 1 75 ? 8.059 1.349 6.133 1.00 0.00 75 ILE A N 14
ATOM 23376 C CA . ILE A 1 75 ? 8.351 0.149 5.359 1.00 0.00 75 ILE A CA 14
ATOM 23377 C C . ILE A 1 75 ? 8.830 -0.983 6.260 1.00 0.00 75 ILE A C 14
ATOM 23378 O O . ILE A 1 75 ? 8.723 -2.158 5.908 1.00 0.00 75 ILE A O 14
ATOM 23394 N N . GLU A 1 76 ? 9.357 -0.622 7.426 1.00 0.00 76 GLU A N 14
ATOM 23395 C CA . GLU A 1 76 ? 9.852 -1.609 8.379 1.00 0.00 76 GLU A CA 14
ATOM 23396 C C . GLU A 1 76 ? 8.701 -2.235 9.160 1.00 0.00 76 GLU A C 14
ATOM 23397 O O . GLU A 1 76 ? 8.874 -3.251 9.834 1.00 0.00 76 GLU A O 14
ATOM 23409 N N . SER A 1 77 ? 7.526 -1.622 9.065 1.00 0.00 77 SER A N 14
ATOM 23410 C CA . SER A 1 77 ? 6.346 -2.116 9.767 1.00 0.00 77 SER A CA 14
ATOM 23411 C C . SER A 1 77 ? 5.624 -3.173 8.937 1.00 0.00 77 SER A C 14
ATOM 23412 O O . SER A 1 77 ? 4.840 -3.963 9.463 1.00 0.00 77 SER A O 14
ATOM 23420 N N . LEU A 1 78 ? 5.893 -3.180 7.636 1.00 0.00 78 LEU A N 14
ATOM 23421 C CA . LEU A 1 78 ? 5.269 -4.139 6.731 1.00 0.00 78 LEU A CA 14
ATOM 23422 C C . LEU A 1 78 ? 5.845 -5.536 6.937 1.00 0.00 78 LEU A C 14
ATOM 23423 O O . LEU A 1 78 ? 6.901 -5.699 7.549 1.00 0.00 78 LEU A O 14
ATOM 23439 N N . ARG A 1 79 ? 5.145 -6.541 6.421 1.00 0.00 79 ARG A N 14
ATOM 23440 C CA . ARG A 1 79 ? 5.587 -7.925 6.548 1.00 0.00 79 ARG A CA 14
ATOM 23441 C C . ARG A 1 79 ? 6.785 -8.198 5.643 1.00 0.00 79 ARG A C 14
ATOM 23442 O O . ARG A 1 79 ? 6.912 -7.608 4.570 1.00 0.00 79 ARG A O 14
ATOM 23463 N N . TRP A 1 80 ? 7.659 -9.095 6.083 1.00 0.00 80 TRP A N 14
ATOM 23464 C CA . TRP A 1 80 ? 8.847 -9.446 5.313 1.00 0.00 80 TRP A CA 14
ATOM 23465 C C . TRP A 1 80 ? 8.539 -9.476 3.820 1.00 0.00 80 TRP A C 14
ATOM 23466 O O . TRP A 1 80 ? 9.146 -8.747 3.037 1.00 0.00 80 TRP A O 14
ATOM 23487 N N . GLU A 1 81 ? 7.591 -10.324 3.433 1.00 0.00 81 GLU A N 14
ATOM 23488 C CA . GLU A 1 81 ? 7.203 -10.448 2.032 1.00 0.00 81 GLU A CA 14
ATOM 23489 C C . GLU A 1 81 ? 6.965 -9.075 1.410 1.00 0.00 81 GLU A C 14
ATOM 23490 O O . GLU A 1 81 ? 7.390 -8.810 0.286 1.00 0.00 81 GLU A O 14
ATOM 23502 N N . ASP A 1 82 ? 6.283 -8.208 2.149 1.00 0.00 82 ASP A N 14
ATOM 23503 C CA . ASP A 1 82 ? 5.989 -6.862 1.672 1.00 0.00 82 ASP A CA 14
ATOM 23504 C C . ASP A 1 82 ? 7.271 -6.052 1.502 1.00 0.00 82 ASP A C 14
ATOM 23505 O O . ASP A 1 82 ? 7.544 -5.524 0.425 1.00 0.00 82 ASP A O 14
ATOM 23514 N N . GLN A 1 83 ? 8.052 -5.960 2.574 1.00 0.00 83 GLN A N 14
ATOM 23515 C CA . GLN A 1 83 ? 9.304 -5.213 2.543 1.00 0.00 83 GLN A CA 14
ATOM 23516 C C . GLN A 1 83 ? 10.178 -5.664 1.378 1.00 0.00 83 GLN A C 14
ATOM 23517 O O . GLN A 1 83 ? 10.919 -4.867 0.802 1.00 0.00 83 GLN A O 14
ATOM 23531 N N . GLN A 1 84 ? 10.087 -6.945 1.037 1.00 0.00 84 GLN A N 14
ATOM 23532 C CA . GLN A 1 84 ? 10.871 -7.501 -0.059 1.00 0.00 84 GLN A CA 14
ATOM 23533 C C . GLN A 1 84 ? 10.438 -6.907 -1.395 1.00 0.00 84 GLN A C 14
ATOM 23534 O O . GLN A 1 84 ? 11.271 -6.574 -2.238 1.00 0.00 84 GLN A O 14
ATOM 23548 N N . LYS A 1 85 ? 9.129 -6.777 -1.582 1.00 0.00 85 LYS A N 14
ATOM 23549 C CA . LYS A 1 85 ? 8.583 -6.223 -2.815 1.00 0.00 85 LYS A CA 14
ATOM 23550 C C . LYS A 1 85 ? 9.165 -4.841 -3.094 1.00 0.00 85 LYS A C 14
ATOM 23551 O O . LYS A 1 85 ? 9.295 -4.434 -4.249 1.00 0.00 85 LYS A O 14
ATOM 23570 N N . ILE A 1 86 ? 9.514 -4.125 -2.031 1.00 0.00 86 ILE A N 14
ATOM 23571 C CA . ILE A 1 86 ? 10.084 -2.790 -2.163 1.00 0.00 86 ILE A CA 14
ATOM 23572 C C . ILE A 1 86 ? 11.528 -2.855 -2.650 1.00 0.00 86 ILE A C 14
ATOM 23573 O O . ILE A 1 86 ? 11.834 -2.448 -3.771 1.00 0.00 86 ILE A O 14
ATOM 23589 N N . ARG A 1 87 ? 12.410 -3.370 -1.801 1.00 0.00 87 ARG A N 14
ATOM 23590 C CA . ARG A 1 87 ? 13.822 -3.489 -2.145 1.00 0.00 87 ARG A CA 14
ATOM 23591 C C . ARG A 1 87 ? 13.999 -4.239 -3.462 1.00 0.00 87 ARG A C 14
ATOM 23592 O O . ARG A 1 87 ? 14.841 -3.879 -4.285 1.00 0.00 87 ARG A O 14
ATOM 23613 N N . LYS A 1 88 ? 13.201 -5.284 -3.654 1.00 0.00 88 LYS A N 14
ATOM 23614 C CA . LYS A 1 88 ? 13.268 -6.085 -4.870 1.00 0.00 88 LYS A CA 14
ATOM 23615 C C . LYS A 1 88 ? 12.674 -5.328 -6.054 1.00 0.00 88 LYS A C 14
ATOM 23616 O O . LYS A 1 88 ? 12.591 -5.856 -7.162 1.00 0.00 88 LYS A O 14
ATOM 23635 N N . TYR A 1 89 ? 12.264 -4.088 -5.811 1.00 0.00 89 TYR A N 14
ATOM 23636 C CA . TYR A 1 89 ? 11.677 -3.259 -6.857 1.00 0.00 89 TYR A CA 14
ATOM 23637 C C . TYR A 1 89 ? 12.566 -2.057 -7.163 1.00 0.00 89 TYR A C 14
ATOM 23638 O O . TYR A 1 89 ? 12.732 -1.671 -8.320 1.00 0.00 89 TYR A O 14
ATOM 23656 N N . VAL A 1 90 ? 13.137 -1.470 -6.116 1.00 0.00 90 VAL A N 14
ATOM 23657 C CA . VAL A 1 90 ? 14.012 -0.313 -6.270 1.00 0.00 90 VAL A CA 14
ATOM 23658 C C . VAL A 1 90 ? 15.397 -0.732 -6.750 1.00 0.00 90 VAL A C 14
ATOM 23659 O O . VAL A 1 90 ? 16.038 -0.020 -7.522 1.00 0.00 90 VAL A O 14
ATOM 23672 N N . GLU A 1 91 ? 15.852 -1.892 -6.287 1.00 0.00 91 GLU A N 14
ATOM 23673 C CA . GLU A 1 91 ? 17.163 -2.404 -6.669 1.00 0.00 91 GLU A CA 14
ATOM 23674 C C . GLU A 1 91 ? 17.161 -2.874 -8.121 1.00 0.00 91 GLU A C 14
ATOM 23675 O O . GLU A 1 91 ? 18.035 -2.505 -8.905 1.00 0.00 91 GLU A O 14
ATOM 23687 N N . SER A 1 92 ? 16.173 -3.692 -8.471 1.00 0.00 92 SER A N 14
ATOM 23688 C CA . SER A 1 92 ? 16.059 -4.217 -9.826 1.00 0.00 92 SER A CA 14
ATOM 23689 C C . SER A 1 92 ? 15.168 -3.321 -10.682 1.00 0.00 92 SER A C 14
ATOM 23690 O O . SER A 1 92 ? 14.506 -2.417 -10.174 1.00 0.00 92 SER A O 14
ATOM 23698 N N . GLY A 1 93 ? 15.156 -3.581 -11.986 1.00 0.00 93 GLY A N 14
ATOM 23699 C CA . GLY A 1 93 ? 14.344 -2.791 -12.893 1.00 0.00 93 GLY A CA 14
ATOM 23700 C C . GLY A 1 93 ? 12.863 -2.900 -12.588 1.00 0.00 93 GLY A C 14
ATOM 23701 O O . GLY A 1 93 ? 12.293 -3.990 -12.622 1.00 0.00 93 GLY A O 14
ATOM 23705 N N . ALA A 1 94 ? 12.237 -1.766 -12.288 1.00 0.00 94 ALA A N 14
ATOM 23706 C CA . ALA A 1 94 ? 10.814 -1.738 -11.976 1.00 0.00 94 ALA A CA 14
ATOM 23707 C C . ALA A 1 94 ? 10.013 -2.540 -12.996 1.00 0.00 94 ALA A C 14
ATOM 23708 O O . ALA A 1 94 ? 10.541 -2.956 -14.027 1.00 0.00 94 ALA A O 14
ATOM 23715 N N . GLY A 1 95 ? 8.734 -2.755 -12.702 1.00 0.00 95 GLY A N 14
ATOM 23716 C CA . GLY A 1 95 ? 7.881 -3.507 -13.603 1.00 0.00 95 GLY A CA 14
ATOM 23717 C C . GLY A 1 95 ? 7.952 -2.998 -15.029 1.00 0.00 95 GLY A C 14
ATOM 23718 O O . GLY A 1 95 ? 8.718 -2.083 -15.331 1.00 0.00 95 GLY A O 14
ATOM 23722 N N . SER A 1 96 ? 7.151 -3.592 -15.908 1.00 0.00 96 SER A N 14
ATOM 23723 C CA . SER A 1 96 ? 7.130 -3.196 -17.312 1.00 0.00 96 SER A CA 14
ATOM 23724 C C . SER A 1 96 ? 6.490 -1.821 -17.479 1.00 0.00 96 SER A C 14
ATOM 23725 O O . SER A 1 96 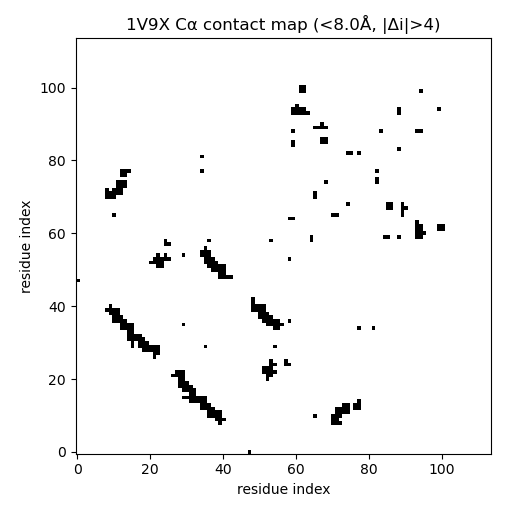? 5.600 -1.443 -16.720 1.00 0.00 96 SER A O 14
ATOM 23733 N N . ASN A 1 97 ? 6.952 -1.079 -18.480 1.00 0.00 97 ASN A N 14
ATOM 23734 C CA . ASN A 1 97 ? 6.425 0.255 -18.748 1.00 0.00 97 ASN A CA 14
ATOM 23735 C C . ASN A 1 97 ? 5.135 0.178 -19.559 1.00 0.00 97 ASN A C 14
ATOM 23736 O O . ASN A 1 97 ? 4.971 -0.703 -20.404 1.00 0.00 97 ASN A O 14
ATOM 23747 N N . THR A 1 98 ? 4.221 1.106 -19.295 1.00 0.00 98 THR A N 14
ATOM 23748 C CA . THR A 1 98 ? 2.945 1.144 -19.999 1.00 0.00 98 THR A CA 14
ATOM 23749 C C . THR A 1 98 ? 2.677 2.528 -20.579 1.00 0.00 98 THR A C 14
ATOM 23750 O O . THR A 1 98 ? 2.969 3.543 -19.946 1.00 0.00 98 THR A O 14
ATOM 23761 N N . SER A 1 99 ? 2.121 2.562 -21.785 1.00 0.00 99 SER A N 14
ATOM 23762 C CA . SER A 1 99 ? 1.816 3.823 -22.452 1.00 0.00 99 SER A CA 14
ATOM 23763 C C . SER A 1 99 ? 0.988 4.729 -21.547 1.00 0.00 99 SER A C 14
ATOM 23764 O O . SER A 1 99 ? 1.375 5.862 -21.259 1.00 0.00 99 SER A O 14
ATOM 23772 N N . THR A 1 100 ? -0.158 4.222 -21.101 1.00 0.00 100 THR A N 14
ATOM 23773 C CA . THR A 1 100 ? -1.043 4.985 -20.230 1.00 0.00 100 THR A CA 14
ATOM 23774 C C . THR A 1 100 ? -1.005 6.470 -20.571 1.00 0.00 100 THR A C 14
ATOM 23775 O O . THR A 1 100 ? -0.987 7.321 -19.682 1.00 0.00 100 THR A O 14
ATOM 23786 N N . SER A 1 101 ? -0.994 6.775 -21.865 1.00 0.00 101 SER A N 14
ATOM 23787 C CA . SER A 1 101 ? -0.955 8.159 -22.324 1.00 0.00 101 SER A CA 14
ATOM 23788 C C . SER A 1 101 ? -2.053 8.983 -21.658 1.00 0.00 101 SER A C 14
ATOM 23789 O O . SER A 1 101 ? -3.227 8.882 -22.017 1.00 0.00 101 SER A O 14
ATOM 23797 N N . THR A 1 102 ? -1.663 9.800 -20.684 1.00 0.00 102 THR A N 14
ATOM 23798 C CA . THR A 1 102 ? -2.612 10.641 -19.966 1.00 0.00 102 THR A CA 14
ATOM 23799 C C . THR A 1 102 ? -3.510 9.807 -19.059 1.00 0.00 102 THR A C 14
ATOM 23800 O O . THR A 1 102 ? -4.711 10.055 -18.960 1.00 0.00 102 THR A O 14
ATOM 23811 N N . GLY A 1 103 ? -2.919 8.817 -18.398 1.00 0.00 103 GLY A N 14
ATOM 23812 C CA . GLY A 1 103 ? -3.680 7.961 -17.507 1.00 0.00 103 GLY A CA 14
ATOM 23813 C C . GLY A 1 103 ? -4.460 8.749 -16.473 1.00 0.00 103 GLY A C 14
ATOM 23814 O O . GLY A 1 103 ? -5.689 8.807 -16.521 1.00 0.00 103 GLY A O 14
ATOM 23818 N N . THR A 1 104 ? -3.745 9.358 -15.532 1.00 0.00 104 THR A N 14
ATOM 23819 C CA . THR A 1 104 ? -4.377 10.143 -14.479 1.00 0.00 104 THR A CA 14
ATOM 23820 C C . THR A 1 104 ? -4.795 11.516 -14.994 1.00 0.00 104 THR A C 14
ATOM 23821 O O . THR A 1 104 ? -4.299 11.983 -16.019 1.00 0.00 104 THR A O 14
ATOM 23832 N N . SER A 1 105 ? -5.710 12.158 -14.276 1.00 0.00 105 SER A N 14
ATOM 23833 C CA . SER A 1 105 ? -6.198 13.477 -14.662 1.00 0.00 105 SER A CA 14
ATOM 23834 C C . SER A 1 105 ? -6.205 14.425 -13.467 1.00 0.00 105 SER A C 14
ATOM 23835 O O . SER A 1 105 ? -6.561 14.038 -12.354 1.00 0.00 105 SER A O 14
ATOM 23843 N N . THR A 1 106 ? -5.808 15.672 -13.706 1.00 0.00 106 THR A N 14
ATOM 23844 C CA . THR A 1 106 ? -5.767 16.676 -12.651 1.00 0.00 106 THR A CA 14
ATOM 23845 C C . THR A 1 106 ? -6.491 17.949 -13.075 1.00 0.00 106 THR A C 14
ATOM 23846 O O . THR A 1 106 ? -5.956 18.753 -13.839 1.00 0.00 106 THR A O 14
ATOM 23857 N N . SER A 1 107 ? -7.709 18.127 -12.574 1.00 0.00 107 SER A N 14
ATOM 23858 C CA . SER A 1 107 ? -8.507 19.302 -12.904 1.00 0.00 107 SER A CA 14
ATOM 23859 C C . SER A 1 107 ? -9.803 19.322 -12.100 1.00 0.00 107 SER A C 14
ATOM 23860 O O . SER A 1 107 ? -10.331 18.274 -11.726 1.00 0.00 107 SER A O 14
ATOM 23868 N N . SER A 1 108 ? -10.311 20.522 -11.836 1.00 0.00 108 SER A N 14
ATOM 23869 C CA . SER A 1 108 ? -11.544 20.679 -11.073 1.00 0.00 108 SER A CA 14
ATOM 23870 C C . SER A 1 108 ? -11.502 19.847 -9.795 1.00 0.00 108 SER A C 14
ATOM 23871 O O . SER A 1 108 ? -12.486 19.206 -9.426 1.00 0.00 108 SER A O 14
ATOM 23879 N N . SER A 1 109 ? -10.355 19.862 -9.124 1.00 0.00 109 SER A N 14
ATOM 23880 C CA . SER A 1 109 ? -10.181 19.105 -7.890 1.00 0.00 109 SER A CA 14
ATOM 23881 C C . SER A 1 109 ? -9.609 19.990 -6.786 1.00 0.00 109 SER A C 14
ATOM 23882 O O . SER A 1 109 ? -8.816 20.894 -7.048 1.00 0.00 109 SER A O 14
ATOM 23890 N N . GLY A 1 110 ? -10.018 19.723 -5.550 1.00 0.00 110 GLY A N 14
ATOM 23891 C CA . GLY A 1 110 ? -9.537 20.502 -4.424 1.00 0.00 110 GLY A CA 14
ATOM 23892 C C . GLY A 1 110 ? -9.495 19.700 -3.139 1.00 0.00 110 GLY A C 14
ATOM 23893 O O . GLY A 1 110 ? -10.504 19.533 -2.453 1.00 0.00 110 GLY A O 14
ATOM 23897 N N . PRO A 1 111 ? -8.305 19.186 -2.795 1.00 0.00 111 PRO A N 14
ATOM 23898 C CA . PRO A 1 111 ? -8.108 18.388 -1.582 1.00 0.00 111 PRO A CA 14
ATOM 23899 C C . PRO A 1 111 ? -8.222 19.225 -0.312 1.00 0.00 111 PRO A C 14
ATOM 23900 O O . PRO A 1 111 ? -8.280 20.453 -0.370 1.00 0.00 111 PRO A O 14
ATOM 23911 N N . SER A 1 112 ? -8.254 18.552 0.833 1.00 0.00 112 SER A N 14
ATOM 23912 C CA . SER A 1 112 ? -8.365 19.234 2.118 1.00 0.00 112 SER A CA 14
ATOM 23913 C C . SER A 1 112 ? -7.692 18.425 3.222 1.00 0.00 112 SER A C 14
ATOM 23914 O O . SER A 1 112 ? -7.895 17.217 3.334 1.00 0.00 112 SER A O 14
ATOM 23922 N N . SER A 1 113 ? -6.888 19.102 4.036 1.00 0.00 113 SER A N 14
ATOM 23923 C CA . SER A 1 113 ? -6.180 18.448 5.130 1.00 0.00 113 SER A CA 14
ATOM 23924 C C . SER A 1 113 ? -5.574 19.478 6.078 1.00 0.00 113 SER A C 14
ATOM 23925 O O . SER A 1 113 ? -5.326 20.620 5.695 1.00 0.00 113 SER A O 14
ATOM 23933 N N . GLY A 1 114 ? -5.337 19.063 7.320 1.00 0.00 114 GLY A N 14
ATOM 23934 C CA . GLY A 1 114 ? -4.762 19.961 8.304 1.00 0.00 114 GLY A CA 14
ATOM 23935 C C . GLY A 1 114 ? -4.833 19.401 9.711 1.00 0.00 114 GLY A C 14
ATOM 23936 O O . GLY A 1 114 ? -5.905 18.964 10.128 1.00 0.00 114 GLY A O 14
ATOM 23941 N N . GLY A 1 1 ? -0.560 18.844 5.945 1.00 0.00 1 GLY A N 15
ATOM 23942 C CA . GLY A 1 1 ? 0.744 18.566 6.518 1.00 0.00 1 GLY A CA 15
ATOM 23943 C C . GLY A 1 1 ? 1.187 19.634 7.497 1.00 0.00 1 GLY A C 15
ATOM 23944 O O . GLY A 1 1 ? 1.764 20.648 7.101 1.00 0.00 1 GLY A O 15
ATOM 23948 N N . SER A 1 2 ? 0.917 19.410 8.779 1.00 0.00 2 SER A N 15
ATOM 23949 C CA . SER A 1 2 ? 1.287 20.365 9.817 1.00 0.00 2 SER A CA 15
ATOM 23950 C C . SER A 1 2 ? 2.646 20.991 9.519 1.00 0.00 2 SER A C 15
ATOM 23951 O O . SER A 1 2 ? 2.784 22.214 9.486 1.00 0.00 2 SER A O 15
ATOM 23959 N N . SER A 1 3 ? 3.647 20.143 9.303 1.00 0.00 3 SER A N 15
ATOM 23960 C CA . SER A 1 3 ? 4.996 20.612 9.011 1.00 0.00 3 SER A CA 15
ATOM 23961 C C . SER A 1 3 ? 5.613 19.815 7.866 1.00 0.00 3 SER A C 15
ATOM 23962 O O . SER A 1 3 ? 5.927 18.635 8.014 1.00 0.00 3 SER A O 15
ATOM 23970 N N . GLY A 1 4 ? 5.783 20.471 6.722 1.00 0.00 4 GLY A N 15
ATOM 23971 C CA . GLY A 1 4 ? 6.361 19.809 5.567 1.00 0.00 4 GLY A CA 15
ATOM 23972 C C . GLY A 1 4 ? 7.291 20.715 4.784 1.00 0.00 4 GLY A C 15
ATOM 23973 O O . GLY A 1 4 ? 6.893 21.309 3.783 1.00 0.00 4 GLY A O 15
ATOM 23977 N N . SER A 1 5 ? 8.534 20.822 5.243 1.00 0.00 5 SER A N 15
ATOM 23978 C CA . SER A 1 5 ? 9.522 21.667 4.582 1.00 0.00 5 SER A CA 15
ATOM 23979 C C . SER A 1 5 ? 10.733 20.848 4.146 1.00 0.00 5 SER A C 15
ATOM 23980 O O . SER A 1 5 ? 11.749 20.803 4.840 1.00 0.00 5 SER A O 15
ATOM 23988 N N . SER A 1 6 ? 10.617 20.201 2.991 1.00 0.00 6 SER A N 15
ATOM 23989 C CA . SER A 1 6 ? 11.700 19.379 2.463 1.00 0.00 6 SER A CA 15
ATOM 23990 C C . SER A 1 6 ? 12.254 18.452 3.541 1.00 0.00 6 SER A C 15
ATOM 23991 O O . SER A 1 6 ? 13.466 18.288 3.671 1.00 0.00 6 SER A O 15
ATOM 23999 N N . GLY A 1 7 ? 11.355 17.847 4.311 1.00 0.00 7 GLY A N 15
ATOM 24000 C CA . GLY A 1 7 ? 11.772 16.944 5.368 1.00 0.00 7 GLY A CA 15
ATOM 24001 C C . GLY A 1 7 ? 10.759 15.845 5.624 1.00 0.00 7 GLY A C 15
ATOM 24002 O O . GLY A 1 7 ? 10.231 15.764 6.732 1.00 0.00 7 GLY A O 15
ATOM 24006 N N . HIS A 1 8 ? 10.507 15.029 4.611 1.00 0.00 8 HIS A N 15
ATOM 24007 C CA . HIS A 1 8 ? 9.553 13.942 4.746 1.00 0.00 8 HIS A CA 15
ATOM 24008 C C . HIS A 1 8 ? 9.694 12.985 3.560 1.00 0.00 8 HIS A C 15
ATOM 24009 O O . HIS A 1 8 ? 9.950 13.385 2.424 1.00 0.00 8 HIS A O 15
ATOM 24023 N N . LYS A 1 9 ? 9.521 11.701 3.852 1.00 0.00 9 LYS A N 15
ATOM 24024 C CA . LYS A 1 9 ? 9.622 10.664 2.831 1.00 0.00 9 LYS A CA 15
ATOM 24025 C C . LYS A 1 9 ? 8.543 10.840 1.768 1.00 0.00 9 LYS A C 15
ATOM 24026 O O . LYS A 1 9 ? 7.396 11.178 2.063 1.00 0.00 9 LYS A O 15
ATOM 24045 N N . PRO A 1 10 ? 8.915 10.604 0.501 1.00 0.00 10 PRO A N 15
ATOM 24046 C CA . PRO A 1 10 ? 7.992 10.728 -0.631 1.00 0.00 10 PRO A CA 15
ATOM 24047 C C . PRO A 1 10 ? 6.930 9.634 -0.636 1.00 0.00 10 PRO A C 15
ATOM 24048 O O . PRO A 1 10 ? 5.774 9.881 -0.979 1.00 0.00 10 PRO A O 15
ATOM 24059 N N . TRP A 1 11 ? 7.329 8.427 -0.254 1.00 0.00 11 TRP A N 15
ATOM 24060 C CA . TRP A 1 11 ? 6.410 7.295 -0.214 1.00 0.00 11 TRP A CA 15
ATOM 24061 C C . TRP A 1 11 ? 6.142 6.861 1.223 1.00 0.00 11 TRP A C 15
ATOM 24062 O O . TRP A 1 11 ? 6.994 7.020 2.098 1.00 0.00 11 TRP A O 15
ATOM 24083 N N . ARG A 1 12 ? 4.955 6.313 1.460 1.00 0.00 12 ARG A N 15
ATOM 24084 C CA . ARG A 1 12 ? 4.576 5.858 2.792 1.00 0.00 12 ARG A CA 15
ATOM 24085 C C . ARG A 1 12 ? 4.074 4.417 2.752 1.00 0.00 12 ARG A C 15
ATOM 24086 O O . ARG A 1 12 ? 3.523 3.969 1.747 1.00 0.00 12 ARG A O 15
ATOM 24107 N N . ALA A 1 13 ? 4.269 3.697 3.851 1.00 0.00 13 ALA A N 15
ATOM 24108 C CA . ALA A 1 13 ? 3.836 2.308 3.942 1.00 0.00 13 ALA A CA 15
ATOM 24109 C C . ALA A 1 13 ? 3.077 2.054 5.240 1.00 0.00 13 ALA A C 15
ATOM 24110 O O . ALA A 1 13 ? 3.596 2.296 6.330 1.00 0.00 13 ALA A O 15
ATOM 24117 N N . GLU A 1 14 ? 1.848 1.564 5.116 1.00 0.00 14 GLU A N 15
ATOM 24118 C CA . GLU A 1 14 ? 1.018 1.279 6.281 1.00 0.00 14 GLU A CA 15
ATOM 24119 C C . GLU A 1 14 ? -0.218 0.476 5.885 1.00 0.00 14 GLU A C 15
ATOM 24120 O O . GLU A 1 14 ? -0.759 0.647 4.792 1.00 0.00 14 GLU A O 15
ATOM 24132 N N . TYR A 1 15 ? -0.658 -0.400 6.781 1.00 0.00 15 TYR A N 15
ATOM 24133 C CA . TYR A 1 15 ? -1.828 -1.232 6.525 1.00 0.00 15 TYR A CA 15
ATOM 24134 C C . TYR A 1 15 ? -3.114 -0.426 6.682 1.00 0.00 15 TYR A C 15
ATOM 24135 O O . TYR A 1 15 ? -3.326 0.233 7.699 1.00 0.00 15 TYR A O 15
ATOM 24153 N N . ALA A 1 16 ? -3.970 -0.486 5.667 1.00 0.00 16 ALA A N 15
ATOM 24154 C CA . ALA A 1 16 ? -5.236 0.234 5.691 1.00 0.00 16 ALA A CA 15
ATOM 24155 C C . ALA A 1 16 ? -6.060 -0.146 6.917 1.00 0.00 16 ALA A C 15
ATOM 24156 O O . ALA A 1 16 ? -6.012 -1.285 7.382 1.00 0.00 16 ALA A O 15
ATOM 24163 N N . LYS A 1 17 ? -6.817 0.815 7.436 1.00 0.00 17 LYS A N 15
ATOM 24164 C CA . LYS A 1 17 ? -7.653 0.581 8.608 1.00 0.00 17 LYS A CA 15
ATOM 24165 C C . LYS A 1 17 ? -9.115 0.406 8.207 1.00 0.00 17 LYS A C 15
ATOM 24166 O O . LYS A 1 17 ? -9.880 -0.271 8.894 1.00 0.00 17 LYS A O 15
ATOM 24185 N N . SER A 1 18 ? -9.495 1.019 7.091 1.00 0.00 18 SER A N 15
ATOM 24186 C CA . SER A 1 18 ? -10.866 0.932 6.600 1.00 0.00 18 SER A CA 15
ATOM 24187 C C . SER A 1 18 ? -10.893 0.860 5.076 1.00 0.00 18 SER A C 15
ATOM 24188 O O . SER A 1 18 ? -9.969 1.318 4.405 1.00 0.00 18 SER A O 15
ATOM 24196 N N . SER A 1 19 ? -11.961 0.280 4.537 1.00 0.00 19 SER A N 15
ATOM 24197 C CA . SER A 1 19 ? -12.109 0.144 3.093 1.00 0.00 19 SER A CA 15
ATOM 24198 C C . SER A 1 19 ? -12.727 1.401 2.488 1.00 0.00 19 SER A C 15
ATOM 24199 O O . SER A 1 19 ? -13.568 1.324 1.593 1.00 0.00 19 SER A O 15
ATOM 24207 N N . ARG A 1 20 ? -12.302 2.558 2.985 1.00 0.00 20 ARG A N 15
ATOM 24208 C CA . ARG A 1 20 ? -12.813 3.833 2.496 1.00 0.00 20 ARG A CA 15
ATOM 24209 C C . ARG A 1 20 ? -11.936 4.375 1.370 1.00 0.00 20 ARG A C 15
ATOM 24210 O O . ARG A 1 20 ? -12.438 4.821 0.339 1.00 0.00 20 ARG A O 15
ATOM 24231 N N . SER A 1 21 ? -10.624 4.333 1.577 1.00 0.00 21 SER A N 15
ATOM 24232 C CA . SER A 1 21 ? -9.677 4.823 0.582 1.00 0.00 21 SER A CA 15
ATOM 24233 C C . SER A 1 21 ? -9.749 3.989 -0.693 1.00 0.00 21 SER A C 15
ATOM 24234 O O . SER A 1 21 ? -9.999 2.785 -0.647 1.00 0.00 21 SER A O 15
ATOM 24242 N N . SER A 1 22 ? -9.528 4.640 -1.831 1.00 0.00 22 SER A N 15
ATOM 24243 C CA . SER A 1 22 ? -9.571 3.961 -3.121 1.00 0.00 22 SER A CA 15
ATOM 24244 C C . SER A 1 22 ? -8.317 4.262 -3.936 1.00 0.00 22 SER A C 15
ATOM 24245 O O . SER A 1 22 ? -7.895 5.414 -4.044 1.00 0.00 22 SER A O 15
ATOM 24253 N N . CYS A 1 23 ? -7.727 3.219 -4.509 1.00 0.00 23 CYS A N 15
ATOM 24254 C CA . CYS A 1 23 ? -6.521 3.370 -5.314 1.00 0.00 23 CYS A CA 15
ATOM 24255 C C . CYS A 1 23 ? -6.748 4.358 -6.454 1.00 0.00 23 CYS A C 15
ATOM 24256 O O . CYS A 1 23 ? -7.885 4.617 -6.849 1.00 0.00 23 CYS A O 15
ATOM 24263 N N . LYS A 1 24 ? -5.658 4.907 -6.980 1.00 0.00 24 LYS A N 15
ATOM 24264 C CA . LYS A 1 24 ? -5.737 5.866 -8.076 1.00 0.00 24 LYS A CA 15
ATOM 24265 C C . LYS A 1 24 ? -5.225 5.251 -9.375 1.00 0.00 24 LYS A C 15
ATOM 24266 O O . LYS A 1 24 ? -5.665 5.618 -10.464 1.00 0.00 24 LYS A O 15
ATOM 24285 N N . THR A 1 25 ? -4.292 4.311 -9.252 1.00 0.00 25 THR A N 15
ATOM 24286 C CA . THR A 1 25 ? -3.721 3.645 -10.416 1.00 0.00 25 THR A CA 15
ATOM 24287 C C . THR A 1 25 ? -4.749 2.750 -11.097 1.00 0.00 25 THR A C 15
ATOM 24288 O O . THR A 1 25 ? -4.793 2.660 -12.324 1.00 0.00 25 THR A O 15
ATOM 24299 N N . CYS A 1 26 ? -5.576 2.089 -10.294 1.00 0.00 26 CYS A N 15
ATOM 24300 C CA . CYS A 1 26 ? -6.606 1.201 -10.819 1.00 0.00 26 CYS A CA 15
ATOM 24301 C C . CYS A 1 26 ? -7.999 1.756 -10.537 1.00 0.00 26 CYS A C 15
ATOM 24302 O O . CYS A 1 26 ? -8.989 1.302 -11.112 1.00 0.00 26 CYS A O 15
ATOM 24309 N N . LYS A 1 27 ? -8.069 2.742 -9.650 1.00 0.00 27 LYS A N 15
ATOM 24310 C CA . LYS A 1 27 ? -9.339 3.362 -9.292 1.00 0.00 27 LYS A CA 15
ATOM 24311 C C . LYS A 1 27 ? -10.268 2.353 -8.625 1.00 0.00 27 LYS A C 15
ATOM 24312 O O . LYS A 1 27 ? -11.447 2.261 -8.966 1.00 0.00 27 LYS A O 15
ATOM 24331 N N . SER A 1 28 ? -9.730 1.600 -7.671 1.00 0.00 28 SER A N 15
ATOM 24332 C CA . SER A 1 28 ? -10.511 0.596 -6.958 1.00 0.00 28 SER A CA 15
ATOM 24333 C C . SER A 1 28 ? -10.482 0.853 -5.454 1.00 0.00 28 SER A C 15
ATOM 24334 O O . SER A 1 28 ? -9.800 1.762 -4.981 1.00 0.00 28 SER A O 15
ATOM 24342 N N . VAL A 1 29 ? -11.227 0.044 -4.708 1.00 0.00 29 VAL A N 15
ATOM 24343 C CA . VAL A 1 29 ? -11.287 0.182 -3.258 1.00 0.00 29 VAL A CA 15
ATOM 24344 C C . VAL A 1 29 ? -10.156 -0.588 -2.585 1.00 0.00 29 VAL A C 15
ATOM 24345 O O . VAL A 1 29 ? -9.798 -1.685 -3.014 1.00 0.00 29 VAL A O 15
ATOM 24358 N N . ILE A 1 30 ? -9.597 -0.006 -1.530 1.00 0.00 30 ILE A N 15
ATOM 24359 C CA . ILE A 1 30 ? -8.507 -0.638 -0.797 1.00 0.00 30 ILE A CA 15
ATOM 24360 C C . ILE A 1 30 ? -8.968 -1.104 0.580 1.00 0.00 30 ILE A C 15
ATOM 24361 O O . ILE A 1 30 ? -8.875 -0.365 1.559 1.00 0.00 30 ILE A O 15
ATOM 24377 N N . ASN A 1 31 ? -9.464 -2.335 0.647 1.00 0.00 31 ASN A N 15
ATOM 24378 C CA . ASN A 1 31 ? -9.938 -2.901 1.905 1.00 0.00 31 ASN A CA 15
ATOM 24379 C C . ASN A 1 31 ? -8.854 -2.830 2.976 1.00 0.00 31 ASN A C 15
ATOM 24380 O O . ASN A 1 31 ? -7.662 -2.879 2.674 1.00 0.00 31 ASN A O 15
ATOM 24391 N N . LYS A 1 32 ? -9.277 -2.714 4.231 1.00 0.00 32 LYS A N 15
ATOM 24392 C CA . LYS A 1 32 ? -8.344 -2.637 5.349 1.00 0.00 32 LYS A CA 15
ATOM 24393 C C . LYS A 1 32 ? -7.546 -3.931 5.481 1.00 0.00 32 LYS A C 15
ATOM 24394 O O . LYS A 1 32 ? -7.888 -4.945 4.875 1.00 0.00 32 LYS A O 15
ATOM 24413 N N . GLU A 1 33 ? -6.483 -3.886 6.279 1.00 0.00 33 GLU A N 15
ATOM 24414 C CA . GLU A 1 33 ? -5.639 -5.056 6.490 1.00 0.00 33 GLU A CA 15
ATOM 24415 C C . GLU A 1 33 ? -4.885 -5.421 5.214 1.00 0.00 33 GLU A C 15
ATOM 24416 O O . GLU A 1 33 ? -4.553 -6.584 4.989 1.00 0.00 33 GLU A O 15
ATOM 24428 N N . ASN A 1 34 ? -4.621 -4.418 4.383 1.00 0.00 34 ASN A N 15
ATOM 24429 C CA . ASN A 1 34 ? -3.908 -4.633 3.129 1.00 0.00 34 ASN A CA 15
ATOM 24430 C C . ASN A 1 34 ? -2.714 -3.690 3.014 1.00 0.00 34 ASN A C 15
ATOM 24431 O O . ASN A 1 34 ? -2.781 -2.532 3.428 1.00 0.00 34 ASN A O 15
ATOM 24442 N N . PHE A 1 35 ? -1.622 -4.193 2.447 1.00 0.00 35 PHE A N 15
ATOM 24443 C CA . PHE A 1 35 ? -0.413 -3.396 2.277 1.00 0.00 35 PHE A CA 15
ATOM 24444 C C . PHE A 1 35 ? -0.531 -2.481 1.061 1.00 0.00 35 PHE A C 15
ATOM 24445 O O . PHE A 1 35 ? -0.518 -2.943 -0.080 1.00 0.00 35 PHE A O 15
ATOM 24462 N N . ARG A 1 36 ? -0.647 -1.182 1.315 1.00 0.00 36 ARG A N 15
ATOM 24463 C CA . ARG A 1 36 ? -0.769 -0.202 0.242 1.00 0.00 36 ARG A CA 15
ATOM 24464 C C . ARG A 1 36 ? 0.411 0.765 0.252 1.00 0.00 36 ARG A C 15
ATOM 24465 O O . ARG A 1 36 ? 1.330 0.631 1.060 1.00 0.00 36 ARG A O 15
ATOM 24486 N N . LEU A 1 37 ? 0.379 1.738 -0.652 1.00 0.00 37 LEU A N 15
ATOM 24487 C CA . LEU A 1 37 ? 1.446 2.728 -0.748 1.00 0.00 37 LEU A CA 15
ATOM 24488 C C . LEU A 1 37 ? 0.879 4.115 -1.031 1.00 0.00 37 LEU A C 15
ATOM 24489 O O . LEU A 1 37 ? 0.066 4.292 -1.938 1.00 0.00 37 LEU A O 15
ATOM 24505 N N . GLY A 1 38 ? 1.314 5.098 -0.248 1.00 0.00 38 GLY A N 15
ATOM 24506 C CA . GLY A 1 38 ? 0.841 6.457 -0.431 1.00 0.00 38 GLY A CA 15
ATOM 24507 C C . GLY A 1 38 ? 1.939 7.398 -0.887 1.00 0.00 38 GLY A C 15
ATOM 24508 O O . GLY A 1 38 ? 2.755 7.847 -0.082 1.00 0.00 38 GLY A O 15
ATOM 24512 N N . LYS A 1 39 ? 1.962 7.695 -2.181 1.00 0.00 39 LYS A N 15
ATOM 24513 C CA . LYS A 1 39 ? 2.968 8.588 -2.744 1.00 0.00 39 LYS A CA 15
ATOM 24514 C C . LYS A 1 39 ? 2.677 10.039 -2.374 1.00 0.00 39 LYS A C 15
ATOM 24515 O O . LYS A 1 39 ? 1.926 10.728 -3.067 1.00 0.00 39 LYS A O 15
ATOM 24534 N N . LEU A 1 40 ? 3.274 10.497 -1.280 1.00 0.00 40 LEU A N 15
ATOM 24535 C CA . LEU A 1 40 ? 3.080 11.867 -0.819 1.00 0.00 40 LEU A CA 15
ATOM 24536 C C . LEU A 1 40 ? 3.544 12.868 -1.873 1.00 0.00 40 LEU A C 15
ATOM 24537 O O . LEU A 1 40 ? 4.682 12.810 -2.340 1.00 0.00 40 LEU A O 15
ATOM 24553 N N . VAL A 1 41 ? 2.657 13.786 -2.241 1.00 0.00 41 VAL A N 15
ATOM 24554 C CA . VAL A 1 41 ? 2.977 14.802 -3.237 1.00 0.00 41 VAL A CA 15
ATOM 24555 C C . VAL A 1 41 ? 2.837 16.204 -2.657 1.00 0.00 41 VAL A C 15
ATOM 24556 O O . VAL A 1 41 ? 1.740 16.632 -2.299 1.00 0.00 41 VAL A O 15
ATOM 24569 N N . GLN A 1 42 ? 3.957 16.915 -2.566 1.00 0.00 42 GLN A N 15
ATOM 24570 C CA . GLN A 1 42 ? 3.959 18.271 -2.028 1.00 0.00 42 GLN A CA 15
ATOM 24571 C C . GLN A 1 42 ? 3.251 19.233 -2.975 1.00 0.00 42 GLN A C 15
ATOM 24572 O O . GLN A 1 42 ? 3.641 19.380 -4.133 1.00 0.00 42 GLN A O 15
ATOM 24586 N N . SER A 1 43 ? 2.208 19.888 -2.475 1.00 0.00 43 SER A N 15
ATOM 24587 C CA . SER A 1 43 ? 1.442 20.834 -3.278 1.00 0.00 43 SER A CA 15
ATOM 24588 C C . SER A 1 43 ? 1.130 22.096 -2.480 1.00 0.00 43 SER A C 15
ATOM 24589 O O . SER A 1 43 ? 1.395 22.168 -1.279 1.00 0.00 43 SER A O 15
ATOM 24597 N N . THR A 1 44 ? 0.563 23.091 -3.155 1.00 0.00 44 THR A N 15
ATOM 24598 C CA . THR A 1 44 ? 0.215 24.351 -2.511 1.00 0.00 44 THR A CA 15
ATOM 24599 C C . THR A 1 44 ? -0.599 24.115 -1.245 1.00 0.00 44 THR A C 15
ATOM 24600 O O . THR A 1 44 ? -1.009 22.982 -0.996 1.00 0.00 44 THR A O 15
ATOM 24611 N N . HIS A 1 45 ? -0.815 25.176 -0.481 1.00 0.00 45 HIS A N 15
ATOM 24612 C CA . HIS A 1 45 ? -1.579 25.069 0.750 1.00 0.00 45 HIS A CA 15
ATOM 24613 C C . HIS A 1 45 ? -2.734 24.085 0.553 1.00 0.00 45 HIS A C 15
ATOM 24614 O O . HIS A 1 45 ? -2.902 23.117 1.295 1.00 0.00 45 HIS A O 15
ATOM 24628 N N . PHE A 1 46 ? -3.534 24.357 -0.473 1.00 0.00 46 PHE A N 15
ATOM 24629 C CA . PHE A 1 46 ? -4.681 23.514 -0.792 1.00 0.00 46 PHE A CA 15
ATOM 24630 C C . PHE A 1 46 ? -4.228 22.154 -1.316 1.00 0.00 46 PHE A C 15
ATOM 24631 O O . PHE A 1 46 ? -3.448 22.071 -2.265 1.00 0.00 46 PHE A O 15
ATOM 24648 N N . ASP A 1 47 ? -4.722 21.092 -0.690 1.00 0.00 47 ASP A N 15
ATOM 24649 C CA . ASP A 1 47 ? -4.369 19.735 -1.092 1.00 0.00 47 ASP A CA 15
ATOM 24650 C C . ASP A 1 47 ? -2.865 19.508 -0.977 1.00 0.00 47 ASP A C 15
ATOM 24651 O O . ASP A 1 47 ? -2.259 18.853 -1.824 1.00 0.00 47 ASP A O 15
ATOM 24660 N N . GLY A 1 48 ? -2.268 20.055 0.078 1.00 0.00 48 GLY A N 15
ATOM 24661 C CA . GLY A 1 48 ? -0.840 19.901 0.284 1.00 0.00 48 GLY A CA 15
ATOM 24662 C C . GLY A 1 48 ? -0.478 18.541 0.847 1.00 0.00 48 GLY A C 15
ATOM 24663 O O . GLY A 1 48 ? -1.201 17.995 1.680 1.00 0.00 48 GLY A O 15
ATOM 24667 N N . ILE A 1 49 ? 0.642 17.992 0.389 1.00 0.00 49 ILE A N 15
ATOM 24668 C CA . ILE A 1 49 ? 1.098 16.687 0.852 1.00 0.00 49 ILE A CA 15
ATOM 24669 C C . ILE A 1 49 ? -0.023 15.656 0.777 1.00 0.00 49 ILE A C 15
ATOM 24670 O O . ILE A 1 49 ? -0.350 15.007 1.771 1.00 0.00 49 ILE A O 15
ATOM 24686 N N . MET A 1 50 ? -0.607 15.509 -0.407 1.00 0.00 50 MET A N 15
ATOM 24687 C CA . MET A 1 50 ? -1.689 14.553 -0.612 1.00 0.00 50 MET A CA 15
ATOM 24688 C C . MET A 1 50 ? -1.139 13.150 -0.844 1.00 0.00 50 MET A C 15
ATOM 24689 O O . MET A 1 50 ? -0.529 12.858 -1.873 1.00 0.00 50 MET A O 15
ATOM 24703 N N . PRO A 1 51 ? -1.358 12.258 0.134 1.00 0.00 51 PRO A N 15
ATOM 24704 C CA . PRO A 1 51 ? -0.892 10.871 0.059 1.00 0.00 51 PRO A CA 15
ATOM 24705 C C . PRO A 1 51 ? -1.652 10.059 -0.985 1.00 0.00 51 PRO A C 15
ATOM 24706 O O . PRO A 1 51 ? -2.744 9.558 -0.719 1.00 0.00 51 PRO A O 15
ATOM 24717 N N . MET A 1 52 ? -1.067 9.934 -2.172 1.00 0.00 52 MET A N 15
ATOM 24718 C CA . MET A 1 52 ? -1.690 9.181 -3.254 1.00 0.00 52 MET A CA 15
ATOM 24719 C C . MET A 1 52 ? -1.783 7.700 -2.904 1.00 0.00 52 MET A C 15
ATOM 24720 O O . MET A 1 52 ? -0.831 6.945 -3.104 1.00 0.00 52 MET A O 15
ATOM 24734 N N . TRP A 1 53 ? -2.932 7.291 -2.380 1.00 0.00 53 TRP A N 15
ATOM 24735 C CA . TRP A 1 53 ? -3.148 5.899 -2.001 1.00 0.00 53 TRP A CA 15
ATOM 24736 C C . TRP A 1 53 ? -3.239 5.007 -3.234 1.00 0.00 53 TRP A C 15
ATOM 24737 O O . TRP A 1 53 ? -4.021 5.272 -4.146 1.00 0.00 53 TRP A O 15
ATOM 24758 N N . ASN A 1 54 ? -2.434 3.950 -3.256 1.00 0.00 54 ASN A N 15
ATOM 24759 C CA . ASN A 1 54 ? -2.424 3.019 -4.378 1.00 0.00 54 ASN A CA 15
ATOM 24760 C C . ASN A 1 54 ? -1.938 1.642 -3.939 1.00 0.00 54 ASN A C 15
ATOM 24761 O O . ASN A 1 54 ? -0.915 1.552 -3.261 1.00 0.00 54 ASN A O 15
ATOM 24772 N N . HIS A 1 55 ? -2.672 0.610 -4.330 1.00 0.00 55 HIS A N 15
ATOM 24773 C CA . HIS A 1 55 ? -2.305 -0.749 -3.970 1.00 0.00 55 HIS A CA 15
ATOM 24774 C C . HIS A 1 55 ? -0.802 -0.947 -4.180 1.00 0.00 55 HIS A C 15
ATOM 24775 O O . HIS A 1 55 ? -0.227 -0.550 -5.193 1.00 0.00 55 HIS A O 15
ATOM 24789 N N . ALA A 1 56 ? -0.175 -1.575 -3.191 1.00 0.00 56 ALA A N 15
ATOM 24790 C CA . ALA A 1 56 ? 1.257 -1.841 -3.242 1.00 0.00 56 ALA A CA 15
ATOM 24791 C C . ALA A 1 56 ? 1.636 -2.561 -4.531 1.00 0.00 56 ALA A C 15
ATOM 24792 O O . ALA A 1 56 ? 2.775 -2.475 -4.990 1.00 0.00 56 ALA A O 15
ATOM 24799 N N . SER A 1 57 ? 0.674 -3.272 -5.111 1.00 0.00 57 SER A N 15
ATOM 24800 C CA . SER A 1 57 ? 0.909 -4.011 -6.346 1.00 0.00 57 SER A CA 15
ATOM 24801 C C . SER A 1 57 ? 0.662 -3.126 -7.564 1.00 0.00 57 SER A C 15
ATOM 24802 O O . SER A 1 57 ? 1.176 -3.389 -8.652 1.00 0.00 57 SER A O 15
ATOM 24810 N N . CYS A 1 58 ? -0.128 -2.075 -7.374 1.00 0.00 58 CYS A N 15
ATOM 24811 C CA . CYS A 1 58 ? -0.444 -1.150 -8.455 1.00 0.00 58 CYS A CA 15
ATOM 24812 C C . CYS A 1 58 ? 0.729 -0.213 -8.731 1.00 0.00 58 CYS A C 15
ATOM 24813 O O . CYS A 1 58 ? 0.925 0.236 -9.860 1.00 0.00 58 CYS A O 15
ATOM 24820 N N . ILE A 1 59 ? 1.504 0.076 -7.691 1.00 0.00 59 ILE A N 15
ATOM 24821 C CA . ILE A 1 59 ? 2.658 0.957 -7.822 1.00 0.00 59 ILE A CA 15
ATOM 24822 C C . ILE A 1 59 ? 3.879 0.193 -8.322 1.00 0.00 59 ILE A C 15
ATOM 24823 O O . ILE A 1 59 ? 4.497 0.572 -9.318 1.00 0.00 59 ILE A O 15
ATOM 24839 N N . LEU A 1 60 ? 4.221 -0.886 -7.627 1.00 0.00 60 LEU A N 15
ATOM 24840 C CA . LEU A 1 60 ? 5.368 -1.706 -8.001 1.00 0.00 60 LEU A CA 15
ATOM 24841 C C . LEU A 1 60 ? 5.291 -2.113 -9.469 1.00 0.00 60 LEU A C 15
ATOM 24842 O O . LEU A 1 60 ? 6.303 -2.150 -10.169 1.00 0.00 60 LEU A O 15
ATOM 24858 N N . LYS A 1 61 ? 4.082 -2.416 -9.931 1.00 0.00 61 LYS A N 15
ATOM 24859 C CA . LYS A 1 61 ? 3.870 -2.817 -11.316 1.00 0.00 61 LYS A CA 15
ATOM 24860 C C . LYS A 1 61 ? 4.212 -1.677 -12.271 1.00 0.00 61 LYS A C 15
ATOM 24861 O O . LYS A 1 61 ? 4.600 -1.907 -13.416 1.00 0.00 61 LYS A O 15
ATOM 24880 N N . LYS A 1 62 ? 4.066 -0.446 -11.791 1.00 0.00 62 LYS A N 15
ATOM 24881 C CA . LYS A 1 62 ? 4.362 0.730 -12.600 1.00 0.00 62 LYS A CA 15
ATOM 24882 C C . LYS A 1 62 ? 5.862 1.004 -12.635 1.00 0.00 62 LYS A C 15
ATOM 24883 O O . LYS A 1 62 ? 6.648 0.299 -12.001 1.00 0.00 62 LYS A O 15
ATOM 24902 N N . THR A 1 63 ? 6.254 2.034 -13.378 1.00 0.00 63 THR A N 15
ATOM 24903 C CA . THR A 1 63 ? 7.660 2.402 -13.494 1.00 0.00 63 THR A CA 15
ATOM 24904 C C . THR A 1 63 ? 7.908 3.806 -12.956 1.00 0.00 63 THR A C 15
ATOM 24905 O O . THR A 1 63 ? 7.005 4.643 -12.934 1.00 0.00 63 THR A O 15
ATOM 24916 N N . LYS A 1 64 ? 9.138 4.060 -12.522 1.00 0.00 64 LYS A N 15
ATOM 24917 C CA . LYS A 1 64 ? 9.506 5.364 -11.984 1.00 0.00 64 LYS A CA 15
ATOM 24918 C C . LYS A 1 64 ? 8.582 5.761 -10.838 1.00 0.00 64 LYS A C 15
ATOM 24919 O O . LYS A 1 64 ? 8.021 6.857 -10.833 1.00 0.00 64 LYS A O 15
ATOM 24938 N N . GLN A 1 65 ? 8.429 4.864 -9.869 1.00 0.00 65 GLN A N 15
ATOM 24939 C CA . GLN A 1 65 ? 7.573 5.123 -8.717 1.00 0.00 65 GLN A CA 15
ATOM 24940 C C . GLN A 1 65 ? 8.407 5.375 -7.465 1.00 0.00 65 GLN A C 15
ATOM 24941 O O . GLN A 1 65 ? 8.289 6.424 -6.830 1.00 0.00 65 GLN A O 15
ATOM 24955 N N . ILE A 1 66 ? 9.248 4.408 -7.115 1.00 0.00 66 ILE A N 15
ATOM 24956 C CA . ILE A 1 66 ? 10.101 4.525 -5.940 1.00 0.00 66 ILE A CA 15
ATOM 24957 C C . ILE A 1 66 ? 11.571 4.353 -6.307 1.00 0.00 66 ILE A C 15
ATOM 24958 O O . ILE A 1 66 ? 11.934 3.439 -7.047 1.00 0.00 66 ILE A O 15
ATOM 24974 N N . LYS A 1 67 ? 12.413 5.237 -5.784 1.00 0.00 67 LYS A N 15
ATOM 24975 C CA . LYS A 1 67 ? 13.845 5.182 -6.054 1.00 0.00 67 LYS A CA 15
ATOM 24976 C C . LYS A 1 67 ? 14.524 4.135 -5.177 1.00 0.00 67 LYS A C 15
ATOM 24977 O O . LYS A 1 67 ? 15.232 3.259 -5.675 1.00 0.00 67 LYS A O 15
ATOM 24996 N N . SER A 1 68 ? 14.303 4.231 -3.870 1.00 0.00 68 SER A N 15
ATOM 24997 C CA . SER A 1 68 ? 14.896 3.293 -2.924 1.00 0.00 68 SER A CA 15
ATOM 24998 C C . SER A 1 68 ? 13.988 3.095 -1.713 1.00 0.00 68 SER A C 15
ATOM 24999 O O . SER A 1 68 ? 13.218 3.984 -1.349 1.00 0.00 68 SER A O 15
ATOM 25007 N N . VAL A 1 69 ? 14.084 1.923 -1.094 1.00 0.00 69 VAL A N 15
ATOM 25008 C CA . VAL A 1 69 ? 13.274 1.607 0.076 1.00 0.00 69 VAL A CA 15
ATOM 25009 C C . VAL A 1 69 ? 13.455 2.655 1.169 1.00 0.00 69 VAL A C 15
ATOM 25010 O O . VAL A 1 69 ? 12.572 2.855 2.003 1.00 0.00 69 VAL A O 15
ATOM 25023 N N . ASP A 1 70 ? 14.604 3.320 1.158 1.00 0.00 70 ASP A N 15
ATOM 25024 C CA . ASP A 1 70 ? 14.901 4.349 2.147 1.00 0.00 70 ASP A CA 15
ATOM 25025 C C . ASP A 1 70 ? 13.934 5.522 2.019 1.00 0.00 70 ASP A C 15
ATOM 25026 O O . ASP A 1 70 ? 13.698 6.253 2.982 1.00 0.00 70 ASP A O 15
ATOM 25035 N N . ASP A 1 71 ? 13.377 5.695 0.826 1.00 0.00 71 ASP A N 15
ATOM 25036 C CA . ASP A 1 71 ? 12.435 6.779 0.571 1.00 0.00 71 ASP A CA 15
ATOM 25037 C C . ASP A 1 71 ? 11.050 6.432 1.108 1.00 0.00 71 ASP A C 15
ATOM 25038 O O . ASP A 1 71 ? 10.239 7.316 1.383 1.00 0.00 71 ASP A O 15
ATOM 25047 N N . VAL A 1 72 ? 10.785 5.137 1.253 1.00 0.00 72 VAL A N 15
ATOM 25048 C CA . VAL A 1 72 ? 9.498 4.672 1.756 1.00 0.00 72 VAL A CA 15
ATOM 25049 C C . VAL A 1 72 ? 9.452 4.723 3.279 1.00 0.00 72 VAL A C 15
ATOM 25050 O O . VAL A 1 72 ? 10.373 4.261 3.953 1.00 0.00 72 VAL A O 15
ATOM 25063 N N . GLU A 1 73 ? 8.374 5.287 3.815 1.00 0.00 73 GLU A N 15
ATOM 25064 C CA . GLU A 1 73 ? 8.210 5.398 5.260 1.00 0.00 73 GLU A CA 15
ATOM 25065 C C . GLU A 1 73 ? 7.370 4.244 5.802 1.00 0.00 73 GLU A C 15
ATOM 25066 O O . GLU A 1 73 ? 6.561 3.659 5.083 1.00 0.00 73 GLU A O 15
ATOM 25078 N N . GLY A 1 74 ? 7.569 3.923 7.077 1.00 0.00 74 GLY A N 15
ATOM 25079 C CA . GLY A 1 74 ? 6.824 2.841 7.694 1.00 0.00 74 GLY A CA 15
ATOM 25080 C C . GLY A 1 74 ? 6.995 1.526 6.960 1.00 0.00 74 GLY A C 15
ATOM 25081 O O . GLY A 1 74 ? 6.197 0.605 7.129 1.00 0.00 74 GLY A O 15
ATOM 25085 N N . ILE A 1 75 ? 8.039 1.439 6.141 1.00 0.00 75 ILE A N 15
ATOM 25086 C CA . ILE A 1 75 ? 8.312 0.228 5.378 1.00 0.00 75 ILE A CA 15
ATOM 25087 C C . ILE A 1 75 ? 8.697 -0.926 6.298 1.00 0.00 75 ILE A C 15
ATOM 25088 O O . ILE A 1 75 ? 8.392 -2.085 6.017 1.00 0.00 75 ILE A O 15
ATOM 25104 N N . GLU A 1 76 ? 9.367 -0.600 7.399 1.00 0.00 76 GLU A N 15
ATOM 25105 C CA . GLU A 1 76 ? 9.793 -1.610 8.361 1.00 0.00 76 GLU A CA 15
ATOM 25106 C C . GLU A 1 76 ? 8.592 -2.221 9.076 1.00 0.00 76 GLU A C 15
ATOM 25107 O O . GLU A 1 76 ? 8.681 -3.309 9.644 1.00 0.00 76 GLU A O 15
ATOM 25119 N N . SER A 1 77 ? 7.468 -1.511 9.044 1.00 0.00 77 SER A N 15
ATOM 25120 C CA . SER A 1 77 ? 6.249 -1.981 9.692 1.00 0.00 77 SER A CA 15
ATOM 25121 C C . SER A 1 77 ? 5.517 -2.988 8.810 1.00 0.00 77 SER A C 15
ATOM 25122 O O . SER A 1 77 ? 4.724 -3.795 9.296 1.00 0.00 77 SER A O 15
ATOM 25130 N N . LEU A 1 78 ? 5.790 -2.934 7.511 1.00 0.00 78 LEU A N 15
ATOM 25131 C CA . LEU A 1 78 ? 5.158 -3.840 6.559 1.00 0.00 78 LEU A CA 15
ATOM 25132 C C . LEU A 1 78 ? 5.658 -5.268 6.752 1.00 0.00 78 LEU A C 15
ATOM 25133 O O . LEU A 1 78 ? 6.773 -5.487 7.227 1.00 0.00 78 LEU A O 15
ATOM 25149 N N . ARG A 1 79 ? 4.827 -6.236 6.379 1.00 0.00 79 ARG A N 15
ATOM 25150 C CA . ARG A 1 79 ? 5.186 -7.643 6.511 1.00 0.00 79 ARG A CA 15
ATOM 25151 C C . ARG A 1 79 ? 6.450 -7.959 5.717 1.00 0.00 79 ARG A C 15
ATOM 25152 O O . ARG A 1 79 ? 6.666 -7.415 4.634 1.00 0.00 79 ARG A O 15
ATOM 25173 N N . TRP A 1 80 ? 7.280 -8.840 6.262 1.00 0.00 80 TRP A N 15
ATOM 25174 C CA . TRP A 1 80 ? 8.523 -9.228 5.605 1.00 0.00 80 TRP A CA 15
ATOM 25175 C C . TRP A 1 80 ? 8.335 -9.316 4.094 1.00 0.00 80 TRP A C 15
ATOM 25176 O O . TRP A 1 80 ? 9.006 -8.617 3.336 1.00 0.00 80 TRP A O 15
ATOM 25197 N N . GLU A 1 81 ? 7.419 -10.179 3.665 1.00 0.00 81 GLU A N 15
ATOM 25198 C CA . GLU A 1 81 ? 7.146 -10.357 2.244 1.00 0.00 81 GLU A CA 15
ATOM 25199 C C . GLU A 1 81 ? 6.916 -9.012 1.562 1.00 0.00 81 GLU A C 15
ATOM 25200 O O . GLU A 1 81 ? 7.379 -8.784 0.444 1.00 0.00 81 GLU A O 15
ATOM 25212 N N . ASP A 1 82 ? 6.197 -8.125 2.241 1.00 0.00 82 ASP A N 15
ATOM 25213 C CA . ASP A 1 82 ? 5.905 -6.802 1.702 1.00 0.00 82 ASP A CA 15
ATOM 25214 C C . ASP A 1 82 ? 7.183 -5.983 1.550 1.00 0.00 82 ASP A C 15
ATOM 25215 O O . ASP A 1 82 ? 7.457 -5.436 0.483 1.00 0.00 82 ASP A O 15
ATOM 25224 N N . GLN A 1 83 ? 7.960 -5.904 2.626 1.00 0.00 83 GLN A N 15
ATOM 25225 C CA . GLN A 1 83 ? 9.208 -5.150 2.612 1.00 0.00 83 GLN A CA 15
ATOM 25226 C C . GLN A 1 83 ? 10.104 -5.602 1.463 1.00 0.00 83 GLN A C 15
ATOM 25227 O O . GLN A 1 83 ? 10.836 -4.800 0.883 1.00 0.00 83 GLN A O 15
ATOM 25241 N N . GLN A 1 84 ? 10.042 -6.890 1.142 1.00 0.00 84 GLN A N 15
ATOM 25242 C CA . GLN A 1 84 ? 10.849 -7.448 0.063 1.00 0.00 84 GLN A CA 15
ATOM 25243 C C . GLN A 1 84 ? 10.396 -6.910 -1.290 1.00 0.00 84 GLN A C 15
ATOM 25244 O O . GLN A 1 84 ? 11.217 -6.590 -2.150 1.00 0.00 84 GLN A O 15
ATOM 25258 N N . LYS A 1 85 ? 9.083 -6.812 -1.473 1.00 0.00 85 LYS A N 15
ATOM 25259 C CA . LYS A 1 85 ? 8.519 -6.312 -2.721 1.00 0.00 85 LYS A CA 15
ATOM 25260 C C . LYS A 1 85 ? 9.069 -4.928 -3.050 1.00 0.00 85 LYS A C 15
ATOM 25261 O O . LYS A 1 85 ? 9.173 -4.553 -4.219 1.00 0.00 85 LYS A O 15
ATOM 25280 N N . ILE A 1 86 ? 9.420 -4.174 -2.014 1.00 0.00 86 ILE A N 15
ATOM 25281 C CA . ILE A 1 86 ? 9.961 -2.832 -2.194 1.00 0.00 86 ILE A CA 15
ATOM 25282 C C . ILE A 1 86 ? 11.410 -2.883 -2.667 1.00 0.00 86 ILE A C 15
ATOM 25283 O O . ILE A 1 86 ? 11.720 -2.490 -3.792 1.00 0.00 86 ILE A O 15
ATOM 25299 N N . ARG A 1 87 ? 12.292 -3.371 -1.801 1.00 0.00 87 ARG A N 15
ATOM 25300 C CA . ARG A 1 87 ? 13.709 -3.474 -2.131 1.00 0.00 87 ARG A CA 15
ATOM 25301 C C . ARG A 1 87 ? 13.911 -4.255 -3.426 1.00 0.00 87 ARG A C 15
ATOM 25302 O O . ARG A 1 87 ? 14.772 -3.919 -4.239 1.00 0.00 87 ARG A O 15
ATOM 25323 N N . LYS A 1 88 ? 13.111 -5.300 -3.611 1.00 0.00 88 LYS A N 15
ATOM 25324 C CA . LYS A 1 88 ? 13.200 -6.130 -4.806 1.00 0.00 88 LYS A CA 15
ATOM 25325 C C . LYS A 1 88 ? 12.614 -5.408 -6.015 1.00 0.00 88 LYS A C 15
ATOM 25326 O O . LYS A 1 88 ? 12.547 -5.965 -7.111 1.00 0.00 88 LYS A O 15
ATOM 25345 N N . TYR A 1 89 ? 12.193 -4.165 -5.808 1.00 0.00 89 TYR A N 15
ATOM 25346 C CA . TYR A 1 89 ? 11.612 -3.367 -6.881 1.00 0.00 89 TYR A CA 15
ATOM 25347 C C . TYR A 1 89 ? 12.504 -2.177 -7.220 1.00 0.00 89 TYR A C 15
ATOM 25348 O O . TYR A 1 89 ? 12.671 -1.823 -8.387 1.00 0.00 89 TYR A O 15
ATOM 25366 N N . VAL A 1 90 ? 13.077 -1.563 -6.189 1.00 0.00 90 VAL A N 15
ATOM 25367 C CA . VAL A 1 90 ? 13.954 -0.413 -6.375 1.00 0.00 90 VAL A CA 15
ATOM 25368 C C . VAL A 1 90 ? 15.345 -0.850 -6.820 1.00 0.00 90 VAL A C 15
ATOM 25369 O O . VAL A 1 90 ? 16.039 -0.120 -7.526 1.00 0.00 90 VAL A O 15
ATOM 25382 N N . GLU A 1 91 ? 15.746 -2.047 -6.403 1.00 0.00 91 GLU A N 15
ATOM 25383 C CA . GLU A 1 91 ? 17.055 -2.581 -6.759 1.00 0.00 91 GLU A CA 15
ATOM 25384 C C . GLU A 1 91 ? 17.059 -3.101 -8.194 1.00 0.00 91 GLU A C 15
ATOM 25385 O O . GLU A 1 91 ? 18.003 -2.866 -8.947 1.00 0.00 91 GLU A O 15
ATOM 25397 N N . SER A 1 92 ? 15.996 -3.808 -8.564 1.00 0.00 92 SER A N 15
ATOM 25398 C CA . SER A 1 92 ? 15.878 -4.365 -9.906 1.00 0.00 92 SER A CA 15
ATOM 25399 C C . SER A 1 92 ? 14.786 -3.650 -10.697 1.00 0.00 92 SER A C 15
ATOM 25400 O O . SER A 1 92 ? 15.037 -3.104 -11.770 1.00 0.00 92 SER A O 15
ATOM 25408 N N . GLY A 1 93 ? 13.571 -3.660 -10.156 1.00 0.00 93 GLY A N 15
ATOM 25409 C CA . GLY A 1 93 ? 12.457 -3.010 -10.823 1.00 0.00 93 GLY A CA 15
ATOM 25410 C C . GLY A 1 93 ? 12.677 -1.521 -11.002 1.00 0.00 93 GLY A C 15
ATOM 25411 O O . GLY A 1 93 ? 13.815 -1.061 -11.088 1.00 0.00 93 GLY A O 15
ATOM 25415 N N . ALA A 1 94 ? 11.585 -0.766 -11.059 1.00 0.00 94 ALA A N 15
ATOM 25416 C CA . ALA A 1 94 ? 11.664 0.680 -11.228 1.00 0.00 94 ALA A CA 15
ATOM 25417 C C . ALA A 1 94 ? 12.270 1.344 -9.997 1.00 0.00 94 ALA A C 15
ATOM 25418 O O . ALA A 1 94 ? 11.569 1.635 -9.029 1.00 0.00 94 ALA A O 15
ATOM 25425 N N . GLY A 1 95 ? 13.577 1.582 -10.041 1.00 0.00 95 GLY A N 15
ATOM 25426 C CA . GLY A 1 95 ? 14.255 2.210 -8.922 1.00 0.00 95 GLY A CA 15
ATOM 25427 C C . GLY A 1 95 ? 14.919 3.517 -9.306 1.00 0.00 95 GLY A C 15
ATOM 25428 O O . GLY A 1 95 ? 16.068 3.768 -8.943 1.00 0.00 95 GLY A O 15
ATOM 25432 N N . SER A 1 96 ? 14.195 4.353 -10.044 1.00 0.00 96 SER A N 15
ATOM 25433 C CA . SER A 1 96 ? 14.723 5.639 -10.482 1.00 0.00 96 SER A CA 15
ATOM 25434 C C . SER A 1 96 ? 14.035 6.787 -9.748 1.00 0.00 96 SER A C 15
ATOM 25435 O O . SER A 1 96 ? 13.027 6.590 -9.072 1.00 0.00 96 SER A O 15
ATOM 25443 N N . ASN A 1 97 ? 14.590 7.987 -9.888 1.00 0.00 97 ASN A N 15
ATOM 25444 C CA . ASN A 1 97 ? 14.032 9.167 -9.239 1.00 0.00 97 ASN A CA 15
ATOM 25445 C C . ASN A 1 97 ? 13.674 10.236 -10.267 1.00 0.00 97 ASN A C 15
ATOM 25446 O O . ASN A 1 97 ? 14.547 10.776 -10.947 1.00 0.00 97 ASN A O 15
ATOM 25457 N N . THR A 1 98 ? 12.384 10.538 -10.375 1.00 0.00 98 THR A N 15
ATOM 25458 C CA . THR A 1 98 ? 11.910 11.541 -11.320 1.00 0.00 98 THR A CA 15
ATOM 25459 C C . THR A 1 98 ? 11.264 12.716 -10.595 1.00 0.00 98 THR A C 15
ATOM 25460 O O . THR A 1 98 ? 10.178 12.588 -10.030 1.00 0.00 98 THR A O 15
ATOM 25471 N N . SER A 1 99 ? 11.937 13.862 -10.617 1.00 0.00 99 SER A N 15
ATOM 25472 C CA . SER A 1 99 ? 11.429 15.060 -9.959 1.00 0.00 99 SER A CA 15
ATOM 25473 C C . SER A 1 99 ? 10.102 15.495 -10.573 1.00 0.00 99 SER A C 15
ATOM 25474 O O . SER A 1 99 ? 10.068 16.104 -11.643 1.00 0.00 99 SER A O 15
ATOM 25482 N N . THR A 1 100 ? 9.008 15.178 -9.887 1.00 0.00 100 THR A N 15
ATOM 25483 C CA . THR A 1 100 ? 7.677 15.534 -10.363 1.00 0.00 100 THR A CA 15
ATOM 25484 C C . THR A 1 100 ? 6.925 16.361 -9.326 1.00 0.00 100 THR A C 15
ATOM 25485 O O . THR A 1 100 ? 6.900 16.018 -8.144 1.00 0.00 100 THR A O 15
ATOM 25496 N N . SER A 1 101 ? 6.311 17.451 -9.776 1.00 0.00 101 SER A N 15
ATOM 25497 C CA . SER A 1 101 ? 5.560 18.328 -8.886 1.00 0.00 101 SER A CA 15
ATOM 25498 C C . SER A 1 101 ? 4.382 18.964 -9.617 1.00 0.00 101 SER A C 15
ATOM 25499 O O . SER A 1 101 ? 4.493 19.354 -10.780 1.00 0.00 101 SER A O 15
ATOM 25507 N N . THR A 1 102 ? 3.250 19.065 -8.927 1.00 0.00 102 THR A N 15
ATOM 25508 C CA . THR A 1 102 ? 2.049 19.651 -9.509 1.00 0.00 102 THR A CA 15
ATOM 25509 C C . THR A 1 102 ? 0.949 19.802 -8.464 1.00 0.00 102 THR A C 15
ATOM 25510 O O . THR A 1 102 ? 0.663 18.872 -7.711 1.00 0.00 102 THR A O 15
ATOM 25521 N N . GLY A 1 103 ? 0.335 20.981 -8.424 1.00 0.00 103 GLY A N 15
ATOM 25522 C CA . GLY A 1 103 ? -0.727 21.232 -7.468 1.00 0.00 103 GLY A CA 15
ATOM 25523 C C . GLY A 1 103 ? -1.832 22.096 -8.043 1.00 0.00 103 GLY A C 15
ATOM 25524 O O . GLY A 1 103 ? -1.789 23.323 -7.941 1.00 0.00 103 GLY A O 15
ATOM 25528 N N . THR A 1 104 ? -2.826 21.456 -8.650 1.00 0.00 104 THR A N 15
ATOM 25529 C CA . THR A 1 104 ? -3.946 22.174 -9.246 1.00 0.00 104 THR A CA 15
ATOM 25530 C C . THR A 1 104 ? -5.236 21.369 -9.136 1.00 0.00 104 THR A C 15
ATOM 25531 O O . THR A 1 104 ? -5.214 20.138 -9.143 1.00 0.00 104 THR A O 15
ATOM 25542 N N . SER A 1 105 ? -6.360 22.072 -9.035 1.00 0.00 105 SER A N 15
ATOM 25543 C CA . SER A 1 105 ? -7.660 21.422 -8.920 1.00 0.00 105 SER A CA 15
ATOM 25544 C C . SER A 1 105 ? -8.777 22.356 -9.377 1.00 0.00 105 SER A C 15
ATOM 25545 O O . SER A 1 105 ? -8.535 23.519 -9.703 1.00 0.00 105 SER A O 15
ATOM 25553 N N . THR A 1 106 ? -10.001 21.839 -9.398 1.00 0.00 106 THR A N 15
ATOM 25554 C CA . THR A 1 106 ? -11.156 22.624 -9.815 1.00 0.00 106 THR A CA 15
ATOM 25555 C C . THR A 1 106 ? -11.718 23.435 -8.653 1.00 0.00 106 THR A C 15
ATOM 25556 O O . THR A 1 106 ? -12.508 24.358 -8.853 1.00 0.00 106 THR A O 15
ATOM 25567 N N . SER A 1 107 ? -11.305 23.086 -7.439 1.00 0.00 107 SER A N 15
ATOM 25568 C CA . SER A 1 107 ? -11.771 23.780 -6.244 1.00 0.00 107 SER A CA 15
ATOM 25569 C C . SER A 1 107 ? -10.838 24.934 -5.889 1.00 0.00 107 SER A C 15
ATOM 25570 O O . SER A 1 107 ? -9.639 24.885 -6.163 1.00 0.00 107 SER A O 15
ATOM 25578 N N . SER A 1 108 ? -11.399 25.972 -5.276 1.00 0.00 108 SER A N 15
ATOM 25579 C CA . SER A 1 108 ? -10.620 27.142 -4.886 1.00 0.00 108 SER A CA 15
ATOM 25580 C C . SER A 1 108 ? -10.422 27.182 -3.374 1.00 0.00 108 SER A C 15
ATOM 25581 O O . SER A 1 108 ? -9.563 27.905 -2.868 1.00 0.00 108 SER A O 15
ATOM 25589 N N . SER A 1 109 ? -11.223 26.400 -2.657 1.00 0.00 109 SER A N 15
ATOM 25590 C CA . SER A 1 109 ? -11.139 26.349 -1.202 1.00 0.00 109 SER A CA 15
ATOM 25591 C C . SER A 1 109 ? -12.073 25.281 -0.642 1.00 0.00 109 SER A C 15
ATOM 25592 O O . SER A 1 109 ? -12.840 24.662 -1.378 1.00 0.00 109 SER A O 15
ATOM 25600 N N . GLY A 1 110 ? -12.003 25.071 0.669 1.00 0.00 110 GLY A N 15
ATOM 25601 C CA . GLY A 1 110 ? -12.847 24.077 1.308 1.00 0.00 110 GLY A CA 15
ATOM 25602 C C . GLY A 1 110 ? -13.081 24.373 2.776 1.00 0.00 110 GLY A C 15
ATOM 25603 O O . GLY A 1 110 ? -12.197 24.859 3.482 1.00 0.00 110 GLY A O 15
ATOM 25607 N N . PRO A 1 111 ? -14.297 24.076 3.257 1.00 0.00 111 PRO A N 15
ATOM 25608 C CA . PRO A 1 111 ? -14.673 24.306 4.655 1.00 0.00 111 PRO A CA 15
ATOM 25609 C C . PRO A 1 111 ? -13.957 23.358 5.611 1.00 0.00 111 PRO A C 15
ATOM 25610 O O . PRO A 1 111 ? -14.117 23.451 6.828 1.00 0.00 111 PRO A O 15
ATOM 25621 N N . SER A 1 112 ? -13.167 22.447 5.052 1.00 0.00 112 SER A N 15
ATOM 25622 C CA . SER A 1 112 ? -12.429 21.479 5.856 1.00 0.00 112 SER A CA 15
ATOM 25623 C C . SER A 1 112 ? -10.948 21.841 5.916 1.00 0.00 112 SER A C 15
ATOM 25624 O O . SER A 1 112 ? -10.175 21.489 5.025 1.00 0.00 112 SER A O 15
ATOM 25632 N N . SER A 1 113 ? -10.560 22.546 6.974 1.00 0.00 113 SER A N 15
ATOM 25633 C CA . SER A 1 113 ? -9.173 22.960 7.150 1.00 0.00 113 SER A CA 15
ATOM 25634 C C . SER A 1 113 ? -8.430 21.993 8.066 1.00 0.00 113 SER A C 15
ATOM 25635 O O . SER A 1 113 ? -8.347 22.205 9.275 1.00 0.00 113 SER A O 15
ATOM 25643 N N . GLY A 1 114 ? -7.891 20.928 7.480 1.00 0.00 114 GLY A N 15
ATOM 25644 C CA . GLY A 1 114 ? -7.161 19.943 8.257 1.00 0.00 114 GLY A CA 15
ATOM 25645 C C . GLY A 1 114 ? -5.659 20.090 8.117 1.00 0.00 114 GLY A C 15
ATOM 25646 O O . GLY A 1 114 ? -5.202 20.637 7.114 1.00 0.00 114 GLY A O 15
ATOM 25651 N N . GLY A 1 1 ? 7.223 30.195 15.021 1.00 0.00 1 GLY A N 16
ATOM 25652 C CA . GLY A 1 1 ? 8.184 29.242 14.496 1.00 0.00 1 GLY A CA 16
ATOM 25653 C C . GLY A 1 1 ? 7.726 28.613 13.196 1.00 0.00 1 GLY A C 16
ATOM 25654 O O . GLY A 1 1 ? 7.371 29.315 12.250 1.00 0.00 1 GLY A O 16
ATOM 25658 N N . SER A 1 2 ? 7.736 27.284 13.148 1.00 0.00 2 SER A N 16
ATOM 25659 C CA . SER A 1 2 ? 7.323 26.560 11.951 1.00 0.00 2 SER A CA 16
ATOM 25660 C C . SER A 1 2 ? 6.468 25.350 12.316 1.00 0.00 2 SER A C 16
ATOM 25661 O O . SER A 1 2 ? 6.906 24.468 13.055 1.00 0.00 2 SER A O 16
ATOM 25669 N N . SER A 1 3 ? 5.247 25.317 11.793 1.00 0.00 3 SER A N 16
ATOM 25670 C CA . SER A 1 3 ? 4.328 24.218 12.066 1.00 0.00 3 SER A CA 16
ATOM 25671 C C . SER A 1 3 ? 3.970 23.477 10.782 1.00 0.00 3 SER A C 16
ATOM 25672 O O . SER A 1 3 ? 3.750 24.091 9.739 1.00 0.00 3 SER A O 16
ATOM 25680 N N . GLY A 1 4 ? 3.914 22.151 10.866 1.00 0.00 4 GLY A N 16
ATOM 25681 C CA . GLY A 1 4 ? 3.582 21.347 9.705 1.00 0.00 4 GLY A CA 16
ATOM 25682 C C . GLY A 1 4 ? 4.575 20.225 9.474 1.00 0.00 4 GLY A C 16
ATOM 25683 O O . GLY A 1 4 ? 5.290 19.821 10.391 1.00 0.00 4 GLY A O 16
ATOM 25687 N N . SER A 1 5 ? 4.618 19.718 8.246 1.00 0.00 5 SER A N 16
ATOM 25688 C CA . SER A 1 5 ? 5.526 18.632 7.899 1.00 0.00 5 SER A CA 16
ATOM 25689 C C . SER A 1 5 ? 6.536 19.083 6.848 1.00 0.00 5 SER A C 16
ATOM 25690 O O . SER A 1 5 ? 6.165 19.596 5.793 1.00 0.00 5 SER A O 16
ATOM 25698 N N . SER A 1 6 ? 7.817 18.887 7.146 1.00 0.00 6 SER A N 16
ATOM 25699 C CA . SER A 1 6 ? 8.883 19.277 6.230 1.00 0.00 6 SER A CA 16
ATOM 25700 C C . SER A 1 6 ? 10.026 18.268 6.267 1.00 0.00 6 SER A C 16
ATOM 25701 O O . SER A 1 6 ? 10.494 17.881 7.337 1.00 0.00 6 SER A O 16
ATOM 25709 N N . GLY A 1 7 ? 10.472 17.845 5.087 1.00 0.00 7 GLY A N 16
ATOM 25710 C CA . GLY A 1 7 ? 11.557 16.884 5.006 1.00 0.00 7 GLY A CA 16
ATOM 25711 C C . GLY A 1 7 ? 11.105 15.471 5.316 1.00 0.00 7 GLY A C 16
ATOM 25712 O O . GLY A 1 7 ? 11.810 14.760 6.030 1.00 0.00 7 GLY A O 16
ATOM 25716 N N . HIS A 1 8 ? 9.952 15.092 4.783 1.00 0.00 8 HIS A N 16
ATOM 25717 C CA . HIS A 1 8 ? 9.423 13.759 5.016 1.00 0.00 8 HIS A CA 16
ATOM 25718 C C . HIS A 1 8 ? 9.657 12.890 3.779 1.00 0.00 8 HIS A C 16
ATOM 25719 O O . HIS A 1 8 ? 9.965 13.373 2.690 1.00 0.00 8 HIS A O 16
ATOM 25733 N N . LYS A 1 9 ? 9.503 11.584 3.973 1.00 0.00 9 LYS A N 16
ATOM 25734 C CA . LYS A 1 9 ? 9.690 10.623 2.893 1.00 0.00 9 LYS A CA 16
ATOM 25735 C C . LYS A 1 9 ? 8.641 10.819 1.803 1.00 0.00 9 LYS A C 16
ATOM 25736 O O . LYS A 1 9 ? 7.502 11.203 2.066 1.00 0.00 9 LYS A O 16
ATOM 25755 N N . PRO A 1 10 ? 9.032 10.547 0.549 1.00 0.00 10 PRO A N 16
ATOM 25756 C CA . PRO A 1 10 ? 8.139 10.684 -0.606 1.00 0.00 10 PRO A CA 16
ATOM 25757 C C . PRO A 1 10 ? 7.038 9.629 -0.616 1.00 0.00 10 PRO A C 16
ATOM 25758 O O . PRO A 1 10 ? 5.885 9.925 -0.930 1.00 0.00 10 PRO A O 16
ATOM 25769 N N . TRP A 1 11 ? 7.401 8.399 -0.271 1.00 0.00 11 TRP A N 16
ATOM 25770 C CA . TRP A 1 11 ? 6.443 7.300 -0.240 1.00 0.00 11 TRP A CA 16
ATOM 25771 C C . TRP A 1 11 ? 6.192 6.837 1.190 1.00 0.00 11 TRP A C 16
ATOM 25772 O O . TRP A 1 11 ? 7.068 6.941 2.049 1.00 0.00 11 TRP A O 16
ATOM 25793 N N . ARG A 1 12 ? 4.991 6.325 1.440 1.00 0.00 12 ARG A N 16
ATOM 25794 C CA . ARG A 1 12 ? 4.625 5.847 2.768 1.00 0.00 12 ARG A CA 16
ATOM 25795 C C . ARG A 1 12 ? 4.167 4.392 2.714 1.00 0.00 12 ARG A C 16
ATOM 25796 O O . ARG A 1 12 ? 3.616 3.941 1.711 1.00 0.00 12 ARG A O 16
ATOM 25817 N N . ALA A 1 13 ? 4.398 3.664 3.802 1.00 0.00 13 ALA A N 16
ATOM 25818 C CA . ALA A 1 13 ? 4.008 2.262 3.880 1.00 0.00 13 ALA A CA 16
ATOM 25819 C C . ALA A 1 13 ? 3.282 1.966 5.188 1.00 0.00 13 ALA A C 16
ATOM 25820 O O . ALA A 1 13 ? 3.856 2.095 6.269 1.00 0.00 13 ALA A O 16
ATOM 25827 N N . GLU A 1 14 ? 2.018 1.569 5.082 1.00 0.00 14 GLU A N 16
ATOM 25828 C CA . GLU A 1 14 ? 1.215 1.256 6.258 1.00 0.00 14 GLU A CA 16
ATOM 25829 C C . GLU A 1 14 ? -0.037 0.475 5.870 1.00 0.00 14 GLU A C 16
ATOM 25830 O O . GLU A 1 14 ? -0.586 0.660 4.783 1.00 0.00 14 GLU A O 16
ATOM 25842 N N . TYR A 1 15 ? -0.483 -0.399 6.765 1.00 0.00 15 TYR A N 16
ATOM 25843 C CA . TYR A 1 15 ? -1.669 -1.211 6.516 1.00 0.00 15 TYR A CA 16
ATOM 25844 C C . TYR A 1 15 ? -2.940 -0.383 6.678 1.00 0.00 15 TYR A C 16
ATOM 25845 O O . TYR A 1 15 ? -3.143 0.270 7.702 1.00 0.00 15 TYR A O 16
ATOM 25863 N N . ALA A 1 16 ? -3.794 -0.416 5.660 1.00 0.00 16 ALA A N 16
ATOM 25864 C CA . ALA A 1 16 ? -5.047 0.328 5.690 1.00 0.00 16 ALA A CA 16
ATOM 25865 C C . ALA A 1 16 ? -5.847 0.007 6.948 1.00 0.00 16 ALA A C 16
ATOM 25866 O O . ALA A 1 16 ? -5.741 -1.088 7.501 1.00 0.00 16 ALA A O 16
ATOM 25873 N N . LYS A 1 17 ? -6.647 0.968 7.396 1.00 0.00 17 LYS A N 16
ATOM 25874 C CA . LYS A 1 17 ? -7.467 0.787 8.588 1.00 0.00 17 LYS A CA 16
ATOM 25875 C C . LYS A 1 17 ? -8.934 0.601 8.217 1.00 0.00 17 LYS A C 16
ATOM 25876 O O . LYS A 1 17 ? -9.669 -0.118 8.894 1.00 0.00 17 LYS A O 16
ATOM 25895 N N . SER A 1 18 ? -9.354 1.253 7.138 1.00 0.00 18 SER A N 16
ATOM 25896 C CA . SER A 1 18 ? -10.735 1.161 6.678 1.00 0.00 18 SER A CA 16
ATOM 25897 C C . SER A 1 18 ? -10.796 1.055 5.157 1.00 0.00 18 SER A C 16
ATOM 25898 O O . SER A 1 18 ? -9.883 1.492 4.457 1.00 0.00 18 SER A O 16
ATOM 25906 N N . SER A 1 19 ? -11.878 0.471 4.654 1.00 0.00 19 SER A N 16
ATOM 25907 C CA . SER A 1 19 ? -12.058 0.303 3.217 1.00 0.00 19 SER A CA 16
ATOM 25908 C C . SER A 1 19 ? -12.709 1.538 2.602 1.00 0.00 19 SER A C 16
ATOM 25909 O O . SER A 1 19 ? -13.564 1.431 1.724 1.00 0.00 19 SER A O 16
ATOM 25917 N N . ARG A 1 20 ? -12.297 2.712 3.072 1.00 0.00 20 ARG A N 16
ATOM 25918 C CA . ARG A 1 20 ? -12.841 3.968 2.571 1.00 0.00 20 ARG A CA 16
ATOM 25919 C C . ARG A 1 20 ? -12.004 4.498 1.410 1.00 0.00 20 ARG A C 16
ATOM 25920 O O . ARG A 1 20 ? -12.540 5.018 0.432 1.00 0.00 20 ARG A O 16
ATOM 25941 N N . SER A 1 21 ? -10.686 4.363 1.527 1.00 0.00 21 SER A N 16
ATOM 25942 C CA . SER A 1 21 ? -9.775 4.832 0.490 1.00 0.00 21 SER A CA 16
ATOM 25943 C C . SER A 1 21 ? -9.824 3.917 -0.730 1.00 0.00 21 SER A C 16
ATOM 25944 O O . SER A 1 21 ? -9.963 2.701 -0.603 1.00 0.00 21 SER A O 16
ATOM 25952 N N . SER A 1 22 ? -9.708 4.512 -1.913 1.00 0.00 22 SER A N 16
ATOM 25953 C CA . SER A 1 22 ? -9.743 3.753 -3.157 1.00 0.00 22 SER A CA 16
ATOM 25954 C C . SER A 1 22 ? -8.516 4.055 -4.012 1.00 0.00 22 SER A C 16
ATOM 25955 O O . SER A 1 22 ? -8.111 5.209 -4.153 1.00 0.00 22 SER A O 16
ATOM 25963 N N . CYS A 1 23 ? -7.927 3.008 -4.581 1.00 0.00 23 CYS A N 16
ATOM 25964 C CA . CYS A 1 23 ? -6.746 3.158 -5.422 1.00 0.00 23 CYS A CA 16
ATOM 25965 C C . CYS A 1 23 ? -7.036 4.071 -6.610 1.00 0.00 23 CYS A C 16
ATOM 25966 O O . CYS A 1 23 ? -8.192 4.284 -6.976 1.00 0.00 23 CYS A O 16
ATOM 25973 N N . LYS A 1 24 ? -5.978 4.608 -7.208 1.00 0.00 24 LYS A N 16
ATOM 25974 C CA . LYS A 1 24 ? -6.117 5.497 -8.356 1.00 0.00 24 LYS A CA 16
ATOM 25975 C C . LYS A 1 24 ? -5.648 4.811 -9.635 1.00 0.00 24 LYS A C 16
ATOM 25976 O O . LYS A 1 24 ? -6.196 5.043 -10.713 1.00 0.00 24 LYS A O 16
ATOM 25995 N N . THR A 1 25 ? -4.631 3.964 -9.509 1.00 0.00 25 THR A N 16
ATOM 25996 C CA . THR A 1 25 ? -4.089 3.244 -10.655 1.00 0.00 25 THR A CA 16
ATOM 25997 C C . THR A 1 25 ? -5.123 2.292 -11.245 1.00 0.00 25 THR A C 16
ATOM 25998 O O . THR A 1 25 ? -5.337 2.266 -12.457 1.00 0.00 25 THR A O 16
ATOM 26009 N N . CYS A 1 26 ? -5.761 1.510 -10.380 1.00 0.00 26 CYS A N 16
ATOM 26010 C CA . CYS A 1 26 ? -6.773 0.555 -10.816 1.00 0.00 26 CYS A CA 16
ATOM 26011 C C . CYS A 1 26 ? -8.177 1.099 -10.566 1.00 0.00 26 CYS A C 16
ATOM 26012 O O . CYS A 1 26 ? -9.155 0.609 -11.132 1.00 0.00 26 CYS A O 16
ATOM 26019 N N . LYS A 1 27 ? -8.269 2.115 -9.715 1.00 0.00 27 LYS A N 16
ATOM 26020 C CA . LYS A 1 27 ? -9.552 2.728 -9.391 1.00 0.00 27 LYS A CA 16
ATOM 26021 C C . LYS A 1 27 ? -10.441 1.756 -8.621 1.00 0.00 27 LYS A C 16
ATOM 26022 O O . LYS A 1 27 ? -11.627 1.617 -8.918 1.00 0.00 27 LYS A O 16
ATOM 26041 N N . SER A 1 28 ? -9.859 1.087 -7.631 1.00 0.00 28 SER A N 16
ATOM 26042 C CA . SER A 1 28 ? -10.598 0.126 -6.821 1.00 0.00 28 SER A CA 16
ATOM 26043 C C . SER A 1 28 ? -10.553 0.512 -5.345 1.00 0.00 28 SER A C 16
ATOM 26044 O O . SER A 1 28 ? -9.895 1.480 -4.965 1.00 0.00 28 SER A O 16
ATOM 26052 N N . VAL A 1 29 ? -11.258 -0.254 -4.518 1.00 0.00 29 VAL A N 16
ATOM 26053 C CA . VAL A 1 29 ? -11.299 0.006 -3.084 1.00 0.00 29 VAL A CA 16
ATOM 26054 C C . VAL A 1 29 ? -10.178 -0.732 -2.360 1.00 0.00 29 VAL A C 16
ATOM 26055 O O . VAL A 1 29 ? -9.892 -1.892 -2.657 1.00 0.00 29 VAL A O 16
ATOM 26068 N N . ILE A 1 30 ? -9.548 -0.052 -1.408 1.00 0.00 30 ILE A N 16
ATOM 26069 C CA . ILE A 1 30 ? -8.459 -0.644 -0.640 1.00 0.00 30 ILE A CA 16
ATOM 26070 C C . ILE A 1 30 ? -8.929 -1.057 0.750 1.00 0.00 30 ILE A C 16
ATOM 26071 O O . ILE A 1 30 ? -8.850 -0.279 1.700 1.00 0.00 30 ILE A O 16
ATOM 26087 N N . ASN A 1 31 ? -9.417 -2.288 0.863 1.00 0.00 31 ASN A N 16
ATOM 26088 C CA . ASN A 1 31 ? -9.899 -2.806 2.138 1.00 0.00 31 ASN A CA 16
ATOM 26089 C C . ASN A 1 31 ? -8.816 -2.709 3.208 1.00 0.00 31 ASN A C 16
ATOM 26090 O O . ASN A 1 31 ? -7.623 -2.766 2.908 1.00 0.00 31 ASN A O 16
ATOM 26101 N N . LYS A 1 32 ? -9.239 -2.564 4.459 1.00 0.00 32 LYS A N 16
ATOM 26102 C CA . LYS A 1 32 ? -8.307 -2.462 5.576 1.00 0.00 32 LYS A CA 16
ATOM 26103 C C . LYS A 1 32 ? -7.504 -3.749 5.734 1.00 0.00 32 LYS A C 16
ATOM 26104 O O . LYS A 1 32 ? -7.868 -4.789 5.186 1.00 0.00 32 LYS A O 16
ATOM 26123 N N . GLU A 1 33 ? -6.412 -3.671 6.489 1.00 0.00 33 GLU A N 16
ATOM 26124 C CA . GLU A 1 33 ? -5.559 -4.831 6.719 1.00 0.00 33 GLU A CA 16
ATOM 26125 C C . GLU A 1 33 ? -4.814 -5.220 5.445 1.00 0.00 33 GLU A C 16
ATOM 26126 O O . GLU A 1 33 ? -4.447 -6.379 5.257 1.00 0.00 33 GLU A O 16
ATOM 26138 N N . ASN A 1 34 ? -4.594 -4.241 4.573 1.00 0.00 34 ASN A N 16
ATOM 26139 C CA . A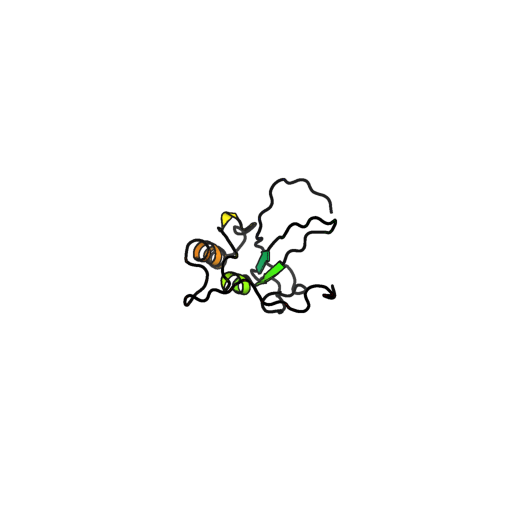SN A 1 34 ? -3.894 -4.479 3.316 1.00 0.00 34 ASN A CA 16
ATOM 26140 C C . ASN A 1 34 ? -2.712 -3.527 3.163 1.00 0.00 34 ASN A C 16
ATOM 26141 O O . ASN A 1 34 ? -2.750 -2.391 3.636 1.00 0.00 34 ASN A O 16
ATOM 26152 N N . PHE A 1 35 ? -1.662 -3.998 2.499 1.00 0.00 35 PHE A N 16
ATOM 26153 C CA . PHE A 1 35 ? -0.468 -3.190 2.283 1.00 0.00 35 PHE A CA 16
ATOM 26154 C C . PHE A 1 35 ? -0.642 -2.274 1.075 1.00 0.00 35 PHE A C 16
ATOM 26155 O O . PHE A 1 35 ? -0.796 -2.741 -0.054 1.00 0.00 35 PHE A O 16
ATOM 26172 N N . ARG A 1 36 ? -0.617 -0.968 1.321 1.00 0.00 36 ARG A N 16
ATOM 26173 C CA . ARG A 1 36 ? -0.774 0.013 0.255 1.00 0.00 36 ARG A CA 16
ATOM 26174 C C . ARG A 1 36 ? 0.384 1.008 0.256 1.00 0.00 36 ARG A C 16
ATOM 26175 O O . ARG A 1 36 ? 1.252 0.964 1.129 1.00 0.00 36 ARG A O 16
ATOM 26196 N N . LEU A 1 37 ? 0.390 1.902 -0.726 1.00 0.00 37 LEU A N 16
ATOM 26197 C CA . LEU A 1 37 ? 1.441 2.907 -0.838 1.00 0.00 37 LEU A CA 16
ATOM 26198 C C . LEU A 1 37 ? 0.846 4.297 -1.045 1.00 0.00 37 LEU A C 16
ATOM 26199 O O . LEU A 1 37 ? -0.068 4.478 -1.849 1.00 0.00 37 LEU A O 16
ATOM 26215 N N . GLY A 1 38 ? 1.372 5.275 -0.315 1.00 0.00 38 GLY A N 16
ATOM 26216 C CA . GLY A 1 38 ? 0.882 6.636 -0.435 1.00 0.00 38 GLY A CA 16
ATOM 26217 C C . GLY A 1 38 ? 1.961 7.604 -0.877 1.00 0.00 38 GLY A C 16
ATOM 26218 O O . GLY A 1 38 ? 2.879 7.913 -0.117 1.00 0.00 38 GLY A O 16
ATOM 26222 N N . LYS A 1 39 ? 1.853 8.084 -2.111 1.00 0.00 39 LYS A N 16
ATOM 26223 C CA . LYS A 1 39 ? 2.827 9.023 -2.655 1.00 0.00 39 LYS A CA 16
ATOM 26224 C C . LYS A 1 39 ? 2.582 10.431 -2.123 1.00 0.00 39 LYS A C 16
ATOM 26225 O O . LYS A 1 39 ? 1.716 11.152 -2.621 1.00 0.00 39 LYS A O 16
ATOM 26244 N N . LEU A 1 40 ? 3.350 10.818 -1.110 1.00 0.00 40 LEU A N 16
ATOM 26245 C CA . LEU A 1 40 ? 3.216 12.142 -0.511 1.00 0.00 40 LEU A CA 16
ATOM 26246 C C . LEU A 1 40 ? 3.659 13.228 -1.487 1.00 0.00 40 LEU A C 16
ATOM 26247 O O . LEU A 1 40 ? 4.848 13.372 -1.774 1.00 0.00 40 LEU A O 16
ATOM 26263 N N . VAL A 1 41 ? 2.695 13.991 -1.992 1.00 0.00 41 VAL A N 16
ATOM 26264 C CA . VAL A 1 41 ? 2.986 15.067 -2.932 1.00 0.00 41 VAL A CA 16
ATOM 26265 C C . VAL A 1 41 ? 2.723 16.431 -2.305 1.00 0.00 41 VAL A C 16
ATOM 26266 O O . VAL A 1 41 ? 1.702 16.637 -1.649 1.00 0.00 41 VAL A O 16
ATOM 26279 N N . GLN A 1 42 ? 3.651 17.360 -2.512 1.00 0.00 42 GLN A N 16
ATOM 26280 C CA . GLN A 1 42 ? 3.519 18.706 -1.966 1.00 0.00 42 GLN A CA 16
ATOM 26281 C C . GLN A 1 42 ? 3.071 19.689 -3.042 1.00 0.00 42 GLN A C 16
ATOM 26282 O O . GLN A 1 42 ? 3.858 20.084 -3.902 1.00 0.00 42 GLN A O 16
ATOM 26296 N N . SER A 1 43 ? 1.802 20.079 -2.989 1.00 0.00 43 SER A N 16
ATOM 26297 C CA . SER A 1 43 ? 1.248 21.013 -3.963 1.00 0.00 43 SER A CA 16
ATOM 26298 C C . SER A 1 43 ? 0.820 22.312 -3.287 1.00 0.00 43 SER A C 16
ATOM 26299 O O . SER A 1 43 ? 1.053 23.404 -3.808 1.00 0.00 43 SER A O 16
ATOM 26307 N N . THR A 1 44 ? 0.193 22.188 -2.121 1.00 0.00 44 THR A N 16
ATOM 26308 C CA . THR A 1 44 ? -0.268 23.350 -1.373 1.00 0.00 44 THR A CA 16
ATOM 26309 C C . THR A 1 44 ? 0.891 24.278 -1.028 1.00 0.00 44 THR A C 16
ATOM 26310 O O . THR A 1 44 ? 2.045 23.883 -1.187 1.00 0.00 44 THR A O 16
ATOM 26321 N N . HIS A 1 45 ? 0.564 25.476 -0.568 1.00 0.00 45 HIS A N 16
ATOM 26322 C CA . HIS A 1 45 ? 1.587 26.443 -0.206 1.00 0.00 45 HIS A CA 16
ATOM 26323 C C . HIS A 1 45 ? 1.736 26.487 1.316 1.00 0.00 45 HIS A C 16
ATOM 26324 O O . HIS A 1 45 ? 2.815 26.284 1.873 1.00 0.00 45 HIS A O 16
ATOM 26338 N N . PHE A 1 46 ? 0.619 26.758 1.982 1.00 0.00 46 PHE A N 16
ATOM 26339 C CA . PHE A 1 46 ? 0.596 26.836 3.438 1.00 0.00 46 PHE A CA 16
ATOM 26340 C C . PHE A 1 46 ? 0.723 25.448 4.059 1.00 0.00 46 PHE A C 16
ATOM 26341 O O . PHE A 1 46 ? 1.748 25.114 4.655 1.00 0.00 46 PHE A O 16
ATOM 26358 N N . ASP A 1 47 ? -0.325 24.645 3.916 1.00 0.00 47 ASP A N 16
ATOM 26359 C CA . ASP A 1 47 ? -0.332 23.292 4.462 1.00 0.00 47 ASP A CA 16
ATOM 26360 C C . ASP A 1 47 ? -1.411 22.444 3.798 1.00 0.00 47 ASP A C 16
ATOM 26361 O O . ASP A 1 47 ? -2.463 22.951 3.410 1.00 0.00 47 ASP A O 16
ATOM 26370 N N . GLY A 1 48 ? -1.143 21.148 3.668 1.00 0.00 48 GLY A N 16
ATOM 26371 C CA . GLY A 1 48 ? -2.100 20.250 3.049 1.00 0.00 48 GLY A CA 16
ATOM 26372 C C . GLY A 1 48 ? -1.448 19.292 2.072 1.00 0.00 48 GLY A C 16
ATOM 26373 O O . GLY A 1 48 ? -1.005 19.698 0.997 1.00 0.00 48 GLY A O 16
ATOM 26377 N N . ILE A 1 49 ? -1.388 18.018 2.445 1.00 0.00 49 ILE A N 16
ATOM 26378 C CA . ILE A 1 49 ? -0.785 17.001 1.593 1.00 0.00 49 ILE A CA 16
ATOM 26379 C C . ILE A 1 49 ? -1.822 15.979 1.138 1.00 0.00 49 ILE A C 16
ATOM 26380 O O . ILE A 1 49 ? -2.700 15.587 1.907 1.00 0.00 49 ILE A O 16
ATOM 26396 N N . MET A 1 50 ? -1.713 15.551 -0.115 1.00 0.00 50 MET A N 16
ATOM 26397 C CA . MET A 1 50 ? -2.640 14.571 -0.671 1.00 0.00 50 MET A CA 16
ATOM 26398 C C . MET A 1 50 ? -1.921 13.266 -0.997 1.00 0.00 50 MET A C 16
ATOM 26399 O O . MET A 1 50 ? -1.399 13.075 -2.095 1.00 0.00 50 MET A O 16
ATOM 26413 N N . PRO A 1 51 ? -1.891 12.346 -0.021 1.00 0.00 51 PRO A N 16
ATOM 26414 C CA . PRO A 1 51 ? -1.239 11.043 -0.181 1.00 0.00 51 PRO A CA 16
ATOM 26415 C C . PRO A 1 51 ? -1.989 10.135 -1.149 1.00 0.00 51 PRO A C 16
ATOM 26416 O O . PRO A 1 51 ? -3.068 9.634 -0.835 1.00 0.00 51 PRO A O 16
ATOM 26427 N N . MET A 1 52 ? -1.409 9.926 -2.327 1.00 0.00 52 MET A N 16
ATOM 26428 C CA . MET A 1 52 ? -2.023 9.075 -3.340 1.00 0.00 52 MET A CA 16
ATOM 26429 C C . MET A 1 52 ? -2.081 7.625 -2.871 1.00 0.00 52 MET A C 16
ATOM 26430 O O . MET A 1 52 ? -1.106 6.884 -2.995 1.00 0.00 52 MET A O 16
ATOM 26444 N N . TRP A 1 53 ? -3.227 7.227 -2.331 1.00 0.00 53 TRP A N 16
ATOM 26445 C CA . TRP A 1 53 ? -3.410 5.865 -1.843 1.00 0.00 53 TRP A CA 16
ATOM 26446 C C . TRP A 1 53 ? -3.559 4.887 -3.003 1.00 0.00 53 TRP A C 16
ATOM 26447 O O . TRP A 1 53 ? -4.584 4.868 -3.683 1.00 0.00 53 TRP A O 16
ATOM 26468 N N . ASN A 1 54 ? -2.529 4.075 -3.222 1.00 0.00 54 ASN A N 16
ATOM 26469 C CA . ASN A 1 54 ? -2.546 3.094 -4.301 1.00 0.00 54 ASN A CA 16
ATOM 26470 C C . ASN A 1 54 ? -2.012 1.748 -3.820 1.00 0.00 54 ASN A C 16
ATOM 26471 O O . ASN A 1 54 ? -1.053 1.721 -3.050 1.00 0.00 54 ASN A O 16
ATOM 26482 N N . HIS A 1 55 ? -2.637 0.673 -4.279 1.00 0.00 55 HIS A N 16
ATOM 26483 C CA . HIS A 1 55 ? -2.215 -0.661 -3.889 1.00 0.00 55 HIS A CA 16
ATOM 26484 C C . HIS A 1 55 ? -0.711 -0.813 -4.125 1.00 0.00 55 HIS A C 16
ATOM 26485 O O . HIS A 1 55 ? -0.162 -0.381 -5.138 1.00 0.00 55 HIS A O 16
ATOM 26499 N N . ALA A 1 56 ? -0.052 -1.443 -3.158 1.00 0.00 56 ALA A N 16
ATOM 26500 C CA . ALA A 1 56 ? 1.386 -1.668 -3.235 1.00 0.00 56 ALA A CA 16
ATOM 26501 C C . ALA A 1 56 ? 1.759 -2.403 -4.518 1.00 0.00 56 ALA A C 16
ATOM 26502 O O . ALA A 1 56 ? 2.887 -2.300 -4.998 1.00 0.00 56 ALA A O 16
ATOM 26509 N N . SER A 1 57 ? 0.804 -3.146 -5.067 1.00 0.00 57 SER A N 16
ATOM 26510 C CA . SER A 1 57 ? 1.033 -3.903 -6.292 1.00 0.00 57 SER A CA 16
ATOM 26511 C C . SER A 1 57 ? 0.726 -3.052 -7.521 1.00 0.00 57 SER A C 16
ATOM 26512 O O . SER A 1 57 ? 1.216 -3.325 -8.618 1.00 0.00 57 SER A O 16
ATOM 26520 N N . CYS A 1 58 ? -0.089 -2.020 -7.330 1.00 0.00 58 CYS A N 16
ATOM 26521 C CA . CYS A 1 58 ? -0.463 -1.128 -8.421 1.00 0.00 58 CYS A CA 16
ATOM 26522 C C . CYS A 1 58 ? 0.652 -0.129 -8.714 1.00 0.00 58 CYS A C 16
ATOM 26523 O O . CYS A 1 58 ? 0.763 0.384 -9.828 1.00 0.00 58 CYS A O 16
ATOM 26530 N N . ILE A 1 59 ? 1.476 0.141 -7.707 1.00 0.00 59 ILE A N 16
ATOM 26531 C CA . ILE A 1 59 ? 2.583 1.078 -7.857 1.00 0.00 59 ILE A CA 16
ATOM 26532 C C . ILE A 1 59 ? 3.846 0.365 -8.329 1.00 0.00 59 ILE A C 16
ATOM 26533 O O . ILE A 1 59 ? 4.482 0.780 -9.299 1.00 0.00 59 ILE A O 16
ATOM 26549 N N . LEU A 1 60 ? 4.204 -0.712 -7.638 1.00 0.00 60 LEU A N 16
ATOM 26550 C CA . LEU A 1 60 ? 5.390 -1.486 -7.987 1.00 0.00 60 LEU A CA 16
ATOM 26551 C C . LEU A 1 60 ? 5.382 -1.859 -9.466 1.00 0.00 60 LEU A C 16
ATOM 26552 O O . LEU A 1 60 ? 6.431 -1.924 -10.108 1.00 0.00 60 LEU A O 16
ATOM 26568 N N . LYS A 1 61 ? 4.191 -2.101 -10.003 1.00 0.00 61 LYS A N 16
ATOM 26569 C CA . LYS A 1 61 ? 4.043 -2.464 -11.407 1.00 0.00 61 LYS A CA 16
ATOM 26570 C C . LYS A 1 61 ? 4.451 -1.308 -12.314 1.00 0.00 61 LYS A C 16
ATOM 26571 O O . LYS A 1 61 ? 4.877 -1.516 -13.450 1.00 0.00 61 LYS A O 16
ATOM 26590 N N . LYS A 1 62 ? 4.318 -0.088 -11.804 1.00 0.00 62 LYS A N 16
ATOM 26591 C CA . LYS A 1 62 ? 4.674 1.103 -12.566 1.00 0.00 62 LYS A CA 16
ATOM 26592 C C . LYS A 1 62 ? 6.188 1.284 -12.617 1.00 0.00 62 LYS A C 16
ATOM 26593 O O . LYS A 1 62 ? 6.942 0.443 -12.125 1.00 0.00 62 LYS A O 16
ATOM 26612 N N . THR A 1 63 ? 6.629 2.387 -13.215 1.00 0.00 63 THR A N 16
ATOM 26613 C CA . THR A 1 63 ? 8.052 2.677 -13.330 1.00 0.00 63 THR A CA 16
ATOM 26614 C C . THR A 1 63 ? 8.377 4.060 -12.776 1.00 0.00 63 THR A C 16
ATOM 26615 O O . THR A 1 63 ? 7.497 4.911 -12.644 1.00 0.00 63 THR A O 16
ATOM 26626 N N . LYS A 1 64 ? 9.647 4.279 -12.454 1.00 0.00 64 LYS A N 16
ATOM 26627 C CA . LYS A 1 64 ? 10.091 5.560 -11.916 1.00 0.00 64 LYS A CA 16
ATOM 26628 C C . LYS A 1 64 ? 9.171 6.026 -10.791 1.00 0.00 64 LYS A C 16
ATOM 26629 O O . LYS A 1 64 ? 8.841 7.208 -10.697 1.00 0.00 64 LYS A O 16
ATOM 26648 N N . GLN A 1 65 ? 8.762 5.089 -9.941 1.00 0.00 65 GLN A N 16
ATOM 26649 C CA . GLN A 1 65 ? 7.882 5.405 -8.823 1.00 0.00 65 GLN A CA 16
ATOM 26650 C C . GLN A 1 65 ? 8.680 5.594 -7.538 1.00 0.00 65 GLN A C 16
ATOM 26651 O O . GLN A 1 65 ? 8.608 6.645 -6.900 1.00 0.00 65 GLN A O 16
ATOM 26665 N N . ILE A 1 66 ? 9.440 4.571 -7.163 1.00 0.00 66 ILE A N 16
ATOM 26666 C CA . ILE A 1 66 ? 10.253 4.626 -5.954 1.00 0.00 66 ILE A CA 16
ATOM 26667 C C . ILE A 1 66 ? 11.739 4.540 -6.286 1.00 0.00 66 ILE A C 16
ATOM 26668 O O . ILE A 1 66 ? 12.139 3.838 -7.215 1.00 0.00 66 ILE A O 16
ATOM 26684 N N . LYS A 1 67 ? 12.553 5.257 -5.519 1.00 0.00 67 LYS A N 16
ATOM 26685 C CA . LYS A 1 67 ? 13.996 5.260 -5.728 1.00 0.00 67 LYS A CA 16
ATOM 26686 C C . LYS A 1 67 ? 14.669 4.173 -4.897 1.00 0.00 67 LYS A C 16
ATOM 26687 O O . LYS A 1 67 ? 15.495 3.413 -5.403 1.00 0.00 67 LYS A O 16
ATOM 26706 N N . SER A 1 68 ? 14.309 4.103 -3.619 1.00 0.00 68 SER A N 16
ATOM 26707 C CA . SER A 1 68 ? 14.880 3.110 -2.717 1.00 0.00 68 SER A CA 16
ATOM 26708 C C . SER A 1 68 ? 13.994 2.916 -1.491 1.00 0.00 68 SER A C 16
ATOM 26709 O O . SER A 1 68 ? 13.294 3.835 -1.065 1.00 0.00 68 SER A O 16
ATOM 26717 N N . VAL A 1 69 ? 14.028 1.713 -0.927 1.00 0.00 69 VAL A N 16
ATOM 26718 C CA . VAL A 1 69 ? 13.230 1.397 0.251 1.00 0.00 69 VAL A CA 16
ATOM 26719 C C . VAL A 1 69 ? 13.377 2.474 1.320 1.00 0.00 69 VAL A C 16
ATOM 26720 O O . VAL A 1 69 ? 12.447 2.738 2.082 1.00 0.00 69 VAL A O 16
ATOM 26733 N N . ASP A 1 70 ? 14.552 3.092 1.370 1.00 0.00 70 ASP A N 16
ATOM 26734 C CA . ASP A 1 70 ? 14.822 4.143 2.345 1.00 0.00 70 ASP A CA 16
ATOM 26735 C C . ASP A 1 70 ? 13.840 5.299 2.184 1.00 0.00 70 ASP A C 16
ATOM 26736 O O . ASP A 1 70 ? 13.455 5.940 3.162 1.00 0.00 70 ASP A O 16
ATOM 26745 N N . ASP A 1 71 ? 13.440 5.560 0.945 1.00 0.00 71 ASP A N 16
ATOM 26746 C CA . ASP A 1 71 ? 12.503 6.639 0.655 1.00 0.00 71 ASP A CA 16
ATOM 26747 C C . ASP A 1 71 ? 11.097 6.280 1.127 1.00 0.00 71 ASP A C 16
ATOM 26748 O O . ASP A 1 71 ? 10.262 7.157 1.349 1.00 0.00 71 ASP A O 16
ATOM 26757 N N . VAL A 1 72 ? 10.842 4.984 1.277 1.00 0.00 72 VAL A N 16
ATOM 26758 C CA . VAL A 1 72 ? 9.538 4.508 1.721 1.00 0.00 72 VAL A CA 16
ATOM 26759 C C . VAL A 1 72 ? 9.437 4.524 3.243 1.00 0.00 72 VAL A C 16
ATOM 26760 O O . VAL A 1 72 ? 10.209 3.859 3.932 1.00 0.00 72 VAL A O 16
ATOM 26773 N N . GLU A 1 73 ? 8.479 5.287 3.759 1.00 0.00 73 GLU A N 16
ATOM 26774 C CA . GLU A 1 73 ? 8.277 5.389 5.199 1.00 0.00 73 GLU A CA 16
ATOM 26775 C C . GLU A 1 73 ? 7.419 4.235 5.712 1.00 0.00 73 GLU A C 16
ATOM 26776 O O . GLU A 1 73 ? 6.718 3.580 4.943 1.00 0.00 73 GLU A O 16
ATOM 26788 N N . GLY A 1 74 ? 7.483 3.993 7.018 1.00 0.00 74 GLY A N 16
ATOM 26789 C CA . GLY A 1 74 ? 6.709 2.919 7.611 1.00 0.00 74 GLY A CA 16
ATOM 26790 C C . GLY A 1 74 ? 6.856 1.613 6.857 1.00 0.00 74 GLY A C 16
ATOM 26791 O O . GLY A 1 74 ? 5.976 0.753 6.913 1.00 0.00 74 GLY A O 16
ATOM 26795 N N . ILE A 1 75 ? 7.970 1.463 6.148 1.00 0.00 75 ILE A N 16
ATOM 26796 C CA . ILE A 1 75 ? 8.228 0.253 5.378 1.00 0.00 75 ILE A CA 16
ATOM 26797 C C . ILE A 1 75 ? 8.671 -0.891 6.285 1.00 0.00 75 ILE A C 16
ATOM 26798 O O . ILE A 1 75 ? 8.554 -2.062 5.925 1.00 0.00 75 ILE A O 16
ATOM 26814 N N . GLU A 1 76 ? 9.178 -0.542 7.463 1.00 0.00 76 GLU A N 16
ATOM 26815 C CA . GLU A 1 76 ? 9.637 -1.541 8.422 1.00 0.00 76 GLU A CA 16
ATOM 26816 C C . GLU A 1 76 ? 8.456 -2.212 9.116 1.00 0.00 76 GLU A C 16
ATOM 26817 O O . GLU A 1 76 ? 8.584 -3.306 9.664 1.00 0.00 76 GLU A O 16
ATOM 26829 N N . SER A 1 77 ? 7.305 -1.547 9.089 1.00 0.00 77 SER A N 16
ATOM 26830 C CA . SER A 1 77 ? 6.101 -2.076 9.719 1.00 0.00 77 SER A CA 16
ATOM 26831 C C . SER A 1 77 ? 5.395 -3.064 8.797 1.00 0.00 77 SER A C 16
ATOM 26832 O O . SER A 1 77 ? 4.602 -3.893 9.246 1.00 0.00 77 SER A O 16
ATOM 26840 N N . LEU A 1 78 ? 5.688 -2.971 7.505 1.00 0.00 78 LEU A N 16
ATOM 26841 C CA . LEU A 1 78 ? 5.081 -3.856 6.516 1.00 0.00 78 LEU A CA 16
ATOM 26842 C C . LEU A 1 78 ? 5.535 -5.297 6.725 1.00 0.00 78 LEU A C 16
ATOM 26843 O O . LEU A 1 78 ? 6.561 -5.550 7.358 1.00 0.00 78 LEU A O 16
ATOM 26859 N N . ARG A 1 79 ? 4.767 -6.238 6.187 1.00 0.00 79 ARG A N 16
ATOM 26860 C CA . ARG A 1 79 ? 5.090 -7.654 6.314 1.00 0.00 79 ARG A CA 16
ATOM 26861 C C . ARG A 1 79 ? 6.338 -8.001 5.507 1.00 0.00 79 ARG A C 16
ATOM 26862 O O . ARG A 1 79 ? 6.551 -7.471 4.416 1.00 0.00 79 ARG A O 16
ATOM 26883 N N . TRP A 1 80 ? 7.159 -8.892 6.050 1.00 0.00 80 TRP A N 16
ATOM 26884 C CA . TRP A 1 80 ? 8.386 -9.309 5.381 1.00 0.00 80 TRP A CA 16
ATOM 26885 C C . TRP A 1 80 ? 8.178 -9.405 3.873 1.00 0.00 80 TRP A C 16
ATOM 26886 O O . TRP A 1 80 ? 8.853 -8.726 3.101 1.00 0.00 80 TRP A O 16
ATOM 26907 N N . GLU A 1 81 ? 7.240 -10.253 3.463 1.00 0.00 81 GLU A N 16
ATOM 26908 C CA . GLU A 1 81 ? 6.945 -10.437 2.046 1.00 0.00 81 GLU A CA 16
ATOM 26909 C C . GLU A 1 81 ? 6.722 -9.094 1.358 1.00 0.00 81 GLU A C 16
ATOM 26910 O O . GLU A 1 81 ? 7.142 -8.891 0.219 1.00 0.00 81 GLU A O 16
ATOM 26922 N N . ASP A 1 82 ? 6.057 -8.181 2.058 1.00 0.00 82 ASP A N 16
ATOM 26923 C CA . ASP A 1 82 ? 5.777 -6.857 1.515 1.00 0.00 82 ASP A CA 16
ATOM 26924 C C . ASP A 1 82 ? 7.063 -6.050 1.360 1.00 0.00 82 ASP A C 16
ATOM 26925 O O . ASP A 1 82 ? 7.357 -5.536 0.281 1.00 0.00 82 ASP A O 16
ATOM 26934 N N . GLN A 1 83 ? 7.823 -5.943 2.445 1.00 0.00 83 GLN A N 16
ATOM 26935 C CA . GLN A 1 83 ? 9.076 -5.198 2.429 1.00 0.00 83 GLN A CA 16
ATOM 26936 C C . GLN A 1 83 ? 9.975 -5.668 1.290 1.00 0.00 83 GLN A C 16
ATOM 26937 O O . GLN A 1 83 ? 10.753 -4.890 0.740 1.00 0.00 83 GLN A O 16
ATOM 26951 N N . GLN A 1 84 ? 9.861 -6.946 0.942 1.00 0.00 84 GLN A N 16
ATOM 26952 C CA . GLN A 1 84 ? 10.665 -7.519 -0.131 1.00 0.00 84 GLN A CA 16
ATOM 26953 C C . GLN A 1 84 ? 10.236 -6.967 -1.487 1.00 0.00 84 GLN A C 16
ATOM 26954 O O . GLN A 1 84 ? 11.073 -6.640 -2.329 1.00 0.00 84 GLN A O 16
ATOM 26968 N N . LYS A 1 85 ? 8.927 -6.867 -1.692 1.00 0.00 85 LYS A N 16
ATOM 26969 C CA . LYS A 1 85 ? 8.386 -6.353 -2.945 1.00 0.00 85 LYS A CA 16
ATOM 26970 C C . LYS A 1 85 ? 8.981 -4.988 -3.276 1.00 0.00 85 LYS A C 16
ATOM 26971 O O . LYS A 1 85 ? 9.083 -4.613 -4.444 1.00 0.00 85 LYS A O 16
ATOM 26990 N N . ILE A 1 86 ? 9.373 -4.252 -2.242 1.00 0.00 86 ILE A N 16
ATOM 26991 C CA . ILE A 1 86 ? 9.961 -2.931 -2.425 1.00 0.00 86 ILE A CA 16
ATOM 26992 C C . ILE A 1 86 ? 11.416 -3.033 -2.868 1.00 0.00 86 ILE A C 16
ATOM 26993 O O . ILE A 1 86 ? 11.762 -2.659 -3.989 1.00 0.00 86 ILE A O 16
ATOM 27009 N N . ARG A 1 87 ? 12.265 -3.542 -1.981 1.00 0.00 87 ARG A N 16
ATOM 27010 C CA . ARG A 1 87 ? 13.683 -3.694 -2.281 1.00 0.00 87 ARG A CA 16
ATOM 27011 C C . ARG A 1 87 ? 13.885 -4.468 -3.580 1.00 0.00 87 ARG A C 16
ATOM 27012 O O . ARG A 1 87 ? 14.774 -4.154 -4.372 1.00 0.00 87 ARG A O 16
ATOM 27033 N N . LYS A 1 88 ? 13.054 -5.483 -3.793 1.00 0.00 88 LYS A N 16
ATOM 27034 C CA . LYS A 1 88 ? 13.138 -6.303 -4.995 1.00 0.00 88 LYS A CA 16
ATOM 27035 C C . LYS A 1 88 ? 12.612 -5.544 -6.209 1.00 0.00 88 LYS A C 16
ATOM 27036 O O . LYS A 1 88 ? 12.529 -6.093 -7.308 1.00 0.00 88 LYS A O 16
ATOM 27055 N N . TYR A 1 89 ? 12.258 -4.280 -6.004 1.00 0.00 89 TYR A N 16
ATOM 27056 C CA . TYR A 1 89 ? 11.739 -3.447 -7.081 1.00 0.00 89 TYR A CA 16
ATOM 27057 C C . TYR A 1 89 ? 12.666 -2.265 -7.351 1.00 0.00 89 TYR A C 16
ATOM 27058 O O . TYR A 1 89 ? 12.933 -1.921 -8.503 1.00 0.00 89 TYR A O 16
ATOM 27076 N N . VAL A 1 90 ? 13.153 -1.647 -6.280 1.00 0.00 90 VAL A N 16
ATOM 27077 C CA . VAL A 1 90 ? 14.052 -0.505 -6.399 1.00 0.00 90 VAL A CA 16
ATOM 27078 C C . VAL A 1 90 ? 15.457 -0.950 -6.789 1.00 0.00 90 VAL A C 16
ATOM 27079 O O . VAL A 1 90 ? 16.182 -0.223 -7.468 1.00 0.00 90 VAL A O 16
ATOM 27092 N N . GLU A 1 91 ? 15.834 -2.148 -6.355 1.00 0.00 91 GLU A N 16
ATOM 27093 C CA . GLU A 1 91 ? 17.154 -2.689 -6.659 1.00 0.00 91 GLU A CA 16
ATOM 27094 C C . GLU A 1 91 ? 17.219 -3.188 -8.100 1.00 0.00 91 GLU A C 16
ATOM 27095 O O . GLU A 1 91 ? 18.108 -2.806 -8.860 1.00 0.00 91 GLU A O 16
ATOM 27107 N N . SER A 1 92 ? 16.271 -4.045 -8.466 1.00 0.00 92 SER A N 16
ATOM 27108 C CA . SER A 1 92 ? 16.222 -4.600 -9.814 1.00 0.00 92 SER A CA 16
ATOM 27109 C C . SER A 1 92 ? 15.225 -3.837 -10.680 1.00 0.00 92 SER A C 16
ATOM 27110 O O . SER A 1 92 ? 15.574 -3.319 -11.740 1.00 0.00 92 SER A O 16
ATOM 27118 N N . GLY A 1 93 ? 13.979 -3.771 -10.219 1.00 0.00 93 GLY A N 16
ATOM 27119 C CA . GLY A 1 93 ? 12.949 -3.070 -10.963 1.00 0.00 93 GLY A CA 16
ATOM 27120 C C . GLY A 1 93 ? 13.231 -1.586 -11.087 1.00 0.00 93 GLY A C 16
ATOM 27121 O O . GLY A 1 93 ? 14.375 -1.180 -11.291 1.00 0.00 93 GLY A O 16
ATOM 27125 N N . ALA A 1 94 ? 12.186 -0.774 -10.964 1.00 0.00 94 ALA A N 16
ATOM 27126 C CA . ALA A 1 94 ? 12.328 0.673 -11.063 1.00 0.00 94 ALA A CA 16
ATOM 27127 C C . ALA A 1 94 ? 12.857 1.263 -9.760 1.00 0.00 94 ALA A C 16
ATOM 27128 O O . ALA A 1 94 ? 12.320 1.000 -8.685 1.00 0.00 94 ALA A O 16
ATOM 27135 N N . GLY A 1 95 ? 13.914 2.063 -9.864 1.00 0.00 95 GLY A N 16
ATOM 27136 C CA . GLY A 1 95 ? 14.498 2.677 -8.686 1.00 0.00 95 GLY A CA 16
ATOM 27137 C C . GLY A 1 95 ? 16.006 2.802 -8.784 1.00 0.00 95 GLY A C 16
ATOM 27138 O O . GLY A 1 95 ? 16.689 1.857 -9.179 1.00 0.00 95 GLY A O 16
ATOM 27142 N N . SER A 1 96 ? 16.526 3.971 -8.425 1.00 0.00 96 SER A N 16
ATOM 27143 C CA . SER A 1 96 ? 17.962 4.217 -8.480 1.00 0.00 96 SER A CA 16
ATOM 27144 C C . SER A 1 96 ? 18.696 3.392 -7.428 1.00 0.00 96 SER A C 16
ATOM 27145 O O . SER A 1 96 ? 18.086 2.875 -6.493 1.00 0.00 96 SER A O 16
ATOM 27153 N N . ASN A 1 97 ? 20.010 3.273 -7.588 1.00 0.00 97 ASN A N 16
ATOM 27154 C CA . ASN A 1 97 ? 20.828 2.510 -6.652 1.00 0.00 97 ASN A CA 16
ATOM 27155 C C . ASN A 1 97 ? 22.309 2.637 -6.996 1.00 0.00 97 ASN A C 16
ATOM 27156 O O . ASN A 1 97 ? 22.670 3.125 -8.067 1.00 0.00 97 ASN A O 16
ATOM 27167 N N . THR A 1 98 ? 23.164 2.195 -6.079 1.00 0.00 98 THR A N 16
ATOM 27168 C CA . THR A 1 98 ? 24.605 2.259 -6.283 1.00 0.00 98 THR A CA 16
ATOM 27169 C C . THR A 1 98 ? 25.005 1.589 -7.593 1.00 0.00 98 THR A C 16
ATOM 27170 O O . THR A 1 98 ? 25.450 2.252 -8.530 1.00 0.00 98 THR A O 16
ATOM 27181 N N . SER A 1 99 ? 24.844 0.271 -7.651 1.00 0.00 99 SER A N 16
ATOM 27182 C CA . SER A 1 99 ? 25.191 -0.489 -8.846 1.00 0.00 99 SER A CA 16
ATOM 27183 C C . SER A 1 99 ? 26.634 -0.217 -9.263 1.00 0.00 99 SER A C 16
ATOM 27184 O O . SER A 1 99 ? 26.945 -0.138 -10.452 1.00 0.00 99 SER A O 16
ATOM 27192 N N . THR A 1 100 ? 27.512 -0.073 -8.275 1.00 0.00 100 THR A N 16
ATOM 27193 C CA . THR A 1 100 ? 28.921 0.191 -8.537 1.00 0.00 100 THR A CA 16
ATOM 27194 C C . THR A 1 100 ? 29.735 0.161 -7.248 1.00 0.00 100 THR A C 16
ATOM 27195 O O . THR A 1 100 ? 29.309 0.690 -6.221 1.00 0.00 100 THR A O 16
ATOM 27206 N N . SER A 1 101 ? 30.908 -0.460 -7.309 1.00 0.00 101 SER A N 16
ATOM 27207 C CA . SER A 1 101 ? 31.781 -0.561 -6.146 1.00 0.00 101 SER A CA 16
ATOM 27208 C C . SER A 1 101 ? 33.239 -0.347 -6.540 1.00 0.00 101 SER A C 16
ATOM 27209 O O . SER A 1 101 ? 33.722 -0.921 -7.516 1.00 0.00 101 SER A O 16
ATOM 27217 N N . THR A 1 102 ? 33.937 0.485 -5.773 1.00 0.00 102 THR A N 16
ATOM 27218 C CA . THR A 1 102 ? 35.339 0.777 -6.041 1.00 0.00 102 THR A CA 16
ATOM 27219 C C . THR A 1 102 ? 36.252 -0.229 -5.350 1.00 0.00 102 THR A C 16
ATOM 27220 O O . THR A 1 102 ? 36.554 -0.096 -4.164 1.00 0.00 102 THR A O 16
ATOM 27231 N N . GLY A 1 103 ? 36.691 -1.235 -6.099 1.00 0.00 103 GLY A N 16
ATOM 27232 C CA . GLY A 1 103 ? 37.567 -2.249 -5.541 1.00 0.00 103 GLY A CA 16
ATOM 27233 C C . GLY A 1 103 ? 36.800 -3.379 -4.884 1.00 0.00 103 GLY A C 16
ATOM 27234 O O . GLY A 1 103 ? 36.000 -3.152 -3.975 1.00 0.00 103 GLY A O 16
ATOM 27238 N N . THR A 1 104 ? 37.042 -4.603 -5.344 1.00 0.00 104 THR A N 16
ATOM 27239 C CA . THR A 1 104 ? 36.366 -5.773 -4.797 1.00 0.00 104 THR A CA 16
ATOM 27240 C C . THR A 1 104 ? 37.371 -6.816 -4.321 1.00 0.00 104 THR A C 16
ATOM 27241 O O . THR A 1 104 ? 37.103 -7.567 -3.384 1.00 0.00 104 THR A O 16
ATOM 27252 N N . SER A 1 105 ? 38.529 -6.856 -4.973 1.00 0.00 105 SER A N 16
ATOM 27253 C CA . SER A 1 105 ? 39.573 -7.809 -4.618 1.00 0.00 105 SER A CA 16
ATOM 27254 C C . SER A 1 105 ? 40.869 -7.496 -5.359 1.00 0.00 105 SER A C 16
ATOM 27255 O O . SER A 1 105 ? 40.856 -6.889 -6.430 1.00 0.00 105 SER A O 16
ATOM 27263 N N . THR A 1 106 ? 41.991 -7.915 -4.780 1.00 0.00 106 THR A N 16
ATOM 27264 C CA . THR A 1 106 ? 43.296 -7.678 -5.383 1.00 0.00 106 THR A CA 16
ATOM 27265 C C . THR A 1 106 ? 43.992 -8.992 -5.718 1.00 0.00 106 THR A C 16
ATOM 27266 O O . THR A 1 106 ? 43.512 -10.069 -5.363 1.00 0.00 106 THR A O 16
ATOM 27277 N N . SER A 1 107 ? 45.127 -8.897 -6.404 1.00 0.00 107 SER A N 16
ATOM 27278 C CA . SER A 1 107 ? 45.888 -10.079 -6.790 1.00 0.00 107 SER A CA 16
ATOM 27279 C C . SER A 1 107 ? 47.307 -10.019 -6.232 1.00 0.00 107 SER A C 16
ATOM 27280 O O . SER A 1 107 ? 47.910 -8.949 -6.155 1.00 0.00 107 SER A O 16
ATOM 27288 N N . SER A 1 108 ? 47.833 -11.176 -5.843 1.00 0.00 108 SER A N 16
ATOM 27289 C CA . SER A 1 108 ? 49.179 -11.255 -5.288 1.00 0.00 108 SER A CA 16
ATOM 27290 C C . SER A 1 108 ? 49.252 -10.549 -3.937 1.00 0.00 108 SER A C 16
ATOM 27291 O O . SER A 1 108 ? 50.202 -9.818 -3.657 1.00 0.00 108 SER A O 16
ATOM 27299 N N . SER A 1 109 ? 48.241 -10.774 -3.104 1.00 0.00 109 SER A N 16
ATOM 27300 C CA . SER A 1 109 ? 48.188 -10.157 -1.784 1.00 0.00 109 SER A CA 16
ATOM 27301 C C . SER A 1 109 ? 48.866 -11.042 -0.742 1.00 0.00 109 SER A C 16
ATOM 27302 O O . SER A 1 109 ? 49.675 -10.571 0.056 1.00 0.00 109 SER A O 16
ATOM 27310 N N . GLY A 1 110 ? 48.530 -12.328 -0.758 1.00 0.00 110 GLY A N 16
ATOM 27311 C CA . GLY A 1 110 ? 49.115 -13.260 0.188 1.00 0.00 110 GLY A CA 16
ATOM 27312 C C . GLY A 1 110 ? 50.162 -14.152 -0.448 1.00 0.00 110 GLY A C 16
ATOM 27313 O O . GLY A 1 110 ? 49.886 -14.895 -1.390 1.00 0.00 110 GLY A O 16
ATOM 27317 N N . PRO A 1 111 ? 51.398 -14.083 0.070 1.00 0.00 111 PRO A N 16
ATOM 27318 C CA . PRO A 1 111 ? 52.515 -14.884 -0.439 1.00 0.00 111 PRO A CA 16
ATOM 27319 C C . PRO A 1 111 ? 52.358 -16.367 -0.121 1.00 0.00 111 PRO A C 16
ATOM 27320 O O . PRO A 1 111 ? 51.585 -16.744 0.759 1.00 0.00 111 PRO A O 16
ATOM 27331 N N . SER A 1 112 ? 53.097 -17.204 -0.843 1.00 0.00 112 SER A N 16
ATOM 27332 C CA . SER A 1 112 ? 53.037 -18.646 -0.639 1.00 0.00 112 SER A CA 16
ATOM 27333 C C . SER A 1 112 ? 54.170 -19.115 0.268 1.00 0.00 112 SER A C 16
ATOM 27334 O O . SER A 1 112 ? 55.335 -19.126 -0.130 1.00 0.00 112 SER A O 16
ATOM 27342 N N . SER A 1 113 ? 53.820 -19.500 1.491 1.00 0.00 113 SER A N 16
ATOM 27343 C CA . SER A 1 113 ? 54.807 -19.966 2.458 1.00 0.00 113 SER A CA 16
ATOM 27344 C C . SER A 1 113 ? 54.176 -20.933 3.455 1.00 0.00 113 SER A C 16
ATOM 27345 O O . SER A 1 113 ? 53.177 -20.616 4.099 1.00 0.00 113 SER A O 16
ATOM 27353 N N . GLY A 1 114 ? 54.769 -22.117 3.577 1.00 0.00 114 GLY A N 16
ATOM 27354 C CA . GLY A 1 114 ? 54.252 -23.114 4.496 1.00 0.00 114 GLY A CA 16
ATOM 27355 C C . GLY A 1 114 ? 55.354 -23.904 5.174 1.00 0.00 114 GLY A C 16
ATOM 27356 O O . GLY A 1 114 ? 55.213 -25.116 5.332 1.00 0.00 114 GLY A O 16
ATOM 27361 N N . GLY A 1 1 ? 6.839 25.535 16.871 1.00 0.00 1 GLY A N 17
ATOM 27362 C CA . GLY A 1 1 ? 8.074 24.797 16.686 1.00 0.00 1 GLY A CA 17
ATOM 27363 C C . GLY A 1 1 ? 8.563 24.834 15.252 1.00 0.00 1 GLY A C 17
ATOM 27364 O O . GLY A 1 1 ? 9.114 25.839 14.803 1.00 0.00 1 GLY A O 17
ATOM 27368 N N . SER A 1 2 ? 8.361 23.736 14.531 1.00 0.00 2 SER A N 17
ATOM 27369 C CA . SER A 1 2 ? 8.791 23.645 13.140 1.00 0.00 2 SER A CA 17
ATOM 27370 C C . SER A 1 2 ? 7.950 22.626 12.378 1.00 0.00 2 SER A C 17
ATOM 27371 O O . SER A 1 2 ? 7.809 21.479 12.802 1.00 0.00 2 SER A O 17
ATOM 27379 N N . SER A 1 3 ? 7.392 23.053 11.249 1.00 0.00 3 SER A N 17
ATOM 27380 C CA . SER A 1 3 ? 6.561 22.180 10.428 1.00 0.00 3 SER A CA 17
ATOM 27381 C C . SER A 1 3 ? 7.411 21.129 9.721 1.00 0.00 3 SER A C 17
ATOM 27382 O O . SER A 1 3 ? 7.056 19.952 9.680 1.00 0.00 3 SER A O 17
ATOM 27390 N N . GLY A 1 4 ? 8.538 21.564 9.165 1.00 0.00 4 GLY A N 17
ATOM 27391 C CA . GLY A 1 4 ? 9.422 20.649 8.467 1.00 0.00 4 GLY A CA 17
ATOM 27392 C C . GLY A 1 4 ? 8.999 20.418 7.030 1.00 0.00 4 GLY A C 17
ATOM 27393 O O . GLY A 1 4 ? 8.045 19.687 6.766 1.00 0.00 4 GLY A O 17
ATOM 27397 N N . SER A 1 5 ? 9.711 21.044 6.097 1.00 0.00 5 SER A N 17
ATOM 27398 C CA . SER A 1 5 ? 9.400 20.907 4.679 1.00 0.00 5 SER A CA 17
ATOM 27399 C C . SER A 1 5 ? 10.239 19.803 4.043 1.00 0.00 5 SER A C 17
ATOM 27400 O O . SER A 1 5 ? 9.710 18.906 3.387 1.00 0.00 5 SER A O 17
ATOM 27408 N N . SER A 1 6 ? 11.551 19.875 4.244 1.00 0.00 6 SER A N 17
ATOM 27409 C CA . SER A 1 6 ? 12.465 18.885 3.687 1.00 0.00 6 SER A CA 17
ATOM 27410 C C . SER A 1 6 ? 12.743 17.775 4.697 1.00 0.00 6 SER A C 17
ATOM 27411 O O . SER A 1 6 ? 13.159 18.036 5.825 1.00 0.00 6 SER A O 17
ATOM 27419 N N . GLY A 1 7 ? 12.510 16.533 4.281 1.00 0.00 7 GLY A N 17
ATOM 27420 C CA . GLY A 1 7 ? 12.740 15.401 5.160 1.00 0.00 7 GLY A CA 17
ATOM 27421 C C . GLY A 1 7 ? 11.677 14.330 5.015 1.00 0.00 7 GLY A C 17
ATOM 27422 O O . GLY A 1 7 ? 12.023 13.165 4.827 1.00 0.00 7 GLY A O 17
ATOM 27426 N N . HIS A 1 8 ? 10.419 14.734 5.106 1.00 0.00 8 HIS A N 17
ATOM 27427 C CA . HIS A 1 8 ? 9.320 13.792 4.984 1.00 0.00 8 HIS A CA 17
ATOM 27428 C C . HIS A 1 8 ? 9.536 12.907 3.754 1.00 0.00 8 HIS A C 17
ATOM 27429 O O . HIS A 1 8 ? 9.742 13.380 2.637 1.00 0.00 8 HIS A O 17
ATOM 27443 N N . LYS A 1 9 ? 9.484 11.600 3.987 1.00 0.00 9 LYS A N 17
ATOM 27444 C CA . LYS A 1 9 ? 9.669 10.624 2.919 1.00 0.00 9 LYS A CA 17
ATOM 27445 C C . LYS A 1 9 ? 8.590 10.776 1.851 1.00 0.00 9 LYS A C 17
ATOM 27446 O O . LYS A 1 9 ? 7.448 11.136 2.135 1.00 0.00 9 LYS A O 17
ATOM 27465 N N . PRO A 1 10 ? 8.959 10.494 0.593 1.00 0.00 10 PRO A N 17
ATOM 27466 C CA . PRO A 1 10 ? 8.036 10.590 -0.542 1.00 0.00 10 PRO A CA 17
ATOM 27467 C C . PRO A 1 10 ? 6.963 9.507 -0.510 1.00 0.00 10 PRO A C 17
ATOM 27468 O O . PRO A 1 10 ? 5.782 9.784 -0.721 1.00 0.00 10 PRO A O 17
ATOM 27479 N N . TRP A 1 11 ? 7.380 8.275 -0.245 1.00 0.00 11 TRP A N 17
ATOM 27480 C CA . TRP A 1 11 ? 6.453 7.150 -0.184 1.00 0.00 11 TRP A CA 17
ATOM 27481 C C . TRP A 1 11 ? 6.276 6.667 1.251 1.00 0.00 11 TRP A C 17
ATOM 27482 O O . TRP A 1 11 ? 7.192 6.768 2.067 1.00 0.00 11 TRP A O 17
ATOM 27503 N N . ARG A 1 12 ? 5.092 6.143 1.552 1.00 0.00 12 ARG A N 17
ATOM 27504 C CA . ARG A 1 12 ? 4.795 5.646 2.890 1.00 0.00 12 ARG A CA 17
ATOM 27505 C C . ARG A 1 12 ? 4.184 4.249 2.828 1.00 0.00 12 ARG A C 17
ATOM 27506 O O . ARG A 1 12 ? 3.573 3.873 1.828 1.00 0.00 12 ARG A O 17
ATOM 27527 N N . ALA A 1 13 ? 4.353 3.486 3.902 1.00 0.00 13 ALA A N 17
ATOM 27528 C CA . ALA A 1 13 ? 3.816 2.133 3.970 1.00 0.00 13 ALA A CA 17
ATOM 27529 C C . ALA A 1 13 ? 3.054 1.909 5.272 1.00 0.00 13 ALA A C 17
ATOM 27530 O O . ALA A 1 13 ? 3.572 2.171 6.357 1.00 0.00 13 ALA A O 17
ATOM 27537 N N . GLU A 1 14 ? 1.822 1.424 5.155 1.00 0.00 14 GLU A N 17
ATOM 27538 C CA . GLU A 1 14 ? 0.989 1.167 6.324 1.00 0.00 14 GLU A CA 17
ATOM 27539 C C . GLU A 1 14 ? -0.289 0.431 5.930 1.00 0.00 14 GLU A C 17
ATOM 27540 O O . GLU A 1 14 ? -0.842 0.657 4.854 1.00 0.00 14 GLU A O 17
ATOM 27552 N N . TYR A 1 15 ? -0.752 -0.450 6.810 1.00 0.00 15 TYR A N 17
ATOM 27553 C CA . TYR A 1 15 ? -1.962 -1.222 6.554 1.00 0.00 15 TYR A CA 17
ATOM 27554 C C . TYR A 1 15 ? -3.209 -0.378 6.799 1.00 0.00 15 TYR A C 17
ATOM 27555 O O . TYR A 1 15 ? -3.368 0.219 7.863 1.00 0.00 15 TYR A O 17
ATOM 27573 N N . ALA A 1 16 ? -4.090 -0.334 5.805 1.00 0.00 16 ALA A N 17
ATOM 27574 C CA . ALA A 1 16 ? -5.324 0.435 5.912 1.00 0.00 16 ALA A CA 17
ATOM 27575 C C . ALA A 1 16 ? -6.130 0.011 7.136 1.00 0.00 16 ALA A C 17
ATOM 27576 O O . ALA A 1 16 ? -6.025 -1.125 7.599 1.00 0.00 16 ALA A O 17
ATOM 27583 N N . LYS A 1 17 ? -6.936 0.931 7.655 1.00 0.00 17 LYS A N 17
ATOM 27584 C CA . LYS A 1 17 ? -7.761 0.654 8.825 1.00 0.00 17 LYS A CA 17
ATOM 27585 C C . LYS A 1 17 ? -9.235 0.567 8.442 1.00 0.00 17 LYS A C 17
ATOM 27586 O O . LYS A 1 17 ? -10.063 0.100 9.225 1.00 0.00 17 LYS A O 17
ATOM 27605 N N . SER A 1 18 ? -9.556 1.018 7.234 1.00 0.00 18 SER A N 17
ATOM 27606 C CA . SER A 1 18 ? -10.931 0.993 6.749 1.00 0.00 18 SER A CA 17
ATOM 27607 C C . SER A 1 18 ? -10.969 0.829 5.232 1.00 0.00 18 SER A C 17
ATOM 27608 O O . SER A 1 18 ? -9.957 1.002 4.553 1.00 0.00 18 SER A O 17
ATOM 27616 N N . SER A 1 19 ? -12.144 0.495 4.709 1.00 0.00 19 SER A N 17
ATOM 27617 C CA . SER A 1 19 ? -12.315 0.304 3.273 1.00 0.00 19 SER A CA 17
ATOM 27618 C C . SER A 1 19 ? -12.948 1.535 2.633 1.00 0.00 19 SER A C 17
ATOM 27619 O O . SER A 1 19 ? -13.762 1.423 1.717 1.00 0.00 19 SER A O 17
ATOM 27627 N N . ARG A 1 20 ? -12.567 2.711 3.122 1.00 0.00 20 ARG A N 17
ATOM 27628 C CA . ARG A 1 20 ? -13.097 3.964 2.599 1.00 0.00 20 ARG A CA 17
ATOM 27629 C C . ARG A 1 20 ? -12.215 4.502 1.476 1.00 0.00 20 ARG A C 17
ATOM 27630 O O . ARG A 1 20 ? -12.707 5.091 0.515 1.00 0.00 20 ARG A O 17
ATOM 27651 N N . SER A 1 21 ? -10.908 4.294 1.606 1.00 0.00 21 SER A N 17
ATOM 27652 C CA . SER A 1 21 ? -9.957 4.762 0.605 1.00 0.00 21 SER A CA 17
ATOM 27653 C C . SER A 1 21 ? -10.066 3.937 -0.674 1.00 0.00 21 SER A C 17
ATOM 27654 O O . SER A 1 21 ? -10.476 2.777 -0.645 1.00 0.00 21 SER A O 17
ATOM 27662 N N . SER A 1 22 ? -9.694 4.546 -1.796 1.00 0.00 22 SER A N 17
ATOM 27663 C CA . SER A 1 22 ? -9.753 3.871 -3.087 1.00 0.00 22 SER A CA 17
ATOM 27664 C C . SER A 1 22 ? -8.504 4.166 -3.912 1.00 0.00 22 SER A C 17
ATOM 27665 O O . SER A 1 22 ? -8.071 5.315 -4.015 1.00 0.00 22 SER A O 17
ATOM 27673 N N . CYS A 1 23 ? -7.929 3.122 -4.499 1.00 0.00 23 CYS A N 17
ATOM 27674 C CA . CYS A 1 23 ? -6.730 3.267 -5.315 1.00 0.00 23 CYS A CA 17
ATOM 27675 C C . CYS A 1 23 ? -6.978 4.219 -6.481 1.00 0.00 23 CYS A C 17
ATOM 27676 O O . CYS A 1 23 ? -8.122 4.486 -6.847 1.00 0.00 23 CYS A O 17
ATOM 27683 N N . LYS A 1 24 ? -5.896 4.728 -7.062 1.00 0.00 24 LYS A N 17
ATOM 27684 C CA . LYS A 1 24 ? -5.994 5.649 -8.188 1.00 0.00 24 LYS A CA 17
ATOM 27685 C C . LYS A 1 24 ? -5.542 4.978 -9.481 1.00 0.00 24 LYS A C 17
ATOM 27686 O O . LYS A 1 24 ? -6.131 5.188 -10.541 1.00 0.00 24 LYS A O 17
ATOM 27705 N N . THR A 1 25 ? -4.492 4.167 -9.386 1.00 0.00 25 THR A N 17
ATOM 27706 C CA . THR A 1 25 ? -3.962 3.465 -10.547 1.00 0.00 25 THR A CA 17
ATOM 27707 C C . THR A 1 25 ? -5.019 2.562 -11.174 1.00 0.00 25 THR A C 17
ATOM 27708 O O . THR A 1 25 ? -5.205 2.559 -12.391 1.00 0.00 25 THR A O 17
ATOM 27719 N N . CYS A 1 26 ? -5.710 1.797 -10.335 1.00 0.00 26 CYS A N 17
ATOM 27720 C CA . CYS A 1 26 ? -6.749 0.890 -10.806 1.00 0.00 26 CYS A CA 17
ATOM 27721 C C . CYS A 1 26 ? -8.136 1.471 -10.550 1.00 0.00 26 CYS A C 17
ATOM 27722 O O . CYS A 1 26 ? -9.123 1.039 -11.146 1.00 0.00 26 CYS A O 17
ATOM 27729 N N . LYS A 1 27 ? -8.204 2.455 -9.659 1.00 0.00 27 LYS A N 17
ATOM 27730 C CA . LYS A 1 27 ? -9.468 3.098 -9.323 1.00 0.00 27 LYS A CA 17
ATOM 27731 C C . LYS A 1 27 ? -10.392 2.132 -8.587 1.00 0.00 27 LYS A C 17
ATOM 27732 O O . LYS A 1 27 ? -11.584 2.051 -8.883 1.00 0.00 27 LYS A O 17
ATOM 27751 N N . SER A 1 28 ? -9.834 1.403 -7.626 1.00 0.00 28 SER A N 17
ATOM 27752 C CA . SER A 1 28 ? -10.607 0.441 -6.850 1.00 0.00 28 SER A CA 17
ATOM 27753 C C . SER A 1 28 ? -10.579 0.793 -5.366 1.00 0.00 28 SER A C 17
ATOM 27754 O O . SER A 1 28 ? -9.961 1.778 -4.961 1.00 0.00 28 SER A O 17
ATOM 27762 N N . VAL A 1 29 ? -11.253 -0.019 -4.558 1.00 0.00 29 VAL A N 17
ATOM 27763 C CA . VAL A 1 29 ? -11.306 0.204 -3.118 1.00 0.00 29 VAL A CA 17
ATOM 27764 C C . VAL A 1 29 ? -10.211 -0.577 -2.400 1.00 0.00 29 VAL A C 17
ATOM 27765 O O . VAL A 1 29 ? -9.928 -1.726 -2.743 1.00 0.00 29 VAL A O 17
ATOM 27778 N N . ILE A 1 30 ? -9.600 0.052 -1.403 1.00 0.00 30 ILE A N 17
ATOM 27779 C CA . ILE A 1 30 ? -8.537 -0.585 -0.635 1.00 0.00 30 ILE A CA 17
ATOM 27780 C C . ILE A 1 30 ? -9.037 -1.022 0.738 1.00 0.00 30 ILE A C 17
ATOM 27781 O O . ILE A 1 30 ? -8.955 -0.270 1.707 1.00 0.00 30 ILE A O 17
ATOM 27797 N N . ASN A 1 31 ? -9.553 -2.245 0.812 1.00 0.00 31 ASN A N 17
ATOM 27798 C CA . ASN A 1 31 ? -10.065 -2.784 2.066 1.00 0.00 31 ASN A CA 17
ATOM 27799 C C . ASN A 1 31 ? -9.002 -2.721 3.159 1.00 0.00 31 ASN A C 17
ATOM 27800 O O . ASN A 1 31 ? -7.804 -2.765 2.879 1.00 0.00 31 ASN A O 17
ATOM 27811 N N . LYS A 1 32 ? -9.449 -2.618 4.406 1.00 0.00 32 LYS A N 17
ATOM 27812 C CA . LYS A 1 32 ? -8.539 -2.551 5.543 1.00 0.00 32 LYS A CA 17
ATOM 27813 C C . LYS A 1 32 ? -7.740 -3.843 5.677 1.00 0.00 32 LYS A C 17
ATOM 27814 O O . LYS A 1 32 ? -8.126 -4.880 5.140 1.00 0.00 32 LYS A O 17
ATOM 27833 N N . GLU A 1 33 ? -6.625 -3.772 6.398 1.00 0.00 33 GLU A N 17
ATOM 27834 C CA . GLU A 1 33 ? -5.772 -4.938 6.602 1.00 0.00 33 GLU A CA 17
ATOM 27835 C C . GLU A 1 33 ? -5.004 -5.280 5.328 1.00 0.00 33 GLU A C 17
ATOM 27836 O O . GLU A 1 33 ? -4.616 -6.427 5.114 1.00 0.00 33 GLU A O 17
ATOM 27848 N N . ASN A 1 34 ? -4.789 -4.274 4.486 1.00 0.00 34 ASN A N 17
ATOM 27849 C CA . ASN A 1 34 ? -4.068 -4.468 3.234 1.00 0.00 34 ASN A CA 17
ATOM 27850 C C . ASN A 1 34 ? -2.868 -3.529 3.146 1.00 0.00 34 ASN A C 17
ATOM 27851 O O . ASN A 1 34 ? -2.917 -2.395 3.622 1.00 0.00 34 ASN A O 17
ATOM 27862 N N . PHE A 1 35 ? -1.791 -4.010 2.533 1.00 0.00 35 PHE A N 17
ATOM 27863 C CA . PHE A 1 35 ? -0.578 -3.215 2.382 1.00 0.00 35 PHE A CA 17
ATOM 27864 C C . PHE A 1 35 ? -0.664 -2.320 1.149 1.00 0.00 35 PHE A C 17
ATOM 27865 O O . PHE A 1 35 ? -0.622 -2.799 0.017 1.00 0.00 35 PHE A O 17
ATOM 27882 N N . ARG A 1 36 ? -0.785 -1.016 1.380 1.00 0.00 36 ARG A N 17
ATOM 27883 C CA . ARG A 1 36 ? -0.879 -0.053 0.289 1.00 0.00 36 ARG A CA 17
ATOM 27884 C C . ARG A 1 36 ? 0.289 0.927 0.328 1.00 0.00 36 ARG A C 17
ATOM 27885 O O . ARG A 1 36 ? 1.170 0.827 1.183 1.00 0.00 36 ARG A O 17
ATOM 27906 N N . LEU A 1 37 ? 0.291 1.874 -0.605 1.00 0.00 37 LEU A N 17
ATOM 27907 C CA . LEU A 1 37 ? 1.352 2.873 -0.678 1.00 0.00 37 LEU A CA 17
ATOM 27908 C C . LEU A 1 37 ? 0.786 4.242 -1.043 1.00 0.00 37 LEU A C 17
ATOM 27909 O O . LEU A 1 37 ? -0.028 4.365 -1.957 1.00 0.00 37 LEU A O 17
ATOM 27925 N N . GLY A 1 38 ? 1.225 5.269 -0.322 1.00 0.00 38 GLY A N 17
ATOM 27926 C CA . GLY A 1 38 ? 0.753 6.616 -0.587 1.00 0.00 38 GLY A CA 17
ATOM 27927 C C . GLY A 1 38 ? 1.867 7.544 -1.029 1.00 0.00 38 GLY A C 17
ATOM 27928 O O . GLY A 1 38 ? 2.747 7.890 -0.241 1.00 0.00 38 GLY A O 17
ATOM 27932 N N . LYS A 1 39 ? 1.831 7.947 -2.295 1.00 0.00 39 LYS A N 17
ATOM 27933 C CA . LYS A 1 39 ? 2.845 8.841 -2.842 1.00 0.00 39 LYS A CA 17
ATOM 27934 C C . LYS A 1 39 ? 2.597 10.280 -2.403 1.00 0.00 39 LYS A C 17
ATOM 27935 O O . LYS A 1 39 ? 1.897 11.035 -3.079 1.00 0.00 39 LYS A O 17
ATOM 27954 N N . LEU A 1 40 ? 3.175 10.655 -1.267 1.00 0.00 40 LEU A N 17
ATOM 27955 C CA . LEU A 1 40 ? 3.018 12.005 -0.738 1.00 0.00 40 LEU A CA 17
ATOM 27956 C C . LEU A 1 40 ? 3.595 13.038 -1.701 1.00 0.00 40 LEU A C 17
ATOM 27957 O O . LEU A 1 40 ? 4.760 12.958 -2.090 1.00 0.00 40 LEU A O 17
ATOM 27973 N N . VAL A 1 41 ? 2.771 14.010 -2.081 1.00 0.00 41 VAL A N 17
ATOM 27974 C CA . VAL A 1 41 ? 3.199 15.061 -2.996 1.00 0.00 41 VAL A CA 17
ATOM 27975 C C . VAL A 1 41 ? 2.853 16.441 -2.448 1.00 0.00 41 VAL A C 17
ATOM 27976 O O . VAL A 1 41 ? 2.077 16.566 -1.501 1.00 0.00 41 VAL A O 17
ATOM 27989 N N . GLN A 1 42 ? 3.433 17.473 -3.051 1.00 0.00 42 GLN A N 17
ATOM 27990 C CA . GLN A 1 42 ? 3.186 18.845 -2.622 1.00 0.00 42 GLN A CA 17
ATOM 27991 C C . GLN A 1 42 ? 2.399 19.612 -3.681 1.00 0.00 42 GLN A C 17
ATOM 27992 O O . GLN A 1 42 ? 2.535 19.355 -4.877 1.00 0.00 42 GLN A O 17
ATOM 28006 N N . SER A 1 43 ? 1.577 20.555 -3.232 1.00 0.00 43 SER A N 17
ATOM 28007 C CA . SER A 1 43 ? 0.766 21.357 -4.140 1.00 0.00 43 SER A CA 17
ATOM 28008 C C . SER A 1 43 ? 1.196 22.820 -4.105 1.00 0.00 43 SER A C 17
ATOM 28009 O O . SER A 1 43 ? 2.098 23.197 -3.356 1.00 0.00 43 SER A O 17
ATOM 28017 N N . THR A 1 44 ? 0.545 23.642 -4.922 1.00 0.00 44 THR A N 17
ATOM 28018 C CA . THR A 1 44 ? 0.859 25.064 -4.987 1.00 0.00 44 THR A CA 17
ATOM 28019 C C . THR A 1 44 ? 0.782 25.707 -3.607 1.00 0.00 44 THR A C 17
ATOM 28020 O O . THR A 1 44 ? 1.770 26.286 -3.157 1.00 0.00 44 THR A O 17
ATOM 28031 N N . HIS A 1 45 ? -0.376 25.594 -2.972 1.00 0.00 45 HIS A N 17
ATOM 28032 C CA . HIS A 1 45 ? -0.564 26.168 -1.651 1.00 0.00 45 HIS A CA 17
ATOM 28033 C C . HIS A 1 45 ? -0.235 25.121 -0.585 1.00 0.00 45 HIS A C 17
ATOM 28034 O O . HIS A 1 45 ? 0.024 23.953 -0.875 1.00 0.00 45 HIS A O 17
ATOM 28048 N N . PHE A 1 46 ? -0.252 25.569 0.666 1.00 0.00 46 PHE A N 17
ATOM 28049 C CA . PHE A 1 46 ? 0.040 24.694 1.795 1.00 0.00 46 PHE A CA 17
ATOM 28050 C C . PHE A 1 46 ? -1.235 24.346 2.558 1.00 0.00 46 PHE A C 17
ATOM 28051 O O . PHE A 1 46 ? -1.256 24.354 3.789 1.00 0.00 46 PHE A O 17
ATOM 28068 N N . ASP A 1 47 ? -2.295 24.041 1.819 1.00 0.00 47 ASP A N 17
ATOM 28069 C CA . ASP A 1 47 ? -3.574 23.689 2.424 1.00 0.00 47 ASP A CA 17
ATOM 28070 C C . ASP A 1 47 ? -3.791 22.179 2.398 1.00 0.00 47 ASP A C 17
ATOM 28071 O O . ASP A 1 47 ? -4.398 21.645 1.471 1.00 0.00 47 ASP A O 17
ATOM 28080 N N . GLY A 1 48 ? -3.290 21.497 3.424 1.00 0.00 48 GLY A N 17
ATOM 28081 C CA . GLY A 1 48 ? -3.438 20.055 3.499 1.00 0.00 48 GLY A CA 17
ATOM 28082 C C . GLY A 1 48 ? -2.760 19.342 2.345 1.00 0.00 48 GLY A C 17
ATOM 28083 O O . GLY A 1 48 ? -2.893 19.750 1.191 1.00 0.00 48 GLY A O 17
ATOM 28087 N N . ILE A 1 49 ? -2.031 18.276 2.657 1.00 0.00 49 ILE A N 17
ATOM 28088 C CA . ILE A 1 49 ? -1.330 17.506 1.637 1.00 0.00 49 ILE A CA 17
ATOM 28089 C C . ILE A 1 49 ? -2.286 16.579 0.894 1.00 0.00 49 ILE A C 17
ATOM 28090 O O . ILE A 1 49 ? -3.283 16.122 1.453 1.00 0.00 49 ILE A O 17
ATOM 28106 N N . MET A 1 50 ? -1.974 16.305 -0.368 1.00 0.00 50 MET A N 17
ATOM 28107 C CA . MET A 1 50 ? -2.805 15.430 -1.187 1.00 0.00 50 MET A CA 17
ATOM 28108 C C . MET A 1 50 ? -2.047 14.161 -1.567 1.00 0.00 50 MET A C 17
ATOM 28109 O O . MET A 1 50 ? -1.423 14.075 -2.624 1.00 0.00 50 MET A O 17
ATOM 28123 N N . PRO A 1 51 ? -2.102 13.152 -0.685 1.00 0.00 51 PRO A N 17
ATOM 28124 C CA . PRO A 1 51 ? -1.428 11.869 -0.907 1.00 0.00 51 PRO A CA 17
ATOM 28125 C C . PRO A 1 51 ? -2.076 11.059 -2.024 1.00 0.00 51 PRO A C 17
ATOM 28126 O O . PRO A 1 51 ? -3.207 11.331 -2.425 1.00 0.00 51 PRO A O 17
ATOM 28137 N N . MET A 1 52 ? -1.351 10.062 -2.522 1.00 0.00 52 MET A N 17
ATOM 28138 C CA . MET A 1 52 ? -1.858 9.210 -3.592 1.00 0.00 52 MET A CA 17
ATOM 28139 C C . MET A 1 52 ? -1.867 7.746 -3.164 1.00 0.00 52 MET A C 17
ATOM 28140 O O . MET A 1 52 ? -0.860 7.048 -3.286 1.00 0.00 52 MET A O 17
ATOM 28154 N N . TRP A 1 53 ? -3.008 7.288 -2.662 1.00 0.00 53 TRP A N 17
ATOM 28155 C CA . TRP A 1 53 ? -3.146 5.907 -2.216 1.00 0.00 53 TRP A CA 17
ATOM 28156 C C . TRP A 1 53 ? -3.278 4.961 -3.405 1.00 0.00 53 TRP A C 17
ATOM 28157 O O . TRP A 1 53 ? -4.132 5.152 -4.269 1.00 0.00 53 TRP A O 17
ATOM 28178 N N . ASN A 1 54 ? -2.427 3.941 -3.441 1.00 0.00 54 ASN A N 17
ATOM 28179 C CA . ASN A 1 54 ? -2.449 2.965 -4.525 1.00 0.00 54 ASN A CA 17
ATOM 28180 C C . ASN A 1 54 ? -1.933 1.611 -4.049 1.00 0.00 54 ASN A C 17
ATOM 28181 O O . ASN A 1 54 ? -0.899 1.560 -3.384 1.00 0.00 54 ASN A O 17
ATOM 28192 N N . HIS A 1 55 ? -2.655 0.556 -4.395 1.00 0.00 55 HIS A N 17
ATOM 28193 C CA . HIS A 1 55 ? -2.260 -0.785 -3.998 1.00 0.00 55 HIS A CA 17
ATOM 28194 C C . HIS A 1 55 ? -0.757 -0.965 -4.225 1.00 0.00 55 HIS A C 17
ATOM 28195 O O . HIS A 1 55 ? -0.213 -0.636 -5.278 1.00 0.00 55 HIS A O 17
ATOM 28209 N N . ALA A 1 56 ? -0.095 -1.500 -3.204 1.00 0.00 56 ALA A N 17
ATOM 28210 C CA . ALA A 1 56 ? 1.341 -1.738 -3.266 1.00 0.00 56 ALA A CA 17
ATOM 28211 C C . ALA A 1 56 ? 1.725 -2.450 -4.559 1.00 0.00 56 ALA A C 17
ATOM 28212 O O . ALA A 1 56 ? 2.857 -2.339 -5.028 1.00 0.00 56 ALA A O 17
ATOM 28219 N N . SER A 1 57 ? 0.774 -3.183 -5.130 1.00 0.00 57 SER A N 17
ATOM 28220 C CA . SER A 1 57 ? 1.013 -3.917 -6.367 1.00 0.00 57 SER A CA 17
ATOM 28221 C C . SER A 1 57 ? 0.712 -3.046 -7.583 1.00 0.00 57 SER A C 17
ATOM 28222 O O . SER A 1 57 ? 1.241 -3.275 -8.671 1.00 0.00 57 SER A O 17
ATOM 28230 N N . CYS A 1 58 ? -0.143 -2.047 -7.390 1.00 0.00 58 CYS A N 17
ATOM 28231 C CA . CYS A 1 58 ? -0.517 -1.141 -8.469 1.00 0.00 58 CYS A CA 17
ATOM 28232 C C . CYS A 1 58 ? 0.620 -0.174 -8.786 1.00 0.00 58 CYS A C 17
ATOM 28233 O O . CYS A 1 58 ? 0.732 0.321 -9.908 1.00 0.00 58 CYS A O 17
ATOM 28240 N N . ILE A 1 59 ? 1.459 0.090 -7.790 1.00 0.00 59 ILE A N 17
ATOM 28241 C CA . ILE A 1 59 ? 2.587 0.997 -7.963 1.00 0.00 59 ILE A CA 17
ATOM 28242 C C . ILE A 1 59 ? 3.835 0.243 -8.410 1.00 0.00 59 ILE A C 17
ATOM 28243 O O . ILE A 1 59 ? 4.502 0.636 -9.368 1.00 0.00 59 ILE A O 17
ATOM 28259 N N . LEU A 1 60 ? 4.145 -0.843 -7.711 1.00 0.00 60 LEU A N 17
ATOM 28260 C CA . LEU A 1 60 ? 5.312 -1.655 -8.036 1.00 0.00 60 LEU A CA 17
ATOM 28261 C C . LEU A 1 60 ? 5.263 -2.123 -9.487 1.00 0.00 60 LEU A C 17
ATOM 28262 O O . LEU A 1 60 ? 6.298 -2.286 -10.134 1.00 0.00 60 LEU A O 17
ATOM 28278 N N . LYS A 1 61 ? 4.053 -2.337 -9.993 1.00 0.00 61 LYS A N 17
ATOM 28279 C CA . LYS A 1 61 ? 3.867 -2.783 -11.369 1.00 0.00 61 LYS A CA 17
ATOM 28280 C C . LYS A 1 61 ? 4.313 -1.708 -12.355 1.00 0.00 61 LYS A C 17
ATOM 28281 O O . LYS A 1 61 ? 4.640 -2.002 -13.505 1.00 0.00 61 LYS A O 17
ATOM 28300 N N . LYS A 1 62 ? 4.327 -0.460 -11.897 1.00 0.00 62 LYS A N 17
ATOM 28301 C CA . LYS A 1 62 ? 4.737 0.659 -12.737 1.00 0.00 62 LYS A CA 17
ATOM 28302 C C . LYS A 1 62 ? 6.235 0.914 -12.611 1.00 0.00 62 LYS A C 17
ATOM 28303 O O . LYS A 1 62 ? 6.949 0.168 -11.939 1.00 0.00 62 LYS A O 17
ATOM 28322 N N . THR A 1 63 ? 6.707 1.973 -13.261 1.00 0.00 63 THR A N 17
ATOM 28323 C CA . THR A 1 63 ? 8.121 2.327 -13.221 1.00 0.00 63 THR A CA 17
ATOM 28324 C C . THR A 1 63 ? 8.315 3.767 -12.761 1.00 0.00 63 THR A C 17
ATOM 28325 O O . THR A 1 63 ? 7.352 4.523 -12.628 1.00 0.00 63 THR A O 17
ATOM 28336 N N . LYS A 1 64 ? 9.566 4.143 -12.520 1.00 0.00 64 LYS A N 17
ATOM 28337 C CA . LYS A 1 64 ? 9.888 5.494 -12.077 1.00 0.00 64 LYS A CA 17
ATOM 28338 C C . LYS A 1 64 ? 8.941 5.943 -10.968 1.00 0.00 64 LYS A C 17
ATOM 28339 O O . LYS A 1 64 ? 8.347 7.018 -11.046 1.00 0.00 64 LYS A O 17
ATOM 28358 N N . GLN A 1 65 ? 8.807 5.113 -9.939 1.00 0.00 65 GLN A N 17
ATOM 28359 C CA . GLN A 1 65 ? 7.932 5.427 -8.815 1.00 0.00 65 GLN A CA 17
ATOM 28360 C C . GLN A 1 65 ? 8.740 5.633 -7.537 1.00 0.00 65 GLN A C 17
ATOM 28361 O O . GLN A 1 65 ? 8.619 6.664 -6.875 1.00 0.00 65 GLN A O 17
ATOM 28375 N N . ILE A 1 66 ? 9.563 4.646 -7.198 1.00 0.00 66 ILE A N 17
ATOM 28376 C CA . ILE A 1 66 ? 10.391 4.720 -6.001 1.00 0.00 66 ILE A CA 17
ATOM 28377 C C . ILE A 1 66 ? 11.873 4.648 -6.352 1.00 0.00 66 ILE A C 17
ATOM 28378 O O . ILE A 1 66 ? 12.266 3.965 -7.297 1.00 0.00 66 ILE A O 17
ATOM 28394 N N . LYS A 1 67 ? 12.693 5.357 -5.582 1.00 0.00 67 LYS A N 17
ATOM 28395 C CA . LYS A 1 67 ? 14.133 5.372 -5.808 1.00 0.00 67 LYS A CA 17
ATOM 28396 C C . LYS A 1 67 ? 14.827 4.304 -4.969 1.00 0.00 67 LYS A C 17
ATOM 28397 O O . LYS A 1 67 ? 15.698 3.585 -5.458 1.00 0.00 67 LYS A O 17
ATOM 28416 N N . SER A 1 68 ? 14.434 4.206 -3.703 1.00 0.00 68 SER A N 17
ATOM 28417 C CA . SER A 1 68 ? 15.020 3.227 -2.794 1.00 0.00 68 SER A CA 17
ATOM 28418 C C . SER A 1 68 ? 14.116 2.995 -1.588 1.00 0.00 68 SER A C 17
ATOM 28419 O O . SER A 1 68 ? 13.343 3.872 -1.199 1.00 0.00 68 SER A O 17
ATOM 28427 N N . VAL A 1 69 ? 14.217 1.808 -0.999 1.00 0.00 69 VAL A N 17
ATOM 28428 C CA . VAL A 1 69 ? 13.410 1.460 0.164 1.00 0.00 69 VAL A CA 17
ATOM 28429 C C . VAL A 1 69 ? 13.582 2.485 1.279 1.00 0.00 69 VAL A C 17
ATOM 28430 O O . VAL A 1 69 ? 12.732 2.606 2.161 1.00 0.00 69 VAL A O 17
ATOM 28443 N N . ASP A 1 70 ? 14.686 3.221 1.233 1.00 0.00 70 ASP A N 17
ATOM 28444 C CA . ASP A 1 70 ? 14.970 4.238 2.239 1.00 0.00 70 ASP A CA 17
ATOM 28445 C C . ASP A 1 70 ? 13.966 5.384 2.151 1.00 0.00 70 ASP A C 17
ATOM 28446 O O . ASP A 1 70 ? 13.676 6.046 3.148 1.00 0.00 70 ASP A O 17
ATOM 28455 N N . ASP A 1 71 ? 13.441 5.613 0.952 1.00 0.00 71 ASP A N 17
ATOM 28456 C CA . ASP A 1 71 ? 12.470 6.679 0.734 1.00 0.00 71 ASP A CA 17
ATOM 28457 C C . ASP A 1 71 ? 11.082 6.253 1.202 1.00 0.00 71 ASP A C 17
ATOM 28458 O O . ASP A 1 71 ? 10.195 7.087 1.387 1.00 0.00 71 ASP A O 17
ATOM 28467 N N . VAL A 1 72 ? 10.900 4.950 1.390 1.00 0.00 72 VAL A N 17
ATOM 28468 C CA . VAL A 1 72 ? 9.620 4.414 1.836 1.00 0.00 72 VAL A CA 17
ATOM 28469 C C . VAL A 1 72 ? 9.513 4.439 3.357 1.00 0.00 72 VAL A C 17
ATOM 28470 O O . VAL A 1 72 ? 10.294 3.792 4.054 1.00 0.00 72 VAL A O 17
ATOM 28483 N N . GLU A 1 73 ? 8.541 5.191 3.864 1.00 0.00 73 GLU A N 17
ATOM 28484 C CA . GLU A 1 73 ? 8.333 5.300 5.303 1.00 0.00 73 GLU A CA 17
ATOM 28485 C C . GLU A 1 73 ? 7.451 4.165 5.814 1.00 0.00 73 GLU A C 17
ATOM 28486 O O . GLU A 1 73 ? 6.624 3.628 5.078 1.00 0.00 73 GLU A O 17
ATOM 28498 N N . GLY A 1 74 ? 7.635 3.803 7.080 1.00 0.00 74 GLY A N 17
ATOM 28499 C CA . GLY A 1 74 ? 6.850 2.733 7.667 1.00 0.00 74 GLY A CA 17
ATOM 28500 C C . GLY A 1 74 ? 7.031 1.415 6.942 1.00 0.00 74 GLY A C 17
ATOM 28501 O O . GLY A 1 74 ? 6.219 0.501 7.089 1.00 0.00 74 GLY A O 17
ATOM 28505 N N . ILE A 1 75 ? 8.098 1.317 6.155 1.00 0.00 75 ILE A N 17
ATOM 28506 C CA . ILE A 1 75 ? 8.382 0.101 5.403 1.00 0.00 75 ILE A CA 17
ATOM 28507 C C . ILE A 1 75 ? 8.833 -1.025 6.329 1.00 0.00 75 ILE A C 17
ATOM 28508 O O . ILE A 1 75 ? 8.704 -2.203 5.997 1.00 0.00 75 ILE A O 17
ATOM 28524 N N . GLU A 1 76 ? 9.362 -0.652 7.490 1.00 0.00 76 GLU A N 17
ATOM 28525 C CA . GLU A 1 76 ? 9.831 -1.631 8.464 1.00 0.00 76 GLU A CA 17
ATOM 28526 C C . GLU A 1 76 ? 8.661 -2.236 9.235 1.00 0.00 76 GLU A C 17
ATOM 28527 O O . GLU A 1 76 ? 8.823 -3.216 9.961 1.00 0.00 76 GLU A O 17
ATOM 28539 N N . SER A 1 77 ? 7.483 -1.643 9.071 1.00 0.00 77 SER A N 17
ATOM 28540 C CA . SER A 1 77 ? 6.286 -2.119 9.755 1.00 0.00 77 SER A CA 17
ATOM 28541 C C . SER A 1 77 ? 5.539 -3.136 8.897 1.00 0.00 77 SER A C 17
ATOM 28542 O O . SER A 1 77 ? 4.610 -3.797 9.364 1.00 0.00 77 SER A O 17
ATOM 28550 N N . LEU A 1 78 ? 5.951 -3.256 7.640 1.00 0.00 78 LEU A N 17
ATOM 28551 C CA . LEU A 1 78 ? 5.322 -4.192 6.714 1.00 0.00 78 LEU A CA 17
ATOM 28552 C C . LEU A 1 78 ? 5.891 -5.597 6.890 1.00 0.00 78 LEU A C 17
ATOM 28553 O O . LEU A 1 78 ? 6.993 -5.770 7.410 1.00 0.00 78 LEU A O 17
ATOM 28569 N N . ARG A 1 79 ? 5.133 -6.596 6.451 1.00 0.00 79 ARG A N 17
ATOM 28570 C CA . ARG A 1 79 ? 5.562 -7.985 6.559 1.00 0.00 79 ARG A CA 17
ATOM 28571 C C . ARG A 1 79 ? 6.776 -8.249 5.673 1.00 0.00 79 ARG A C 17
ATOM 28572 O O . ARG A 1 79 ? 6.917 -7.655 4.604 1.00 0.00 79 ARG A O 17
ATOM 28593 N N . TRP A 1 80 ? 7.647 -9.144 6.124 1.00 0.00 80 TRP A N 17
ATOM 28594 C CA . TRP A 1 80 ? 8.849 -9.486 5.372 1.00 0.00 80 TRP A CA 17
ATOM 28595 C C . TRP A 1 80 ? 8.566 -9.509 3.874 1.00 0.00 80 TRP A C 17
ATOM 28596 O O . TRP A 1 80 ? 9.207 -8.797 3.102 1.00 0.00 80 TRP A O 17
ATOM 28617 N N . GLU A 1 81 ? 7.602 -10.331 3.470 1.00 0.00 81 GLU A N 17
ATOM 28618 C CA . GLU A 1 81 ? 7.236 -10.445 2.064 1.00 0.00 81 GLU A CA 17
ATOM 28619 C C . GLU A 1 81 ? 6.991 -9.069 1.452 1.00 0.00 81 GLU A C 17
ATOM 28620 O O . GLU A 1 81 ? 7.437 -8.783 0.341 1.00 0.00 81 GLU A O 17
ATOM 28632 N N . ASP A 1 82 ? 6.278 -8.220 2.185 1.00 0.00 82 ASP A N 17
ATOM 28633 C CA . ASP A 1 82 ? 5.973 -6.874 1.716 1.00 0.00 82 ASP A CA 17
ATOM 28634 C C . ASP A 1 82 ? 7.249 -6.054 1.551 1.00 0.00 82 ASP A C 17
ATOM 28635 O O . ASP A 1 82 ? 7.492 -5.473 0.494 1.00 0.00 82 ASP A O 17
ATOM 28644 N N . GLN A 1 83 ? 8.059 -6.012 2.604 1.00 0.00 83 GLN A N 17
ATOM 28645 C CA . GLN A 1 83 ? 9.309 -5.261 2.576 1.00 0.00 83 GLN A CA 17
ATOM 28646 C C . GLN A 1 83 ? 10.176 -5.691 1.397 1.00 0.00 83 GLN A C 17
ATOM 28647 O O . GLN A 1 83 ? 10.987 -4.913 0.895 1.00 0.00 83 GLN A O 17
ATOM 28661 N N . GLN A 1 84 ? 9.998 -6.934 0.961 1.00 0.00 84 GLN A N 17
ATOM 28662 C CA . GLN A 1 84 ? 10.766 -7.467 -0.159 1.00 0.00 84 GLN A CA 17
ATOM 28663 C C . GLN A 1 84 ? 10.280 -6.879 -1.480 1.00 0.00 84 GLN A C 17
ATOM 28664 O O . GLN A 1 84 ? 11.076 -6.592 -2.375 1.00 0.00 84 GLN A O 17
ATOM 28678 N N . LYS A 1 85 ? 8.968 -6.703 -1.597 1.00 0.00 85 LYS A N 17
ATOM 28679 C CA . LYS A 1 85 ? 8.375 -6.149 -2.808 1.00 0.00 85 LYS A CA 17
ATOM 28680 C C . LYS A 1 85 ? 8.960 -4.776 -3.121 1.00 0.00 85 LYS A C 17
ATOM 28681 O O . LYS A 1 85 ? 9.005 -4.359 -4.280 1.00 0.00 85 LYS A O 17
ATOM 28700 N N . ILE A 1 86 ? 9.407 -4.077 -2.083 1.00 0.00 86 ILE A N 17
ATOM 28701 C CA . ILE A 1 86 ? 9.991 -2.752 -2.249 1.00 0.00 86 ILE A CA 17
ATOM 28702 C C . ILE A 1 86 ? 11.439 -2.844 -2.717 1.00 0.00 86 ILE A C 17
ATOM 28703 O O . ILE A 1 86 ? 11.768 -2.442 -3.834 1.00 0.00 86 ILE A O 17
ATOM 28719 N N . ARG A 1 87 ? 12.301 -3.378 -1.858 1.00 0.00 87 ARG A N 17
ATOM 28720 C CA . ARG A 1 87 ? 13.714 -3.524 -2.184 1.00 0.00 87 ARG A CA 17
ATOM 28721 C C . ARG A 1 87 ? 13.894 -4.272 -3.502 1.00 0.00 87 ARG A C 17
ATOM 28722 O O . ARG A 1 87 ? 14.736 -3.910 -4.324 1.00 0.00 87 ARG A O 17
ATOM 28743 N N . LYS A 1 88 ? 13.096 -5.316 -3.697 1.00 0.00 88 LYS A N 17
ATOM 28744 C CA . LYS A 1 88 ? 13.165 -6.115 -4.915 1.00 0.00 88 LYS A CA 17
ATOM 28745 C C . LYS A 1 88 ? 12.641 -5.329 -6.112 1.00 0.00 88 LYS A C 17
ATOM 28746 O O . LYS A 1 88 ? 12.623 -5.829 -7.237 1.00 0.00 88 LYS A O 17
ATOM 28765 N N . TYR A 1 89 ? 12.216 -4.095 -5.863 1.00 0.00 89 TYR A N 17
ATOM 28766 C CA . TYR A 1 89 ? 11.691 -3.239 -6.921 1.00 0.00 89 TYR A CA 17
ATOM 28767 C C . TYR A 1 89 ? 12.638 -2.077 -7.203 1.00 0.00 89 TYR A C 17
ATOM 28768 O O . TYR A 1 89 ? 12.826 -1.679 -8.352 1.00 0.00 89 TYR A O 17
ATOM 28786 N N . VAL A 1 90 ? 13.233 -1.537 -6.144 1.00 0.00 90 VAL A N 17
ATOM 28787 C CA . VAL A 1 90 ? 14.162 -0.421 -6.275 1.00 0.00 90 VAL A CA 17
ATOM 28788 C C . VAL A 1 90 ? 15.513 -0.891 -6.804 1.00 0.00 90 VAL A C 17
ATOM 28789 O O . VAL A 1 90 ? 16.202 -0.157 -7.512 1.00 0.00 90 VAL A O 17
ATOM 28802 N N . GLU A 1 91 ? 15.885 -2.119 -6.454 1.00 0.00 91 GLU A N 17
ATOM 28803 C CA . GLU A 1 91 ? 17.154 -2.686 -6.894 1.00 0.00 91 GLU A CA 17
ATOM 28804 C C . GLU A 1 91 ? 17.088 -3.095 -8.363 1.00 0.00 91 GLU A C 17
ATOM 28805 O O . GLU A 1 91 ? 17.974 -2.764 -9.151 1.00 0.00 91 GLU A O 17
ATOM 28817 N N . SER A 1 92 ? 16.032 -3.817 -8.723 1.00 0.00 92 SER A N 17
ATOM 28818 C CA . SER A 1 92 ? 15.851 -4.275 -10.095 1.00 0.00 92 SER A CA 17
ATOM 28819 C C . SER A 1 92 ? 14.878 -3.371 -10.846 1.00 0.00 92 SER A C 17
ATOM 28820 O O . SER A 1 92 ? 15.190 -2.864 -11.923 1.00 0.00 92 SER A O 17
ATOM 28828 N N . GLY A 1 93 ? 13.697 -3.175 -10.269 1.00 0.00 93 GLY A N 17
ATOM 28829 C CA . GLY A 1 93 ? 12.695 -2.332 -10.897 1.00 0.00 93 GLY A CA 17
ATOM 28830 C C . GLY A 1 93 ? 13.140 -0.888 -11.008 1.00 0.00 93 GLY A C 17
ATOM 28831 O O . GLY A 1 93 ? 14.231 -0.603 -11.502 1.00 0.00 93 GLY A O 17
ATOM 28835 N N . ALA A 1 94 ? 12.293 0.028 -10.549 1.00 0.00 94 ALA A N 17
ATOM 28836 C CA . ALA A 1 94 ? 12.605 1.451 -10.600 1.00 0.00 94 ALA A CA 17
ATOM 28837 C C . ALA A 1 94 ? 13.432 1.875 -9.391 1.00 0.00 94 ALA A C 17
ATOM 28838 O O . ALA A 1 94 ? 12.945 1.872 -8.261 1.00 0.00 94 ALA A O 17
ATOM 28845 N N . GLY A 1 95 ? 14.688 2.237 -9.636 1.00 0.00 95 GLY A N 17
ATOM 28846 C CA . GLY A 1 95 ? 15.562 2.658 -8.557 1.00 0.00 95 GLY A CA 17
ATOM 28847 C C . GLY A 1 95 ? 17.022 2.673 -8.966 1.00 0.00 95 GLY A C 17
ATOM 28848 O O . GLY A 1 95 ? 17.869 2.087 -8.293 1.00 0.00 95 GLY A O 17
ATOM 28852 N N . SER A 1 96 ? 17.317 3.344 -10.075 1.00 0.00 96 SER A N 17
ATOM 28853 C CA . SER A 1 96 ? 18.683 3.429 -10.577 1.00 0.00 96 SER A CA 17
ATOM 28854 C C . SER A 1 96 ? 18.980 4.827 -11.111 1.00 0.00 96 SER A C 17
ATOM 28855 O O . SER A 1 96 ? 18.174 5.412 -11.833 1.00 0.00 96 SER A O 17
ATOM 28863 N N . ASN A 1 97 ? 20.145 5.357 -10.750 1.00 0.00 97 ASN A N 17
ATOM 28864 C CA . ASN A 1 97 ? 20.549 6.686 -11.191 1.00 0.00 97 ASN A CA 17
ATOM 28865 C C . ASN A 1 97 ? 21.714 6.602 -12.174 1.00 0.00 97 ASN A C 17
ATOM 28866 O O . ASN A 1 97 ? 22.226 5.518 -12.456 1.00 0.00 97 ASN A O 17
ATOM 28877 N N . THR A 1 98 ? 22.128 7.754 -12.692 1.00 0.00 98 THR A N 17
ATOM 28878 C CA . THR A 1 98 ? 23.231 7.812 -13.643 1.00 0.00 98 THR A CA 17
ATOM 28879 C C . THR A 1 98 ? 24.506 7.230 -13.042 1.00 0.00 98 THR A C 17
ATOM 28880 O O . THR A 1 98 ? 24.813 7.459 -11.873 1.00 0.00 98 THR A O 17
ATOM 28891 N N . SER A 1 99 ? 25.244 6.476 -13.850 1.00 0.00 99 SER A N 17
ATOM 28892 C CA . SER A 1 99 ? 26.485 5.858 -13.397 1.00 0.00 99 SER A CA 17
ATOM 28893 C C . SER A 1 99 ? 27.617 6.880 -13.355 1.00 0.00 99 SER A C 17
ATOM 28894 O O . SER A 1 99 ? 28.020 7.421 -14.385 1.00 0.00 99 SER A O 17
ATOM 28902 N N . THR A 1 100 ? 28.126 7.139 -12.155 1.00 0.00 100 THR A N 17
ATOM 28903 C CA . THR A 1 100 ? 29.211 8.097 -11.976 1.00 0.00 100 THR A CA 17
ATOM 28904 C C . THR A 1 100 ? 29.955 7.847 -10.669 1.00 0.00 100 THR A C 17
ATOM 28905 O O . THR A 1 100 ? 29.347 7.781 -9.601 1.00 0.00 100 THR A O 17
ATOM 28916 N N . SER A 1 101 ? 31.274 7.708 -10.762 1.00 0.00 101 SER A N 17
ATOM 28917 C CA . SER A 1 101 ? 32.101 7.462 -9.586 1.00 0.00 101 SER A CA 17
ATOM 28918 C C . SER A 1 101 ? 32.105 8.675 -8.661 1.00 0.00 101 SER A C 17
ATOM 28919 O O . SER A 1 101 ? 32.468 9.780 -9.067 1.00 0.00 101 SER A O 17
ATOM 28927 N N . THR A 1 102 ? 31.698 8.462 -7.413 1.00 0.00 102 THR A N 17
ATOM 28928 C CA . THR A 1 102 ? 31.653 9.536 -6.430 1.00 0.00 102 THR A CA 17
ATOM 28929 C C . THR A 1 102 ? 33.039 9.819 -5.860 1.00 0.00 102 THR A C 17
ATOM 28930 O O . THR A 1 102 ? 33.992 9.090 -6.131 1.00 0.00 102 THR A O 17
ATOM 28941 N N . GLY A 1 103 ? 33.143 10.881 -5.068 1.00 0.00 103 GLY A N 17
ATOM 28942 C CA . GLY A 1 103 ? 34.416 11.240 -4.471 1.00 0.00 103 GLY A CA 17
ATOM 28943 C C . GLY A 1 103 ? 34.993 10.125 -3.622 1.00 0.00 103 GLY A C 17
ATOM 28944 O O . GLY A 1 103 ? 34.498 8.998 -3.642 1.00 0.00 103 GLY A O 17
ATOM 28948 N N . THR A 1 104 ? 36.047 10.439 -2.873 1.00 0.00 104 THR A N 17
ATOM 28949 C CA . THR A 1 104 ? 36.694 9.454 -2.015 1.00 0.00 104 THR A CA 17
ATOM 28950 C C . THR A 1 104 ? 35.665 8.625 -1.256 1.00 0.00 104 THR A C 17
ATOM 28951 O O . THR A 1 104 ? 34.624 9.136 -0.844 1.00 0.00 104 THR A O 17
ATOM 28962 N N . SER A 1 105 ? 35.963 7.342 -1.075 1.00 0.00 105 SER A N 17
ATOM 28963 C CA . SER A 1 105 ? 35.062 6.440 -0.368 1.00 0.00 105 SER A CA 17
ATOM 28964 C C . SER A 1 105 ? 35.757 5.122 -0.042 1.00 0.00 105 SER A C 17
ATOM 28965 O O . SER A 1 105 ? 36.728 4.740 -0.696 1.00 0.00 105 SER A O 17
ATOM 28973 N N . THR A 1 106 ? 35.253 4.430 0.976 1.00 0.00 106 THR A N 17
ATOM 28974 C CA . THR A 1 106 ? 35.825 3.155 1.390 1.00 0.00 106 THR A CA 17
ATOM 28975 C C . THR A 1 106 ? 34.924 1.992 0.990 1.00 0.00 106 THR A C 17
ATOM 28976 O O . THR A 1 106 ? 33.702 2.128 0.946 1.00 0.00 106 THR A O 17
ATOM 28987 N N . SER A 1 107 ? 35.536 0.849 0.700 1.00 0.00 107 SER A N 17
ATOM 28988 C CA . SER A 1 107 ? 34.789 -0.338 0.300 1.00 0.00 107 SER A CA 17
ATOM 28989 C C . SER A 1 107 ? 35.575 -1.607 0.617 1.00 0.00 107 SER A C 17
ATOM 28990 O O . SER A 1 107 ? 36.804 -1.586 0.694 1.00 0.00 107 SER A O 17
ATOM 28998 N N . SER A 1 108 ? 34.857 -2.710 0.798 1.00 0.00 108 SER A N 17
ATOM 28999 C CA . SER A 1 108 ? 35.485 -3.989 1.110 1.00 0.00 108 SER A CA 17
ATOM 29000 C C . SER A 1 108 ? 35.081 -5.055 0.097 1.00 0.00 108 SER A C 17
ATOM 29001 O O . SER A 1 108 ? 34.107 -4.891 -0.638 1.00 0.00 108 SER A O 17
ATOM 29009 N N . SER A 1 109 ? 35.837 -6.147 0.063 1.00 0.00 109 SER A N 17
ATOM 29010 C CA . SER A 1 109 ? 35.561 -7.239 -0.863 1.00 0.00 109 SER A CA 17
ATOM 29011 C C . SER A 1 109 ? 35.391 -8.557 -0.114 1.00 0.00 109 SER A C 17
ATOM 29012 O O . SER A 1 109 ? 34.933 -9.550 -0.677 1.00 0.00 109 SER A O 17
ATOM 29020 N N . GLY A 1 110 ? 35.766 -8.558 1.162 1.00 0.00 110 GLY A N 17
ATOM 29021 C CA . GLY A 1 110 ? 35.648 -9.758 1.970 1.00 0.00 110 GLY A CA 17
ATOM 29022 C C . GLY A 1 110 ? 36.728 -10.775 1.657 1.00 0.00 110 GLY A C 17
ATOM 29023 O O . GLY A 1 110 ? 37.189 -10.894 0.521 1.00 0.00 110 GLY A O 17
ATOM 29027 N N . PRO A 1 111 ? 37.150 -11.531 2.682 1.00 0.00 111 PRO A N 17
ATOM 29028 C CA . PRO A 1 111 ? 38.188 -12.555 2.536 1.00 0.00 111 PRO A CA 17
ATOM 29029 C C . PRO A 1 111 ? 37.710 -13.753 1.722 1.00 0.00 111 PRO A C 17
ATOM 29030 O O . PRO A 1 111 ? 36.568 -13.788 1.264 1.00 0.00 111 PRO A O 17
ATOM 29041 N N . SER A 1 112 ? 38.591 -14.732 1.545 1.00 0.00 112 SER A N 17
ATOM 29042 C CA . SER A 1 112 ? 38.260 -15.930 0.783 1.00 0.00 112 SER A CA 17
ATOM 29043 C C . SER A 1 112 ? 39.253 -17.051 1.075 1.00 0.00 112 SER A C 17
ATOM 29044 O O . SER A 1 112 ? 40.416 -16.799 1.389 1.00 0.00 112 SER A O 17
ATOM 29052 N N . SER A 1 113 ? 38.784 -18.291 0.968 1.00 0.00 113 SER A N 17
ATOM 29053 C CA . SER A 1 113 ? 39.629 -19.452 1.224 1.00 0.00 113 SER A CA 17
ATOM 29054 C C . SER A 1 113 ? 39.216 -20.628 0.344 1.00 0.00 113 SER A C 17
ATOM 29055 O O . SER A 1 113 ? 38.050 -20.764 -0.023 1.00 0.00 113 SER A O 17
ATOM 29063 N N . GLY A 1 114 ? 40.183 -21.477 0.010 1.00 0.00 114 GLY A N 17
ATOM 29064 C CA . GLY A 1 114 ? 39.901 -22.631 -0.824 1.00 0.00 114 GLY A CA 17
ATOM 29065 C C . GLY A 1 114 ? 38.970 -23.619 -0.151 1.00 0.00 114 GLY A C 17
ATOM 29066 O O . GLY A 1 114 ? 38.359 -23.274 0.860 1.00 0.00 114 GLY A O 17
ATOM 29071 N N . GLY A 1 1 ? 2.459 32.915 11.427 1.00 0.00 1 GLY A N 18
ATOM 29072 C CA . GLY A 1 1 ? 1.701 32.665 10.215 1.00 0.00 1 GLY A CA 18
ATOM 29073 C C . GLY A 1 1 ? 2.471 31.830 9.211 1.00 0.00 1 GLY A C 18
ATOM 29074 O O . GLY A 1 1 ? 2.164 30.656 9.005 1.00 0.00 1 GLY A O 18
ATOM 29078 N N . SER A 1 2 ? 3.473 32.437 8.583 1.00 0.00 2 SER A N 18
ATOM 29079 C CA . SER A 1 2 ? 4.286 31.744 7.591 1.00 0.00 2 SER A CA 18
ATOM 29080 C C . SER A 1 2 ? 4.955 30.515 8.200 1.00 0.00 2 SER A C 18
ATOM 29081 O O . SER A 1 2 ? 5.592 30.598 9.250 1.00 0.00 2 SER A O 18
ATOM 29089 N N . SER A 1 3 ? 4.805 29.376 7.532 1.00 0.00 3 SER A N 18
ATOM 29090 C CA . SER A 1 3 ? 5.391 28.128 8.008 1.00 0.00 3 SER A CA 18
ATOM 29091 C C . SER A 1 3 ? 6.087 27.386 6.871 1.00 0.00 3 SER A C 18
ATOM 29092 O O . SER A 1 3 ? 5.478 27.091 5.844 1.00 0.00 3 SER A O 18
ATOM 29100 N N . GLY A 1 4 ? 7.368 27.087 7.064 1.00 0.00 4 GLY A N 18
ATOM 29101 C CA . GLY A 1 4 ? 8.126 26.382 6.047 1.00 0.00 4 GLY A CA 18
ATOM 29102 C C . GLY A 1 4 ? 9.086 25.368 6.638 1.00 0.00 4 GLY A C 18
ATOM 29103 O O . GLY A 1 4 ? 10.209 25.709 7.008 1.00 0.00 4 GLY A O 18
ATOM 29107 N N . SER A 1 5 ? 8.642 24.118 6.729 1.00 0.00 5 SER A N 18
ATOM 29108 C CA . SER A 1 5 ? 9.467 23.052 7.285 1.00 0.00 5 SER A CA 18
ATOM 29109 C C . SER A 1 5 ? 9.196 21.729 6.576 1.00 0.00 5 SER A C 18
ATOM 29110 O O . SER A 1 5 ? 8.059 21.260 6.528 1.00 0.00 5 SER A O 18
ATOM 29118 N N . SER A 1 6 ? 10.249 21.133 6.026 1.00 0.00 6 SER A N 18
ATOM 29119 C CA . SER A 1 6 ? 10.125 19.866 5.315 1.00 0.00 6 SER A CA 18
ATOM 29120 C C . SER A 1 6 ? 10.945 18.777 5.999 1.00 0.00 6 SER A C 18
ATOM 29121 O O . SER A 1 6 ? 11.831 19.064 6.804 1.00 0.00 6 SER A O 18
ATOM 29129 N N . GLY A 1 7 ? 10.643 17.524 5.673 1.00 0.00 7 GLY A N 18
ATOM 29130 C CA . GLY A 1 7 ? 11.361 16.410 6.264 1.00 0.00 7 GLY A CA 18
ATOM 29131 C C . GLY A 1 7 ? 10.517 15.153 6.345 1.00 0.00 7 GLY A C 18
ATOM 29132 O O . GLY A 1 7 ? 10.211 14.707 7.450 1.00 0.00 7 GLY A O 18
ATOM 29136 N N . HIS A 1 8 ? 10.156 14.611 5.191 1.00 0.00 8 HIS A N 18
ATOM 29137 C CA . HIS A 1 8 ? 9.345 13.407 5.151 1.00 0.00 8 HIS A CA 18
ATOM 29138 C C . HIS A 1 8 ? 9.644 12.629 3.868 1.00 0.00 8 HIS A C 18
ATOM 29139 O O . HIS A 1 8 ? 10.034 13.186 2.842 1.00 0.00 8 HIS A O 18
ATOM 29153 N N . LYS A 1 9 ? 9.450 11.317 3.949 1.00 0.00 9 LYS A N 18
ATOM 29154 C CA . LYS A 1 9 ? 9.688 10.436 2.811 1.00 0.00 9 LYS A CA 18
ATOM 29155 C C . LYS A 1 9 ? 8.666 10.685 1.707 1.00 0.00 9 LYS A C 18
ATOM 29156 O O . LYS A 1 9 ? 7.536 11.105 1.957 1.00 0.00 9 LYS A O 18
ATOM 29175 N N . PRO A 1 10 ? 9.069 10.418 0.456 1.00 0.00 10 PRO A N 18
ATOM 29176 C CA . PRO A 1 10 ? 8.202 10.603 -0.711 1.00 0.00 10 PRO A CA 18
ATOM 29177 C C . PRO A 1 10 ? 7.065 9.587 -0.756 1.00 0.00 10 PRO A C 18
ATOM 29178 O O . PRO A 1 10 ? 5.960 9.898 -1.201 1.00 0.00 10 PRO A O 18
ATOM 29189 N N . TRP A 1 11 ? 7.343 8.375 -0.292 1.00 0.00 11 TRP A N 18
ATOM 29190 C CA . TRP A 1 11 ? 6.343 7.313 -0.279 1.00 0.00 11 TRP A CA 18
ATOM 29191 C C . TRP A 1 11 ? 6.002 6.904 1.149 1.00 0.00 11 TRP A C 18
ATOM 29192 O O . TRP A 1 11 ? 6.816 7.061 2.060 1.00 0.00 11 TRP A O 18
ATOM 29213 N N . ARG A 1 12 ? 4.796 6.378 1.338 1.00 0.00 12 ARG A N 18
ATOM 29214 C CA . ARG A 1 12 ? 4.349 5.947 2.657 1.00 0.00 12 ARG A CA 18
ATOM 29215 C C . ARG A 1 12 ? 3.940 4.477 2.639 1.00 0.00 12 ARG A C 18
ATOM 29216 O O . ARG A 1 12 ? 3.426 3.978 1.638 1.00 0.00 12 ARG A O 18
ATOM 29237 N N . ALA A 1 13 ? 4.173 3.790 3.752 1.00 0.00 13 ALA A N 18
ATOM 29238 C CA . ALA A 1 13 ? 3.828 2.378 3.865 1.00 0.00 13 ALA A CA 18
ATOM 29239 C C . ALA A 1 13 ? 3.071 2.100 5.159 1.00 0.00 13 ALA A C 18
ATOM 29240 O O . ALA A 1 13 ? 3.570 2.373 6.251 1.00 0.00 13 ALA A O 18
ATOM 29247 N N . GLU A 1 14 ? 1.866 1.555 5.029 1.00 0.00 14 GLU A N 18
ATOM 29248 C CA . GLU A 1 14 ? 1.041 1.241 6.190 1.00 0.00 14 GLU A CA 18
ATOM 29249 C C . GLU A 1 14 ? -0.204 0.461 5.777 1.00 0.00 14 GLU A C 18
ATOM 29250 O O . GLU A 1 14 ? -0.693 0.598 4.656 1.00 0.00 14 GLU A O 18
ATOM 29262 N N . TYR A 1 15 ? -0.711 -0.359 6.692 1.00 0.00 15 TYR A N 18
ATOM 29263 C CA . TYR A 1 15 ? -1.896 -1.164 6.423 1.00 0.00 15 TYR A CA 18
ATOM 29264 C C . TYR A 1 15 ? -3.167 -0.339 6.602 1.00 0.00 15 TYR A C 18
ATOM 29265 O O . TYR A 1 15 ? -3.331 0.360 7.601 1.00 0.00 15 TYR A O 18
ATOM 29283 N N . ALA A 1 16 ? -4.064 -0.427 5.625 1.00 0.00 16 ALA A N 18
ATOM 29284 C CA . ALA A 1 16 ? -5.321 0.308 5.674 1.00 0.00 16 ALA A CA 18
ATOM 29285 C C . ALA A 1 16 ? -6.128 -0.066 6.912 1.00 0.00 16 ALA A C 18
ATOM 29286 O O . ALA A 1 16 ? -6.062 -1.198 7.391 1.00 0.00 16 ALA A O 18
ATOM 29293 N N . LYS A 1 17 ? -6.890 0.893 7.428 1.00 0.00 17 LYS A N 18
ATOM 29294 C CA . LYS A 1 17 ? -7.711 0.664 8.612 1.00 0.00 17 LYS A CA 18
ATOM 29295 C C . LYS A 1 17 ? -9.166 0.416 8.225 1.00 0.00 17 LYS A C 18
ATOM 29296 O O . LYS A 1 17 ? -9.848 -0.407 8.836 1.00 0.00 17 LYS A O 18
ATOM 29315 N N . SER A 1 18 ? -9.633 1.131 7.206 1.00 0.00 18 SER A N 18
ATOM 29316 C CA . SER A 1 18 ? -11.007 0.989 6.740 1.00 0.00 18 SER A CA 18
ATOM 29317 C C . SER A 1 18 ? -11.055 0.863 5.220 1.00 0.00 18 SER A C 18
ATOM 29318 O O . SER A 1 18 ? -10.129 1.278 4.523 1.00 0.00 18 SER A O 18
ATOM 29326 N N . SER A 1 19 ? -12.141 0.288 4.714 1.00 0.00 19 SER A N 18
ATOM 29327 C CA . SER A 1 19 ? -12.309 0.104 3.277 1.00 0.00 19 SER A CA 18
ATOM 29328 C C . SER A 1 19 ? -12.924 1.346 2.638 1.00 0.00 19 SER A C 18
ATOM 29329 O O . SER A 1 19 ? -13.721 1.247 1.705 1.00 0.00 19 SER A O 18
ATOM 29337 N N . ARG A 1 20 ? -12.549 2.514 3.149 1.00 0.00 20 ARG A N 18
ATOM 29338 C CA . ARG A 1 20 ? -13.063 3.775 2.630 1.00 0.00 20 ARG A CA 18
ATOM 29339 C C . ARG A 1 20 ? -12.167 4.312 1.519 1.00 0.00 20 ARG A C 18
ATOM 29340 O O . ARG A 1 20 ? -12.651 4.762 0.480 1.00 0.00 20 ARG A O 18
ATOM 29361 N N . SER A 1 21 ? -10.858 4.263 1.745 1.00 0.00 21 SER A N 18
ATOM 29362 C CA . SER A 1 21 ? -9.894 4.748 0.765 1.00 0.00 21 SER A CA 18
ATOM 29363 C C . SER A 1 21 ? -9.938 3.903 -0.505 1.00 0.00 21 SER A C 18
ATOM 29364 O O . SER A 1 21 ? -10.143 2.691 -0.451 1.00 0.00 21 SER A O 18
ATOM 29372 N N . SER A 1 22 ? -9.744 4.554 -1.648 1.00 0.00 22 SER A N 18
ATOM 29373 C CA . SER A 1 22 ? -9.765 3.865 -2.933 1.00 0.00 22 SER A CA 18
ATOM 29374 C C . SER A 1 22 ? -8.507 4.178 -3.738 1.00 0.00 22 SER A C 18
ATOM 29375 O O . SER A 1 22 ? -8.059 5.323 -3.791 1.00 0.00 22 SER A O 18
ATOM 29383 N N . CYS A 1 23 ? -7.942 3.150 -4.364 1.00 0.00 23 CYS A N 18
ATOM 29384 C CA . CYS A 1 23 ? -6.736 3.313 -5.167 1.00 0.00 23 CYS A CA 18
ATOM 29385 C C . CYS A 1 23 ? -6.964 4.316 -6.294 1.00 0.00 23 CYS A C 18
ATOM 29386 O O . CYS A 1 23 ? -8.099 4.560 -6.703 1.00 0.00 23 CYS A O 18
ATOM 29393 N N . LYS A 1 24 ? -5.877 4.894 -6.792 1.00 0.00 24 LYS A N 18
ATOM 29394 C CA . LYS A 1 24 ? -5.955 5.870 -7.873 1.00 0.00 24 LYS A CA 18
ATOM 29395 C C . LYS A 1 24 ? -5.492 5.259 -9.192 1.00 0.00 24 LYS A C 18
ATOM 29396 O O . LYS A 1 24 ? -5.999 5.604 -10.260 1.00 0.00 24 LYS A O 18
ATOM 29415 N N . THR A 1 25 ? -4.527 4.349 -9.111 1.00 0.00 25 THR A N 18
ATOM 29416 C CA . THR A 1 25 ? -3.996 3.690 -10.297 1.00 0.00 25 THR A CA 18
ATOM 29417 C C . THR A 1 25 ? -5.060 2.833 -10.973 1.00 0.00 25 THR A C 18
ATOM 29418 O O . THR A 1 25 ? -5.317 2.973 -12.169 1.00 0.00 25 THR A O 18
ATOM 29429 N N . CYS A 1 26 ? -5.678 1.946 -10.200 1.00 0.00 26 CYS A N 18
ATOM 29430 C CA . CYS A 1 26 ? -6.715 1.066 -10.723 1.00 0.00 26 CYS A CA 18
ATOM 29431 C C . CYS A 1 26 ? -8.103 1.640 -10.453 1.00 0.00 26 CYS A C 18
ATOM 29432 O O . CYS A 1 26 ? -9.092 1.211 -11.049 1.00 0.00 26 CYS A O 18
ATOM 29439 N N . LYS A 1 27 ? -8.169 2.613 -9.551 1.00 0.00 27 LYS A N 18
ATOM 29440 C CA . LYS A 1 27 ? -9.434 3.249 -9.201 1.00 0.00 27 LYS A CA 18
ATOM 29441 C C . LYS A 1 27 ? -10.367 2.260 -8.510 1.00 0.00 27 LYS A C 18
ATOM 29442 O O . LYS A 1 27 ? -11.554 2.185 -8.829 1.00 0.00 27 LYS A O 18
ATOM 29461 N N . SER A 1 28 ? -9.823 1.503 -7.562 1.00 0.00 28 SER A N 18
ATOM 29462 C CA . SER A 1 28 ? -10.607 0.517 -6.827 1.00 0.00 28 SER A CA 18
ATOM 29463 C C . SER A 1 28 ? -10.591 0.816 -5.331 1.00 0.00 28 SER A C 18
ATOM 29464 O O . SER A 1 28 ? -9.967 1.778 -4.885 1.00 0.00 28 SER A O 18
ATOM 29472 N N . VAL A 1 29 ? -11.283 -0.017 -4.561 1.00 0.00 29 VAL A N 18
ATOM 29473 C CA . VAL A 1 29 ? -11.349 0.155 -3.114 1.00 0.00 29 VAL A CA 18
ATOM 29474 C C . VAL A 1 29 ? -10.225 -0.604 -2.419 1.00 0.00 29 VAL A C 18
ATOM 29475 O O . VAL A 1 29 ? -9.910 -1.738 -2.783 1.00 0.00 29 VAL A O 18
ATOM 29488 N N . ILE A 1 30 ? -9.624 0.027 -1.416 1.00 0.00 30 ILE A N 18
ATOM 29489 C CA . ILE A 1 30 ? -8.536 -0.590 -0.668 1.00 0.00 30 ILE A CA 18
ATOM 29490 C C . ILE A 1 30 ? -9.008 -1.057 0.705 1.00 0.00 30 ILE A C 18
ATOM 29491 O O . ILE A 1 30 ? -8.935 -0.315 1.683 1.00 0.00 30 ILE A O 18
ATOM 29507 N N . ASN A 1 31 ? -9.491 -2.294 0.770 1.00 0.00 31 ASN A N 18
ATOM 29508 C CA . ASN A 1 31 ? -9.974 -2.861 2.023 1.00 0.00 31 ASN A CA 18
ATOM 29509 C C . ASN A 1 31 ? -8.888 -2.818 3.094 1.00 0.00 31 ASN A C 18
ATOM 29510 O O . ASN A 1 31 ? -7.703 -2.977 2.799 1.00 0.00 31 ASN A O 18
ATOM 29521 N N . LYS A 1 32 ? -9.300 -2.603 4.339 1.00 0.00 32 LYS A N 18
ATOM 29522 C CA . LYS A 1 32 ? -8.364 -2.541 5.455 1.00 0.00 32 LYS A CA 18
ATOM 29523 C C . LYS A 1 32 ? -7.582 -3.844 5.582 1.00 0.00 32 LYS A C 18
ATOM 29524 O O . LYS A 1 32 ? -7.976 -4.871 5.031 1.00 0.00 32 LYS A O 18
ATOM 29543 N N . GLU A 1 33 ? -6.472 -3.794 6.313 1.00 0.00 33 GLU A N 18
ATOM 29544 C CA . GLU A 1 33 ? -5.636 -4.971 6.512 1.00 0.00 33 GLU A CA 18
ATOM 29545 C C . GLU A 1 33 ? -4.894 -5.335 5.229 1.00 0.00 33 GLU A C 18
ATOM 29546 O O . GLU A 1 33 ? -4.585 -6.501 4.987 1.00 0.00 33 GLU A O 18
ATOM 29558 N N . ASN A 1 34 ? -4.613 -4.327 4.409 1.00 0.00 34 ASN A N 18
ATOM 29559 C CA . ASN A 1 34 ? -3.909 -4.540 3.150 1.00 0.00 34 ASN A CA 18
ATOM 29560 C C . ASN A 1 34 ? -2.729 -3.582 3.018 1.00 0.00 34 ASN A C 18
ATOM 29561 O O . ASN A 1 34 ? -2.825 -2.408 3.378 1.00 0.00 34 ASN A O 18
ATOM 29572 N N . PHE A 1 35 ? -1.616 -4.090 2.498 1.00 0.00 35 PHE A N 18
ATOM 29573 C CA . PHE A 1 35 ? -0.417 -3.280 2.319 1.00 0.00 35 PHE A CA 18
ATOM 29574 C C . PHE A 1 35 ? -0.540 -2.393 1.083 1.00 0.00 35 PHE A C 18
ATOM 29575 O O . PHE A 1 35 ? -0.508 -2.878 -0.048 1.00 0.00 35 PHE A O 18
ATOM 29592 N N . ARG A 1 36 ? -0.680 -1.091 1.309 1.00 0.00 36 ARG A N 18
ATOM 29593 C CA . ARG A 1 36 ? -0.810 -0.136 0.215 1.00 0.00 36 ARG A CA 18
ATOM 29594 C C . ARG A 1 36 ? 0.346 0.860 0.223 1.00 0.00 36 ARG A C 18
ATOM 29595 O O . ARG A 1 36 ? 1.207 0.821 1.103 1.00 0.00 36 ARG A O 18
ATOM 29616 N N . LEU A 1 37 ? 0.359 1.751 -0.762 1.00 0.00 37 LEU A N 18
ATOM 29617 C CA . LEU A 1 37 ? 1.410 2.758 -0.869 1.00 0.00 37 LEU A CA 18
ATOM 29618 C C . LEU A 1 37 ? 0.819 4.131 -1.171 1.00 0.00 37 LEU A C 18
ATOM 29619 O O . LEU A 1 37 ? -0.081 4.263 -1.999 1.00 0.00 37 LEU A O 18
ATOM 29635 N N . GLY A 1 38 ? 1.333 5.153 -0.493 1.00 0.00 38 GLY A N 18
ATOM 29636 C CA . GLY A 1 38 ? 0.846 6.504 -0.704 1.00 0.00 38 GLY A CA 18
ATOM 29637 C C . GLY A 1 38 ? 1.943 7.454 -1.140 1.00 0.00 38 GLY A C 18
ATOM 29638 O O . GLY A 1 38 ? 2.913 7.671 -0.414 1.00 0.00 38 GLY A O 18
ATOM 29642 N N . LYS A 1 39 ? 1.791 8.023 -2.331 1.00 0.00 39 LYS A N 18
ATOM 29643 C CA . LYS A 1 39 ? 2.777 8.956 -2.865 1.00 0.00 39 LYS A CA 18
ATOM 29644 C C . LYS A 1 39 ? 2.549 10.361 -2.317 1.00 0.00 39 LYS A C 18
ATOM 29645 O O . LYS A 1 39 ? 1.615 11.053 -2.725 1.00 0.00 39 LYS A O 18
ATOM 29664 N N . LEU A 1 40 ? 3.408 10.777 -1.393 1.00 0.00 40 LEU A N 18
ATOM 29665 C CA . LEU A 1 40 ? 3.301 12.101 -0.790 1.00 0.00 40 LEU A CA 18
ATOM 29666 C C . LEU A 1 40 ? 3.792 13.179 -1.752 1.00 0.00 40 LEU A C 18
ATOM 29667 O O . LEU A 1 40 ? 4.976 13.234 -2.087 1.00 0.00 40 LEU A O 18
ATOM 29683 N N . VAL A 1 41 ? 2.876 14.035 -2.191 1.00 0.00 41 VAL A N 18
ATOM 29684 C CA . VAL A 1 41 ? 3.216 15.113 -3.112 1.00 0.00 41 VAL A CA 18
ATOM 29685 C C . VAL A 1 41 ? 2.881 16.474 -2.512 1.00 0.00 41 VAL A C 18
ATOM 29686 O O . VAL A 1 41 ? 1.923 16.609 -1.751 1.00 0.00 41 VAL A O 18
ATOM 29699 N N . GLN A 1 42 ? 3.676 17.481 -2.860 1.00 0.00 42 GLN A N 18
ATOM 29700 C CA . GLN A 1 42 ? 3.463 18.832 -2.355 1.00 0.00 42 GLN A CA 18
ATOM 29701 C C . GLN A 1 42 ? 2.651 19.661 -3.344 1.00 0.00 42 GLN A C 18
ATOM 29702 O O . GLN A 1 42 ? 3.006 19.769 -4.518 1.00 0.00 42 GLN A O 18
ATOM 29716 N N . SER A 1 43 ? 1.558 20.244 -2.862 1.00 0.00 43 SER A N 18
ATOM 29717 C CA . SER A 1 43 ? 0.692 21.060 -3.705 1.00 0.00 43 SER A CA 18
ATOM 29718 C C . SER A 1 43 ? 0.929 22.546 -3.450 1.00 0.00 43 SER A C 18
ATOM 29719 O O . SER A 1 43 ? 1.392 22.938 -2.379 1.00 0.00 43 SER A O 18
ATOM 29727 N N . THR A 1 44 ? 0.608 23.369 -4.443 1.00 0.00 44 THR A N 18
ATOM 29728 C CA . THR A 1 44 ? 0.786 24.811 -4.329 1.00 0.00 44 THR A CA 18
ATOM 29729 C C . THR A 1 44 ? 0.193 25.336 -3.026 1.00 0.00 44 THR A C 18
ATOM 29730 O O . THR A 1 44 ? 0.925 25.906 -2.218 1.00 0.00 44 THR A O 18
ATOM 29741 N N . HIS A 1 45 ? -1.105 25.137 -2.851 1.00 0.00 45 HIS A N 18
ATOM 29742 C CA . HIS A 1 45 ? -1.777 25.595 -1.647 1.00 0.00 45 HIS A CA 18
ATOM 29743 C C . HIS A 1 45 ? -1.436 24.663 -0.483 1.00 0.00 45 HIS A C 18
ATOM 29744 O O . HIS A 1 45 ? -0.820 23.609 -0.649 1.00 0.00 45 HIS A O 18
ATOM 29758 N N . PHE A 1 46 ? -1.852 25.077 0.709 1.00 0.00 46 PHE A N 18
ATOM 29759 C CA . PHE A 1 46 ? -1.604 24.301 1.918 1.00 0.00 46 PHE A CA 18
ATOM 29760 C C . PHE A 1 46 ? -2.869 23.579 2.371 1.00 0.00 46 PHE A C 18
ATOM 29761 O O . PHE A 1 46 ? -3.180 23.535 3.561 1.00 0.00 46 PHE A O 18
ATOM 29778 N N . ASP A 1 47 ? -3.596 23.014 1.413 1.00 0.00 47 ASP A N 18
ATOM 29779 C CA . ASP A 1 47 ? -4.828 22.293 1.711 1.00 0.00 47 ASP A CA 18
ATOM 29780 C C . ASP A 1 47 ? -4.527 20.868 2.166 1.00 0.00 47 ASP A C 18
ATOM 29781 O O . ASP A 1 47 ? -5.213 19.924 1.777 1.00 0.00 47 ASP A O 18
ATOM 29790 N N . GLY A 1 48 ? -3.496 20.721 2.992 1.00 0.00 48 GLY A N 18
ATOM 29791 C CA . GLY A 1 48 ? -3.121 19.409 3.485 1.00 0.00 48 GLY A CA 18
ATOM 29792 C C . GLY A 1 48 ? -2.538 18.526 2.399 1.00 0.00 48 GLY A C 18
ATOM 29793 O O . GLY A 1 48 ? -2.982 18.568 1.251 1.00 0.00 48 GLY A O 18
ATOM 29797 N N . ILE A 1 49 ? -1.541 17.726 2.761 1.00 0.00 49 ILE A N 18
ATOM 29798 C CA . ILE A 1 49 ? -0.896 16.831 1.808 1.00 0.00 49 ILE A CA 18
ATOM 29799 C C . ILE A 1 49 ? -1.892 15.829 1.235 1.00 0.00 49 ILE A C 18
ATOM 29800 O O . ILE A 1 49 ? -2.729 15.288 1.957 1.00 0.00 49 ILE A O 18
ATOM 29816 N N . MET A 1 50 ? -1.795 15.585 -0.068 1.00 0.00 50 MET A N 18
ATOM 29817 C CA . MET A 1 50 ? -2.686 14.645 -0.738 1.00 0.00 50 MET A CA 18
ATOM 29818 C C . MET A 1 50 ? -1.953 13.352 -1.080 1.00 0.00 50 MET A C 18
ATOM 29819 O O . MET A 1 50 ? -1.408 13.189 -2.172 1.00 0.00 50 MET A O 18
ATOM 29833 N N . PRO A 1 51 ? -1.939 12.409 -0.126 1.00 0.00 51 PRO A N 18
ATOM 29834 C CA . PRO A 1 51 ? -1.277 11.113 -0.303 1.00 0.00 51 PRO A CA 18
ATOM 29835 C C . PRO A 1 51 ? -2.002 10.224 -1.308 1.00 0.00 51 PRO A C 18
ATOM 29836 O O . PRO A 1 51 ? -3.081 9.704 -1.025 1.00 0.00 51 PRO A O 18
ATOM 29847 N N . MET A 1 52 ? -1.403 10.055 -2.482 1.00 0.00 52 MET A N 18
ATOM 29848 C CA . MET A 1 52 ? -1.992 9.227 -3.528 1.00 0.00 52 MET A CA 18
ATOM 29849 C C . MET A 1 52 ? -2.007 7.759 -3.116 1.00 0.00 52 MET A C 18
ATOM 29850 O O . MET A 1 52 ? -1.016 7.048 -3.280 1.00 0.00 52 MET A O 18
ATOM 29864 N N . TRP A 1 53 ? -3.137 7.312 -2.579 1.00 0.00 53 TRP A N 18
ATOM 29865 C CA . TRP A 1 53 ? -3.280 5.928 -2.142 1.00 0.00 53 TRP A CA 18
ATOM 29866 C C . TRP A 1 53 ? -3.347 4.984 -3.338 1.00 0.00 53 TRP A C 18
ATOM 29867 O O . TRP A 1 53 ? -4.205 5.129 -4.208 1.00 0.00 53 TRP A O 18
ATOM 29888 N N . ASN A 1 54 ? -2.437 4.016 -3.375 1.00 0.00 54 ASN A N 18
ATOM 29889 C CA . ASN A 1 54 ? -2.393 3.049 -4.465 1.00 0.00 54 ASN A CA 18
ATOM 29890 C C . ASN A 1 54 ? -1.924 1.686 -3.965 1.00 0.00 54 ASN A C 18
ATOM 29891 O O . ASN A 1 54 ? -0.958 1.623 -3.206 1.00 0.00 54 ASN A O 18
ATOM 29902 N N . HIS A 1 55 ? -2.609 0.637 -4.396 1.00 0.00 55 HIS A N 18
ATOM 29903 C CA . HIS A 1 55 ? -2.253 -0.710 -3.986 1.00 0.00 55 HIS A CA 18
ATOM 29904 C C . HIS A 1 55 ? -0.749 -0.923 -4.174 1.00 0.00 55 HIS A C 18
ATOM 29905 O O . HIS A 1 55 ? -0.154 -0.520 -5.173 1.00 0.00 55 HIS A O 18
ATOM 29919 N N . ALA A 1 56 ? -0.145 -1.571 -3.184 1.00 0.00 56 ALA A N 18
ATOM 29920 C CA . ALA A 1 56 ? 1.284 -1.853 -3.215 1.00 0.00 56 ALA A CA 18
ATOM 29921 C C . ALA A 1 56 ? 1.673 -2.575 -4.502 1.00 0.00 56 ALA A C 18
ATOM 29922 O O . ALA A 1 56 ? 2.841 -2.586 -4.889 1.00 0.00 56 ALA A O 18
ATOM 29929 N N . SER A 1 57 ? 0.686 -3.176 -5.158 1.00 0.00 57 SER A N 18
ATOM 29930 C CA . SER A 1 57 ? 0.926 -3.904 -6.399 1.00 0.00 57 SER A CA 18
ATOM 29931 C C . SER A 1 57 ? 0.647 -3.020 -7.610 1.00 0.00 57 SER A C 18
ATOM 29932 O O . SER A 1 57 ? 1.144 -3.274 -8.708 1.00 0.00 57 SER A O 18
ATOM 29940 N N . CYS A 1 58 ? -0.153 -1.979 -7.403 1.00 0.00 58 CYS A N 18
ATOM 29941 C CA . CYS A 1 58 ? -0.500 -1.055 -8.476 1.00 0.00 58 CYS A CA 18
ATOM 29942 C C . CYS A 1 58 ? 0.662 -0.114 -8.782 1.00 0.00 58 CYS A C 18
ATOM 29943 O O . CYS A 1 58 ? 0.786 0.393 -9.897 1.00 0.00 58 CYS A O 18
ATOM 29950 N N . ILE A 1 59 ? 1.510 0.113 -7.785 1.00 0.00 59 ILE A N 18
ATOM 29951 C CA . ILE A 1 59 ? 2.662 0.991 -7.948 1.00 0.00 59 ILE A CA 18
ATOM 29952 C C . ILE A 1 59 ? 3.884 0.212 -8.422 1.00 0.00 59 ILE A C 18
ATOM 29953 O O . ILE A 1 59 ? 4.521 0.576 -9.412 1.00 0.00 59 ILE A O 18
ATOM 29969 N N . LEU A 1 60 ? 4.206 -0.864 -7.712 1.00 0.00 60 LEU A N 18
ATOM 29970 C CA . LEU A 1 60 ? 5.351 -1.697 -8.061 1.00 0.00 60 LEU A CA 18
ATOM 29971 C C . LEU A 1 60 ? 5.284 -2.130 -9.522 1.00 0.00 60 LEU A C 18
ATOM 29972 O O . LEU A 1 60 ? 6.311 -2.290 -10.182 1.00 0.00 60 LEU A O 18
ATOM 29988 N N . LYS A 1 61 ? 4.067 -2.317 -10.023 1.00 0.00 61 LYS A N 18
ATOM 29989 C CA . LYS A 1 61 ? 3.864 -2.728 -11.407 1.00 0.00 61 LYS A CA 18
ATOM 29990 C C . LYS A 1 61 ? 4.343 -1.648 -12.371 1.00 0.00 61 LYS A C 18
ATOM 29991 O O . LYS A 1 61 ? 4.718 -1.937 -13.508 1.00 0.00 61 LYS A O 18
ATOM 30010 N N . LYS A 1 62 ? 4.328 -0.402 -11.911 1.00 0.00 62 LYS A N 18
ATOM 30011 C CA . LYS A 1 62 ? 4.762 0.723 -12.731 1.00 0.00 62 LYS A CA 18
ATOM 30012 C C . LYS A 1 62 ? 6.273 0.915 -12.634 1.00 0.00 62 LYS A C 18
ATOM 30013 O O . LYS A 1 62 ? 6.967 0.143 -11.972 1.00 0.00 62 LYS A O 18
ATOM 30032 N N . THR A 1 63 ? 6.776 1.952 -13.297 1.00 0.00 63 THR A N 18
ATOM 30033 C CA . THR A 1 63 ? 8.204 2.246 -13.286 1.00 0.00 63 THR A CA 18
ATOM 30034 C C . THR A 1 63 ? 8.463 3.698 -12.901 1.00 0.00 63 THR A C 18
ATOM 30035 O O . THR A 1 63 ? 7.596 4.558 -13.061 1.00 0.00 63 THR A O 18
ATOM 30046 N N . LYS A 1 64 ? 9.661 3.966 -12.394 1.00 0.00 64 LYS A N 18
ATOM 30047 C CA . LYS A 1 64 ? 10.036 5.316 -11.989 1.00 0.00 64 LYS A CA 18
ATOM 30048 C C . LYS A 1 64 ? 9.106 5.834 -10.897 1.00 0.00 64 LYS A C 18
ATOM 30049 O O . LYS A 1 64 ? 8.621 6.963 -10.967 1.00 0.00 64 LYS A O 18
ATOM 30068 N N . GLN A 1 65 ? 8.862 5.002 -9.889 1.00 0.00 65 GLN A N 18
ATOM 30069 C CA . GLN A 1 65 ? 7.991 5.378 -8.782 1.00 0.00 65 GLN A CA 18
ATOM 30070 C C . GLN A 1 65 ? 8.793 5.579 -7.501 1.00 0.00 65 GLN A C 18
ATOM 30071 O O . GLN A 1 65 ? 8.687 6.617 -6.847 1.00 0.00 65 GLN A O 18
ATOM 30085 N N . ILE A 1 66 ? 9.594 4.579 -7.148 1.00 0.00 66 ILE A N 18
ATOM 30086 C CA . ILE A 1 66 ? 10.415 4.647 -5.945 1.00 0.00 66 ILE A CA 18
ATOM 30087 C C . ILE A 1 66 ? 11.892 4.461 -6.276 1.00 0.00 66 ILE A C 18
ATOM 30088 O O . ILE A 1 66 ? 12.256 3.606 -7.083 1.00 0.00 66 ILE A O 18
ATOM 30104 N N . LYS A 1 67 ? 12.739 5.268 -5.646 1.00 0.00 67 LYS A N 18
ATOM 30105 C CA . LYS A 1 67 ? 14.178 5.192 -5.870 1.00 0.00 67 LYS A CA 18
ATOM 30106 C C . LYS A 1 67 ? 14.803 4.089 -5.023 1.00 0.00 67 LYS A C 18
ATOM 30107 O O . LYS A 1 67 ? 15.549 3.251 -5.530 1.00 0.00 67 LYS A O 18
ATOM 30126 N N . SER A 1 68 ? 14.493 4.094 -3.730 1.00 0.00 68 SER A N 18
ATOM 30127 C CA . SER A 1 68 ? 15.026 3.095 -2.812 1.00 0.00 68 SER A CA 18
ATOM 30128 C C . SER A 1 68 ? 14.062 2.850 -1.656 1.00 0.00 68 SER A C 18
ATOM 30129 O O . SER A 1 68 ? 13.231 3.699 -1.335 1.00 0.00 68 SER A O 18
ATOM 30137 N N . VAL A 1 69 ? 14.180 1.682 -1.032 1.00 0.00 69 VAL A N 18
ATOM 30138 C CA . VAL A 1 69 ? 13.321 1.324 0.090 1.00 0.00 69 VAL A CA 18
ATOM 30139 C C . VAL A 1 69 ? 13.398 2.370 1.197 1.00 0.00 69 VAL A C 18
ATOM 30140 O O . VAL A 1 69 ? 12.448 2.554 1.958 1.00 0.00 69 VAL A O 18
ATOM 30153 N N . ASP A 1 70 ? 14.534 3.053 1.279 1.00 0.00 70 ASP A N 18
ATOM 30154 C CA . ASP A 1 70 ? 14.735 4.083 2.292 1.00 0.00 70 ASP A CA 18
ATOM 30155 C C . ASP A 1 70 ? 13.767 5.244 2.086 1.00 0.00 70 ASP A C 18
ATOM 30156 O O . ASP A 1 70 ? 13.431 5.960 3.030 1.00 0.00 70 ASP A O 18
ATOM 30165 N N . ASP A 1 71 ? 13.322 5.424 0.848 1.00 0.00 71 ASP A N 18
ATOM 30166 C CA . ASP A 1 71 ? 12.392 6.498 0.518 1.00 0.00 71 ASP A CA 18
ATOM 30167 C C . ASP A 1 71 ? 10.969 6.128 0.923 1.00 0.00 71 ASP A C 18
ATOM 30168 O O . ASP A 1 71 ? 10.054 6.947 0.833 1.00 0.00 71 ASP A O 18
ATOM 30177 N N . VAL A 1 72 ? 10.789 4.889 1.370 1.00 0.00 72 VAL A N 18
ATOM 30178 C CA . VAL A 1 72 ? 9.477 4.410 1.789 1.00 0.00 72 VAL A CA 18
ATOM 30179 C C . VAL A 1 72 ? 9.339 4.446 3.307 1.00 0.00 72 VAL A C 18
ATOM 30180 O O . VAL A 1 72 ? 10.080 3.774 4.024 1.00 0.00 72 VAL A O 18
ATOM 30193 N N . GLU A 1 73 ? 8.384 5.236 3.790 1.00 0.00 73 GLU A N 18
ATOM 30194 C CA . GLU A 1 73 ? 8.149 5.359 5.224 1.00 0.00 73 GLU A CA 18
ATOM 30195 C C . GLU A 1 73 ? 7.361 4.164 5.751 1.00 0.00 73 GLU A C 18
ATOM 30196 O O . GLU A 1 73 ? 6.800 3.387 4.979 1.00 0.00 73 GLU A O 18
ATOM 30208 N N . GLY A 1 74 ? 7.323 4.024 7.073 1.00 0.00 74 GLY A N 18
ATOM 30209 C CA . GLY A 1 74 ? 6.602 2.921 7.681 1.00 0.00 74 GLY A CA 18
ATOM 30210 C C . GLY A 1 74 ? 6.775 1.623 6.918 1.00 0.00 74 GLY A C 18
ATOM 30211 O O . GLY A 1 74 ? 5.907 0.751 6.958 1.00 0.00 74 GLY A O 18
ATOM 30215 N N . ILE A 1 75 ? 7.899 1.495 6.220 1.00 0.00 75 ILE A N 18
ATOM 30216 C CA . ILE A 1 75 ? 8.182 0.294 5.444 1.00 0.00 75 ILE A CA 18
ATOM 30217 C C . ILE A 1 75 ? 8.591 -0.862 6.350 1.00 0.00 75 ILE A C 18
ATOM 30218 O O . ILE A 1 75 ? 8.213 -2.009 6.116 1.00 0.00 75 ILE A O 18
ATOM 30234 N N . GLU A 1 76 ? 9.364 -0.550 7.385 1.00 0.00 76 GLU A N 18
ATOM 30235 C CA . GLU A 1 76 ? 9.823 -1.564 8.327 1.00 0.00 76 GLU A CA 18
ATOM 30236 C C . GLU A 1 76 ? 8.646 -2.185 9.075 1.00 0.00 76 GLU A C 18
ATOM 30237 O O . GLU A 1 76 ? 8.759 -3.273 9.638 1.00 0.00 76 GLU A O 18
ATOM 30249 N N . SER A 1 77 ? 7.518 -1.483 9.077 1.00 0.00 77 SER A N 18
ATOM 30250 C CA . SER A 1 77 ? 6.321 -1.961 9.759 1.00 0.00 77 SER A CA 18
ATOM 30251 C C . SER A 1 77 ? 5.602 -3.013 8.920 1.00 0.00 77 SER A C 18
ATOM 30252 O O . SER A 1 77 ? 4.816 -3.808 9.440 1.00 0.00 77 SER A O 18
ATOM 30260 N N . LEU A 1 78 ? 5.875 -3.013 7.621 1.00 0.00 78 LEU A N 18
ATOM 30261 C CA . LEU A 1 78 ? 5.255 -3.967 6.708 1.00 0.00 78 LEU A CA 18
ATOM 30262 C C . LEU A 1 78 ? 5.782 -5.377 6.953 1.00 0.00 78 LEU A C 18
ATOM 30263 O O . LEU A 1 78 ? 6.798 -5.563 7.624 1.00 0.00 78 LEU A O 18
ATOM 30279 N N . ARG A 1 79 ? 5.087 -6.367 6.404 1.00 0.00 79 ARG A N 18
ATOM 30280 C CA . ARG A 1 79 ? 5.485 -7.761 6.563 1.00 0.00 79 ARG A CA 18
ATOM 30281 C C . ARG A 1 79 ? 6.696 -8.082 5.692 1.00 0.00 79 ARG A C 18
ATOM 30282 O O . ARG A 1 79 ? 6.857 -7.526 4.605 1.00 0.00 79 ARG A O 18
ATOM 30303 N N . TRP A 1 80 ? 7.545 -8.981 6.177 1.00 0.00 80 TRP A N 18
ATOM 30304 C CA . TRP A 1 80 ? 8.742 -9.376 5.443 1.00 0.00 80 TRP A CA 18
ATOM 30305 C C . TRP A 1 80 ? 8.466 -9.439 3.945 1.00 0.00 80 TRP A C 18
ATOM 30306 O O . TRP A 1 80 ? 9.071 -8.707 3.163 1.00 0.00 80 TRP A O 18
ATOM 30327 N N . GLU A 1 81 ? 7.548 -10.317 3.552 1.00 0.00 81 GLU A N 18
ATOM 30328 C CA . GLU A 1 81 ? 7.194 -10.474 2.147 1.00 0.00 81 GLU A CA 18
ATOM 30329 C C . GLU A 1 81 ? 6.948 -9.117 1.493 1.00 0.00 81 GLU A C 18
ATOM 30330 O O . GLU A 1 81 ? 7.367 -8.877 0.361 1.00 0.00 81 GLU A O 18
ATOM 30342 N N . ASP A 1 82 ? 6.265 -8.235 2.214 1.00 0.00 82 ASP A N 18
ATOM 30343 C CA . ASP A 1 82 ? 5.963 -6.902 1.705 1.00 0.00 82 ASP A CA 18
ATOM 30344 C C . ASP A 1 82 ? 7.239 -6.084 1.532 1.00 0.00 82 ASP A C 18
ATOM 30345 O O . ASP A 1 82 ? 7.515 -5.571 0.448 1.00 0.00 82 ASP A O 18
ATOM 30354 N N . GLN A 1 83 ? 8.012 -5.968 2.607 1.00 0.00 83 GLN A N 18
ATOM 30355 C CA . GLN A 1 83 ? 9.258 -5.211 2.573 1.00 0.00 83 GLN A CA 18
ATOM 30356 C C . GLN A 1 83 ? 10.143 -5.671 1.418 1.00 0.00 83 GLN A C 18
ATOM 30357 O O . GLN A 1 83 ? 10.892 -4.879 0.846 1.00 0.00 83 GLN A O 18
ATOM 30371 N N . GLN A 1 84 ? 10.051 -6.953 1.083 1.00 0.00 84 GLN A N 18
ATOM 30372 C CA . GLN A 1 84 ? 10.844 -7.518 -0.002 1.00 0.00 84 GLN A CA 18
ATOM 30373 C C . GLN A 1 84 ? 10.414 -6.942 -1.347 1.00 0.00 84 GLN A C 18
ATOM 30374 O O . GLN A 1 84 ? 11.250 -6.595 -2.183 1.00 0.00 84 GLN A O 18
ATOM 30388 N N . LYS A 1 85 ? 9.105 -6.842 -1.551 1.00 0.00 85 LYS A N 18
ATOM 30389 C CA . LYS A 1 85 ? 8.562 -6.308 -2.794 1.00 0.00 85 LYS A CA 18
ATOM 30390 C C . LYS A 1 85 ? 9.136 -4.926 -3.089 1.00 0.00 85 LYS A C 18
ATOM 30391 O O . LYS A 1 85 ? 9.273 -4.535 -4.249 1.00 0.00 85 LYS A O 18
ATOM 30410 N N . ILE A 1 86 ? 9.473 -4.193 -2.033 1.00 0.00 86 ILE A N 18
ATOM 30411 C CA . ILE A 1 86 ? 10.035 -2.856 -2.180 1.00 0.00 86 ILE A CA 18
ATOM 30412 C C . ILE A 1 86 ? 11.476 -2.917 -2.676 1.00 0.00 86 ILE A C 18
ATOM 30413 O O . ILE A 1 86 ? 11.778 -2.490 -3.790 1.00 0.00 86 ILE A O 18
ATOM 30429 N N . ARG A 1 87 ? 12.361 -3.453 -1.842 1.00 0.00 87 ARG A N 18
ATOM 30430 C CA . ARG A 1 87 ? 13.770 -3.571 -2.195 1.00 0.00 87 ARG A CA 18
ATOM 30431 C C . ARG A 1 87 ? 13.938 -4.306 -3.522 1.00 0.00 87 ARG A C 18
ATOM 30432 O O . ARG A 1 87 ? 14.783 -3.945 -4.342 1.00 0.00 87 ARG A O 18
ATOM 30453 N N . LYS A 1 88 ? 13.128 -5.339 -3.726 1.00 0.00 88 LYS A N 18
ATOM 30454 C CA . LYS A 1 88 ? 13.186 -6.126 -4.952 1.00 0.00 88 LYS A CA 18
ATOM 30455 C C . LYS A 1 88 ? 12.602 -5.347 -6.127 1.00 0.00 88 LYS A C 18
ATOM 30456 O O . LYS A 1 88 ? 12.518 -5.859 -7.243 1.00 0.00 88 LYS A O 18
ATOM 30475 N N . TYR A 1 89 ? 12.202 -4.107 -5.867 1.00 0.00 89 TYR A N 18
ATOM 30476 C CA . TYR A 1 89 ? 11.626 -3.257 -6.903 1.00 0.00 89 TYR A CA 18
ATOM 30477 C C . TYR A 1 89 ? 12.528 -2.062 -7.191 1.00 0.00 89 TYR A C 18
ATOM 30478 O O . TYR A 1 89 ? 12.687 -1.651 -8.341 1.00 0.00 89 TYR A O 18
ATOM 30496 N N . VAL A 1 90 ? 13.119 -1.506 -6.138 1.00 0.00 90 VAL A N 18
ATOM 30497 C CA . VAL A 1 90 ? 14.008 -0.359 -6.276 1.00 0.00 90 VAL A CA 18
ATOM 30498 C C . VAL A 1 90 ? 15.388 -0.788 -6.760 1.00 0.00 90 VAL A C 18
ATOM 30499 O O . VAL A 1 90 ? 16.086 -0.027 -7.430 1.00 0.00 90 VAL A O 18
ATOM 30512 N N . GLU A 1 91 ? 15.776 -2.012 -6.416 1.00 0.00 91 GLU A N 18
ATOM 30513 C CA . GLU A 1 91 ? 17.074 -2.542 -6.816 1.00 0.00 91 GLU A CA 18
ATOM 30514 C C . GLU A 1 91 ? 17.044 -3.018 -8.265 1.00 0.00 91 GLU A C 18
ATOM 30515 O O . GLU A 1 91 ? 17.877 -2.618 -9.079 1.00 0.00 91 GLU A O 18
ATOM 30527 N N . SER A 1 92 ? 16.079 -3.876 -8.581 1.00 0.00 92 SER A N 18
ATOM 30528 C CA . SER A 1 92 ? 15.943 -4.411 -9.930 1.00 0.00 92 SER A CA 18
ATOM 30529 C C . SER A 1 92 ? 15.199 -3.430 -10.831 1.00 0.00 92 SER A C 18
ATOM 30530 O O . SER A 1 92 ? 14.545 -2.504 -10.353 1.00 0.00 92 SER A O 18
ATOM 30538 N N . GLY A 1 93 ? 15.306 -3.640 -12.140 1.00 0.00 93 GLY A N 18
ATOM 30539 C CA . GLY A 1 93 ? 14.640 -2.766 -13.088 1.00 0.00 93 GLY A CA 18
ATOM 30540 C C . GLY A 1 93 ? 13.131 -2.803 -12.949 1.00 0.00 93 GLY A C 18
ATOM 30541 O O . GLY A 1 93 ? 12.487 -3.772 -13.351 1.00 0.00 93 GLY A O 18
ATOM 30545 N N . ALA A 1 94 ? 12.565 -1.746 -12.377 1.00 0.00 94 ALA A N 18
ATOM 30546 C CA . ALA A 1 94 ? 11.122 -1.661 -12.186 1.00 0.00 94 ALA A CA 18
ATOM 30547 C C . ALA A 1 94 ? 10.380 -1.888 -13.499 1.00 0.00 94 ALA A C 18
ATOM 30548 O O . ALA A 1 94 ? 10.850 -1.492 -14.565 1.00 0.00 94 ALA A O 18
ATOM 30555 N N . GLY A 1 95 ? 9.219 -2.529 -13.414 1.00 0.00 95 GLY A N 18
ATOM 30556 C CA . GLY A 1 95 ? 8.431 -2.799 -14.603 1.00 0.00 95 GLY A CA 18
ATOM 30557 C C . GLY A 1 95 ? 8.515 -4.248 -15.038 1.00 0.00 95 GLY A C 18
ATOM 30558 O O . GLY A 1 95 ? 9.331 -4.602 -15.889 1.00 0.00 95 GLY A O 18
ATOM 30562 N N . SER A 1 96 ? 7.670 -5.090 -14.451 1.00 0.00 96 SER A N 18
ATOM 30563 C CA . SER A 1 96 ? 7.656 -6.511 -14.778 1.00 0.00 96 SER A CA 18
ATOM 30564 C C . SER A 1 96 ? 6.460 -6.853 -15.662 1.00 0.00 96 SER A C 18
ATOM 30565 O O . SER A 1 96 ? 6.610 -7.466 -16.718 1.00 0.00 96 SER A O 18
ATOM 30573 N N . ASN A 1 97 ? 5.273 -6.450 -15.222 1.00 0.00 97 ASN A N 18
ATOM 30574 C CA . ASN A 1 97 ? 4.050 -6.713 -15.972 1.00 0.00 97 ASN A CA 18
ATOM 30575 C C . ASN A 1 97 ? 3.955 -5.805 -17.194 1.00 0.00 97 ASN A C 18
ATOM 30576 O O . ASN A 1 97 ? 3.501 -4.664 -17.100 1.00 0.00 97 ASN A O 18
ATOM 30587 N N . THR A 1 98 ? 4.387 -6.319 -18.342 1.00 0.00 98 THR A N 18
ATOM 30588 C CA . THR A 1 98 ? 4.351 -5.555 -19.582 1.00 0.00 98 THR A CA 18
ATOM 30589 C C . THR A 1 98 ? 3.090 -4.703 -19.667 1.00 0.00 98 THR A C 18
ATOM 30590 O O . THR A 1 98 ? 1.990 -5.174 -19.380 1.00 0.00 98 THR A O 18
ATOM 30601 N N . SER A 1 99 ? 3.257 -3.445 -20.065 1.00 0.00 99 SER A N 18
ATOM 30602 C CA . SER A 1 99 ? 2.132 -2.526 -20.185 1.00 0.00 99 SER A CA 18
ATOM 30603 C C . SER A 1 99 ? 1.390 -2.744 -21.500 1.00 0.00 99 SER A C 18
ATOM 30604 O O . SER A 1 99 ? 1.646 -2.061 -22.493 1.00 0.00 99 SER A O 18
ATOM 30612 N N . THR A 1 100 ? 0.468 -3.701 -21.501 1.00 0.00 100 THR A N 18
ATOM 30613 C CA . THR A 1 100 ? -0.311 -4.012 -22.693 1.00 0.00 100 THR A CA 18
ATOM 30614 C C . THR A 1 100 ? -1.781 -4.228 -22.349 1.00 0.00 100 THR A C 18
ATOM 30615 O O . THR A 1 100 ? -2.110 -4.692 -21.257 1.00 0.00 100 THR A O 18
ATOM 30626 N N . SER A 1 101 ? -2.659 -3.891 -23.287 1.00 0.00 101 SER A N 18
ATOM 30627 C CA . SER A 1 101 ? -4.095 -4.046 -23.081 1.00 0.00 101 SER A CA 18
ATOM 30628 C C . SER A 1 101 ? -4.718 -4.872 -24.202 1.00 0.00 101 SER A C 18
ATOM 30629 O O . SER A 1 101 ? -4.760 -4.444 -25.356 1.00 0.00 101 SER A O 18
ATOM 30637 N N . THR A 1 102 ? -5.202 -6.060 -23.854 1.00 0.00 102 THR A N 18
ATOM 30638 C CA . THR A 1 102 ? -5.822 -6.949 -24.829 1.00 0.00 102 THR A CA 18
ATOM 30639 C C . THR A 1 102 ? -7.230 -6.481 -25.182 1.00 0.00 102 THR A C 18
ATOM 30640 O O . THR A 1 102 ?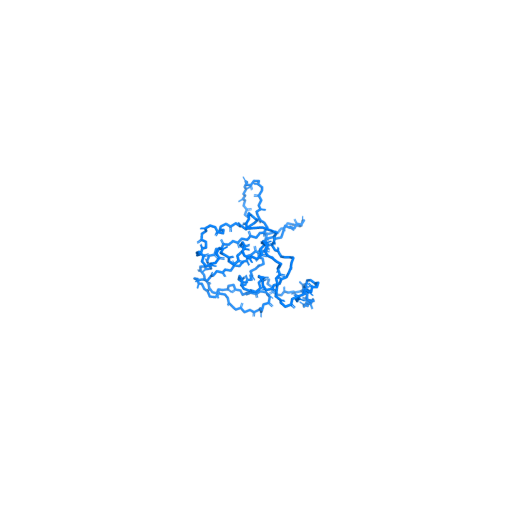 -8.055 -6.247 -24.300 1.00 0.00 102 THR A O 18
ATOM 30651 N N . GLY A 1 103 ? -7.497 -6.348 -26.477 1.00 0.00 103 GLY A N 18
ATOM 30652 C CA . GLY A 1 103 ? -8.807 -5.910 -26.923 1.00 0.00 103 GLY A CA 18
ATOM 30653 C C . GLY A 1 103 ? -9.091 -6.300 -28.360 1.00 0.00 103 GLY A C 18
ATOM 30654 O O . GLY A 1 103 ? -10.171 -6.801 -28.674 1.00 0.00 103 GLY A O 18
ATOM 30658 N N . THR A 1 104 ? -8.120 -6.068 -29.238 1.00 0.00 104 THR A N 18
ATOM 30659 C CA . THR A 1 104 ? -8.271 -6.396 -30.650 1.00 0.00 104 THR A CA 18
ATOM 30660 C C . THR A 1 104 ? -9.012 -7.716 -30.831 1.00 0.00 104 THR A C 18
ATOM 30661 O O . THR A 1 104 ? -8.487 -8.782 -30.510 1.00 0.00 104 THR A O 18
ATOM 30672 N N . SER A 1 105 ? -10.233 -7.638 -31.349 1.00 0.00 105 SER A N 18
ATOM 30673 C CA . SER A 1 105 ? -11.048 -8.827 -31.570 1.00 0.00 105 SER A CA 18
ATOM 30674 C C . SER A 1 105 ? -10.373 -9.770 -32.561 1.00 0.00 105 SER A C 18
ATOM 30675 O O . SER A 1 105 ? -9.357 -9.430 -33.168 1.00 0.00 105 SER A O 18
ATOM 30683 N N . THR A 1 106 ? -10.945 -10.959 -32.721 1.00 0.00 106 THR A N 18
ATOM 30684 C CA . THR A 1 106 ? -10.400 -11.954 -33.637 1.00 0.00 106 THR A CA 18
ATOM 30685 C C . THR A 1 106 ? -11.432 -12.363 -34.681 1.00 0.00 106 THR A C 18
ATOM 30686 O O . THR A 1 106 ? -12.580 -11.921 -34.640 1.00 0.00 106 THR A O 18
ATOM 30697 N N . SER A 1 107 ? -11.017 -13.212 -35.616 1.00 0.00 107 SER A N 18
ATOM 30698 C CA . SER A 1 107 ? -11.905 -13.680 -36.673 1.00 0.00 107 SER A CA 18
ATOM 30699 C C . SER A 1 107 ? -12.794 -14.815 -36.174 1.00 0.00 107 SER A C 18
ATOM 30700 O O . SER A 1 107 ? -12.977 -15.821 -36.858 1.00 0.00 107 SER A O 18
ATOM 30708 N N . SER A 1 108 ? -13.344 -14.644 -34.976 1.00 0.00 108 SER A N 18
ATOM 30709 C CA . SER A 1 108 ? -14.210 -15.655 -34.382 1.00 0.00 108 SER A CA 18
ATOM 30710 C C . SER A 1 108 ? -15.637 -15.133 -34.241 1.00 0.00 108 SER A C 18
ATOM 30711 O O . SER A 1 108 ? -15.923 -13.982 -34.570 1.00 0.00 108 SER A O 18
ATOM 30719 N N . SER A 1 109 ? -16.528 -15.988 -33.750 1.00 0.00 109 SER A N 18
ATOM 30720 C CA . SER A 1 109 ? -17.926 -15.615 -33.569 1.00 0.00 109 SER A CA 18
ATOM 30721 C C . SER A 1 109 ? -18.042 -14.229 -32.942 1.00 0.00 109 SER A C 18
ATOM 30722 O O . SER A 1 109 ? -18.739 -13.358 -33.461 1.00 0.00 109 SER A O 18
ATOM 30730 N N . GLY A 1 110 ? -17.353 -14.033 -31.822 1.00 0.00 110 GLY A N 18
ATOM 30731 C CA . GLY A 1 110 ? -17.391 -12.751 -31.143 1.00 0.00 110 GLY A CA 18
ATOM 30732 C C . GLY A 1 110 ? -18.706 -12.514 -30.427 1.00 0.00 110 GLY A C 18
ATOM 30733 O O . GLY A 1 110 ? -19.759 -12.368 -31.048 1.00 0.00 110 GLY A O 18
ATOM 30737 N N . PRO A 1 111 ? -18.656 -12.474 -29.087 1.00 0.00 111 PRO A N 18
ATOM 30738 C CA . PRO A 1 111 ? -19.844 -12.254 -28.256 1.00 0.00 111 PRO A CA 18
ATOM 30739 C C . PRO A 1 111 ? -20.380 -10.832 -28.376 1.00 0.00 111 PRO A C 18
ATOM 30740 O O . PRO A 1 111 ? -19.797 -9.891 -27.838 1.00 0.00 111 PRO A O 18
ATOM 30751 N N . SER A 1 112 ? -21.494 -10.682 -29.085 1.00 0.00 112 SER A N 18
ATOM 30752 C CA . SER A 1 112 ? -22.107 -9.373 -29.278 1.00 0.00 112 SER A CA 18
ATOM 30753 C C . SER A 1 112 ? -23.234 -9.147 -28.274 1.00 0.00 112 SER A C 18
ATOM 30754 O O . SER A 1 112 ? -23.689 -10.082 -27.615 1.00 0.00 112 SER A O 18
ATOM 30762 N N . SER A 1 113 ? -23.679 -7.900 -28.164 1.00 0.00 113 SER A N 18
ATOM 30763 C CA . SER A 1 113 ? -24.749 -7.549 -27.239 1.00 0.00 113 SER A CA 18
ATOM 30764 C C . SER A 1 113 ? -26.115 -7.729 -27.894 1.00 0.00 113 SER A C 18
ATOM 30765 O O . SER A 1 113 ? -26.214 -7.938 -29.102 1.00 0.00 113 SER A O 18
ATOM 30773 N N . GLY A 1 114 ? -27.168 -7.646 -27.086 1.00 0.00 114 GLY A N 18
ATOM 30774 C CA . GLY A 1 114 ? -28.515 -7.803 -27.604 1.00 0.00 114 GLY A CA 18
ATOM 30775 C C . GLY A 1 114 ? -29.158 -6.477 -27.957 1.00 0.00 114 GLY A C 18
ATOM 30776 O O . GLY A 1 114 ? -28.510 -5.648 -28.594 1.00 0.00 114 GLY A O 18
ATOM 30781 N N . GLY A 1 1 ? -5.550 25.860 6.103 1.00 0.00 1 GLY A N 19
ATOM 30782 C CA . GLY A 1 1 ? -4.122 25.913 5.851 1.00 0.00 1 GLY A CA 19
ATOM 30783 C C . GLY A 1 1 ? -3.330 25.053 6.816 1.00 0.00 1 GLY A C 19
ATOM 30784 O O . GLY A 1 1 ? -3.449 25.202 8.032 1.00 0.00 1 GLY A O 19
ATOM 30788 N N . SER A 1 2 ? -2.521 24.149 6.273 1.00 0.00 2 SER A N 19
ATOM 30789 C CA . SER A 1 2 ? -1.711 23.257 7.094 1.00 0.00 2 SER A CA 19
ATOM 30790 C C . SER A 1 2 ? -0.228 23.591 6.959 1.00 0.00 2 SER A C 19
ATOM 30791 O O . SER A 1 2 ? 0.220 24.062 5.913 1.00 0.00 2 SER A O 19
ATOM 30799 N N . SER A 1 3 ? 0.528 23.344 8.024 1.00 0.00 3 SER A N 19
ATOM 30800 C CA . SER A 1 3 ? 1.959 23.621 8.026 1.00 0.00 3 SER A CA 19
ATOM 30801 C C . SER A 1 3 ? 2.764 22.325 8.025 1.00 0.00 3 SER A C 19
ATOM 30802 O O . SER A 1 3 ? 3.101 21.789 9.079 1.00 0.00 3 SER A O 19
ATOM 30810 N N . GLY A 1 4 ? 3.069 21.827 6.830 1.00 0.00 4 GLY A N 19
ATOM 30811 C CA . GLY A 1 4 ? 3.831 20.597 6.712 1.00 0.00 4 GLY A CA 19
ATOM 30812 C C . GLY A 1 4 ? 5.296 20.788 7.053 1.00 0.00 4 GLY A C 19
ATOM 30813 O O . GLY A 1 4 ? 5.643 21.631 7.881 1.00 0.00 4 GLY A O 19
ATOM 30817 N N . SER A 1 5 ? 6.157 20.003 6.414 1.00 0.00 5 SER A N 19
ATOM 30818 C CA . SER A 1 5 ? 7.593 20.086 6.658 1.00 0.00 5 SER A CA 19
ATOM 30819 C C . SER A 1 5 ? 8.379 19.662 5.421 1.00 0.00 5 SER A C 19
ATOM 30820 O O . SER A 1 5 ? 7.854 18.979 4.543 1.00 0.00 5 SER A O 19
ATOM 30828 N N . SER A 1 6 ? 9.642 20.074 5.361 1.00 0.00 6 SER A N 19
ATOM 30829 C CA . SER A 1 6 ? 10.501 19.740 4.231 1.00 0.00 6 SER A CA 19
ATOM 30830 C C . SER A 1 6 ? 11.042 18.320 4.361 1.00 0.00 6 SER A C 19
ATOM 30831 O O . SER A 1 6 ? 11.105 17.576 3.383 1.00 0.00 6 SER A O 19
ATOM 30839 N N . GLY A 1 7 ? 11.433 17.950 5.577 1.00 0.00 7 GLY A N 19
ATOM 30840 C CA . GLY A 1 7 ? 11.964 16.621 5.813 1.00 0.00 7 GLY A CA 19
ATOM 30841 C C . GLY A 1 7 ? 10.874 15.578 5.958 1.00 0.00 7 GLY A C 19
ATOM 30842 O O . GLY A 1 7 ? 10.256 15.501 7.020 1.00 0.00 7 GLY A O 19
ATOM 30846 N N . HIS A 1 8 ? 10.656 14.804 4.905 1.00 0.00 8 HIS A N 19
ATOM 30847 C CA . HIS A 1 8 ? 9.633 13.773 4.934 1.00 0.00 8 HIS A CA 19
ATOM 30848 C C . HIS A 1 8 ? 9.803 12.848 3.727 1.00 0.00 8 HIS A C 19
ATOM 30849 O O . HIS A 1 8 ? 10.104 13.277 2.612 1.00 0.00 8 HIS A O 19
ATOM 30863 N N . LYS A 1 9 ? 9.601 11.559 3.974 1.00 0.00 9 LYS A N 19
ATOM 30864 C CA . LYS A 1 9 ? 9.724 10.550 2.929 1.00 0.00 9 LYS A CA 19
ATOM 30865 C C . LYS A 1 9 ? 8.681 10.768 1.837 1.00 0.00 9 LYS A C 19
ATOM 30866 O O . LYS A 1 9 ? 7.540 11.149 2.103 1.00 0.00 9 LYS A O 19
ATOM 30885 N N . PRO A 1 10 ? 9.077 10.520 0.580 1.00 0.00 10 PRO A N 19
ATOM 30886 C CA . PRO A 1 10 ? 8.190 10.681 -0.576 1.00 0.00 10 PRO A CA 19
ATOM 30887 C C . PRO A 1 10 ? 7.088 9.627 -0.612 1.00 0.00 10 PRO A C 19
ATOM 30888 O O . PRO A 1 10 ? 5.953 9.916 -0.990 1.00 0.00 10 PRO A O 19
ATOM 30899 N N . TRP A 1 11 ? 7.430 8.407 -0.216 1.00 0.00 11 TRP A N 19
ATOM 30900 C CA . TRP A 1 11 ? 6.468 7.310 -0.202 1.00 0.00 11 TRP A CA 19
ATOM 30901 C C . TRP A 1 11 ? 6.139 6.892 1.226 1.00 0.00 11 TRP A C 19
ATOM 30902 O O . TRP A 1 11 ? 6.950 7.065 2.136 1.00 0.00 11 TRP A O 19
ATOM 30923 N N . ARG A 1 12 ? 4.944 6.343 1.417 1.00 0.00 12 ARG A N 19
ATOM 30924 C CA . ARG A 1 12 ? 4.508 5.901 2.736 1.00 0.00 12 ARG A CA 19
ATOM 30925 C C . ARG A 1 12 ? 4.048 4.447 2.698 1.00 0.00 12 ARG A C 19
ATOM 30926 O O . ARG A 1 12 ? 3.471 3.994 1.710 1.00 0.00 12 ARG A O 19
ATOM 30947 N N . ALA A 1 13 ? 4.307 3.721 3.781 1.00 0.00 13 ALA A N 19
ATOM 30948 C CA . ALA A 1 13 ? 3.918 2.319 3.872 1.00 0.00 13 ALA A CA 19
ATOM 30949 C C . ALA A 1 13 ? 3.223 2.027 5.197 1.00 0.00 13 ALA A C 19
ATOM 30950 O O . ALA A 1 13 ? 3.809 2.195 6.266 1.00 0.00 13 ALA A O 19
ATOM 30957 N N . GLU A 1 14 ? 1.970 1.590 5.119 1.00 0.00 14 GLU A N 19
ATOM 30958 C CA . GLU A 1 14 ? 1.195 1.276 6.314 1.00 0.00 14 GLU A CA 19
ATOM 30959 C C . GLU A 1 14 ? -0.063 0.490 5.956 1.00 0.00 14 GLU A C 19
ATOM 30960 O O . GLU A 1 14 ? -0.625 0.657 4.874 1.00 0.00 14 GLU A O 19
ATOM 30972 N N . TYR A 1 15 ? -0.498 -0.367 6.873 1.00 0.00 15 TYR A N 19
ATOM 30973 C CA . TYR A 1 15 ? -1.687 -1.182 6.653 1.00 0.00 15 TYR A CA 19
ATOM 30974 C C . TYR A 1 15 ? -2.956 -0.352 6.830 1.00 0.00 15 TYR A C 19
ATOM 30975 O O . TYR A 1 15 ? -3.129 0.330 7.839 1.00 0.00 15 TYR A O 19
ATOM 30993 N N . ALA A 1 16 ? -3.840 -0.418 5.840 1.00 0.00 16 ALA A N 19
ATOM 30994 C CA . ALA A 1 16 ? -5.094 0.324 5.886 1.00 0.00 16 ALA A CA 19
ATOM 30995 C C . ALA A 1 16 ? -5.902 -0.040 7.127 1.00 0.00 16 ALA A C 19
ATOM 30996 O O . ALA A 1 16 ? -5.819 -1.162 7.629 1.00 0.00 16 ALA A O 19
ATOM 31003 N N . LYS A 1 17 ? -6.684 0.915 7.620 1.00 0.00 17 LYS A N 19
ATOM 31004 C CA . LYS A 1 17 ? -7.508 0.696 8.803 1.00 0.00 17 LYS A CA 19
ATOM 31005 C C . LYS 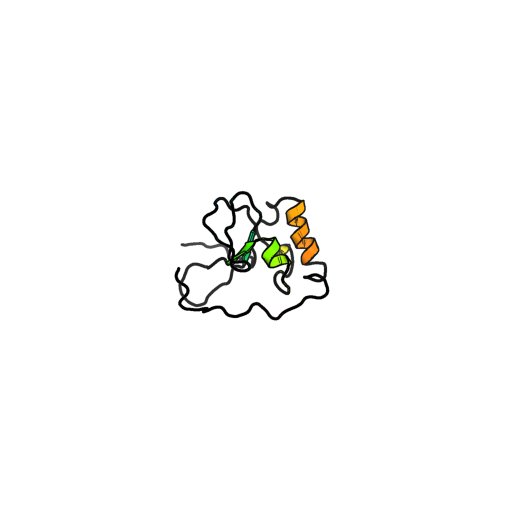A 1 17 ? -8.977 0.545 8.422 1.00 0.00 17 LYS A C 19
ATOM 31006 O O . LYS A 1 17 ? -9.768 -0.021 9.175 1.00 0.00 17 LYS A O 19
ATOM 31025 N N . SER A 1 18 ? -9.334 1.054 7.247 1.00 0.00 18 SER A N 19
ATOM 31026 C CA . SER A 1 18 ? -10.709 0.978 6.767 1.00 0.00 18 SER A CA 19
ATOM 31027 C C . SER A 1 18 ? -10.748 0.846 5.248 1.00 0.00 18 SER A C 19
ATOM 31028 O O . SER A 1 18 ? -9.784 1.181 4.560 1.00 0.00 18 SER A O 19
ATOM 31036 N N . SER A 1 19 ? -11.870 0.356 4.731 1.00 0.00 19 SER A N 19
ATOM 31037 C CA . SER A 1 19 ? -12.035 0.176 3.294 1.00 0.00 19 SER A CA 19
ATOM 31038 C C . SER A 1 19 ? -12.737 1.380 2.672 1.00 0.00 19 SER A C 19
ATOM 31039 O O . SER A 1 19 ? -13.567 1.233 1.775 1.00 0.00 19 SER A O 19
ATOM 31047 N N . ARG A 1 20 ? -12.397 2.570 3.156 1.00 0.00 20 ARG A N 19
ATOM 31048 C CA . ARG A 1 20 ? -12.994 3.800 2.650 1.00 0.00 20 ARG A CA 19
ATOM 31049 C C . ARG A 1 20 ? -12.176 4.366 1.493 1.00 0.00 20 ARG A C 19
ATOM 31050 O O . ARG A 1 20 ? -12.730 4.839 0.501 1.00 0.00 20 ARG A O 19
ATOM 31071 N N . SER A 1 21 ? -10.854 4.314 1.628 1.00 0.00 21 SER A N 19
ATOM 31072 C CA . SER A 1 21 ? -9.959 4.825 0.597 1.00 0.00 21 SER A CA 19
ATOM 31073 C C . SER A 1 21 ? -10.000 3.939 -0.645 1.00 0.00 21 SER A C 19
ATOM 31074 O O . SER A 1 21 ? -10.141 2.720 -0.547 1.00 0.00 21 SER A O 19
ATOM 31082 N N . SER A 1 22 ? -9.874 4.561 -1.813 1.00 0.00 22 SER A N 19
ATOM 31083 C CA . SER A 1 22 ? -9.900 3.831 -3.075 1.00 0.00 22 SER A CA 19
ATOM 31084 C C . SER A 1 22 ? -8.673 4.162 -3.918 1.00 0.00 22 SER A C 19
ATOM 31085 O O . SER A 1 22 ? -8.314 5.328 -4.083 1.00 0.00 22 SER A O 19
ATOM 31093 N N . CYS A 1 23 ? -8.033 3.126 -4.451 1.00 0.00 23 CYS A N 19
ATOM 31094 C CA . CYS A 1 23 ? -6.845 3.304 -5.278 1.00 0.00 23 CYS A CA 19
ATOM 31095 C C . CYS A 1 23 ? -7.122 4.269 -6.428 1.00 0.00 23 CYS A C 19
ATOM 31096 O O . CYS A 1 23 ? -8.276 4.534 -6.767 1.00 0.00 23 CYS A O 19
ATOM 31103 N N . LYS A 1 24 ? -6.056 4.791 -7.024 1.00 0.00 24 LYS A N 19
ATOM 31104 C CA . LYS A 1 24 ? -6.182 5.725 -8.137 1.00 0.00 24 LYS A CA 19
ATOM 31105 C C . LYS A 1 24 ? -5.660 5.105 -9.429 1.00 0.00 24 LYS A C 19
ATOM 31106 O O . LYS A 1 24 ? -6.144 5.416 -10.519 1.00 0.00 24 LYS A O 19
ATOM 31125 N N . THR A 1 25 ? -4.672 4.225 -9.302 1.00 0.00 25 THR A N 19
ATOM 31126 C CA . THR A 1 25 ? -4.086 3.561 -10.460 1.00 0.00 25 THR A CA 19
ATOM 31127 C C . THR A 1 25 ? -5.074 2.592 -11.097 1.00 0.00 25 THR A C 19
ATOM 31128 O O . THR A 1 25 ? -5.125 2.455 -12.319 1.00 0.00 25 THR A O 19
ATOM 31139 N N . CYS A 1 26 ? -5.860 1.920 -10.261 1.00 0.00 26 CYS A N 19
ATOM 31140 C CA . CYS A 1 26 ? -6.848 0.963 -10.742 1.00 0.00 26 CYS A CA 19
ATOM 31141 C C . CYS A 1 26 ? -8.265 1.464 -10.476 1.00 0.00 26 CYS A C 19
ATOM 31142 O O . CYS A 1 26 ? -9.229 0.974 -11.064 1.00 0.00 26 CYS A O 19
ATOM 31149 N N . LYS A 1 27 ? -8.383 2.442 -9.585 1.00 0.00 27 LYS A N 19
ATOM 31150 C CA . LYS A 1 27 ? -9.680 3.012 -9.241 1.00 0.00 27 LYS A CA 19
ATOM 31151 C C . LYS A 1 27 ? -10.541 1.995 -8.499 1.00 0.00 27 LYS A C 19
ATOM 31152 O O . LYS A 1 27 ? -11.726 1.838 -8.794 1.00 0.00 27 LYS A O 19
ATOM 31171 N N . SER A 1 28 ? -9.938 1.307 -7.534 1.00 0.00 28 SER A N 19
ATOM 31172 C CA . SER A 1 28 ? -10.650 0.304 -6.752 1.00 0.00 28 SER A CA 19
ATOM 31173 C C . SER A 1 28 ? -10.592 0.634 -5.263 1.00 0.00 28 SER A C 19
ATOM 31174 O O . SER A 1 28 ? -9.957 1.607 -4.856 1.00 0.00 28 SER A O 19
ATOM 31182 N N . VAL A 1 29 ? -11.260 -0.184 -4.456 1.00 0.00 29 VAL A N 19
ATOM 31183 C CA . VAL A 1 29 ? -11.284 0.019 -3.012 1.00 0.00 29 VAL A CA 19
ATOM 31184 C C . VAL A 1 29 ? -10.138 -0.722 -2.333 1.00 0.00 29 VAL A C 19
ATOM 31185 O O . VAL A 1 29 ? -9.798 -1.843 -2.714 1.00 0.00 29 VAL A O 19
ATOM 31198 N N . ILE A 1 30 ? -9.546 -0.090 -1.326 1.00 0.00 30 ILE A N 19
ATOM 31199 C CA . ILE A 1 30 ? -8.439 -0.691 -0.593 1.00 0.00 30 ILE A CA 19
ATOM 31200 C C . ILE A 1 30 ? -8.885 -1.164 0.787 1.00 0.00 30 ILE A C 19
ATOM 31201 O O . ILE A 1 30 ? -8.810 -0.419 1.763 1.00 0.00 30 ILE A O 19
ATOM 31217 N N . ASN A 1 31 ? -9.348 -2.408 0.858 1.00 0.00 31 ASN A N 19
ATOM 31218 C CA . ASN A 1 31 ? -9.805 -2.981 2.119 1.00 0.00 31 ASN A CA 19
ATOM 31219 C C . ASN A 1 31 ? -8.722 -2.880 3.188 1.00 0.00 31 ASN A C 19
ATOM 31220 O O . ASN A 1 31 ? -7.529 -2.947 2.888 1.00 0.00 31 ASN A O 19
ATOM 31231 N N . LYS A 1 32 ? -9.144 -2.717 4.437 1.00 0.00 32 LYS A N 19
ATOM 31232 C CA . LYS A 1 32 ? -8.211 -2.608 5.553 1.00 0.00 32 LYS A CA 19
ATOM 31233 C C . LYS A 1 32 ? -7.418 -3.899 5.727 1.00 0.00 32 LYS A C 19
ATOM 31234 O O . LYS A 1 32 ? -7.794 -4.945 5.199 1.00 0.00 32 LYS A O 19
ATOM 31253 N N . GLU A 1 33 ? -6.320 -3.818 6.472 1.00 0.00 33 GLU A N 19
ATOM 31254 C CA . GLU A 1 33 ? -5.475 -4.981 6.715 1.00 0.00 33 GLU A CA 19
ATOM 31255 C C . GLU A 1 33 ? -4.700 -5.363 5.458 1.00 0.00 33 GLU A C 19
ATOM 31256 O O . GLU A 1 33 ? -4.306 -6.516 5.286 1.00 0.00 33 GLU A O 19
ATOM 31268 N N . ASN A 1 34 ? -4.486 -4.387 4.582 1.00 0.00 34 ASN A N 19
ATOM 31269 C CA . ASN A 1 34 ? -3.759 -4.621 3.339 1.00 0.00 34 ASN A CA 19
ATOM 31270 C C . ASN A 1 34 ? -2.563 -3.681 3.224 1.00 0.00 34 ASN A C 19
ATOM 31271 O O . ASN A 1 34 ? -2.526 -2.624 3.855 1.00 0.00 34 ASN A O 19
ATOM 31282 N N . PHE A 1 35 ? -1.586 -4.073 2.413 1.00 0.00 35 PHE A N 19
ATOM 31283 C CA . PHE A 1 35 ? -0.387 -3.266 2.214 1.00 0.00 35 PHE A CA 19
ATOM 31284 C C . PHE A 1 35 ? -0.544 -2.346 1.007 1.00 0.00 35 PHE A C 19
ATOM 31285 O O . PHE A 1 35 ? -0.558 -2.803 -0.137 1.00 0.00 35 PHE A O 19
ATOM 31302 N N . ARG A 1 36 ? -0.664 -1.049 1.270 1.00 0.00 36 ARG A N 19
ATOM 31303 C CA . ARG A 1 36 ? -0.822 -0.065 0.206 1.00 0.00 36 ARG A CA 19
ATOM 31304 C C . ARG A 1 36 ? 0.335 0.930 0.209 1.00 0.00 36 ARG A C 19
ATOM 31305 O O . ARG A 1 36 ? 1.199 0.891 1.086 1.00 0.00 36 ARG A O 19
ATOM 31326 N N . LEU A 1 37 ? 0.345 1.820 -0.777 1.00 0.00 37 LEU A N 19
ATOM 31327 C CA . LEU A 1 37 ? 1.396 2.826 -0.888 1.00 0.00 37 LEU A CA 19
ATOM 31328 C C . LEU A 1 37 ? 0.810 4.189 -1.241 1.00 0.00 37 LEU A C 19
ATOM 31329 O O . LEU A 1 37 ? -0.067 4.296 -2.097 1.00 0.00 37 LEU A O 19
ATOM 31345 N N . GLY A 1 38 ? 1.303 5.230 -0.577 1.00 0.00 38 GLY A N 19
ATOM 31346 C CA . GLY A 1 38 ? 0.818 6.573 -0.836 1.00 0.00 38 GLY A CA 19
ATOM 31347 C C . GLY A 1 38 ? 1.925 7.518 -1.260 1.00 0.00 38 GLY A C 19
ATOM 31348 O O . GLY A 1 38 ? 2.829 7.818 -0.479 1.00 0.00 38 GLY A O 19
ATOM 31352 N N . LYS A 1 39 ? 1.857 7.987 -2.501 1.00 0.00 39 LYS A N 19
ATOM 31353 C CA . LYS A 1 39 ? 2.861 8.903 -3.029 1.00 0.00 39 LYS A CA 19
ATOM 31354 C C . LYS A 1 39 ? 2.610 10.326 -2.542 1.00 0.00 39 LYS A C 19
ATOM 31355 O O . LYS A 1 39 ? 1.742 11.028 -3.063 1.00 0.00 39 LYS A O 19
ATOM 31374 N N . LEU A 1 40 ? 3.374 10.747 -1.540 1.00 0.00 40 LEU A N 19
ATOM 31375 C CA . LEU A 1 40 ? 3.235 12.088 -0.982 1.00 0.00 40 LEU A CA 19
ATOM 31376 C C . LEU A 1 40 ? 3.757 13.139 -1.956 1.00 0.00 40 LEU A C 19
ATOM 31377 O O . LEU A 1 40 ? 4.960 13.232 -2.199 1.00 0.00 40 LEU A O 19
ATOM 31393 N N . VAL A 1 41 ? 2.844 13.931 -2.509 1.00 0.00 41 VAL A N 19
ATOM 31394 C CA . VAL A 1 41 ? 3.213 14.979 -3.454 1.00 0.00 41 VAL A CA 19
ATOM 31395 C C . VAL A 1 41 ? 2.800 16.353 -2.940 1.00 0.00 41 VAL A C 19
ATOM 31396 O O . VAL A 1 41 ? 1.853 16.477 -2.163 1.00 0.00 41 VAL A O 19
ATOM 31409 N N . GLN A 1 42 ? 3.517 17.383 -3.378 1.00 0.00 42 GLN A N 19
ATOM 31410 C CA . GLN A 1 42 ? 3.224 18.749 -2.961 1.00 0.00 42 GLN A CA 19
ATOM 31411 C C . GLN A 1 42 ? 2.977 19.646 -4.170 1.00 0.00 42 GLN A C 19
ATOM 31412 O O . GLN A 1 42 ? 3.780 19.683 -5.102 1.00 0.00 42 GLN A O 19
ATOM 31426 N N . SER A 1 43 ? 1.862 20.369 -4.147 1.00 0.00 43 SER A N 19
ATOM 31427 C CA . SER A 1 43 ? 1.507 21.263 -5.243 1.00 0.00 43 SER A CA 19
ATOM 31428 C C . SER A 1 43 ? 2.082 22.657 -5.014 1.00 0.00 43 SER A C 19
ATOM 31429 O O . SER A 1 43 ? 2.568 22.971 -3.927 1.00 0.00 43 SER A O 19
ATOM 31437 N N . THR A 1 44 ? 2.021 23.493 -6.046 1.00 0.00 44 THR A N 19
ATOM 31438 C CA . THR A 1 44 ? 2.536 24.853 -5.960 1.00 0.00 44 THR A CA 19
ATOM 31439 C C . THR A 1 44 ? 2.175 25.494 -4.624 1.00 0.00 44 THR A C 19
ATOM 31440 O O . THR A 1 44 ? 3.024 26.149 -4.022 1.00 0.00 44 THR A O 19
ATOM 31451 N N . HIS A 1 45 ? 0.938 25.292 -4.194 1.00 0.00 45 HIS A N 19
ATOM 31452 C CA . HIS A 1 45 ? 0.484 25.854 -2.933 1.00 0.00 45 HIS A CA 19
ATOM 31453 C C . HIS A 1 45 ? 0.340 24.739 -1.896 1.00 0.00 45 HIS A C 19
ATOM 31454 O O . HIS A 1 45 ? 0.070 23.581 -2.216 1.00 0.00 45 HIS A O 19
ATOM 31468 N N . PHE A 1 46 ? 0.528 25.116 -0.636 1.00 0.00 46 PHE A N 19
ATOM 31469 C CA . PHE A 1 46 ? 0.426 24.169 0.469 1.00 0.00 46 PHE A CA 19
ATOM 31470 C C . PHE A 1 46 ? -0.965 24.211 1.095 1.00 0.00 46 PHE A C 19
ATOM 31471 O O . PHE A 1 46 ? -1.234 25.023 1.981 1.00 0.00 46 PHE A O 19
ATOM 31488 N N . ASP A 1 47 ? -1.845 23.333 0.627 1.00 0.00 47 ASP A N 19
ATOM 31489 C CA . ASP A 1 47 ? -3.208 23.268 1.140 1.00 0.00 47 ASP A CA 19
ATOM 31490 C C . ASP A 1 47 ? -3.573 21.841 1.536 1.00 0.00 47 ASP A C 19
ATOM 31491 O O . ASP A 1 47 ? -4.678 21.374 1.264 1.00 0.00 47 ASP A O 19
ATOM 31500 N N . GLY A 1 48 ? -2.635 21.152 2.180 1.00 0.00 48 GLY A N 19
ATOM 31501 C CA . GLY A 1 48 ? -2.877 19.785 2.601 1.00 0.00 48 GLY A CA 19
ATOM 31502 C C . GLY A 1 48 ? -2.365 18.770 1.598 1.00 0.00 48 GLY A C 19
ATOM 31503 O O . GLY A 1 48 ? -3.016 18.503 0.588 1.00 0.00 48 GLY A O 19
ATOM 31507 N N . ILE A 1 49 ? -1.195 18.205 1.876 1.00 0.00 49 ILE A N 19
ATOM 31508 C CA . ILE A 1 49 ? -0.596 17.215 0.989 1.00 0.00 49 ILE A CA 19
ATOM 31509 C C . ILE A 1 49 ? -1.625 16.179 0.547 1.00 0.00 49 ILE A C 19
ATOM 31510 O O . ILE A 1 49 ? -2.423 15.701 1.351 1.00 0.00 49 ILE A O 19
ATOM 31526 N N . MET A 1 50 ? -1.597 15.837 -0.737 1.00 0.00 50 MET A N 19
ATOM 31527 C CA . MET A 1 50 ? -2.526 14.856 -1.286 1.00 0.00 50 MET A CA 19
ATOM 31528 C C . MET A 1 50 ? -1.813 13.542 -1.587 1.00 0.00 50 MET A C 19
ATOM 31529 O O . MET A 1 50 ? -1.282 13.331 -2.677 1.00 0.00 50 MET A O 19
ATOM 31543 N N . PRO A 1 51 ? -1.799 12.635 -0.598 1.00 0.00 51 PRO A N 19
ATOM 31544 C CA . PRO A 1 51 ? -1.154 11.326 -0.734 1.00 0.00 51 PRO A CA 19
ATOM 31545 C C . PRO A 1 51 ? -1.901 10.409 -1.697 1.00 0.00 51 PRO A C 19
ATOM 31546 O O . PRO A 1 51 ? -2.998 9.940 -1.396 1.00 0.00 51 PRO A O 19
ATOM 31557 N N . MET A 1 52 ? -1.299 10.158 -2.855 1.00 0.00 52 MET A N 19
ATOM 31558 C CA . MET A 1 52 ? -1.908 9.295 -3.860 1.00 0.00 52 MET A CA 19
ATOM 31559 C C . MET A 1 52 ? -1.941 7.846 -3.385 1.00 0.00 52 MET A C 19
ATOM 31560 O O . MET A 1 52 ? -0.959 7.116 -3.521 1.00 0.00 52 MET A O 19
ATOM 31574 N N . TRP A 1 53 ? -3.075 7.437 -2.828 1.00 0.00 53 TRP A N 19
ATOM 31575 C CA . TRP A 1 53 ? -3.235 6.074 -2.333 1.00 0.00 53 TRP A CA 19
ATOM 31576 C C . TRP A 1 53 ? -3.326 5.082 -3.487 1.00 0.00 53 TRP A C 19
ATOM 31577 O O . TRP A 1 53 ? -4.197 5.197 -4.348 1.00 0.00 53 TRP A O 19
ATOM 31598 N N . ASN A 1 54 ? -2.422 4.108 -3.498 1.00 0.00 54 ASN A N 19
ATOM 31599 C CA . ASN A 1 54 ? -2.401 3.096 -4.548 1.00 0.00 54 ASN A CA 19
ATOM 31600 C C . ASN A 1 54 ? -1.937 1.751 -3.998 1.00 0.00 54 ASN A C 19
ATOM 31601 O O . ASN A 1 54 ? -0.995 1.716 -3.208 1.00 0.00 54 ASN A O 19
ATOM 31612 N N . HIS A 1 55 ? -2.600 0.686 -4.423 1.00 0.00 55 HIS A N 19
ATOM 31613 C CA . HIS A 1 55 ? -2.245 -0.647 -3.966 1.00 0.00 55 HIS A CA 19
ATOM 31614 C C . HIS A 1 55 ? -0.742 -0.869 -4.149 1.00 0.00 55 HIS A C 19
ATOM 31615 O O . HIS A 1 55 ? -0.142 -0.479 -5.149 1.00 0.00 55 HIS A O 19
ATOM 31629 N N . ALA A 1 56 ? -0.144 -1.511 -3.151 1.00 0.00 56 ALA A N 19
ATOM 31630 C CA . ALA A 1 56 ? 1.284 -1.801 -3.176 1.00 0.00 56 ALA A CA 19
ATOM 31631 C C . ALA A 1 56 ? 1.677 -2.515 -4.465 1.00 0.00 56 ALA A C 19
ATOM 31632 O O . ALA A 1 56 ? 2.838 -2.487 -4.872 1.00 0.00 56 ALA A O 19
ATOM 31639 N N . SER A 1 57 ? 0.701 -3.154 -5.103 1.00 0.00 57 SER A N 19
ATOM 31640 C CA . SER A 1 57 ? 0.946 -3.879 -6.344 1.00 0.00 57 SER A CA 19
ATOM 31641 C C . SER A 1 57 ? 0.660 -2.996 -7.555 1.00 0.00 57 SER A C 19
ATOM 31642 O O . SER A 1 57 ? 1.170 -3.238 -8.649 1.00 0.00 57 SER A O 19
ATOM 31650 N N . CYS A 1 58 ? -0.160 -1.971 -7.351 1.00 0.00 58 CYS A N 19
ATOM 31651 C CA . CYS A 1 58 ? -0.516 -1.050 -8.423 1.00 0.00 58 CYS A CA 19
ATOM 31652 C C . CYS A 1 58 ? 0.635 -0.094 -8.725 1.00 0.00 58 CYS A C 19
ATOM 31653 O O . CYS A 1 58 ? 0.759 0.411 -9.841 1.00 0.00 58 CYS A O 19
ATOM 31660 N N . ILE A 1 59 ? 1.473 0.148 -7.723 1.00 0.00 59 ILE A N 19
ATOM 31661 C CA . ILE A 1 59 ? 2.614 1.041 -7.882 1.00 0.00 59 ILE A CA 19
ATOM 31662 C C . ILE A 1 59 ? 3.850 0.277 -8.344 1.00 0.00 59 ILE A C 19
ATOM 31663 O O . ILE A 1 59 ? 4.467 0.625 -9.352 1.00 0.00 59 ILE A O 19
ATOM 31679 N N . LEU A 1 60 ? 4.205 -0.767 -7.604 1.00 0.00 60 LEU A N 19
ATOM 31680 C CA . LEU A 1 60 ? 5.367 -1.583 -7.939 1.00 0.00 60 LEU A CA 19
ATOM 31681 C C . LEU A 1 60 ? 5.325 -2.017 -9.401 1.00 0.00 60 LEU A C 19
ATOM 31682 O O . LEU A 1 60 ? 6.356 -2.086 -10.069 1.00 0.00 60 LEU A O 19
ATOM 31698 N N . LYS A 1 61 ? 4.124 -2.305 -9.892 1.00 0.00 61 LYS A N 19
ATOM 31699 C CA . LYS A 1 61 ? 3.945 -2.729 -11.276 1.00 0.00 61 LYS A CA 19
ATOM 31700 C C . LYS A 1 61 ? 4.408 -1.642 -12.241 1.00 0.00 61 LYS A C 19
ATOM 31701 O O . LYS A 1 61 ? 4.906 -1.934 -13.329 1.00 0.00 61 LYS A O 19
ATOM 31720 N N . LYS A 1 62 ? 4.240 -0.387 -11.837 1.00 0.00 62 LYS A N 19
ATOM 31721 C CA . LYS A 1 62 ? 4.643 0.744 -12.665 1.00 0.00 62 LYS A CA 19
ATOM 31722 C C . LYS A 1 62 ? 6.157 0.926 -12.638 1.00 0.00 62 LYS A C 19
ATOM 31723 O O . LYS A 1 62 ? 6.880 0.117 -12.057 1.00 0.00 62 LYS A O 19
ATOM 31742 N N . THR A 1 63 ? 6.631 1.996 -13.269 1.00 0.00 63 THR A N 19
ATOM 31743 C CA . THR A 1 63 ? 8.059 2.285 -13.317 1.00 0.00 63 THR A CA 19
ATOM 31744 C C . THR A 1 63 ? 8.348 3.707 -12.852 1.00 0.00 63 THR A C 19
ATOM 31745 O O . THR A 1 63 ? 7.467 4.568 -12.868 1.00 0.00 63 THR A O 19
ATOM 31756 N N . LYS A 1 64 ? 9.587 3.949 -12.439 1.00 0.00 64 LYS A N 19
ATOM 31757 C CA . LYS A 1 64 ? 9.994 5.269 -11.970 1.00 0.00 64 LYS A CA 19
ATOM 31758 C C . LYS A 1 64 ? 9.059 5.770 -10.874 1.00 0.00 64 LYS A C 19
ATOM 31759 O O . LYS A 1 64 ? 8.535 6.880 -10.953 1.00 0.00 64 LYS A O 19
ATOM 31778 N N . GLN A 1 65 ? 8.855 4.944 -9.853 1.00 0.00 65 GLN A N 19
ATOM 31779 C CA . GLN A 1 65 ? 7.984 5.304 -8.741 1.00 0.00 65 GLN A CA 19
ATOM 31780 C C . GLN A 1 65 ? 8.786 5.483 -7.457 1.00 0.00 65 GLN A C 19
ATOM 31781 O O . GLN A 1 65 ? 8.682 6.511 -6.787 1.00 0.00 65 GLN A O 19
ATOM 31795 N N . ILE A 1 66 ? 9.585 4.477 -7.119 1.00 0.00 66 ILE A N 19
ATOM 31796 C CA . ILE A 1 66 ? 10.405 4.525 -5.915 1.00 0.00 66 ILE A CA 19
ATOM 31797 C C . ILE A 1 66 ? 11.887 4.399 -6.254 1.00 0.00 66 ILE A C 19
ATOM 31798 O O . ILE A 1 66 ? 12.270 3.635 -7.140 1.00 0.00 66 ILE A O 19
ATOM 31814 N N . LYS A 1 67 ? 12.717 5.152 -5.540 1.00 0.00 67 LYS A N 19
ATOM 31815 C CA . LYS A 1 67 ? 14.158 5.123 -5.762 1.00 0.00 67 LYS A CA 19
ATOM 31816 C C . LYS A 1 67 ? 14.823 4.067 -4.885 1.00 0.00 67 LYS A C 19
ATOM 31817 O O . LYS A 1 67 ? 15.609 3.252 -5.367 1.00 0.00 67 LYS A O 19
ATOM 31836 N N . SER A 1 68 ? 14.501 4.087 -3.595 1.00 0.00 68 SER A N 19
ATOM 31837 C CA . SER A 1 68 ? 15.069 3.132 -2.651 1.00 0.00 68 SER A CA 19
ATOM 31838 C C . SER A 1 68 ? 14.119 2.896 -1.480 1.00 0.00 68 SER A C 19
ATOM 31839 O O . SER A 1 68 ? 13.336 3.773 -1.114 1.00 0.00 68 SER A O 19
ATOM 31847 N N . VAL A 1 69 ? 14.196 1.705 -0.895 1.00 0.00 69 VAL A N 19
ATOM 31848 C CA . VAL A 1 69 ? 13.345 1.352 0.235 1.00 0.00 69 VAL A CA 19
ATOM 31849 C C . VAL A 1 69 ? 13.494 2.359 1.371 1.00 0.00 69 VAL A C 19
ATOM 31850 O O . VAL A 1 69 ? 12.626 2.465 2.237 1.00 0.00 69 VAL A O 19
ATOM 31863 N N . ASP A 1 70 ? 14.599 3.096 1.359 1.00 0.00 70 ASP A N 19
ATOM 31864 C CA . ASP A 1 70 ? 14.862 4.097 2.387 1.00 0.00 70 ASP A CA 19
ATOM 31865 C C . ASP A 1 70 ? 13.908 5.279 2.250 1.00 0.00 70 ASP A C 19
ATOM 31866 O O . ASP A 1 70 ? 13.606 5.962 3.229 1.00 0.00 70 ASP A O 19
ATOM 31875 N N . ASP A 1 71 ? 13.439 5.516 1.031 1.00 0.00 71 ASP A N 19
ATOM 31876 C CA . ASP A 1 71 ? 12.519 6.617 0.766 1.00 0.00 71 ASP A CA 19
ATOM 31877 C C . ASP A 1 71 ? 11.106 6.267 1.223 1.00 0.00 71 ASP A C 19
ATOM 31878 O O . ASP A 1 71 ? 10.246 7.139 1.338 1.00 0.00 71 ASP A O 19
ATOM 31887 N N . VAL A 1 72 ? 10.875 4.984 1.483 1.00 0.00 72 VAL A N 19
ATOM 31888 C CA . VAL A 1 72 ? 9.567 4.518 1.928 1.00 0.00 72 VAL A CA 19
ATOM 31889 C C . VAL A 1 72 ? 9.461 4.549 3.448 1.00 0.00 72 VAL A C 19
ATOM 31890 O O . VAL A 1 72 ? 10.309 4.001 4.151 1.00 0.00 72 VAL A O 19
ATOM 31903 N N . GLU A 1 73 ? 8.412 5.194 3.950 1.00 0.00 73 GLU A N 19
ATOM 31904 C CA . GLU A 1 73 ? 8.195 5.297 5.388 1.00 0.00 73 GLU A CA 19
ATOM 31905 C C . GLU A 1 73 ? 7.324 4.149 5.890 1.00 0.00 73 GLU A C 19
ATOM 31906 O O . GLU A 1 73 ? 6.603 3.519 5.119 1.00 0.00 73 GLU A O 19
ATOM 31918 N N . GLY A 1 74 ? 7.399 3.883 7.191 1.00 0.00 74 GLY A N 19
ATOM 31919 C CA . GLY A 1 74 ? 6.614 2.811 7.775 1.00 0.00 74 GLY A CA 19
ATOM 31920 C C . GLY A 1 74 ? 6.771 1.503 7.025 1.00 0.00 74 GLY A C 19
ATOM 31921 O O . GLY A 1 74 ? 5.905 0.631 7.098 1.00 0.00 74 GLY A O 19
ATOM 31925 N N . ILE A 1 75 ? 7.877 1.366 6.302 1.00 0.00 75 ILE A N 19
ATOM 31926 C CA . ILE A 1 75 ? 8.143 0.156 5.536 1.00 0.00 75 ILE A CA 19
ATOM 31927 C C . ILE A 1 75 ? 8.538 -0.998 6.451 1.00 0.00 75 ILE A C 19
ATOM 31928 O O . ILE A 1 75 ? 8.276 -2.162 6.147 1.00 0.00 75 ILE A O 19
ATOM 31944 N N . GLU A 1 76 ? 9.169 -0.667 7.573 1.00 0.00 76 GLU A N 19
ATOM 31945 C CA . GLU A 1 76 ? 9.600 -1.677 8.533 1.00 0.00 76 GLU A CA 19
ATOM 31946 C C . GLU A 1 76 ? 8.399 -2.315 9.227 1.00 0.00 76 GLU A C 19
ATOM 31947 O O . GLU A 1 76 ? 8.517 -3.372 9.847 1.00 0.00 76 GLU A O 19
ATOM 31959 N N . SER A 1 77 ? 7.245 -1.664 9.117 1.00 0.00 77 SER A N 19
ATOM 31960 C CA . SER A 1 77 ? 6.024 -2.165 9.737 1.00 0.00 77 SER A CA 19
ATOM 31961 C C . SER A 1 77 ? 5.309 -3.146 8.813 1.00 0.00 77 SER A C 19
ATOM 31962 O O . SER A 1 77 ? 4.473 -3.936 9.255 1.00 0.00 77 SER A O 19
ATOM 31970 N N . LEU A 1 78 ? 5.643 -3.090 7.529 1.00 0.00 78 LEU A N 19
ATOM 31971 C CA . LEU A 1 78 ? 5.033 -3.973 6.541 1.00 0.00 78 LEU A CA 19
ATOM 31972 C C . LEU A 1 78 ? 5.539 -5.403 6.703 1.00 0.00 78 LEU A C 19
ATOM 31973 O O . LEU A 1 78 ? 6.648 -5.628 7.188 1.00 0.00 78 LEU A O 19
ATOM 31989 N N . ARG A 1 79 ? 4.718 -6.365 6.294 1.00 0.00 79 ARG A N 19
ATOM 31990 C CA . ARG A 1 79 ? 5.083 -7.773 6.393 1.00 0.00 79 ARG A CA 19
ATOM 31991 C C . ARG A 1 79 ? 6.319 -8.076 5.552 1.00 0.00 79 ARG A C 19
ATOM 31992 O O . ARG A 1 79 ? 6.517 -7.489 4.488 1.00 0.00 79 ARG A O 19
ATOM 32013 N N . TRP A 1 80 ? 7.148 -8.993 6.037 1.00 0.00 80 TRP A N 19
ATOM 32014 C CA . TRP A 1 80 ? 8.366 -9.373 5.330 1.00 0.00 80 TRP A CA 19
ATOM 32015 C C . TRP A 1 80 ? 8.134 -9.405 3.824 1.00 0.00 80 TRP A C 19
ATOM 32016 O O . TRP A 1 80 ? 8.790 -8.686 3.071 1.00 0.00 80 TRP A O 19
ATOM 32037 N N . GLU A 1 81 ? 7.196 -10.242 3.391 1.00 0.00 81 GLU A N 19
ATOM 32038 C CA . GLU A 1 81 ? 6.879 -10.366 1.973 1.00 0.00 81 GLU A CA 19
ATOM 32039 C C . GLU A 1 81 ? 6.719 -8.991 1.329 1.00 0.00 81 GLU A C 19
ATOM 32040 O O . GLU A 1 81 ? 7.211 -8.750 0.226 1.00 0.00 81 GLU A O 19
ATOM 32052 N N . ASP A 1 82 ? 6.029 -8.095 2.025 1.00 0.00 82 ASP A N 19
ATOM 32053 C CA . ASP A 1 82 ? 5.804 -6.745 1.523 1.00 0.00 82 ASP A CA 19
ATOM 32054 C C . ASP A 1 82 ? 7.122 -5.989 1.387 1.00 0.00 82 ASP A C 19
ATOM 32055 O O . ASP A 1 82 ? 7.444 -5.472 0.318 1.00 0.00 82 ASP A O 19
ATOM 32064 N N . GLN A 1 83 ? 7.879 -5.929 2.478 1.00 0.00 83 GLN A N 19
ATOM 32065 C CA . GLN A 1 83 ? 9.161 -5.235 2.481 1.00 0.00 83 GLN A CA 19
ATOM 32066 C C . GLN A 1 83 ? 10.047 -5.724 1.341 1.00 0.00 83 GLN A C 19
ATOM 32067 O O . GLN A 1 83 ? 10.900 -4.987 0.846 1.00 0.00 83 GLN A O 19
ATOM 32081 N N . GLN A 1 84 ? 9.840 -6.970 0.929 1.00 0.00 84 GLN A N 19
ATOM 32082 C CA . GLN A 1 84 ? 10.621 -7.558 -0.153 1.00 0.00 84 GLN A CA 19
ATOM 32083 C C . GLN A 1 84 ? 10.192 -6.993 -1.503 1.00 0.00 84 GLN A C 19
ATOM 32084 O O . GLN A 1 84 ? 11.025 -6.724 -2.369 1.00 0.00 84 GLN A O 19
ATOM 32098 N N . LYS A 1 85 ? 8.887 -6.816 -1.677 1.00 0.00 85 LYS A N 19
ATOM 32099 C CA . LYS A 1 85 ? 8.345 -6.283 -2.921 1.00 0.00 85 LYS A CA 19
ATOM 32100 C C . LYS A 1 85 ? 8.896 -4.888 -3.200 1.00 0.00 85 LYS A C 19
ATOM 32101 O O . LYS A 1 85 ? 8.914 -4.436 -4.346 1.00 0.00 85 LYS A O 19
ATOM 32120 N N . ILE A 1 86 ? 9.346 -4.213 -2.148 1.00 0.00 86 ILE A N 19
ATOM 32121 C CA . ILE A 1 86 ? 9.900 -2.871 -2.282 1.00 0.00 86 ILE A CA 19
ATOM 32122 C C . ILE A 1 86 ? 11.363 -2.920 -2.707 1.00 0.00 86 ILE A C 19
ATOM 32123 O O . ILE A 1 86 ? 11.720 -2.466 -3.794 1.00 0.00 86 ILE A O 19
ATOM 32139 N N . ARG A 1 87 ? 12.206 -3.476 -1.843 1.00 0.00 87 ARG A N 19
ATOM 32140 C CA . ARG A 1 87 ? 13.632 -3.586 -2.128 1.00 0.00 87 ARG A CA 19
ATOM 32141 C C . ARG A 1 87 ? 13.867 -4.298 -3.457 1.00 0.00 87 ARG A C 19
ATOM 32142 O O . ARG A 1 87 ? 14.775 -3.947 -4.210 1.00 0.00 87 ARG A O 19
ATOM 32163 N N . LYS A 1 88 ? 13.042 -5.302 -3.738 1.00 0.00 88 LYS A N 19
ATOM 32164 C CA . LYS A 1 88 ? 13.159 -6.065 -4.975 1.00 0.00 88 LYS A CA 19
ATOM 32165 C C . LYS A 1 88 ? 12.682 -5.242 -6.168 1.00 0.00 88 LYS A C 19
ATOM 32166 O O . LYS A 1 88 ? 12.684 -5.718 -7.304 1.00 0.00 88 LYS A O 19
ATOM 32185 N N . TYR A 1 89 ? 12.276 -4.005 -5.904 1.00 0.00 89 TYR A N 19
ATOM 32186 C CA . TYR A 1 89 ? 11.796 -3.117 -6.955 1.00 0.00 89 TYR A CA 19
ATOM 32187 C C . TYR A 1 89 ? 12.773 -1.969 -7.187 1.00 0.00 89 TYR A C 19
ATOM 32188 O O . TYR A 1 89 ? 13.027 -1.575 -8.326 1.00 0.00 89 TYR A O 19
ATOM 32206 N N . VAL A 1 90 ? 13.320 -1.437 -6.099 1.00 0.00 90 VAL A N 19
ATOM 32207 C CA . VAL A 1 90 ? 14.272 -0.336 -6.182 1.00 0.00 90 VAL A CA 19
ATOM 32208 C C . VAL A 1 90 ? 15.606 -0.804 -6.753 1.00 0.00 90 VAL A C 19
ATOM 32209 O O . VAL A 1 90 ? 16.265 -0.074 -7.492 1.00 0.00 90 VAL A O 19
ATOM 32222 N N . GLU A 1 91 ? 15.996 -2.026 -6.404 1.00 0.00 91 GLU A N 19
ATOM 32223 C CA . GLU A 1 91 ? 17.253 -2.591 -6.882 1.00 0.00 91 GLU A CA 19
ATOM 32224 C C . GLU A 1 91 ? 17.159 -2.952 -8.362 1.00 0.00 91 GLU A C 19
ATOM 32225 O O . GLU A 1 91 ? 18.053 -2.639 -9.147 1.00 0.00 91 GLU A O 19
ATOM 32237 N N . SER A 1 92 ? 16.068 -3.615 -8.735 1.00 0.00 92 SER A N 19
ATOM 32238 C CA . SER A 1 92 ? 15.858 -4.024 -10.118 1.00 0.00 92 SER A CA 19
ATOM 32239 C C . SER A 1 92 ? 16.017 -2.838 -11.065 1.00 0.00 92 SER A C 19
ATOM 32240 O O . SER A 1 92 ? 16.418 -1.750 -10.654 1.00 0.00 92 SER A O 19
ATOM 32248 N N . GLY A 1 93 ? 15.699 -3.058 -12.338 1.00 0.00 93 GLY A N 19
ATOM 32249 C CA . GLY A 1 93 ? 15.813 -2.000 -13.324 1.00 0.00 93 GLY A CA 19
ATOM 32250 C C . GLY A 1 93 ? 14.646 -1.034 -13.275 1.00 0.00 93 GLY A C 19
ATOM 32251 O O . GLY A 1 93 ? 14.309 -0.406 -14.279 1.00 0.00 93 GLY A O 19
ATOM 32255 N N . ALA A 1 94 ? 14.028 -0.914 -12.105 1.00 0.00 94 ALA A N 19
ATOM 32256 C CA . ALA A 1 94 ? 12.892 -0.017 -11.929 1.00 0.00 94 ALA A CA 19
ATOM 32257 C C . ALA A 1 94 ? 13.356 1.396 -11.595 1.00 0.00 94 ALA A C 19
ATOM 32258 O O . ALA A 1 94 ? 13.142 2.330 -12.367 1.00 0.00 94 ALA A O 19
ATOM 32265 N N . GLY A 1 95 ? 13.992 1.548 -10.437 1.00 0.00 95 GLY A N 19
ATOM 32266 C CA . GLY A 1 95 ? 14.475 2.851 -10.020 1.00 0.00 95 GLY A CA 19
ATOM 32267 C C . GLY A 1 95 ? 13.522 3.969 -10.395 1.00 0.00 95 GLY A C 19
ATOM 32268 O O . GLY A 1 95 ? 12.332 3.735 -10.605 1.00 0.00 95 GLY A O 19
ATOM 32272 N N . SER A 1 96 ? 14.046 5.188 -10.476 1.00 0.00 96 SER A N 19
ATOM 32273 C CA . SER A 1 96 ? 13.232 6.348 -10.822 1.00 0.00 96 SER A CA 19
ATOM 32274 C C . SER A 1 96 ? 14.102 7.589 -10.998 1.00 0.00 96 SER A C 19
ATOM 32275 O O . SER A 1 96 ? 15.326 7.521 -10.895 1.00 0.00 96 SER A O 19
ATOM 32283 N N . ASN A 1 97 ? 13.460 8.721 -11.265 1.00 0.00 97 ASN A N 19
ATOM 32284 C CA . ASN A 1 97 ? 14.174 9.978 -11.456 1.00 0.00 97 ASN A CA 19
ATOM 32285 C C . ASN A 1 97 ? 13.289 11.167 -11.093 1.00 0.00 97 ASN A C 19
ATOM 32286 O O . ASN A 1 97 ? 12.089 11.015 -10.862 1.00 0.00 97 ASN A O 19
ATOM 32297 N N . THR A 1 98 ? 13.890 12.352 -11.044 1.00 0.00 98 THR A N 19
ATOM 32298 C CA . THR A 1 98 ? 13.159 13.567 -10.708 1.00 0.00 98 THR A CA 19
ATOM 32299 C C . THR A 1 98 ? 11.751 13.541 -11.293 1.00 0.00 98 THR A C 19
ATOM 32300 O O . THR A 1 98 ? 11.538 13.046 -12.400 1.00 0.00 98 THR A O 19
ATOM 32311 N N . SER A 1 99 ? 10.794 14.076 -10.543 1.00 0.00 99 SER A N 19
ATOM 32312 C CA . SER A 1 99 ? 9.405 14.111 -10.986 1.00 0.00 99 SER A CA 19
ATOM 32313 C C . SER A 1 99 ? 8.674 15.310 -10.389 1.00 0.00 99 SER A C 19
ATOM 32314 O O . SER A 1 99 ? 8.416 15.360 -9.186 1.00 0.00 99 SER A O 19
ATOM 32322 N N . THR A 1 100 ? 8.343 16.277 -11.240 1.00 0.00 100 THR A N 19
ATOM 32323 C CA . THR A 1 100 ? 7.643 17.477 -10.798 1.00 0.00 100 THR A CA 19
ATOM 32324 C C . THR A 1 100 ? 6.380 17.710 -11.619 1.00 0.00 100 THR A C 19
ATOM 32325 O O . THR A 1 100 ? 6.449 17.986 -12.817 1.00 0.00 100 THR A O 19
ATOM 32336 N N . SER A 1 101 ? 5.227 17.599 -10.967 1.00 0.00 101 SER A N 19
ATOM 32337 C CA . SER A 1 101 ? 3.948 17.795 -11.639 1.00 0.00 101 SER A CA 19
ATOM 32338 C C . SER A 1 101 ? 2.826 17.989 -10.623 1.00 0.00 101 SER A C 19
ATOM 32339 O O . SER A 1 101 ? 3.055 17.960 -9.413 1.00 0.00 101 SER A O 19
ATOM 32347 N N . THR A 1 102 ? 1.610 18.186 -11.124 1.00 0.00 102 THR A N 19
ATOM 32348 C CA . THR A 1 102 ? 0.452 18.386 -10.263 1.00 0.00 102 THR A CA 19
ATOM 32349 C C . THR A 1 102 ? -0.667 17.410 -10.610 1.00 0.00 102 THR A C 19
ATOM 32350 O O . THR A 1 102 ? -1.211 17.442 -11.712 1.00 0.00 102 THR A O 19
ATOM 32361 N N . GLY A 1 103 ? -1.005 16.543 -9.660 1.00 0.00 103 GLY A N 19
ATOM 32362 C CA . GLY A 1 103 ? -2.058 15.570 -9.885 1.00 0.00 103 GLY A CA 19
ATOM 32363 C C . GLY A 1 103 ? -3.262 16.169 -10.585 1.00 0.00 103 GLY A C 19
ATOM 32364 O O . GLY A 1 103 ? -3.506 17.373 -10.495 1.00 0.00 103 GLY A O 19
ATOM 32368 N N . THR A 1 104 ? -4.016 15.329 -11.286 1.00 0.00 104 THR A N 19
ATOM 32369 C CA . THR A 1 104 ? -5.199 15.783 -12.007 1.00 0.00 104 THR A CA 19
ATOM 32370 C C . THR A 1 104 ? -6.466 15.535 -11.196 1.00 0.00 104 THR A C 19
ATOM 32371 O O . THR A 1 104 ? -7.290 16.433 -11.025 1.00 0.00 104 THR A O 19
ATOM 32382 N N . SER A 1 105 ? -6.613 14.312 -10.697 1.00 0.00 105 SER A N 19
ATOM 32383 C CA . SER A 1 105 ? -7.782 13.945 -9.905 1.00 0.00 105 SER A CA 19
ATOM 32384 C C . SER A 1 105 ? -7.438 12.845 -8.906 1.00 0.00 105 SER A C 19
ATOM 32385 O O . SER A 1 105 ? -7.177 11.703 -9.287 1.00 0.00 105 SER A O 19
ATOM 32393 N N . THR A 1 106 ? -7.439 13.196 -7.624 1.00 0.00 106 THR A N 19
ATOM 32394 C CA . THR A 1 106 ? -7.126 12.241 -6.569 1.00 0.00 106 THR A CA 19
ATOM 32395 C C . THR A 1 106 ? -8.243 12.181 -5.533 1.00 0.00 106 THR A C 19
ATOM 32396 O O . THR A 1 106 ? -9.091 13.070 -5.469 1.00 0.00 106 THR A O 19
ATOM 32407 N N . SER A 1 107 ? -8.236 11.127 -4.723 1.00 0.00 107 SER A N 19
ATOM 32408 C CA . SER A 1 107 ? -9.251 10.949 -3.691 1.00 0.00 107 SER A CA 19
ATOM 32409 C C . SER A 1 107 ? -8.605 10.693 -2.333 1.00 0.00 107 SER A C 19
ATOM 32410 O O . SER A 1 107 ? -7.480 10.200 -2.251 1.00 0.00 107 SER A O 19
ATOM 32418 N N . SER A 1 108 ? -9.326 11.032 -1.269 1.00 0.00 108 SER A N 19
ATOM 32419 C CA . SER A 1 108 ? -8.823 10.843 0.087 1.00 0.00 108 SER A CA 19
ATOM 32420 C C . SER A 1 108 ? -9.973 10.658 1.072 1.00 0.00 108 SER A C 19
ATOM 32421 O O . SER A 1 108 ? -11.133 10.907 0.743 1.00 0.00 108 SER A O 19
ATOM 32429 N N . SER A 1 109 ? -9.643 10.219 2.282 1.00 0.00 109 SER A N 19
ATOM 32430 C CA . SER A 1 109 ? -10.647 9.997 3.316 1.00 0.00 109 SER A CA 19
ATOM 32431 C C . SER A 1 109 ? -10.046 10.179 4.706 1.00 0.00 109 SER A C 19
ATOM 32432 O O . SER A 1 109 ? -8.827 10.180 4.872 1.00 0.00 109 SER A O 19
ATOM 32440 N N . GLY A 1 110 ? -10.913 10.334 5.703 1.00 0.00 110 GLY A N 19
ATOM 32441 C CA . GLY A 1 110 ? -10.450 10.515 7.066 1.00 0.00 110 GLY A CA 19
ATOM 32442 C C . GLY A 1 110 ? -11.576 10.868 8.018 1.00 0.00 110 GLY A C 19
ATOM 32443 O O . GLY A 1 110 ? -12.252 11.885 7.865 1.00 0.00 110 GLY A O 19
ATOM 32447 N N . PRO A 1 111 ? -11.790 10.012 9.029 1.00 0.00 111 PRO A N 19
ATOM 32448 C CA . PRO A 1 111 ? -12.843 10.217 10.029 1.00 0.00 111 PRO A CA 19
ATOM 32449 C C . PRO A 1 111 ? -12.541 11.389 10.956 1.00 0.00 111 PRO A C 19
ATOM 32450 O O . PRO A 1 111 ? -11.518 12.059 10.813 1.00 0.00 111 PRO A O 19
ATOM 32461 N N . SER A 1 112 ? -13.438 11.631 11.907 1.00 0.00 112 SER A N 19
ATOM 32462 C CA . SER A 1 112 ? -13.269 12.726 12.856 1.00 0.00 112 SER A CA 19
ATOM 32463 C C . SER A 1 112 ? -12.083 12.466 13.779 1.00 0.00 112 SER A C 19
ATOM 32464 O O . SER A 1 112 ? -11.275 13.358 14.036 1.00 0.00 112 SER A O 19
ATOM 32472 N N . SER A 1 113 ? -11.986 11.236 14.276 1.00 0.00 113 SER A N 19
ATOM 32473 C CA . SER A 1 113 ? -10.901 10.858 15.174 1.00 0.00 113 SER A CA 19
ATOM 32474 C C . SER A 1 113 ? -9.755 10.215 14.401 1.00 0.00 113 SER A C 19
ATOM 32475 O O . SER A 1 113 ? -9.934 9.747 13.277 1.00 0.00 113 SER A O 19
ATOM 32483 N N . GLY A 1 114 ? -8.574 10.196 15.012 1.00 0.00 114 GLY A N 19
ATOM 32484 C CA . GLY A 1 114 ? -7.414 9.609 14.367 1.00 0.00 114 GLY A CA 19
ATOM 32485 C C . GLY A 1 114 ? -6.783 8.509 15.198 1.00 0.00 114 GLY A C 19
ATOM 32486 O O . GLY A 1 114 ? -7.309 7.398 15.219 1.00 0.00 114 GLY A O 19
ATOM 32491 N N . GLY A 1 1 ? 5.595 29.577 11.360 1.00 0.00 1 GLY A N 20
ATOM 32492 C CA . GLY A 1 1 ? 4.800 28.715 10.505 1.00 0.00 1 GLY A CA 20
ATOM 32493 C C . GLY A 1 1 ? 4.878 27.258 10.917 1.00 0.00 1 GLY A C 20
ATOM 32494 O O . GLY A 1 1 ? 3.881 26.671 11.339 1.00 0.00 1 GLY A O 20
ATOM 32498 N N . SER A 1 2 ? 6.065 26.672 10.794 1.00 0.00 2 SER A N 20
ATOM 32499 C CA . SER A 1 2 ? 6.267 25.273 11.152 1.00 0.00 2 SER A CA 20
ATOM 32500 C C . SER A 1 2 ? 7.574 25.092 11.919 1.00 0.00 2 SER A C 20
ATOM 32501 O O . SER A 1 2 ? 8.460 25.945 11.867 1.00 0.00 2 SER A O 20
ATOM 32509 N N . SER A 1 3 ? 7.685 23.975 12.631 1.00 0.00 3 SER A N 20
ATOM 32510 C CA . SER A 1 3 ? 8.881 23.683 13.412 1.00 0.00 3 SER A CA 20
ATOM 32511 C C . SER A 1 3 ? 9.458 22.323 13.033 1.00 0.00 3 SER A C 20
ATOM 32512 O O . SER A 1 3 ? 8.823 21.288 13.232 1.00 0.00 3 SER A O 20
ATOM 32520 N N . GLY A 1 4 ? 10.669 22.333 12.483 1.00 0.00 4 GLY A N 20
ATOM 32521 C CA . GLY A 1 4 ? 11.313 21.095 12.084 1.00 0.00 4 GLY A CA 20
ATOM 32522 C C . GLY A 1 4 ? 10.772 20.556 10.774 1.00 0.00 4 GLY A C 20
ATOM 32523 O O . GLY A 1 4 ? 10.959 21.164 9.720 1.00 0.00 4 GLY A O 20
ATOM 32527 N N . SER A 1 5 ? 10.100 19.411 10.840 1.00 0.00 5 SER A N 20
ATOM 32528 C CA . SER A 1 5 ? 9.535 18.787 9.650 1.00 0.00 5 SER A CA 20
ATOM 32529 C C . SER A 1 5 ? 10.434 19.014 8.438 1.00 0.00 5 SER A C 20
ATOM 32530 O O . SER A 1 5 ? 9.958 19.334 7.349 1.00 0.00 5 SER A O 20
ATOM 32538 N N . SER A 1 6 ? 11.737 18.847 8.637 1.00 0.00 6 SER A N 20
ATOM 32539 C CA . SER A 1 6 ? 12.705 19.037 7.563 1.00 0.00 6 SER A CA 20
ATOM 32540 C C . SER A 1 6 ? 13.208 17.694 7.041 1.00 0.00 6 SER A C 20
ATOM 32541 O O . SER A 1 6 ? 14.249 17.199 7.470 1.00 0.00 6 SER A O 20
ATOM 32549 N N . GLY A 1 7 ? 12.459 17.110 6.111 1.00 0.00 7 GLY A N 20
ATOM 32550 C CA . GLY A 1 7 ? 12.843 15.830 5.545 1.00 0.00 7 GLY A CA 20
ATOM 32551 C C . GLY A 1 7 ? 11.745 14.792 5.659 1.00 0.00 7 GLY A C 20
ATOM 32552 O O . GLY A 1 7 ? 11.802 13.956 6.560 1.00 0.00 7 GLY A O 20
ATOM 32556 N N . HIS A 1 8 ? 10.775 14.860 4.759 1.00 0.00 8 HIS A N 20
ATOM 32557 C CA . HIS A 1 8 ? 9.671 13.915 4.776 1.00 0.00 8 HIS A CA 20
ATOM 32558 C C . HIS A 1 8 ? 9.808 12.944 3.602 1.00 0.00 8 HIS A C 20
ATOM 32559 O O . HIS A 1 8 ? 10.081 13.328 2.464 1.00 0.00 8 HIS A O 20
ATOM 32573 N N . LYS A 1 9 ? 9.611 11.665 3.905 1.00 0.00 9 LYS A N 20
ATOM 32574 C CA . LYS A 1 9 ? 9.705 10.616 2.897 1.00 0.00 9 LYS A CA 20
ATOM 32575 C C . LYS A 1 9 ? 8.664 10.820 1.801 1.00 0.00 9 LYS A C 20
ATOM 32576 O O . LYS A 1 9 ? 7.525 11.211 2.058 1.00 0.00 9 LYS A O 20
ATOM 32595 N N . PRO A 1 10 ? 9.061 10.548 0.549 1.00 0.00 10 PRO A N 20
ATOM 32596 C CA . PRO A 1 10 ? 8.176 10.693 -0.611 1.00 0.00 10 PRO A CA 20
ATOM 32597 C C . PRO A 1 10 ? 7.069 9.644 -0.629 1.00 0.00 10 PRO A C 20
ATOM 32598 O O . PRO A 1 10 ? 5.944 9.924 -1.044 1.00 0.00 10 PRO A O 20
ATOM 32609 N N . TRP A 1 11 ? 7.395 8.439 -0.178 1.00 0.00 11 TRP A N 20
ATOM 32610 C CA . TRP A 1 11 ? 6.427 7.348 -0.143 1.00 0.00 11 TRP A CA 20
ATOM 32611 C C . TRP A 1 11 ? 6.171 6.893 1.290 1.00 0.00 11 TRP A C 20
ATOM 32612 O O . TRP A 1 11 ? 7.040 7.014 2.153 1.00 0.00 11 TRP A O 20
ATOM 32633 N N . ARG A 1 12 ? 4.975 6.370 1.535 1.00 0.00 12 ARG A N 20
ATOM 32634 C CA . ARG A 1 12 ? 4.606 5.897 2.864 1.00 0.00 12 ARG A CA 20
ATOM 32635 C C . ARG A 1 12 ? 4.153 4.441 2.817 1.00 0.00 12 ARG A C 20
ATOM 32636 O O . ARG A 1 12 ? 3.672 3.963 1.790 1.00 0.00 12 ARG A O 20
ATOM 32657 N N . ALA A 1 13 ? 4.311 3.741 3.936 1.00 0.00 13 ALA A N 20
ATOM 32658 C CA . ALA A 1 13 ? 3.917 2.341 4.023 1.00 0.00 13 ALA A CA 20
ATOM 32659 C C . ALA A 1 13 ? 3.171 2.060 5.323 1.00 0.00 13 ALA A C 20
ATOM 32660 O O . ALA A 1 13 ? 3.720 2.223 6.412 1.00 0.00 13 ALA A O 20
ATOM 32667 N N . GLU A 1 14 ? 1.916 1.638 5.200 1.00 0.00 14 GLU A N 20
ATOM 32668 C CA . GLU A 1 14 ? 1.095 1.336 6.367 1.00 0.00 14 GLU A CA 20
ATOM 32669 C C . GLU A 1 14 ? -0.174 0.591 5.961 1.00 0.00 14 GLU A C 20
ATOM 32670 O O . GLU A 1 14 ? -0.724 0.821 4.884 1.00 0.00 14 GLU A O 20
ATOM 32682 N N . TYR A 1 15 ? -0.632 -0.301 6.831 1.00 0.00 15 TYR A N 20
ATOM 32683 C CA . TYR A 1 15 ? -1.834 -1.083 6.563 1.00 0.00 15 TYR A CA 20
ATOM 32684 C C . TYR A 1 15 ? -3.089 -0.239 6.766 1.00 0.00 15 TYR A C 20
ATOM 32685 O O . TYR A 1 15 ? -3.267 0.387 7.810 1.00 0.00 15 TYR A O 20
ATOM 32703 N N . ALA A 1 16 ? -3.956 -0.229 5.758 1.00 0.00 16 ALA A N 20
ATOM 32704 C CA . ALA A 1 16 ? -5.195 0.535 5.825 1.00 0.00 16 ALA A CA 20
ATOM 32705 C C . ALA A 1 16 ? -6.002 0.165 7.065 1.00 0.00 16 ALA A C 20
ATOM 32706 O O . ALA A 1 16 ? -5.852 -0.928 7.614 1.00 0.00 16 ALA A O 20
ATOM 32713 N N . LYS A 1 17 ? -6.858 1.081 7.504 1.00 0.00 17 LYS A N 20
ATOM 32714 C CA . LYS A 1 17 ? -7.690 0.852 8.679 1.00 0.00 17 LYS A CA 20
ATOM 32715 C C . LYS A 1 17 ? -9.149 0.652 8.283 1.00 0.00 17 LYS A C 20
ATOM 32716 O O . LYS A 1 17 ? -9.907 -0.016 8.986 1.00 0.00 17 LYS A O 20
ATOM 32735 N N . SER A 1 18 ? -9.535 1.234 7.152 1.00 0.00 18 SER A N 20
ATOM 32736 C CA . SER A 1 18 ? -10.905 1.122 6.663 1.00 0.00 18 SER A CA 20
ATOM 32737 C C . SER A 1 18 ? -10.927 0.928 5.150 1.00 0.00 18 SER A C 20
ATOM 32738 O O . SER A 1 18 ? -9.942 1.198 4.464 1.00 0.00 18 SER A O 20
ATOM 32746 N N . SER A 1 19 ? -12.060 0.458 4.637 1.00 0.00 19 SER A N 20
ATOM 32747 C CA . SER A 1 19 ? -12.211 0.224 3.206 1.00 0.00 19 SER A CA 20
ATOM 32748 C C . SER A 1 19 ? -12.896 1.409 2.531 1.00 0.00 19 SER A C 20
ATOM 32749 O O . SER A 1 19 ? -13.707 1.235 1.621 1.00 0.00 19 SER A O 20
ATOM 32757 N N . ARG A 1 20 ? -12.563 2.613 2.983 1.00 0.00 20 ARG A N 20
ATOM 32758 C CA . ARG A 1 20 ? -13.146 3.827 2.425 1.00 0.00 20 ARG A CA 20
ATOM 32759 C C . ARG A 1 20 ? -12.292 4.364 1.280 1.00 0.00 20 ARG A C 20
ATOM 32760 O O . ARG A 1 20 ? -12.814 4.872 0.288 1.00 0.00 20 ARG A O 20
ATOM 32781 N N . SER A 1 21 ? -10.975 4.247 1.425 1.00 0.00 21 SER A N 20
ATOM 32782 C CA . SER A 1 21 ? -10.049 4.724 0.406 1.00 0.00 21 SER A CA 20
ATOM 32783 C C . SER A 1 21 ? -10.148 3.876 -0.859 1.00 0.00 21 SER A C 20
ATOM 32784 O O . SER A 1 21 ? -10.619 2.739 -0.821 1.00 0.00 21 SER A O 20
ATOM 32792 N N . SER A 1 22 ? -9.702 4.438 -1.977 1.00 0.00 22 SER A N 20
ATOM 32793 C CA . SER A 1 22 ? -9.744 3.736 -3.255 1.00 0.00 22 SER A CA 20
ATOM 32794 C C . SER A 1 22 ? -8.504 4.049 -4.088 1.00 0.00 22 SER A C 20
ATOM 32795 O O . SER A 1 22 ? -8.120 5.209 -4.239 1.00 0.00 22 SER A O 20
ATOM 32803 N N . CYS A 1 23 ? -7.882 3.006 -4.626 1.00 0.00 23 CYS A N 20
ATOM 32804 C CA . CYS A 1 23 ? -6.686 3.167 -5.443 1.00 0.00 23 CYS A CA 20
ATOM 32805 C C . CYS A 1 23 ? -6.954 4.097 -6.623 1.00 0.00 23 CYS A C 20
ATOM 32806 O O . CYS A 1 23 ? -8.104 4.337 -6.990 1.00 0.00 23 CYS A O 20
ATOM 32813 N N . LYS A 1 24 ? -5.883 4.618 -7.213 1.00 0.00 24 LYS A N 20
ATOM 32814 C CA . LYS A 1 24 ? -6.001 5.521 -8.352 1.00 0.00 24 LYS A CA 20
ATOM 32815 C C . LYS A 1 24 ? -5.533 4.842 -9.635 1.00 0.00 24 LYS A C 20
ATOM 32816 O O . LYS A 1 24 ? -6.057 5.107 -10.717 1.00 0.00 24 LYS A O 20
ATOM 32835 N N . THR A 1 25 ? -4.543 3.964 -9.508 1.00 0.00 25 THR A N 20
ATOM 32836 C CA . THR A 1 25 ? -4.004 3.247 -10.656 1.00 0.00 25 THR A CA 20
ATOM 32837 C C . THR A 1 25 ? -5.052 2.324 -11.269 1.00 0.00 25 THR A C 20
ATOM 32838 O O . THR A 1 25 ? -5.261 2.324 -12.482 1.00 0.00 25 THR A O 20
ATOM 32849 N N . CYS A 1 26 ? -5.709 1.538 -10.422 1.00 0.00 26 CYS A N 20
ATOM 32850 C CA . CYS A 1 26 ? -6.735 0.610 -10.879 1.00 0.00 26 CYS A CA 20
ATOM 32851 C C . CYS A 1 26 ? -8.131 1.173 -10.625 1.00 0.00 26 CYS A C 20
ATOM 32852 O O . CYS A 1 26 ? -9.113 0.719 -11.212 1.00 0.00 26 CYS A O 20
ATOM 32859 N N . LYS A 1 27 ? -8.210 2.166 -9.746 1.00 0.00 27 LYS A N 20
ATOM 32860 C CA . LYS A 1 27 ? -9.483 2.795 -9.414 1.00 0.00 27 LYS A CA 20
ATOM 32861 C C . LYS A 1 27 ? -10.376 1.835 -8.633 1.00 0.00 27 LYS A C 20
ATOM 32862 O O . LYS A 1 27 ? -11.586 1.782 -8.852 1.00 0.00 27 LYS A O 20
ATOM 32881 N N . SER A 1 28 ? -9.772 1.080 -7.722 1.00 0.00 28 SER A N 20
ATOM 32882 C CA . SER A 1 28 ? -10.512 0.121 -6.910 1.00 0.00 28 SER A CA 20
ATOM 32883 C C . SER A 1 28 ? -10.491 0.524 -5.439 1.00 0.00 28 SER A C 20
ATOM 32884 O O . SER A 1 28 ? -9.915 1.548 -5.072 1.00 0.00 28 SER A O 20
ATOM 32892 N N . VAL A 1 29 ? -11.125 -0.290 -4.600 1.00 0.00 29 VAL A N 20
ATOM 32893 C CA . VAL A 1 29 ? -11.179 -0.020 -3.168 1.00 0.00 29 VAL A CA 20
ATOM 32894 C C . VAL A 1 29 ? -10.053 -0.737 -2.431 1.00 0.00 29 VAL A C 20
ATOM 32895 O O . VAL A 1 29 ? -9.668 -1.848 -2.795 1.00 0.00 29 VAL A O 20
ATOM 32908 N N . ILE A 1 30 ? -9.530 -0.094 -1.392 1.00 0.00 30 ILE A N 20
ATOM 32909 C CA . ILE A 1 30 ? -8.450 -0.671 -0.603 1.00 0.00 30 ILE A CA 20
ATOM 32910 C C . ILE A 1 30 ? -8.929 -1.043 0.796 1.00 0.00 30 ILE A C 20
ATOM 32911 O O . ILE A 1 30 ? -8.852 -0.240 1.724 1.00 0.00 30 ILE A O 20
ATOM 32927 N N . ASN A 1 31 ? -9.424 -2.269 0.939 1.00 0.00 31 ASN A N 20
ATOM 32928 C CA . ASN A 1 31 ? -9.915 -2.749 2.225 1.00 0.00 31 ASN A CA 20
ATOM 32929 C C . ASN A 1 31 ? -8.829 -2.653 3.293 1.00 0.00 31 ASN A C 20
ATOM 32930 O O . ASN A 1 31 ? -7.638 -2.735 2.992 1.00 0.00 31 ASN A O 20
ATOM 32941 N N . LYS A 1 32 ? -9.249 -2.480 4.542 1.00 0.00 32 LYS A N 20
ATOM 32942 C CA . LYS A 1 32 ? -8.314 -2.375 5.656 1.00 0.00 32 LYS A CA 20
ATOM 32943 C C . LYS A 1 32 ? -7.532 -3.673 5.835 1.00 0.00 32 LYS A C 20
ATOM 32944 O O . LYS A 1 32 ? -7.922 -4.718 5.316 1.00 0.00 32 LYS A O 20
ATOM 32963 N N . GLU A 1 33 ? -6.429 -3.597 6.573 1.00 0.00 33 GLU A N 20
ATOM 32964 C CA . GLU A 1 33 ? -5.595 -4.767 6.820 1.00 0.00 33 GLU A CA 20
ATOM 32965 C C . GLU A 1 33 ? -4.833 -5.168 5.560 1.00 0.00 33 GLU A C 20
ATOM 32966 O O . GLU A 1 33 ? -4.453 -6.326 5.394 1.00 0.00 33 GLU A O 20
ATOM 32978 N N . ASN A 1 34 ? -4.616 -4.201 4.674 1.00 0.00 34 ASN A N 20
ATOM 32979 C CA . ASN A 1 34 ? -3.901 -4.453 3.428 1.00 0.00 34 ASN A CA 20
ATOM 32980 C C . ASN A 1 34 ? -2.714 -3.506 3.281 1.00 0.00 34 ASN A C 20
ATOM 32981 O O . ASN A 1 34 ? -2.765 -2.356 3.718 1.00 0.00 34 ASN A O 20
ATOM 32992 N N . PHE A 1 35 ? -1.646 -3.997 2.661 1.00 0.00 35 PHE A N 20
ATOM 32993 C CA . PHE A 1 35 ? -0.445 -3.196 2.456 1.00 0.00 35 PHE A CA 20
ATOM 32994 C C . PHE A 1 35 ? -0.589 -2.304 1.226 1.00 0.00 35 PHE A C 20
ATOM 32995 O O . PHE A 1 35 ? -0.624 -2.790 0.095 1.00 0.00 35 PHE A O 20
ATOM 33012 N N . ARG A 1 36 ? -0.674 -0.998 1.456 1.00 0.00 36 ARG A N 20
ATOM 33013 C CA . ARG A 1 36 ? -0.817 -0.038 0.368 1.00 0.00 36 ARG A CA 20
ATOM 33014 C C . ARG A 1 36 ? 0.341 0.956 0.365 1.00 0.00 36 ARG A C 20
ATOM 33015 O O . ARG A 1 36 ? 1.269 0.848 1.168 1.00 0.00 36 ARG A O 20
ATOM 33036 N N . LEU A 1 37 ? 0.279 1.924 -0.543 1.00 0.00 37 LEU A N 20
ATOM 33037 C CA . LEU A 1 37 ? 1.323 2.938 -0.651 1.00 0.00 37 LEU A CA 20
ATOM 33038 C C . LEU A 1 37 ? 0.723 4.303 -0.973 1.00 0.00 37 LEU A C 20
ATOM 33039 O O . LEU A 1 37 ? -0.173 4.418 -1.808 1.00 0.00 37 LEU A O 20
ATOM 33055 N N . GLY A 1 38 ? 1.226 5.337 -0.305 1.00 0.00 38 GLY A N 20
ATOM 33056 C CA . GLY A 1 38 ? 0.730 6.681 -0.535 1.00 0.00 38 GLY A CA 20
ATOM 33057 C C . GLY A 1 38 ? 1.830 7.646 -0.930 1.00 0.00 38 GLY A C 20
ATOM 33058 O O . GLY A 1 38 ? 2.710 7.959 -0.128 1.00 0.00 38 GLY A O 20
ATOM 33062 N N . LYS A 1 39 ? 1.784 8.119 -2.171 1.00 0.00 39 LYS A N 20
ATOM 33063 C CA . LYS A 1 39 ? 2.784 9.053 -2.673 1.00 0.00 39 LYS A CA 20
ATOM 33064 C C . LYS A 1 39 ? 2.536 10.458 -2.133 1.00 0.00 39 LYS A C 20
ATOM 33065 O O . LYS A 1 39 ? 1.663 11.177 -2.621 1.00 0.00 39 LYS A O 20
ATOM 33084 N N . LEU A 1 40 ? 3.309 10.844 -1.123 1.00 0.00 40 LEU A N 20
ATOM 33085 C CA . LEU A 1 40 ? 3.174 12.164 -0.518 1.00 0.00 40 LEU A CA 20
ATOM 33086 C C . LEU A 1 40 ? 3.685 13.250 -1.459 1.00 0.00 40 LEU A C 20
ATOM 33087 O O . LEU A 1 40 ? 4.892 13.408 -1.644 1.00 0.00 40 LEU A O 20
ATOM 33103 N N . VAL A 1 41 ? 2.759 13.998 -2.050 1.00 0.00 41 VAL A N 20
ATOM 33104 C CA . VAL A 1 41 ? 3.116 15.071 -2.970 1.00 0.00 41 VAL A CA 20
ATOM 33105 C C . VAL A 1 41 ? 2.888 16.438 -2.334 1.00 0.00 41 VAL A C 20
ATOM 33106 O O . VAL A 1 41 ? 2.045 16.589 -1.451 1.00 0.00 41 VAL A O 20
ATOM 33119 N N . GLN A 1 42 ? 3.646 17.430 -2.789 1.00 0.00 42 GLN A N 20
ATOM 33120 C CA . GLN A 1 42 ? 3.527 18.785 -2.264 1.00 0.00 42 GLN A CA 20
ATOM 33121 C C . GLN A 1 42 ? 2.405 19.544 -2.965 1.00 0.00 42 GLN A C 20
ATOM 33122 O O . GLN A 1 42 ? 2.540 19.941 -4.123 1.00 0.00 42 GLN A O 20
ATOM 33136 N N . SER A 1 43 ? 1.299 19.742 -2.256 1.00 0.00 43 SER A N 20
ATOM 33137 C CA . SER A 1 43 ? 0.151 20.450 -2.813 1.00 0.00 43 SER A CA 20
ATOM 33138 C C . SER A 1 43 ? 0.427 21.948 -2.898 1.00 0.00 43 SER A C 20
ATOM 33139 O O . SER A 1 43 ? 1.177 22.501 -2.093 1.00 0.00 43 SER A O 20
ATOM 33147 N N . THR A 1 44 ? -0.186 22.601 -3.881 1.00 0.00 44 THR A N 20
ATOM 33148 C CA . THR A 1 44 ? -0.007 24.035 -4.074 1.00 0.00 44 THR A CA 20
ATOM 33149 C C . THR A 1 44 ? -0.149 24.789 -2.757 1.00 0.00 44 THR A C 20
ATOM 33150 O O . THR A 1 44 ? -1.078 24.510 -2.001 1.00 0.00 44 THR A O 20
ATOM 33161 N N . HIS A 1 45 ? 0.763 25.718 -2.513 1.00 0.00 45 HIS A N 20
ATOM 33162 C CA . HIS A 1 45 ? 0.726 26.500 -1.289 1.00 0.00 45 HIS A CA 20
ATOM 33163 C C . HIS A 1 45 ? 0.495 25.573 -0.095 1.00 0.00 45 HIS A C 20
ATOM 33164 O O . HIS A 1 45 ? -0.193 25.910 0.870 1.00 0.00 45 HIS A O 20
ATOM 33178 N N . PHE A 1 46 ? 1.089 24.388 -0.180 1.00 0.00 46 PHE A N 20
ATOM 33179 C CA . PHE A 1 46 ? 0.963 23.392 0.877 1.00 0.00 46 PHE A CA 20
ATOM 33180 C C . PHE A 1 46 ? -0.500 23.176 1.250 1.00 0.00 46 PHE A C 20
ATOM 33181 O O . PHE A 1 46 ? -0.851 23.125 2.430 1.00 0.00 46 PHE A O 20
ATOM 33198 N N . ASP A 1 47 ? -1.351 23.050 0.237 1.00 0.00 47 ASP A N 20
ATOM 33199 C CA . ASP A 1 47 ? -2.777 22.839 0.458 1.00 0.00 47 ASP A CA 20
ATOM 33200 C C . ASP A 1 47 ? -3.053 21.403 0.891 1.00 0.00 47 ASP A C 20
ATOM 33201 O O . ASP A 1 47 ? -3.380 20.548 0.069 1.00 0.00 47 ASP A O 20
ATOM 33210 N N . GLY A 1 48 ? -2.918 21.145 2.188 1.00 0.00 48 GLY A N 20
ATOM 33211 C CA . GLY A 1 48 ? -3.156 19.811 2.708 1.00 0.00 48 GLY A CA 20
ATOM 33212 C C . GLY A 1 48 ? -2.666 18.727 1.768 1.00 0.00 48 GLY A C 20
ATOM 33213 O O . GLY A 1 48 ? -3.418 18.246 0.919 1.00 0.00 48 GLY A O 20
ATOM 33217 N N . ILE A 1 49 ? -1.403 18.343 1.918 1.00 0.00 49 ILE A N 20
ATOM 33218 C CA . ILE A 1 49 ? -0.814 17.310 1.075 1.00 0.00 49 ILE A CA 20
ATOM 33219 C C . ILE A 1 49 ? -1.842 16.244 0.713 1.00 0.00 49 ILE A C 20
ATOM 33220 O O . ILE A 1 49 ? -2.630 15.815 1.556 1.00 0.00 49 ILE A O 20
ATOM 33236 N N . MET A 1 50 ? -1.828 15.818 -0.546 1.00 0.00 50 MET A N 20
ATOM 33237 C CA . MET A 1 50 ? -2.757 14.799 -1.019 1.00 0.00 50 MET A CA 20
ATOM 33238 C C . MET A 1 50 ? -2.041 13.471 -1.243 1.00 0.00 50 MET A C 20
ATOM 33239 O O . MET A 1 50 ? -1.399 13.250 -2.270 1.00 0.00 50 MET A O 20
ATOM 33253 N N . PRO A 1 51 ? -2.151 12.566 -0.260 1.00 0.00 51 PRO A N 20
ATOM 33254 C CA . PRO A 1 51 ? -1.520 11.244 -0.326 1.00 0.00 51 PRO A CA 20
ATOM 33255 C C . PRO A 1 51 ? -2.176 10.341 -1.365 1.00 0.00 51 PRO A C 20
ATOM 33256 O O . PRO A 1 51 ? -3.253 9.793 -1.134 1.00 0.00 51 PRO A O 20
ATOM 33267 N N . MET A 1 52 ? -1.518 10.189 -2.510 1.00 0.00 52 MET A N 20
ATOM 33268 C CA . MET A 1 52 ? -2.037 9.350 -3.584 1.00 0.00 52 MET A CA 20
ATOM 33269 C C . MET A 1 52 ? -2.074 7.886 -3.160 1.00 0.00 52 MET A C 20
ATOM 33270 O O . MET A 1 52 ? -1.070 7.179 -3.249 1.00 0.00 52 MET A O 20
ATOM 33284 N N . TRP A 1 53 ? -3.236 7.437 -2.700 1.00 0.00 53 TRP A N 20
ATOM 33285 C CA . TRP A 1 53 ? -3.403 6.056 -2.262 1.00 0.00 53 TRP A CA 20
ATOM 33286 C C . TRP A 1 53 ? -3.407 5.104 -3.453 1.00 0.00 53 TRP A C 20
ATOM 33287 O O . TRP A 1 53 ? -4.169 5.285 -4.401 1.00 0.00 53 TRP A O 20
ATOM 33308 N N . ASN A 1 54 ? -2.551 4.089 -3.396 1.00 0.00 54 ASN A N 20
ATOM 33309 C CA . ASN A 1 54 ? -2.456 3.108 -4.471 1.00 0.00 54 ASN A CA 20
ATOM 33310 C C . ASN A 1 54 ? -1.931 1.775 -3.947 1.00 0.00 54 ASN A C 20
ATOM 33311 O O . ASN A 1 54 ? -0.953 1.764 -3.201 1.00 0.00 54 ASN A O 20
ATOM 33322 N N . HIS A 1 55 ? -2.583 0.692 -4.345 1.00 0.00 55 HIS A N 20
ATOM 33323 C CA . HIS A 1 55 ? -2.172 -0.631 -3.909 1.00 0.00 55 HIS A CA 20
ATOM 33324 C C . HIS A 1 55 ? -0.658 -0.780 -4.077 1.00 0.00 55 HIS A C 20
ATOM 33325 O O . HIS A 1 55 ? -0.072 -0.384 -5.084 1.00 0.00 55 HIS A O 20
ATOM 33339 N N . ALA A 1 56 ? -0.035 -1.365 -3.060 1.00 0.00 56 ALA A N 20
ATOM 33340 C CA . ALA A 1 56 ? 1.407 -1.581 -3.070 1.00 0.00 56 ALA A CA 20
ATOM 33341 C C . ALA A 1 56 ? 1.833 -2.383 -4.294 1.00 0.00 56 ALA A C 20
ATOM 33342 O O . ALA A 1 56 ? 3.016 -2.438 -4.631 1.00 0.00 56 ALA A O 20
ATOM 33349 N N . SER A 1 57 ? 0.862 -3.003 -4.957 1.00 0.00 57 SER A N 20
ATOM 33350 C CA . SER A 1 57 ? 1.139 -3.806 -6.143 1.00 0.00 57 SER A CA 20
ATOM 33351 C C . SER A 1 57 ? 0.837 -3.018 -7.415 1.00 0.00 57 SER A C 20
ATOM 33352 O O . SER A 1 57 ? 1.335 -3.344 -8.493 1.00 0.00 57 SER A O 20
ATOM 33360 N N . CYS A 1 58 ? 0.019 -1.980 -7.280 1.00 0.00 58 CYS A N 20
ATOM 33361 C CA . CYS A 1 58 ? -0.351 -1.145 -8.416 1.00 0.00 58 CYS A CA 20
ATOM 33362 C C . CYS A 1 58 ? 0.765 -0.160 -8.753 1.00 0.00 58 CYS A C 20
ATOM 33363 O O . CYS A 1 58 ? 0.930 0.235 -9.908 1.00 0.00 58 CYS A O 20
ATOM 33370 N N . ILE A 1 59 ? 1.527 0.232 -7.738 1.00 0.00 59 ILE A N 20
ATOM 33371 C CA . ILE A 1 59 ? 2.627 1.169 -7.926 1.00 0.00 59 ILE A CA 20
ATOM 33372 C C . ILE A 1 59 ? 3.885 0.451 -8.405 1.00 0.00 59 ILE A C 20
ATOM 33373 O O . ILE A 1 59 ? 4.517 0.865 -9.378 1.00 0.00 59 ILE A O 20
ATOM 33389 N N . LEU A 1 60 ? 4.242 -0.627 -7.717 1.00 0.00 60 LEU A N 20
ATOM 33390 C CA . LEU A 1 60 ? 5.424 -1.405 -8.072 1.00 0.00 60 LEU A CA 20
ATOM 33391 C C . LEU A 1 60 ? 5.392 -1.801 -9.545 1.00 0.00 60 LEU A C 20
ATOM 33392 O O . LEU A 1 60 ? 6.408 -1.738 -10.238 1.00 0.00 60 LEU A O 20
ATOM 33408 N N . LYS A 1 61 ? 4.219 -2.207 -10.018 1.00 0.00 61 LYS A N 20
ATOM 33409 C CA . LYS A 1 61 ? 4.053 -2.610 -11.410 1.00 0.00 61 LYS A CA 20
ATOM 33410 C C . LYS A 1 61 ? 4.424 -1.471 -12.354 1.00 0.00 61 LYS A C 20
ATOM 33411 O O . LYS A 1 61 ? 4.852 -1.702 -13.485 1.00 0.00 61 LYS A O 20
ATOM 33430 N N . LYS A 1 62 ? 4.259 -0.239 -11.882 1.00 0.00 62 LYS A N 20
ATOM 33431 C CA . LYS A 1 62 ? 4.579 0.936 -12.683 1.00 0.00 62 LYS A CA 20
ATOM 33432 C C . LYS A 1 62 ? 6.084 1.182 -12.711 1.00 0.00 62 LYS A C 20
ATOM 33433 O O . LYS A 1 62 ? 6.861 0.410 -12.148 1.00 0.00 62 LYS A O 20
ATOM 33452 N N . THR A 1 63 ? 6.491 2.263 -13.369 1.00 0.00 63 THR A N 20
ATOM 33453 C CA . THR A 1 63 ? 7.903 2.610 -13.471 1.00 0.00 63 THR A CA 20
ATOM 33454 C C . THR A 1 63 ? 8.172 3.994 -12.890 1.00 0.00 63 THR A C 20
ATOM 33455 O O . THR A 1 63 ? 7.260 4.810 -12.755 1.00 0.00 63 THR A O 20
ATOM 33466 N N . LYS A 1 64 ? 9.429 4.252 -12.548 1.00 0.00 64 LYS A N 20
ATOM 33467 C CA . LYS A 1 64 ? 9.820 5.539 -11.983 1.00 0.00 64 LYS A CA 20
ATOM 33468 C C . LYS A 1 64 ? 8.882 5.942 -10.849 1.00 0.00 64 LYS A C 20
ATOM 33469 O O . LYS A 1 64 ? 8.314 7.034 -10.861 1.00 0.00 64 LYS A O 20
ATOM 33488 N N . GLN A 1 65 ? 8.728 5.055 -9.871 1.00 0.00 65 GLN A N 20
ATOM 33489 C CA . GLN A 1 65 ? 7.860 5.321 -8.730 1.00 0.00 65 GLN A CA 20
ATOM 33490 C C . GLN A 1 65 ? 8.678 5.521 -7.459 1.00 0.00 65 GLN A C 20
ATOM 33491 O O . GLN A 1 65 ? 8.511 6.516 -6.753 1.00 0.00 65 GLN A O 20
ATOM 33505 N N . ILE A 1 66 ? 9.561 4.571 -7.173 1.00 0.00 66 ILE A N 20
ATOM 33506 C CA . ILE A 1 66 ? 10.405 4.644 -5.988 1.00 0.00 66 ILE A CA 20
ATOM 33507 C C . ILE A 1 66 ? 11.879 4.502 -6.352 1.00 0.00 66 ILE A C 20
ATOM 33508 O O . ILE A 1 66 ? 12.236 3.751 -7.261 1.00 0.00 66 ILE A O 20
ATOM 33524 N N . LYS A 1 67 ? 12.732 5.227 -5.637 1.00 0.00 67 LYS A N 20
ATOM 33525 C CA . LYS A 1 67 ? 14.169 5.180 -5.882 1.00 0.00 67 LYS A CA 20
ATOM 33526 C C . LYS A 1 67 ? 14.839 4.135 -4.995 1.00 0.00 67 LYS A C 20
ATOM 33527 O O . LYS A 1 67 ? 15.642 3.330 -5.467 1.00 0.00 67 LYS A O 20
ATOM 33546 N N . SER A 1 68 ? 14.502 4.152 -3.710 1.00 0.00 68 SER A N 20
ATOM 33547 C CA . SER A 1 68 ? 15.073 3.207 -2.757 1.00 0.00 68 SER A CA 20
ATOM 33548 C C . SER A 1 68 ? 14.101 2.936 -1.612 1.00 0.00 68 SER A C 20
ATOM 33549 O O . SER A 1 68 ? 13.236 3.758 -1.309 1.00 0.00 68 SER A O 20
ATOM 33557 N N . VAL A 1 69 ? 14.251 1.777 -0.980 1.00 0.00 69 VAL A N 20
ATOM 33558 C CA . VAL A 1 69 ? 13.389 1.396 0.133 1.00 0.00 69 VAL A CA 20
ATOM 33559 C C . VAL A 1 69 ? 13.517 2.381 1.289 1.00 0.00 69 VAL A C 20
ATOM 33560 O O . VAL A 1 69 ? 12.632 2.474 2.140 1.00 0.00 69 VAL A O 20
ATOM 33573 N N . ASP A 1 70 ? 14.624 3.115 1.314 1.00 0.00 70 ASP A N 20
ATOM 33574 C CA . ASP A 1 70 ? 14.868 4.095 2.366 1.00 0.00 70 ASP A CA 20
ATOM 33575 C C . ASP A 1 70 ? 13.914 5.278 2.238 1.00 0.00 70 ASP A C 20
ATOM 33576 O O . ASP A 1 70 ? 13.603 5.947 3.224 1.00 0.00 70 ASP A O 20
ATOM 33585 N N . ASP A 1 71 ? 13.453 5.531 1.018 1.00 0.00 71 ASP A N 20
ATOM 33586 C CA . ASP A 1 71 ? 12.534 6.634 0.761 1.00 0.00 71 ASP A CA 20
ATOM 33587 C C . ASP A 1 71 ? 11.136 6.307 1.276 1.00 0.00 71 ASP A C 20
ATOM 33588 O O . ASP A 1 71 ? 10.327 7.203 1.518 1.00 0.00 71 ASP A O 20
ATOM 33597 N N . VAL A 1 72 ? 10.857 5.018 1.440 1.00 0.00 72 VAL A N 20
ATOM 33598 C CA . VAL A 1 72 ? 9.557 4.573 1.926 1.00 0.00 72 VAL A CA 20
ATOM 33599 C C . VAL A 1 72 ? 9.493 4.621 3.449 1.00 0.00 72 VAL A C 20
ATOM 33600 O O . VAL A 1 72 ? 10.390 4.129 4.133 1.00 0.00 72 VAL A O 20
ATOM 33613 N N . GLU A 1 73 ? 8.427 5.218 3.972 1.00 0.00 73 GLU A N 20
ATOM 33614 C CA . GLU A 1 73 ? 8.247 5.331 5.415 1.00 0.00 73 GLU A CA 20
ATOM 33615 C C . GLU A 1 73 ? 7.422 4.166 5.953 1.00 0.00 73 GLU A C 20
ATOM 33616 O O . GLU A 1 73 ? 6.671 3.530 5.215 1.00 0.00 73 GLU A O 20
ATOM 33628 N N . GLY A 1 74 ? 7.568 3.893 7.246 1.00 0.00 74 GLY A N 20
ATOM 33629 C CA . GLY A 1 74 ? 6.831 2.805 7.862 1.00 0.00 74 GLY A CA 20
ATOM 33630 C C . GLY A 1 74 ? 6.938 1.513 7.076 1.00 0.00 74 GLY A C 20
ATOM 33631 O O . GLY A 1 74 ? 6.079 0.638 7.186 1.00 0.00 74 GLY A O 20
ATOM 33635 N N . ILE A 1 75 ? 7.995 1.394 6.279 1.00 0.00 75 ILE A N 20
ATOM 33636 C CA . ILE A 1 75 ? 8.211 0.201 5.470 1.00 0.00 75 ILE A CA 20
ATOM 33637 C C . ILE A 1 75 ? 8.700 -0.962 6.327 1.00 0.00 75 ILE A C 20
ATOM 33638 O O . ILE A 1 75 ? 8.494 -2.126 5.987 1.00 0.00 75 ILE A O 20
ATOM 33654 N N . GLU A 1 76 ? 9.349 -0.637 7.441 1.00 0.00 76 GLU A N 20
ATOM 33655 C CA . GLU A 1 76 ? 9.867 -1.655 8.347 1.00 0.00 76 GLU A CA 20
ATOM 33656 C C . GLU A 1 76 ? 8.736 -2.302 9.143 1.00 0.00 76 GLU A C 20
ATOM 33657 O O . GLU A 1 76 ? 8.937 -3.310 9.820 1.00 0.00 76 GLU A O 20
ATOM 33669 N N . SER A 1 77 ? 7.548 -1.714 9.055 1.00 0.00 77 SER A N 20
ATOM 33670 C CA . SER A 1 77 ? 6.385 -2.229 9.770 1.00 0.00 77 SER A CA 20
ATOM 33671 C C . SER A 1 77 ? 5.613 -3.222 8.907 1.00 0.00 77 SER A C 20
ATOM 33672 O O . SER A 1 77 ? 4.735 -3.935 9.394 1.00 0.00 77 SER A O 20
ATOM 33680 N N . LEU A 1 78 ? 5.947 -3.264 7.622 1.00 0.00 78 LEU A N 20
ATOM 33681 C CA . LEU A 1 78 ? 5.286 -4.169 6.688 1.00 0.00 78 LEU A CA 20
ATOM 33682 C C . LEU A 1 78 ? 5.808 -5.593 6.850 1.00 0.00 78 LEU A C 20
ATOM 33683 O O . LEU A 1 78 ? 6.877 -5.812 7.421 1.00 0.00 78 LEU A O 20
ATOM 33699 N N . ARG A 1 79 ? 5.048 -6.558 6.341 1.00 0.00 79 ARG A N 20
ATOM 33700 C CA . ARG A 1 79 ? 5.435 -7.961 6.428 1.00 0.00 79 ARG A CA 20
ATOM 33701 C C . ARG A 1 79 ? 6.617 -8.257 5.510 1.00 0.00 79 ARG A C 20
ATOM 33702 O O . ARG A 1 79 ? 6.750 -7.661 4.441 1.00 0.00 79 ARG A O 20
ATOM 33723 N N . TRP A 1 80 ? 7.472 -9.180 5.935 1.00 0.00 80 TRP A N 20
ATOM 33724 C CA . TRP A 1 80 ? 8.644 -9.555 5.151 1.00 0.00 80 TRP A CA 20
ATOM 33725 C C . TRP A 1 80 ? 8.323 -9.557 3.660 1.00 0.00 80 TRP A C 20
ATOM 33726 O O . TRP A 1 80 ? 8.962 -8.853 2.879 1.00 0.00 80 TRP A O 20
ATOM 33747 N N . GLU A 1 81 ? 7.331 -10.353 3.274 1.00 0.00 81 GLU A N 20
ATOM 33748 C CA . GLU A 1 81 ? 6.928 -10.447 1.876 1.00 0.00 81 GLU A CA 20
ATOM 33749 C C . GLU A 1 81 ? 6.699 -9.060 1.282 1.00 0.00 81 GLU A C 20
ATOM 33750 O O . GLU A 1 81 ? 7.069 -8.794 0.138 1.00 0.00 81 GLU A O 20
ATOM 33762 N N . ASP A 1 82 ? 6.087 -8.180 2.067 1.00 0.00 82 ASP A N 20
ATOM 33763 C CA . ASP A 1 82 ? 5.808 -6.820 1.621 1.00 0.00 82 ASP A CA 20
ATOM 33764 C C . ASP A 1 82 ? 7.101 -6.031 1.443 1.00 0.00 82 ASP A C 20
ATOM 33765 O O . ASP A 1 82 ? 7.348 -5.457 0.383 1.00 0.00 82 ASP A O 20
ATOM 33774 N N . GLN A 1 83 ? 7.922 -6.007 2.488 1.00 0.00 83 GLN A N 20
ATOM 33775 C CA . GLN A 1 83 ? 9.189 -5.286 2.448 1.00 0.00 83 GLN A CA 20
ATOM 33776 C C . GLN A 1 83 ? 10.039 -5.746 1.268 1.00 0.00 83 GLN A C 20
ATOM 33777 O O . GLN A 1 83 ? 10.822 -4.972 0.717 1.00 0.00 83 GLN A O 20
ATOM 33791 N N . GLN A 1 84 ? 9.879 -7.009 0.886 1.00 0.00 84 GLN A N 20
ATOM 33792 C CA . GLN A 1 84 ? 10.634 -7.571 -0.228 1.00 0.00 84 GLN A CA 20
ATOM 33793 C C . GLN A 1 84 ? 10.152 -6.997 -1.556 1.00 0.00 84 GLN A C 20
ATOM 33794 O O . GLN A 1 84 ? 10.948 -6.742 -2.460 1.00 0.00 84 GLN A O 20
ATOM 33808 N N . LYS A 1 85 ? 8.843 -6.796 -1.668 1.00 0.00 85 LYS A N 20
ATOM 33809 C CA . LYS A 1 85 ? 8.254 -6.251 -2.885 1.00 0.00 85 LYS A CA 20
ATOM 33810 C C . LYS A 1 85 ? 8.853 -4.889 -3.218 1.00 0.00 85 LYS A C 20
ATOM 33811 O O . LYS A 1 85 ? 8.883 -4.480 -4.379 1.00 0.00 85 LYS A O 20
ATOM 33830 N N . ILE A 1 86 ? 9.329 -4.191 -2.192 1.00 0.00 86 ILE A N 20
ATOM 33831 C CA . ILE A 1 86 ? 9.930 -2.876 -2.377 1.00 0.00 86 ILE A CA 20
ATOM 33832 C C . ILE A 1 86 ? 11.382 -2.993 -2.828 1.00 0.00 86 ILE A C 20
ATOM 33833 O O . ILE A 1 86 ? 11.727 -2.613 -3.947 1.00 0.00 86 ILE A O 20
ATOM 33849 N N . ARG A 1 87 ? 12.228 -3.523 -1.951 1.00 0.00 87 ARG A N 20
ATOM 33850 C CA . ARG A 1 87 ? 13.643 -3.691 -2.259 1.00 0.00 87 ARG A CA 20
ATOM 33851 C C . ARG A 1 87 ? 13.827 -4.465 -3.562 1.00 0.00 87 ARG A C 20
ATOM 33852 O O . ARG A 1 87 ? 14.712 -4.157 -4.360 1.00 0.00 87 ARG A O 20
ATOM 33873 N N . LYS A 1 88 ? 12.985 -5.472 -3.770 1.00 0.00 88 LYS A N 20
ATOM 33874 C CA . LYS A 1 88 ? 13.053 -6.290 -4.975 1.00 0.00 88 LYS A CA 20
ATOM 33875 C C . LYS A 1 88 ? 12.530 -5.522 -6.184 1.00 0.00 88 LYS A C 20
ATOM 33876 O O . LYS A 1 88 ? 12.447 -6.063 -7.287 1.00 0.00 88 LYS A O 20
ATOM 33895 N N . TYR A 1 89 ? 12.180 -4.258 -5.971 1.00 0.00 89 TYR A N 20
ATOM 33896 C CA . TYR A 1 89 ? 11.665 -3.417 -7.044 1.00 0.00 89 TYR A CA 20
ATOM 33897 C C . TYR A 1 89 ? 12.617 -2.261 -7.335 1.00 0.00 89 TYR A C 20
ATOM 33898 O O . TYR A 1 89 ? 12.842 -1.903 -8.491 1.00 0.00 89 TYR A O 20
ATOM 33916 N N . VAL A 1 90 ? 13.174 -1.681 -6.277 1.00 0.00 90 VAL A N 20
ATOM 33917 C CA . VAL A 1 90 ? 14.104 -0.566 -6.417 1.00 0.00 90 VAL A CA 20
ATOM 33918 C C . VAL A 1 90 ? 15.473 -1.048 -6.882 1.00 0.00 90 VAL A C 20
ATOM 33919 O O . VAL A 1 90 ? 16.164 -0.357 -7.629 1.00 0.00 90 VAL A O 20
ATOM 33932 N N . GLU A 1 91 ? 15.859 -2.239 -6.434 1.00 0.00 91 GLU A N 20
ATOM 33933 C CA . GLU A 1 91 ? 17.147 -2.813 -6.804 1.00 0.00 91 GLU A CA 20
ATOM 33934 C C . GLU A 1 91 ? 17.149 -3.247 -8.267 1.00 0.00 91 GLU A C 20
ATOM 33935 O O . GLU A 1 91 ? 18.030 -2.866 -9.038 1.00 0.00 91 GLU A O 20
ATOM 33947 N N . SER A 1 92 ? 16.156 -4.047 -8.642 1.00 0.00 92 SER A N 20
ATOM 33948 C CA . SER A 1 92 ? 16.045 -4.537 -10.011 1.00 0.00 92 SER A CA 20
ATOM 33949 C C . SER A 1 92 ? 15.331 -3.519 -10.896 1.00 0.00 92 SER A C 20
ATOM 33950 O O . SER A 1 92 ? 14.739 -2.559 -10.404 1.00 0.00 92 SER A O 20
ATOM 33958 N N . GLY A 1 93 ? 15.391 -3.738 -12.206 1.00 0.00 93 GLY A N 20
ATOM 33959 C CA . GLY A 1 93 ? 14.747 -2.832 -13.140 1.00 0.00 93 GLY A CA 20
ATOM 33960 C C . GLY A 1 93 ? 13.245 -2.772 -12.946 1.00 0.00 93 GLY A C 20
ATOM 33961 O O . GLY A 1 93 ? 12.544 -3.760 -13.164 1.00 0.00 93 GLY A O 20
ATOM 33965 N N . ALA A 1 94 ? 12.749 -1.610 -12.534 1.00 0.00 94 ALA A N 20
ATOM 33966 C CA . ALA A 1 94 ? 11.321 -1.424 -12.311 1.00 0.00 94 ALA A CA 20
ATOM 33967 C C . ALA A 1 94 ? 10.508 -1.952 -13.489 1.00 0.00 94 ALA A C 20
ATOM 33968 O O . ALA A 1 94 ? 10.538 -1.384 -14.580 1.00 0.00 94 ALA A O 20
ATOM 33975 N N . GLY A 1 95 ? 9.783 -3.043 -13.261 1.00 0.00 95 GLY A N 20
ATOM 33976 C CA . GLY A 1 95 ? 8.973 -3.629 -14.313 1.00 0.00 95 GLY A CA 20
ATOM 33977 C C . GLY A 1 95 ? 9.307 -5.087 -14.557 1.00 0.00 95 GLY A C 20
ATOM 33978 O O . GLY A 1 95 ? 10.478 -5.456 -14.652 1.00 0.00 95 GLY A O 20
ATOM 33982 N N . SER A 1 96 ? 8.276 -5.919 -14.658 1.00 0.00 96 SER A N 20
ATOM 33983 C CA . SER A 1 96 ? 8.465 -7.347 -14.887 1.00 0.00 96 SER A CA 20
ATOM 33984 C C . SER A 1 96 ? 8.003 -7.739 -16.287 1.00 0.00 96 SER A C 20
ATOM 33985 O O . SER A 1 96 ? 8.793 -8.212 -17.103 1.00 0.00 96 SER A O 20
ATOM 33993 N N . ASN A 1 97 ? 6.718 -7.537 -16.558 1.00 0.00 97 ASN A N 20
ATOM 33994 C CA . ASN A 1 97 ? 6.149 -7.869 -17.859 1.00 0.00 97 ASN A CA 20
ATOM 33995 C C . ASN A 1 97 ? 7.074 -7.423 -18.987 1.00 0.00 97 ASN A C 20
ATOM 33996 O O . ASN A 1 97 ? 7.702 -6.366 -18.910 1.00 0.00 97 ASN A O 20
ATOM 34007 N N . THR A 1 98 ? 7.154 -8.235 -20.036 1.00 0.00 98 THR A N 20
ATOM 34008 C CA . THR A 1 98 ? 8.002 -7.925 -21.180 1.00 0.00 98 THR A CA 20
ATOM 34009 C C . THR A 1 98 ? 7.543 -6.648 -21.875 1.00 0.00 98 THR A C 20
ATOM 34010 O O . THR A 1 98 ? 8.358 -5.795 -22.227 1.00 0.00 98 THR A O 20
ATOM 34021 N N . SER A 1 99 ? 6.234 -6.523 -22.069 1.00 0.00 99 SER A N 20
ATOM 34022 C CA . SER A 1 99 ? 5.668 -5.351 -22.725 1.00 0.00 99 SER A CA 20
ATOM 34023 C C . SER A 1 99 ? 6.039 -4.075 -21.974 1.00 0.00 99 SER A C 20
ATOM 34024 O O . SER A 1 99 ? 6.461 -4.121 -20.818 1.00 0.00 99 SER A O 20
ATOM 34032 N N . THR A 1 100 ? 5.879 -2.936 -22.640 1.00 0.00 100 THR A N 20
ATOM 34033 C CA . THR A 1 100 ? 6.198 -1.648 -22.038 1.00 0.00 100 THR A CA 20
ATOM 34034 C C . THR A 1 100 ? 4.948 -0.791 -21.878 1.00 0.00 100 THR A C 20
ATOM 34035 O O . THR A 1 100 ? 4.634 -0.332 -20.779 1.00 0.00 100 THR A O 20
ATOM 34046 N N . SER A 1 101 ? 4.236 -0.579 -22.980 1.00 0.00 101 SER A N 20
ATOM 34047 C CA . SER A 1 101 ? 3.020 0.226 -22.962 1.00 0.00 101 SER A CA 20
ATOM 34048 C C . SER A 1 101 ? 3.315 1.646 -22.487 1.00 0.00 101 SER A C 20
ATOM 34049 O O . SER A 1 101 ? 2.555 2.225 -21.711 1.00 0.00 101 SER A O 20
ATOM 34057 N N . THR A 1 102 ? 4.427 2.202 -22.960 1.00 0.00 102 THR A N 20
ATOM 34058 C CA . THR A 1 102 ? 4.825 3.552 -22.584 1.00 0.00 102 THR A CA 20
ATOM 34059 C C . THR A 1 102 ? 4.105 4.594 -23.432 1.00 0.00 102 THR A C 20
ATOM 34060 O O . THR A 1 102 ? 4.255 4.626 -24.653 1.00 0.00 102 THR A O 20
ATOM 34071 N N . GLY A 1 103 ? 3.323 5.447 -22.777 1.00 0.00 103 GLY A N 20
ATOM 34072 C CA . GLY A 1 103 ? 2.592 6.479 -23.488 1.00 0.00 103 GLY A CA 20
ATOM 34073 C C . GLY A 1 103 ? 2.993 7.876 -23.056 1.00 0.00 103 GLY A C 20
ATOM 34074 O O . GLY A 1 103 ? 3.564 8.636 -23.838 1.00 0.00 103 GLY A O 20
ATOM 34078 N N . THR A 1 104 ? 2.693 8.217 -21.806 1.00 0.00 104 THR A N 20
ATOM 34079 C CA . THR A 1 104 ? 3.024 9.532 -21.273 1.00 0.00 104 THR A CA 20
ATOM 34080 C C . THR A 1 104 ? 3.642 9.422 -19.884 1.00 0.00 104 THR A C 20
ATOM 34081 O O . THR A 1 104 ? 3.089 8.771 -18.997 1.00 0.00 104 THR A O 20
ATOM 34092 N N . SER A 1 105 ? 4.792 10.062 -19.701 1.00 0.00 105 SER A N 20
ATOM 34093 C CA . SER A 1 105 ? 5.488 10.034 -18.420 1.00 0.00 105 SER A CA 20
ATOM 34094 C C . SER A 1 105 ? 4.949 11.112 -17.484 1.00 0.00 105 SER A C 20
ATOM 34095 O O . SER A 1 105 ? 4.660 10.850 -16.316 1.00 0.00 105 SER A O 20
ATOM 34103 N N . THR A 1 106 ? 4.815 12.327 -18.007 1.00 0.00 106 THR A N 20
ATOM 34104 C CA . THR A 1 106 ? 4.312 13.446 -17.220 1.00 0.00 106 THR A CA 20
ATOM 34105 C C . THR A 1 106 ? 2.978 13.102 -16.566 1.00 0.00 106 THR A C 20
ATOM 34106 O O . THR A 1 106 ? 2.084 12.553 -17.209 1.00 0.00 106 THR A O 20
ATOM 34117 N N . SER A 1 107 ? 2.851 13.431 -15.284 1.00 0.00 107 SER A N 20
ATOM 34118 C CA . SER A 1 107 ? 1.627 13.154 -14.542 1.00 0.00 107 SER A CA 20
ATOM 34119 C C . SER A 1 107 ? 0.605 14.268 -14.745 1.00 0.00 107 SER A C 20
ATOM 34120 O O . SER A 1 107 ? 0.907 15.302 -15.341 1.00 0.00 107 SER A O 20
ATOM 34128 N N . SER A 1 108 ? -0.607 14.048 -14.246 1.00 0.00 108 SER A N 20
ATOM 34129 C CA . SER A 1 108 ? -1.677 15.031 -14.375 1.00 0.00 108 SER A CA 20
ATOM 34130 C C . SER A 1 108 ? -1.721 15.949 -13.157 1.00 0.00 108 SER A C 20
ATOM 34131 O O . SER A 1 108 ? -1.924 15.496 -12.031 1.00 0.00 108 SER A O 20
ATOM 34139 N N . SER A 1 109 ? -1.530 17.243 -13.393 1.00 0.00 109 SER A N 20
ATOM 34140 C CA . SER A 1 109 ? -1.544 18.226 -12.316 1.00 0.00 109 SER A CA 20
ATOM 34141 C C . SER A 1 109 ? -2.511 19.363 -12.630 1.00 0.00 109 SER A C 20
ATOM 34142 O O . SER A 1 109 ? -2.783 19.658 -13.793 1.00 0.00 109 SER A O 20
ATOM 34150 N N . GLY A 1 110 ? -3.029 19.999 -11.583 1.00 0.00 110 GLY A N 20
ATOM 34151 C CA . GLY A 1 110 ? -3.960 21.096 -11.768 1.00 0.00 110 GLY A CA 20
ATOM 34152 C C . GLY A 1 110 ? -5.395 20.691 -11.494 1.00 0.00 110 GLY A C 20
ATOM 34153 O O . GLY A 1 110 ? -5.849 19.621 -11.901 1.00 0.00 110 GLY A O 20
ATOM 34157 N N . PRO A 1 111 ? -6.134 21.558 -10.787 1.00 0.00 111 PRO A N 20
ATOM 34158 C CA . PRO A 1 111 ? -7.537 21.306 -10.442 1.00 0.00 111 PRO A CA 20
ATOM 34159 C C . PRO A 1 111 ? -8.453 21.367 -11.659 1.00 0.00 111 PRO A C 20
ATOM 34160 O O . PRO A 1 111 ? -8.344 22.273 -12.485 1.00 0.00 111 PRO A O 20
ATOM 34171 N N . SER A 1 112 ? -9.356 20.397 -11.764 1.00 0.00 112 SER A N 20
ATOM 34172 C CA . SER A 1 112 ? -10.289 20.339 -12.883 1.00 0.00 112 SER A CA 20
ATOM 34173 C C . SER A 1 112 ? -11.535 21.170 -12.594 1.00 0.00 112 SER A C 20
ATOM 34174 O O . SER A 1 112 ? -11.905 22.046 -13.377 1.00 0.00 112 SER A O 20
ATOM 34182 N N . SER A 1 113 ? -12.178 20.889 -11.466 1.00 0.00 113 SER A N 20
ATOM 34183 C CA . SER A 1 113 ? -13.385 21.608 -11.075 1.00 0.00 113 SER A CA 20
ATOM 34184 C C . SER A 1 113 ? -13.078 22.636 -9.990 1.00 0.00 113 SER A C 20
ATOM 34185 O O . SER A 1 113 ? -12.748 22.282 -8.859 1.00 0.00 113 SER A O 20
ATOM 34193 N N . GLY A 1 114 ? -13.190 23.912 -10.344 1.00 0.00 114 GLY A N 20
ATOM 34194 C CA . GLY A 1 114 ? -12.921 24.973 -9.391 1.00 0.00 114 GLY A CA 20
ATOM 34195 C C . GLY A 1 114 ? -14.085 25.217 -8.451 1.00 0.00 114 GLY A C 20
ATOM 34196 O O . GLY A 1 114 ? -15.147 25.636 -8.909 1.00 0.00 114 GLY A O 20
#

Radius of gyration: 14.62 Å; Cα contacts (8 Å, |Δi|>4): 167; chains: 1; bounding box: 32×37×33 Å

InterPro domains:
  IPR001357 BRCT domain [PF00533] (397-471)
  IPR001357 BRCT domain [PS50172] (394-484)
  IPR001357 BRCT domain [SM00292] (396-474)
  IPR001510 Zinc finger, PARP-type [PF00645] (11-87)
  IPR001510 Zinc finger, PARP-type [PF00645] (117-186)
  IPR001510 Zinc finger, PARP-type [PS50064] (8-91)
  IPR001510 Zinc finger, PARP-type [PS50064] (114-186)
  IPR001510 Zinc finger, PARP-type [SM01336] (11-88)
  IPR001510 Zinc finger, PARP-type [SM01336] (117-191)
  IPR004102 Poly(ADP-ribose) polymerase, regulatory domain [PF02877] (634-764)
  IPR004102 Poly(ADP-ribose) polymerase, regulatory domain [PS51060] (633-751)
  IPR008288 Poly [ADP-ribose] polymerase [PIRSF000489] (1-983)
  IPR008893 WGR domain [PF05406] (522-600)
  IPR008893 WGR domain [PS51977] (511-611)
  IPR008893 WGR domain [SM00773] (522-605)
  IPR012317 Poly(ADP-ribose) polymerase, catalytic domain [PF00644] (778-979)
  IPR012317 Poly(ADP-ribose) polymerase, catalytic domain [PS51059] (758-983)
  IPR012982 PARP1-like, PADR1 domain, zinc ribbon fold [PF08063] (303-342)
  IPR036420 BRCT domain superfamily [G3DSA:3.40.50.10190] (390-492)
  IPR036420 BRCT domain superfamily [SSF52113] (397-484)

CATH classification: 3.30.1740.10

Secondary structure (DSSP, 8-state):
-----S---SEEEEE-S-S--B-SSS--B--SSSEEEEE----SSSS----EEEEHHHHHTSSS--S-GGGEETTTTS-HHHHHHHHHHHSS-SSSTT---SS----S-SS---

GO terms:
  GO:0003950 NAD+ poly-ADP-ribosyltransferase activity (F, IDA)
  GO:0009737 response to abscisic acid (P, IEP)
  GO:0030592 DNA ADP-ribosylation (P, IDA)
  GO:0006281 DNA repair (P, IEP)
  GO:0070212 protein poly-ADP-ribosylation (P, IDA)
  GO:0006979 response to oxidative stress (P, IEP)